Protein AF-0000000066277873 (afdb_homodimer)

Radius of gyration: 37.52 Å; Cα contacts (8 Å, |Δi|>4): 4139; chains: 2; bounding box: 114×113×90 Å

Foldseek 3Di:
DKFKDKAAAWAAALLDDLPDQALNQFADKDFRFWKDAAFWKKKKFKDPPPFPDQFWWKKKFDAQAPVQIDIDTHRHGDIDMDTGGHITTIITTHHYPSPPTMMMMMMGTPGDIFGAQEEEPPPDDPVVSLVVLVPGPALWHWYHLQQAIEIFGNVCNVVLSVADVVLLSVQVVVLSVVLLVLQQADDDCNSYDLRHDTPSHHAYEHHHCCDPDQWAADSHHTYGNRSGRPLSRPRDLLSCVVQQRSLVSVCPCVCPVDLCPSQNSVLSSQVVSVVVDDLVCCQCRRPLHVVNQVVLVVVLVVLLVVLAFLSPDDNSNNNVLLVLQCQDVQSSQLSNQLSSVSSVCSSPDPVFFDADNVQSSLVSGQAHAQQVCVSNQAHGDQWGQDPVRDIDGNVSLVVCVLQLHFYKWQQCVAEVPDDPPPHPLPQPDDDNHSGRIDGQVSQVSSQDWEKEKAAEAEPDLVFFAQNKKFKGRRPDTQDIDGQHPVSIDIDGGGTFHKIAIQGRQGFPFGWQKKKAFDPPDDDRDIDRSRTDGAHPHGGYIYIYTHTDQAFQLLWWKKWFAADPRRHGAWIWTCDLQQQKIKIFGNHLARADPPFFAWFKKKWKADPPPGDIDMDTRGNHHSPDGGGMDMGHHDAFIKIKMAGQQAQGMGTLNDGGGHGIFIWTRHNRDIDRVVPDPDDDSLVSSVVSLVSLLVVCVVSVSVLVGDDVSQVSSQNSCCVNPVPDLPCLSSHPCSSNVVLWKKKWKWAAADVRHTAKIWIDTLQNQKIKMWGDWFAQARAVVWQDWAKKKWKAAQVRHTPDIDTDTRRGTTDIFMFMFGHHFNMKIKMFHPFFDPRIWIAMPNRTDNPADRDRIKMWGRHNRDIDIDRDDPPPDPPPPPVPCPDPPDDPPGDRVDRPDPDDD/DKFKDKAAAWAAALLDDLPDQALQQFADKAFRFWKDAAFWKKKKFKDPPPFPDQFWWKKKFDAQAPVQIDIDTHRHGDIDMDTGGHITTIITTHHYNSPPGMMMMMMGTPGDIFGAQEEEPPPDDPVVSLVCLVPGPALWHWYHLQQAIEIFGNVCNVVLSPADVVLLSVQVVVLSVVLLVLQQADDDCNSYDLRHDTPSHHAYEHHHCCDPDQWAADSHHTYGNRSGRPLSRPRDLLSCVVSQRSLVSVCPCVQPVDLCPSQNSVLSSQVVSVVVDDLVCCQCRGPLHVVPQVVLVVVLVVLLVVVAFLSPDDNSNNNVLLVLQCQDVQSSQLSNQLSSVSSVCSSPDPVFFDADNVLSSLVSGQAHAQQVCVSNQAHGDQWGQDPVRDIDGNVSLVVCVLQLHFYKWQQCQAEVPDDPPPHPLPQPDDDNHSGRIDGQVSQVSSQDWEKEKAAEAEPDLVFFAQNKKFKGRRPDTQDIDGQHPVSMDIDGGGTFHKIAIQGRQGFPFGWQKKKAFDPPDDDRPIDRSRTDGAHVHGGYIYIYTHTDQAFQLLWWKKWFAADPRRHGAWIWTCDLQQQKIKIFGNHLARADPPFFAWFKKKWKADPPPGDIDMDTRGNHHSPDGGGMDMGHHDAFIKIKMAGQQAQGMDTPNDGGGHGIFIWTRHNRDIDRVPPDPDDDSLVSSVVSLVSLLVVCVVSVSVLVGDDVSQVSSQNSCCVNPVPDLPCLSSHPCSSNVVLWKKKWKWAAAVVRHTAKIWIDTLQNQKIKMWGDWFAQARAVVWQDWAKKKWKAAQVRHTPDIDTDTRRDTTDIAMFMWGHHFNMKIKMFHPFFDPRIWIAMPNRTDNPADRDRIKMWGRHNRDIDIDRDDPPPDPPPPPVPCPDCPVPPPGDRPDRPDPDDD

Secondary structure (DSSP, 8-state):
-EEEEEEEEEPPPTT--TT--GGGTT--EEE-SEEB-TT-EEEEEEE-TTT---SPEEEEEE-S-GGG-EEEEE-SSS-EEEE-SS-BEEEEEPEES-TT-EEEEEEEE-S--EEPPEEETTSS-HHHHHHHHHH-S-S-EEEE-SSEEEEE-GGGHHHHHHS-HHHHHHHHHHHHHHHHHHHT-B--TT--STTBPPTT--EEEE--TT-SSSEEE-SS-EEESSSS-GGGG---TT-HHHHHHHHGGG-GGGGTTSTTTTHHHHHHHHHHHHHH--HHHHHHH-TTTTT-HHHHHHHHHHHHHTT--GGGS-HHHHHHHHHHHHSSHHHHHHHHHHHHHHHHHHHH-TTSPPPPHHHHHHHT-SSB-HHHHHHTT----SEEE-TTS-EEE--HHHHHHHHTPPBPEEHHHHBTT-BTTTB-TT-SS---STT-EE-HHHHGGG---EEEEEEEE-S-GGGTTT-EEEEEETTEEEEEEE--TTS-EEEEEEPSEEEEEE----SSS-EEEEEEE-TTS-----BSS-EEEE-BS---EEEEEEE--S-GGGSEEEEEE-TTT--EEEEEEEETTTTEEEEEES-SBSSSTT---EEEEEEEE-TTT--EEEEEEESB-TT--SEEEEEE--TT-EEEEEESSTT-EEETTEEEPSEEEEEEE-SS-EE-TTT--S--HHHHHHHHHHHHHHHHHHTGGGGGS--HHHHHHHHHHHHH-TT--TTGGGS-HHHHGGG---EEEEEE-GGG-EEEEEEEEGGGTEEEEEE--BTT-S-TT--SEEEEEEEE-TTS-EEEEEEEETTS-B--EEEEEE--TT-EEEEEESSTTTTEEEEETTEE-TTS--SSEEEEEE-SS-EEEESS-TTSSS-----------------EEEE------/-EEEEEEEEEPPPTT--TT--GGGTT--EEE-SEEB-TT-EEEEEEE-TTT---SPEEEEEE-S-GGG-EEEEE-SSS-EEEE-SS-BEEEEEPEES-TT-EEEEEEEE-S--EEPPEEETTSS-HHHHHHHHHH-S-S-EEEE-SSEEEEE-GGGHHHHHHS-HHHHHHHHHHHHHHHHHHHT-B--TT--STTBPPTT--EEEE--TT-SSSEEE-SS-EEESSSS-GGGG---TT-HHHHHHHHGGG-GGGGTTSTTTTHHHHHHHHHHHHHH--HHHHHHH-TTTTT-HHHHHHHHHHHHHTT--GGGS-HHHHHHHHHHHHSSHHHHHHHHHHHHHHHHHHHH-TTSPPPPHHHHHHHT-SSB-HHHHHHTT----SEEE-TTS-EEE--HHHHHHHHTPPBPEEHHHHBTT-BTTTB-TT-SS---STT-EE-HHHHGGG---EEEEEEEE-S-GGGTTT-EEEEEETTEEEEEEE--TTS-EEEEEEPSEEEEEE----SSS-EEEEEEE-TTS-----BSS-EEEE-BS---EEEEEEE--S-GGGSEEEEEE-TTT--EEEEEEEETTTTEEEEEES-SBSSSTT---EEEEEEEE-TTT--EEEEEEESB-TT--SEEEEEE--TT-EEEEEESSTT-EEETTEEEPSEEEEEEE-SS-EE-TTT--S--HHHHHHHHHHHHHHHHHHTGGGGGS--HHHHHHHHHHHHH-TT--TTGGGS-HHHHGGG---EEEEEE-GGG-EEEEEEEEGGGTEEEEEE--BTT-S-TT--SEEEEEEEE-TTS-EEEEEEEETTS-B--EEEEEE--TT-EEEEEESS-STTEEEEETTEE-TTS--SSEEEEEE-SS-EEEESS-TTSS------------------EEEE------

Sequence (1802 aa):
MSYKVIVPATVLPPWLRVGENWIFARHRRTEVGVVLPANTKFRVRADFSRAGFTRPVIVRLLNNNRSTEREINLNNDQWMEVEHAHESVPFVDWLVGEKNTMAEVYFEIDGPHIPLPVYVFNTRPVEHFKSEYRQSSSGYCFLYLDLVCMLVPPASKNALLDVNIFELHQFYNEIINYYDDLCGLVEDPYADTVDSNLPNKAAFVKADAGGPGGAYYGPFWTAPASSNLGDYLRISPTNWMVIHELGHAYDFVFTVNTILIEIWNNSLCDRIQYKWMNKIKRQQLARVYENRRPQKEATIQALIDNNSPFDNWGFFERLIIFTWLYNPQRGLDTLRNINHSYRVHATRNSSIPYPQIWSWLTTSAYDNFWLYFNLVGVYPADFYVNEHNKVVHFNLHLRALALGQSVRYPIKYIITDFDLVSKNYDIKQYLESNFDLVIPEELRQTDLLADVRVVCVIDDPSQIVGEPFSVYDGNERVFESTVATDGNMYLVGVGPGVYTLRAPRGKNKRYKLHLAHSPREPVHPANDHMYLLVTYPYYNQTLTYTPYVNSDLAVDMAHLFGSNDRRYVATIYFNPFEQTVTVHLNNIRAGRENNTTLYFEMVISNPFNGQSQTFTILEDNPTLRQGYYKFDVVTYSSIRLNMSVAGRLLFRRYIFAGGTTTLTMFPNQVLEPNLFPDGSALNRTLARLREQAAFLDNYSQLMYIENELRDTIYLASQLVDPASDEFVKYYPDYFRDPHTYVYLFRFRGLGDFVLLDLQIVPLLNLATVRIANIQNGPHSYFDTLYFKVELRDTNGAIVFSYSRRGNEPMTPEHHKFEVYSGYTVELFMREPGNRLQLIVNKMLDTALPSTQNIFARITDTQLVVGDTSIEDNLVTSINVDCGDDDNQKIRVVETLKMIAFMSYKVIVPATVLPPWLRVGENWIFARHRRTEVGVVLPANTKFRVRADFSRAGFTRPVIVRLLNNNRSTEREINLNNDQWMEVEHAHESVPFVDWLVGEKNTMAEVYFEIDGPHIPLPVYVFNTRPVEHFKSEYRQSSSGYCFLYLDLVCMLVPPASKNALLDVNIFELHQFYNEIINYYDDLCGLVEDPYADTVDSNLPNKAAFVKADAGGPGGAYYGPFWTAPASSNLGDYLRISPTNWMVIHELGHAYDFVFTVNTILIEIWNNSLCDRIQYKWMNKIKRQQLARVYENRRPQKEATIQALIDNNSPFDNWGFFERLIIFTWLYNPQRGLDTLRNINHSYRVHATRNSSIPYPQIWSWLTTSAYDNFWLYFNLVGVYPADFYVNEHNKVVHFNLHLRALALGQSVRYPIKYIITDFDLVSKNYDIKQYLESNFDLVIPEELRQTDLLADVRVVCVIDDPSQIVGEPFSVYDGNERVFESTVATDGNMYLVGVGPGVYTLRAPRGKNKRYKLHLAHSPREPVHPANDHMYLLVTYPYYNQTLTYTPYVNSDLAVDMAHLFGSNDRRYVATIYFNPFEQTVTVHLNNIRAGRENNTTLYFEMVISNPFNGQSQTFTILEDNPTLRQGYYKFDVVTYSSIRLNMSVAGRLLFRRYIFAGGTTTLTMFPNQVLEPNLFPDGSALNRTLARLREQAAFLDNYSQLMYIENELRDTIYLASQLVDPASDEFVKYYPDYFRDPHTYVYLFRFRGLGDFVLLDLQIVPLLNLATVRIANIQNGPHSYFDTLYFKVELRDTNGAIVFSYSRRGNEPMTPEHHKFEVYSGYTVELFMREPGNRLQLIVNKMLDTALPSTQNIFARITDTQLVVGDTSIEDNLVTSINVDCGDDDNQKIRVVETLKMIAF

InterPro domains:
  IPR004954 Putative mucin/carbohydrate-binding domain [PF03272] (747-861)
  IPR031161 Peptidase family M60 domain [PF13402] (114-351)
  IPR031161 Peptidase family M60 domain [PS51723] (27-330)
  IPR031161 Peptidase family M60 domain [SM01276] (27-323)

Organism: Trichoplusia ni granulosis virus (NCBI:txid10462)

Solvent-accessible surface area (backbone atoms only — not comparable to full-atom values): 93426 Å² total; per-residue (Å²): 92,79,46,79,43,77,36,53,34,37,48,56,18,66,46,54,56,77,87,47,50,47,65,32,60,53,20,46,62,45,68,72,52,40,32,36,45,54,57,30,42,33,34,40,30,34,52,53,89,55,22,75,60,84,69,60,49,42,34,35,34,41,54,34,29,64,85,63,39,49,80,44,78,38,79,50,65,57,77,40,80,46,70,42,83,44,55,25,34,45,30,37,49,39,43,64,61,41,68,61,24,42,44,46,35,41,36,41,40,80,40,72,68,39,67,40,47,71,46,53,67,88,75,58,65,64,66,59,51,49,52,50,45,71,70,40,89,42,50,45,36,37,39,38,42,74,48,34,31,37,49,43,32,52,76,29,43,68,60,56,70,68,43,60,61,67,58,49,35,49,54,53,37,47,52,54,33,48,52,36,47,50,42,49,43,38,95,33,90,77,13,80,42,72,45,32,27,61,52,89,43,20,40,24,35,34,19,15,46,66,44,62,77,70,47,43,60,53,58,53,35,34,29,31,32,26,54,33,44,66,68,75,70,52,83,53,90,74,44,54,69,55,48,40,35,60,22,53,26,68,33,66,71,62,31,59,94,40,89,29,55,74,28,57,20,41,44,54,36,51,49,55,38,55,40,52,31,20,53,67,45,39,44,50,56,30,87,84,30,51,63,37,48,71,60,50,49,50,52,52,49,50,38,44,74,63,64,42,51,49,90,71,48,52,67,64,62,53,30,46,57,51,50,40,49,36,66,48,71,57,36,42,48,21,50,24,40,39,41,47,51,48,24,51,42,44,35,28,48,73,81,47,48,74,56,49,67,58,31,43,51,54,73,33,34,70,48,36,50,63,67,46,37,44,59,50,50,42,66,60,52,51,53,36,51,22,72,82,73,40,81,41,76,61,50,58,66,61,48,40,60,53,68,32,34,35,35,36,37,38,41,39,79,25,32,64,77,51,32,73,82,88,38,50,66,50,53,57,69,69,67,92,48,55,61,32,58,42,39,33,68,75,42,39,22,60,70,52,64,22,59,34,41,35,44,50,47,55,93,56,52,82,43,37,42,67,36,60,32,37,33,21,54,28,76,30,58,77,44,72,51,50,25,34,92,87,39,30,37,73,42,71,66,40,51,38,29,39,27,44,48,46,64,65,55,44,52,96,51,44,46,46,57,39,37,32,50,46,82,88,46,82,84,54,81,56,39,68,78,34,66,42,72,34,27,42,76,55,55,52,31,33,34,37,44,41,84,48,78,75,28,70,59,63,41,49,49,30,40,33,37,18,74,86,63,52,37,67,16,30,40,37,36,45,32,34,80,77,26,31,39,33,36,36,34,53,37,47,53,31,49,54,83,89,31,78,49,76,36,36,37,38,39,39,32,35,77,87,78,71,49,70,49,76,50,76,41,28,16,28,30,90,86,55,62,58,40,78,44,78,41,83,52,51,80,58,15,37,38,35,38,34,33,66,54,58,63,28,38,32,44,78,90,41,64,39,64,50,39,78,45,60,32,34,33,33,68,78,38,73,42,37,89,87,71,59,80,82,68,51,69,48,56,54,24,49,54,46,45,54,53,53,51,50,50,42,65,76,39,52,63,45,78,77,44,88,53,68,66,27,49,34,46,43,37,38,37,51,69,61,45,65,84,57,69,86,56,44,68,52,31,43,62,74,73,24,50,86,51,59,43,44,36,34,42,38,33,38,32,59,94,63,38,71,44,34,39,42,35,37,26,36,37,72,26,36,32,38,38,42,35,36,73,28,80,59,21,50,31,62,91,35,89,42,78,32,38,34,44,35,33,24,40,76,84,62,49,77,75,43,74,52,71,41,33,7,48,39,59,37,69,48,41,46,42,34,33,62,47,54,60,56,18,36,38,41,36,38,33,68,61,41,40,85,30,50,38,44,26,48,70,33,32,49,44,83,76,62,74,67,47,43,52,38,30,32,36,33,33,68,40,45,74,50,75,44,74,57,81,85,72,78,80,75,69,68,75,74,73,64,77,64,66,84,72,74,81,78,63,79,51,62,73,40,59,53,58,56,64,59,107,93,78,45,79,43,78,34,53,34,36,46,56,17,65,47,53,56,79,85,48,50,46,64,31,59,52,19,46,61,45,68,72,51,41,33,35,46,54,57,30,41,33,35,40,32,32,51,52,89,54,22,74,60,84,68,60,48,42,34,35,34,42,56,34,29,65,86,63,39,50,79,43,78,39,80,51,66,57,76,41,80,44,70,42,84,43,56,25,33,44,30,39,49,39,42,63,62,42,69,61,24,42,43,45,35,43,37,42,40,79,40,72,68,39,67,38,47,71,45,53,67,87,75,57,65,66,67,58,50,47,54,51,45,70,70,39,88,43,50,45,36,37,40,38,39,73,49,34,31,36,49,42,33,54,74,29,43,67,60,54,70,69,44,61,63,67,58,49,34,49,53,52,38,49,52,54,32,48,53,37,45,50,41,49,43,37,94,32,90,77,14,79,42,71,43,31,27,61,52,89,42,21,41,24,36,35,18,15,47,66,42,62,76,70,47,42,61,54,58,53,36,34,29,31,32,25,55,32,44,67,68,75,69,52,83,53,90,72,44,56,68,54,47,39,38,61,22,53,28,66,34,68,71,62,32,58,95,38,88,30,55,75,29,57,20,40,44,54,37,52,48,54,38,55,42,52,31,20,51,66,45,39,44,50,56,30,86,84,29,51,62,37,50,71,60,50,50,51,51,51,50,50,40,45,75,64,63,44,50,50,86,72,49,53,68,63,63,55,29,45,58,51,50,40,49,37,65,47,69,57,34,42,46,21,50,23,40,40,40,47,50,46,23,51,43,44,36,24,45,75,81,47,47,74,57,51,67,58,31,42,51,54,74,32,35,68,49,36,50,64,67,46,37,45,60,49,50,42,68,60,54,51,53,37,50,21,69,81,72,39,81,42,75,62,48,58,67,61,49,40,59,56,68,31,35,36,35,36,38,38,42,39,78,25,33,64,77,51,31,75,83,87,38,49,64,50,53,57,68,71,68,93,48,54,61,31,58,42,38,33,69,76,45,38,23,60,69,52,63,22,59,34,42,36,45,52,47,54,93,56,52,83,42,38,42,67,36,59,32,38,33,22,54,27,77,29,60,76,45,73,51,48,26,34,91,88,37,30,38,73,44,72,66,40,52,37,27,40,29,43,46,46,64,65,56,44,52,98,51,45,45,46,56,37,37,32,52,46,82,89,49,82,89,50,82,56,39,68,77,35,66,42,72,34,27,42,76,54,56,52,30,32,37,38,44,41,82,48,78,74,28,69,59,62,42,49,48,30,40,34,37,18,74,85,62,55,36,67,17,32,39,36,37,45,32,32,81,76,27,32,38,34,37,36,33,53,36,48,51,32,48,54,82,90,31,75,49,76,36,35,37,38,39,38,32,36,76,86,78,71,50,70,48,75,51,75,40,29,16,28,29,90,86,54,62,57,41,81,46,81,40,82,52,48,77,56,15,37,38,34,38,34,32,66,54,59,64,27,37,32,43,79,92,40,62,38,66,50,37,77,46,60,33,35,33,34,70,79,38,71,41,39,90,88,71,61,81,83,68,52,68,48,55,56,24,49,54,47,45,54,53,53,50,52,50,41,66,78,40,53,63,46,77,78,43,87,50,68,66,26,49,32,46,44,37,38,38,52,70,63,44,64,84,58,69,86,58,43,68,54,30,44,62,71,73,24,52,86,51,59,43,45,36,34,41,40,34,36,33,62,92,62,38,72,43,33,40,41,35,37,27,36,38,74,26,36,32,38,37,42,35,35,72,29,79,59,20,50,30,63,90,34,90,43,78,33,37,36,44,36,32,24,41,77,84,62,47,78,75,44,76,52,70,40,32,6,47,41,59,37,70,47,41,47,41,35,34,60,48,53,60,55,18,35,39,43,37,37,33,69,62,41,42,87,30,49,37,43,27,47,74,33,30,46,44,84,77,62,72,65,47,44,51,38,30,34,36,32,33,69,40,43,76,51,75,45,75,56,78,79,70,75,77,74,65,67,74,74,73,65,77,63,68,79,75,70,76,70,64,78,51,64,73,39,59,55,59,59,64,60,111

Structure (mmCIF, N/CA/C/O backbone):
data_AF-0000000066277873-model_v1
#
loop_
_entity.id
_entity.type
_entity.pdbx_description
1 polymer 'Viral-enhancing factor'
#
loop_
_atom_site.group_PDB
_atom_site.id
_atom_site.type_symbol
_atom_site.label_atom_id
_atom_site.label_alt_id
_atom_site.label_comp_id
_atom_site.label_asym_id
_atom_site.label_entity_id
_atom_site.label_seq_id
_atom_site.pdbx_PDB_ins_code
_atom_site.Cartn_x
_atom_site.Cartn_y
_atom_site.Cartn_z
_atom_site.occupancy
_atom_site.B_iso_or_equiv
_atom_site.auth_seq_id
_atom_site.auth_comp_id
_atom_site.auth_asym_id
_atom_site.auth_atom_id
_atom_site.pdbx_PDB_model_num
ATOM 1 N N . MET A 1 1 ? -0.522 54.625 26 1 87.75 1 MET A N 1
ATOM 2 C CA . MET A 1 1 ? 0.435 53.75 25.312 1 87.75 1 MET A CA 1
ATOM 3 C C . MET A 1 1 ? -0.202 53.125 24.094 1 87.75 1 MET A C 1
ATOM 5 O O . MET A 1 1 ? -1.387 52.781 24.109 1 87.75 1 MET A O 1
ATOM 9 N N . SER A 1 2 ? 0.568 53 23.031 1 91.62 2 SER A N 1
ATOM 10 C CA . SER A 1 2 ? 0.061 52.469 21.766 1 91.62 2 SER A CA 1
ATOM 11 C C . SER A 1 2 ? 0.662 51.094 21.469 1 91.62 2 SER A C 1
ATOM 13 O O . SER A 1 2 ? 1.849 50.875 21.703 1 91.62 2 SER A O 1
ATOM 15 N N . TYR A 1 3 ? -0.244 50.188 21.125 1 94.5 3 TYR A N 1
ATOM 16 C CA . TYR A 1 3 ? 0.165 48.844 20.719 1 94.5 3 TYR A CA 1
ATOM 17 C C . TYR A 1 3 ? -0.356 48.5 19.328 1 94.5 3 TYR A C 1
ATOM 19 O O . TYR A 1 3 ? -1.415 49 18.922 1 94.5 3 TYR A O 1
ATOM 27 N N . LYS A 1 4 ? 0.477 47.781 18.594 1 93.25 4 LYS A N 1
ATOM 28 C CA . LYS A 1 4 ? 0.115 47.281 17.266 1 93.25 4 LYS A CA 1
ATOM 29 C C . LYS A 1 4 ? 0.266 45.75 17.188 1 93.25 4 LYS A C 1
ATOM 31 O O . LYS A 1 4 ? 1.282 45.188 17.625 1 93.25 4 LYS A O 1
ATOM 36 N N . VAL A 1 5 ? -0.825 45.094 16.688 1 94.06 5 VAL A N 1
ATOM 37 C CA . VAL A 1 5 ? -0.805 43.656 16.5 1 94.06 5 VAL A CA 1
ATOM 38 C C . VAL A 1 5 ? -1.067 43.312 15.031 1 94.06 5 VAL A C 1
ATOM 40 O O . VAL A 1 5 ? -2.006 43.812 14.422 1 94.06 5 VAL A O 1
ATOM 43 N N . ILE A 1 6 ? -0.184 42.531 14.453 1 88.5 6 ILE A N 1
ATOM 44 C CA . ILE A 1 6 ? -0.36 42.031 13.086 1 88.5 6 ILE A CA 1
ATOM 45 C C . ILE A 1 6 ? -0.701 40.562 13.117 1 88.5 6 ILE A C 1
ATOM 47 O O . ILE A 1 6 ? 0.002 39.75 13.75 1 88.5 6 ILE A O 1
ATOM 51 N N . VAL A 1 7 ? -1.78 40.188 12.508 1 87.94 7 VAL A N 1
ATOM 52 C CA . VAL A 1 7 ? -2.162 38.781 12.477 1 87.94 7 VAL A CA 1
ATOM 53 C C . VAL A 1 7 ? -2.309 38.312 11.031 1 87.94 7 VAL A C 1
ATOM 55 O O . VAL A 1 7 ? -2.973 38.969 10.227 1 87.94 7 VAL A O 1
ATOM 58 N N . PRO A 1 8 ? -1.616 37.188 10.695 1 82.75 8 PRO A N 1
ATOM 59 C CA . PRO A 1 8 ? -1.835 36.594 9.383 1 82.75 8 PRO A CA 1
ATOM 60 C C . PRO A 1 8 ? -3.15 35.812 9.297 1 82.75 8 PRO A C 1
ATOM 62 O O . PRO A 1 8 ? -3.824 35.625 10.32 1 82.75 8 PRO A O 1
ATOM 65 N N . ALA A 1 9 ? -3.512 35.438 8.039 1 82.44 9 ALA A N 1
ATOM 66 C CA . ALA A 1 9 ? -4.672 34.594 7.852 1 82.44 9 ALA A CA 1
ATOM 67 C C . ALA A 1 9 ? -4.277 33.125 7.969 1 82.44 9 ALA A C 1
ATOM 69 O O . ALA A 1 9 ? -3.168 32.719 7.598 1 82.44 9 ALA A O 1
ATOM 70 N N . THR A 1 10 ? -5.141 32.344 8.562 1 85.88 10 THR A N 1
ATOM 71 C CA . THR A 1 10 ? -5.016 30.906 8.547 1 85.88 10 THR A CA 1
ATOM 72 C C . THR A 1 10 ? -5.512 30.328 7.219 1 85.88 10 THR A C 1
ATOM 74 O O . THR A 1 10 ? -6.695 30.438 6.895 1 85.88 10 THR A O 1
ATOM 77 N N . VAL A 1 11 ? -4.547 29.766 6.539 1 80.69 11 VAL A N 1
ATOM 78 C CA . VAL A 1 11 ? -4.891 29.172 5.254 1 80.69 11 VAL A CA 1
ATOM 79 C C . VAL A 1 11 ? -5.441 27.766 5.473 1 80.69 11 VAL A C 1
ATOM 81 O O . VAL A 1 11 ? -4.785 26.922 6.09 1 80.69 11 VAL A O 1
ATOM 84 N N . LEU A 1 12 ? -6.613 27.578 4.969 1 87.25 12 LEU A N 1
ATOM 85 C CA . LEU A 1 12 ? -7.254 26.266 5.148 1 87.25 12 LEU A CA 1
ATOM 86 C C . LEU A 1 12 ? -6.957 25.344 3.971 1 87.25 12 LEU A C 1
ATOM 88 O O . LEU A 1 12 ? -6.957 25.797 2.818 1 87.25 12 LEU A O 1
ATOM 92 N N . PRO A 1 13 ? -6.625 24.078 4.281 1 87.31 13 PRO A N 1
ATOM 93 C CA . PRO A 1 13 ? -6.562 23.109 3.188 1 87.31 13 PRO A CA 1
ATOM 94 C C . PRO A 1 13 ? -7.914 22.891 2.516 1 87.31 13 PRO A C 1
ATOM 96 O O . PRO A 1 13 ? -8.953 23.266 3.066 1 87.31 13 PRO A O 1
ATOM 99 N N . PRO A 1 14 ? -7.941 22.234 1.353 1 81.56 14 PRO A N 1
ATOM 100 C CA . PRO A 1 14 ? -9.18 22.141 0.577 1 81.56 14 PRO A CA 1
ATOM 101 C C . PRO A 1 14 ? -10.258 21.312 1.285 1 81.56 14 PRO A C 1
ATOM 103 O O . PRO A 1 14 ? -11.445 21.5 1.027 1 81.56 14 PRO A O 1
ATOM 106 N N . TRP A 1 15 ? -9.852 20.484 2.174 1 88.62 15 TRP A N 1
ATOM 107 C CA . TRP A 1 15 ? -10.82 19.594 2.793 1 88.62 15 TRP A CA 1
ATOM 108 C C . TRP A 1 15 ? -11.445 20.234 4.027 1 88.62 15 TRP A C 1
ATOM 110 O O . TRP A 1 15 ? -12.43 19.719 4.566 1 88.62 15 TRP A O 1
ATOM 120 N N . LEU A 1 16 ? -10.938 21.312 4.484 1 89.5 16 LEU A N 1
ATOM 121 C CA . LEU A 1 16 ? -11.398 21.969 5.703 1 89.5 16 LEU A CA 1
ATOM 122 C C . LEU A 1 16 ? -12.164 23.25 5.371 1 89.5 16 LEU A C 1
ATOM 124 O O . LEU A 1 16 ? -11.656 24.109 4.648 1 89.5 16 LEU A O 1
ATOM 128 N N . ARG A 1 17 ? -13.32 23.375 6.074 1 83.56 17 ARG A N 1
ATOM 129 C CA . ARG A 1 17 ? -14.156 24.547 5.84 1 83.56 17 ARG A CA 1
ATOM 130 C C . ARG A 1 17 ? -14.031 25.547 6.988 1 83.56 17 ARG A C 1
ATOM 132 O O . ARG A 1 17 ? -13.719 25.156 8.117 1 83.56 17 ARG A O 1
ATOM 139 N N . VAL A 1 18 ? -14.242 26.875 6.836 1 80.88 18 VAL A N 1
ATOM 140 C CA . VAL A 1 18 ? -14.062 27.969 7.777 1 80.88 18 VAL A CA 1
ATOM 141 C C . VAL A 1 18 ? -14.891 27.719 9.031 1 80.88 18 VAL A C 1
ATOM 143 O O . VAL A 1 18 ? -14.453 28.031 10.141 1 80.88 18 VAL A O 1
ATOM 146 N N . GLY A 1 19 ? -15.984 26.984 8.922 1 82.94 19 GLY A N 1
ATOM 147 C CA . GLY A 1 19 ? -16.859 26.797 10.07 1 82.94 19 GLY A CA 1
ATOM 148 C C . GLY A 1 19 ? -16.594 25.5 10.805 1 82.94 19 GLY A C 1
ATOM 149 O O . GLY A 1 19 ? -17.078 25.297 11.922 1 82.94 19 GLY A O 1
ATOM 150 N N . GLU A 1 20 ? -15.633 24.812 10.359 1 89.12 20 GLU A N 1
ATOM 151 C CA . GLU A 1 20 ? -15.32 23.531 11 1 89.12 20 GLU A CA 1
ATOM 152 C C . GLU A 1 20 ? -14.227 23.688 12.047 1 89.12 20 GLU A C 1
ATOM 154 O O . GLU A 1 20 ? -13.305 24.5 11.867 1 89.12 20 GLU A O 1
ATOM 159 N N . ASN A 1 21 ? -14.367 23.016 13.109 1 91.38 21 ASN A N 1
ATOM 160 C CA . ASN A 1 21 ? -13.484 23.188 14.258 1 91.38 21 ASN A CA 1
ATOM 161 C C . ASN A 1 21 ? -12.414 22.109 14.305 1 91.38 21 ASN A C 1
ATOM 163 O O . ASN A 1 21 ? -11.898 21.781 15.375 1 91.38 21 ASN A O 1
ATOM 167 N N . TRP A 1 22 ? -12.062 21.594 13.18 1 94.44 22 TRP A N 1
ATOM 168 C CA . TRP A 1 22 ? -11.109 20.484 13.172 1 94.44 22 TRP A CA 1
ATOM 169 C C . TRP A 1 22 ? -9.68 21 13.25 1 94.44 22 TRP A C 1
ATOM 171 O O . TRP A 1 22 ? -9.391 22.109 12.781 1 94.44 22 TRP A O 1
ATOM 181 N N . ILE A 1 23 ? -8.781 20.281 13.891 1 97 23 ILE A N 1
ATOM 182 C CA . ILE A 1 23 ? -7.328 20.391 13.969 1 97 23 ILE A CA 1
ATOM 183 C C . ILE A 1 23 ? -6.949 21.828 14.367 1 97 23 ILE A C 1
ATOM 185 O O . ILE A 1 23 ? -6.047 22.422 13.773 1 97 23 ILE A O 1
ATOM 189 N N . PHE A 1 24 ? -7.723 22.422 15.164 1 97.31 24 PHE A N 1
ATOM 190 C CA . PHE A 1 24 ? -7.434 23.688 15.828 1 97.31 24 PHE A CA 1
ATOM 191 C C . PHE A 1 24 ? -7.492 24.844 14.844 1 97.31 24 PHE A C 1
ATOM 193 O O . PHE A 1 24 ? -6.758 25.828 14.984 1 97.31 24 PHE A O 1
ATOM 200 N N . ALA A 1 25 ? -8.32 24.75 13.906 1 94.81 25 ALA A N 1
ATOM 201 C CA . ALA A 1 25 ? -8.328 25.688 12.781 1 94.81 25 ALA A CA 1
ATOM 202 C C . ALA A 1 25 ? -8.609 27.109 13.258 1 94.81 25 ALA A C 1
ATOM 204 O O . ALA A 1 25 ? -8.148 28.078 12.648 1 94.81 25 ALA A O 1
ATOM 205 N N . ARG A 1 26 ? -9.258 27.328 14.383 1 94.94 26 ARG A N 1
ATOM 206 C CA . ARG A 1 26 ? -9.648 28.656 14.844 1 94.94 26 ARG A CA 1
ATOM 207 C C . ARG A 1 26 ? -9.008 28.984 16.188 1 94.94 26 ARG A C 1
ATOM 209 O O . ARG A 1 26 ? -9.477 29.875 16.906 1 94.94 26 ARG A O 1
ATOM 216 N N . HIS A 1 27 ? -7.988 28.266 16.469 1 96.94 27 HIS A N 1
ATOM 217 C CA . HIS A 1 27 ? -7.375 28.391 17.781 1 96.94 27 HIS A CA 1
ATOM 218 C C . HIS A 1 27 ? -6.27 29.438 17.781 1 96.94 27 HIS A C 1
ATOM 220 O O . HIS A 1 27 ? -5.859 29.922 18.828 1 96.94 27 HIS A O 1
ATOM 226 N N . ARG A 1 28 ? -5.836 29.906 16.641 1 95.38 28 ARG A N 1
ATOM 227 C CA . ARG A 1 28 ? -4.684 30.797 16.609 1 95.38 28 ARG A CA 1
ATOM 228 C C . ARG A 1 28 ? -5.094 32.219 16.906 1 95.38 28 ARG A C 1
ATOM 230 O O . ARG A 1 28 ? -6.113 32.719 16.406 1 95.38 28 ARG A O 1
ATOM 237 N N . ARG A 1 29 ? -4.305 32.875 17.688 1 96.5 29 ARG A N 1
ATOM 238 C CA . ARG A 1 29 ? -4.48 34.281 18.062 1 96.5 29 ARG A CA 1
ATOM 239 C C . ARG A 1 29 ? -3.174 34.875 18.578 1 96.5 29 ARG A C 1
ATOM 241 O O . ARG A 1 29 ? -2.248 34.156 18.938 1 96.5 29 ARG A O 1
ATOM 248 N N . THR A 1 30 ? -3.119 36.156 18.547 1 96.62 30 THR A N 1
ATOM 249 C CA . THR A 1 30 ? -1.935 36.875 19 1 96.62 30 THR A CA 1
ATOM 250 C C . THR A 1 30 ? -2.283 37.844 20.141 1 96.62 30 THR A C 1
ATOM 252 O O . THR A 1 30 ? -3.295 38.531 20.078 1 96.62 30 THR A O 1
ATOM 255 N N . GLU A 1 31 ? -1.524 37.781 21.188 1 97.12 31 GLU A N 1
ATOM 256 C CA . GLU A 1 31 ? -1.755 38.656 22.328 1 97.12 31 GLU A CA 1
ATOM 257 C C . GLU A 1 31 ? -1.295 40.094 22.031 1 97.12 31 GLU A C 1
ATOM 259 O O . GLU A 1 31 ? -0.386 40.281 21.219 1 97.12 31 GLU A O 1
ATOM 264 N N . VAL A 1 32 ? -1.847 41.031 22.75 1 96.5 32 VAL A N 1
ATOM 265 C CA . VAL A 1 32 ? -1.44 42.406 22.641 1 96.5 32 VAL A CA 1
ATOM 266 C C . VAL A 1 32 ? -0.174 42.656 23.453 1 96.5 32 VAL A C 1
ATOM 268 O O . VAL A 1 32 ? 0.617 43.531 23.156 1 96.5 32 VAL A O 1
ATOM 271 N N . GLY A 1 33 ? 0.006 41.906 24.562 1 95.81 33 GLY A N 1
ATOM 272 C CA . GLY A 1 33 ? 1.201 42 25.391 1 95.81 33 GLY A CA 1
ATOM 273 C C . GLY A 1 33 ? 0.951 42.656 26.734 1 95.81 33 GLY A C 1
ATOM 274 O O . GLY A 1 33 ? 1.896 43 27.438 1 95.81 33 GLY A O 1
ATOM 275 N N . VAL A 1 34 ? -0.376 42.812 27.078 1 96.81 34 VAL A N 1
ATOM 276 C CA . VAL A 1 34 ? -0.699 43.5 28.328 1 96.81 34 VAL A CA 1
ATOM 277 C C . VAL A 1 34 ? -1.854 42.75 29.016 1 96.81 34 VAL A C 1
ATOM 279 O O . VAL A 1 34 ? -2.584 42 28.391 1 96.81 34 VAL A O 1
ATOM 282 N N . VAL A 1 35 ? -1.964 42.906 30.281 1 97.81 35 VAL A N 1
ATOM 283 C CA . VAL A 1 35 ? -3.139 42.594 31.078 1 97.81 35 VAL A CA 1
ATOM 284 C C . VAL A 1 35 ? -3.906 43.844 31.438 1 97.81 35 VAL A C 1
ATOM 286 O O . VAL A 1 35 ? -3.324 44.812 31.938 1 97.81 35 VAL A O 1
ATOM 289 N N . LEU A 1 36 ? -5.156 43.875 31.219 1 97.38 36 LEU A N 1
ATOM 290 C CA . LEU A 1 36 ? -6.004 45.031 31.516 1 97.38 36 LEU A CA 1
ATOM 291 C C . LEU A 1 36 ? -6.762 44.812 32.812 1 97.38 36 LEU A C 1
ATOM 293 O O . LEU A 1 36 ? -7.641 43.938 32.906 1 97.38 36 LEU A O 1
ATOM 297 N N . PRO A 1 37 ? -6.422 45.625 33.781 1 96 37 PRO A N 1
ATOM 298 C CA . PRO A 1 37 ? -7.23 45.562 35 1 96 37 PRO A CA 1
ATOM 299 C C . PRO A 1 37 ? -8.703 45.906 34.75 1 96 37 PRO A C 1
ATOM 301 O O . PRO A 1 37 ? -9.039 46.469 33.719 1 96 37 PRO A O 1
ATOM 304 N N . ALA A 1 38 ? -9.5 45.531 35.719 1 95.5 38 ALA A N 1
ATOM 305 C CA . ALA A 1 38 ? -10.938 45.812 35.625 1 95.5 38 ALA A CA 1
ATOM 306 C C . ALA A 1 38 ? -11.203 47.281 35.344 1 95.5 38 ALA A C 1
ATOM 308 O O . ALA A 1 38 ? -10.555 48.156 35.938 1 95.5 38 ALA A O 1
ATOM 309 N N . ASN A 1 39 ? -12.008 47.562 34.344 1 93.69 39 ASN A N 1
ATOM 310 C CA . ASN A 1 39 ? -12.547 48.906 34.031 1 93.69 39 ASN A CA 1
ATOM 311 C C . ASN A 1 39 ? -11.492 49.781 33.344 1 93.69 39 ASN A C 1
ATOM 313 O O . ASN A 1 39 ? -11.625 51 33.344 1 93.69 39 ASN A O 1
ATOM 317 N N . THR A 1 40 ? -10.531 49.156 32.875 1 95.12 40 THR A N 1
ATOM 318 C CA . THR A 1 40 ? -9.562 49.906 32.094 1 95.12 40 THR A CA 1
ATOM 319 C C . THR A 1 40 ? -10.172 50.375 30.766 1 95.12 40 THR A C 1
ATOM 321 O O . THR A 1 40 ? -10.758 49.562 30.031 1 95.12 40 THR A O 1
ATOM 324 N N . LYS A 1 41 ? -10.008 51.656 30.453 1 94 41 LYS A N 1
ATOM 325 C CA . LYS A 1 41 ? -10.5 52.188 29.188 1 94 41 LYS A CA 1
ATOM 326 C C . LYS A 1 41 ? -9.414 52.156 28.109 1 94 41 LYS A C 1
ATOM 328 O O . LYS A 1 41 ? -8.25 52.438 28.391 1 94 41 LYS A O 1
ATOM 333 N N . PHE A 1 42 ? -9.844 51.719 26.953 1 96.25 42 PHE A N 1
ATOM 334 C CA . PHE A 1 42 ? -8.945 51.75 25.797 1 96.25 42 PHE A CA 1
ATOM 335 C C . PHE A 1 42 ? -9.727 51.906 24.5 1 96.25 42 PHE A C 1
ATOM 337 O O . PHE A 1 42 ? -10.961 51.812 24.5 1 96.25 42 PHE A O 1
ATOM 344 N N . ARG A 1 43 ? -9.094 52.25 23.406 1 96.25 43 ARG A N 1
ATOM 345 C CA . ARG A 1 43 ? -9.695 52.25 22.078 1 96.25 43 ARG A CA 1
ATOM 346 C C . ARG A 1 43 ? -8.93 51.344 21.109 1 96.25 43 ARG A C 1
ATOM 348 O O . ARG A 1 43 ? -7.727 51.125 21.281 1 96.25 43 ARG A O 1
ATOM 355 N N . VAL A 1 44 ? -9.664 50.688 20.203 1 96.38 44 VAL A N 1
ATOM 356 C CA . VAL A 1 44 ? -9.102 49.719 19.281 1 96.38 44 VAL A CA 1
ATOM 357 C C . VAL A 1 44 ? -9.695 49.906 17.875 1 96.38 44 VAL A C 1
ATOM 359 O O . VAL A 1 44 ? -10.844 50.344 17.75 1 96.38 44 VAL A O 1
ATOM 362 N N . ARG A 1 45 ? -8.898 49.719 16.812 1 93.31 45 ARG A N 1
ATOM 363 C CA . ARG A 1 45 ? -9.359 49.781 15.438 1 93.31 45 ARG A CA 1
ATOM 364 C C . ARG A 1 45 ? -8.531 48.844 14.555 1 93.31 45 ARG A C 1
ATOM 366 O O . ARG A 1 45 ? -7.391 48.5 14.891 1 93.31 45 ARG A O 1
ATOM 373 N N . ALA A 1 46 ? -9.109 48.312 13.531 1 90.88 46 ALA A N 1
ATOM 374 C CA . ALA A 1 46 ? -8.414 47.531 12.516 1 90.88 46 ALA A CA 1
ATOM 375 C C . ALA A 1 46 ? -8.242 48.312 11.227 1 90.88 46 ALA A C 1
ATOM 377 O O . ALA A 1 46 ? -9.062 49.156 10.898 1 90.88 46 ALA A O 1
ATOM 378 N N . ASP A 1 47 ? -7.18 48 10.531 1 82.38 47 ASP A N 1
ATOM 379 C CA . ASP A 1 47 ? -6.941 48.625 9.242 1 82.38 47 ASP A CA 1
ATOM 380 C C . ASP A 1 47 ? -7.465 47.781 8.102 1 82.38 47 ASP A C 1
ATOM 382 O O . ASP A 1 47 ? -6.84 46.781 7.734 1 82.38 47 ASP A O 1
ATOM 386 N N . PHE A 1 48 ? -8.539 48.031 7.527 1 73 48 PHE A N 1
ATOM 387 C CA . PHE A 1 48 ? -9.172 47.281 6.457 1 73 48 PHE A CA 1
ATOM 388 C C . PHE A 1 48 ? -8.664 47.75 5.094 1 73 48 PHE A C 1
ATOM 390 O O . PHE A 1 48 ? -8.836 47.062 4.094 1 73 48 PHE A O 1
ATOM 397 N N . SER A 1 49 ? -8.055 48.844 4.992 1 62.84 49 SER A N 1
ATOM 398 C CA . SER A 1 49 ? -7.707 49.469 3.721 1 62.84 49 SER A CA 1
ATOM 399 C C . SER A 1 49 ? -6.684 48.656 2.957 1 62.84 49 SER A C 1
ATOM 401 O O . SER A 1 49 ? -6.656 48.656 1.725 1 62.84 49 SER A O 1
ATOM 403 N N . ARG A 1 50 ? -5.926 47.875 3.686 1 61.72 50 ARG A N 1
ATOM 404 C CA . ARG A 1 50 ? -4.824 47.188 3.02 1 61.72 50 ARG A CA 1
ATOM 405 C C . ARG A 1 50 ? -5.055 45.688 3 1 61.72 50 ARG A C 1
ATOM 407 O O . ARG A 1 50 ? -4.258 44.938 2.428 1 61.72 50 ARG A O 1
ATOM 414 N N . ALA A 1 51 ? -6.098 45.219 3.451 1 61.47 51 ALA A N 1
ATOM 415 C CA . ALA A 1 51 ? -6.047 43.781 3.725 1 61.47 51 ALA A CA 1
ATOM 416 C C . ALA A 1 51 ? -7.039 43 2.85 1 61.47 51 ALA A C 1
ATOM 418 O O . ALA A 1 51 ? -6.875 41.812 2.607 1 61.47 51 ALA A O 1
ATOM 419 N N . GLY A 1 52 ? -7.84 43.594 2.137 1 63.28 52 GLY A N 1
ATOM 420 C CA . GLY A 1 52 ? -8.773 42.969 1.221 1 63.28 52 GLY A CA 1
ATOM 421 C C . GLY A 1 52 ? -9.781 42.062 1.921 1 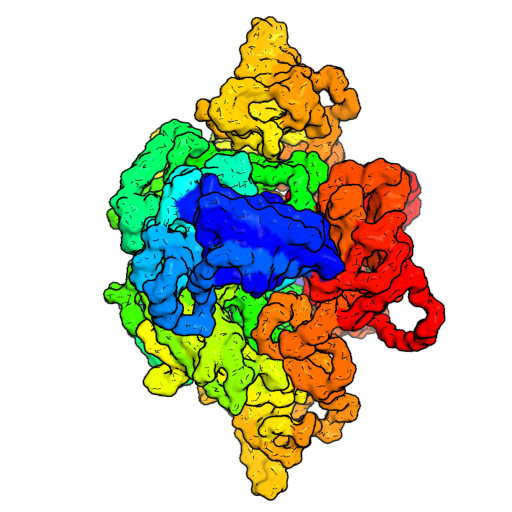63.28 52 GLY A C 1
ATOM 422 O O . GLY A 1 52 ? -10.367 41.188 1.298 1 63.28 52 GLY A O 1
ATOM 423 N N . PHE A 1 53 ? -9.828 42.094 3.256 1 68 53 PHE A N 1
ATOM 424 C CA . PHE A 1 53 ? -10.797 41.219 3.881 1 68 53 PHE A CA 1
ATOM 425 C C . PHE A 1 53 ? -12.094 41.938 4.188 1 68 53 PHE A C 1
ATOM 427 O O . PHE A 1 53 ? -12.086 43.156 4.355 1 68 53 PHE A O 1
ATOM 434 N N . THR A 1 54 ? -13.141 41.125 4.059 1 63.75 54 THR A N 1
ATOM 435 C CA . THR A 1 54 ? -14.469 41.719 4.266 1 63.75 54 THR A CA 1
ATOM 436 C C . THR A 1 54 ? -15.062 41.25 5.594 1 63.75 54 THR A C 1
ATOM 438 O O . THR A 1 54 ? -16.094 41.75 6.035 1 63.75 54 THR A O 1
ATOM 441 N N . ARG A 1 55 ? -14.398 40.344 6.312 1 75 55 ARG A N 1
ATOM 442 C CA . ARG A 1 55 ? -14.945 39.844 7.582 1 75 55 ARG A CA 1
ATOM 443 C C . ARG A 1 55 ? -14.398 40.656 8.75 1 75 55 ARG A C 1
ATOM 445 O O . ARG A 1 55 ? -13.328 41.281 8.648 1 75 55 ARG A O 1
ATOM 452 N N . PRO A 1 56 ? -15.18 40.688 9.75 1 84.88 56 PRO A N 1
ATOM 453 C CA . PRO A 1 56 ? -14.703 41.438 10.914 1 84.88 56 PRO A CA 1
ATOM 454 C C . PRO A 1 56 ? -13.445 40.844 11.531 1 84.88 56 PRO A C 1
ATOM 456 O O . PRO A 1 56 ? -13.297 39.594 11.547 1 84.88 56 PRO A O 1
ATOM 459 N N . VAL A 1 57 ? -12.625 41.75 11.953 1 91.5 57 VAL A N 1
ATOM 460 C CA . VAL A 1 57 ? -11.508 41.312 12.797 1 91.5 57 VAL A CA 1
ATOM 461 C C . VAL A 1 57 ? -11.977 41.188 14.242 1 91.5 57 VAL A C 1
ATOM 463 O O . VAL A 1 57 ? -12.609 42.094 14.781 1 91.5 57 VAL A O 1
ATOM 466 N N . ILE A 1 58 ? -11.648 40.062 14.812 1 95 58 ILE A N 1
ATOM 467 C CA . ILE A 1 58 ? -12.195 39.781 16.141 1 95 58 ILE A CA 1
ATOM 468 C C . ILE A 1 58 ? -11.117 40 17.188 1 95 58 ILE A C 1
ATOM 470 O O . ILE A 1 58 ? -10.031 39.438 17.109 1 95 58 ILE A O 1
ATOM 474 N N . VAL A 1 59 ? -11.422 40.812 18.188 1 97.19 59 VAL A N 1
ATOM 475 C CA . VAL A 1 59 ? -10.617 41 19.391 1 97.19 59 VAL A CA 1
ATOM 476 C C . VAL A 1 59 ? -11.305 40.312 20.562 1 97.19 59 VAL A C 1
ATOM 478 O O . VAL A 1 59 ? -12.516 40.438 20.75 1 97.19 59 VAL A O 1
ATOM 481 N N . ARG A 1 60 ? -10.5 39.562 21.328 1 98.06 60 ARG A N 1
ATOM 482 C CA . ARG A 1 60 ? -11.062 38.875 22.5 1 98.06 60 ARG A CA 1
ATOM 483 C C . ARG A 1 60 ? -10.359 39.344 23.781 1 98.06 60 ARG A C 1
ATOM 485 O O . ARG A 1 60 ? -9.133 39.438 23.828 1 98.06 60 ARG A O 1
ATOM 492 N N . LEU A 1 61 ? -11.18 39.688 24.75 1 98.31 61 LEU A N 1
ATOM 493 C CA . LEU A 1 61 ? -10.688 39.875 26.109 1 98.31 61 LEU A CA 1
ATOM 494 C C . LEU A 1 61 ? -10.836 38.594 26.906 1 98.31 61 LEU A C 1
ATOM 496 O O . LEU A 1 61 ? -11.93 38.25 27.391 1 98.31 61 LEU A O 1
ATOM 500 N N . LEU A 1 62 ? -9.672 37.906 27.109 1 98.62 62 LEU A N 1
ATOM 501 C CA . LEU A 1 62 ? -9.719 36.562 27.672 1 98.62 62 LEU A CA 1
ATOM 502 C C . LEU A 1 62 ? -9.203 36.562 29.109 1 98.62 62 LEU A C 1
ATOM 504 O O . LEU A 1 62 ? -8.406 37.406 29.5 1 98.62 62 LEU A O 1
ATOM 508 N N . ASN A 1 63 ? -9.703 35.656 29.875 1 98 63 ASN A N 1
ATOM 509 C CA . ASN A 1 63 ? -9.25 35.375 31.234 1 98 63 ASN A CA 1
ATOM 510 C C . ASN A 1 63 ? -9.539 33.906 31.609 1 98 63 ASN A C 1
ATOM 512 O O . ASN A 1 63 ? -9.406 33 30.797 1 98 63 ASN A O 1
ATOM 516 N N . ASN A 1 64 ? -9.781 33.562 32.875 1 98.12 64 ASN A N 1
ATOM 517 C CA . ASN A 1 64 ? -9.93 32.188 33.281 1 98.12 64 ASN A CA 1
ATOM 518 C C . ASN A 1 64 ? -11.391 31.812 33.5 1 98.12 64 ASN A C 1
ATOM 520 O O . ASN A 1 64 ? -11.688 30.828 34.219 1 98.12 64 ASN A O 1
ATOM 524 N N . ASN A 1 65 ? -12.305 32.656 33 1 98 65 ASN A N 1
ATOM 525 C CA . ASN A 1 65 ? -13.742 32.406 33.094 1 98 65 ASN A CA 1
ATOM 526 C C . ASN A 1 65 ? -14.5 33.031 31.922 1 98 65 ASN A C 1
ATOM 528 O O . ASN A 1 65 ? -14.57 34.25 31.781 1 98 65 ASN A O 1
ATOM 532 N N . ARG A 1 66 ? -15.141 32.156 31.188 1 96.5 66 ARG A N 1
ATOM 533 C CA . ARG A 1 66 ? -15.797 32.594 29.969 1 96.5 66 ARG A CA 1
ATOM 534 C C . ARG A 1 66 ? -16.891 33.594 30.266 1 96.5 66 ARG A C 1
ATOM 536 O O . ARG A 1 66 ? -17.234 34.438 29.422 1 96.5 66 ARG A O 1
ATOM 543 N N . SER A 1 67 ? -17.516 33.531 31.438 1 95.94 67 SER A N 1
ATOM 544 C CA . 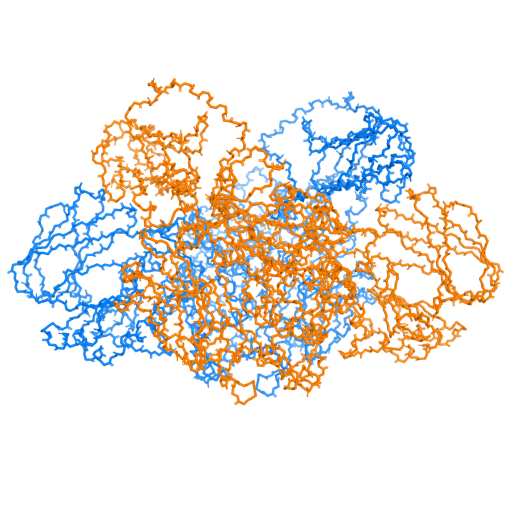SER A 1 67 ? -18.641 34.406 31.781 1 95.94 67 SER A CA 1
ATOM 545 C C . SER A 1 67 ? -18.172 35.844 32 1 95.94 67 SER A C 1
ATOM 547 O O . SER A 1 67 ? -18.984 36.75 32.031 1 95.94 67 SER A O 1
ATOM 549 N N . THR A 1 68 ? -16.906 36.031 32.156 1 97.38 68 THR A N 1
ATOM 550 C CA . THR A 1 68 ? -16.359 37.344 32.375 1 97.38 68 THR A CA 1
ATOM 551 C C . THR A 1 68 ? -15.484 37.812 31.219 1 97.38 68 THR A C 1
ATOM 553 O O . THR A 1 68 ? -14.656 38.688 31.375 1 97.38 68 THR A O 1
ATOM 556 N N . GLU A 1 69 ? -15.57 37.125 30.141 1 97.94 69 GLU A N 1
ATOM 557 C CA . GLU A 1 69 ? -14.828 37.469 28.938 1 97.94 69 GLU A CA 1
ATOM 558 C C . GLU A 1 69 ? -15.703 38.25 27.969 1 97.94 69 GLU A C 1
ATOM 560 O O . GLU A 1 69 ? -16.906 38.406 28.188 1 97.94 69 GLU A O 1
ATOM 565 N N . ARG A 1 70 ? -15 38.844 26.922 1 97.25 70 ARG A N 1
ATOM 566 C CA . ARG A 1 70 ? -15.734 39.656 25.953 1 97.25 70 ARG A CA 1
ATOM 567 C C . ARG A 1 70 ? -15.125 39.531 24.562 1 97.25 70 ARG A C 1
ATOM 569 O O . ARG A 1 70 ? -13.898 39.5 24.422 1 97.25 70 ARG A O 1
ATOM 576 N N . GLU A 1 71 ? -16 39.469 23.562 1 96.62 71 GLU A N 1
ATOM 577 C CA . GLU A 1 71 ? -15.633 39.5 22.156 1 96.62 71 GLU A CA 1
ATOM 578 C C . GLU A 1 71 ? -15.984 40.844 21.516 1 96.62 71 GLU A C 1
ATOM 580 O O . GLU A 1 71 ? -17.062 41.375 21.766 1 96.62 71 GLU A O 1
ATOM 585 N N . ILE A 1 72 ? -15.016 41.406 20.828 1 96.25 72 ILE A N 1
ATOM 586 C CA . ILE A 1 72 ? -15.195 42.688 20.125 1 96.25 72 ILE A CA 1
ATOM 587 C C . ILE A 1 72 ? -15.047 42.469 18.625 1 96.25 72 ILE A C 1
ATOM 589 O O . ILE A 1 72 ? -14 42.031 18.156 1 96.25 72 ILE A O 1
ATOM 593 N N . ASN A 1 73 ? -16.047 42.844 17.844 1 94.12 73 ASN A N 1
ATOM 594 C CA . ASN A 1 73 ? -16.016 42.75 16.391 1 94.12 73 ASN A CA 1
ATOM 595 C C . ASN A 1 73 ? -15.68 44.094 15.742 1 94.12 73 ASN A C 1
ATOM 597 O O . ASN A 1 73 ? -16.438 45.062 15.883 1 94.12 73 ASN A O 1
ATOM 601 N N . LEU A 1 74 ? -14.547 44.062 15.117 1 93.56 74 LEU A N 1
ATOM 602 C CA . LEU A 1 74 ? -14.156 45.281 14.375 1 93.56 74 LEU A CA 1
ATOM 603 C C . LEU A 1 74 ? -14.609 45.188 12.922 1 93.56 74 LEU A C 1
ATOM 605 O O . LEU A 1 74 ? -14 44.469 12.117 1 93.56 74 LEU A O 1
ATOM 609 N N . ASN A 1 75 ? -15.555 46 12.547 1 86.56 75 ASN A N 1
ATOM 610 C CA . ASN A 1 75 ? -16.203 45.875 11.242 1 86.56 75 ASN A CA 1
ATOM 611 C C . ASN A 1 75 ? -15.688 46.906 10.258 1 86.56 75 ASN A C 1
ATOM 613 O O . ASN A 1 75 ? -15.93 46.812 9.055 1 86.56 75 ASN A O 1
ATOM 617 N N . ASN A 1 76 ? -15.086 47.938 10.781 1 80.56 76 ASN A N 1
ATOM 618 C CA . ASN A 1 76 ? -14.547 49 9.953 1 80.56 76 ASN A CA 1
ATOM 619 C C . ASN A 1 76 ? -13.273 49.594 10.555 1 80.56 76 ASN A C 1
ATOM 621 O O . ASN A 1 76 ? -12.742 49.062 11.531 1 80.56 76 ASN A O 1
ATOM 625 N N . ASP A 1 77 ? -12.812 50.719 9.969 1 83.94 77 ASP A N 1
ATOM 626 C CA . ASP A 1 77 ? -11.539 51.281 10.375 1 83.94 77 ASP A CA 1
ATOM 627 C C . ASP A 1 77 ? -11.734 52.375 11.438 1 83.94 77 ASP A C 1
ATOM 629 O O . ASP A 1 77 ? -10.828 53.156 11.711 1 83.94 77 ASP A O 1
ATOM 633 N N . GLN A 1 78 ? -12.836 52.5 12.016 1 89.5 78 GLN A N 1
ATOM 634 C CA . GLN A 1 78 ? -13.102 53.5 13.023 1 89.5 78 GLN A CA 1
ATOM 635 C C . GLN A 1 78 ? -12.648 53.031 14.406 1 89.5 78 GLN A C 1
ATOM 637 O O . GLN A 1 78 ? -12.742 51.844 14.727 1 89.5 78 GLN A O 1
ATOM 642 N N . TRP A 1 79 ? -12.203 54 15.18 1 94.69 79 TRP A N 1
ATOM 643 C CA . TRP A 1 79 ? -11.812 53.688 16.547 1 94.69 79 TRP A CA 1
ATOM 644 C C . TRP A 1 79 ? -13.031 53.312 17.391 1 94.69 79 TRP A C 1
ATOM 646 O O . TRP A 1 79 ? -14.062 53.969 17.328 1 94.69 79 TRP A O 1
ATOM 656 N N . MET A 1 80 ? -12.938 52.281 18.109 1 95.75 80 MET A N 1
ATOM 657 C CA . MET A 1 80 ? -13.961 51.844 19.062 1 95.75 80 MET A CA 1
ATOM 658 C C . MET A 1 80 ? -13.469 52 20.5 1 95.75 80 MET A C 1
ATOM 660 O O . MET A 1 80 ? -12.398 51.5 20.844 1 95.75 80 MET A O 1
ATOM 664 N N . GLU A 1 81 ? -14.234 52.656 21.312 1 94.62 81 GLU A N 1
ATOM 665 C CA . GLU A 1 81 ? -13.906 52.781 22.734 1 94.62 81 GLU A CA 1
ATOM 666 C C . GLU A 1 81 ? -14.477 51.625 23.531 1 94.62 81 GLU A C 1
ATOM 668 O O . GLU A 1 81 ? -15.648 51.25 23.375 1 94.62 81 GLU A O 1
ATOM 673 N N . VAL A 1 82 ? -13.609 51.031 24.344 1 95.88 82 VAL A N 1
ATOM 674 C CA . VAL A 1 82 ? -14.031 49.844 25.062 1 95.88 82 VAL A CA 1
ATOM 675 C C . VAL A 1 82 ? -13.664 49.969 26.531 1 95.88 82 VAL A C 1
ATOM 677 O O . VAL A 1 82 ? -12.609 50.531 26.875 1 95.88 82 VAL A O 1
ATOM 680 N N . GLU A 1 83 ? -14.555 49.656 27.375 1 94.06 83 GLU A N 1
ATOM 681 C CA . GLU A 1 83 ? -14.352 49.438 28.797 1 94.06 83 GLU A CA 1
ATOM 682 C C . GLU A 1 83 ? -14.938 48.094 29.25 1 94.06 83 GLU A C 1
ATOM 684 O O . GLU A 1 83 ? -16.047 47.75 28.859 1 94.06 83 GLU A O 1
ATOM 689 N N . HIS A 1 84 ? -14.117 47.312 30.016 1 95.12 84 HIS A N 1
ATOM 690 C CA . HIS A 1 84 ? -14.562 46 30.438 1 95.12 84 HIS A CA 1
ATOM 691 C C . HIS A 1 84 ? -14.445 45.844 31.953 1 95.12 84 HIS A C 1
ATOM 693 O O . HIS A 1 84 ? -13.438 46.219 32.531 1 95.12 84 HIS A O 1
ATOM 699 N N . ALA A 1 85 ? -15.438 45.219 32.562 1 96 85 ALA A N 1
ATOM 700 C CA . ALA A 1 85 ? -15.617 45.188 34 1 96 85 ALA A CA 1
ATOM 701 C C . ALA A 1 85 ? -14.648 44.219 34.656 1 96 85 ALA A C 1
ATOM 703 O O . ALA A 1 85 ? -14.453 44.25 35.875 1 96 85 ALA A O 1
ATOM 704 N N . HIS A 1 86 ? -13.992 43.375 33.969 1 96.81 86 HIS A N 1
ATOM 705 C CA . HIS A 1 86 ? -13.148 42.312 34.531 1 96.81 86 HIS A CA 1
ATOM 706 C C . HIS A 1 86 ? -11.734 42.375 33.969 1 96.81 86 HIS A C 1
ATOM 708 O O . HIS A 1 86 ? -11.531 42.781 32.812 1 96.81 86 HIS A O 1
ATOM 714 N N . GLU A 1 87 ? -10.773 41.938 34.844 1 96.75 87 GLU A N 1
ATOM 715 C CA . GLU A 1 87 ? -9.398 41.812 34.375 1 96.75 87 GLU A CA 1
ATOM 716 C C . GLU A 1 87 ? -9.312 40.844 33.188 1 96.75 87 GLU A C 1
ATOM 718 O O . GLU A 1 87 ? -9.953 39.781 33.188 1 96.75 87 GLU A O 1
ATOM 723 N N . SER A 1 88 ? -8.531 41.25 32.156 1 97.38 88 SER A N 1
ATOM 724 C CA . SER A 1 88 ? -8.492 40.438 30.969 1 97.38 88 SER A CA 1
ATOM 725 C C . SER A 1 88 ? -7.199 40.656 30.188 1 97.38 88 SER A C 1
ATOM 727 O O . SER A 1 88 ? -6.488 41.625 30.422 1 97.38 88 SER A O 1
ATOM 729 N N . VAL A 1 89 ? -6.891 39.719 29.406 1 98.38 89 VAL A N 1
ATOM 730 C CA . VAL A 1 89 ? -5.801 39.781 28.438 1 98.38 89 VAL A CA 1
ATOM 731 C C . VAL A 1 89 ? -6.367 39.906 27.031 1 98.38 89 VAL A C 1
ATOM 733 O O . VAL A 1 89 ? -7.086 39.031 26.562 1 98.38 89 VAL A O 1
ATOM 736 N N . PRO A 1 90 ? -6.098 40.969 26.312 1 97.88 90 PRO A N 1
ATOM 737 C CA . PRO A 1 90 ? -6.613 41.156 24.953 1 97.88 90 PRO A CA 1
ATOM 738 C C . PRO A 1 90 ? -5.832 40.344 23.922 1 97.88 90 PRO A C 1
ATOM 740 O O . PRO A 1 90 ? -4.602 40.312 23.953 1 97.88 90 PRO A O 1
ATOM 743 N N . PHE A 1 91 ? -6.566 39.656 23.031 1 98.31 91 PHE A N 1
ATOM 744 C CA . PHE A 1 91 ? -6.035 38.906 21.906 1 98.31 91 PHE A CA 1
ATOM 745 C C . PHE A 1 91 ? -6.699 39.312 20.609 1 98.31 91 PHE A C 1
ATOM 747 O O . PHE A 1 91 ? -7.836 39.812 20.609 1 98.31 91 PHE A O 1
ATOM 754 N N . VAL A 1 92 ? -5.973 39.188 19.516 1 97 92 VAL A N 1
ATOM 755 C CA . VAL A 1 92 ? -6.547 39.312 18.172 1 97 92 VAL A CA 1
ATOM 756 C C . VAL A 1 92 ? -6.555 37.969 17.484 1 97 92 VAL A C 1
ATOM 758 O O . VAL A 1 92 ? -5.512 37.312 17.359 1 97 92 VAL A O 1
ATOM 761 N N . ASP A 1 93 ? -7.742 37.531 17.016 1 95.06 93 ASP A N 1
ATOM 762 C CA . ASP A 1 93 ? -7.859 36.281 16.312 1 95.06 93 ASP A CA 1
ATOM 763 C C . ASP A 1 93 ? -7.219 36.344 14.922 1 95.06 93 ASP A C 1
ATOM 765 O O . ASP A 1 93 ? -7.332 37.375 14.242 1 95.06 93 ASP A O 1
ATOM 769 N N . TRP A 1 94 ? -6.512 35.219 14.547 1 92.06 94 TRP A N 1
ATOM 770 C CA . TRP A 1 94 ? -6.113 35.125 13.148 1 92.06 94 TRP A CA 1
ATOM 771 C C . TRP A 1 94 ? -7.336 35 12.242 1 92.06 94 TRP A C 1
ATOM 773 O O . TRP A 1 94 ? -8.305 34.312 12.594 1 92.06 94 TRP A O 1
ATOM 783 N N . LEU A 1 95 ? -7.266 35.562 11.062 1 86.5 95 LEU A N 1
ATOM 784 C CA . LEU A 1 95 ? -8.367 35.469 10.109 1 86.5 95 LEU A CA 1
ATOM 785 C C . LEU A 1 95 ? -8.422 34.062 9.516 1 86.5 95 LEU A C 1
ATOM 787 O O . LEU A 1 95 ? -7.383 33.469 9.18 1 86.5 95 LEU A O 1
ATOM 791 N N . VAL A 1 96 ? -9.617 33.469 9.5 1 86.19 96 VAL A N 1
ATOM 792 C CA . VAL A 1 96 ? -9.742 32.094 8.961 1 86.19 96 VAL A CA 1
ATOM 793 C C . VAL A 1 96 ? -10.406 32.156 7.582 1 86.19 96 VAL A C 1
ATOM 795 O O . VAL A 1 96 ? -11.445 32.812 7.414 1 86.19 96 VAL A O 1
ATOM 798 N N . GLY A 1 97 ? -9.82 31.422 6.574 1 73.12 97 GLY A N 1
ATOM 799 C CA . GLY A 1 97 ? -10.406 31.297 5.25 1 73.12 97 GLY A CA 1
ATOM 800 C C . GLY A 1 97 ? -10.07 32.469 4.332 1 73.12 97 GLY A C 1
ATOM 801 O O . GLY A 1 97 ? -10.57 32.531 3.209 1 73.12 97 GLY A O 1
ATOM 802 N N . GLU A 1 98 ? -9.352 33.438 4.816 1 68.31 98 GLU A N 1
ATOM 803 C CA . GLU A 1 98 ? -8.922 34.562 4.004 1 68.31 98 GLU A CA 1
ATOM 804 C C . GLU A 1 98 ? -7.492 34.375 3.498 1 68.31 98 GLU A C 1
ATOM 806 O O . GLU A 1 98 ? -6.562 35 3.979 1 68.31 98 GLU A O 1
ATOM 811 N N . LYS A 1 99 ? -7.473 33.594 2.445 1 69.25 99 LYS A N 1
ATOM 812 C CA . LYS A 1 99 ? -6.16 33.125 1.982 1 69.25 99 LYS A CA 1
ATOM 813 C C . LYS A 1 99 ? -5.277 34.312 1.597 1 69.25 99 LYS A C 1
ATOM 815 O O . LYS A 1 99 ? -5.742 35.281 0.958 1 69.25 99 LYS A O 1
ATOM 820 N N . ASN A 1 100 ? -4.102 34.344 2.117 1 67.56 100 ASN A N 1
ATOM 821 C CA . ASN A 1 100 ? -3.004 35.219 1.733 1 67.56 100 ASN A CA 1
ATOM 822 C C . ASN A 1 100 ? -3.287 36.656 2.123 1 67.56 100 ASN A C 1
ATOM 824 O O . ASN A 1 100 ? -3.037 37.594 1.341 1 67.56 100 ASN A O 1
ATOM 828 N N . THR A 1 101 ? -3.918 36.875 3.295 1 74.88 101 THR A N 1
ATOM 829 C CA . THR A 1 101 ? -4.184 38.219 3.816 1 74.88 101 THR A CA 1
ATOM 830 C C . THR A 1 101 ? -3.635 38.375 5.234 1 74.88 101 THR A C 1
ATOM 832 O O . THR A 1 101 ? -3.293 37.375 5.879 1 74.88 101 THR A O 1
ATOM 835 N N . MET A 1 102 ? -3.385 39.688 5.695 1 80 102 MET A N 1
ATOM 836 C CA . MET A 1 102 ? -3.004 40.031 7.066 1 80 102 MET A CA 1
ATOM 837 C C . MET A 1 102 ? -3.799 41.219 7.578 1 80 102 MET A C 1
ATOM 839 O O . MET A 1 102 ? -4.188 42.094 6.801 1 80 102 MET A O 1
ATOM 843 N N . ALA A 1 103 ? -4.055 41.219 8.875 1 83.38 103 ALA A N 1
ATOM 844 C CA . ALA A 1 103 ? -4.75 42.344 9.523 1 83.38 103 ALA A CA 1
ATOM 845 C C . ALA A 1 103 ? -3.832 43.062 10.5 1 83.38 103 ALA A C 1
ATOM 847 O O . ALA A 1 103 ? -3.053 42.406 11.219 1 83.38 103 ALA A O 1
ATOM 848 N N . GLU A 1 104 ? -3.895 44.375 10.406 1 88.12 104 GLU A N 1
ATOM 849 C CA . GLU A 1 104 ? -3.23 45.219 11.398 1 88.12 104 GLU A CA 1
ATOM 850 C C . GLU A 1 104 ? -4.238 45.844 12.359 1 88.12 104 GLU A C 1
ATOM 852 O O . GLU A 1 104 ? -5.199 46.469 11.938 1 88.12 104 GLU A O 1
ATOM 857 N N . VAL A 1 105 ? -4.043 45.656 13.641 1 93.69 105 VAL A N 1
ATOM 858 C CA . VAL A 1 105 ? -4.945 46.156 14.672 1 93.69 105 VAL A CA 1
ATOM 859 C C . VAL A 1 105 ? -4.184 47.062 15.625 1 93.69 105 VAL A C 1
ATOM 861 O O . VAL A 1 105 ? -3.092 46.719 16.094 1 93.69 105 VAL A O 1
ATOM 864 N N . TYR A 1 106 ? -4.793 48.25 15.922 1 94.44 106 TYR A N 1
ATOM 865 C CA . TYR A 1 106 ? -4.16 49.281 16.75 1 94.44 106 TYR A CA 1
ATOM 866 C C . TYR A 1 106 ? -4.902 49.438 18.078 1 94.44 106 TYR A C 1
ATOM 868 O O . TYR A 1 106 ? -6.133 49.438 18.109 1 94.44 106 TYR A O 1
ATOM 876 N N . PHE A 1 107 ? -4.16 49.5 19.156 1 96.31 107 PHE A N 1
ATOM 877 C CA . PHE A 1 107 ? -4.691 49.719 20.484 1 96.31 107 PHE A CA 1
ATOM 878 C C . PHE A 1 107 ? -4.109 51 21.094 1 96.31 107 PHE A C 1
ATOM 880 O O . PHE A 1 107 ? -2.916 51.281 20.938 1 96.31 107 PHE A O 1
ATOM 887 N N . GLU A 1 108 ? -4.945 51.812 21.672 1 96.19 108 GLU A N 1
ATOM 888 C CA . GLU A 1 108 ? -4.539 52.906 22.547 1 96.19 108 GLU A CA 1
ATOM 889 C C . GLU A 1 108 ? -5.121 52.75 23.953 1 96.19 108 GLU A C 1
ATOM 891 O O . GLU A 1 108 ? -6.34 52.812 24.125 1 96.19 108 GLU A O 1
ATOM 896 N N . ILE A 1 109 ? -4.227 52.531 24.844 1 95.06 109 ILE A N 1
ATOM 897 C CA . ILE A 1 109 ? -4.656 52.25 26.219 1 95.06 109 ILE A CA 1
ATOM 898 C C . ILE A 1 109 ? -4.383 53.469 27.094 1 95.06 109 ILE A C 1
ATOM 900 O O . ILE A 1 109 ? -3.23 53.875 27.297 1 95.06 109 ILE A O 1
ATOM 904 N N . ASP A 1 110 ? -5.375 54.125 27.625 1 87.88 110 ASP A N 1
ATOM 905 C CA . ASP A 1 110 ? -5.277 55.281 28.469 1 87.88 110 ASP A CA 1
ATOM 906 C C . ASP A 1 110 ? -5.273 54.906 29.953 1 87.88 110 ASP A C 1
ATOM 908 O O . ASP A 1 110 ? -4.684 55.594 30.781 1 87.88 110 ASP A O 1
ATOM 912 N N . GLY A 1 111 ? -5.77 53.781 30.328 1 85.31 111 GLY A N 1
ATOM 913 C CA . GLY A 1 111 ? -5.863 53.344 31.703 1 85.31 111 GLY A CA 1
ATOM 914 C C . GLY A 1 111 ? -4.672 52.531 32.156 1 85.31 111 GLY A C 1
ATOM 915 O O . GLY A 1 111 ? -3.701 52.375 31.406 1 85.31 111 GLY A O 1
ATOM 916 N N . PRO A 1 112 ? -4.648 52.188 33.438 1 90.06 112 PRO A N 1
ATOM 917 C CA . PRO A 1 112 ? -3.596 51.312 33.969 1 90.06 112 PRO A CA 1
ATOM 918 C C . PRO A 1 112 ? -3.52 49.969 33.219 1 90.06 112 PRO A C 1
ATOM 920 O O . PRO A 1 112 ? -4.551 49.438 32.812 1 90.06 112 PRO A O 1
ATOM 923 N N . HIS A 1 113 ? -2.346 49.469 32.906 1 91.5 113 HIS A N 1
ATOM 924 C CA . HIS A 1 113 ? -2.133 48.156 32.281 1 91.5 113 HIS A CA 1
ATOM 925 C C . HIS A 1 113 ? -0.808 47.562 32.75 1 91.5 113 HIS A C 1
ATOM 927 O O . HIS A 1 113 ? 0.096 48.281 33.188 1 91.5 113 HIS A O 1
ATOM 933 N N . ILE A 1 114 ? -0.797 46.25 32.844 1 94.94 114 ILE A N 1
ATOM 934 C CA . ILE A 1 114 ? 0.352 45.5 33.312 1 94.94 114 ILE A CA 1
ATOM 935 C C . ILE A 1 114 ? 0.961 44.719 32.156 1 94.94 114 ILE A C 1
ATOM 937 O O . ILE A 1 114 ? 0.246 44.031 31.406 1 94.94 114 ILE A O 1
ATOM 941 N N . PRO A 1 115 ? 2.248 44.781 31.984 1 94.88 115 PRO A N 1
ATOM 942 C CA . PRO A 1 115 ? 2.855 43.969 30.938 1 94.88 115 PRO A CA 1
ATOM 943 C C . PRO A 1 115 ? 2.611 42.469 31.141 1 94.88 115 PRO A C 1
ATOM 945 O O . PRO A 1 115 ? 2.68 41.969 32.25 1 94.88 115 PRO A O 1
ATOM 948 N N . LEU A 1 116 ? 2.248 41.781 30.078 1 97.62 116 LEU A N 1
ATOM 949 C CA . LEU A 1 116 ? 2.037 40.344 30.109 1 97.62 116 LEU A CA 1
ATOM 950 C C . LEU A 1 116 ? 3.35 39.594 29.891 1 97.62 116 LEU A C 1
ATOM 952 O O . LEU A 1 116 ? 3.979 39.719 28.828 1 97.62 116 LEU A O 1
ATOM 956 N N . PRO A 1 117 ? 3.836 38.781 30.891 1 97.12 117 PRO A N 1
ATOM 957 C CA . PRO A 1 117 ? 4.973 37.906 30.594 1 97.12 117 PRO A CA 1
ATOM 958 C C . PRO A 1 117 ? 4.672 36.906 29.484 1 97.12 117 PRO A C 1
ATOM 960 O O . PRO A 1 117 ? 3.654 36.219 29.531 1 97.12 117 PRO A O 1
ATOM 963 N N . VAL A 1 118 ? 5.484 36.844 28.422 1 96.81 118 VAL A N 1
ATOM 964 C CA . VAL A 1 118 ? 5.309 35.938 27.281 1 96.81 118 VAL A CA 1
ATOM 965 C C . VAL A 1 118 ? 6.562 35.094 27.094 1 96.81 118 VAL A C 1
ATOM 967 O O . VAL A 1 118 ? 7.684 35.625 27.172 1 96.81 118 VAL A O 1
ATOM 970 N N . TYR A 1 119 ? 6.352 33.781 26.984 1 95.94 119 TYR A N 1
ATOM 971 C CA . TYR A 1 119 ? 7.445 32.875 26.688 1 95.94 119 TYR A CA 1
ATOM 972 C C . TYR A 1 119 ? 7.242 32.219 25.344 1 95.94 119 TYR A C 1
ATOM 974 O O . TYR A 1 119 ? 6.223 31.547 25.109 1 95.94 119 TYR A O 1
ATOM 982 N N . VAL A 1 120 ? 8.133 32.406 24.438 1 92.38 120 VAL A N 1
ATOM 983 C CA . VAL A 1 120 ? 8.18 31.688 23.172 1 92.38 120 VAL A CA 1
ATOM 984 C C . VAL A 1 120 ? 9.242 30.594 23.234 1 92.38 120 VAL A C 1
ATOM 986 O O . VAL A 1 120 ? 10.422 30.875 23.453 1 92.38 120 VAL A O 1
ATOM 989 N N . PHE A 1 121 ? 8.836 29.422 23 1 88.94 121 PHE A N 1
ATOM 990 C CA . PHE A 1 121 ? 9.672 28.25 23.188 1 88.94 121 PHE A CA 1
ATOM 991 C C . PHE A 1 121 ? 11 28.391 22.453 1 88.94 121 PHE A C 1
ATOM 993 O O . PHE A 1 121 ? 11.031 28.75 21.281 1 88.94 121 PHE A O 1
ATOM 1000 N N . ASN A 1 122 ? 12.094 28.141 23.172 1 75.44 122 ASN A N 1
ATOM 1001 C CA . ASN A 1 122 ? 13.477 27.984 22.734 1 75.44 122 ASN A CA 1
ATOM 1002 C C . ASN A 1 122 ? 14.039 29.297 22.188 1 75.44 122 ASN A C 1
ATOM 1004 O O . ASN A 1 122 ? 14.961 29.281 21.359 1 75.44 122 ASN A O 1
ATOM 1008 N N . THR A 1 123 ? 13.344 30.453 22.469 1 78.25 123 THR A N 1
ATOM 1009 C CA . THR A 1 123 ? 13.891 31.719 22.016 1 78.25 123 THR A CA 1
ATOM 1010 C C . THR A 1 123 ? 14.734 32.375 23.109 1 78.25 123 THR A C 1
ATOM 1012 O O . THR A 1 123 ? 15.523 33.281 22.844 1 78.25 123 THR A O 1
ATOM 1015 N N . ARG A 1 124 ? 14.508 31.922 24.344 1 81.44 124 ARG A N 1
ATOM 1016 C CA . ARG A 1 124 ? 15.281 32.375 25.5 1 81.44 124 ARG A CA 1
ATOM 1017 C C . ARG A 1 124 ? 15.305 31.297 26.594 1 81.44 124 ARG A C 1
ATOM 1019 O O . ARG A 1 124 ? 14.492 30.359 26.578 1 81.44 124 ARG A O 1
ATOM 1026 N N . PRO A 1 125 ? 16.266 31.375 27.453 1 82.44 125 PRO A N 1
ATOM 1027 C CA . PRO A 1 125 ? 16.281 30.391 28.531 1 82.44 125 PRO A CA 1
ATOM 1028 C C . PRO A 1 125 ? 15.023 30.406 29.391 1 82.44 125 PRO A C 1
ATOM 1030 O O . PRO A 1 125 ? 14.547 31.484 29.766 1 82.44 125 PRO A O 1
ATOM 1033 N N . VAL A 1 126 ? 14.57 29.281 29.75 1 90.62 126 VAL A N 1
ATOM 1034 C CA . VAL A 1 126 ? 13.312 29.125 30.484 1 90.62 126 VAL A CA 1
ATOM 1035 C C . VAL A 1 126 ? 13.445 29.75 31.875 1 90.62 126 VAL A C 1
ATOM 1037 O O . VAL A 1 126 ? 12.492 30.344 32.375 1 90.62 126 VAL A O 1
ATOM 1040 N N . GLU A 1 127 ? 14.602 29.656 32.438 1 91.25 127 GLU A N 1
ATOM 1041 C CA . GLU A 1 127 ? 14.82 30.172 33.781 1 91.25 127 GLU A CA 1
ATOM 1042 C C . GLU A 1 127 ? 14.711 31.688 33.812 1 91.25 127 GLU A C 1
ATOM 1044 O O . GLU A 1 127 ? 14.266 32.25 34.812 1 91.25 127 GLU A O 1
ATOM 1049 N N . HIS A 1 128 ? 15.109 32.312 32.781 1 93.75 128 HIS A N 1
ATOM 1050 C CA . HIS A 1 128 ? 14.953 33.781 32.719 1 93.75 128 HIS A CA 1
ATOM 1051 C C . HIS A 1 128 ? 13.477 34.156 32.656 1 93.75 128 HIS A C 1
ATOM 1053 O O . HIS A 1 128 ? 13.062 35.125 33.344 1 93.75 128 HIS A O 1
ATOM 1059 N N . PHE A 1 129 ? 12.805 33.5 31.906 1 95.38 129 PHE A N 1
ATOM 1060 C CA . PHE A 1 129 ? 11.367 33.75 31.828 1 95.38 129 PHE A CA 1
ATOM 1061 C C . PHE A 1 129 ? 10.711 33.531 33.188 1 95.38 129 PHE A C 1
ATOM 1063 O O . PHE A 1 129 ? 9.914 34.375 33.625 1 95.38 129 PHE A O 1
ATOM 1070 N N . LYS A 1 130 ? 11 32.375 33.844 1 96.44 130 LYS A N 1
ATOM 1071 C CA . LYS A 1 130 ? 10.383 32.031 35.125 1 96.44 130 LYS A CA 1
ATOM 1072 C C . LYS A 1 130 ? 10.703 33.094 36.188 1 96.44 130 LYS A C 1
ATOM 1074 O O . LYS A 1 130 ? 9.852 33.469 37 1 96.44 130 LYS A O 1
ATOM 1079 N N . SER A 1 131 ? 11.898 33.594 36.125 1 95.06 131 SER A N 1
ATOM 1080 C CA . SER A 1 131 ? 12.305 34.656 37.031 1 95.06 131 SER A CA 1
ATOM 1081 C C . SER A 1 131 ? 11.523 35.938 36.781 1 95.06 131 SER A C 1
ATOM 1083 O O . SER A 1 131 ? 11.047 36.562 37.719 1 95.06 131 SER A O 1
ATOM 1085 N N . GLU A 1 132 ? 11.383 36.25 35.531 1 95.56 132 GLU A N 1
ATOM 1086 C CA . GLU A 1 132 ? 10.609 37.406 35.156 1 95.56 132 GLU A CA 1
ATOM 1087 C C . GLU A 1 132 ? 9.148 37.281 35.594 1 95.56 132 GLU A C 1
ATOM 1089 O O . GLU A 1 132 ? 8.562 38.219 36.125 1 95.56 132 GLU A O 1
ATOM 1094 N N . TYR A 1 133 ? 8.656 36.188 35.375 1 97.06 133 TYR A N 1
ATOM 1095 C CA . TYR A 1 133 ? 7.258 35.938 35.719 1 97.06 133 TYR A CA 1
ATOM 1096 C C . TYR A 1 133 ? 7.043 35.969 37.219 1 97.06 133 TYR A C 1
ATOM 1098 O O . TYR A 1 133 ? 6.039 36.5 37.688 1 97.06 133 TYR A O 1
ATOM 1106 N N . ARG A 1 134 ? 7.938 35.406 37.938 1 96.31 134 ARG A N 1
ATOM 1107 C CA . ARG A 1 134 ? 7.871 35.406 39.406 1 96.31 134 ARG A CA 1
ATOM 1108 C C . ARG A 1 134 ? 7.836 36.844 39.969 1 96.31 134 ARG A C 1
ATOM 1110 O O . ARG A 1 134 ? 7.117 37.125 40.906 1 96.31 134 ARG A O 1
ATOM 1117 N N . GLN A 1 135 ? 8.5 37.75 39.344 1 95.12 135 GLN A N 1
ATOM 1118 C CA . GLN A 1 135 ? 8.633 39.125 39.812 1 95.12 135 GLN A CA 1
ATOM 1119 C C . GLN A 1 135 ? 7.527 40 39.25 1 95.12 135 GLN A C 1
ATOM 1121 O O . GLN A 1 135 ? 7.301 41.094 39.75 1 95.12 135 GLN A O 1
ATOM 1126 N N . SER A 1 136 ? 6.949 39.469 38.281 1 95.06 136 SER A N 1
ATOM 1127 C CA . SER A 1 136 ? 5.934 40.281 37.625 1 95.06 136 SER A CA 1
ATOM 1128 C C . SER A 1 136 ? 4.715 40.5 38.5 1 95.06 136 SER A C 1
ATOM 1130 O O . SER A 1 136 ? 4.344 39.594 39.281 1 95.06 136 SER A O 1
ATOM 1132 N N . SER A 1 137 ? 4.133 41.594 38.375 1 91.75 137 SER A N 1
ATOM 1133 C CA . SER A 1 137 ? 2.881 41.875 39.062 1 91.75 137 SER A CA 1
ATOM 1134 C C . SER A 1 137 ? 1.699 41.188 38.375 1 91.75 137 SER A C 1
ATOM 1136 O O . SER A 1 137 ? 0.6 41.125 38.906 1 91.75 137 SER A O 1
ATOM 1138 N N . SER A 1 138 ? 1.969 40.719 37.219 1 92.44 138 SER A N 1
ATOM 1139 C CA . SER A 1 138 ? 0.911 40.031 36.469 1 92.44 138 SER A CA 1
ATOM 1140 C C . SER A 1 138 ? 0.631 38.656 37.062 1 92.44 138 SER A C 1
ATOM 1142 O O . SER A 1 138 ? 1.56 37.875 37.312 1 92.44 138 SER A O 1
ATOM 1144 N N . GLY A 1 139 ? -0.614 38.344 37.219 1 94.56 139 GLY A N 1
ATOM 1145 C CA . GLY A 1 139 ? -0.992 37 37.531 1 94.56 139 GLY A CA 1
ATOM 1146 C C . GLY A 1 139 ? -1.026 36.094 36.312 1 94.56 139 GLY A C 1
ATOM 1147 O O . GLY A 1 139 ? -0.905 34.875 36.438 1 94.56 139 GLY A O 1
ATOM 1148 N N . TYR A 1 140 ? -1.192 36.656 35.125 1 97.94 140 TYR A N 1
ATOM 1149 C CA . TYR A 1 140 ? -1.273 35.906 33.906 1 97.94 140 TYR A CA 1
ATOM 1150 C C . TYR A 1 140 ? 0.084 35.844 33.188 1 97.94 140 TYR A C 1
ATOM 1152 O O . TYR A 1 140 ? 0.92 36.75 33.375 1 97.94 140 TYR A O 1
ATOM 1160 N N . CYS A 1 141 ? 0.327 34.875 32.469 1 98.06 141 CYS A N 1
ATOM 1161 C CA . CYS A 1 141 ? 1.378 34.812 31.453 1 98.06 141 CYS A CA 1
ATOM 1162 C C . CYS A 1 141 ? 0.913 34.031 30.219 1 98.06 141 CYS A C 1
ATOM 1164 O O . CYS A 1 141 ? -0.172 33.438 30.234 1 98.06 141 CYS A O 1
ATOM 1166 N N . PHE A 1 142 ? 1.636 34.125 29.156 1 98.19 142 PHE A N 1
ATOM 1167 C CA . PHE A 1 142 ? 1.287 33.438 27.922 1 98.19 142 PHE A CA 1
ATOM 1168 C C . PHE A 1 142 ? 2.479 32.656 27.375 1 98.19 142 PHE A C 1
ATOM 1170 O O . PHE A 1 142 ? 3.602 33.188 27.359 1 98.19 142 PHE A O 1
ATOM 1177 N N . LEU A 1 143 ? 2.219 31.375 27 1 98 143 LEU A N 1
ATOM 1178 C CA . LEU A 1 143 ? 3.258 30.484 26.5 1 98 143 LEU A CA 1
ATOM 1179 C C . LEU A 1 143 ? 3.004 30.141 25.031 1 98 143 LEU A C 1
ATOM 1181 O O . LEU A 1 143 ? 1.899 29.719 24.672 1 98 143 LEU A O 1
ATOM 1185 N N . TYR A 1 144 ? 4.02 30.344 24.156 1 96.25 144 TYR A N 1
ATOM 1186 C CA . TYR A 1 144 ? 4.09 29.734 22.828 1 96.25 144 TYR A CA 1
ATOM 1187 C C . TYR A 1 144 ? 4.949 28.469 22.859 1 96.25 144 TYR A C 1
ATOM 1189 O O . TYR A 1 144 ? 6.18 28.562 22.891 1 96.25 144 TYR A O 1
ATOM 1197 N N . LEU A 1 145 ? 4.273 27.344 22.766 1 95.5 145 LEU A N 1
ATOM 1198 C CA . LEU A 1 145 ? 4.977 26.062 22.797 1 95.5 145 LEU A CA 1
ATOM 1199 C C . LEU A 1 145 ? 4.828 25.328 21.484 1 95.5 145 LEU A C 1
ATOM 1201 O O . LEU A 1 145 ? 4.535 24.125 21.469 1 95.5 145 LEU A O 1
ATOM 1205 N N . ASP A 1 146 ? 4.957 26 20.359 1 92.56 146 ASP A N 1
ATOM 1206 C CA . ASP A 1 146 ? 4.883 25.484 19 1 92.56 146 ASP A CA 1
ATOM 1207 C C . ASP A 1 146 ? 3.463 25.031 18.656 1 92.56 146 ASP A C 1
ATOM 1209 O O . ASP A 1 146 ? 2.629 25.859 18.266 1 92.56 146 ASP A O 1
ATOM 1213 N N . LEU A 1 147 ? 3.08 23.812 18.969 1 96.06 147 LEU A N 1
ATOM 1214 C CA . LEU A 1 147 ? 1.773 23.328 18.547 1 96.06 147 LEU A CA 1
ATOM 1215 C C . LEU A 1 147 ? 0.726 23.562 19.625 1 96.06 147 LEU A C 1
ATOM 1217 O O . LEU A 1 147 ? -0.43 23.172 19.469 1 96.06 147 LEU A O 1
ATOM 1221 N N . VAL A 1 148 ? 1.121 24.234 20.688 1 97.81 148 VAL A N 1
ATOM 1222 C CA . VAL A 1 148 ? 0.172 24.609 21.734 1 97.81 148 VAL A CA 1
ATOM 1223 C C . VAL A 1 148 ? 0.536 25.969 22.312 1 97.81 148 VAL A C 1
ATOM 1225 O O . VAL A 1 148 ? 1.716 26.297 22.469 1 97.81 148 VAL A O 1
ATOM 1228 N N . CYS A 1 149 ? -0.47 26.797 22.5 1 98.12 149 CYS A N 1
ATOM 1229 C CA . CYS A 1 149 ? -0.358 28.062 23.219 1 98.12 149 CYS A CA 1
ATOM 1230 C C . CYS A 1 149 ? -1.228 28.047 24.469 1 98.12 149 CYS A C 1
ATOM 1232 O O . CYS A 1 149 ? -2.332 27.5 24.453 1 98.12 149 CYS A O 1
ATOM 1234 N N . MET A 1 150 ? -0.684 28.656 25.562 1 98.56 150 MET A N 1
ATOM 1235 C CA . MET A 1 150 ? -1.41 28.562 26.828 1 98.56 150 MET A CA 1
ATOM 1236 C C . MET A 1 150 ? -1.503 29.922 27.5 1 98.56 150 MET A C 1
ATOM 1238 O O . MET A 1 150 ? -0.485 30.578 27.734 1 98.56 150 MET A O 1
ATOM 1242 N N . LEU A 1 151 ? -2.695 30.344 27.797 1 98.75 151 LEU A N 1
ATOM 1243 C CA . LEU A 1 151 ? -2.906 31.453 28.719 1 98.75 151 LEU A CA 1
ATOM 1244 C C . LEU A 1 151 ? -2.996 30.938 30.156 1 98.75 151 LEU A C 1
ATOM 1246 O O . LEU A 1 151 ? -4.004 30.344 30.547 1 98.75 151 LEU A O 1
ATOM 1250 N N . VAL A 1 152 ? -1.983 31.172 30.906 1 98.69 152 VAL A N 1
ATOM 1251 C CA . VAL A 1 152 ? -1.897 30.656 32.281 1 98.69 152 VAL A CA 1
ATOM 1252 C C . VAL A 1 152 ? -2.531 31.672 33.219 1 98.69 152 VAL A C 1
ATOM 1254 O O . VAL A 1 152 ? -2.111 32.812 33.281 1 98.69 152 VAL A O 1
ATOM 1257 N N . PRO A 1 153 ? -3.473 31.266 34 1 98.38 153 PRO A N 1
ATOM 1258 C CA . PRO A 1 153 ? -4.141 32.188 34.938 1 98.38 153 PRO A CA 1
ATOM 1259 C C . PRO A 1 153 ? -3.379 32.344 36.25 1 98.38 153 PRO A C 1
ATOM 1261 O O . PRO A 1 153 ? -2.469 31.547 36.562 1 98.38 153 PRO A O 1
ATOM 1264 N N . PRO A 1 154 ? -3.811 33.281 37.031 1 97.12 154 PRO A N 1
ATOM 1265 C CA . PRO A 1 154 ? -3.123 33.531 38.312 1 97.12 154 PRO A CA 1
ATOM 1266 C C . PRO A 1 154 ? -3.123 32.312 39.219 1 97.12 154 PRO A C 1
ATOM 1268 O O . PRO A 1 154 ? -2.119 32.031 39.875 1 97.12 154 PRO A O 1
ATOM 1271 N N . ALA A 1 155 ? -4.141 31.531 39.156 1 97.44 155 ALA A N 1
ATOM 1272 C CA . ALA A 1 155 ? -4.293 30.391 40.062 1 97.44 155 ALA A CA 1
ATOM 1273 C C . ALA A 1 155 ? -3.303 29.281 39.688 1 97.44 155 ALA A C 1
ATOM 1275 O O . ALA A 1 155 ? -3.07 28.359 40.5 1 97.44 155 ALA A O 1
ATOM 1276 N N . SER A 1 156 ? -2.668 29.344 38.531 1 98.12 156 SER A N 1
ATOM 1277 C CA . SER A 1 156 ? -1.754 28.297 38.094 1 98.12 156 SER A CA 1
ATOM 1278 C C . SER A 1 156 ? -0.315 28.797 38.031 1 98.12 156 SER A C 1
ATOM 1280 O O . SER A 1 156 ? 0.57 28.141 37.5 1 98.12 156 SER A O 1
ATOM 1282 N N . LYS A 1 157 ? -0.107 30 38.531 1 97.44 157 LYS A N 1
ATOM 1283 C CA . LYS A 1 157 ? 1.214 30.609 38.469 1 97.44 157 LYS A CA 1
ATOM 1284 C C . LYS A 1 157 ? 2.268 29.734 39.156 1 97.44 157 LYS A C 1
ATOM 1286 O O . LYS A 1 157 ? 3.295 29.422 38.531 1 97.44 157 LYS A O 1
ATOM 1291 N N . ASN A 1 158 ? 2.016 29.297 40.344 1 96.19 158 ASN A N 1
ATOM 1292 C CA . ASN A 1 158 ? 2.988 28.5 41.094 1 96.19 158 ASN A CA 1
ATOM 1293 C C . ASN A 1 158 ? 3.203 27.141 40.438 1 96.19 158 ASN A C 1
ATOM 1295 O O . ASN A 1 158 ? 4.328 26.641 40.375 1 96.19 158 ASN A O 1
ATOM 1299 N N . ALA A 1 159 ? 2.133 26.562 39.969 1 96.88 159 ALA A N 1
ATOM 1300 C CA . ALA A 1 159 ? 2.234 25.266 39.312 1 96.88 159 ALA A CA 1
ATOM 1301 C C . ALA A 1 159 ? 3.129 25.359 38.062 1 96.88 159 ALA A C 1
ATOM 1303 O O . ALA A 1 159 ? 3.934 24.469 37.812 1 96.88 159 ALA A O 1
ATOM 1304 N N . LEU A 1 160 ? 2.947 26.406 37.281 1 97.44 160 LEU A N 1
ATOM 1305 C CA . LEU A 1 160 ? 3.756 26.562 36.062 1 97.44 160 LEU A CA 1
ATOM 1306 C C . LEU A 1 160 ? 5.227 26.766 36.438 1 97.44 160 LEU A C 1
ATOM 1308 O O . LEU A 1 160 ? 6.109 26.25 35.75 1 97.44 160 LEU A O 1
ATOM 1312 N N . LEU A 1 161 ? 5.434 27.547 37.5 1 96.44 161 LEU A N 1
ATOM 1313 C CA . LEU A 1 161 ? 6.805 27.828 37.906 1 96.44 161 LEU A CA 1
ATOM 1314 C C . LEU A 1 161 ? 7.512 26.547 38.312 1 96.44 161 LEU A C 1
ATOM 1316 O O . LEU A 1 161 ? 8.734 26.453 38.219 1 96.44 161 LEU A O 1
ATOM 1320 N N . ASP A 1 162 ? 6.781 25.531 38.688 1 95.06 162 ASP A N 1
ATOM 1321 C CA . ASP A 1 162 ? 7.344 24.266 39.156 1 95.06 162 ASP A CA 1
ATOM 1322 C C . ASP A 1 162 ? 7.465 23.266 38.031 1 95.06 162 ASP A C 1
ATOM 1324 O O . ASP A 1 162 ? 8.234 22.312 38.094 1 95.06 162 ASP A O 1
ATOM 1328 N N . VAL A 1 163 ? 6.75 23.453 36.938 1 95.62 163 VAL A N 1
ATOM 1329 C CA . VAL A 1 163 ? 6.668 22.516 35.844 1 95.62 163 VAL A CA 1
ATOM 1330 C C . VAL A 1 163 ? 7.914 22.641 34.969 1 95.62 163 VAL A C 1
ATOM 1332 O O . VAL A 1 163 ? 8.438 23.734 34.781 1 95.62 163 VAL A O 1
ATOM 1335 N N . ASN A 1 164 ? 8.43 21.531 34.5 1 93.19 164 ASN A N 1
ATOM 1336 C CA . ASN A 1 164 ? 9.43 21.547 33.469 1 93.19 164 ASN A CA 1
ATOM 1337 C C . ASN A 1 164 ? 8.82 21.906 32.094 1 93.19 164 ASN A C 1
ATOM 1339 O O . ASN A 1 164 ? 8.227 21.047 31.438 1 93.19 164 ASN A O 1
ATOM 1343 N N . ILE A 1 165 ? 9.07 23.109 31.594 1 94.25 165 ILE A N 1
ATOM 1344 C CA . ILE A 1 165 ? 8.383 23.641 30.422 1 94.25 165 ILE A CA 1
ATOM 1345 C C . ILE A 1 165 ? 8.836 22.891 29.172 1 94.25 165 ILE A C 1
ATOM 1347 O O . ILE A 1 165 ? 8.055 22.719 28.234 1 94.25 165 ILE A O 1
ATOM 1351 N N . PHE A 1 166 ? 10.039 22.453 29.188 1 87.62 166 PHE A N 1
ATOM 1352 C CA . PHE A 1 166 ? 10.5 21.656 28.062 1 87.62 166 PHE A CA 1
ATOM 1353 C C . PHE A 1 166 ? 9.703 20.359 27.953 1 87.62 166 PHE A C 1
ATOM 1355 O O . PHE A 1 166 ? 9.281 19.984 26.859 1 87.62 166 PHE A O 1
ATOM 1362 N N . GLU A 1 167 ? 9.539 19.688 29.047 1 91.31 167 GLU A N 1
ATOM 1363 C CA . GLU A 1 167 ? 8.773 18.453 29.047 1 91.31 167 GLU A CA 1
ATOM 1364 C C . GLU A 1 167 ? 7.309 18.703 28.688 1 91.31 167 GLU A C 1
ATOM 1366 O O . GLU A 1 167 ? 6.66 17.875 28.062 1 91.31 167 GLU A O 1
ATOM 1371 N N . LEU A 1 168 ? 6.859 19.844 29.156 1 95.94 168 LEU A N 1
ATOM 1372 C CA . LEU A 1 168 ? 5.496 20.234 28.797 1 95.94 168 LEU A CA 1
ATOM 1373 C C . LEU A 1 168 ? 5.355 20.406 27.297 1 95.94 168 LEU A C 1
ATOM 1375 O O . LEU A 1 168 ? 4.383 19.953 26.703 1 95.94 168 LEU A O 1
ATOM 1379 N N . HIS A 1 169 ? 6.316 21.094 26.734 1 94.56 169 HIS A N 1
ATOM 1380 C CA . HIS A 1 169 ? 6.383 21.266 25.281 1 94.56 169 HIS A CA 1
ATOM 1381 C C . HIS A 1 169 ? 6.379 19.906 24.578 1 94.56 169 HIS A C 1
ATOM 1383 O O . HIS A 1 169 ? 5.59 19.688 23.672 1 94.56 169 HIS A O 1
ATOM 1389 N N . GLN A 1 170 ? 7.172 18.984 25 1 91.25 170 GLN A N 1
ATOM 1390 C CA . GLN A 1 170 ? 7.289 17.672 24.391 1 91.25 170 GLN A CA 1
ATOM 1391 C C . GLN A 1 170 ? 5.984 16.891 24.516 1 91.25 170 GLN A C 1
ATOM 1393 O O . GLN A 1 170 ? 5.574 16.203 23.578 1 91.25 170 GLN A O 1
ATOM 1398 N N . PHE A 1 171 ? 5.445 17.016 25.672 1 95.44 171 PHE A N 1
ATOM 1399 C CA . PHE A 1 171 ? 4.203 16.297 25.953 1 95.44 171 PHE A CA 1
ATOM 1400 C C . PHE A 1 171 ? 3.127 16.672 24.938 1 95.44 171 PHE A C 1
ATOM 1402 O O . PHE A 1 171 ? 2.562 15.797 24.281 1 95.44 171 PHE A O 1
ATOM 1409 N N . TYR A 1 172 ? 2.932 17.875 24.688 1 97.38 172 TYR A N 1
ATOM 1410 C CA . TYR A 1 172 ? 1.874 18.344 23.797 1 97.38 172 TYR A CA 1
ATOM 1411 C C . TYR A 1 172 ? 2.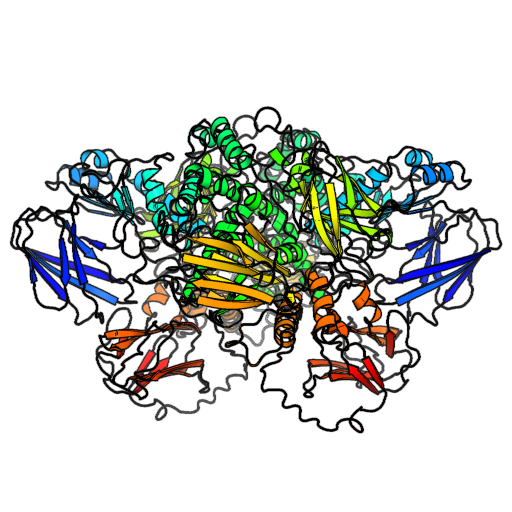246 18.109 22.344 1 97.38 172 TYR A C 1
ATOM 1413 O O . TYR A 1 172 ? 1.415 17.672 21.547 1 97.38 172 TYR A O 1
ATOM 1421 N N . ASN A 1 173 ? 3.434 18.406 21.984 1 95.56 173 ASN A N 1
ATOM 1422 C CA . ASN A 1 173 ? 3.844 18.297 20.578 1 95.56 173 ASN A CA 1
ATOM 1423 C C . ASN A 1 173 ? 3.889 16.844 20.125 1 95.56 173 ASN A C 1
ATOM 1425 O O . ASN A 1 173 ? 3.559 16.547 18.969 1 95.56 173 ASN A O 1
ATOM 1429 N N . GLU A 1 174 ? 4.25 15.969 20.984 1 94.56 174 GLU A N 1
ATOM 1430 C CA . GLU A 1 174 ? 4.23 14.555 20.641 1 94.56 174 GLU A CA 1
ATOM 1431 C C . GLU A 1 174 ? 2.809 14.07 20.375 1 94.56 174 GLU A C 1
ATOM 1433 O O . GLU A 1 174 ? 2.564 13.312 19.438 1 94.56 174 GLU A O 1
ATOM 1438 N N . ILE A 1 175 ? 1.919 14.461 21.234 1 97.75 175 ILE A N 1
ATOM 1439 C CA . ILE A 1 175 ? 0.528 14.055 21.078 1 97.75 175 ILE A CA 1
ATOM 1440 C C . ILE A 1 175 ? -0.003 14.539 19.719 1 97.75 175 ILE A C 1
ATOM 1442 O O . ILE A 1 175 ? -0.501 13.742 18.922 1 97.75 175 ILE A O 1
ATOM 1446 N N . ILE A 1 176 ? 0.134 15.789 19.422 1 97.75 176 ILE A N 1
ATOM 1447 C CA . ILE A 1 176 ? -0.461 16.406 18.234 1 97.75 176 ILE A CA 1
ATOM 1448 C C . ILE A 1 176 ? 0.221 15.859 16.984 1 97.75 176 ILE A C 1
ATOM 1450 O O . ILE A 1 176 ? -0.448 15.508 16.016 1 97.75 176 ILE A O 1
ATOM 1454 N N . ASN A 1 177 ? 1.554 15.758 16.984 1 95.69 177 ASN A N 1
ATOM 1455 C CA . ASN A 1 177 ? 2.273 15.219 15.836 1 95.69 177 ASN A CA 1
ATOM 1456 C C . ASN A 1 177 ? 1.883 13.773 15.555 1 95.69 177 ASN A C 1
ATOM 1458 O O . ASN A 1 177 ? 1.791 13.367 14.398 1 95.69 177 ASN A O 1
ATOM 1462 N N . TYR A 1 178 ? 1.718 13.031 16.594 1 96.19 178 TYR A N 1
ATOM 1463 C CA . TYR A 1 178 ? 1.339 11.633 16.422 1 96.19 178 TYR A CA 1
ATOM 1464 C C . TYR A 1 178 ? -0.078 11.516 15.867 1 96.19 178 TYR A C 1
ATOM 1466 O O . TYR A 1 178 ? -0.349 10.688 15 1 96.19 178 TYR A O 1
ATOM 1474 N N . TYR A 1 179 ? -1.003 12.336 16.438 1 97.62 179 TYR A N 1
ATOM 1475 C CA . TYR A 1 179 ? -2.361 12.328 15.906 1 97.62 179 TYR A CA 1
ATOM 1476 C C . TYR A 1 179 ? -2.373 12.734 14.438 1 97.62 179 TYR A C 1
ATOM 1478 O O . TYR A 1 179 ? -3.105 12.156 13.633 1 97.62 179 TYR A O 1
ATOM 1486 N N . ASP A 1 180 ? -1.56 13.734 14.031 1 96.44 180 ASP A N 1
ATOM 1487 C CA . ASP A 1 180 ? -1.424 14.117 12.625 1 96.44 180 ASP A CA 1
ATOM 1488 C C . ASP A 1 180 ? -0.977 12.93 11.773 1 96.44 180 ASP A C 1
ATOM 1490 O O . ASP A 1 180 ? -1.521 12.695 10.695 1 96.44 180 ASP A O 1
ATOM 1494 N N . ASP A 1 181 ? -0.038 12.234 12.336 1 93.69 181 ASP A N 1
ATOM 1495 C CA . ASP A 1 181 ? 0.509 11.086 11.609 1 93.69 181 ASP A CA 1
ATOM 1496 C C . ASP A 1 181 ? -0.533 9.984 11.461 1 93.69 181 ASP A C 1
ATOM 1498 O O . ASP A 1 181 ? -0.68 9.398 10.383 1 93.69 181 ASP A O 1
ATOM 1502 N N . LEU A 1 182 ? -1.255 9.688 12.531 1 96 182 LEU A N 1
ATOM 1503 C CA . LEU A 1 182 ? -2.283 8.648 12.516 1 96 182 LEU A CA 1
ATOM 1504 C C . LEU A 1 182 ? -3.373 8.984 11.5 1 96 182 LEU A C 1
ATOM 1506 O O . LEU A 1 182 ? -3.975 8.086 10.914 1 96 182 LEU A O 1
ATOM 1510 N N . CYS A 1 183 ? -3.574 10.258 11.297 1 96.31 183 CYS A N 1
ATOM 1511 C CA . CYS A 1 183 ? -4.629 10.688 10.391 1 96.31 183 CYS A CA 1
ATOM 1512 C C . CYS A 1 183 ? -4.082 10.898 8.977 1 96.31 183 CYS A C 1
ATOM 1514 O O . CYS A 1 183 ? -4.84 11.188 8.055 1 96.31 183 CYS A O 1
ATOM 1516 N N . GLY A 1 184 ? -2.795 10.812 8.797 1 93.31 184 GLY A N 1
ATOM 1517 C CA . GLY A 1 184 ? -2.184 10.875 7.48 1 93.31 184 GLY A CA 1
ATOM 1518 C C . GLY A 1 184 ? -1.959 12.297 6.996 1 93.31 184 GLY A C 1
ATOM 1519 O O . GLY A 1 184 ? -1.835 12.539 5.793 1 93.31 184 GLY A O 1
ATOM 1520 N N . LEU A 1 185 ? -1.841 13.258 7.848 1 94.44 185 LEU A N 1
ATOM 1521 C CA . LEU A 1 185 ? -1.614 14.648 7.473 1 94.44 185 LEU A CA 1
ATOM 1522 C C . LEU A 1 185 ? -0.136 14.906 7.199 1 94.44 185 LEU A C 1
ATOM 1524 O O . LEU A 1 185 ? 0.73 14.359 7.887 1 94.44 185 LEU A O 1
ATOM 1528 N N . VAL A 1 186 ? 0.094 15.727 6.203 1 87.06 186 VAL A N 1
ATOM 1529 C CA . VAL A 1 186 ? 1.471 16.016 5.812 1 87.06 186 VAL A CA 1
ATOM 1530 C C . VAL A 1 186 ? 1.715 17.531 5.859 1 87.06 186 VAL A C 1
ATOM 1532 O O . VAL A 1 186 ? 0.801 18.312 5.617 1 87.06 186 VAL A O 1
ATOM 1535 N N . GLU A 1 187 ? 2.906 17.859 6.188 1 83.19 187 GLU A N 1
ATOM 1536 C CA . GLU A 1 187 ? 3.271 19.266 6.211 1 83.19 187 GLU A CA 1
ATOM 1537 C C . GLU A 1 187 ? 3.352 19.844 4.801 1 83.19 187 GLU A C 1
ATOM 1539 O O . GLU A 1 187 ? 4.031 19.281 3.938 1 83.19 187 GLU A O 1
ATOM 1544 N N . ASP A 1 188 ? 2.516 20.844 4.598 1 76.25 188 ASP A N 1
ATOM 1545 C CA . ASP A 1 188 ? 2.412 21.578 3.346 1 76.25 188 ASP A CA 1
ATOM 1546 C C . ASP A 1 188 ? 2.184 23.062 3.609 1 76.25 188 ASP A C 1
ATOM 1548 O O . ASP A 1 188 ? 1.089 23.469 4.008 1 76.25 188 ASP A O 1
ATOM 1552 N N . PRO A 1 189 ? 3.223 23.875 3.342 1 72.44 189 PRO A N 1
ATOM 1553 C CA . PRO A 1 189 ? 3.088 25.297 3.67 1 72.44 189 PRO A CA 1
ATOM 1554 C C . PRO A 1 189 ? 2.018 26 2.838 1 72.44 189 PRO A C 1
ATOM 1556 O O . PRO A 1 189 ? 1.53 27.062 3.221 1 72.44 189 PRO A O 1
ATOM 1559 N N . TYR A 1 190 ? 1.579 25.438 1.786 1 70.31 190 TYR A N 1
ATOM 1560 C CA . TYR A 1 190 ? 0.596 26.094 0.928 1 70.31 190 TYR A CA 1
ATOM 1561 C C . TYR A 1 190 ? -0.796 25.516 1.158 1 70.31 190 TYR A C 1
ATOM 1563 O O . TYR A 1 190 ? -1.794 26.094 0.729 1 70.31 190 TYR A O 1
ATOM 1571 N N . ALA A 1 191 ? -0.875 24.391 1.849 1 78.44 191 ALA A N 1
ATOM 1572 C CA . ALA A 1 191 ? -2.152 23.766 2.164 1 78.44 191 ALA A CA 1
ATOM 1573 C C . ALA A 1 191 ? -2.98 23.531 0.902 1 78.44 191 ALA A C 1
ATOM 1575 O O . ALA A 1 191 ? -4.152 23.922 0.848 1 78.44 191 ALA A O 1
ATOM 1576 N N . ASP A 1 192 ? -2.443 22.922 -0.098 1 75.75 192 ASP A N 1
ATOM 1577 C CA . ASP A 1 192 ? -3.141 22.891 -1.381 1 75.75 192 ASP A CA 1
ATOM 1578 C C . ASP A 1 192 ? -3.381 21.469 -1.851 1 75.75 192 ASP A C 1
ATOM 1580 O O . ASP A 1 192 ? -3.805 21.234 -2.984 1 75.75 192 ASP A O 1
ATOM 1584 N N . THR A 1 193 ? -3.094 20.547 -0.974 1 78.5 193 THR A N 1
ATOM 1585 C CA . THR A 1 193 ? -3.324 19.156 -1.352 1 78.5 193 THR A CA 1
ATOM 1586 C C . THR A 1 193 ? -4.367 18.516 -0.44 1 78.5 193 THR A C 1
ATOM 1588 O O . THR A 1 193 ? -4.707 19.062 0.608 1 78.5 193 THR A O 1
ATOM 1591 N N . VAL A 1 194 ? -4.766 17.297 -0.809 1 85.38 194 VAL A N 1
ATOM 1592 C CA . VAL A 1 194 ? -5.84 16.609 -0.094 1 85.38 194 VAL A CA 1
ATOM 1593 C C . VAL A 1 194 ? -5.34 16.156 1.274 1 85.38 194 VAL A C 1
ATOM 1595 O O . VAL A 1 194 ? -6.129 15.992 2.209 1 85.38 194 VAL A O 1
ATOM 1598 N N . ASP A 1 195 ? -4.055 15.984 1.439 1 88.81 195 ASP A N 1
ATOM 1599 C CA . ASP A 1 195 ? -3.545 15.492 2.717 1 88.81 195 ASP A CA 1
ATOM 1600 C C . ASP A 1 195 ? -2.795 16.594 3.467 1 88.81 195 ASP A C 1
ATOM 1602 O O . ASP A 1 195 ? -2.137 16.328 4.473 1 88.81 195 ASP A O 1
ATOM 1606 N N . SER A 1 196 ? -2.955 17.844 3.012 1 89.75 196 SER A N 1
ATOM 1607 C CA . SER A 1 196 ? -2.268 18.953 3.65 1 89.75 196 SER A CA 1
ATOM 1608 C C . SER A 1 196 ? -2.752 19.156 5.082 1 89.75 196 SER A C 1
ATOM 1610 O O . SER A 1 196 ? -3.951 19.078 5.355 1 89.75 196 SER A O 1
ATOM 1612 N N . ASN A 1 197 ? -1.764 19.344 5.926 1 92.81 197 ASN A N 1
ATOM 1613 C CA . ASN A 1 197 ? -2.057 19.812 7.273 1 92.81 197 ASN A CA 1
ATOM 1614 C C . ASN A 1 197 ? -2.293 21.328 7.301 1 92.81 197 ASN A C 1
ATOM 1616 O O . ASN A 1 197 ? -2.162 22 6.273 1 92.81 197 ASN A O 1
ATOM 1620 N N . LEU A 1 198 ? -2.73 21.812 8.414 1 92.25 198 LEU A N 1
ATOM 1621 C CA . LEU A 1 198 ? -2.908 23.25 8.641 1 92.25 198 LEU A CA 1
ATOM 1622 C C . LEU A 1 198 ? -1.572 23.922 8.945 1 92.25 198 LEU A C 1
ATOM 1624 O O . LEU A 1 198 ? -0.91 23.578 9.93 1 92.25 198 LEU A O 1
ATOM 1628 N N . PRO A 1 199 ? -1.203 24.875 8.062 1 87.56 199 PRO A N 1
ATOM 1629 C CA . PRO A 1 199 ? 0.037 25.594 8.383 1 87.56 199 PRO A CA 1
ATOM 1630 C C . PRO A 1 199 ? -0.073 26.422 9.664 1 87.56 199 PRO A C 1
ATOM 1632 O O . PRO A 1 199 ? -1.11 27.047 9.914 1 87.56 199 PRO A O 1
ATOM 1635 N N . ASN A 1 200 ? 0.936 26.438 10.523 1 87.44 200 ASN A N 1
ATOM 1636 C CA . ASN A 1 200 ? 1.065 27.25 11.734 1 87.44 200 ASN A CA 1
ATOM 1637 C C . ASN A 1 200 ? -0.011 26.906 12.758 1 87.44 200 ASN A C 1
ATOM 1639 O O . ASN A 1 200 ? -0.478 27.766 13.492 1 87.44 200 ASN A O 1
ATOM 1643 N N . LYS A 1 201 ? -0.483 25.703 12.711 1 92.5 201 LYS A N 1
ATOM 1644 C CA . LYS A 1 201 ? -1.537 25.344 13.656 1 92.5 201 LYS A CA 1
ATOM 1645 C C . LYS A 1 201 ? -1.001 25.281 15.086 1 92.5 201 LYS A C 1
ATOM 1647 O O . LYS A 1 201 ? 0.171 24.969 15.297 1 92.5 201 LYS A O 1
ATOM 1652 N N . ALA A 1 202 ? -1.879 25.641 16.047 1 96.44 202 ALA A N 1
ATOM 1653 C CA . ALA A 1 202 ? -1.604 25.469 17.469 1 96.44 202 ALA A CA 1
ATOM 1654 C C . ALA A 1 202 ? -2.9 25.406 18.281 1 96.44 202 ALA A C 1
ATOM 1656 O O . ALA A 1 202 ? -3.85 26.141 18 1 96.44 202 ALA A O 1
ATOM 1657 N N . ALA A 1 203 ? -2.906 24.516 19.219 1 98.31 203 ALA A N 1
ATOM 1658 C CA . ALA A 1 203 ? -4.016 24.484 20.172 1 98.31 203 ALA A CA 1
ATOM 1659 C C . ALA A 1 203 ? -3.924 25.641 21.156 1 98.31 203 ALA A C 1
ATOM 1661 O O . ALA A 1 203 ? -2.838 25.984 21.625 1 98.31 203 ALA A O 1
ATOM 1662 N N . PHE A 1 204 ? -5.051 26.297 21.375 1 98.62 204 PHE A N 1
ATOM 1663 C CA . PHE A 1 204 ? -5.105 27.344 22.391 1 98.62 204 PHE A CA 1
ATOM 1664 C C . PHE A 1 204 ? -5.676 26.797 23.703 1 98.62 204 PHE A C 1
ATOM 1666 O O . PHE A 1 204 ? -6.812 26.312 23.734 1 98.62 204 PHE A O 1
ATOM 1673 N N . VAL A 1 205 ? -4.906 26.828 24.734 1 98.75 205 VAL A N 1
ATOM 1674 C CA . VAL A 1 205 ? -5.293 26.312 26.047 1 98.75 205 VAL A CA 1
ATOM 1675 C C . VAL A 1 205 ? -5.508 27.469 27.016 1 98.75 205 VAL A C 1
ATOM 1677 O O . VAL A 1 205 ? -4.691 28.375 27.094 1 98.75 205 VAL A O 1
ATOM 1680 N N . LYS A 1 206 ? -6.566 27.469 27.719 1 98.56 206 LYS A N 1
ATOM 1681 C CA . LYS A 1 206 ? -6.82 28.375 28.828 1 98.56 206 LYS A CA 1
ATOM 1682 C C . LYS A 1 206 ? -7.68 27.719 29.906 1 98.56 206 LYS A C 1
ATOM 1684 O O . LYS A 1 206 ? -8.203 26.625 29.688 1 98.56 206 LYS A O 1
ATOM 1689 N N . ALA A 1 207 ? -7.77 28.312 31.062 1 98.56 207 ALA A N 1
ATOM 1690 C CA . ALA A 1 207 ? -8.727 27.891 32.062 1 98.56 207 ALA A CA 1
ATOM 1691 C C . ALA A 1 207 ? -10.094 28.516 31.828 1 98.56 207 ALA A C 1
ATOM 1693 O O . ALA A 1 207 ? -10.203 29.594 31.25 1 98.56 207 ALA A O 1
ATOM 1694 N N . ASP A 1 208 ? -11.102 27.859 32.281 1 98.38 208 ASP A N 1
ATOM 1695 C CA . ASP A 1 208 ? -12.461 28.344 32.094 1 98.38 208 ASP A CA 1
ATOM 1696 C C . ASP A 1 208 ? -13.367 27.875 33.25 1 98.38 208 ASP A C 1
ATOM 1698 O O . ASP A 1 208 ? -14.039 26.844 33.125 1 98.38 208 ASP A O 1
ATOM 1702 N N . ALA A 1 209 ? -13.492 28.641 34.219 1 97.19 209 ALA A N 1
ATOM 1703 C CA . ALA A 1 209 ? -14.266 28.297 35.406 1 97.19 209 ALA A CA 1
ATOM 1704 C C . ALA A 1 209 ? -15.742 28.094 35.031 1 97.19 209 ALA A C 1
ATOM 1706 O O . ALA A 1 209 ? -16.469 27.406 35.781 1 97.19 209 ALA A O 1
ATOM 1707 N N . GLY A 1 210 ? -16.203 28.641 33.969 1 95 210 GLY A N 1
ATOM 1708 C CA . GLY A 1 210 ? -17.578 28.469 33.531 1 95 210 GLY A CA 1
ATOM 1709 C C . GLY A 1 210 ? -17.734 27.406 32.438 1 95 210 GLY A C 1
ATOM 1710 O O . GLY A 1 210 ? -18.797 27.297 31.828 1 95 210 GLY A O 1
ATOM 1711 N N . GLY A 1 211 ? -16.719 26.703 32.219 1 95.62 211 GLY A N 1
ATOM 1712 C CA . GLY A 1 211 ? -16.75 25.703 31.141 1 95.62 211 GLY A CA 1
ATOM 1713 C C . GLY A 1 211 ? -17.609 24.5 31.469 1 95.62 211 GLY A C 1
ATOM 1714 O O . GLY A 1 211 ? -17.906 24.25 32.625 1 95.62 211 GLY A O 1
ATOM 1715 N N . PRO A 1 212 ? -18.094 23.828 30.453 1 94.38 212 PRO A N 1
ATOM 1716 C CA . PRO A 1 212 ? -18.891 22.625 30.672 1 94.38 212 PRO A CA 1
ATOM 1717 C C . PRO A 1 212 ? -18.062 21.406 31.078 1 94.38 212 PRO A C 1
ATOM 1719 O O . PRO A 1 212 ? -16.891 21.312 30.719 1 94.38 212 PRO A O 1
ATOM 1722 N N . GLY A 1 213 ? -18.656 20.5 31.859 1 93.75 213 GLY A N 1
ATOM 1723 C CA . GLY A 1 213 ? -18.016 19.25 32.219 1 93.75 213 GLY A CA 1
ATOM 1724 C C . GLY A 1 213 ? -16.734 19.438 33 1 93.75 213 GLY A C 1
ATOM 1725 O O . GLY A 1 213 ? -16.625 20.359 33.812 1 93.75 213 GLY A O 1
ATOM 1726 N N . GLY A 1 214 ? -15.766 18.453 32.844 1 94.56 214 GLY A N 1
ATOM 1727 C CA . GLY A 1 214 ? -14.453 18.547 33.469 1 94.56 214 GLY A CA 1
ATOM 1728 C C . GLY A 1 214 ? -13.453 19.328 32.625 1 94.56 214 GLY A C 1
ATOM 1729 O O . GLY A 1 214 ? -12.594 20.016 33.188 1 94.56 214 GLY A O 1
ATOM 1730 N N . ALA A 1 215 ? -13.539 19.156 31.438 1 97.81 215 ALA A N 1
ATOM 1731 C CA . ALA A 1 215 ? -12.781 19.844 30.391 1 97.81 215 ALA A CA 1
ATOM 1732 C C . ALA A 1 215 ? -13.484 19.75 29.047 1 97.81 215 ALA A C 1
ATOM 1734 O O . ALA A 1 215 ? -14.438 18.984 28.891 1 97.81 215 ALA A O 1
ATOM 1735 N N . TYR A 1 216 ? -13.078 20.547 28.172 1 97.25 216 TYR A N 1
ATOM 1736 C CA . TYR A 1 216 ? -13.75 20.484 26.875 1 97.25 216 TYR A CA 1
ATOM 1737 C C . TYR A 1 216 ? -12.844 21 25.766 1 97.25 216 TYR A C 1
ATOM 1739 O O . TYR A 1 216 ? -11.883 21.719 26.031 1 97.25 216 TYR A O 1
ATOM 1747 N N . TYR A 1 217 ? -13.07 20.531 24.594 1 97.31 217 TYR A N 1
ATOM 1748 C CA . TYR A 1 217 ? -12.547 21.078 23.344 1 97.31 217 TYR A CA 1
ATOM 1749 C C . TYR A 1 217 ? -13.602 21.922 22.641 1 97.31 217 TYR A C 1
ATOM 1751 O O . TYR A 1 217 ? -14.703 21.438 22.344 1 97.31 217 TYR A O 1
ATOM 1759 N N . GLY A 1 218 ? -13.289 23.156 22.406 1 95.75 218 GLY A N 1
ATOM 1760 C CA . GLY A 1 218 ? -14.211 24.047 21.719 1 95.75 218 GLY A CA 1
ATOM 1761 C C . GLY A 1 218 ? -13.641 24.609 20.422 1 95.75 218 GLY A C 1
ATOM 1762 O O . GLY A 1 218 ? -12.531 24.25 20.016 1 95.75 218 GLY A O 1
ATOM 1763 N N . PRO A 1 219 ? -14.406 25.438 19.781 1 95.25 219 PRO A N 1
ATOM 1764 C CA . PRO A 1 219 ? -13.992 25.969 18.484 1 95.25 219 PRO A CA 1
ATOM 1765 C C . PRO A 1 219 ? -12.773 26.875 18.594 1 95.25 219 PRO A C 1
ATOM 1767 O O . PRO A 1 219 ? -12.016 27.016 17.625 1 95.25 219 PRO A O 1
ATOM 1770 N N . PHE A 1 220 ? -12.602 27.469 19.812 1 96.81 220 PHE A N 1
ATOM 1771 C CA . PHE A 1 220 ? -11.594 28.516 19.875 1 96.81 220 PHE A CA 1
ATOM 1772 C C . PHE A 1 220 ? -10.484 28.156 20.844 1 96.81 220 PHE A C 1
ATOM 1774 O O . PHE A 1 220 ? -9.414 28.766 20.844 1 96.81 220 PHE A O 1
ATOM 1781 N N . TRP A 1 221 ? -10.727 27.25 21.734 1 98 221 TRP A N 1
ATOM 1782 C CA . TRP A 1 221 ? -9.758 26.812 22.734 1 98 221 TRP A CA 1
ATOM 1783 C C . TRP A 1 221 ? -10.188 25.484 23.344 1 98 221 TRP A C 1
ATOM 1785 O O . TRP A 1 221 ? -11.297 25 23.109 1 98 221 TRP A O 1
ATOM 1795 N N . THR A 1 222 ? -9.32 24.797 23.969 1 98.38 222 THR A N 1
ATOM 1796 C CA . THR A 1 222 ? -9.609 23.719 24.922 1 98.38 222 THR A CA 1
ATOM 1797 C C . THR A 1 222 ? -9.281 24.156 26.344 1 98.38 222 THR A C 1
ATOM 1799 O O . THR A 1 222 ? -8.391 24.984 26.562 1 98.38 222 THR A O 1
ATOM 1802 N N . ALA A 1 223 ? -10.094 23.625 27.344 1 98.5 223 ALA A N 1
ATOM 1803 C CA . ALA A 1 223 ? -9.938 24.172 28.688 1 98.5 223 ALA A CA 1
ATOM 1804 C C . ALA A 1 223 ? -10.477 23.203 29.734 1 98.5 223 ALA A C 1
ATOM 1806 O O . ALA A 1 223 ? -11.469 22.516 29.516 1 98.5 223 ALA A O 1
ATOM 1807 N N . PRO A 1 224 ? -9.766 23.141 30.828 1 98.19 224 PRO A N 1
ATOM 1808 C CA . PRO A 1 224 ? -10.461 22.594 31.984 1 98.19 224 PRO A CA 1
ATOM 1809 C C . PRO A 1 224 ? -11.594 23.5 32.469 1 98.19 224 PRO A C 1
ATOM 1811 O O . PRO A 1 224 ? -11.5 24.734 32.375 1 98.19 224 PRO A O 1
ATOM 1814 N N . ALA A 1 225 ? -12.586 22.875 33.031 1 97.5 225 ALA A N 1
ATOM 1815 C CA . ALA A 1 225 ? -13.688 23.641 33.625 1 97.5 225 ALA A CA 1
ATOM 1816 C C . ALA A 1 225 ? -13.359 24.062 35.031 1 97.5 225 ALA A C 1
ATOM 1818 O O . ALA A 1 225 ? -14.016 23.625 36 1 97.5 225 ALA A O 1
ATOM 1819 N N . SER A 1 226 ? -12.398 24.875 35.156 1 97.38 226 SER A N 1
ATOM 1820 C CA . SER A 1 226 ? -11.867 25.375 36.438 1 97.38 226 SER A CA 1
ATOM 1821 C C . SER A 1 226 ? -11.156 26.703 36.25 1 97.38 226 SER A C 1
ATOM 1823 O O . SER A 1 226 ? -10.898 27.141 35.125 1 97.38 226 SER A O 1
ATOM 1825 N N . SER A 1 227 ? -10.898 27.312 37.406 1 96.56 227 SER A N 1
ATOM 1826 C CA . SER A 1 227 ? -10.203 28.594 37.344 1 96.56 227 SER A CA 1
ATOM 1827 C C . SER A 1 227 ? -8.695 28.406 37.188 1 96.56 227 SER A C 1
ATOM 1829 O O . SER A 1 227 ? -7.965 29.359 36.969 1 96.56 227 SER A O 1
ATOM 1831 N N . ASN A 1 228 ? -8.227 27.203 37.312 1 96.94 228 ASN A N 1
ATOM 1832 C CA . ASN A 1 228 ? -6.824 26.875 37.094 1 96.94 228 ASN A CA 1
ATOM 1833 C C . ASN A 1 228 ? -6.652 25.844 36 1 96.94 228 ASN A C 1
ATOM 1835 O O . ASN A 1 228 ? -7.621 25.219 35.562 1 96.94 228 ASN A O 1
ATOM 1839 N N . LEU A 1 229 ? -5.434 25.656 35.531 1 97.88 229 LEU A N 1
ATOM 1840 C CA . LEU A 1 229 ? -5.16 24.766 34.406 1 97.88 229 LEU A CA 1
ATOM 1841 C C . LEU A 1 229 ? -5.094 23.312 34.875 1 97.88 229 LEU A C 1
ATOM 1843 O O . LEU A 1 229 ? -5.34 22.391 34.062 1 97.88 229 LEU A O 1
ATOM 1847 N N . GLY A 1 230 ? -4.793 23.016 36.094 1 94.19 230 GLY A N 1
ATOM 1848 C CA . GLY A 1 230 ? -4.805 21.672 36.656 1 94.19 230 GLY A CA 1
ATOM 1849 C C . GLY A 1 230 ? -4.031 20.672 35.812 1 94.19 230 GLY A C 1
ATOM 1850 O O . GLY A 1 230 ? -2.85 20.875 35.531 1 94.19 230 GLY A O 1
ATOM 1851 N N . ASP A 1 231 ? -4.727 19.656 35.25 1 94.5 231 ASP A N 1
ATOM 1852 C CA . ASP A 1 231 ? -4.141 18.531 34.531 1 94.5 231 ASP A CA 1
ATOM 1853 C C . ASP A 1 231 ? -3.496 18.984 33.25 1 94.5 231 ASP A C 1
ATOM 1855 O O . ASP A 1 231 ? -2.652 18.281 32.688 1 94.5 231 ASP A O 1
ATOM 1859 N N . TYR A 1 232 ? -3.859 20.141 32.812 1 98.31 232 TYR A N 1
ATOM 1860 C CA . TYR A 1 232 ? -3.277 20.625 31.562 1 98.31 232 TYR A CA 1
ATOM 1861 C C . TYR A 1 232 ? -1.801 20.953 31.75 1 98.31 232 TYR A C 1
ATOM 1863 O O . TYR A 1 232 ? -1.071 21.125 30.766 1 98.31 232 TYR A O 1
ATOM 1871 N N . LEU A 1 233 ? -1.346 21.047 33.031 1 98.25 233 LEU A N 1
ATOM 1872 C CA . LEU A 1 233 ? 0.073 21.266 33.312 1 98.25 233 LEU A CA 1
ATOM 1873 C C . LEU A 1 233 ? 0.73 19.969 33.781 1 98.25 233 LEU A C 1
ATOM 1875 O O . LEU A 1 233 ? 1.926 19.953 34.094 1 98.25 233 LEU A O 1
ATOM 1879 N N . ARG A 1 234 ? 0.004 18.844 33.781 1 97.38 234 ARG A N 1
ATOM 1880 C CA . ARG A 1 234 ? 0.531 17.578 34.25 1 97.38 234 ARG A CA 1
ATOM 1881 C C . ARG A 1 234 ? 1.066 16.734 33.094 1 97.38 234 ARG A C 1
ATOM 1883 O O . ARG A 1 234 ? 0.335 16.438 32.125 1 97.38 234 ARG A O 1
ATOM 1890 N N . ILE A 1 235 ? 2.309 16.375 33.188 1 95.88 235 ILE A N 1
ATOM 1891 C CA . ILE A 1 235 ? 2.965 15.547 32.188 1 95.88 235 ILE A CA 1
ATOM 1892 C C . ILE A 1 235 ? 2.924 14.086 32.594 1 95.88 235 ILE A C 1
ATOM 1894 O O . ILE A 1 235 ? 3.652 13.672 33.5 1 95.88 235 ILE A O 1
ATOM 1898 N N . SER A 1 236 ? 2.078 13.32 31.938 1 96.12 236 SER A N 1
ATOM 1899 C CA . SER A 1 236 ? 1.94 11.914 32.281 1 96.12 236 SER A CA 1
ATOM 1900 C C . SER A 1 236 ? 1.247 11.141 31.156 1 96.12 236 SER A C 1
ATOM 1902 O O . SER A 1 236 ? 0.296 11.633 30.547 1 96.12 236 SER A O 1
ATOM 1904 N N . PRO A 1 237 ? 1.729 9.922 30.922 1 95.81 237 PRO A N 1
ATOM 1905 C CA . PRO A 1 237 ? 1.031 9.102 29.938 1 95.81 237 PRO A CA 1
ATOM 1906 C C . PRO A 1 237 ? -0.376 8.711 30.375 1 95.81 237 PRO A C 1
ATOM 1908 O O . PRO A 1 237 ? -1.159 8.188 29.578 1 95.81 237 PRO A O 1
ATOM 1911 N N . THR A 1 238 ? -0.73 8.922 31.641 1 97.5 238 THR A N 1
ATOM 1912 C CA . THR A 1 238 ? -2.059 8.57 32.125 1 97.5 238 THR A CA 1
ATOM 1913 C C . THR A 1 238 ? -2.961 9.805 32.188 1 97.5 238 THR A C 1
ATOM 1915 O O . THR A 1 238 ? -4.086 9.734 32.688 1 97.5 238 THR A O 1
ATOM 1918 N N . ASN A 1 239 ? -2.461 10.945 31.734 1 97.81 239 ASN A N 1
ATOM 1919 C CA . ASN A 1 239 ? -3.262 12.164 31.656 1 97.81 239 ASN A CA 1
ATOM 1920 C C . ASN A 1 239 ? -4.297 12.07 30.531 1 97.81 239 ASN A C 1
ATOM 1922 O O . ASN A 1 239 ? -4.191 12.758 29.516 1 97.81 239 ASN A O 1
ATOM 1926 N N . TRP A 1 240 ? -5.363 11.289 30.812 1 97.25 240 TRP A N 1
ATOM 1927 C CA . TRP A 1 240 ? -6.402 11.016 29.828 1 97.25 240 TRP A CA 1
ATOM 1928 C C . TRP A 1 240 ? -7.152 12.289 29.453 1 97.25 240 TRP A C 1
ATOM 1930 O O . TRP A 1 240 ? -7.57 12.453 28.312 1 97.25 240 TRP A O 1
ATOM 1940 N N . MET A 1 241 ? -7.309 13.203 30.391 1 97.38 241 MET A N 1
ATOM 1941 C CA . MET A 1 241 ? -8.07 14.422 30.141 1 97.38 241 MET A CA 1
ATOM 1942 C C . MET A 1 241 ? -7.496 15.203 28.969 1 97.38 241 MET A C 1
ATOM 1944 O O . MET A 1 241 ? -8.219 15.523 28.016 1 97.38 241 MET A O 1
ATOM 1948 N N . VAL A 1 242 ? -6.184 15.453 28.984 1 98.12 242 VAL A N 1
ATOM 1949 C CA . VAL A 1 242 ? -5.543 16.266 27.969 1 98.12 242 VAL A CA 1
ATOM 1950 C C . VAL A 1 242 ? -5.527 15.516 26.641 1 98.12 242 VAL A C 1
ATOM 1952 O O . VAL A 1 242 ? -5.887 16.078 25.594 1 98.12 242 VAL A O 1
ATOM 1955 N N . ILE A 1 243 ? -5.102 14.234 26.672 1 98.12 243 ILE A N 1
ATOM 1956 C CA . ILE A 1 243 ? -4.996 13.5 25.422 1 98.12 243 ILE A CA 1
ATOM 1957 C C . ILE A 1 243 ? -6.379 13.352 24.797 1 98.12 243 ILE A C 1
ATOM 1959 O O . ILE A 1 243 ? -6.516 13.406 23.562 1 98.12 243 ILE A O 1
ATOM 1963 N N . HIS A 1 244 ? -7.422 13.258 25.641 1 97.81 244 HIS A N 1
ATOM 1964 C CA . HIS A 1 244 ? -8.805 13.125 25.203 1 97.81 244 HIS A CA 1
ATOM 1965 C C . HIS A 1 244 ? -9.305 14.414 24.547 1 97.81 244 HIS A C 1
ATOM 1967 O O . HIS A 1 244 ? -9.836 14.383 23.438 1 97.81 244 HIS A O 1
ATOM 1973 N N . GLU A 1 245 ? -9.086 15.539 25.188 1 98.25 245 GLU A N 1
ATOM 1974 C CA . GLU A 1 245 ? -9.586 16.812 24.672 1 98.25 245 GLU A CA 1
ATOM 1975 C C . GLU A 1 245 ? -8.875 17.188 23.375 1 98.25 245 GLU A C 1
ATOM 1977 O O . GLU A 1 245 ? -9.5 17.703 22.438 1 98.25 245 GLU A O 1
ATOM 1982 N N . LEU A 1 246 ? -7.605 16.906 23.312 1 98.31 246 LEU A N 1
ATOM 1983 C CA . LEU A 1 246 ? -6.891 17.172 22.062 1 98.31 246 LEU A CA 1
ATOM 1984 C C . LEU A 1 246 ? -7.395 16.266 20.953 1 98.31 246 LEU A C 1
ATOM 1986 O O . LEU A 1 246 ? -7.395 16.641 19.781 1 98.31 246 LEU A O 1
ATOM 1990 N N . GLY A 1 247 ? -7.828 15.055 21.312 1 97.94 247 GLY A N 1
ATOM 1991 C CA . GLY A 1 247 ? -8.344 14.094 20.344 1 97.94 247 GLY A CA 1
ATOM 1992 C C . GLY A 1 247 ? -9.594 14.586 19.641 1 97.94 247 GLY A C 1
ATOM 1993 O O . GLY A 1 247 ? -9.82 14.242 18.469 1 97.94 247 GLY A O 1
ATOM 1994 N N . HIS A 1 248 ? -10.359 15.422 20.297 1 97.12 248 HIS A N 1
ATOM 1995 C CA . HIS A 1 248 ? -11.594 15.945 19.719 1 97.12 248 HIS A CA 1
ATOM 1996 C C . HIS A 1 248 ? -11.305 16.781 18.469 1 97.12 248 HIS A C 1
ATOM 1998 O O . HIS A 1 248 ? -12.156 16.922 17.594 1 97.12 248 HIS A O 1
ATOM 2004 N N . ALA A 1 249 ? -10.125 17.328 18.391 1 97.62 249 ALA A N 1
ATOM 2005 C CA . ALA A 1 249 ? -9.75 18.109 17.219 1 97.62 249 ALA A CA 1
ATOM 2006 C C . ALA A 1 249 ? -9.742 17.234 15.969 1 97.62 249 ALA A C 1
ATOM 2008 O O . ALA A 1 249 ? -9.75 17.734 14.844 1 97.62 249 ALA A O 1
ATOM 2009 N N . TYR A 1 250 ? -9.727 15.93 16.172 1 97.31 250 TYR A N 1
ATOM 2010 C CA . TYR A 1 250 ? -9.602 14.992 15.062 1 97.31 250 TYR A CA 1
ATOM 2011 C C . TYR A 1 250 ? -10.867 14.148 14.922 1 97.31 250 TYR A C 1
ATOM 2013 O O . TYR A 1 250 ? -10.828 13.055 14.352 1 97.31 250 TYR A O 1
ATOM 2021 N N . ASP A 1 251 ? -11.984 14.578 15.461 1 95.38 251 ASP A N 1
ATOM 2022 C CA . ASP A 1 251 ? -13.258 13.875 15.344 1 95.38 251 ASP A CA 1
ATOM 2023 C C . ASP A 1 251 ? -13.703 13.797 13.883 1 95.38 251 ASP A C 1
ATOM 2025 O O . ASP A 1 251 ? -14.141 12.742 13.422 1 95.38 251 ASP A O 1
ATOM 2029 N N . PHE A 1 252 ? -13.578 14.891 13.188 1 92.75 252 PHE A N 1
ATOM 2030 C CA . PHE A 1 252 ? -14.031 15.062 11.812 1 92.75 252 PHE A CA 1
ATOM 2031 C C . PHE A 1 252 ? -15.469 14.594 11.656 1 92.75 252 PHE A C 1
ATOM 2033 O O . PHE A 1 252 ? -16.297 14.82 12.539 1 92.75 252 PHE A O 1
ATOM 2040 N N . VAL A 1 253 ? -15.75 13.961 10.578 1 87.12 253 VAL A N 1
ATOM 2041 C CA . VAL A 1 253 ? -17.125 13.578 10.305 1 87.12 253 VAL A CA 1
ATOM 2042 C C . VAL A 1 253 ? -17.422 12.219 10.938 1 87.12 253 VAL A C 1
ATOM 2044 O O . VAL A 1 253 ? -18.578 11.797 10.992 1 87.12 253 VAL A O 1
ATOM 2047 N N . PHE A 1 254 ? -16.484 11.641 11.492 1 89.31 254 PHE A N 1
ATOM 2048 C CA . PHE A 1 254 ? -16.625 10.281 12 1 89.31 254 PHE A CA 1
ATOM 2049 C C . PHE A 1 254 ? -17.484 10.266 13.266 1 89.31 254 PHE A C 1
ATOM 2051 O O . PHE A 1 254 ? -17.984 9.203 13.664 1 89.31 254 PHE A O 1
ATOM 2058 N N . THR A 1 255 ? -17.641 11.398 13.891 1 79.88 255 THR A N 1
ATOM 2059 C CA . THR A 1 255 ? -18.438 11.477 15.109 1 79.88 255 THR A CA 1
ATOM 2060 C C . THR A 1 255 ? -19.766 12.164 14.836 1 79.88 255 THR A C 1
ATOM 2062 O O . THR A 1 255 ? -20.641 12.18 15.703 1 79.88 255 THR A O 1
ATOM 2065 N N . VAL A 1 256 ? -19.828 12.719 13.68 1 63.59 256 VAL A N 1
ATOM 2066 C CA . VAL A 1 256 ? -21.047 13.445 13.375 1 63.59 256 VAL A CA 1
ATOM 2067 C C . VAL A 1 256 ? -22.172 12.469 13.039 1 63.59 256 VAL A C 1
ATOM 2069 O O . VAL A 1 256 ? -22.078 11.734 12.047 1 63.59 256 VAL A O 1
ATOM 2072 N N . ASN A 1 257 ? -23.125 12.398 13.906 1 57.41 257 ASN A N 1
ATOM 2073 C CA . ASN A 1 257 ? -24.312 11.562 13.75 1 57.41 257 ASN A CA 1
ATOM 2074 C C . ASN A 1 257 ? -23.953 10.078 13.688 1 57.41 257 ASN A C 1
ATOM 2076 O O . ASN A 1 257 ? -24.531 9.328 12.898 1 57.41 257 ASN A O 1
ATOM 2080 N N . THR A 1 258 ? -22.797 9.852 14.297 1 65.62 258 THR A N 1
ATOM 2081 C CA . THR A 1 258 ? -22.422 8.445 14.398 1 65.62 258 THR A CA 1
ATOM 2082 C C . THR A 1 258 ? -22.375 8 15.859 1 65.62 258 THR A C 1
ATOM 2084 O O . THR A 1 258 ? -22.453 8.828 16.766 1 65.62 258 THR A O 1
ATOM 2087 N N . ILE A 1 259 ? -22.312 6.77 15.969 1 68.31 259 ILE A N 1
ATOM 2088 C CA . ILE A 1 259 ? -22.281 6.188 17.312 1 68.31 259 ILE A CA 1
ATOM 2089 C C . ILE A 1 259 ? -20.859 6.27 17.875 1 68.31 259 ILE A C 1
ATOM 2091 O O . ILE A 1 259 ? -20.609 5.809 18.984 1 68.31 259 ILE A O 1
ATOM 2095 N N . LEU A 1 260 ? -20.016 6.973 17.156 1 83.5 260 LEU A N 1
ATOM 2096 C CA . LEU A 1 260 ? -18.625 6.934 17.547 1 83.5 260 LEU A CA 1
ATOM 2097 C C . LEU A 1 260 ? -18.219 8.219 18.266 1 83.5 260 LEU A C 1
ATOM 2099 O O . LEU A 1 260 ? -17.031 8.492 18.453 1 83.5 260 LEU A O 1
ATOM 2103 N N . ILE A 1 261 ? -19.234 8.906 18.734 1 83.56 261 ILE A N 1
ATOM 2104 C CA . ILE A 1 261 ? -18.953 10.078 19.547 1 83.56 261 ILE A CA 1
ATOM 2105 C C . ILE A 1 261 ? -18.203 9.656 20.812 1 83.56 261 ILE A C 1
ATOM 2107 O O . ILE A 1 261 ? -18.531 8.641 21.422 1 83.56 261 ILE A O 1
ATOM 2111 N N . GLU A 1 262 ? -17.109 10.234 21.141 1 89.88 262 GLU A N 1
ATOM 2112 C CA . GLU A 1 262 ? -16.25 9.977 22.281 1 89.88 262 GLU A CA 1
ATOM 2113 C C . GLU A 1 262 ? -15.375 8.742 22.047 1 89.88 262 GLU A C 1
ATOM 2115 O O . GLU A 1 262 ? -14.367 8.547 22.719 1 89.88 262 GLU A O 1
ATOM 2120 N N . ILE A 1 263 ? -15.82 7.926 21.094 1 94.25 263 ILE A N 1
ATOM 2121 C CA . ILE A 1 263 ? -15.07 6.699 20.844 1 94.25 263 ILE A CA 1
ATOM 2122 C C . ILE A 1 263 ? -13.961 6.973 19.828 1 94.25 263 ILE A C 1
ATOM 2124 O O . ILE A 1 263 ? -12.836 6.496 19.984 1 94.25 263 ILE A O 1
ATOM 2128 N N . TRP A 1 264 ? -14.312 7.688 18.828 1 95.38 264 TRP A N 1
ATOM 2129 C CA . TRP A 1 264 ? -13.352 7.953 17.75 1 95.38 264 TRP A CA 1
ATOM 2130 C C . TRP A 1 264 ? -12.117 8.664 18.312 1 95.38 264 TRP A C 1
ATOM 2132 O O . TRP A 1 264 ? -10.984 8.203 18.109 1 95.38 264 TRP A O 1
ATOM 2142 N N . ASN A 1 265 ? -12.266 9.758 19.047 1 96.31 265 ASN A N 1
ATOM 2143 C CA . ASN A 1 265 ? -11.125 10.453 19.641 1 96.31 265 ASN A CA 1
ATOM 2144 C C . ASN A 1 265 ? -10.422 9.586 20.688 1 96.31 265 ASN A C 1
ATOM 2146 O O . ASN A 1 265 ? -9.203 9.633 20.812 1 96.31 265 ASN A O 1
ATOM 2150 N N . ASN A 1 266 ? -11.195 8.812 21.406 1 96.88 266 ASN A N 1
ATOM 2151 C CA . ASN A 1 266 ? -10.609 7.922 22.391 1 96.88 266 ASN A CA 1
ATOM 2152 C C . ASN A 1 266 ? -9.695 6.883 21.75 1 96.88 266 ASN A C 1
ATOM 2154 O O . ASN A 1 266 ? -8.727 6.434 22.375 1 96.88 266 ASN A O 1
ATOM 2158 N N . SER A 1 267 ? -10.023 6.512 20.594 1 97.12 267 SER A N 1
ATOM 2159 C CA . SER A 1 267 ? -9.156 5.551 19.922 1 97.12 267 SER A CA 1
ATOM 2160 C C . SER A 1 267 ? -7.77 6.141 19.656 1 97.12 267 SER A C 1
ATOM 2162 O O . SER A 1 267 ? -6.766 5.43 19.719 1 97.12 267 SER A O 1
ATOM 2164 N N . LEU A 1 268 ? -7.695 7.414 19.375 1 97.94 268 LEU A N 1
ATOM 2165 C CA . LEU A 1 268 ? -6.406 8.086 19.25 1 97.94 268 LEU A CA 1
ATOM 2166 C C . LEU A 1 268 ? -5.684 8.117 20.594 1 97.94 268 LEU A C 1
ATOM 2168 O O . LEU A 1 268 ? -4.469 7.926 20.656 1 97.94 268 LEU A O 1
ATOM 2172 N N . CYS A 1 269 ? -6.457 8.312 21.625 1 98.19 269 CYS A N 1
ATOM 2173 C CA . CYS A 1 269 ? -5.898 8.32 22.969 1 98.19 269 CYS A CA 1
ATOM 2174 C C . CYS A 1 269 ? -5.266 6.969 23.312 1 98.19 269 CYS A C 1
ATOM 2176 O O . CYS A 1 269 ? -4.16 6.918 23.844 1 98.19 269 CYS A O 1
ATOM 2178 N N . ASP A 1 270 ? -5.973 5.953 22.953 1 98.31 270 ASP A N 1
ATOM 2179 C CA . ASP A 1 270 ? -5.43 4.621 23.203 1 98.31 270 ASP A CA 1
ATOM 2180 C C . ASP A 1 270 ? -4.141 4.395 22.422 1 98.31 270 ASP A C 1
ATOM 2182 O O . ASP A 1 270 ? -3.215 3.748 22.906 1 98.31 270 ASP A O 1
ATOM 2186 N N . ARG A 1 271 ? -4.012 4.902 21.234 1 97.75 271 ARG A N 1
ATOM 2187 C CA . ARG A 1 271 ? -2.838 4.68 20.391 1 97.75 271 ARG A CA 1
ATOM 2188 C C . ARG A 1 271 ? -1.626 5.426 20.938 1 97.75 271 ARG A C 1
ATOM 2190 O O . ARG A 1 271 ? -0.5 4.93 20.875 1 97.75 271 ARG A O 1
ATOM 2197 N N . ILE A 1 272 ? -1.835 6.629 21.453 1 98.12 272 ILE A N 1
ATOM 2198 C CA . ILE A 1 272 ? -0.689 7.336 22.031 1 98.12 272 ILE A CA 1
ATOM 2199 C C . ILE A 1 272 ? -0.213 6.617 23.281 1 98.12 272 ILE A C 1
ATOM 2201 O O . ILE A 1 272 ? 0.987 6.57 23.562 1 98.12 272 ILE A O 1
ATOM 2205 N N . GLN A 1 273 ? -1.146 6.07 24.062 1 97.94 273 GLN A N 1
ATOM 2206 C CA . GLN A 1 273 ? -0.728 5.27 25.219 1 97.94 273 GLN A CA 1
ATOM 2207 C C . GLN A 1 273 ? 0.007 4.008 24.766 1 97.94 273 GLN A C 1
ATOM 2209 O O . GLN A 1 273 ? 0.962 3.576 25.406 1 97.94 273 GLN A O 1
ATOM 2214 N N . TYR A 1 274 ? -0.516 3.4 23.672 1 97.69 274 TYR A N 1
ATOM 2215 C CA . TYR A 1 274 ? 0.164 2.242 23.094 1 97.69 274 TYR A CA 1
ATOM 2216 C C . TYR A 1 274 ? 1.603 2.58 22.719 1 97.69 274 TYR A C 1
ATOM 2218 O O . TYR A 1 274 ? 2.518 1.79 22.969 1 97.69 274 TYR A O 1
ATOM 2226 N N . LYS A 1 275 ? 1.843 3.705 22.172 1 95.62 275 LYS A N 1
ATOM 2227 C CA . LYS A 1 275 ? 3.166 4.176 21.766 1 95.62 275 LYS A CA 1
ATOM 2228 C C . LYS A 1 275 ? 4.059 4.398 22.984 1 95.62 275 LYS A C 1
ATOM 2230 O O . LYS A 1 275 ? 5.238 4.039 22.969 1 95.62 275 LYS A O 1
ATOM 2235 N N . TRP A 1 276 ? 3.488 4.922 24.094 1 96.81 276 TRP A N 1
ATOM 2236 C CA . TRP A 1 276 ? 4.262 5.359 25.266 1 96.81 276 TRP A CA 1
ATOM 2237 C C . TRP A 1 276 ? 4.527 4.195 26.203 1 96.81 276 TRP A C 1
ATOM 2239 O O . TRP A 1 276 ? 5.453 4.25 27.016 1 96.81 276 TRP A O 1
ATOM 2249 N N . MET A 1 277 ? 3.742 3.135 26.141 1 97.69 277 MET A N 1
ATOM 2250 C CA . MET A 1 277 ? 3.766 2.137 27.203 1 97.69 277 MET A CA 1
ATOM 2251 C C . MET A 1 277 ? 4.336 0.816 26.703 1 97.69 277 MET A C 1
ATOM 2253 O O . MET A 1 277 ? 3.977 0.355 25.609 1 97.69 277 MET A O 1
ATOM 2257 N N . ASN A 1 278 ? 5.266 0.24 27.469 1 96.44 278 ASN A N 1
ATOM 2258 C CA . ASN A 1 278 ? 5.754 -1.097 27.141 1 96.44 278 ASN A CA 1
ATOM 2259 C C . ASN A 1 278 ? 4.762 -2.174 27.578 1 96.44 278 ASN A C 1
ATOM 2261 O O . ASN A 1 278 ? 3.645 -1.862 28 1 96.44 278 ASN A O 1
ATOM 2265 N N . LYS A 1 279 ? 5.09 -3.434 27.547 1 95.25 279 LYS A N 1
ATOM 2266 C CA . LYS A 1 279 ? 4.176 -4.547 27.781 1 95.25 279 LYS A CA 1
ATOM 2267 C C . LYS A 1 279 ? 3.568 -4.469 29.188 1 95.25 279 LYS A C 1
ATOM 2269 O O . LYS A 1 279 ? 2.357 -4.637 29.344 1 95.25 279 LYS A O 1
ATOM 2274 N N . ILE A 1 280 ? 4.371 -4.176 30.125 1 96 280 ILE A N 1
ATOM 2275 C CA . ILE A 1 280 ? 3.957 -4.18 31.531 1 96 280 ILE A CA 1
ATOM 2276 C C . ILE A 1 280 ? 3.072 -2.969 31.812 1 96 280 ILE A C 1
ATOM 2278 O O . ILE A 1 280 ? 1.977 -3.107 32.375 1 96 280 ILE A O 1
ATOM 2282 N N . LYS A 1 281 ? 3.494 -1.827 31.359 1 97.12 281 LYS A N 1
ATOM 2283 C CA . LYS A 1 281 ? 2.75 -0.592 31.594 1 97.12 281 LYS A CA 1
ATOM 2284 C C . LYS A 1 281 ? 1.403 -0.621 30.875 1 97.12 281 LYS A C 1
ATOM 2286 O O . LYS A 1 281 ? 0.414 -0.087 31.375 1 97.12 281 LYS A O 1
ATOM 2291 N N . ARG A 1 282 ? 1.392 -1.208 29.734 1 97.19 282 ARG A N 1
ATOM 2292 C CA . ARG A 1 282 ? 0.153 -1.309 28.969 1 97.19 282 ARG A CA 1
ATOM 2293 C C . ARG A 1 282 ? -0.936 -2.006 29.781 1 97.19 282 ARG A C 1
ATOM 2295 O O . ARG A 1 282 ? -2.078 -1.545 29.812 1 97.19 282 ARG A O 1
ATOM 2302 N N . GLN A 1 283 ? -0.601 -3.066 30.469 1 96.94 283 GLN A N 1
ATOM 2303 C CA . GLN A 1 283 ? -1.552 -3.828 31.281 1 96.94 283 GLN A CA 1
ATOM 2304 C C . GLN A 1 283 ? -1.929 -3.072 32.562 1 96.94 283 GLN A C 1
ATOM 2306 O O . GLN A 1 283 ? -3.09 -3.086 32.969 1 96.94 283 GLN A O 1
ATOM 2311 N N . GLN A 1 284 ? -0.99 -2.316 33.031 1 97.56 284 GLN A N 1
ATOM 2312 C CA . GLN A 1 284 ? -1.155 -1.738 34.375 1 97.56 284 GLN A CA 1
ATOM 2313 C C . GLN A 1 284 ? -1.814 -0.364 34.281 1 97.56 284 GLN A C 1
ATOM 2315 O O . GLN A 1 284 ? -2.615 -0.004 35.156 1 97.56 284 GLN A O 1
ATOM 2320 N N . LEU A 1 285 ? -1.433 0.394 33.188 1 97.5 285 LEU A N 1
ATOM 2321 C CA . LEU A 1 285 ? -1.723 1.822 33.25 1 97.5 285 LEU A CA 1
ATOM 2322 C C . LEU A 1 285 ? -2.701 2.23 32.156 1 97.5 285 LEU A C 1
ATOM 2324 O O . LEU A 1 285 ? -3.43 3.213 32.312 1 97.5 285 LEU A O 1
ATOM 2328 N N . ALA A 1 286 ? -2.707 1.513 31.062 1 97.75 286 ALA A N 1
ATOM 2329 C CA . ALA A 1 286 ? -3.537 1.939 29.938 1 97.75 286 ALA A CA 1
ATOM 2330 C C . ALA A 1 286 ? -5.008 2.002 30.344 1 97.75 286 ALA A C 1
ATOM 2332 O O . ALA A 1 286 ? -5.5 1.131 31.062 1 97.75 286 ALA A O 1
ATOM 2333 N N . ARG A 1 287 ? -5.68 3.016 29.844 1 96.88 287 ARG A N 1
ATOM 2334 C CA . ARG A 1 287 ? -7.078 3.252 30.203 1 96.88 287 ARG A CA 1
ATOM 2335 C C . ARG A 1 287 ? -7.941 2.045 29.844 1 96.88 287 ARG A C 1
ATOM 2337 O O . ARG A 1 287 ? -8.906 1.74 30.562 1 96.88 287 ARG A O 1
ATOM 2344 N N . VAL A 1 288 ? -7.668 1.285 28.828 1 97.06 288 VAL A N 1
ATOM 2345 C CA . VAL A 1 288 ? -8.484 0.178 28.328 1 97.06 288 VAL A CA 1
ATOM 2346 C C . VAL A 1 288 ? -8.359 -1.016 29.281 1 97.06 288 VAL A C 1
ATOM 2348 O O . VAL A 1 288 ? -9.242 -1.871 29.328 1 97.06 288 VAL A O 1
ATOM 2351 N N . TYR A 1 289 ? -7.309 -1.115 30.078 1 96.94 289 TYR A N 1
ATOM 2352 C CA . TYR A 1 289 ? -7.105 -2.277 30.922 1 96.94 289 TYR A CA 1
ATOM 2353 C C . TYR A 1 289 ? -7.07 -1.874 32.406 1 96.94 289 TYR A C 1
ATOM 2355 O O . TYR A 1 289 ? -7.875 -2.354 33.188 1 96.94 289 TYR A O 1
ATOM 2363 N N . GLU A 1 290 ? -6.113 -0.942 32.781 1 95.81 290 GLU A N 1
ATOM 2364 C CA . GLU A 1 290 ? -5.984 -0.432 34.156 1 95.81 290 GLU A CA 1
ATOM 2365 C C . GLU A 1 290 ? -5.809 -1.569 35.156 1 95.81 290 GLU A C 1
ATOM 2367 O O . GLU A 1 290 ? -6.445 -1.581 36.188 1 95.81 290 GLU A O 1
ATOM 2372 N N . ASN A 1 291 ? -5.062 -2.512 34.781 1 94.25 291 ASN A N 1
ATOM 2373 C CA . ASN A 1 291 ? -4.719 -3.688 35.562 1 94.25 291 ASN A CA 1
ATOM 2374 C C . ASN A 1 291 ? -5.938 -4.566 35.812 1 94.25 291 ASN A C 1
ATOM 2376 O O . ASN A 1 291 ? -5.977 -5.312 36.812 1 94.25 291 ASN A O 1
ATOM 2380 N N . ARG A 1 292 ? -6.957 -4.535 35.031 1 96.69 292 ARG A N 1
ATOM 2381 C CA . ARG A 1 292 ? -8.195 -5.293 35.188 1 96.69 292 ARG A CA 1
ATOM 2382 C C . ARG A 1 292 ? -8.586 -5.953 33.875 1 96.69 292 ARG A C 1
ATOM 2384 O O . ARG A 1 292 ? -9.766 -5.992 33.5 1 96.69 292 ARG A O 1
ATOM 2391 N N . ARG A 1 293 ? -7.648 -6.273 33.031 1 96.12 293 ARG A N 1
ATOM 2392 C CA . ARG A 1 293 ? -7.895 -6.832 31.719 1 96.12 293 ARG A CA 1
ATOM 2393 C C . ARG A 1 293 ? -8.875 -8 31.797 1 96.12 293 ARG A C 1
ATOM 2395 O O . ARG A 1 293 ? -9.836 -8.055 31.016 1 96.12 293 ARG A O 1
ATOM 2402 N N . PRO A 1 294 ? -8.742 -8.977 32.781 1 96.38 294 PRO A N 1
ATOM 2403 C CA . PRO A 1 294 ? -9.68 -10.102 32.812 1 96.38 294 PRO A CA 1
ATOM 2404 C C . PRO A 1 294 ? -11.125 -9.664 33.031 1 96.38 294 PRO A C 1
ATOM 2406 O O . PRO A 1 294 ? -12.039 -10.211 32.406 1 96.38 294 PRO A O 1
ATOM 2409 N N . GLN A 1 295 ? -11.266 -8.68 33.875 1 96.94 295 GLN A N 1
ATOM 2410 C CA . GLN A 1 295 ? -12.609 -8.18 34.125 1 96.94 295 GLN A CA 1
ATOM 2411 C C . GLN A 1 295 ? -13.188 -7.488 32.906 1 96.94 295 GLN A C 1
ATOM 2413 O O . GLN A 1 295 ? -14.367 -7.664 32.594 1 96.94 295 GLN A O 1
ATOM 2418 N N . LYS A 1 296 ? -12.375 -6.688 32.281 1 97 296 LYS A N 1
ATOM 2419 C CA . LYS A 1 296 ? -12.805 -6.012 31.047 1 97 296 LYS A CA 1
ATOM 2420 C C . LYS A 1 296 ? -13.211 -7.023 29.984 1 97 296 LYS A C 1
ATOM 2422 O O . LYS A 1 296 ? -14.234 -6.855 29.312 1 97 296 LYS A O 1
ATOM 2427 N N . GLU A 1 297 ? -12.461 -8.047 29.844 1 97.06 297 GLU A N 1
ATOM 2428 C CA . GLU A 1 297 ? -12.75 -9.086 28.859 1 97.06 297 GLU A CA 1
ATOM 2429 C C . GLU A 1 297 ? -14.039 -9.82 29.203 1 97.06 297 GLU A C 1
ATOM 2431 O O . GLU A 1 297 ? -14.828 -10.148 28.312 1 97.06 297 GLU A O 1
ATOM 2436 N N . ALA A 1 298 ? -14.211 -10.078 30.453 1 97.25 298 ALA A N 1
ATOM 2437 C CA . ALA A 1 298 ? -15.445 -10.742 30.891 1 97.25 298 ALA A CA 1
ATOM 2438 C C . ALA A 1 298 ? -16.672 -9.898 30.547 1 97.25 298 ALA A C 1
ATOM 2440 O O . ALA A 1 298 ? -17.703 -10.43 30.156 1 97.25 298 ALA A O 1
ATOM 2441 N N . THR A 1 299 ? -16.516 -8.625 30.75 1 97.5 299 THR A N 1
ATOM 2442 C CA . THR A 1 299 ? -17.594 -7.707 30.422 1 97.5 299 THR A CA 1
ATOM 2443 C C . THR A 1 299 ? -17.906 -7.746 28.922 1 97.5 299 THR A C 1
ATOM 2445 O O . THR A 1 299 ? -19.078 -7.824 28.531 1 97.5 299 THR A O 1
ATOM 2448 N N . ILE A 1 300 ? -16.938 -7.711 28.125 1 97.12 300 ILE A N 1
ATOM 2449 C CA . ILE A 1 300 ? -17.109 -7.754 26.672 1 97.12 300 ILE A CA 1
ATOM 2450 C C . ILE A 1 300 ? -17.766 -9.078 26.281 1 97.12 300 ILE A C 1
ATOM 2452 O O . ILE A 1 300 ? -18.688 -9.102 25.453 1 97.12 300 ILE A O 1
ATOM 2456 N N . GLN A 1 301 ? -17.266 -10.133 26.891 1 95.94 301 GLN A N 1
ATOM 2457 C CA . GLN A 1 301 ? -17.828 -11.445 26.594 1 95.94 301 GLN A CA 1
ATOM 2458 C C . GLN A 1 301 ? -19.328 -11.484 26.922 1 95.94 301 GLN A C 1
ATOM 2460 O O . GLN A 1 301 ? -20.125 -12.031 26.156 1 95.94 301 GLN A O 1
ATOM 2465 N N . ALA A 1 302 ? -19.656 -10.93 28.016 1 95.75 302 ALA A N 1
ATOM 2466 C CA . ALA A 1 302 ? -21.062 -10.898 28.422 1 95.75 302 ALA A CA 1
ATOM 2467 C C . ALA A 1 302 ? -21.906 -10.117 27.422 1 95.75 302 ALA A C 1
ATOM 2469 O O . ALA A 1 302 ? -23.031 -10.508 27.109 1 95.75 302 ALA A O 1
ATOM 2470 N N . LEU A 1 303 ? -21.391 -9.023 26.938 1 94.31 303 LEU A N 1
ATOM 2471 C CA . LEU A 1 303 ? -22.109 -8.203 25.969 1 94.31 303 LEU A CA 1
ATOM 2472 C C . LEU A 1 303 ? -22.312 -8.961 24.656 1 94.31 303 LEU A C 1
ATOM 2474 O O . LEU A 1 303 ? -23.391 -8.883 24.047 1 94.31 303 LEU A O 1
ATOM 2478 N N . ILE A 1 304 ? -21.344 -9.672 24.25 1 92 304 ILE A N 1
ATOM 2479 C CA . ILE A 1 304 ? -21.438 -10.484 23.031 1 92 304 ILE A CA 1
ATOM 2480 C C . ILE A 1 304 ? -22.453 -11.609 23.234 1 92 304 ILE A C 1
ATOM 2482 O O . ILE A 1 304 ? -23.328 -11.812 22.406 1 92 304 ILE A O 1
ATOM 2486 N N . ASP A 1 305 ? -22.328 -12.281 24.422 1 90.81 305 ASP A N 1
ATOM 2487 C CA . ASP A 1 305 ? -23.188 -13.414 24.719 1 90.81 305 ASP A CA 1
ATOM 2488 C C . ASP A 1 305 ? -24.656 -12.984 24.797 1 90.81 305 ASP A C 1
ATOM 2490 O O . ASP A 1 305 ? -25.547 -13.742 24.406 1 90.81 305 ASP A O 1
ATOM 2494 N N . ASN A 1 306 ? -24.844 -11.805 25.219 1 88.12 306 ASN A N 1
ATOM 2495 C CA . ASN A 1 306 ? -26.203 -11.305 25.375 1 88.12 306 ASN A CA 1
ATOM 2496 C C . ASN A 1 306 ? -26.719 -10.625 24.109 1 88.12 306 ASN A C 1
ATOM 2498 O O . ASN A 1 306 ? -27.828 -10.102 24.094 1 88.12 306 ASN A O 1
ATOM 2502 N N . ASN A 1 307 ? -25.906 -10.641 23.156 1 83.44 307 ASN A N 1
ATOM 2503 C CA . ASN A 1 307 ? -26.266 -9.977 21.922 1 83.44 307 ASN A CA 1
ATOM 2504 C C . ASN A 1 307 ? -26.719 -8.539 22.156 1 83.44 307 ASN A C 1
ATOM 2506 O O . ASN A 1 307 ? -27.734 -8.102 21.609 1 83.44 307 ASN A O 1
ATOM 2510 N N . SER A 1 308 ? -26.031 -7.895 23.047 1 83.31 308 SER A N 1
ATOM 2511 C CA . SER A 1 308 ? -26.328 -6.488 23.281 1 83.31 308 SER A CA 1
ATOM 2512 C C . SER A 1 308 ? -25.969 -5.629 22.078 1 83.31 308 SER A C 1
ATOM 2514 O O . SER A 1 308 ? -24.875 -5.766 21.516 1 83.31 308 SER A O 1
ATOM 2516 N N . PRO A 1 309 ? -26.984 -4.762 21.672 1 80.1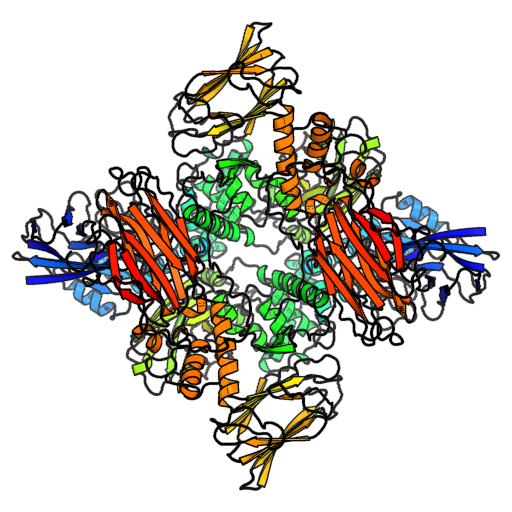9 309 PRO A N 1
ATOM 2517 C CA . PRO A 1 309 ? -26.625 -3.887 20.547 1 80.19 309 PRO A CA 1
ATOM 2518 C C . PRO A 1 309 ? -25.375 -3.047 20.828 1 80.19 309 PRO A C 1
ATOM 2520 O O . PRO A 1 309 ? -25.234 -2.494 21.922 1 80.19 309 PRO A O 1
ATOM 2523 N N . PHE A 1 310 ? -24.531 -2.93 19.938 1 86.19 310 PHE A N 1
ATOM 2524 C CA . PHE A 1 310 ? -23.25 -2.25 20.094 1 86.19 310 PHE A CA 1
ATOM 2525 C C . PHE A 1 310 ? -23.438 -0.806 20.531 1 86.19 310 PHE A C 1
ATOM 2527 O O . PHE A 1 310 ? -22.672 -0.284 21.344 1 86.19 310 PHE A O 1
ATOM 2534 N N . ASP A 1 311 ? -24.453 -0.146 20.016 1 79.12 311 ASP A N 1
ATOM 2535 C CA . ASP A 1 311 ? -24.734 1.257 20.312 1 79.12 311 ASP A CA 1
ATOM 2536 C C . ASP A 1 311 ? -25.016 1.465 21.797 1 79.12 311 ASP A C 1
ATOM 2538 O O . ASP A 1 311 ? -24.953 2.59 22.297 1 79.12 311 ASP A O 1
ATOM 2542 N N . ASN A 1 312 ? -25.297 0.334 22.469 1 82.56 312 ASN A N 1
ATOM 2543 C CA . ASN A 1 312 ? -25.641 0.437 23.875 1 82.56 312 ASN A CA 1
ATOM 2544 C C . ASN A 1 312 ? -24.453 0.083 24.766 1 82.56 312 ASN A C 1
ATOM 2546 O O . ASN A 1 312 ? -24.562 0.153 26 1 82.56 312 ASN A O 1
ATOM 2550 N N . TRP A 1 313 ? -23.359 -0.283 24.188 1 90.62 313 TRP A N 1
ATOM 2551 C CA . TRP A 1 313 ? -22.188 -0.578 24.984 1 90.62 313 TRP A CA 1
ATOM 2552 C C . TRP A 1 313 ? -21.641 0.685 25.656 1 90.62 313 TRP A C 1
ATOM 2554 O O . TRP A 1 313 ? -21.922 1.799 25.203 1 90.62 313 TRP A O 1
ATOM 2564 N N . GLY A 1 314 ? -20.953 0.471 26.75 1 90.94 314 GLY A N 1
ATOM 2565 C CA . GLY A 1 314 ? -20.266 1.596 27.359 1 90.94 314 GLY A CA 1
ATOM 2566 C C . GLY A 1 314 ? -19.156 2.162 26.5 1 90.94 314 GLY A C 1
ATOM 2567 O O . GLY A 1 314 ? -18.703 1.515 25.562 1 90.94 314 GLY A O 1
ATOM 2568 N N . PHE A 1 315 ? -18.688 3.359 26.875 1 90.5 315 PHE A N 1
ATOM 2569 C CA . PHE A 1 315 ? -17.688 4.066 26.078 1 90.5 315 PHE A CA 1
ATOM 2570 C C . PHE A 1 315 ? -16.406 3.25 25.969 1 90.5 315 PHE A C 1
ATOM 2572 O O . PHE A 1 315 ? -15.875 3.078 24.875 1 90.5 315 PHE A O 1
ATOM 2579 N N . PHE A 1 316 ? -15.969 2.734 27.047 1 91.81 316 PHE A N 1
ATOM 2580 C CA . PHE A 1 316 ? -14.664 2.078 27.031 1 91.81 316 PHE A CA 1
ATOM 2581 C C . PHE A 1 316 ? -14.773 0.664 26.469 1 91.81 316 PHE A C 1
ATOM 2583 O O . PHE A 1 316 ? -13.812 0.133 25.906 1 91.81 316 PHE A O 1
ATOM 2590 N N . GLU A 1 317 ? -16 0.08 26.594 1 95.31 317 GLU A N 1
ATOM 2591 C CA . GLU A 1 317 ? -16.234 -1.201 25.922 1 95.31 317 GLU A CA 1
ATOM 2592 C C . GLU A 1 317 ? -16.188 -1.055 24.406 1 95.31 317 GLU A C 1
ATOM 2594 O O . GLU A 1 317 ? -15.602 -1.895 23.719 1 95.31 317 GLU A O 1
ATOM 2599 N N . ARG A 1 318 ? -16.781 0.008 23.938 1 94.69 318 ARG A N 1
ATOM 2600 C CA . ARG A 1 318 ? -16.719 0.276 22.516 1 94.69 318 ARG A CA 1
ATOM 2601 C C . ARG A 1 318 ? -15.297 0.596 22.078 1 94.69 318 ARG A C 1
ATOM 2603 O O . ARG A 1 318 ? -14.852 0.156 21.016 1 94.69 318 ARG A O 1
ATOM 2610 N N . LEU A 1 319 ? -14.578 1.356 22.922 1 96.94 319 LEU A N 1
ATOM 2611 C CA . LEU A 1 319 ? -13.195 1.723 22.625 1 96.94 319 LEU A CA 1
ATOM 2612 C C . LEU A 1 319 ? -12.328 0.481 22.438 1 96.94 319 LEU A C 1
ATOM 2614 O O . LEU A 1 319 ? -11.484 0.436 21.547 1 96.94 319 LEU A O 1
ATOM 2618 N N . ILE A 1 320 ? -12.523 -0.53 23.234 1 97.12 320 ILE A N 1
ATOM 2619 C CA . ILE A 1 320 ? -11.656 -1.706 23.266 1 97.12 320 ILE A CA 1
ATOM 2620 C C . ILE A 1 320 ? -11.758 -2.449 21.922 1 97.12 320 ILE A C 1
ATOM 2622 O O . ILE A 1 320 ? -10.797 -3.072 21.484 1 97.12 320 ILE A O 1
ATOM 2626 N N . ILE A 1 321 ? -12.891 -2.354 21.266 1 96.5 321 ILE A N 1
ATOM 2627 C CA . ILE A 1 321 ? -13.078 -2.994 19.969 1 96.5 321 ILE A CA 1
ATOM 2628 C C . ILE A 1 321 ? -12.148 -2.361 18.953 1 96.5 321 ILE A C 1
ATOM 2630 O O . ILE A 1 321 ? -11.562 -3.062 18.109 1 96.5 321 ILE A O 1
ATOM 2634 N N . PHE A 1 322 ? -11.938 -1.075 19.047 1 96.94 322 PHE A N 1
ATOM 2635 C CA . PHE A 1 322 ? -11.023 -0.376 18.141 1 96.94 322 PHE A CA 1
ATOM 2636 C C . PHE A 1 322 ? -9.578 -0.629 18.531 1 96.94 322 PHE A C 1
ATOM 2638 O O . PHE A 1 322 ? -8.695 -0.663 17.672 1 96.94 322 PHE A O 1
ATOM 2645 N N . THR A 1 323 ? -9.336 -0.837 19.812 1 97.88 323 THR A N 1
ATOM 2646 C CA . THR A 1 323 ? -7.996 -1.181 20.281 1 97.88 323 THR A CA 1
ATOM 2647 C C . THR A 1 323 ? -7.492 -2.445 19.594 1 97.88 323 THR A C 1
ATOM 2649 O O . THR A 1 323 ? -6.402 -2.453 19.016 1 97.88 323 THR A O 1
ATOM 2652 N N . TRP A 1 324 ? -8.312 -3.467 19.656 1 97.62 324 TRP A N 1
ATOM 2653 C CA . TRP A 1 324 ? -7.906 -4.746 19.078 1 97.62 324 TRP A CA 1
ATOM 2654 C C . TRP A 1 324 ? -7.84 -4.656 17.547 1 97.62 324 TRP A C 1
ATOM 2656 O O . TRP A 1 324 ? -7.008 -5.312 16.922 1 97.62 324 TRP A O 1
ATOM 2666 N N . LEU A 1 325 ? -8.695 -3.836 16.953 1 97.44 325 LEU A N 1
ATOM 2667 C CA . LEU A 1 325 ? -8.68 -3.605 15.508 1 97.44 325 LEU A CA 1
ATOM 2668 C C . LEU A 1 325 ? -7.352 -2.996 15.078 1 97.44 325 LEU A C 1
ATOM 2670 O O . LEU A 1 325 ? -6.809 -3.359 14.031 1 97.44 325 LEU A O 1
ATOM 2674 N N . TYR A 1 326 ? -6.73 -2.076 15.906 1 96.62 326 TYR A N 1
ATOM 2675 C CA . TYR A 1 326 ? -5.57 -1.286 15.516 1 96.62 326 TYR A CA 1
ATOM 2676 C C . TYR A 1 326 ? -4.277 -1.959 15.953 1 96.62 326 TYR A C 1
ATOM 2678 O O . TYR A 1 326 ? -3.184 -1.505 15.609 1 96.62 326 TYR A O 1
ATOM 2686 N N . ASN A 1 327 ? -4.293 -3.037 16.688 1 95.5 327 ASN A N 1
ATOM 2687 C CA . ASN A 1 327 ? -3.08 -3.666 17.203 1 95.5 327 ASN A CA 1
ATOM 2688 C C . ASN A 1 327 ? -2.203 -4.207 16.078 1 95.5 327 ASN A C 1
ATOM 2690 O O . ASN A 1 327 ? -0.991 -3.988 16.078 1 95.5 327 ASN A O 1
ATOM 2694 N N . PRO A 1 328 ? -2.797 -4.902 15.094 1 93 328 PRO A N 1
ATOM 2695 C CA . PRO A 1 328 ? -1.946 -5.262 13.953 1 93 328 PRO A CA 1
ATOM 2696 C C . PRO A 1 328 ? -1.599 -4.066 13.078 1 93 328 PRO A C 1
ATOM 2698 O O . PRO A 1 328 ? -2.416 -3.154 12.914 1 93 328 PRO A O 1
ATOM 2701 N N . GLN A 1 329 ? -0.411 -4.047 12.492 1 88.19 329 GLN A N 1
ATOM 2702 C CA . GLN A 1 329 ? 0.025 -2.922 11.672 1 88.19 329 GLN A CA 1
ATOM 2703 C C . GLN A 1 329 ? -0.993 -2.607 10.578 1 88.19 329 GLN A C 1
ATOM 2705 O O . GLN A 1 329 ? -1.29 -1.44 10.312 1 88.19 329 GLN A O 1
ATOM 2710 N N . ARG A 1 330 ? -1.534 -3.584 9.945 1 89.56 330 ARG A N 1
ATOM 2711 C CA . ARG A 1 330 ? -2.504 -3.381 8.875 1 89.56 330 ARG A CA 1
ATOM 2712 C C . ARG A 1 330 ? -3.811 -2.812 9.422 1 89.56 330 ARG A C 1
ATOM 2714 O O . ARG A 1 330 ? -4.551 -2.143 8.703 1 89.56 330 ARG A O 1
ATOM 2721 N N . GLY A 1 331 ? -4.141 -3.109 10.672 1 92.62 331 GLY A N 1
ATOM 2722 C CA . GLY A 1 331 ? -5.258 -2.467 11.344 1 92.62 331 GLY A CA 1
ATOM 2723 C C . GLY A 1 331 ? -5.043 -0.983 11.57 1 92.62 331 GLY A C 1
ATOM 2724 O O . GLY A 1 331 ? -5.949 -0.176 11.352 1 92.62 331 GLY A O 1
ATOM 2725 N N . LEU A 1 332 ? -3.846 -0.651 11.984 1 92.44 332 LEU A N 1
ATOM 2726 C CA . LEU A 1 332 ? -3.508 0.752 12.195 1 92.44 332 LEU A CA 1
ATOM 2727 C C . LEU A 1 332 ? -3.537 1.521 10.875 1 92.44 332 LEU A C 1
ATOM 2729 O O . LEU A 1 332 ? -3.969 2.674 10.836 1 92.44 332 LEU A O 1
ATOM 2733 N N . ASP A 1 333 ? -3.133 0.913 9.805 1 90.31 333 ASP A N 1
ATOM 2734 C CA . ASP A 1 333 ? -3.148 1.536 8.484 1 90.31 333 ASP A CA 1
ATOM 2735 C C . ASP A 1 333 ? -4.574 1.868 8.047 1 90.31 333 ASP A C 1
ATOM 2737 O O . ASP A 1 333 ? -4.793 2.809 7.285 1 90.31 333 ASP A O 1
ATOM 2741 N N . THR A 1 334 ? -5.52 1.12 8.539 1 94.44 334 THR A N 1
ATOM 2742 C CA . THR A 1 334 ? -6.926 1.384 8.25 1 94.44 334 THR A CA 1
ATOM 2743 C C . THR A 1 334 ? -7.324 2.779 8.727 1 94.44 334 THR A C 1
ATOM 2745 O O . THR A 1 334 ? -8.078 3.477 8.047 1 94.44 334 THR A O 1
ATOM 2748 N N . LEU A 1 335 ? -6.809 3.172 9.867 1 94.81 335 LEU A N 1
ATOM 2749 C CA . LEU A 1 335 ? -7.082 4.496 10.414 1 94.81 335 LEU A CA 1
ATOM 2750 C C . LEU A 1 335 ? -6.559 5.586 9.484 1 94.81 335 LEU A C 1
ATOM 2752 O O . LEU A 1 335 ? -7.25 6.574 9.227 1 94.81 335 LEU A O 1
ATOM 2756 N N . ARG A 1 336 ? -5.434 5.438 8.977 1 91.38 336 ARG A N 1
ATOM 2757 C CA . ARG A 1 336 ? -4.855 6.398 8.047 1 91.38 336 ARG A CA 1
ATOM 2758 C C . ARG A 1 336 ? -5.637 6.434 6.742 1 91.38 336 ARG A C 1
ATOM 2760 O O . ARG A 1 336 ? -5.906 7.508 6.199 1 91.38 336 ARG A O 1
ATOM 2767 N N . ASN A 1 337 ? -6.035 5.277 6.262 1 93.88 337 ASN A N 1
ATOM 2768 C CA . ASN A 1 337 ? -6.734 5.164 4.984 1 93.88 337 ASN A CA 1
ATOM 2769 C C . ASN A 1 337 ? -8.117 5.812 5.043 1 93.88 337 ASN A C 1
ATOM 2771 O O . ASN A 1 337 ? -8.531 6.48 4.094 1 93.88 337 ASN A O 1
ATOM 2775 N N . ILE A 1 338 ? -8.852 5.598 6.078 1 95.56 338 ILE A N 1
ATOM 2776 C CA . ILE A 1 338 ? -10.203 6.141 6.164 1 95.56 338 ILE A CA 1
ATOM 2777 C C . ILE A 1 338 ? -10.141 7.664 6.285 1 95.56 338 ILE A C 1
ATOM 2779 O O . ILE A 1 338 ? -11 8.367 5.762 1 95.56 338 ILE A O 1
ATOM 2783 N N . ASN A 1 339 ? -9.133 8.203 6.957 1 96.31 339 ASN A N 1
ATOM 2784 C CA . ASN A 1 339 ? -8.953 9.648 7.047 1 96.31 339 ASN A CA 1
ATOM 2785 C C . ASN A 1 339 ? -8.609 10.25 5.688 1 96.31 339 ASN A C 1
ATOM 2787 O O . ASN A 1 339 ? -9.117 11.32 5.332 1 96.31 339 ASN A O 1
ATOM 2791 N N . HIS A 1 340 ? -7.766 9.57 4.984 1 94.31 340 HIS A N 1
ATOM 2792 C CA . HIS A 1 340 ? -7.484 10.008 3.619 1 94.31 340 HIS A CA 1
ATOM 2793 C C . HIS A 1 340 ? -8.75 10.016 2.773 1 94.31 340 HIS A C 1
ATOM 2795 O O . HIS A 1 340 ? -9.023 10.977 2.055 1 94.31 340 HIS A O 1
ATOM 2801 N N . SER A 1 341 ? -9.531 8.945 2.898 1 91.56 341 SER A N 1
ATOM 2802 C CA . SER A 1 341 ? -10.781 8.836 2.156 1 91.56 341 SER A CA 1
ATOM 2803 C C . SER A 1 341 ? -11.727 9.977 2.51 1 91.56 341 SER A C 1
ATOM 2805 O O . SER A 1 341 ? -12.43 10.508 1.641 1 91.56 341 SER A O 1
ATOM 2807 N N . TYR A 1 342 ? -11.82 10.344 3.734 1 92.56 342 TYR A N 1
ATOM 2808 C CA . TYR A 1 342 ? -12.633 11.469 4.18 1 92.56 342 TYR A CA 1
ATOM 2809 C C . TYR A 1 342 ? -12.211 12.758 3.482 1 92.56 342 TYR A C 1
ATOM 2811 O O . TYR A 1 342 ? -13.047 13.484 2.949 1 92.56 342 TYR A O 1
ATOM 2819 N N . ARG A 1 343 ? -10.945 12.977 3.465 1 91.25 343 ARG A N 1
ATOM 2820 C CA . ARG A 1 343 ? -10.469 14.234 2.896 1 91.25 343 ARG A CA 1
ATOM 2821 C C . ARG A 1 343 ? -10.711 14.281 1.393 1 91.25 343 ARG A C 1
ATOM 2823 O O . ARG A 1 343 ? -11.047 15.336 0.849 1 91.25 343 ARG A O 1
ATOM 2830 N N . VAL A 1 344 ? -10.594 13.172 0.797 1 85.69 344 VAL A N 1
ATOM 2831 C CA . VAL A 1 344 ? -10.93 13.102 -0.623 1 85.69 344 VAL A CA 1
ATOM 2832 C C . VAL A 1 344 ? -12.398 13.438 -0.825 1 85.69 344 VAL A C 1
ATOM 2834 O O . VAL A 1 344 ? -12.75 14.242 -1.699 1 85.69 344 VAL A O 1
ATOM 2837 N N . HIS A 1 345 ? -13.234 12.859 0.018 1 84.12 345 HIS A N 1
ATOM 2838 C CA . HIS A 1 345 ? -14.672 13.102 -0.06 1 84.12 345 HIS A CA 1
ATOM 2839 C C . HIS A 1 345 ? -15.008 14.562 0.235 1 84.12 345 HIS A C 1
ATOM 2841 O O . HIS A 1 345 ? -15.812 15.172 -0.471 1 84.12 345 HIS A O 1
ATOM 2847 N N . ALA A 1 346 ? -14.383 15.07 1.231 1 84 346 ALA A N 1
ATOM 2848 C CA . ALA A 1 346 ? -14.656 16.438 1.675 1 84 346 ALA A CA 1
ATOM 2849 C C . ALA A 1 346 ? -14.219 17.453 0.623 1 84 346 ALA A C 1
ATOM 2851 O O . ALA A 1 346 ? -14.836 18.5 0.479 1 84 346 ALA A O 1
ATOM 2852 N N . THR A 1 347 ? -13.195 17.125 -0.038 1 80.19 347 THR A N 1
ATOM 2853 C CA . THR A 1 347 ? -12.664 18.016 -1.056 1 80.19 347 THR A CA 1
ATOM 2854 C C . THR A 1 347 ? -13.539 18 -2.307 1 80.19 347 THR A C 1
ATOM 2856 O O . THR A 1 347 ? -13.734 19.031 -2.953 1 80.19 347 THR A O 1
ATOM 2859 N N . ARG A 1 348 ? -14.086 16.906 -2.707 1 69.81 348 ARG A N 1
ATOM 2860 C CA . ARG A 1 348 ? -14.844 16.766 -3.945 1 69.81 348 ARG A CA 1
ATOM 2861 C C . ARG A 1 348 ? -16.25 17.312 -3.799 1 69.81 348 ARG A C 1
ATOM 2863 O O . ARG A 1 348 ? -16.672 18.188 -4.566 1 69.81 348 ARG A O 1
ATOM 2870 N N . ASN A 1 349 ? -17.188 16.531 -3.225 1 61.91 349 ASN A N 1
ATOM 2871 C CA . ASN A 1 349 ? -18.578 16.969 -3.109 1 61.91 349 ASN A CA 1
ATOM 2872 C C . ASN A 1 349 ? -19.109 16.766 -1.692 1 61.91 349 ASN A C 1
ATOM 2874 O O . ASN A 1 349 ? -19.375 15.641 -1.277 1 61.91 349 ASN A O 1
ATOM 2878 N N . SER A 1 350 ? -19.234 17.875 -1.126 1 61 350 SER A N 1
ATOM 2879 C CA . SER A 1 350 ? -19.656 17.812 0.268 1 61 350 SER A CA 1
ATOM 2880 C C . SER A 1 350 ? -21.141 17.5 0.377 1 61 350 SER A C 1
ATOM 2882 O O . SER A 1 350 ? -21.656 17.203 1.465 1 61 350 SER A O 1
ATOM 2884 N N . SER A 1 351 ? -21.781 17.422 -0.778 1 67 351 SER A N 1
ATOM 2885 C CA . SER A 1 351 ? -23.219 17.203 -0.663 1 67 351 SER A CA 1
ATOM 2886 C C . SER A 1 351 ? -23.562 15.719 -0.682 1 67 351 SER A C 1
ATOM 2888 O O . SER A 1 351 ? -24.688 15.328 -0.321 1 67 351 SER A O 1
ATOM 2890 N N . ILE A 1 352 ? -22.641 14.984 -1.012 1 73.88 352 ILE A N 1
ATOM 2891 C CA . ILE A 1 352 ? -22.859 13.547 -1.046 1 73.88 352 ILE A CA 1
ATOM 2892 C C . ILE A 1 352 ? -22.719 12.969 0.359 1 73.88 352 ILE A C 1
ATOM 2894 O O . ILE A 1 352 ? -21.766 13.289 1.074 1 73.88 352 ILE A O 1
ATOM 2898 N N . PRO A 1 353 ? -23.719 12.195 0.721 1 76.88 353 PRO A N 1
ATOM 2899 C CA . PRO A 1 353 ? -23.594 11.586 2.049 1 76.88 353 PRO A CA 1
ATOM 2900 C C . PRO A 1 353 ? -22.359 10.703 2.182 1 76.88 353 PRO A C 1
ATOM 2902 O O . PRO A 1 353 ? -21.984 10.016 1.229 1 76.88 353 PRO A O 1
ATOM 2905 N N . TYR A 1 354 ? -21.797 10.773 3.342 1 80.25 354 TYR A N 1
ATOM 2906 C CA . TYR A 1 354 ? -20.688 9.852 3.639 1 80.25 354 TYR A CA 1
ATOM 2907 C C . TYR A 1 354 ? -21.203 8.422 3.748 1 80.25 354 TYR A C 1
ATOM 2909 O O . TYR A 1 354 ? -22.344 8.188 4.137 1 80.25 354 TYR A O 1
ATOM 2917 N N . PRO A 1 355 ? -20.359 7.418 3.518 1 81.56 355 PRO A N 1
ATOM 2918 C CA . PRO A 1 355 ? -20.766 6.027 3.744 1 81.56 355 PRO A CA 1
ATOM 2919 C C . PRO A 1 355 ? -21.016 5.719 5.219 1 81.56 355 PRO A C 1
ATOM 2921 O O . PRO A 1 355 ? -20.516 6.43 6.098 1 81.56 355 PRO A O 1
ATOM 2924 N N . GLN A 1 356 ? -21.844 4.688 5.375 1 83.75 356 GLN A N 1
ATOM 2925 C CA . GLN A 1 356 ? -21.938 4.184 6.742 1 83.75 356 GLN A CA 1
ATOM 2926 C C . GLN A 1 356 ? -20.547 3.873 7.309 1 83.75 356 GLN A C 1
ATOM 2928 O O . GLN A 1 356 ? -19.703 3.318 6.609 1 83.75 356 GLN A O 1
ATOM 2933 N N . ILE A 1 357 ? -20.312 4.215 8.523 1 86.88 357 ILE A N 1
ATOM 2934 C CA . ILE A 1 357 ? -18.984 4.242 9.117 1 86.88 357 ILE A CA 1
ATOM 2935 C C . ILE A 1 357 ? -18.359 2.844 9.07 1 86.88 357 ILE A C 1
ATOM 2937 O O . ILE A 1 357 ? -17.172 2.691 8.805 1 86.88 357 ILE A O 1
ATOM 2941 N N . TRP A 1 358 ? -19.125 1.772 9.289 1 88.62 358 TRP A N 1
ATOM 2942 C CA . TRP A 1 358 ? -18.594 0.414 9.32 1 88.62 358 TRP A CA 1
ATOM 2943 C C . TRP A 1 358 ? -18.25 -0.065 7.918 1 88.62 358 TRP A C 1
ATOM 2945 O O . TRP A 1 358 ? -17.266 -0.791 7.727 1 88.62 358 TRP A O 1
ATOM 2955 N N . SER A 1 359 ? -19.062 0.334 6.926 1 90.56 359 SER A N 1
ATOM 2956 C CA . SER A 1 359 ? -18.734 0.054 5.531 1 90.56 359 SER A CA 1
ATOM 2957 C C . SER A 1 359 ? -17.469 0.796 5.098 1 90.56 359 SER A C 1
ATOM 2959 O O . SER A 1 359 ? -16.641 0.249 4.367 1 90.56 359 SER A O 1
ATOM 2961 N N . TRP A 1 360 ? -17.422 2.016 5.609 1 90.56 360 TRP A N 1
ATOM 2962 C CA . TRP A 1 360 ? -16.266 2.848 5.277 1 90.56 360 TRP A CA 1
ATOM 2963 C C . TRP A 1 360 ? -14.984 2.25 5.844 1 90.56 360 TRP A C 1
ATOM 2965 O O . TRP A 1 360 ? -13.961 2.184 5.152 1 90.56 360 TRP A O 1
ATOM 2975 N N . LEU A 1 361 ? -15.023 1.752 7.078 1 93.38 361 LEU A N 1
ATOM 2976 C CA . LEU A 1 361 ? -13.891 1.082 7.707 1 93.38 361 LEU A CA 1
ATOM 2977 C C . LEU A 1 361 ? -13.523 -0.19 6.953 1 93.38 361 LEU A C 1
ATOM 2979 O O . LEU A 1 361 ? -12.344 -0.456 6.711 1 93.38 361 LEU A O 1
ATOM 2983 N N . THR A 1 362 ? -14.484 -0.906 6.535 1 94 362 THR A N 1
ATOM 2984 C CA . THR A 1 362 ? -14.266 -2.162 5.828 1 94 362 THR A CA 1
ATOM 2985 C C . THR A 1 362 ? -13.586 -1.915 4.484 1 94 362 THR A C 1
ATOM 2987 O O . THR A 1 362 ? -12.664 -2.639 4.109 1 94 362 THR A O 1
ATOM 2990 N N . THR A 1 363 ? -14 -0.912 3.805 1 93.5 363 THR A N 1
ATOM 2991 C CA . THR A 1 363 ? -13.453 -0.637 2.48 1 93.5 363 THR A CA 1
ATOM 2992 C C . THR A 1 363 ? -12.078 0.004 2.584 1 93.5 363 THR A C 1
ATOM 2994 O O . THR A 1 363 ? -11.312 0 1.619 1 93.5 363 THR A O 1
ATOM 2997 N N . SER A 1 364 ? -11.703 0.536 3.766 1 95 364 SER A N 1
ATOM 2998 C CA . SER A 1 364 ? -10.422 1.198 3.963 1 95 364 SER A CA 1
ATOM 2999 C C . SER A 1 364 ? -9.375 0.231 4.516 1 95 364 SER A C 1
ATOM 3001 O O . SER A 1 364 ? -8.219 0.6 4.699 1 95 364 SER A O 1
ATOM 3003 N N . ALA A 1 365 ? -9.766 -1.021 4.734 1 95.25 365 ALA A N 1
ATOM 3004 C CA . ALA A 1 365 ? -8.891 -1.968 5.422 1 95.25 365 ALA A CA 1
ATOM 3005 C C . ALA A 1 365 ? -8.148 -2.85 4.43 1 95.25 365 ALA A C 1
ATOM 3007 O O . ALA A 1 365 ? -8.664 -3.168 3.357 1 95.25 365 ALA A O 1
ATOM 3008 N N . TYR A 1 366 ? -6.875 -3.299 4.828 1 91.75 366 TYR A N 1
ATOM 3009 C CA . TYR A 1 366 ? -6.113 -4.27 4.051 1 91.75 366 TYR A CA 1
ATOM 3010 C C . TYR A 1 366 ? -6.512 -5.695 4.414 1 91.75 366 TYR A C 1
ATOM 3012 O O . TYR A 1 366 ? -6.344 -6.613 3.611 1 91.75 366 TYR A O 1
ATOM 3020 N N . ASP A 1 367 ? -6.934 -5.891 5.609 1 95.69 367 ASP A N 1
ATOM 3021 C CA . ASP A 1 367 ? -7.473 -7.168 6.07 1 95.69 367 ASP A CA 1
ATOM 3022 C C . ASP A 1 367 ? -9 -7.109 6.176 1 95.69 367 ASP A C 1
ATOM 3024 O O . ASP A 1 367 ? -9.586 -6.031 6.113 1 95.69 367 ASP A O 1
ATOM 3028 N N . ASN A 1 368 ? -9.602 -8.258 6.23 1 96.56 368 ASN A N 1
ATOM 3029 C CA . ASN A 1 368 ? -11.055 -8.375 6.348 1 96.56 368 ASN A CA 1
ATOM 3030 C C . ASN A 1 368 ? -11.492 -8.469 7.805 1 96.56 368 ASN A C 1
ATOM 3032 O O . ASN A 1 368 ? -11.141 -9.422 8.5 1 96.56 368 ASN A O 1
ATOM 3036 N N . PHE A 1 369 ? -12.344 -7.48 8.289 1 95.56 369 PHE A N 1
ATOM 3037 C CA . PHE A 1 369 ? -12.789 -7.438 9.68 1 95.56 369 PHE A CA 1
ATOM 3038 C C . PHE A 1 369 ? -14.281 -7.699 9.781 1 95.56 369 PHE A C 1
ATOM 3040 O O . PHE A 1 369 ? -14.898 -7.43 10.812 1 95.56 369 PHE A O 1
ATOM 3047 N N . TRP A 1 370 ? -14.898 -8.172 8.719 1 92.75 370 TRP A N 1
ATOM 3048 C CA . TRP A 1 370 ? -16.359 -8.32 8.656 1 92.75 370 TRP A CA 1
ATOM 3049 C C . TRP A 1 370 ? -16.859 -9.211 9.781 1 92.75 370 TRP A C 1
ATOM 3051 O O . TRP A 1 370 ? -17.797 -8.852 10.492 1 92.75 370 TRP A O 1
ATOM 3061 N N . LEU A 1 371 ? -16.25 -10.375 9.992 1 92.56 371 LEU A N 1
ATOM 3062 C CA . LEU A 1 371 ? -16.719 -11.297 11.016 1 92.56 371 LEU A CA 1
ATOM 3063 C C . LEU A 1 371 ? -16.469 -10.727 12.414 1 92.56 371 LEU A C 1
ATOM 3065 O O . LEU A 1 371 ? -17.25 -10.969 13.336 1 92.56 371 LEU A O 1
ATOM 3069 N N . TYR A 1 372 ? -15.43 -9.992 12.633 1 94.94 372 TYR A N 1
ATOM 3070 C CA . TYR A 1 372 ? -15.156 -9.32 13.891 1 94.94 372 TYR A CA 1
ATOM 3071 C C . TYR A 1 372 ? -16.266 -8.32 14.227 1 94.94 372 TYR A C 1
ATOM 3073 O O . TYR A 1 372 ? -16.734 -8.281 15.367 1 94.94 372 TYR A O 1
ATOM 3081 N N . PHE A 1 373 ? -16.656 -7.535 13.18 1 91.38 373 PHE A N 1
ATOM 3082 C CA . PHE A 1 373 ? -17.75 -6.582 13.367 1 91.38 373 PHE A CA 1
ATOM 3083 C C . PHE A 1 373 ? -19.047 -7.305 13.695 1 91.38 373 PHE A C 1
ATOM 3085 O O . PHE A 1 373 ? -19.781 -6.895 14.594 1 91.38 373 PHE A O 1
ATOM 3092 N N . ASN A 1 374 ? -19.281 -8.406 13 1 88.06 374 ASN A N 1
ATOM 3093 C CA . ASN A 1 374 ? -20.5 -9.172 13.266 1 88.06 374 ASN A CA 1
ATOM 3094 C C . ASN A 1 374 ? -20.5 -9.727 14.688 1 88.06 374 ASN A C 1
ATOM 3096 O O . ASN A 1 374 ? -21.562 -9.828 15.312 1 88.06 374 ASN A O 1
ATOM 3100 N N . LEU A 1 375 ? -19.359 -10.133 15.117 1 90.69 375 LEU A N 1
ATOM 3101 C CA . LEU A 1 375 ? -19.234 -10.695 16.453 1 90.69 375 LEU A CA 1
ATOM 3102 C C . LEU A 1 375 ? -19.734 -9.719 17.516 1 90.69 375 LEU A C 1
ATOM 3104 O O . LEU A 1 375 ? -20.359 -10.133 18.5 1 90.69 375 LEU A O 1
ATOM 3108 N N . VAL A 1 376 ? -19.531 -8.438 17.297 1 90.5 376 VAL A N 1
ATOM 3109 C CA . VAL A 1 376 ? -19.906 -7.457 18.312 1 90.5 376 VAL A CA 1
ATOM 3110 C C . VAL A 1 376 ? -21.25 -6.82 17.953 1 90.5 376 VAL A C 1
ATOM 3112 O O . VAL A 1 376 ? -21.625 -5.793 18.516 1 90.5 376 VAL A O 1
ATOM 3115 N N . GLY A 1 377 ? -21.922 -7.348 16.906 1 81.25 377 GLY A N 1
ATOM 3116 C CA . GLY A 1 377 ? -23.281 -6.938 16.594 1 81.25 377 GLY A CA 1
ATOM 3117 C C . GLY A 1 377 ? -23.359 -5.816 15.578 1 81.25 377 GLY A C 1
ATOM 3118 O O . GLY A 1 377 ? -24.375 -5.129 15.469 1 81.25 377 GLY A O 1
ATOM 3119 N N . VAL A 1 378 ? -22.297 -5.633 14.867 1 83.81 378 VAL A N 1
ATOM 3120 C CA . VAL A 1 378 ? -22.25 -4.586 13.852 1 83.81 378 VAL A CA 1
ATOM 3121 C C . VAL A 1 378 ? -22.281 -5.219 12.461 1 83.81 378 VAL A C 1
ATOM 3123 O O . VAL A 1 378 ? -21.578 -6.199 12.195 1 83.81 378 VAL A O 1
ATOM 3126 N N . TYR A 1 379 ? -23.094 -4.598 11.562 1 82.81 379 TYR A N 1
ATOM 3127 C CA . TYR A 1 379 ? -23.234 -5.117 10.203 1 82.81 379 TYR A CA 1
ATOM 3128 C C . TYR A 1 379 ? -23.031 -4.008 9.172 1 82.81 379 TYR A C 1
ATOM 3130 O O . TYR A 1 379 ? -23.906 -3.166 8.977 1 82.81 379 TYR A O 1
ATOM 3138 N N . PRO A 1 380 ? -21.953 -3.982 8.5 1 85.69 380 PRO A N 1
ATOM 3139 C CA . PRO A 1 380 ? -21.688 -2.951 7.488 1 85.69 380 PRO A CA 1
ATOM 3140 C C . PRO A 1 380 ? -22.719 -2.967 6.359 1 85.69 380 PRO A C 1
ATOM 3142 O O . PRO A 1 380 ? -23.094 -4.039 5.879 1 85.69 380 PRO A O 1
ATOM 3145 N N . ALA A 1 381 ? -23.172 -1.785 5.965 1 83.88 381 ALA A N 1
ATOM 3146 C CA . ALA A 1 381 ? -24.078 -1.644 4.832 1 83.88 381 ALA A CA 1
ATOM 3147 C C . ALA A 1 381 ? -23.359 -1.889 3.512 1 83.88 381 ALA A C 1
ATOM 3149 O O . ALA A 1 381 ? -22.219 -1.459 3.332 1 83.88 381 ALA A O 1
ATOM 3150 N N . ASP A 1 382 ? -24.031 -2.506 2.639 1 87.69 382 ASP A N 1
ATOM 3151 C CA . ASP A 1 382 ? -23.375 -2.844 1.378 1 87.69 382 ASP A CA 1
ATOM 3152 C C . ASP A 1 382 ? -23.672 -1.796 0.308 1 87.69 382 ASP A C 1
ATOM 3154 O O . ASP A 1 382 ? -23.484 -2.047 -0.884 1 87.69 382 ASP A O 1
ATOM 3158 N N . PHE A 1 383 ? -24.234 -0.619 0.705 1 88.12 383 PHE A N 1
ATOM 3159 C CA . PHE A 1 383 ? -24.594 0.424 -0.249 1 88.12 383 PHE A CA 1
ATOM 3160 C C . PHE A 1 383 ? -24 1.764 0.165 1 88.12 383 PHE A C 1
ATOM 3162 O O . PHE A 1 383 ? -23.688 1.975 1.34 1 88.12 383 PHE A O 1
ATOM 3169 N N . TYR A 1 384 ? -23.812 2.639 -0.76 1 84 384 TYR A N 1
ATOM 3170 C CA . TYR A 1 384 ? -23.422 4.027 -0.549 1 84 384 TYR A CA 1
ATOM 3171 C C . TYR A 1 384 ? -23.969 4.922 -1.655 1 84 384 TYR A C 1
ATOM 3173 O O . TYR A 1 384 ? -24.484 4.43 -2.66 1 84 384 TYR A O 1
ATOM 3181 N N . VAL A 1 385 ? -23.984 6.137 -1.432 1 81.62 385 VAL A N 1
ATOM 3182 C CA . VAL A 1 385 ? -24.375 7.113 -2.439 1 81.62 385 VAL A CA 1
ATOM 3183 C C . VAL A 1 385 ? -23.141 7.613 -3.184 1 81.62 385 VAL A C 1
ATOM 3185 O O . VAL A 1 385 ? -22.172 8.055 -2.562 1 81.62 385 VAL A O 1
ATOM 3188 N N . ASN A 1 386 ? -23.188 7.508 -4.52 1 79.88 386 ASN A N 1
ATOM 3189 C CA . ASN A 1 386 ? -22.016 7.902 -5.301 1 79.88 386 ASN A CA 1
ATOM 3190 C C . ASN A 1 386 ? -22.078 9.375 -5.703 1 79.88 386 ASN A C 1
ATOM 3192 O O . ASN A 1 386 ? -22.969 10.102 -5.27 1 79.88 386 ASN A O 1
ATOM 3196 N N . GLU A 1 387 ? -21.172 9.82 -6.492 1 70.56 387 GLU A N 1
ATOM 3197 C CA . GLU A 1 387 ? -21.016 11.219 -6.875 1 70.56 387 GLU A CA 1
ATOM 3198 C C . GLU A 1 387 ? -22.156 11.688 -7.77 1 70.56 387 GLU A C 1
ATOM 3200 O O . GLU A 1 387 ? -22.391 12.891 -7.914 1 70.56 387 GLU A O 1
ATOM 3205 N N . HIS A 1 388 ? -22.891 10.719 -8.32 1 71.25 388 HIS A N 1
ATOM 3206 C CA . HIS A 1 388 ? -24.031 11.055 -9.156 1 71.25 388 HIS A CA 1
ATOM 3207 C C . HIS A 1 388 ? -25.328 10.977 -8.359 1 71.25 388 HIS A C 1
ATOM 3209 O O . HIS A 1 388 ? -26.422 10.93 -8.938 1 71.25 388 HIS A O 1
ATOM 3215 N N . ASN A 1 389 ? -25.188 10.828 -7.062 1 72.5 389 ASN A N 1
ATOM 3216 C CA . ASN A 1 389 ? -26.312 10.773 -6.145 1 72.5 389 ASN A CA 1
ATOM 3217 C C . ASN A 1 389 ? -27.172 9.531 -6.379 1 72.5 389 ASN A C 1
ATOM 3219 O O . ASN A 1 389 ? -28.406 9.594 -6.297 1 72.5 389 ASN A O 1
ATOM 3223 N N . LYS A 1 390 ? -26.484 8.578 -6.781 1 77.94 390 LYS A N 1
ATOM 3224 C CA . LYS A 1 390 ? -27.125 7.285 -6.945 1 77.94 390 LYS A CA 1
ATOM 3225 C C . LYS A 1 390 ? -26.688 6.309 -5.859 1 77.94 390 LYS A C 1
ATOM 3227 O O . LYS A 1 390 ? -25.516 6.281 -5.477 1 77.94 390 LYS A O 1
ATOM 3232 N N . VAL A 1 391 ? -27.672 5.586 -5.402 1 83.75 391 VAL A N 1
ATOM 3233 C CA . VAL A 1 391 ? -27.312 4.516 -4.477 1 83.75 391 VAL A CA 1
ATOM 3234 C C . VAL A 1 391 ? -26.719 3.34 -5.25 1 83.75 391 VAL A C 1
ATOM 3236 O O . VAL A 1 391 ? -27.344 2.828 -6.188 1 83.75 391 VAL A O 1
ATOM 3239 N N . VAL A 1 392 ? -25.547 2.939 -4.914 1 86.69 392 VAL A N 1
ATOM 3240 C CA . VAL A 1 392 ? -24.875 1.845 -5.598 1 86.69 392 VAL A CA 1
ATOM 3241 C C . VAL A 1 392 ? -24.359 0.831 -4.574 1 86.69 392 VAL A C 1
ATOM 3243 O O . VAL A 1 392 ? -24.219 1.151 -3.393 1 86.69 392 VAL A O 1
ATOM 3246 N N . HIS A 1 393 ? -24.094 -0.379 -5.059 1 88.44 393 HIS A N 1
ATOM 3247 C CA . HIS A 1 393 ? -23.578 -1.44 -4.203 1 88.44 393 HIS A CA 1
ATOM 3248 C C . HIS A 1 393 ? -22.094 -1.252 -3.932 1 88.44 393 HIS A C 1
ATOM 3250 O O . HIS A 1 393 ? -21.328 -0.894 -4.836 1 88.44 393 HIS A O 1
ATOM 3256 N N . PHE A 1 394 ? -21.656 -1.521 -2.648 1 87.75 394 PHE A N 1
ATOM 3257 C CA . PHE A 1 394 ? -20.234 -1.626 -2.344 1 87.75 394 PHE A CA 1
ATOM 3258 C C . PHE A 1 394 ? -19.688 -2.961 -2.822 1 87.75 394 PHE A C 1
ATOM 3260 O O . PHE A 1 394 ? -18.5 -3.061 -3.162 1 87.75 394 PHE A O 1
ATOM 3267 N N . ASN A 1 395 ? -20.531 -3.988 -2.793 1 93.75 395 ASN A N 1
ATOM 3268 C CA . ASN A 1 395 ? -20.078 -5.363 -2.984 1 93.75 395 ASN A CA 1
ATOM 3269 C C . ASN A 1 395 ? -18.891 -5.695 -2.08 1 93.75 395 ASN A C 1
ATOM 3271 O O . ASN A 1 395 ? -17.859 -6.172 -2.553 1 93.75 395 ASN A O 1
ATOM 3275 N N . LEU A 1 396 ? -19.094 -5.469 -0.77 1 94 396 LEU A N 1
ATOM 3276 C CA . LEU A 1 396 ? -18 -5.504 0.209 1 94 396 LEU A CA 1
ATOM 3277 C C . LEU A 1 396 ? -17.297 -6.855 0.196 1 94 396 LEU A C 1
ATOM 3279 O O . LEU A 1 396 ? -16.078 -6.922 0.179 1 94 396 LEU A O 1
ATOM 3283 N N . HIS A 1 397 ? -18 -7.926 0.171 1 93.94 397 HIS A N 1
ATOM 3284 C CA . HIS A 1 397 ? -17.422 -9.258 0.264 1 93.94 397 HIS A CA 1
ATOM 3285 C C . HIS A 1 397 ? -16.734 -9.656 -1.036 1 93.94 397 HIS A C 1
ATOM 3287 O O . HIS A 1 397 ? -15.703 -10.328 -1.016 1 93.94 397 HIS A O 1
ATOM 3293 N N . LEU A 1 398 ? -17.359 -9.289 -2.143 1 95.69 398 LEU A N 1
ATOM 3294 C CA . LEU A 1 398 ? -16.75 -9.578 -3.434 1 95.69 398 LEU A CA 1
ATOM 3295 C C . LEU A 1 398 ? -15.445 -8.789 -3.604 1 95.69 398 LEU A C 1
ATOM 3297 O O . LEU A 1 398 ? -14.477 -9.297 -4.176 1 95.69 398 LEU A O 1
ATOM 3301 N N . ARG A 1 399 ? -15.453 -7.605 -3.09 1 94.12 399 ARG A N 1
ATOM 3302 C CA . ARG A 1 399 ? -14.227 -6.828 -3.107 1 94.12 399 ARG A CA 1
ATOM 3303 C C . ARG A 1 399 ? -13.133 -7.508 -2.285 1 94.12 399 ARG A C 1
ATOM 3305 O O . ARG A 1 399 ? -11.977 -7.578 -2.713 1 94.12 399 ARG A O 1
ATOM 3312 N N . ALA A 1 400 ? -13.477 -7.93 -1.101 1 95.06 400 ALA A N 1
ATOM 3313 C CA . ALA A 1 400 ? -12.516 -8.625 -0.244 1 95.06 400 ALA A CA 1
ATOM 3314 C C . ALA A 1 400 ? -11.969 -9.867 -0.934 1 95.06 400 ALA A C 1
ATOM 3316 O O . ALA A 1 400 ? -10.781 -10.172 -0.819 1 95.06 400 ALA A O 1
ATOM 3317 N N . LEU A 1 401 ? -12.836 -10.555 -1.631 1 95.06 401 LEU A N 1
ATOM 3318 C CA . LEU A 1 401 ? -12.445 -11.75 -2.371 1 95.06 401 LEU A CA 1
ATOM 3319 C C . LEU A 1 401 ? -11.477 -11.391 -3.498 1 95.06 401 LEU A C 1
ATOM 3321 O O . LEU A 1 401 ? -10.445 -12.055 -3.672 1 95.06 401 LEU A O 1
ATOM 3325 N N . ALA A 1 402 ? -11.781 -10.336 -4.254 1 92.75 402 ALA A N 1
ATOM 3326 C CA . ALA A 1 402 ? -10.961 -9.898 -5.379 1 92.75 402 ALA A CA 1
ATOM 3327 C C . ALA A 1 402 ? -9.578 -9.453 -4.914 1 92.75 402 ALA A C 1
ATOM 3329 O O . ALA A 1 402 ? -8.586 -9.664 -5.605 1 92.75 402 ALA A O 1
ATOM 3330 N N . LEU A 1 403 ? -9.523 -8.891 -3.719 1 90.69 403 LEU A N 1
ATOM 3331 C CA . LEU A 1 403 ? -8.281 -8.32 -3.215 1 90.69 403 LEU A CA 1
ATOM 3332 C C . LEU A 1 403 ? -7.504 -9.352 -2.398 1 90.69 403 LEU A C 1
ATOM 3334 O O . LEU A 1 403 ? -6.387 -9.078 -1.953 1 90.69 403 LEU A O 1
ATOM 3338 N N . GLY A 1 404 ? -8.031 -10.508 -2.186 1 91.81 404 GLY A N 1
ATOM 3339 C CA . GLY A 1 404 ? -7.348 -11.539 -1.427 1 91.81 404 GLY A CA 1
ATOM 3340 C C . GLY A 1 404 ? -7.047 -11.141 0.003 1 91.81 404 GLY A C 1
ATOM 3341 O O . GLY A 1 404 ? -5.914 -11.281 0.47 1 91.81 404 GLY A O 1
ATOM 3342 N N . GLN A 1 405 ? -8.016 -10.625 0.775 1 94.62 405 GLN A N 1
ATOM 3343 C CA . GLN A 1 405 ? -7.809 -10.164 2.145 1 94.62 405 GLN A CA 1
ATOM 3344 C C . GLN A 1 405 ? -7.898 -11.328 3.133 1 94.62 405 GLN A C 1
ATOM 3346 O O . GLN A 1 405 ? -8.797 -12.164 3.037 1 94.62 405 GLN A O 1
ATOM 3351 N N . SER A 1 406 ? -6.961 -11.398 4.02 1 96.44 406 SER A N 1
ATOM 3352 C CA . SER A 1 406 ? -7.059 -12.359 5.117 1 96.44 406 SER A CA 1
ATOM 3353 C C . SER A 1 406 ? -8.109 -11.922 6.133 1 96.44 406 SER A C 1
ATOM 3355 O O . SER A 1 406 ? -8.289 -10.734 6.379 1 96.44 406 SER A O 1
ATOM 3357 N N . VAL A 1 407 ? -8.82 -12.867 6.734 1 96.62 407 VAL A N 1
ATOM 3358 C CA . VAL A 1 407 ? -9.883 -12.57 7.68 1 96.62 407 VAL A CA 1
ATOM 3359 C C . VAL A 1 407 ? -9.336 -12.602 9.109 1 96.62 407 VAL A C 1
ATOM 3361 O O . VAL A 1 407 ? -8.797 -13.625 9.547 1 96.62 407 VAL A O 1
ATOM 3364 N N . ARG A 1 408 ? -9.469 -11.539 9.836 1 97 408 ARG A N 1
ATOM 3365 C CA . ARG A 1 408 ? -9.023 -11.461 11.219 1 97 408 ARG A CA 1
ATOM 3366 C C . ARG A 1 408 ? -10.172 -11.766 12.18 1 97 408 ARG A C 1
ATOM 3368 O O . ARG A 1 408 ? -11.305 -11.344 11.953 1 97 408 ARG A O 1
ATOM 3375 N N . TYR A 1 409 ? -9.852 -12.469 13.211 1 95.94 409 TYR A N 1
ATOM 3376 C CA . TYR A 1 409 ? -10.836 -12.875 14.211 1 95.94 409 TYR A CA 1
ATOM 3377 C C . TYR A 1 409 ? -10.18 -13.094 15.562 1 95.94 409 TYR A C 1
ATOM 3379 O O . TYR A 1 409 ? -8.977 -13.344 15.641 1 95.94 409 TYR A O 1
ATOM 3387 N N . PRO A 1 410 ? -10.844 -12.906 16.688 1 96.44 410 PRO A N 1
ATOM 3388 C CA . PRO A 1 410 ? -10.227 -13.055 18.016 1 96.44 410 PRO A CA 1
ATOM 3389 C C . PRO A 1 410 ? -9.703 -14.469 18.25 1 96.44 410 PRO A C 1
ATOM 3391 O O . PRO A 1 410 ? -10.422 -15.445 18.031 1 96.44 410 PRO A O 1
ATOM 3394 N N . ILE A 1 411 ? -8.531 -14.57 18.781 1 97 411 ILE A N 1
ATOM 3395 C CA . ILE A 1 411 ? -7.805 -15.828 18.906 1 97 411 ILE A CA 1
ATOM 3396 C C . ILE A 1 411 ? -8.547 -16.766 19.859 1 97 411 ILE A C 1
ATOM 3398 O O . ILE A 1 411 ? -8.562 -17.984 19.656 1 97 411 ILE A O 1
ATOM 3402 N N . LYS A 1 412 ? -9.25 -16.219 20.828 1 95 412 LYS A N 1
ATOM 3403 C CA . LYS A 1 412 ? -9.914 -17.062 21.828 1 95 412 LYS A CA 1
ATOM 3404 C C . LYS A 1 412 ? -11.062 -17.844 21.203 1 95 412 LYS A C 1
ATOM 3406 O O . LYS A 1 412 ? -11.461 -18.891 21.734 1 95 412 LYS A O 1
ATOM 3411 N N . TYR A 1 413 ? -11.648 -17.344 20.094 1 92.12 413 TYR A N 1
ATOM 3412 C CA . TYR A 1 413 ? -12.742 -18.016 19.422 1 92.12 413 TYR A CA 1
ATOM 3413 C C . TYR A 1 413 ? -12.211 -19.016 18.406 1 92.12 413 TYR A C 1
ATOM 3415 O O . TYR A 1 413 ? -12.969 -19.828 17.859 1 92.12 413 TYR A O 1
ATOM 3423 N N . ILE A 1 414 ? -10.938 -19 18.094 1 93.06 414 ILE A N 1
ATOM 3424 C CA . ILE A 1 414 ? -10.305 -19.906 17.156 1 93.06 414 ILE A CA 1
ATOM 3425 C C . ILE A 1 414 ? -9.664 -21.078 17.906 1 93.06 414 ILE A C 1
ATOM 3427 O O . ILE A 1 414 ? -9.859 -22.234 17.531 1 93.06 414 ILE A O 1
ATOM 3431 N N . ILE A 1 415 ? -8.883 -20.703 18.906 1 94.81 415 ILE A N 1
ATOM 3432 C CA . ILE A 1 415 ? -8.266 -21.688 19.781 1 94.81 415 ILE A CA 1
ATOM 3433 C C . ILE A 1 415 ? -8.945 -21.672 21.141 1 94.81 415 ILE A C 1
ATOM 3435 O O . ILE A 1 415 ? -8.672 -20.781 21.969 1 94.81 415 ILE A O 1
ATOM 3439 N N . THR A 1 416 ? -9.656 -22.688 21.5 1 89.44 416 THR A N 1
ATOM 3440 C CA . THR A 1 416 ? -10.602 -22.656 22.609 1 89.44 416 THR A CA 1
ATOM 3441 C C . THR A 1 416 ? -9.867 -22.656 23.953 1 89.44 416 THR A C 1
ATOM 3443 O O . THR A 1 416 ? -10.391 -22.156 24.953 1 89.44 416 THR A O 1
ATOM 3446 N N . ASP A 1 417 ? -8.695 -23.234 24 1 93.06 417 ASP A N 1
ATOM 3447 C CA . ASP A 1 417 ? -8 -23.297 25.281 1 93.06 417 ASP A CA 1
ATOM 3448 C C . ASP A 1 417 ? -6.895 -22.234 25.359 1 93.06 417 ASP A C 1
ATOM 3450 O O . ASP A 1 417 ? -6.008 -22.312 26.203 1 93.06 417 ASP A O 1
ATOM 3454 N N . PHE A 1 418 ? -6.957 -21.359 24.438 1 95.81 418 PHE A N 1
ATOM 3455 C CA . PHE A 1 418 ? -5.988 -20.266 24.453 1 95.81 418 PHE A CA 1
ATOM 3456 C C . PHE A 1 418 ? -6.199 -19.375 25.672 1 95.81 418 PHE A C 1
ATOM 3458 O O . PHE A 1 418 ? -7.34 -19.078 26.031 1 95.81 418 PHE A O 1
ATOM 3465 N N . ASP A 1 419 ? -5.102 -18.984 26.266 1 96.38 419 ASP A N 1
ATOM 3466 C CA . ASP A 1 419 ? -5.059 -17.984 27.344 1 96.38 419 ASP A CA 1
ATOM 3467 C C . ASP A 1 419 ? -3.756 -17.188 27.297 1 96.38 419 ASP A C 1
ATOM 3469 O O . ASP A 1 419 ? -2.668 -17.766 27.297 1 96.38 419 ASP A O 1
ATOM 3473 N N . LEU A 1 420 ? -3.9 -15.938 27.312 1 95.56 420 LEU A N 1
ATOM 3474 C CA . LEU A 1 420 ? -2.764 -15.039 27.125 1 95.56 420 LEU A CA 1
ATOM 3475 C C . LEU A 1 420 ? -1.658 -15.352 28.125 1 95.56 420 LEU A C 1
ATOM 3477 O O . LEU A 1 420 ? -0.473 -15.242 27.812 1 95.56 420 LEU A O 1
ATOM 3481 N N . VAL A 1 421 ? -1.958 -15.719 29.328 1 93.5 421 VAL A N 1
ATOM 3482 C CA . VAL A 1 421 ? -0.993 -15.883 30.406 1 93.5 421 VAL A CA 1
ATOM 3483 C C . VAL A 1 421 ? -0.645 -17.359 30.562 1 93.5 421 VAL A C 1
ATOM 3485 O O . VAL A 1 421 ? 0.529 -17.734 30.531 1 93.5 421 VAL A O 1
ATOM 3488 N N . SER A 1 422 ? -1.596 -18.203 30.625 1 94.44 422 SER A N 1
ATOM 3489 C CA . SER A 1 422 ? -1.376 -19.578 31.047 1 94.44 422 SER A CA 1
ATOM 3490 C C . SER A 1 422 ? -1.052 -20.469 29.844 1 94.44 422 SER A C 1
ATOM 3492 O O . SER A 1 422 ? -0.361 -21.484 29.984 1 94.44 422 SER A O 1
ATOM 3494 N N . LYS A 1 423 ? -1.582 -20.172 28.641 1 95.94 423 LYS A N 1
ATOM 3495 C CA . LYS A 1 423 ? -1.367 -21.016 27.469 1 95.94 423 LYS A CA 1
ATOM 3496 C C . LYS A 1 423 ? -1.397 -20.188 26.188 1 95.94 423 LYS A C 1
ATOM 3498 O O . LYS A 1 423 ? -2.346 -20.281 25.406 1 95.94 423 LYS A O 1
ATOM 3503 N N . ASN A 1 424 ? -0.345 -19.578 25.891 1 94.88 424 ASN A N 1
ATOM 3504 C CA . ASN A 1 424 ? -0.316 -18.688 24.75 1 94.88 424 ASN A CA 1
ATOM 3505 C C . ASN A 1 424 ? 0.402 -19.312 23.562 1 94.88 424 ASN A C 1
ATOM 3507 O O . ASN A 1 424 ? 0.705 -18.625 22.578 1 94.88 424 ASN A O 1
ATOM 3511 N N . TYR A 1 425 ? 0.786 -20.625 23.625 1 95.62 425 TYR A N 1
ATOM 3512 C CA . TYR A 1 425 ? 1.387 -21.438 22.562 1 95.62 425 TYR A CA 1
ATOM 3513 C C . TYR A 1 425 ? 2.699 -20.828 22.094 1 95.62 425 TYR A C 1
ATOM 3515 O O . TYR A 1 425 ? 3.148 -21.109 20.969 1 95.62 425 TYR A O 1
ATOM 3523 N N . ASP A 1 426 ? 3.273 -19.844 22.891 1 94.75 426 ASP A N 1
ATOM 3524 C CA . ASP A 1 426 ? 4.535 -19.188 22.578 1 94.75 426 ASP A CA 1
ATOM 3525 C C . ASP A 1 426 ? 4.488 -18.516 21.203 1 94.75 426 ASP A C 1
ATOM 3527 O O . ASP A 1 426 ? 5.449 -18.609 20.438 1 94.75 426 ASP A O 1
ATOM 3531 N N . ILE A 1 427 ? 3.367 -17.953 20.922 1 94.75 427 ILE A N 1
ATOM 3532 C CA . ILE A 1 427 ? 3.184 -17.266 19.641 1 94.75 427 ILE A CA 1
ATOM 3533 C C . ILE A 1 427 ? 4.117 -16.047 19.578 1 94.75 427 ILE A C 1
ATOM 3535 O O . ILE A 1 427 ? 4.312 -15.359 20.578 1 94.75 427 ILE A O 1
ATOM 3539 N N . LYS A 1 428 ? 4.746 -15.719 18.359 1 93.75 428 LYS A N 1
ATOM 3540 C CA . LYS A 1 428 ? 5.719 -14.648 18.172 1 93.75 428 LYS A CA 1
ATOM 3541 C C . LYS A 1 428 ? 5.043 -13.281 18.203 1 93.75 428 LYS A C 1
ATOM 3543 O O . LYS A 1 428 ? 5.602 -12.312 18.719 1 93.75 428 LYS A O 1
ATOM 3548 N N . GLN A 1 429 ? 3.828 -13.172 17.734 1 90.44 429 GLN A N 1
ATOM 3549 C CA . GLN A 1 429 ? 3.086 -11.914 17.703 1 90.44 429 GLN A CA 1
ATOM 3550 C C . GLN A 1 429 ? 2.766 -11.43 19.109 1 90.44 429 GLN A C 1
ATOM 3552 O O . GLN A 1 429 ? 2.422 -12.234 19.984 1 90.44 429 GLN A O 1
ATOM 3557 N N . TYR A 1 430 ? 2.955 -10.133 19.312 1 92.69 430 TYR A N 1
ATOM 3558 C CA . TYR A 1 430 ? 2.52 -9.562 20.578 1 92.69 430 TYR A CA 1
ATOM 3559 C C . TYR A 1 430 ? 1 -9.555 20.688 1 92.69 430 TYR A C 1
ATOM 3561 O O . TYR A 1 430 ? 0.317 -8.992 19.828 1 92.69 430 TYR A O 1
ATOM 3569 N N . LEU A 1 431 ? 0.557 -10.211 21.703 1 95.44 431 LEU A N 1
ATOM 3570 C CA . LEU A 1 431 ? -0.858 -10.188 22.062 1 95.44 431 LEU A CA 1
ATOM 3571 C C . LEU A 1 431 ? -1.062 -9.586 23.438 1 95.44 431 LEU A C 1
ATOM 3573 O O . LEU A 1 431 ? -0.315 -9.883 24.375 1 95.44 431 LEU A O 1
ATOM 3577 N N . GLU A 1 432 ? -2.01 -8.695 23.578 1 96.56 432 GLU A N 1
ATOM 3578 C CA . GLU A 1 432 ? -2.229 -8.078 24.875 1 96.56 432 GLU A CA 1
ATOM 3579 C C . GLU A 1 432 ? -3.568 -8.508 25.469 1 96.56 432 GLU A C 1
ATOM 3581 O O . GLU A 1 432 ? -3.881 -8.172 26.609 1 96.56 432 GLU A O 1
ATOM 3586 N N . SER A 1 433 ? -4.359 -9.25 24.688 1 97.62 433 SER A N 1
ATOM 3587 C CA . SER A 1 433 ? -5.688 -9.68 25.109 1 97.62 433 SER A CA 1
ATOM 3588 C C . SER A 1 433 ? -6.051 -11.031 24.484 1 97.62 433 SER A C 1
ATOM 3590 O O . SER A 1 433 ? -5.512 -11.406 23.438 1 97.62 433 SER A O 1
ATOM 3592 N N . ASN A 1 434 ? -6.965 -11.75 25.156 1 97.38 434 ASN A N 1
ATOM 3593 C CA . ASN A 1 434 ? -7.512 -12.977 24.578 1 97.38 434 ASN A CA 1
ATOM 3594 C C . ASN A 1 434 ? -8.383 -12.688 23.359 1 97.38 434 ASN A C 1
ATOM 3596 O O . ASN A 1 434 ? -8.727 -13.594 22.609 1 97.38 434 ASN A O 1
ATOM 3600 N N . PHE A 1 435 ? -8.672 -11.406 23.141 1 97.5 435 PHE A N 1
ATOM 3601 C CA . PHE A 1 435 ? -9.539 -11.008 22.031 1 97.5 435 PHE A CA 1
ATOM 3602 C C . PHE A 1 435 ? -8.727 -10.414 20.891 1 97.5 435 PHE A C 1
ATOM 3604 O O . PHE A 1 435 ? -9.289 -9.891 19.922 1 97.5 435 PHE A O 1
ATOM 3611 N N . ASP A 1 436 ? -7.359 -10.5 21.031 1 97.62 436 ASP A N 1
ATOM 3612 C CA . ASP A 1 436 ? -6.551 -9.984 19.938 1 97.62 436 ASP A CA 1
ATOM 3613 C C . ASP A 1 436 ? -6.879 -10.711 18.625 1 97.62 436 ASP A C 1
ATOM 3615 O O . ASP A 1 436 ? -7.219 -11.898 18.641 1 97.62 436 ASP A O 1
ATOM 3619 N N . LEU A 1 437 ? -6.816 -9.977 17.531 1 97.69 437 LEU A N 1
ATOM 3620 C CA . LEU A 1 437 ? -7.219 -10.484 16.219 1 97.69 437 LEU A CA 1
ATOM 3621 C C . LEU A 1 437 ? -6.039 -11.125 15.5 1 97.69 437 LEU A C 1
ATOM 3623 O O . LEU A 1 437 ? -4.938 -10.57 15.484 1 97.69 437 LEU A O 1
ATOM 3627 N N . VAL A 1 438 ? -6.281 -12.305 14.906 1 97.5 438 VAL A N 1
ATOM 3628 C CA . VAL A 1 438 ? -5.223 -13.047 14.234 1 97.5 438 VAL A CA 1
ATOM 3629 C C . VAL A 1 438 ? -5.723 -13.57 12.891 1 97.5 438 VAL A C 1
ATOM 3631 O O . VAL A 1 438 ? -6.93 -13.586 12.633 1 97.5 438 VAL A O 1
ATOM 3634 N N . ILE A 1 439 ? -4.816 -13.906 11.992 1 96.62 439 ILE A N 1
ATOM 3635 C CA . ILE A 1 439 ? -5.082 -14.594 10.734 1 96.62 439 ILE A CA 1
ATOM 3636 C C . ILE A 1 439 ? -4.477 -16 10.773 1 96.62 439 ILE A C 1
ATOM 3638 O O . ILE A 1 439 ? -3.65 -16.297 11.633 1 96.62 439 ILE A O 1
ATOM 3642 N N . PRO A 1 440 ? -4.801 -16.875 9.836 1 96.25 440 PRO A N 1
ATOM 3643 C CA . PRO A 1 440 ? -4.312 -18.25 9.867 1 96.25 440 PRO A CA 1
ATOM 3644 C C . PRO A 1 440 ? -2.789 -18.344 9.789 1 96.25 440 PRO A C 1
ATOM 3646 O O . PRO A 1 440 ? -2.178 -19.141 10.508 1 96.25 440 PRO A O 1
ATOM 3649 N N . GLU A 1 441 ? -2.164 -17.578 9.039 1 94.62 441 GLU A N 1
ATOM 3650 C CA . GLU A 1 441 ? -0.713 -17.609 8.891 1 94.62 441 GLU A CA 1
ATOM 3651 C C . GLU A 1 441 ? -0.011 -17.406 10.227 1 94.62 441 GLU A C 1
ATOM 3653 O O . GLU A 1 441 ? 0.995 -18.062 10.508 1 94.62 441 GLU A O 1
ATOM 3658 N N . GLU A 1 442 ? -0.517 -16.562 11.055 1 94.81 442 GLU A N 1
ATOM 3659 C CA . GLU A 1 442 ? 0.071 -16.25 12.352 1 94.81 442 GLU A CA 1
ATOM 3660 C C . GLU A 1 442 ? -0.138 -17.375 13.352 1 94.81 442 GLU A C 1
ATOM 3662 O O . GLU A 1 442 ? 0.551 -17.453 14.367 1 94.81 442 GLU A O 1
ATOM 3667 N N . LEU A 1 443 ? -1.075 -18.25 13.07 1 96.5 443 LEU A N 1
ATOM 3668 C CA . LEU A 1 443 ? -1.385 -19.328 13.992 1 96.5 443 LEU A CA 1
ATOM 3669 C C . LEU A 1 443 ? -0.714 -20.625 13.555 1 96.5 443 LEU A C 1
ATOM 3671 O O . LEU A 1 443 ? -0.665 -21.594 14.312 1 96.5 443 LEU A O 1
ATOM 3675 N N . ARG A 1 444 ? -0.169 -20.656 12.367 1 95.5 444 ARG A N 1
ATOM 3676 C CA . ARG A 1 444 ? 0.467 -21.859 11.852 1 95.5 444 ARG A CA 1
ATOM 3677 C C . ARG A 1 444 ? 1.614 -22.312 12.75 1 95.5 444 ARG A C 1
ATOM 3679 O O . ARG A 1 444 ? 1.891 -23.5 12.867 1 95.5 444 ARG A O 1
ATOM 3686 N N . GLN A 1 445 ? 2.225 -21.438 13.492 1 95.75 445 GLN A N 1
ATOM 3687 C CA . GLN A 1 445 ? 3.359 -21.703 14.367 1 95.75 445 GLN A CA 1
ATOM 3688 C C . GLN A 1 445 ? 2.941 -22.531 15.578 1 95.75 445 GLN A C 1
ATOM 3690 O O . GLN A 1 445 ? 3.791 -23.078 16.281 1 95.75 445 GLN A O 1
ATOM 3695 N N . THR A 1 446 ? 1.642 -22.688 15.875 1 95.44 446 THR A N 1
ATOM 3696 C CA . THR A 1 446 ? 1.157 -23.438 17.031 1 95.44 446 THR A CA 1
ATOM 3697 C C . THR A 1 446 ? 1.227 -24.938 16.75 1 95.44 446 THR A C 1
ATOM 3699 O O . THR A 1 446 ? 1.116 -25.75 17.672 1 95.44 446 THR A O 1
ATOM 3702 N N . ASP A 1 447 ? 1.29 -25.359 15.508 1 90.88 447 ASP A N 1
ATOM 3703 C CA . ASP A 1 447 ? 1.323 -26.734 15.039 1 90.88 447 ASP A CA 1
ATOM 3704 C C . ASP A 1 447 ? -0.011 -27.438 15.297 1 90.88 447 ASP A C 1
ATOM 3706 O O . ASP A 1 447 ? -0.087 -28.672 15.281 1 90.88 447 ASP A O 1
ATOM 3710 N N . LEU A 1 448 ? -0.977 -26.594 15.617 1 93.06 448 LEU A N 1
ATOM 3711 C CA . LEU A 1 448 ? -2.314 -27.156 15.766 1 93.06 448 LEU A CA 1
ATOM 3712 C C . LEU A 1 448 ? -2.939 -27.438 14.406 1 93.06 448 LEU A C 1
ATOM 3714 O O . LEU A 1 448 ? -2.863 -26.609 13.5 1 93.06 448 LEU A O 1
ATOM 3718 N N . LEU A 1 449 ? -3.436 -28.672 14.234 1 87.62 449 LEU A N 1
ATOM 3719 C CA . LEU A 1 449 ? -4.129 -29.062 13.016 1 87.62 449 LEU A CA 1
ATOM 3720 C C . LEU A 1 449 ? -5.508 -29.641 13.336 1 87.62 449 LEU A C 1
ATOM 3722 O O . LEU A 1 449 ? -5.73 -30.156 14.43 1 87.62 449 LEU A O 1
ATOM 3726 N N . ALA A 1 450 ? -6.41 -29.406 12.445 1 84.69 450 ALA A N 1
ATOM 3727 C CA . ALA A 1 450 ? -7.766 -29.922 12.633 1 84.69 450 ALA A CA 1
ATOM 3728 C C . ALA A 1 450 ? -8.297 -30.562 11.359 1 84.69 450 ALA A C 1
ATOM 3730 O O . ALA A 1 450 ? -7.934 -30.141 10.25 1 84.69 450 ALA A O 1
ATOM 3731 N N . ASP A 1 451 ? -9.039 -31.625 11.531 1 84.81 451 ASP A N 1
ATOM 3732 C CA . ASP A 1 451 ? -9.852 -32.219 10.469 1 84.81 451 ASP A CA 1
ATOM 3733 C C . ASP A 1 451 ? -11.273 -31.656 10.508 1 84.81 451 ASP A C 1
ATOM 3735 O O . ASP A 1 451 ? -11.969 -31.781 11.523 1 84.81 451 ASP A O 1
ATOM 3739 N N . VAL A 1 452 ? -11.633 -31.031 9.484 1 88.56 452 VAL A N 1
ATOM 3740 C CA . VAL A 1 452 ? -12.938 -30.391 9.445 1 88.56 452 VAL A CA 1
ATOM 3741 C C . VAL A 1 452 ? -13.812 -31.047 8.375 1 88.56 452 VAL A C 1
ATOM 3743 O O . VAL A 1 452 ? -13.359 -31.281 7.254 1 88.56 452 VAL A O 1
ATOM 3746 N N . ARG A 1 453 ? -14.953 -31.422 8.758 1 90 453 ARG A N 1
ATOM 3747 C CA . ARG A 1 453 ? -15.961 -31.875 7.805 1 90 453 ARG A CA 1
ATOM 3748 C C . ARG A 1 453 ? -17.016 -30.781 7.559 1 90 453 ARG A C 1
ATOM 3750 O O . ARG A 1 453 ? -17.609 -30.266 8.508 1 90 453 ARG A O 1
ATOM 3757 N N . VAL A 1 454 ? -17.156 -30.422 6.359 1 93.19 454 VAL A N 1
ATOM 3758 C CA . VAL A 1 454 ? -18.25 -29.547 5.969 1 93.19 454 VAL A CA 1
ATOM 3759 C C . VAL A 1 454 ? -19.391 -30.391 5.379 1 93.19 454 VAL A C 1
ATOM 3761 O O . VAL A 1 454 ? -19.266 -30.906 4.266 1 93.19 454 VAL A O 1
ATOM 3764 N N . VAL A 1 455 ? -20.422 -30.484 6.133 1 93.56 455 VAL A N 1
ATOM 3765 C CA . VAL A 1 455 ? -21.594 -31.234 5.688 1 93.56 455 VAL A CA 1
ATOM 3766 C C . VAL A 1 455 ? -22.406 -30.375 4.727 1 93.56 455 VAL A C 1
ATOM 3768 O O . VAL A 1 455 ? -22.906 -29.328 5.098 1 93.56 455 VAL A O 1
ATOM 3771 N N . CYS A 1 456 ? -22.5 -30.891 3.51 1 95.81 456 CYS A N 1
ATOM 3772 C CA . CYS A 1 456 ? -23.266 -30.156 2.508 1 95.81 456 CYS A CA 1
ATOM 3773 C C . CYS A 1 456 ? -24.719 -30.625 2.459 1 95.81 456 CYS A C 1
ATOM 3775 O O . CYS A 1 456 ? -24.969 -31.812 2.203 1 95.81 456 CYS A O 1
ATOM 3777 N N . VAL A 1 457 ? -25.578 -29.75 2.77 1 96 457 VAL A N 1
ATOM 3778 C CA . VAL A 1 457 ? -27.016 -30.016 2.65 1 96 457 VAL A CA 1
ATOM 3779 C C . VAL A 1 457 ? -27.531 -29.438 1.332 1 96 457 VAL A C 1
ATOM 3781 O O . VAL A 1 457 ? -27.688 -28.234 1.19 1 96 457 VAL A O 1
ATOM 3784 N N . ILE A 1 458 ? -27.844 -30.297 0.402 1 97.75 458 ILE A N 1
ATOM 3785 C CA . ILE A 1 458 ? -28.203 -29.906 -0.953 1 97.75 458 ILE A CA 1
ATOM 3786 C C . ILE A 1 458 ? -29.297 -30.828 -1.49 1 97.75 458 ILE A C 1
ATOM 3788 O O . ILE A 1 458 ? -29.328 -32 -1.137 1 97.75 458 ILE A O 1
ATOM 3792 N N . ASP A 1 459 ? -30.234 -30.344 -2.336 1 97.12 459 ASP A N 1
ATOM 3793 C CA . ASP A 1 459 ? -31.344 -31.125 -2.881 1 97.12 459 ASP A CA 1
ATOM 3794 C C . ASP A 1 459 ? -30.844 -32.094 -3.951 1 97.12 459 ASP A C 1
ATOM 3796 O O . ASP A 1 459 ? -31.453 -33.156 -4.176 1 97.12 459 ASP A O 1
ATOM 3800 N N . ASP A 1 460 ? -29.75 -31.734 -4.645 1 97.31 460 ASP A N 1
ATOM 3801 C CA . ASP A 1 460 ? -29.203 -32.531 -5.734 1 97.31 460 ASP A CA 1
ATOM 3802 C C . ASP A 1 460 ? -27.688 -32.656 -5.637 1 97.31 460 ASP A C 1
ATOM 3804 O O . ASP A 1 460 ? -26.969 -31.859 -6.25 1 97.31 460 ASP A O 1
ATOM 3808 N N . PRO A 1 461 ? -27.219 -33.656 -4.973 1 96.69 461 PRO A N 1
ATOM 3809 C CA . PRO A 1 461 ? -25.781 -33.781 -4.742 1 96.69 461 PRO A CA 1
ATOM 3810 C C . PRO A 1 461 ? -24.969 -33.875 -6.039 1 96.69 461 PRO A C 1
ATOM 3812 O O . PRO A 1 461 ? -23.781 -33.562 -6.051 1 96.69 461 PRO A O 1
ATOM 3815 N N . SER A 1 462 ? -25.547 -34.312 -7.148 1 96.31 462 SER A N 1
ATOM 3816 C CA . SER A 1 462 ? -24.844 -34.438 -8.414 1 96.31 462 SER A CA 1
ATOM 3817 C C . SER A 1 462 ? -24.312 -33.094 -8.891 1 96.31 462 SER A C 1
ATOM 3819 O O . SER A 1 462 ? -23.406 -33.031 -9.734 1 96.31 462 SER A O 1
ATOM 3821 N N . GLN A 1 463 ? -24.844 -32 -8.336 1 97.44 463 GLN A N 1
ATOM 3822 C CA . GLN A 1 463 ? -24.453 -30.641 -8.711 1 97.44 463 GLN A CA 1
ATOM 3823 C C . GLN A 1 463 ? -23.078 -30.297 -8.148 1 97.44 463 GLN A C 1
ATOM 3825 O O . GLN A 1 463 ? -22.422 -29.375 -8.625 1 97.44 463 GLN A O 1
ATOM 3830 N N . ILE A 1 464 ? -22.578 -31.031 -7.148 1 97.75 464 ILE A N 1
ATOM 3831 C CA . ILE A 1 464 ? -21.344 -30.594 -6.512 1 97.75 464 ILE A CA 1
ATOM 3832 C C . ILE A 1 464 ? -20.375 -31.766 -6.375 1 97.75 464 ILE A C 1
ATOM 3834 O O . ILE A 1 464 ? -19.172 -31.562 -6.246 1 97.75 464 ILE A O 1
ATOM 3838 N N . VAL A 1 465 ? -20.891 -33 -6.309 1 95.56 465 VAL A N 1
ATOM 3839 C CA . VAL A 1 465 ? -20.031 -34.188 -6.117 1 95.56 465 VAL A CA 1
ATOM 3840 C C . VAL A 1 465 ? -18.953 -34.219 -7.203 1 95.56 465 VAL A C 1
ATOM 3842 O O . VAL A 1 465 ? -19.25 -34.031 -8.383 1 95.56 465 VAL A O 1
ATOM 3845 N N . GLY A 1 466 ? -17.719 -34.344 -6.809 1 91.12 466 GLY A N 1
ATOM 3846 C CA . GLY A 1 466 ? -16.594 -34.406 -7.734 1 91.12 466 GLY A CA 1
ATOM 3847 C C . GLY A 1 466 ? -16.031 -33.062 -8.102 1 91.12 466 GLY A C 1
ATOM 3848 O O . GLY A 1 466 ? -14.938 -32.969 -8.664 1 91.12 466 GLY A O 1
ATOM 3849 N N . GLU A 1 467 ? -16.719 -32 -7.789 1 94.06 467 GLU A N 1
ATOM 3850 C CA . GLU A 1 467 ? -16.234 -30.656 -8.078 1 94.06 467 GLU A CA 1
ATOM 3851 C C . GLU A 1 467 ? -15.141 -30.25 -7.102 1 94.06 467 GLU A C 1
ATOM 3853 O O . GLU A 1 467 ? -15.18 -30.609 -5.926 1 94.06 467 GLU A O 1
ATOM 3858 N N . PRO A 1 468 ? -14.164 -29.484 -7.582 1 90.62 468 PRO A N 1
ATOM 3859 C CA . PRO A 1 468 ? -13.102 -29.031 -6.684 1 90.62 468 PRO A CA 1
ATOM 3860 C C . PRO A 1 468 ? -13.57 -27.938 -5.715 1 90.62 468 PRO A C 1
ATOM 3862 O O . PRO A 1 468 ? -14.484 -27.188 -6.031 1 90.62 468 PRO A O 1
ATOM 3865 N N . PHE A 1 469 ? -13.008 -27.891 -4.551 1 94.69 469 PHE A N 1
ATOM 3866 C CA . PHE A 1 469 ? -13.109 -26.766 -3.623 1 94.69 469 PHE A CA 1
ATOM 3867 C C . PHE A 1 469 ? -11.742 -26.438 -3.035 1 94.69 469 PHE A C 1
ATOM 3869 O O . PHE A 1 469 ? -10.836 -27.266 -3.045 1 94.69 469 PHE A O 1
ATOM 3876 N N . SER A 1 470 ? -11.539 -25.203 -2.637 1 93.38 470 SER A N 1
ATOM 3877 C CA . SER A 1 470 ? -10.273 -24.75 -2.088 1 93.38 470 SER A CA 1
ATOM 3878 C C . SER A 1 470 ? -10.484 -23.797 -0.91 1 93.38 470 SER A C 1
ATOM 3880 O O . SER A 1 470 ? -11.578 -23.25 -0.747 1 93.38 470 SER A O 1
ATOM 3882 N N . VAL A 1 471 ? -9.508 -23.719 -0.084 1 95.06 471 VAL A N 1
ATOM 3883 C CA . VAL A 1 471 ? -9.516 -22.891 1.112 1 95.06 471 VAL A CA 1
ATOM 3884 C C . VAL A 1 471 ? -8.312 -21.953 1.094 1 95.06 471 VAL A C 1
ATOM 3886 O O . VAL A 1 471 ? -7.18 -22.375 0.853 1 95.06 471 VAL A O 1
ATOM 3889 N N . TYR A 1 472 ? -8.641 -20.641 1.371 1 95.5 472 TYR A N 1
ATOM 3890 C CA . TYR A 1 472 ? -7.598 -19.625 1.207 1 95.5 472 TYR A CA 1
ATOM 3891 C C . TYR A 1 472 ? -7.41 -18.828 2.488 1 95.5 472 TYR A C 1
ATOM 3893 O O . TYR A 1 472 ? -8.375 -18.547 3.199 1 95.5 472 TYR A O 1
ATOM 3901 N N . ASP A 1 473 ? -6.09 -18.438 2.84 1 96.44 473 ASP A N 1
ATOM 3902 C CA . ASP A 1 473 ? -5.711 -17.312 3.686 1 96.44 473 ASP A CA 1
ATOM 3903 C C . ASP A 1 473 ? -5.188 -16.156 2.846 1 96.44 473 ASP A C 1
ATOM 3905 O O . ASP A 1 473 ? -4.023 -16.141 2.447 1 96.44 473 ASP A O 1
ATOM 3909 N N . GLY A 1 474 ? -6.043 -15.188 2.686 1 92.12 474 GLY A N 1
ATOM 3910 C CA . GLY A 1 474 ? -5.715 -14.211 1.659 1 92.12 474 GLY A CA 1
ATOM 3911 C C . GLY A 1 474 ? -5.562 -14.82 0.279 1 92.12 474 GLY A C 1
ATOM 3912 O O . GLY A 1 474 ? -6.465 -15.516 -0.199 1 92.12 474 GLY A O 1
ATOM 3913 N N . ASN A 1 475 ? -4.344 -14.648 -0.322 1 87.94 475 ASN A N 1
ATOM 3914 C CA . ASN A 1 475 ? -4.086 -15.211 -1.644 1 87.94 475 ASN A CA 1
ATOM 3915 C C . ASN A 1 475 ? -3.381 -16.562 -1.551 1 87.94 475 ASN A C 1
ATOM 3917 O O . ASN A 1 475 ? -3.201 -17.25 -2.561 1 87.94 475 ASN A O 1
ATOM 3921 N N . GLU A 1 476 ? -3.078 -16.953 -0.367 1 91.44 476 GLU A N 1
ATOM 3922 C CA . GLU A 1 476 ? -2.389 -18.234 -0.197 1 91.44 476 GLU A CA 1
ATOM 3923 C C . GLU A 1 476 ? -3.377 -19.391 -0.176 1 91.44 476 GLU A C 1
ATOM 3925 O O . GLU A 1 476 ? -4.23 -19.469 0.71 1 91.44 476 GLU A O 1
ATOM 3930 N N . ARG A 1 477 ? -3.273 -20.281 -1.117 1 92 477 ARG A N 1
ATOM 3931 C CA . ARG A 1 477 ? -4.078 -21.5 -1.083 1 92 477 ARG A CA 1
ATOM 3932 C C . ARG A 1 477 ? -3.545 -22.469 -0.04 1 92 477 ARG A C 1
ATOM 3934 O O . ARG A 1 477 ? -2.457 -23.031 -0.202 1 92 477 ARG A O 1
ATOM 3941 N N . VAL A 1 478 ? -4.379 -22.734 0.956 1 92.5 478 VAL A N 1
ATOM 3942 C CA . VAL A 1 478 ? -3.898 -23.531 2.082 1 92.5 478 VAL A CA 1
ATOM 3943 C C . VAL A 1 478 ? -4.367 -24.969 1.934 1 92.5 478 VAL A C 1
ATOM 3945 O O . VAL A 1 478 ? -3.789 -25.891 2.527 1 92.5 478 VAL A O 1
ATOM 3948 N N . PHE A 1 479 ? -5.488 -25.125 1.203 1 91.19 479 PHE A N 1
ATOM 3949 C CA . PHE A 1 479 ? -6.059 -26.453 1.043 1 91.19 479 PHE A CA 1
ATOM 3950 C C . PHE A 1 479 ? -6.867 -26.547 -0.245 1 91.19 479 PHE A C 1
ATOM 3952 O O . PHE A 1 479 ? -7.516 -25.578 -0.646 1 91.19 479 PHE A O 1
ATOM 3959 N N . GLU A 1 480 ? -6.82 -27.656 -0.926 1 89.44 480 GLU A N 1
ATOM 3960 C CA . GLU A 1 480 ? -7.656 -27.938 -2.09 1 89.44 480 GLU A CA 1
ATOM 3961 C C . GLU A 1 480 ? -8.031 -29.422 -2.154 1 89.44 480 GLU A C 1
ATOM 3963 O O . GLU A 1 480 ? -7.219 -30.281 -1.821 1 89.44 480 GLU A O 1
ATOM 3968 N N . SER A 1 481 ? -9.219 -29.656 -2.467 1 89.06 481 SER A N 1
ATOM 3969 C CA . SER A 1 481 ? -9.727 -31.016 -2.664 1 89.06 481 SER A CA 1
ATOM 3970 C C . SER A 1 481 ? -11.008 -31.016 -3.492 1 89.06 481 SER A C 1
ATOM 3972 O O . SER A 1 481 ? -11.328 -30.016 -4.133 1 89.06 481 SER A O 1
ATOM 3974 N N . THR A 1 482 ? -11.656 -32.188 -3.641 1 90.69 482 THR A N 1
ATOM 3975 C CA . THR A 1 482 ? -12.938 -32.312 -4.332 1 90.69 482 THR A CA 1
ATOM 3976 C C . THR A 1 482 ? -14.039 -32.75 -3.363 1 90.69 482 THR A C 1
ATOM 3978 O O . THR A 1 482 ? -13.758 -33.344 -2.318 1 90.69 482 THR A O 1
ATOM 3981 N N . VAL A 1 483 ? -15.203 -32.406 -3.689 1 95.31 483 VAL A N 1
ATOM 3982 C CA . VAL A 1 483 ? -16.344 -32.875 -2.895 1 95.31 483 VAL A CA 1
ATOM 3983 C C . VAL A 1 483 ? -16.453 -34.375 -2.979 1 95.31 483 VAL A C 1
ATOM 3985 O O . VAL A 1 483 ? -16.438 -34.969 -4.07 1 95.31 483 VAL A O 1
ATOM 3988 N N . ALA A 1 484 ? -16.594 -35.031 -1.806 1 91.75 484 ALA A N 1
ATOM 3989 C CA . ALA A 1 484 ? -16.594 -36.5 -1.73 1 91.75 484 ALA A CA 1
ATOM 3990 C C . ALA A 1 484 ? -17.891 -37.062 -2.307 1 91.75 484 ALA A C 1
ATOM 3992 O O . ALA A 1 484 ? -18.844 -36.344 -2.564 1 91.75 484 ALA A O 1
ATOM 3993 N N . THR A 1 485 ? -17.906 -38.375 -2.547 1 91.69 485 THR A N 1
ATOM 3994 C CA . THR A 1 485 ? -19.031 -39.062 -3.158 1 91.69 485 THR A CA 1
ATOM 3995 C C . THR A 1 485 ? -20.266 -39 -2.256 1 91.69 485 THR A C 1
ATOM 3997 O O . THR A 1 485 ? -21.391 -39.062 -2.732 1 91.69 485 THR A O 1
ATOM 4000 N N . ASP A 1 486 ? -20.016 -38.844 -0.981 1 92.12 486 ASP A N 1
ATOM 4001 C CA . ASP A 1 486 ? -21.141 -38.75 -0.055 1 92.12 486 ASP A CA 1
ATOM 4002 C C . ASP A 1 486 ? -21.688 -37.344 0.013 1 92.12 486 ASP A C 1
ATOM 4004 O O . ASP A 1 486 ? -22.594 -37.031 0.796 1 92.12 486 ASP A O 1
ATOM 4008 N N . GLY A 1 487 ? -21.094 -36.5 -0.754 1 92.81 487 GLY A N 1
ATOM 4009 C CA . GLY A 1 487 ? -21.594 -35.125 -0.879 1 92.81 487 GLY A CA 1
ATOM 4010 C C . GLY A 1 487 ? -20.953 -34.156 0.099 1 92.81 487 GLY A C 1
ATOM 4011 O O . GLY A 1 487 ? -21.25 -32.969 0.088 1 92.81 487 GLY A O 1
ATOM 4012 N N . ASN A 1 488 ? -20 -34.594 0.873 1 93.81 488 ASN A N 1
ATOM 4013 C CA . ASN A 1 488 ? -19.406 -33.719 1.898 1 93.81 488 ASN A CA 1
ATOM 4014 C C . ASN A 1 488 ? -18 -33.281 1.515 1 93.81 488 ASN A C 1
ATOM 4016 O O . ASN A 1 488 ? -17.375 -33.875 0.624 1 93.81 488 ASN A O 1
ATOM 4020 N N . MET A 1 489 ? -17.562 -32.188 2.094 1 94.06 489 MET A N 1
ATOM 4021 C CA . MET A 1 489 ? -16.188 -31.734 1.951 1 94.06 489 MET A CA 1
ATOM 4022 C C . MET A 1 489 ? -15.359 -32.094 3.174 1 94.06 489 MET A C 1
ATOM 4024 O O . MET A 1 489 ? -15.781 -31.875 4.309 1 94.06 489 MET A O 1
ATOM 4028 N N . TYR A 1 490 ? -14.289 -32.688 2.945 1 90.12 490 TYR A N 1
ATOM 4029 C CA . TYR A 1 490 ? -13.383 -33.062 4.02 1 90.12 490 TYR A CA 1
ATOM 4030 C C . TYR A 1 490 ? -12.07 -32.281 3.943 1 90.12 490 TYR A C 1
ATOM 4032 O O . TYR A 1 490 ? -11.367 -32.344 2.932 1 90.12 490 TYR A O 1
ATOM 4040 N N . LEU A 1 491 ? -11.844 -31.531 4.926 1 90.12 491 LEU A N 1
ATOM 4041 C CA . LEU A 1 491 ? -10.57 -30.844 5.086 1 90.12 491 LEU A CA 1
ATOM 4042 C C . LEU A 1 491 ? -9.695 -31.547 6.125 1 90.12 491 LEU A C 1
ATOM 4044 O O . LEU A 1 491 ? -10.078 -31.641 7.293 1 90.12 491 LEU A O 1
ATOM 4048 N N . VAL A 1 492 ? -8.578 -31.969 5.691 1 85.81 492 VAL A N 1
ATOM 4049 C CA . VAL A 1 492 ? -7.723 -32.719 6.586 1 85.81 492 VAL A CA 1
ATOM 4050 C C . VAL A 1 492 ? -6.48 -31.922 6.938 1 85.81 492 VAL A C 1
ATOM 4052 O O . VAL A 1 492 ? -5.816 -31.375 6.055 1 85.81 492 VAL A O 1
ATOM 4055 N N . GLY A 1 493 ? -6.23 -31.844 8.156 1 84.5 493 GLY A N 1
ATOM 4056 C CA . GLY A 1 493 ? -4.98 -31.266 8.625 1 84.5 493 GLY A CA 1
ATOM 4057 C C . GLY A 1 493 ? -4.887 -29.766 8.359 1 84.5 493 GLY A C 1
ATOM 4058 O O . GLY A 1 493 ? -3.85 -29.281 7.918 1 84.5 493 GLY A O 1
ATOM 4059 N N . VAL A 1 494 ? -5.934 -29.062 8.508 1 89.44 494 VAL A N 1
ATOM 4060 C CA . VAL A 1 494 ? -5.93 -27.609 8.312 1 89.44 494 VAL A CA 1
ATOM 4061 C C . VAL A 1 494 ? -5.703 -26.906 9.648 1 89.44 494 VAL A C 1
ATOM 4063 O O . VAL A 1 494 ? -6.23 -27.344 10.68 1 89.44 494 VAL A O 1
ATOM 4066 N N . GLY A 1 495 ? -4.805 -25.859 9.672 1 91.88 495 GLY A N 1
ATOM 4067 C CA . GLY A 1 495 ? -4.574 -25.094 10.891 1 91.88 495 GLY A CA 1
ATOM 4068 C C . GLY A 1 495 ? -5.777 -24.281 11.32 1 91.88 495 GLY A C 1
ATOM 4069 O O . GLY A 1 495 ? -6.688 -24.047 10.523 1 91.88 495 GLY A O 1
ATOM 4070 N N . PRO A 1 496 ? -5.809 -23.906 12.586 1 93.69 496 PRO A N 1
ATOM 4071 C CA . PRO A 1 496 ? -6.93 -23.078 13.031 1 93.69 496 PRO A CA 1
ATOM 4072 C C . PRO A 1 496 ? -6.906 -21.688 12.422 1 93.69 496 PRO A C 1
ATOM 4074 O O . PRO A 1 496 ? -5.84 -21.188 12.062 1 93.69 496 PRO A O 1
ATOM 4077 N N . GLY A 1 497 ? -8.016 -21.062 12.25 1 94.25 497 GLY A N 1
ATOM 4078 C CA . GLY A 1 497 ? -8.156 -19.719 11.695 1 94.25 497 GLY A CA 1
ATOM 4079 C C . GLY A 1 497 ? -9.453 -19.531 10.93 1 94.25 497 GLY A C 1
ATOM 4080 O O . GLY A 1 497 ? -10.289 -20.422 10.875 1 94.25 497 GLY A O 1
ATOM 4081 N N . VAL A 1 498 ? -9.68 -18.359 10.422 1 95.06 498 VAL A N 1
ATOM 4082 C CA . VAL A 1 498 ? -10.797 -18.078 9.516 1 95.06 498 VAL A CA 1
ATOM 4083 C C . VAL A 1 498 ? -10.289 -18 8.078 1 95.06 498 VAL A C 1
ATOM 4085 O O . VAL A 1 498 ? -9.414 -17.203 7.766 1 95.06 498 VAL A O 1
ATOM 4088 N N . TYR A 1 499 ? -10.867 -18.906 7.266 1 95.12 499 TYR A N 1
ATOM 4089 C CA . TYR A 1 499 ? -10.438 -19.016 5.875 1 95.12 499 TYR A CA 1
ATOM 4090 C C . TYR A 1 499 ? -11.555 -18.594 4.926 1 95.12 499 TYR A C 1
ATOM 4092 O O . TYR A 1 499 ? -12.711 -18.469 5.336 1 95.12 499 TYR A O 1
ATOM 4100 N N . THR A 1 500 ? -11.188 -18.281 3.725 1 95.94 500 THR A N 1
ATOM 4101 C CA . THR A 1 500 ? -12.156 -18.141 2.648 1 95.94 500 THR A CA 1
ATOM 4102 C C . THR A 1 500 ? -12.336 -19.453 1.896 1 95.94 500 THR A C 1
ATOM 4104 O O . THR A 1 500 ? -11.375 -20 1.336 1 95.94 500 THR A O 1
ATOM 4107 N N . LEU A 1 501 ? -13.492 -19.953 1.939 1 96.25 501 LEU A N 1
ATOM 4108 C CA . LEU A 1 501 ? -13.836 -21.188 1.229 1 96.25 501 LEU A CA 1
ATOM 4109 C C . LEU A 1 501 ? -14.352 -20.875 -0.172 1 96.25 501 LEU A C 1
ATOM 4111 O O . LEU A 1 501 ? -15.281 -20.078 -0.334 1 96.25 501 LEU A O 1
ATOM 4115 N N . ARG A 1 502 ? -13.734 -21.469 -1.147 1 95.44 502 ARG A N 1
ATOM 4116 C CA . ARG A 1 502 ? -14.273 -21.484 -2.504 1 95.44 502 ARG A CA 1
ATOM 4117 C C . ARG A 1 502 ? -14.961 -22.797 -2.816 1 95.44 502 ARG A C 1
ATOM 4119 O O . ARG A 1 502 ? -14.328 -23.734 -3.312 1 95.44 502 ARG A O 1
ATOM 4126 N N . ALA A 1 503 ? -16.203 -22.812 -2.559 1 96.75 503 ALA A N 1
ATOM 4127 C CA . ALA A 1 503 ? -17.016 -24.016 -2.746 1 96.75 503 ALA A CA 1
ATOM 4128 C C . ALA A 1 503 ? -17.672 -24.016 -4.125 1 96.75 503 ALA A C 1
ATOM 4130 O O . ALA A 1 503 ? -17.906 -22.969 -4.711 1 96.75 503 ALA A O 1
ATOM 4131 N N . PRO A 1 504 ? -17.938 -25.281 -4.641 1 96.94 504 PRO A N 1
ATOM 4132 C CA . PRO A 1 504 ? -18.734 -25.328 -5.871 1 96.94 504 PRO A CA 1
ATOM 4133 C C . PRO A 1 504 ? -20.141 -24.781 -5.688 1 96.94 504 PRO A C 1
ATOM 4135 O O . PRO A 1 504 ? -20.75 -24.953 -4.625 1 96.94 504 PRO A O 1
ATOM 4138 N N . ARG A 1 505 ? -20.688 -24.188 -6.711 1 97.12 505 ARG A N 1
ATOM 4139 C CA . ARG A 1 505 ? -21.953 -23.5 -6.574 1 97.12 505 ARG A CA 1
ATOM 4140 C C . ARG A 1 505 ? -23.016 -24.125 -7.477 1 97.12 505 ARG A C 1
ATOM 4142 O O . ARG A 1 505 ? -24.062 -23.516 -7.738 1 97.12 505 ARG A O 1
ATOM 4149 N N . GLY A 1 506 ? -22.719 -25.281 -8.016 1 97.12 506 GLY A N 1
ATOM 4150 C CA . GLY A 1 506 ? -23.641 -25.969 -8.906 1 97.12 506 GLY A CA 1
ATOM 4151 C C . GLY A 1 506 ? -23.172 -26 -10.352 1 97.12 506 GLY A C 1
ATOM 4152 O O . GLY A 1 506 ? -22.344 -25.172 -10.75 1 97.12 506 GLY A O 1
ATOM 4153 N N . LYS A 1 507 ? -23.703 -26.969 -11.07 1 95.94 507 LYS A N 1
ATOM 4154 C CA . LYS A 1 507 ? -23.406 -27.109 -12.492 1 95.94 507 LYS A CA 1
ATOM 4155 C C . LYS A 1 507 ? -24.484 -26.453 -13.344 1 95.94 507 LYS A C 1
ATOM 4157 O O . LYS A 1 507 ? -24.453 -25.234 -13.586 1 95.94 507 LYS A O 1
ATOM 4162 N N . ASN A 1 508 ? -25.547 -27.141 -13.609 1 94.94 508 ASN A N 1
ATOM 4163 C CA . ASN A 1 508 ? -26.625 -26.578 -14.422 1 94.94 508 ASN A CA 1
ATOM 4164 C C . ASN A 1 508 ? -27.703 -25.938 -13.555 1 94.94 508 ASN A C 1
ATOM 4166 O O . ASN A 1 508 ? -28.641 -25.328 -14.07 1 94.94 508 ASN A O 1
ATOM 4170 N N . LYS A 1 509 ? -27.578 -26.062 -12.273 1 96.44 509 LYS A N 1
ATOM 4171 C CA . LYS A 1 509 ? -28.391 -25.344 -11.305 1 96.44 509 LYS A CA 1
ATOM 4172 C C . LYS A 1 509 ? -27.547 -24.391 -10.469 1 96.44 509 LYS A C 1
ATOM 4174 O O . LYS A 1 509 ? -26.328 -24.562 -10.352 1 96.44 509 LYS A O 1
ATOM 4179 N N . ARG A 1 510 ? -28.219 -23.375 -9.992 1 96.94 510 ARG A N 1
ATOM 4180 C CA . ARG A 1 510 ? -27.516 -22.438 -9.125 1 96.94 510 ARG A CA 1
ATOM 4181 C C . ARG A 1 510 ? -28.062 -22.469 -7.703 1 96.94 510 ARG A C 1
ATOM 4183 O O . ARG A 1 510 ? -29.234 -22.844 -7.496 1 96.94 510 ARG A O 1
ATOM 4190 N N . TYR A 1 511 ? -27.172 -22.109 -6.746 1 97.62 511 TYR A N 1
ATOM 4191 C CA . TYR A 1 511 ? -27.562 -22.234 -5.344 1 97.62 511 TYR A CA 1
ATOM 4192 C C . TYR A 1 511 ? -27.109 -21.016 -4.543 1 97.62 511 TYR A C 1
ATOM 4194 O O . TYR A 1 511 ? -26.047 -20.438 -4.816 1 97.62 511 TYR A O 1
ATOM 4202 N N . LYS A 1 512 ? -27.922 -20.609 -3.559 1 95 512 LYS A N 1
ATOM 4203 C CA . LYS A 1 512 ? -27.469 -19.766 -2.465 1 95 512 LYS A CA 1
ATOM 4204 C C . LYS A 1 512 ? -26.766 -20.594 -1.385 1 95 512 LYS A C 1
ATOM 4206 O O . LYS A 1 512 ? -27.266 -21.641 -0.978 1 95 512 LYS A O 1
ATOM 4211 N N . LEU A 1 513 ? -25.609 -20.125 -1.009 1 95.75 513 LEU A N 1
ATOM 4212 C CA . LEU A 1 513 ? -24.812 -20.875 -0.047 1 95.75 513 LEU A CA 1
ATOM 4213 C C . LEU A 1 513 ? -24.844 -20.203 1.323 1 95.75 513 LEU A C 1
ATOM 4215 O O . LEU A 1 513 ? -24.797 -18.969 1.422 1 95.75 513 LEU A O 1
ATOM 4219 N N . HIS A 1 514 ? -24.969 -21.016 2.361 1 92.44 514 HIS A N 1
ATOM 4220 C CA . HIS A 1 514 ? -24.984 -20.578 3.75 1 92.44 514 HIS A CA 1
ATOM 4221 C C . HIS A 1 514 ? -24.125 -21.484 4.629 1 92.44 514 HIS A C 1
ATOM 4223 O O . HIS A 1 514 ? -24.375 -22.688 4.707 1 92.44 514 HIS A O 1
ATOM 4229 N N . LEU A 1 515 ? -23.094 -20.891 5.223 1 90.88 515 LEU A N 1
ATOM 4230 C CA . LEU A 1 515 ? -22.234 -21.609 6.133 1 90.88 515 LEU A CA 1
ATOM 4231 C C . LEU A 1 515 ? -22.656 -21.406 7.582 1 90.88 515 LEU A C 1
ATOM 4233 O O . LEU A 1 515 ? -22.938 -20.281 8 1 90.88 515 LEU A O 1
ATOM 4237 N N . ALA A 1 516 ? -22.875 -22.484 8.289 1 84.75 516 ALA A N 1
ATOM 4238 C CA . ALA A 1 516 ? -23.234 -22.406 9.703 1 84.75 516 ALA A CA 1
ATOM 4239 C C . ALA A 1 516 ? -22.516 -23.469 10.523 1 84.75 516 ALA A C 1
ATOM 4241 O O . ALA A 1 516 ? -22.172 -24.531 10 1 84.75 516 ALA A O 1
ATOM 4242 N N . HIS A 1 517 ? -22.141 -23.094 11.641 1 69.31 517 HIS A N 1
ATOM 4243 C CA . HIS A 1 517 ? -21.578 -24.078 12.547 1 69.31 517 HIS A CA 1
ATOM 4244 C C . HIS A 1 517 ? -22.641 -25.062 13.023 1 69.31 517 HIS A C 1
ATOM 4246 O O . HIS A 1 517 ? -23.812 -24.734 13.062 1 69.31 517 HIS A O 1
ATOM 4252 N N . SER A 1 518 ? -22.344 -26.406 13.086 1 54.03 518 SER A N 1
ATOM 4253 C CA . SER A 1 518 ? -23.266 -27.406 13.617 1 54.03 518 SER A CA 1
ATOM 4254 C C . SER A 1 518 ? -23.766 -27.031 15.008 1 54.03 518 SER A C 1
ATOM 4256 O O . SER A 1 518 ? -23.031 -26.406 15.781 1 54.03 518 SER A O 1
ATOM 4258 N N . PRO A 1 519 ? -25.188 -27.047 15.242 1 46.31 519 PRO A N 1
ATOM 4259 C CA . PRO A 1 519 ? -25.938 -26.562 16.406 1 46.31 519 PRO A CA 1
ATOM 4260 C C . PRO A 1 519 ? -25.203 -26.812 17.719 1 46.31 519 PRO A C 1
ATOM 4262 O O . PRO A 1 519 ? -25.656 -26.391 18.781 1 46.31 519 PRO A O 1
ATOM 4265 N N . ARG A 1 520 ? -24.703 -28.047 17.953 1 40.53 520 ARG A N 1
ATOM 4266 C CA . ARG A 1 520 ? -24.422 -28.312 19.359 1 40.53 520 ARG A CA 1
ATOM 4267 C C . ARG A 1 520 ? -23.375 -27.359 19.906 1 40.53 520 ARG A C 1
ATOM 4269 O O . ARG A 1 520 ? -23 -27.422 21.078 1 40.53 520 ARG A O 1
ATOM 4276 N N . GLU A 1 521 ? -22.578 -26.938 19.141 1 40.12 521 GLU A N 1
ATOM 4277 C CA . GLU A 1 521 ? -21.578 -26.078 19.766 1 40.12 521 GLU A CA 1
ATOM 4278 C C . GLU A 1 521 ? -21.859 -24.609 19.5 1 40.12 521 GLU A C 1
ATOM 4280 O O . GLU A 1 521 ? -22.484 -24.266 18.5 1 40.12 521 GLU A O 1
ATOM 4285 N N . PRO A 1 522 ? -21.594 -23.859 20.438 1 39.34 522 PRO A N 1
ATOM 4286 C CA . PRO A 1 522 ? -21.875 -22.422 20.438 1 39.34 522 PRO A CA 1
ATOM 4287 C C . PRO A 1 522 ? -21.781 -21.812 19.031 1 39.34 522 PRO A C 1
ATOM 4289 O O . PRO A 1 522 ? -21.297 -22.469 18.109 1 39.34 522 PRO A O 1
ATOM 4292 N N . VAL A 1 523 ? -21.328 -20.484 18.953 1 45.75 523 VAL A N 1
ATOM 4293 C CA . VAL A 1 523 ? -21.5 -19.109 18.5 1 45.75 523 VAL A CA 1
ATOM 4294 C C . VAL A 1 523 ? -20.828 -18.938 17.141 1 45.75 523 VAL A C 1
ATOM 4296 O O . VAL A 1 523 ? -19.781 -18.297 17.031 1 45.75 523 VAL A O 1
ATOM 4299 N N . HIS A 1 524 ? -20.578 -19.844 16.328 1 53 524 HIS A N 1
ATOM 4300 C CA . HIS A 1 524 ? -19.859 -19.359 15.156 1 53 524 HIS A CA 1
ATOM 4301 C C . HIS A 1 524 ? -20.766 -18.531 14.25 1 53 524 HIS A C 1
ATOM 4303 O O . HIS A 1 524 ? -21.922 -18.891 14.039 1 53 524 HIS A O 1
ATOM 4309 N N . PRO A 1 525 ? -20.281 -17.312 13.875 1 63 525 PRO A N 1
ATOM 4310 C CA . PRO A 1 525 ? -21.172 -16.484 13.062 1 63 525 PRO A CA 1
ATOM 4311 C C . PRO A 1 525 ? -21.469 -17.094 11.703 1 63 525 PRO A C 1
ATOM 4313 O O . PRO A 1 525 ? -20.547 -17.453 10.961 1 63 525 PRO A O 1
ATOM 4316 N N . ALA A 1 526 ? -22.656 -17.781 11.57 1 70.81 526 ALA A N 1
ATOM 4317 C CA . ALA A 1 526 ? -23.141 -18.156 10.25 1 70.81 526 ALA A CA 1
ATOM 4318 C C . ALA A 1 526 ? -23.016 -17 9.266 1 70.81 526 ALA A C 1
ATOM 4320 O O . ALA A 1 526 ? -23.047 -15.836 9.664 1 70.81 526 ALA A O 1
ATOM 4321 N N . ASN A 1 527 ? -22.547 -17.422 8.109 1 79.31 527 ASN A N 1
ATOM 4322 C CA . ASN A 1 527 ? -22.438 -16.359 7.113 1 79.31 527 ASN A CA 1
ATOM 4323 C C . ASN A 1 527 ? -22.688 -16.891 5.703 1 79.31 527 ASN A C 1
ATOM 4325 O O . ASN A 1 527 ? -22.609 -18.094 5.469 1 79.31 527 ASN A O 1
ATOM 4329 N N . ASP A 1 528 ? -22.969 -16 4.867 1 83.69 528 ASP A N 1
ATOM 4330 C CA . ASP A 1 528 ? -23.25 -16.328 3.475 1 83.69 528 ASP A CA 1
ATOM 4331 C C . ASP A 1 528 ? -22.047 -16.031 2.584 1 83.69 528 ASP A C 1
ATOM 4333 O O . ASP A 1 528 ? -22.141 -16.094 1.357 1 83.69 528 ASP A O 1
ATOM 4337 N N . HIS A 1 529 ? -20.953 -15.75 3.156 1 88.44 529 HIS A N 1
ATOM 4338 C CA . HIS A 1 529 ? -19.844 -15.234 2.357 1 88.44 529 HIS A CA 1
ATOM 4339 C C . HIS A 1 529 ? -18.656 -16.203 2.373 1 88.44 529 HIS A C 1
ATOM 4341 O O . HIS A 1 529 ? -17.562 -15.844 1.947 1 88.44 529 HIS A O 1
ATOM 4347 N N . MET A 1 530 ? -18.844 -17.391 2.916 1 93.25 530 MET A N 1
ATOM 4348 C CA . MET A 1 530 ? -17.938 -18.531 2.809 1 93.25 530 MET A CA 1
ATOM 4349 C C . MET A 1 530 ? -16.672 -18.312 3.643 1 93.25 530 MET A C 1
ATOM 4351 O O . MET A 1 530 ? -15.594 -18.766 3.266 1 93.25 530 MET A O 1
ATOM 4355 N N . TYR A 1 531 ? -16.875 -17.578 4.727 1 94 531 TYR A N 1
ATOM 4356 C CA . TYR A 1 531 ? -15.805 -17.547 5.719 1 94 531 TYR A CA 1
ATOM 4357 C C . TYR A 1 531 ? -15.859 -18.766 6.617 1 94 531 TYR A C 1
ATOM 4359 O O . TYR A 1 531 ? -16.734 -18.875 7.48 1 94 531 TYR A O 1
ATOM 4367 N N . LEU A 1 532 ? -14.922 -19.609 6.418 1 93 532 LEU A N 1
ATOM 4368 C CA . LEU A 1 532 ? -14.859 -20.891 7.129 1 93 532 LEU A CA 1
ATOM 4369 C C . LEU A 1 532 ? -14.047 -20.75 8.414 1 93 532 LEU A C 1
ATOM 4371 O O . LEU A 1 532 ? -12.844 -20.484 8.367 1 93 532 LEU A O 1
ATOM 4375 N N . LEU A 1 533 ? -14.688 -20.906 9.523 1 91.44 533 LEU A N 1
ATOM 4376 C CA . LEU A 1 533 ? -14.008 -20.875 10.812 1 91.44 533 LEU A CA 1
ATOM 4377 C C . LEU A 1 533 ? -13.523 -22.266 11.211 1 91.44 533 LEU A C 1
ATOM 4379 O O . LEU A 1 533 ? -14.328 -23.172 11.414 1 91.44 533 LEU A O 1
ATOM 4383 N N . VAL A 1 534 ? -12.242 -22.438 11.266 1 91.56 534 VAL A N 1
ATOM 4384 C CA . VAL A 1 534 ? -11.617 -23.656 11.742 1 91.56 534 VAL A CA 1
ATOM 4385 C C . VAL A 1 534 ? -11.117 -23.469 13.172 1 91.56 534 VAL A C 1
ATOM 4387 O O . VAL A 1 534 ? -10.188 -22.688 13.414 1 91.56 534 VAL A O 1
ATOM 4390 N N . THR A 1 535 ? -11.719 -24.141 14.094 1 89.75 535 THR A N 1
ATOM 4391 C CA . THR A 1 535 ? -11.344 -23.984 15.492 1 89.75 535 THR A CA 1
ATOM 4392 C C . THR A 1 535 ? -10.531 -25.188 15.961 1 89.75 535 THR A C 1
ATOM 4394 O O . THR A 1 535 ? -10.523 -26.234 15.312 1 89.75 535 THR A O 1
ATOM 4397 N N . TYR A 1 536 ? -9.734 -25.016 17.016 1 87.5 536 TYR A N 1
ATOM 4398 C CA . TYR A 1 536 ? -9.062 -26.125 17.688 1 87.5 536 TYR A CA 1
ATOM 4399 C C . TYR A 1 536 ? -9.656 -26.344 19.078 1 87.5 536 TYR A C 1
ATOM 4401 O O . TYR A 1 536 ? -9.648 -25.438 19.906 1 87.5 536 TYR A O 1
ATOM 4409 N N . PRO A 1 537 ? -10.219 -27.469 19.484 1 76.81 537 PRO A N 1
ATOM 4410 C CA . PRO A 1 537 ? -10.273 -28.641 18.609 1 76.81 537 PRO A CA 1
ATOM 4411 C C . PRO A 1 537 ? -11.438 -28.578 17.625 1 76.81 537 PRO A C 1
ATOM 4413 O O . PRO A 1 537 ? -12.375 -27.797 17.812 1 76.81 537 PRO A O 1
ATOM 4416 N N . TYR A 1 538 ? -11.461 -29.422 16.609 1 63.56 538 TYR A N 1
ATOM 4417 C CA . TYR A 1 538 ? -12.203 -29.344 15.359 1 63.56 538 TYR A CA 1
ATOM 4418 C C . TYR A 1 538 ? -13.703 -29.469 15.609 1 63.56 538 TYR A C 1
ATOM 4420 O O . TYR A 1 538 ? -14.133 -30.141 16.547 1 63.56 538 TYR A O 1
ATOM 4428 N N . TYR A 1 539 ? -14.391 -28.422 14.836 1 67.88 539 TYR A N 1
ATOM 4429 C CA . TYR A 1 539 ? -15.836 -28.609 14.812 1 67.88 539 TYR A CA 1
ATOM 4430 C C . TYR A 1 539 ? -16.359 -28.656 13.383 1 67.88 539 TYR A C 1
ATOM 4432 O O . TYR A 1 539 ? -15.828 -27.984 12.5 1 67.88 539 TYR A O 1
ATOM 4440 N N . ASN A 1 540 ? -17.219 -29.594 13.047 1 79.25 540 ASN A N 1
ATOM 4441 C CA . ASN A 1 540 ? -17.891 -29.734 11.766 1 79.25 540 ASN A CA 1
ATOM 4442 C C . ASN A 1 540 ? -18.766 -28.531 11.461 1 79.25 540 ASN A C 1
ATOM 4444 O O . ASN A 1 540 ? -19.266 -27.859 12.375 1 79.25 540 ASN A O 1
ATOM 4448 N N . GLN A 1 541 ? -18.766 -28.172 10.227 1 88.19 541 GLN A N 1
ATOM 4449 C CA . GLN A 1 541 ? -19.625 -27.094 9.758 1 88.19 541 GLN A CA 1
ATOM 4450 C C . GLN A 1 541 ? -20.641 -27.594 8.727 1 88.19 541 GLN A C 1
ATOM 4452 O O . GLN A 1 541 ? -20.453 -28.672 8.164 1 88.19 541 GLN A O 1
ATOM 4457 N N . THR A 1 542 ? -21.688 -26.859 8.633 1 90.81 542 THR A N 1
ATOM 4458 C CA . THR A 1 542 ? -22.703 -27.188 7.645 1 90.81 542 THR A CA 1
ATOM 4459 C C . THR A 1 542 ? -22.781 -26.109 6.566 1 90.81 542 THR A C 1
ATOM 4461 O O . THR A 1 542 ? -22.781 -24.922 6.875 1 90.81 542 THR A O 1
ATOM 4464 N N . LEU A 1 543 ? -22.703 -26.578 5.375 1 94.75 543 LEU A N 1
ATOM 4465 C CA . LEU A 1 543 ? -22.922 -25.719 4.223 1 94.75 543 LEU A CA 1
ATOM 4466 C C . LEU A 1 543 ? -24.25 -26.031 3.543 1 94.75 543 LEU A C 1
ATOM 4468 O O . LEU A 1 543 ? -24.391 -27.109 2.959 1 94.75 543 LEU A O 1
ATOM 4472 N N . THR A 1 544 ? -25.172 -25.156 3.596 1 95.38 544 THR A N 1
ATOM 4473 C CA . THR A 1 544 ? -26.5 -25.375 3.023 1 95.38 544 THR A CA 1
ATOM 4474 C C . THR A 1 544 ? -26.594 -24.75 1.629 1 95.38 544 THR A C 1
ATOM 4476 O O . THR A 1 544 ? -26.266 -23.578 1.439 1 95.38 544 THR A O 1
ATOM 4479 N N . TYR A 1 545 ? -26.953 -25.625 0.678 1 97.12 545 TYR A N 1
ATOM 4480 C CA . TYR A 1 545 ? -27.25 -25.219 -0.69 1 97.12 545 TYR A CA 1
ATOM 4481 C C . TYR A 1 545 ? -28.75 -25.047 -0.896 1 97.12 545 TYR A C 1
ATOM 4483 O O . TYR A 1 545 ? -29.5 -26.031 -0.944 1 97.12 545 TYR A O 1
ATOM 4491 N N . THR A 1 546 ? -29.188 -23.828 -1.028 1 95.94 546 THR A N 1
ATOM 4492 C CA . THR A 1 546 ? -30.578 -23.562 -1.344 1 95.94 546 THR A CA 1
ATOM 4493 C C . THR A 1 546 ? -30.75 -23.219 -2.822 1 95.94 546 THR A C 1
ATOM 4495 O O . THR A 1 546 ? -30.062 -22.328 -3.338 1 95.94 546 THR A O 1
ATOM 4498 N N . PRO A 1 547 ? -31.656 -23.922 -3.521 1 96.56 547 PRO A N 1
ATOM 4499 C CA . PRO A 1 547 ? -31.844 -23.594 -4.938 1 96.56 547 PRO A CA 1
ATOM 4500 C C . PRO A 1 547 ? -32.062 -22.094 -5.176 1 96.56 547 PRO A C 1
ATOM 4502 O O . PRO A 1 547 ? -32.844 -21.453 -4.461 1 96.56 547 PRO A O 1
ATOM 4505 N N . TYR A 1 548 ? -31.297 -21.562 -6.059 1 96.44 548 TYR A N 1
ATOM 4506 C CA . TYR A 1 548 ? -31.344 -20.156 -6.453 1 96.44 548 TYR A CA 1
ATOM 4507 C C . TYR A 1 548 ? -31.984 -20 -7.828 1 96.44 548 TYR A C 1
ATOM 4509 O O . TYR A 1 548 ? -31.328 -20.219 -8.852 1 96.44 548 TYR A O 1
ATOM 4517 N N . VAL A 1 549 ? -33.219 -19.516 -7.852 1 93.5 549 VAL A N 1
ATOM 4518 C CA . VAL A 1 549 ? -34 -19.562 -9.086 1 93.5 549 VAL A CA 1
ATOM 4519 C C . VAL A 1 549 ? -34.25 -18.141 -9.586 1 93.5 549 VAL A C 1
ATOM 4521 O O . VAL A 1 549 ? -34.219 -17.891 -10.797 1 93.5 549 VAL A O 1
ATOM 4524 N N . ASN A 1 550 ? -34.562 -17.266 -8.703 1 92.12 550 ASN A N 1
ATOM 4525 C CA . ASN A 1 550 ? -34.844 -15.875 -9.07 1 92.12 550 ASN A CA 1
ATOM 4526 C C . ASN A 1 550 ? -33.719 -14.953 -8.602 1 92.12 550 ASN A C 1
ATOM 4528 O O . ASN A 1 550 ? -33.312 -14.992 -7.441 1 92.12 550 ASN A O 1
ATOM 4532 N N . SER A 1 551 ? -33.281 -14.188 -9.57 1 94.62 551 SER A N 1
ATOM 4533 C CA . SER A 1 551 ? -32.156 -13.312 -9.297 1 94.62 551 SER A CA 1
ATOM 4534 C C . SER A 1 551 ? -32.5 -12.234 -8.281 1 94.62 551 SER A C 1
ATOM 4536 O O . SER A 1 551 ? -33.594 -11.633 -8.359 1 94.62 551 SER A O 1
ATOM 4538 N N . ASP A 1 552 ? -31.562 -11.93 -7.41 1 92.12 552 ASP A N 1
ATOM 4539 C CA . ASP A 1 552 ? -31.734 -10.844 -6.449 1 92.12 552 ASP A CA 1
ATOM 4540 C C . ASP A 1 552 ? -31.734 -9.484 -7.152 1 92.12 552 ASP A C 1
ATOM 4542 O O . ASP A 1 552 ? -32.219 -8.5 -6.602 1 92.12 552 ASP A O 1
ATOM 4546 N N . LEU A 1 553 ? -31.25 -9.422 -8.344 1 93.12 553 LEU A N 1
ATOM 4547 C CA . LEU A 1 553 ? -31.203 -8.172 -9.094 1 93.12 553 LEU A CA 1
ATOM 4548 C C . LEU A 1 553 ? -32.594 -7.773 -9.562 1 93.12 553 LEU A C 1
ATOM 4550 O O . LEU A 1 553 ? -32.812 -6.625 -9.953 1 93.12 553 LEU A O 1
ATOM 4554 N N . ALA A 1 554 ? -33.5 -8.695 -9.5 1 91.56 554 ALA A N 1
ATOM 4555 C CA . ALA A 1 554 ? -34.875 -8.43 -9.93 1 91.56 554 ALA A CA 1
ATOM 4556 C C . ALA A 1 554 ? -35.719 -7.891 -8.781 1 91.56 554 ALA A C 1
ATOM 4558 O O . ALA A 1 554 ? -36.875 -7.543 -8.969 1 91.56 554 ALA A O 1
ATOM 4559 N N . VAL A 1 555 ? -35.125 -7.789 -7.652 1 91.44 555 VAL A N 1
ATOM 4560 C CA . VAL A 1 555 ? -35.844 -7.352 -6.457 1 91.44 555 VAL A CA 1
ATOM 4561 C C . VAL A 1 555 ? -35.719 -5.836 -6.301 1 91.44 555 VAL A C 1
ATOM 4563 O O . VAL A 1 555 ? -34.594 -5.301 -6.285 1 91.44 555 VAL A O 1
ATOM 4566 N N . ASP A 1 556 ? -36.875 -5.18 -6.191 1 89.25 556 ASP A N 1
ATOM 4567 C CA . ASP A 1 556 ? -36.844 -3.736 -5.977 1 89.25 556 ASP A CA 1
ATOM 4568 C C . ASP A 1 556 ? -36.5 -3.398 -4.527 1 89.25 556 ASP A C 1
ATOM 4570 O O . ASP A 1 556 ? -36.781 -4.184 -3.621 1 89.25 556 ASP A O 1
ATOM 4574 N N . MET A 1 557 ? -35.875 -2.262 -4.391 1 90.31 557 MET A N 1
ATOM 4575 C CA . MET A 1 557 ? -35.438 -1.851 -3.061 1 90.31 557 MET A CA 1
ATOM 4576 C C . MET A 1 557 ? -35.844 -0.402 -2.783 1 90.31 557 MET A C 1
ATOM 4578 O O . MET A 1 557 ? -35.938 0.405 -3.707 1 90.31 557 MET A O 1
ATOM 4582 N N . ALA A 1 558 ? -36.062 -0.128 -1.578 1 90.12 558 ALA A N 1
ATOM 4583 C CA . ALA A 1 558 ? -36.188 1.239 -1.077 1 90.12 558 ALA A CA 1
ATOM 4584 C C . ALA A 1 558 ? -35.094 1.536 -0.047 1 90.12 558 ALA A C 1
ATOM 4586 O O . ALA A 1 558 ? -34.688 0.648 0.703 1 90.12 558 ALA A O 1
ATOM 4587 N N . HIS A 1 559 ? -34.625 2.709 -0.066 1 89.38 559 HIS A N 1
ATOM 4588 C CA . HIS A 1 559 ? -33.562 3.131 0.857 1 89.38 559 HIS A CA 1
ATOM 4589 C C . HIS A 1 559 ? -34.062 4.25 1.771 1 89.38 559 HIS A C 1
ATOM 4591 O O . HIS A 1 559 ? -34.594 5.262 1.297 1 89.38 559 HIS A O 1
ATOM 4597 N N . LEU A 1 560 ? -33.906 4 3.035 1 89.69 560 LEU A N 1
ATOM 4598 C CA . LEU A 1 560 ? -34.312 4.949 4.059 1 89.69 560 LEU A CA 1
ATOM 4599 C C . LEU A 1 560 ? -33.125 5.699 4.641 1 89.69 560 LEU A C 1
ATOM 4601 O O . LEU A 1 560 ? -32.156 5.078 5.09 1 89.69 560 LEU A O 1
ATOM 4605 N N . PHE A 1 561 ? -33.25 7.059 4.637 1 85.31 561 PHE A N 1
ATOM 4606 C CA . PHE A 1 561 ? -32.188 7.898 5.164 1 85.31 561 PHE A CA 1
ATOM 4607 C C . PHE A 1 561 ? -32.656 8.648 6.41 1 85.31 561 PHE A C 1
ATOM 4609 O O . PHE A 1 561 ? -33.844 8.898 6.582 1 85.31 561 PHE A O 1
ATOM 4616 N N . GLY A 1 562 ? -31.656 8.984 7.254 1 83.31 562 GLY A N 1
ATOM 4617 C CA . GLY A 1 562 ? -31.953 9.68 8.492 1 83.31 562 GLY A CA 1
ATOM 4618 C C . GLY A 1 562 ? -32.188 11.164 8.305 1 83.31 562 GLY A C 1
ATOM 4619 O O . GLY A 1 562 ? -31.984 11.703 7.215 1 83.31 562 GLY A O 1
ATOM 4620 N N . SER A 1 563 ? -32.656 11.859 9.281 1 74.5 563 SER A N 1
ATOM 4621 C CA . SER A 1 563 ? -33.125 13.242 9.234 1 74.5 563 SER A CA 1
ATOM 4622 C C . SER A 1 563 ? -31.969 14.203 8.992 1 74.5 563 SER A C 1
ATOM 4624 O O . SER A 1 563 ? -32.094 15.117 8.172 1 74.5 563 SER A O 1
ATOM 4626 N N . ASN A 1 564 ? -30.938 14.289 9.758 1 61.88 564 ASN A N 1
ATOM 4627 C CA . ASN A 1 564 ? -29.953 15.367 9.711 1 61.88 564 ASN A CA 1
ATOM 4628 C C . ASN A 1 564 ? -28.719 14.961 8.914 1 61.88 564 ASN A C 1
ATOM 4630 O O . ASN A 1 564 ? -28.094 15.805 8.266 1 61.88 564 ASN A O 1
ATOM 4634 N N . ASP A 1 565 ? -28.516 13.758 8.805 1 61.47 565 ASP A N 1
ATOM 4635 C CA . ASP A 1 565 ? -27.203 13.43 8.273 1 61.47 565 ASP A CA 1
ATOM 4636 C C . ASP A 1 565 ? -27.312 12.438 7.117 1 61.47 565 ASP A C 1
ATOM 4638 O O . ASP A 1 565 ? -26.297 11.906 6.652 1 61.47 565 ASP A O 1
ATOM 4642 N N . ARG A 1 566 ? -28.547 12.336 6.609 1 69.19 566 ARG A N 1
ATOM 4643 C CA . ARG A 1 566 ? -28.828 11.422 5.508 1 69.19 566 ARG A CA 1
ATOM 4644 C C . ARG A 1 566 ? -28.109 10.086 5.719 1 69.19 566 ARG A C 1
ATOM 4646 O O . ARG A 1 566 ? -27.609 9.484 4.766 1 69.19 566 ARG A O 1
ATOM 4653 N N . ARG A 1 567 ? -28.031 9.836 7.02 1 73.81 567 ARG A N 1
ATOM 4654 C CA . ARG A 1 567 ? -27.5 8.523 7.359 1 73.81 567 ARG A CA 1
ATOM 4655 C C . ARG A 1 567 ? -28.297 7.414 6.668 1 73.81 567 ARG A C 1
ATOM 4657 O O . ARG A 1 567 ? -29.516 7.5 6.547 1 73.81 567 ARG A O 1
ATOM 4664 N N . TYR A 1 568 ? -27.547 6.461 6.305 1 79.31 568 TYR A N 1
ATOM 4665 C CA . TYR A 1 568 ? -28.188 5.293 5.715 1 79.31 568 TYR A CA 1
ATOM 4666 C C . TYR A 1 568 ? -28.844 4.43 6.789 1 79.31 568 TYR A C 1
ATOM 4668 O O . TYR A 1 568 ? -28.172 3.637 7.449 1 79.31 568 TYR A O 1
ATOM 4676 N N . VAL A 1 569 ? -30.094 4.52 6.93 1 84.31 569 VAL A N 1
ATOM 4677 C CA . VAL A 1 569 ? -30.797 3.916 8.047 1 84.31 569 VAL A CA 1
ATOM 4678 C C . VAL A 1 569 ? -31.188 2.482 7.699 1 84.31 569 VAL A C 1
ATOM 4680 O O . VAL A 1 569 ? -31.016 1.568 8.508 1 84.31 569 VAL A O 1
ATOM 4683 N N . ALA A 1 570 ? -31.75 2.33 6.512 1 89.81 570 ALA A N 1
ATOM 4684 C CA . ALA A 1 570 ? -32.219 0.988 6.203 1 89.81 570 ALA A CA 1
ATOM 4685 C C . ALA A 1 570 ? -32.375 0.791 4.695 1 89.81 570 ALA A C 1
ATOM 4687 O O . ALA A 1 570 ? -32.438 1.763 3.939 1 89.81 570 ALA A O 1
ATOM 4688 N N . THR A 1 571 ? -32.406 -0.457 4.359 1 90.31 571 THR A N 1
ATOM 4689 C CA . THR A 1 571 ? -32.781 -0.894 3.021 1 90.31 571 THR A CA 1
ATOM 4690 C C . THR A 1 571 ? -33.969 -1.844 3.088 1 90.31 571 THR A C 1
ATOM 4692 O O . THR A 1 571 ? -33.969 -2.783 3.887 1 90.31 571 THR A O 1
ATOM 4695 N N . ILE A 1 572 ? -35 -1.529 2.281 1 93.06 572 ILE A N 1
ATOM 4696 C CA . ILE A 1 572 ? -36.188 -2.377 2.213 1 93.06 572 ILE A CA 1
ATOM 4697 C C . ILE A 1 572 ? -36.188 -3.127 0.883 1 93.06 572 ILE A C 1
ATOM 4699 O O . ILE A 1 572 ? -36.188 -2.51 -0.184 1 93.06 572 ILE A O 1
ATOM 4703 N N . TYR A 1 573 ? -36.219 -4.441 0.966 1 92.25 573 TYR A N 1
ATOM 4704 C CA . TYR A 1 573 ? -36.281 -5.305 -0.208 1 92.25 573 TYR A CA 1
ATOM 4705 C C . TYR A 1 573 ? -37.688 -5.828 -0.438 1 92.25 573 TYR A C 1
ATOM 4707 O O . TYR A 1 573 ? -38.312 -6.395 0.469 1 92.25 573 TYR A O 1
ATOM 4715 N N . PHE A 1 574 ? -38.25 -5.574 -1.603 1 93.12 574 PHE A N 1
ATOM 4716 C CA . PHE A 1 574 ? -39.562 -6.098 -1.996 1 93.12 574 PHE A CA 1
ATOM 4717 C C . PHE A 1 574 ? -39.406 -7.273 -2.953 1 93.12 574 PHE A C 1
ATOM 4719 O O . PHE A 1 574 ? -39.281 -7.082 -4.164 1 93.12 574 PHE A O 1
ATOM 4726 N N . ASN A 1 575 ? -39.469 -8.453 -2.422 1 93.06 575 ASN A N 1
ATOM 4727 C CA . ASN A 1 575 ? -39.219 -9.648 -3.223 1 93.06 575 ASN A CA 1
ATOM 4728 C C . ASN A 1 575 ? -40.531 -10.281 -3.676 1 93.06 575 ASN A C 1
ATOM 4730 O O . ASN A 1 575 ? -41.125 -11.062 -2.938 1 93.06 575 ASN A O 1
ATOM 4734 N N . PRO A 1 576 ? -40.938 -10.055 -4.84 1 90.81 576 PRO A N 1
ATOM 4735 C CA . PRO A 1 576 ? -42.219 -10.594 -5.293 1 90.81 576 PRO A CA 1
ATOM 4736 C C . PRO A 1 576 ? -42.188 -12.109 -5.496 1 90.81 576 PRO A C 1
ATOM 4738 O O . PRO A 1 576 ? -43.25 -12.766 -5.43 1 90.81 576 PRO A O 1
ATOM 4741 N N . PHE A 1 577 ? -41.031 -12.633 -5.719 1 90.44 577 PHE A N 1
ATOM 4742 C CA . PHE A 1 577 ? -40.906 -14.055 -6.016 1 90.44 577 PHE A CA 1
ATOM 4743 C C . PHE A 1 577 ? -41.062 -14.891 -4.75 1 90.44 577 PHE A C 1
ATOM 4745 O O . PHE A 1 577 ? -41.656 -15.953 -4.773 1 90.44 577 PHE A O 1
ATOM 4752 N N . GLU A 1 578 ? -40.469 -14.383 -3.764 1 90.88 578 GLU A N 1
ATOM 4753 C CA . GLU A 1 578 ? -40.562 -15.078 -2.484 1 90.88 578 GLU A CA 1
ATOM 4754 C C . GLU A 1 578 ? -41.75 -14.555 -1.668 1 90.88 578 GLU A C 1
ATOM 4756 O O . GLU A 1 578 ? -42.094 -15.133 -0.63 1 90.88 578 GLU A O 1
ATOM 4761 N N . GLN A 1 579 ? -42.344 -13.539 -2.115 1 91.75 579 GLN A N 1
ATOM 4762 C CA . GLN A 1 579 ? -43.469 -12.898 -1.422 1 91.75 579 GLN A CA 1
ATOM 4763 C C . GLN A 1 579 ? -43.062 -12.484 -0.007 1 91.75 579 GLN A C 1
ATOM 4765 O O . GLN A 1 579 ? -43.719 -12.859 0.963 1 91.75 579 GLN A O 1
ATOM 4770 N N . THR A 1 580 ? -42.062 -11.742 -0.02 1 94.62 580 THR A N 1
ATOM 4771 C CA . THR A 1 580 ? -41.562 -11.234 1.251 1 94.62 580 THR A CA 1
ATOM 4772 C C . THR A 1 580 ? -41.156 -9.773 1.126 1 94.62 580 THR A C 1
ATOM 4774 O O . THR A 1 580 ? -40.844 -9.297 0.026 1 94.62 580 THR A O 1
ATOM 4777 N N . VAL A 1 581 ? -41.219 -9.062 2.205 1 95.12 581 VAL A N 1
ATOM 4778 C CA . VAL A 1 581 ? -40.562 -7.77 2.404 1 95.12 581 VAL A CA 1
ATOM 4779 C C . VAL A 1 581 ? -39.5 -7.883 3.51 1 95.12 581 VAL A C 1
ATOM 4781 O O . VAL A 1 581 ? -39.812 -8.375 4.602 1 95.12 581 VAL A O 1
ATOM 4784 N N . THR A 1 582 ? -38.281 -7.543 3.131 1 93.88 582 THR A N 1
ATOM 4785 C CA . THR A 1 582 ? -37.219 -7.617 4.109 1 93.88 582 THR A CA 1
ATOM 4786 C C . THR A 1 582 ? -36.594 -6.234 4.355 1 93.88 582 THR A C 1
ATOM 4788 O O . THR A 1 582 ? -36.281 -5.512 3.41 1 93.88 582 THR A O 1
ATOM 4791 N N . VAL A 1 583 ? -36.531 -5.859 5.613 1 92.38 583 VAL A N 1
ATOM 4792 C CA . VAL A 1 583 ? -35.875 -4.617 6 1 92.38 583 VAL A CA 1
ATOM 4793 C C . VAL A 1 583 ? -34.5 -4.918 6.594 1 92.38 583 VAL A C 1
ATOM 4795 O O . VAL A 1 583 ? -34.406 -5.676 7.559 1 92.38 583 VAL A O 1
ATOM 4798 N N . HIS A 1 584 ? -33.5 -4.477 5.988 1 88.12 584 HIS A N 1
ATOM 4799 C CA . HIS A 1 584 ? -32.188 -4.48 6.621 1 88.12 584 HIS A CA 1
ATOM 4800 C C . HIS A 1 584 ? -31.922 -3.174 7.363 1 88.12 584 HIS A C 1
ATOM 4802 O O . HIS A 1 584 ? -31.656 -2.143 6.738 1 88.12 584 HIS A O 1
ATOM 4808 N N . LEU A 1 585 ? -31.938 -3.275 8.648 1 87.31 585 LEU A N 1
ATOM 4809 C CA . LEU A 1 585 ? -31.688 -2.102 9.484 1 87.31 585 LEU A CA 1
ATOM 4810 C C . LEU A 1 585 ? -30.203 -1.865 9.672 1 87.31 585 LEU A C 1
ATOM 4812 O O . LEU A 1 585 ? -29.5 -2.689 10.266 1 87.31 585 LEU A O 1
ATOM 4816 N N . ASN A 1 586 ? -29.703 -0.792 9.164 1 79.5 586 ASN A N 1
ATOM 4817 C CA . ASN A 1 586 ? -28.281 -0.462 9.227 1 79.5 586 ASN A CA 1
ATOM 4818 C C . ASN A 1 586 ? -27.953 0.381 10.453 1 79.5 586 ASN A C 1
ATOM 4820 O O . ASN A 1 586 ? -26.828 0.364 10.938 1 79.5 586 ASN A O 1
ATOM 4824 N N . ASN A 1 587 ? -28.891 1.271 10.789 1 79 587 ASN A N 1
ATOM 4825 C CA . ASN A 1 587 ? -28.734 2.158 11.938 1 79 587 ASN A CA 1
ATOM 4826 C C . ASN A 1 587 ? -30 2.211 12.789 1 79 587 ASN A C 1
ATOM 4828 O O . ASN A 1 587 ? -31.094 2.449 12.273 1 79 587 ASN A O 1
ATOM 4832 N N . ILE A 1 588 ? -29.859 1.971 14.016 1 80.19 588 ILE A N 1
ATOM 4833 C CA . ILE A 1 588 ? -31.031 1.93 14.883 1 80.19 588 ILE A CA 1
ATOM 4834 C C . ILE A 1 588 ? -31.516 3.352 15.164 1 80.19 588 ILE A C 1
ATOM 4836 O O . ILE A 1 588 ? -32.594 3.547 15.703 1 80.19 588 ILE A O 1
ATOM 4840 N N . ARG A 1 589 ? -30.641 4.281 14.773 1 79.25 589 ARG A N 1
ATOM 4841 C CA . ARG A 1 589 ? -31 5.684 14.961 1 79.25 589 ARG A CA 1
ATOM 4842 C C . ARG A 1 589 ? -31.281 6.363 13.625 1 79.25 589 ARG A C 1
ATOM 4844 O O . ARG A 1 589 ? -30.406 6.441 12.773 1 79.25 589 ARG A O 1
ATOM 4851 N N . ALA A 1 590 ? -32.469 6.848 13.461 1 85.31 590 ALA A N 1
ATOM 4852 C CA . ALA A 1 590 ? -32.875 7.547 12.234 1 85.31 590 ALA A CA 1
ATOM 4853 C C . ALA A 1 590 ? -32.844 9.062 12.438 1 85.31 590 ALA A C 1
ATOM 4855 O O . ALA A 1 590 ? -32.812 9.82 11.469 1 85.31 590 ALA A O 1
ATOM 4856 N N . GLY A 1 591 ? -32.781 9.383 13.68 1 79.44 591 GLY A N 1
ATOM 4857 C CA . GLY A 1 591 ? -32.781 10.797 14.008 1 79.44 591 GLY A CA 1
ATOM 4858 C C . GLY A 1 591 ? -32.156 11.094 15.352 1 79.44 591 GLY A C 1
ATOM 4859 O O . GLY A 1 591 ? -31.047 10.641 15.625 1 79.44 591 GLY A O 1
ATOM 4860 N N . ARG A 1 592 ? -32.906 11.82 16.266 1 76.5 592 ARG A N 1
ATOM 4861 C CA . ARG A 1 592 ? -32.375 12.32 17.516 1 76.5 592 ARG A CA 1
ATOM 4862 C C . ARG A 1 592 ? -32.25 11.203 18.547 1 76.5 592 ARG A C 1
ATOM 4864 O O . ARG A 1 592 ? -33.156 10.375 18.688 1 76.5 592 ARG A O 1
ATOM 4871 N N . GLU A 1 593 ? -31.281 11.258 19.344 1 74.38 593 GLU A N 1
ATOM 4872 C CA . GLU A 1 593 ? -31.062 10.281 20.391 1 74.38 593 GLU A CA 1
ATOM 4873 C C . GLU A 1 593 ? -32.125 10.391 21.484 1 74.38 593 GLU A C 1
ATOM 4875 O O . GLU A 1 593 ? -32.531 11.5 21.859 1 74.38 593 GLU A O 1
ATOM 4880 N N . ASN A 1 594 ? -32.688 9.344 21.938 1 77.88 594 ASN A N 1
ATOM 4881 C CA . ASN A 1 594 ? -33.656 9.211 23.031 1 77.88 594 ASN A CA 1
ATOM 4882 C C . ASN A 1 594 ? -35 9.766 22.641 1 77.88 594 ASN A C 1
ATOM 4884 O O . ASN A 1 594 ? -35.812 10.078 23.516 1 77.88 594 ASN A O 1
ATOM 4888 N N . ASN A 1 595 ? -35.219 9.906 21.344 1 85 595 ASN A N 1
ATOM 4889 C CA . ASN A 1 595 ? -36.5 10.367 20.859 1 85 595 ASN A CA 1
ATOM 4890 C C . ASN A 1 595 ? -37.344 9.203 20.344 1 85 595 ASN A C 1
ATOM 4892 O O . ASN A 1 595 ? -36.938 8.508 19.406 1 85 595 ASN A O 1
ATOM 4896 N N . THR A 1 596 ? -38.531 9.07 20.844 1 88.44 596 THR A N 1
ATOM 4897 C CA . THR A 1 596 ? -39.375 7.934 20.531 1 88.44 596 THR A CA 1
ATOM 4898 C C . THR A 1 596 ? -40.406 8.312 19.484 1 88.44 596 THR A C 1
ATOM 4900 O O . THR A 1 596 ? -41.438 7.613 19.328 1 88.44 596 THR A O 1
ATOM 4903 N N . THR A 1 597 ? -40.188 9.352 18.812 1 91.06 597 THR A N 1
ATOM 4904 C CA . THR A 1 597 ? -41.094 9.758 17.75 1 91.06 597 THR A CA 1
ATOM 4905 C C . THR A 1 597 ? -41.031 8.805 16.562 1 91.06 597 THR A C 1
ATOM 4907 O O . THR A 1 597 ? -39.938 8.367 16.188 1 91.06 597 THR A O 1
ATOM 4910 N N . LEU A 1 598 ? -42.219 8.617 16 1 91.94 598 LEU A N 1
ATOM 4911 C CA . LEU A 1 598 ? -42.312 7.758 14.828 1 91.94 598 LEU A CA 1
ATOM 4912 C C . LEU A 1 598 ? -41.562 8.383 13.648 1 91.94 598 LEU A C 1
ATOM 4914 O O . LEU A 1 598 ? -41.781 9.555 13.328 1 91.94 598 LEU A O 1
ATOM 4918 N N . TYR A 1 599 ? -40.688 7.637 13.086 1 92.06 599 TYR A N 1
ATOM 4919 C CA . TYR A 1 599 ? -39.906 8.117 11.945 1 92.06 599 TYR A CA 1
ATOM 4920 C C . TYR A 1 599 ? -40.375 7.457 10.648 1 92.06 599 TYR A C 1
ATOM 4922 O O . TYR A 1 599 ? -40.562 8.133 9.641 1 92.06 599 TYR A O 1
ATOM 4930 N N . PHE A 1 600 ? -40.531 6.211 10.688 1 93.81 600 PHE A N 1
ATOM 4931 C CA . PHE A 1 600 ? -40.969 5.406 9.547 1 93.81 600 PHE A CA 1
ATOM 4932 C C . PHE A 1 600 ? -41.906 4.285 9.992 1 93.81 600 PHE A C 1
ATOM 4934 O O . PHE A 1 600 ? -41.688 3.68 11.047 1 93.81 600 PHE A O 1
ATOM 4941 N N . GLU A 1 601 ? -42.938 4.086 9.242 1 95.06 601 GLU A N 1
ATOM 4942 C CA . GLU A 1 601 ? -43.875 2.986 9.492 1 95.06 601 GLU A CA 1
ATOM 4943 C C . GLU A 1 601 ? -44.219 2.246 8.195 1 95.06 601 GLU A C 1
ATOM 4945 O O . GLU A 1 601 ? -44.469 2.871 7.168 1 95.06 601 GLU A O 1
ATOM 4950 N N . MET A 1 602 ? -44.031 1.031 8.203 1 95.44 602 MET A N 1
ATOM 4951 C CA . MET A 1 602 ? -44.469 0.15 7.125 1 95.44 602 MET A CA 1
ATOM 4952 C C . MET A 1 602 ? -45.594 -0.762 7.59 1 95.44 602 MET A C 1
ATOM 4954 O O . MET A 1 602 ? -45.469 -1.44 8.609 1 95.44 602 MET A O 1
ATOM 4958 N N . VAL A 1 603 ? -46.75 -0.714 6.898 1 95.5 603 VAL A N 1
ATOM 4959 C CA . VAL A 1 603 ? -47.875 -1.574 7.195 1 95.5 603 VAL A CA 1
ATOM 4960 C C . VAL A 1 603 ? -48.156 -2.486 6 1 95.5 603 VAL A C 1
ATOM 4962 O O . VAL A 1 603 ? -48.375 -2.01 4.887 1 95.5 603 VAL A O 1
ATOM 4965 N N . ILE A 1 604 ? -48.062 -3.689 6.273 1 96.12 604 ILE A N 1
ATOM 4966 C CA . ILE A 1 604 ? -48.375 -4.691 5.258 1 96.12 604 ILE A CA 1
ATOM 4967 C C . ILE A 1 604 ? -49.75 -5.305 5.539 1 96.12 604 ILE A C 1
ATOM 4969 O O . ILE A 1 604 ? -49.969 -5.863 6.617 1 96.12 604 ILE A O 1
ATOM 4973 N N . SER A 1 605 ? -50.625 -5.152 4.559 1 94.69 605 SER A N 1
ATOM 4974 C CA . SER A 1 605 ? -51.969 -5.656 4.746 1 94.69 605 SER A CA 1
ATOM 4975 C C . SER A 1 605 ? -52.312 -6.75 3.736 1 94.69 605 SER A C 1
ATOM 4977 O O . SER A 1 605 ? -52.094 -6.574 2.535 1 94.69 605 SER A O 1
ATOM 4979 N N . ASN A 1 606 ? -52.781 -7.84 4.273 1 91.56 606 ASN A N 1
ATOM 4980 C CA . ASN A 1 606 ? -53.312 -8.914 3.441 1 91.56 606 ASN A CA 1
ATOM 4981 C C . ASN A 1 606 ? -54.75 -8.664 3.051 1 91.56 606 ASN A C 1
ATOM 4983 O O . ASN A 1 606 ? -55.656 -8.672 3.906 1 91.56 606 ASN A O 1
ATOM 4987 N N . PRO A 1 607 ? -55 -8.5 1.839 1 85.94 607 PRO A N 1
ATOM 4988 C CA . PRO A 1 607 ? -56.375 -8.141 1.436 1 85.94 607 PRO A CA 1
ATOM 4989 C C . PRO A 1 607 ? -57.344 -9.289 1.601 1 85.94 607 PRO A C 1
ATOM 4991 O O . PRO A 1 607 ? -58.562 -9.062 1.611 1 85.94 607 PRO A O 1
ATOM 4994 N N . PHE A 1 608 ? -56.938 -10.523 1.721 1 89.06 608 PHE A N 1
ATOM 4995 C CA . PHE A 1 608 ? -57.812 -11.672 1.729 1 89.06 608 PHE A CA 1
ATOM 4996 C C . PHE A 1 608 ? -58.281 -11.984 3.146 1 89.06 608 PHE A C 1
ATOM 4998 O O . PHE A 1 608 ? -59.406 -12.453 3.35 1 89.06 608 PHE A O 1
ATOM 5005 N N . ASN A 1 609 ? -57.375 -11.82 4.148 1 87.12 609 ASN A N 1
ATOM 5006 C CA . ASN A 1 609 ? -57.812 -12.188 5.496 1 87.12 609 ASN A CA 1
ATOM 5007 C C . ASN A 1 609 ? -57.875 -10.969 6.418 1 87.12 609 ASN A C 1
ATOM 5009 O O . ASN A 1 609 ? -58.219 -11.094 7.59 1 87.12 609 ASN A O 1
ATOM 5013 N N . GLY A 1 610 ? -57.531 -9.867 5.965 1 82.88 610 GLY A N 1
ATOM 5014 C CA . GLY A 1 610 ? -57.625 -8.633 6.723 1 82.88 610 GLY A CA 1
ATOM 5015 C C . GLY A 1 610 ? -56.531 -8.461 7.75 1 82.88 610 GLY A C 1
ATOM 5016 O O . GLY A 1 610 ? -56.531 -7.488 8.508 1 82.88 610 GLY A O 1
ATOM 5017 N N . GLN A 1 611 ? -55.594 -9.398 7.75 1 89.44 611 GLN A N 1
ATOM 5018 C CA . GLN A 1 611 ? -54.5 -9.305 8.711 1 89.44 611 GLN A CA 1
ATOM 5019 C C . GLN A 1 611 ? -53.469 -8.289 8.258 1 89.44 611 GLN A C 1
ATOM 5021 O O . GLN A 1 611 ? -53.25 -8.109 7.059 1 89.44 611 GLN A O 1
ATOM 5026 N N . SER A 1 612 ? -52.875 -7.562 9.227 1 92.94 612 SER A N 1
ATOM 5027 C CA . SER A 1 612 ? -51.875 -6.566 8.93 1 92.94 612 SER A CA 1
ATOM 5028 C C . SER A 1 612 ? -50.656 -6.738 9.844 1 92.94 612 SER A C 1
ATOM 5030 O O . SER A 1 612 ? -50.781 -7.203 10.977 1 92.94 612 SER A O 1
ATOM 5032 N N . GLN A 1 613 ? -49.438 -6.555 9.289 1 94.69 613 GLN A N 1
ATOM 5033 C CA . GLN A 1 613 ? -48.156 -6.461 10 1 94.69 613 GLN A CA 1
ATOM 5034 C C . GLN A 1 613 ? -47.594 -5.043 9.945 1 94.69 613 GLN A C 1
ATOM 5036 O O . GLN A 1 613 ? -47.75 -4.359 8.93 1 94.69 613 GLN A O 1
ATOM 5041 N N . THR A 1 614 ? -47.094 -4.684 11.055 1 94.56 614 THR A N 1
ATOM 5042 C CA . THR A 1 614 ? -46.562 -3.334 11.117 1 94.56 614 THR A CA 1
ATOM 5043 C C . THR A 1 614 ? -45.125 -3.355 11.57 1 94.56 614 THR A C 1
ATOM 5045 O O . THR A 1 614 ? -44.75 -4.121 12.469 1 94.56 614 THR A O 1
ATOM 5048 N N . PHE A 1 615 ? -44.281 -2.697 10.914 1 95.12 615 PHE A N 1
ATOM 5049 C CA . PHE A 1 615 ? -42.906 -2.443 11.297 1 95.12 615 PHE A CA 1
ATOM 5050 C C . PHE A 1 615 ? -42.625 -0.949 11.453 1 95.12 615 PHE A C 1
ATOM 5052 O O . PHE A 1 615 ? -42.938 -0.163 10.555 1 95.12 615 PHE A O 1
ATOM 5059 N N . THR A 1 616 ? -42.125 -0.598 12.57 1 94.06 616 THR A N 1
ATOM 5060 C CA . THR A 1 616 ? -41.938 0.82 12.859 1 94.06 616 THR A CA 1
ATOM 5061 C C . THR A 1 616 ? -40.5 1.114 13.195 1 94.06 616 THR A C 1
ATOM 5063 O O . THR A 1 616 ? -39.812 0.31 13.852 1 94.06 616 THR A O 1
ATOM 5066 N N . ILE A 1 617 ? -40 2.193 12.695 1 92.69 617 ILE A N 1
ATOM 5067 C CA . ILE A 1 617 ? -38.719 2.785 13.07 1 92.69 617 ILE A CA 1
ATOM 5068 C C . ILE A 1 617 ? -38.938 4.156 13.695 1 92.69 617 ILE A C 1
ATOM 5070 O O . ILE A 1 617 ? -39.531 5.043 13.07 1 92.69 617 ILE A O 1
ATOM 5074 N N . LEU A 1 618 ? -38.5 4.223 14.922 1 91.19 618 LEU A N 1
ATOM 5075 C CA . LEU A 1 618 ? -38.531 5.504 15.617 1 91.19 618 LEU A CA 1
ATOM 5076 C C . LEU A 1 618 ? -37.281 6.316 15.336 1 91.19 618 LEU A C 1
ATOM 5078 O O . LEU A 1 618 ? -36.375 5.852 14.625 1 91.19 618 LEU A O 1
ATOM 5082 N N . GLU A 1 619 ? -37.219 7.512 15.781 1 86.88 619 GLU A N 1
ATOM 5083 C CA . GLU A 1 619 ? -36 8.281 15.664 1 86.88 619 GLU A CA 1
ATOM 5084 C C . GLU A 1 619 ? -34.844 7.594 16.391 1 86.88 619 GLU A C 1
ATOM 5086 O O . GLU A 1 619 ? -33.688 7.641 15.93 1 86.88 619 GLU A O 1
ATOM 5091 N N . ASP A 1 620 ? -35.125 7.078 17.469 1 85.31 620 ASP A N 1
ATOM 5092 C CA . ASP A 1 620 ? -34.188 6.258 18.219 1 85.31 620 ASP A CA 1
ATOM 5093 C C . ASP A 1 620 ? -34.844 4.945 18.656 1 85.31 620 ASP A C 1
ATOM 5095 O O . ASP A 1 620 ? -35.938 4.941 19.219 1 85.31 620 ASP A O 1
ATOM 5099 N N . ASN A 1 621 ? -34.188 3.781 18.203 1 85.56 621 ASN A N 1
ATOM 5100 C CA . ASN A 1 621 ? -34.719 2.451 18.5 1 85.56 621 ASN A CA 1
ATOM 5101 C C . ASN A 1 621 ? -33.719 1.63 19.328 1 85.56 621 ASN A C 1
ATOM 5103 O O . ASN A 1 621 ? -33.094 0.709 18.812 1 85.56 621 ASN A O 1
ATOM 5107 N N . PRO A 1 622 ? -33.688 1.917 20.562 1 77.19 622 PRO A N 1
ATOM 5108 C CA . PRO A 1 622 ? -32.656 1.25 21.375 1 77.19 622 PRO A CA 1
ATOM 5109 C C . PRO A 1 622 ? -32.938 -0.245 21.547 1 77.19 622 PRO A C 1
ATOM 5111 O O . PRO A 1 622 ? -32.031 -0.995 21.922 1 77.19 622 PRO A O 1
ATOM 5114 N N . THR A 1 623 ? -34.188 -0.66 21.234 1 79.38 623 THR A N 1
ATOM 5115 C CA . THR A 1 623 ? -34.531 -2.068 21.422 1 79.38 623 THR A CA 1
ATOM 5116 C C . THR A 1 623 ? -34.375 -2.846 20.125 1 79.38 623 THR A C 1
ATOM 5118 O O . THR A 1 623 ? -34.469 -4.074 20.109 1 79.38 623 THR A O 1
ATOM 5121 N N . LEU A 1 624 ? -34.25 -2.115 18.969 1 83.38 624 LEU A N 1
ATOM 5122 C CA . LEU A 1 624 ? -34.031 -2.801 17.703 1 83.38 624 LEU A CA 1
ATOM 5123 C C . LEU A 1 624 ? -32.562 -3.135 17.5 1 83.38 624 LEU A C 1
ATOM 5125 O O . LEU A 1 624 ? -31.672 -2.5 18.109 1 83.38 624 LEU A O 1
ATOM 5129 N N . ARG A 1 625 ? -32.312 -4.18 16.797 1 76.06 625 ARG A N 1
ATOM 5130 C CA . ARG A 1 625 ? -30.953 -4.559 16.438 1 76.06 625 ARG A CA 1
ATOM 5131 C C . ARG A 1 625 ? -30.719 -4.363 14.938 1 76.06 625 ARG A C 1
ATOM 5133 O O . ARG A 1 625 ? -31.656 -4.496 14.133 1 76.06 625 ARG A O 1
ATOM 5140 N N . GLN A 1 626 ? -29.5 -3.932 14.711 1 77.88 626 GLN A N 1
ATOM 5141 C CA . GLN A 1 626 ? -29.125 -3.928 13.297 1 77.88 626 GLN A CA 1
ATOM 5142 C C . GLN A 1 626 ? -29.25 -5.324 12.695 1 77.88 626 GLN A C 1
ATOM 5144 O O . GLN A 1 626 ? -29 -6.324 13.367 1 77.88 626 GLN A O 1
ATOM 5149 N N . GLY A 1 627 ? -29.688 -5.379 11.484 1 78.38 627 GLY A N 1
ATOM 5150 C CA . GLY A 1 627 ? -29.828 -6.668 10.82 1 78.38 627 GLY A CA 1
ATOM 5151 C C . GLY A 1 627 ? -31.078 -6.77 9.969 1 78.38 627 GLY A C 1
ATOM 5152 O O . GLY A 1 627 ? -31.641 -5.754 9.57 1 78.38 627 GLY A O 1
ATOM 5153 N N . TYR A 1 628 ? -31.469 -8.016 9.688 1 81.62 628 TYR A N 1
ATOM 5154 C CA . TYR A 1 628 ? -32.562 -8.289 8.75 1 81.62 628 TYR A CA 1
ATOM 5155 C C . TYR A 1 628 ? -33.875 -8.555 9.492 1 81.62 628 TYR A C 1
ATOM 5157 O O . TYR A 1 628 ? -33.875 -9.281 10.484 1 81.62 628 TYR A O 1
ATOM 5165 N N . TYR A 1 629 ? -34.875 -7.879 9.078 1 89.5 629 TYR A N 1
ATOM 5166 C CA . TYR A 1 629 ? -36.25 -8.133 9.469 1 89.5 629 TYR A CA 1
ATOM 5167 C C . TYR A 1 629 ? -37.094 -8.586 8.281 1 89.5 629 TYR A C 1
ATOM 5169 O O . TYR A 1 629 ? -37.344 -7.801 7.359 1 89.5 629 TYR A O 1
ATOM 5177 N N . LYS A 1 630 ? -37.531 -9.781 8.352 1 92.69 630 LYS A N 1
ATOM 5178 C CA . LYS A 1 630 ? -38.25 -10.375 7.215 1 92.69 630 LYS A CA 1
ATOM 5179 C C . LYS A 1 630 ? -39.75 -10.484 7.488 1 92.69 630 LYS A C 1
ATOM 5181 O O . LYS A 1 630 ? -40.156 -10.883 8.586 1 92.69 630 LYS A O 1
ATOM 5186 N N . PHE A 1 631 ? -40.594 -10.117 6.504 1 95.44 631 PHE A N 1
ATOM 5187 C CA . PHE A 1 631 ? -42.062 -10.164 6.57 1 95.44 631 PHE A CA 1
ATOM 5188 C C . PHE A 1 631 ? -42.625 -10.953 5.395 1 95.44 631 PHE A C 1
ATOM 5190 O O . PHE A 1 631 ? -42.344 -10.648 4.238 1 95.44 631 PHE A O 1
ATOM 5197 N N . ASP A 1 632 ? -43.5 -11.844 5.727 1 92.94 632 ASP A N 1
ATOM 5198 C CA . ASP A 1 632 ? -44.188 -12.578 4.664 1 92.94 632 ASP A CA 1
ATOM 5199 C C . ASP A 1 632 ? -45.344 -11.766 4.102 1 92.94 632 ASP A C 1
ATOM 5201 O O . ASP A 1 632 ? -46.062 -11.086 4.848 1 92.94 632 ASP A O 1
ATOM 5205 N N . VAL A 1 633 ? -45.469 -11.812 2.877 1 94.12 633 VAL A N 1
ATOM 5206 C CA . VAL A 1 633 ? -46.562 -11.133 2.186 1 94.12 633 VAL A CA 1
ATOM 5207 C C . VAL A 1 633 ? -47.219 -12.086 1.191 1 94.12 633 VAL A C 1
ATOM 5209 O O . VAL A 1 633 ? -46.812 -13.242 1.061 1 94.12 633 VAL A O 1
ATOM 5212 N N . VAL A 1 634 ? -48.438 -11.695 0.729 1 91.12 634 VAL A N 1
ATOM 5213 C CA . VAL A 1 634 ? -49.094 -12.461 -0.327 1 91.12 634 VAL A CA 1
ATOM 5214 C C . VAL A 1 634 ? -49.344 -11.555 -1.532 1 91.12 634 VAL A C 1
ATOM 5216 O O . VAL A 1 634 ? -49.281 -10.328 -1.421 1 91.12 634 VAL A O 1
ATOM 5219 N N . THR A 1 635 ? -49.562 -12.219 -2.66 1 90.44 635 THR A N 1
ATOM 5220 C CA . THR A 1 635 ? -49.938 -11.461 -3.85 1 90.44 635 THR A CA 1
ATOM 5221 C C . THR A 1 635 ? -51.094 -10.539 -3.553 1 90.44 635 THR A C 1
ATOM 5223 O O . THR A 1 635 ? -52.094 -10.953 -2.92 1 90.44 635 THR A O 1
ATOM 5226 N N . TYR A 1 636 ? -50.938 -9.289 -3.891 1 88.88 636 TYR A N 1
ATOM 5227 C CA . TYR A 1 636 ? -51.906 -8.203 -3.783 1 88.88 636 TYR A CA 1
ATOM 5228 C C . TYR A 1 636 ? -51.875 -7.609 -2.381 1 88.88 636 TYR A C 1
ATOM 5230 O O . TYR A 1 636 ? -52.719 -6.773 -2.053 1 88.88 636 TYR A O 1
ATOM 5238 N N . SER A 1 637 ? -50.938 -8.016 -1.639 1 93 637 SER A N 1
ATOM 5239 C CA . SER A 1 637 ? -50.781 -7.32 -0.364 1 93 637 SER A CA 1
ATOM 5240 C C . SER A 1 637 ? -50.531 -5.832 -0.573 1 93 637 SER A C 1
ATOM 5242 O O . SER A 1 637 ? -49.781 -5.449 -1.492 1 93 637 SER A O 1
ATOM 5244 N N . SER A 1 638 ? -51.156 -5.082 0.273 1 91.62 638 SER A N 1
ATOM 5245 C CA . SER A 1 638 ? -50.875 -3.652 0.308 1 91.62 638 SER A CA 1
ATOM 5246 C C . SER A 1 638 ? -49.75 -3.342 1.278 1 91.62 638 SER A C 1
ATOM 5248 O O . SER A 1 638 ? -49.75 -3.822 2.412 1 91.62 638 SER A O 1
ATOM 5250 N N . ILE A 1 639 ? -48.719 -2.65 0.8 1 93.69 639 ILE A N 1
ATOM 5251 C CA . ILE A 1 639 ? -47.594 -2.221 1.61 1 93.69 639 ILE A CA 1
ATOM 5252 C C . ILE A 1 639 ? -47.594 -0.7 1.741 1 93.69 639 ILE A C 1
ATOM 5254 O O . ILE A 1 639 ? -47.125 0.006 0.852 1 93.69 639 ILE A O 1
ATOM 5258 N N . ARG A 1 640 ? -48.031 -0.233 2.805 1 92.44 640 ARG A N 1
ATOM 5259 C CA . ARG A 1 640 ? -48.094 1.203 3.053 1 92.44 640 ARG A CA 1
ATOM 5260 C C . ARG A 1 640 ? -46.812 1.696 3.756 1 92.44 640 ARG A C 1
ATOM 5262 O O . ARG A 1 640 ? -46.469 1.2 4.828 1 92.44 640 ARG A O 1
ATOM 5269 N N . LEU A 1 641 ? -46.125 2.539 3.125 1 92.19 641 LEU A N 1
ATOM 5270 C CA . LEU A 1 641 ? -44.969 3.182 3.693 1 92.19 641 LEU A CA 1
ATOM 5271 C C . LEU A 1 641 ? -45.281 4.602 4.148 1 92.19 641 LEU A C 1
ATOM 5273 O O . LEU A 1 641 ? -45.75 5.414 3.359 1 92.19 641 LEU A O 1
ATOM 5277 N N . ASN A 1 642 ? -45.031 4.801 5.383 1 91.06 642 ASN A N 1
ATOM 5278 C CA . ASN A 1 642 ? -45.312 6.121 5.949 1 91.06 642 ASN A CA 1
ATOM 5279 C C . ASN A 1 642 ? -44.031 6.773 6.473 1 91.06 642 ASN A C 1
ATOM 5281 O O . ASN A 1 642 ? -43.312 6.191 7.301 1 91.06 642 ASN A O 1
ATOM 5285 N N . MET A 1 643 ? -43.75 7.93 5.957 1 89.69 643 MET A N 1
ATOM 5286 C CA . MET A 1 643 ? -42.562 8.688 6.348 1 89.69 643 MET A CA 1
ATOM 5287 C C . MET A 1 643 ? -42.969 9.992 7.043 1 89.69 643 MET A C 1
ATOM 5289 O O . MET A 1 643 ? -43.781 10.75 6.527 1 89.69 643 MET A O 1
ATOM 5293 N N . SER A 1 644 ? -42.281 10.18 8.188 1 84.38 644 SER A N 1
ATOM 5294 C CA . SER A 1 644 ? -42.562 11.406 8.922 1 84.38 644 SER A CA 1
ATOM 5295 C C . SER A 1 644 ? -41.812 12.594 8.328 1 84.38 644 SER A C 1
ATOM 5297 O O . SER A 1 644 ? -42.25 13.742 8.484 1 84.38 644 SER A O 1
ATOM 5299 N N . VAL A 1 645 ? -40.688 12.352 7.855 1 82.31 645 VAL A N 1
ATOM 5300 C CA . VAL A 1 645 ? -39.844 13.406 7.309 1 82.31 645 VAL A CA 1
ATOM 5301 C C . VAL A 1 645 ? -39.75 13.258 5.793 1 82.31 645 VAL A C 1
ATOM 5303 O O . VAL A 1 645 ? -39.406 12.188 5.285 1 82.31 645 VAL A O 1
ATOM 5306 N N . ALA A 1 646 ? -40 14.312 5.145 1 77.75 646 ALA A N 1
ATOM 5307 C CA . ALA A 1 646 ? -40.062 14.297 3.684 1 77.75 646 ALA A CA 1
ATOM 5308 C C . ALA A 1 646 ? -38.656 14.078 3.1 1 77.75 646 ALA A C 1
ATOM 5310 O O . ALA A 1 646 ? -37.656 14.523 3.668 1 77.75 646 ALA A O 1
ATOM 5311 N N . GLY A 1 647 ? -38.625 13.383 1.99 1 77.56 647 GLY A N 1
ATOM 5312 C CA . GLY A 1 647 ? -37.406 13.289 1.17 1 77.56 647 GLY A CA 1
ATOM 5313 C C . GLY A 1 647 ? -36.406 12.281 1.698 1 77.56 647 GLY A C 1
ATOM 5314 O O . GLY A 1 647 ? -35.25 12.336 1.342 1 77.56 647 GLY A O 1
ATOM 5315 N N . ARG A 1 648 ? -36.844 11.391 2.533 1 87.31 648 ARG A N 1
ATOM 5316 C CA . ARG A 1 648 ? -35.875 10.5 3.18 1 87.31 648 ARG A CA 1
ATOM 5317 C C . ARG A 1 648 ? -36.094 9.055 2.75 1 87.31 648 ARG A C 1
ATOM 5319 O O . ARG A 1 648 ? -35.375 8.156 3.191 1 87.31 648 ARG A O 1
ATOM 5326 N N . LEU A 1 649 ? -37.031 8.898 1.952 1 88.44 649 LEU A N 1
ATOM 5327 C CA . LEU A 1 649 ? -37.312 7.57 1.412 1 88.44 649 LEU A CA 1
ATOM 5328 C C . LEU A 1 649 ? -37.125 7.555 -0.103 1 88.44 649 LEU A C 1
ATOM 5330 O O . LEU A 1 649 ? -37.844 8.25 -0.822 1 88.44 649 LEU A O 1
ATOM 5334 N N . LEU A 1 650 ? -36.156 6.793 -0.443 1 83.44 650 LEU A N 1
ATOM 5335 C CA . LEU A 1 650 ? -35.875 6.637 -1.868 1 83.44 650 LEU A CA 1
ATOM 5336 C C . LEU A 1 650 ? -36.312 5.262 -2.359 1 83.44 650 LEU A C 1
ATOM 5338 O O . LEU A 1 650 ? -35.844 4.238 -1.857 1 83.44 650 LEU A O 1
ATOM 5342 N N . PHE A 1 651 ? -37.188 5.273 -3.146 1 82.12 651 PHE A N 1
ATOM 5343 C CA . PHE A 1 651 ? -37.625 4.051 -3.818 1 82.12 651 PHE A CA 1
ATOM 5344 C C . PHE A 1 651 ? -37.25 4.098 -5.301 1 82.12 651 PHE A C 1
ATOM 5346 O O . PHE A 1 651 ? -37.75 4.965 -6.031 1 82.12 651 PHE A O 1
ATOM 5353 N N . ARG A 1 652 ? -36.406 3.182 -5.668 1 72.81 652 ARG A N 1
ATOM 5354 C CA . ARG A 1 652 ? -35.844 3.191 -7.023 1 72.81 652 ARG A CA 1
ATOM 5355 C C . ARG A 1 652 ? -35.156 4.516 -7.32 1 72.81 652 ARG A C 1
ATOM 5357 O O . ARG A 1 652 ? -34.125 4.824 -6.73 1 72.81 652 ARG A O 1
ATOM 5364 N N . ARG A 1 653 ? -35.625 5.391 -8.07 1 65.12 653 ARG A N 1
ATOM 5365 C CA . ARG A 1 653 ? -35.062 6.699 -8.375 1 65.12 653 ARG A CA 1
ATOM 5366 C C . ARG A 1 653 ? -35.969 7.82 -7.848 1 65.12 653 ARG A C 1
ATOM 5368 O O . ARG A 1 653 ? -35.656 9 -8.055 1 65.12 653 ARG A O 1
ATOM 5375 N N . TYR A 1 654 ? -36.938 7.32 -7.07 1 70.19 654 TYR A N 1
ATOM 5376 C CA . TYR A 1 654 ? -37.906 8.305 -6.633 1 70.19 654 TYR A CA 1
ATOM 5377 C C . TYR A 1 654 ? -37.781 8.578 -5.137 1 70.19 654 TYR A C 1
ATOM 5379 O O . TYR A 1 654 ? -37.75 7.641 -4.332 1 70.19 654 TYR A O 1
ATOM 5387 N N . ILE A 1 655 ? -37.656 9.805 -4.867 1 74.25 655 ILE A N 1
ATOM 5388 C CA . ILE A 1 655 ? -37.688 10.234 -3.475 1 74.25 655 ILE A CA 1
ATOM 5389 C C . ILE A 1 655 ? -39.125 10.562 -3.062 1 74.25 655 ILE A C 1
ATOM 5391 O O . ILE A 1 655 ? -39.781 11.406 -3.68 1 74.25 655 ILE A O 1
ATOM 5395 N N . PHE A 1 656 ? -39.594 9.781 -2.217 1 74.5 656 PHE A N 1
ATOM 5396 C CA . PHE A 1 656 ? -40.969 10 -1.781 1 74.5 656 PHE A CA 1
ATOM 5397 C C . PHE A 1 656 ? -41.094 11.25 -0.914 1 74.5 656 PHE A C 1
ATOM 5399 O O . PHE A 1 656 ? -40.188 11.531 -0.12 1 74.5 656 PHE A O 1
ATOM 5406 N N . ALA A 1 657 ? -42.094 11.938 -1.258 1 67.31 657 ALA A N 1
ATOM 5407 C CA . ALA A 1 657 ? -42.438 13.062 -0.387 1 67.31 657 ALA A CA 1
ATOM 5408 C C . ALA A 1 657 ? -42.844 12.586 1 1 67.31 657 ALA A C 1
ATOM 5410 O O . ALA A 1 657 ? -43 11.383 1.227 1 67.31 657 ALA A O 1
ATOM 5411 N N . GLY A 1 658 ? -42.688 13.5 1.95 1 70.81 658 GLY A N 1
ATOM 5412 C CA . GLY A 1 658 ? -43.188 13.164 3.268 1 70.81 658 GLY A CA 1
ATOM 5413 C C . GLY A 1 658 ? -44.625 12.672 3.234 1 70.81 658 GLY A C 1
ATOM 5414 O O . GLY A 1 658 ? -45.375 12.992 2.309 1 70.81 658 GLY A O 1
ATOM 5415 N N . GLY A 1 659 ? -44.969 11.609 3.965 1 78.69 659 GLY A N 1
ATOM 5416 C CA . GLY A 1 659 ? -46.344 11.094 4.035 1 78.69 659 GLY A CA 1
ATOM 5417 C C . GLY A 1 659 ? -46.406 9.617 3.676 1 78.69 659 GLY A C 1
ATOM 5418 O O . GLY A 1 659 ? -45.5 8.844 3.965 1 78.69 659 GLY A O 1
ATOM 5419 N N . THR A 1 660 ? -47.594 9.25 3.189 1 85.25 660 THR A N 1
ATOM 5420 C CA . THR A 1 660 ? -47.906 7.832 3.012 1 85.25 660 THR A CA 1
ATOM 5421 C C . THR A 1 660 ? -47.844 7.449 1.535 1 85.25 660 THR A C 1
ATOM 5423 O O . THR A 1 660 ? -48.344 8.18 0.68 1 85.25 660 THR A O 1
ATOM 5426 N N . THR A 1 661 ? -47.094 6.512 1.224 1 85.31 661 THR A N 1
ATOM 5427 C CA . THR A 1 661 ? -47.094 5.867 -0.084 1 85.31 661 THR A CA 1
ATOM 5428 C C . THR A 1 661 ? -47.469 4.395 0.04 1 85.31 661 THR A C 1
ATOM 5430 O O . THR A 1 661 ? -47.062 3.721 0.99 1 85.31 661 THR A O 1
ATOM 5433 N N . THR A 1 662 ? -48.375 3.965 -0.888 1 88.38 662 THR A N 1
ATOM 5434 C CA . THR A 1 662 ? -48.812 2.572 -0.828 1 88.38 662 THR A CA 1
ATOM 5435 C C . THR A 1 662 ? -48.312 1.805 -2.059 1 88.38 662 THR A C 1
ATOM 5437 O O . THR A 1 662 ? -48.562 2.229 -3.191 1 88.38 662 THR A O 1
ATOM 5440 N N . LEU A 1 663 ? -47.656 0.754 -1.756 1 89.5 663 LEU A N 1
ATOM 5441 C CA . LEU A 1 663 ? -47.219 -0.176 -2.799 1 89.5 663 LEU A CA 1
ATOM 5442 C C . LEU A 1 663 ? -48.094 -1.436 -2.779 1 89.5 663 LEU A C 1
ATOM 5444 O O . LEU A 1 663 ? -48.719 -1.75 -1.764 1 89.5 663 LEU A O 1
ATOM 5448 N N . THR A 1 664 ? -48.188 -2.037 -3.936 1 89.12 664 THR A N 1
ATOM 5449 C CA . THR A 1 664 ? -48.875 -3.309 -4.027 1 89.12 664 THR A CA 1
ATOM 5450 C C . THR A 1 664 ? -47.969 -4.402 -4.559 1 89.12 664 THR A C 1
ATOM 5452 O O . THR A 1 664 ? -47.281 -4.203 -5.551 1 89.12 664 THR A O 1
ATOM 5455 N N . MET A 1 665 ? -48 -5.512 -3.846 1 91.31 665 MET A N 1
ATOM 5456 C CA . MET A 1 665 ? -47.219 -6.664 -4.258 1 91.31 665 MET A CA 1
ATOM 5457 C C . MET A 1 665 ? -47.938 -7.457 -5.348 1 91.31 665 MET A C 1
ATOM 5459 O O . MET A 1 665 ? -49.062 -7.902 -5.16 1 91.31 665 MET A O 1
ATOM 5463 N N . PHE A 1 666 ? -47.25 -7.559 -6.484 1 86.75 666 PHE A N 1
ATOM 5464 C CA . PHE A 1 666 ? -47.719 -8.43 -7.562 1 86.75 666 PHE A CA 1
ATOM 5465 C C . PHE A 1 666 ? -46.812 -9.648 -7.691 1 86.75 666 PHE A C 1
ATOM 5467 O O . PHE A 1 666 ? -45.781 -9.734 -7.035 1 86.75 666 PHE A O 1
ATOM 5474 N N . PRO A 1 667 ? -47.219 -10.625 -8.484 1 82.19 667 PRO A N 1
ATOM 5475 C CA . PRO A 1 667 ? -46.469 -11.859 -8.578 1 82.19 667 PRO A CA 1
ATOM 5476 C C . PRO A 1 667 ? -45.031 -11.625 -9.078 1 82.19 667 PRO A C 1
ATOM 5478 O O . PRO A 1 667 ? -44.125 -12.375 -8.734 1 82.19 667 PRO A O 1
ATOM 5481 N N . ASN A 1 668 ? -44.844 -10.586 -9.875 1 81.25 668 ASN A N 1
ATOM 5482 C CA . ASN A 1 668 ? -43.531 -10.445 -10.477 1 81.25 668 ASN A CA 1
ATOM 5483 C C . ASN A 1 668 ? -42.969 -9.047 -10.25 1 81.25 668 ASN A C 1
ATOM 5485 O O . ASN A 1 668 ? -41.875 -8.727 -10.734 1 81.25 668 ASN A O 1
ATOM 5489 N N . GLN A 1 669 ? -43.625 -8.281 -9.477 1 82.62 669 GLN A N 1
ATOM 5490 C CA . GLN A 1 669 ? -43.156 -6.922 -9.234 1 82.62 669 GLN A CA 1
ATOM 5491 C C . GLN A 1 669 ? -43.938 -6.25 -8.109 1 82.62 669 GLN A C 1
ATOM 5493 O O . GLN A 1 669 ? -44.969 -6.746 -7.691 1 82.62 669 GLN A O 1
ATOM 5498 N N . VAL A 1 670 ? -43.312 -5.203 -7.578 1 85.88 670 VAL A N 1
ATOM 5499 C CA . VAL A 1 670 ? -44.031 -4.309 -6.676 1 85.88 670 VAL A CA 1
ATOM 5500 C C . VAL A 1 670 ? -44.344 -3 -7.395 1 85.88 670 VAL A C 1
ATOM 5502 O O . VAL A 1 670 ? -43.531 -2.477 -8.148 1 85.88 670 VAL A O 1
ATOM 5505 N N . LEU A 1 671 ? -45.562 -2.549 -7.371 1 77.75 671 LEU A N 1
ATOM 5506 C CA . LEU A 1 671 ? -45.969 -1.357 -8.109 1 77.75 671 LEU A CA 1
ATOM 5507 C C . LEU A 1 671 ? -46.625 -0.343 -7.191 1 77.75 671 LEU A C 1
ATOM 5509 O O . LEU A 1 671 ? -47.25 -0.718 -6.188 1 77.75 671 LEU A O 1
ATOM 5513 N N . GLU A 1 672 ? -46.156 0.886 -7.379 1 69.31 672 GLU A N 1
ATOM 5514 C CA . GLU A 1 672 ? -46.969 1.98 -6.844 1 69.31 672 GLU A CA 1
ATOM 5515 C C . GLU A 1 672 ? -47.969 2.482 -7.879 1 69.31 672 GLU A C 1
ATOM 5517 O O . GLU A 1 672 ? -47.594 3.012 -8.922 1 69.31 672 GLU A O 1
ATOM 5522 N N . PRO A 1 673 ? -49.25 2.129 -7.797 1 57.16 673 PRO A N 1
ATOM 5523 C CA . PRO A 1 673 ? -50.219 2.385 -8.875 1 57.16 673 PRO A CA 1
ATOM 5524 C C . PRO A 1 673 ? -50.062 3.77 -9.492 1 57.16 673 PRO A C 1
ATOM 5526 O O . PRO A 1 673 ? -50.281 3.941 -10.695 1 57.16 673 PRO A O 1
ATOM 5529 N N . ASN A 1 674 ? -49.812 4.844 -8.75 1 54.81 674 ASN A N 1
ATOM 5530 C CA . ASN A 1 674 ? -49.75 6.18 -9.336 1 54.81 674 ASN A CA 1
ATOM 5531 C C . ASN A 1 674 ? -48.344 6.539 -9.773 1 54.81 674 ASN A C 1
ATOM 5533 O O . ASN A 1 674 ? -48.125 7.516 -10.492 1 54.81 674 ASN A O 1
ATOM 5537 N N . LEU A 1 675 ? -47.344 5.965 -9.297 1 52.97 675 LEU A N 1
ATOM 5538 C CA . LEU A 1 675 ? -46 6.496 -9.445 1 52.97 675 LEU A CA 1
ATOM 5539 C C . LEU A 1 675 ? -45.25 5.781 -10.57 1 52.97 675 LEU A C 1
ATOM 5541 O O . LEU A 1 675 ? -44.312 6.336 -11.148 1 52.97 675 LEU A O 1
ATOM 5545 N N . PHE A 1 676 ? -45.469 4.523 -10.93 1 53.94 676 PHE A N 1
ATOM 5546 C CA . PHE A 1 676 ? -44.438 3.871 -11.766 1 53.94 676 PHE A CA 1
ATOM 5547 C C . PHE A 1 676 ? -44.969 3.686 -13.188 1 53.94 676 PHE A C 1
ATOM 5549 O O . PHE A 1 676 ? -45.312 2.576 -13.578 1 53.94 676 PHE A O 1
ATOM 5556 N N . PRO A 1 677 ? -45.469 4.801 -13.742 1 45.62 677 PRO A N 1
ATOM 5557 C CA . PRO A 1 677 ? -45.969 4.57 -15.102 1 45.62 677 PRO A CA 1
ATOM 5558 C C . PRO A 1 677 ? -45.031 3.713 -15.938 1 45.62 677 PRO A C 1
ATOM 5560 O O . PRO A 1 677 ? -45.469 2.887 -16.734 1 45.62 677 PRO A O 1
ATOM 5563 N N . ASP A 1 678 ? -43.875 4.219 -16.312 1 47.84 678 ASP A N 1
ATOM 5564 C CA . ASP A 1 678 ? -43.156 3.957 -17.562 1 47.84 678 ASP A CA 1
ATOM 5565 C C . ASP A 1 678 ? -42.219 2.752 -17.406 1 47.84 678 ASP A C 1
ATOM 5567 O O . ASP A 1 678 ? -41.656 2.266 -18.391 1 47.84 678 ASP A O 1
ATOM 5571 N N . GLY A 1 679 ? -41.781 2.227 -16.281 1 54.84 679 GLY A N 1
ATOM 5572 C CA . GLY A 1 679 ? -40.688 1.352 -16.656 1 54.84 679 GLY A CA 1
ATOM 5573 C C . GLY A 1 679 ? -40.844 -0.065 -16.141 1 54.84 679 GLY A C 1
ATOM 5574 O O . GLY A 1 679 ? -41.469 -0.284 -15.102 1 54.84 679 GLY A O 1
ATOM 5575 N N . SER A 1 680 ? -40.688 -1.102 -16.984 1 71.25 680 SER A N 1
ATOM 5576 C CA . SER A 1 680 ? -40.844 -2.537 -16.781 1 71.25 680 SER A CA 1
ATOM 5577 C C . SER A 1 680 ? -39.812 -3.068 -15.805 1 71.25 680 SER A C 1
ATOM 5579 O O . SER A 1 680 ? -38.719 -2.506 -15.688 1 71.25 680 SER A O 1
ATOM 5581 N N . ALA A 1 681 ? -40.344 -3.752 -14.758 1 80.44 681 ALA A N 1
ATOM 5582 C CA . ALA A 1 681 ? -39.469 -4.516 -13.859 1 80.44 681 ALA A CA 1
ATOM 5583 C C . ALA A 1 681 ? -38.281 -5.094 -14.617 1 80.44 681 ALA A C 1
ATOM 5585 O O . ALA A 1 681 ? -37.156 -5.164 -14.078 1 80.44 681 ALA A O 1
ATOM 5586 N N . LEU A 1 682 ? -38.531 -5.266 -15.812 1 86.06 682 LEU A N 1
ATOM 5587 C CA . LEU A 1 682 ? -37.469 -5.867 -16.625 1 86.06 682 LEU A CA 1
ATOM 5588 C C . LEU A 1 682 ? -36.375 -4.84 -16.953 1 86.06 682 LEU A C 1
ATOM 5590 O O . LEU A 1 682 ? -35.188 -5.152 -16.938 1 86.06 682 LEU A O 1
ATOM 5594 N N . ASN A 1 683 ? -36.844 -3.65 -17.219 1 85.38 683 ASN A N 1
ATOM 5595 C CA . ASN A 1 683 ? -35.875 -2.609 -17.547 1 85.38 683 ASN A CA 1
ATOM 5596 C C . ASN A 1 683 ? -35 -2.248 -16.328 1 85.38 683 ASN A C 1
ATOM 5598 O O . ASN A 1 683 ? -33.812 -1.97 -16.469 1 85.38 683 ASN A O 1
ATOM 5602 N N . ARG A 1 684 ? -35.594 -2.219 -15.25 1 86.31 684 ARG A N 1
ATOM 5603 C CA . ARG A 1 684 ? -34.844 -1.931 -14.031 1 86.31 684 ARG A CA 1
ATOM 5604 C C . ARG A 1 684 ? -33.844 -3.039 -13.727 1 86.31 684 ARG A C 1
ATOM 5606 O O . ARG A 1 684 ? -32.688 -2.766 -13.32 1 86.31 684 ARG A O 1
ATOM 5613 N N . THR A 1 685 ? -34.281 -4.199 -13.922 1 91.44 685 THR A N 1
ATOM 5614 C CA . THR A 1 685 ? -33.406 -5.34 -13.727 1 91.44 685 THR A CA 1
ATOM 5615 C C . THR A 1 685 ? -32.219 -5.27 -14.688 1 91.44 685 THR A C 1
ATOM 5617 O O . THR A 1 685 ? -31.078 -5.539 -14.297 1 91.44 685 THR A O 1
ATOM 5620 N N . LEU A 1 686 ? -32.531 -4.898 -15.891 1 91.56 686 LEU A N 1
ATOM 5621 C CA . LEU A 1 686 ? -31.484 -4.766 -16.891 1 91.56 686 LEU A CA 1
ATOM 5622 C C . LEU A 1 686 ? -30.469 -3.711 -16.469 1 91.56 686 LEU A C 1
ATOM 5624 O O . LEU A 1 686 ? -29.266 -3.904 -16.625 1 91.56 686 LEU A O 1
ATOM 5628 N N . ALA A 1 687 ? -30.922 -2.627 -15.984 1 88.19 687 ALA A N 1
ATOM 5629 C CA . ALA A 1 687 ? -30.016 -1.57 -15.523 1 88.19 687 ALA A CA 1
ATOM 5630 C C . ALA A 1 687 ? -29.109 -2.068 -14.406 1 88.19 687 ALA A C 1
ATOM 5632 O O . ALA A 1 687 ? -27.922 -1.762 -14.391 1 88.19 687 ALA A O 1
ATOM 5633 N N . ARG A 1 688 ? -29.609 -2.803 -13.5 1 91.19 688 ARG A N 1
ATOM 5634 C CA . ARG A 1 688 ? -28.828 -3.352 -12.398 1 91.19 688 ARG A CA 1
ATOM 5635 C C . ARG A 1 688 ? -27.828 -4.387 -12.906 1 91.19 688 ARG A C 1
ATOM 5637 O O . ARG A 1 688 ? -26.703 -4.48 -12.391 1 91.19 688 ARG A O 1
ATOM 5644 N N . LEU A 1 689 ? -28.344 -5.113 -13.82 1 93.75 689 LEU A N 1
ATOM 5645 C CA . LEU A 1 689 ? -27.469 -6.09 -14.469 1 93.75 689 LEU A CA 1
ATOM 5646 C C . LEU A 1 689 ? -26.25 -5.41 -15.055 1 93.75 689 LEU A C 1
ATOM 5648 O O . LEU A 1 689 ? -25.125 -5.875 -14.852 1 93.75 689 LEU A O 1
ATOM 5652 N N . ARG A 1 690 ? -26.406 -4.387 -15.695 1 92.06 690 ARG A N 1
ATOM 5653 C CA . ARG A 1 690 ? -25.297 -3.672 -16.328 1 92.06 690 ARG A CA 1
ATOM 5654 C C . ARG A 1 690 ? -24.375 -3.062 -15.289 1 92.06 690 ARG A C 1
ATOM 5656 O O . ARG A 1 690 ? -23.156 -3.055 -15.469 1 92.06 690 ARG A O 1
ATOM 5663 N N . GLU A 1 691 ? -24.891 -2.607 -14.266 1 90.75 691 GLU A N 1
ATOM 5664 C CA . GLU A 1 691 ? -24.094 -2.059 -13.172 1 90.75 691 GLU A CA 1
ATOM 5665 C C . GLU A 1 691 ? -23.203 -3.129 -12.555 1 90.75 691 GLU A C 1
ATOM 5667 O O . GLU A 1 691 ? -22.016 -2.891 -12.312 1 90.75 691 GLU A O 1
ATOM 5672 N N . GLN A 1 692 ? -23.734 -4.23 -12.328 1 94.88 692 GLN A N 1
ATOM 5673 C CA . GLN A 1 692 ? -22.984 -5.316 -11.695 1 94.88 692 GLN A CA 1
ATOM 5674 C C . GLN A 1 692 ? -21.969 -5.91 -12.664 1 94.88 692 GLN A C 1
ATOM 5676 O O . GLN A 1 692 ? -20.891 -6.34 -12.25 1 94.88 692 GLN A O 1
ATOM 5681 N N . ALA A 1 693 ? -22.312 -5.945 -13.891 1 94.12 693 ALA A N 1
ATOM 5682 C CA . ALA A 1 693 ? -21.344 -6.359 -14.906 1 94.12 693 ALA A CA 1
ATOM 5683 C C . ALA A 1 693 ? -20.141 -5.434 -14.922 1 94.12 693 ALA A C 1
ATOM 5685 O O . ALA A 1 693 ? -19 -5.895 -14.992 1 94.12 693 ALA A O 1
ATOM 5686 N N . ALA A 1 694 ? -20.391 -4.18 -14.836 1 90.69 694 ALA A N 1
ATOM 5687 C CA . ALA A 1 694 ? -19.297 -3.197 -14.812 1 90.69 694 ALA A CA 1
ATOM 5688 C C . ALA A 1 694 ? -18.422 -3.395 -13.586 1 90.69 694 ALA A C 1
ATOM 5690 O O . ALA A 1 694 ? -17.203 -3.221 -13.664 1 90.69 694 ALA A O 1
ATOM 5691 N N . PHE A 1 695 ? -19.016 -3.707 -12.523 1 93.31 695 PHE A N 1
ATOM 5692 C CA . PHE A 1 695 ? -18.25 -3.982 -11.312 1 93.31 695 PHE A CA 1
ATOM 5693 C C . PHE A 1 695 ? -17.266 -5.129 -11.547 1 93.31 695 PHE A C 1
ATOM 5695 O O . PHE A 1 695 ? -16.094 -5.047 -11.148 1 93.31 695 PHE A O 1
ATOM 5702 N N . LEU A 1 696 ? -17.703 -6.219 -12.164 1 94.06 696 LEU A N 1
ATOM 5703 C CA . LEU A 1 696 ? -16.844 -7.363 -12.453 1 94.06 696 LEU A CA 1
ATOM 5704 C C . LEU A 1 696 ? -15.688 -6.957 -13.367 1 94.06 696 LEU A C 1
ATOM 5706 O O . LEU A 1 696 ? -14.57 -7.461 -13.227 1 94.06 696 LEU A O 1
ATOM 5710 N N . ASP A 1 697 ? -15.93 -6.059 -14.266 1 86.5 697 ASP A N 1
ATOM 5711 C CA . ASP A 1 697 ? -14.875 -5.578 -15.156 1 86.5 697 ASP A CA 1
ATOM 5712 C C . ASP A 1 697 ? -13.797 -4.832 -14.375 1 86.5 697 ASP A C 1
ATOM 5714 O O . ASP A 1 697 ? -12.609 -4.93 -14.695 1 86.5 697 ASP A O 1
ATOM 5718 N N . ASN A 1 698 ? -14.242 -4.141 -13.398 1 86.19 698 ASN A N 1
ATOM 5719 C CA . ASN A 1 698 ? -13.312 -3.365 -12.578 1 86.19 698 ASN A CA 1
ATOM 5720 C C . ASN A 1 698 ? -12.539 -4.258 -11.609 1 86.19 698 ASN A C 1
ATOM 5722 O O . ASN A 1 698 ? -11.461 -3.887 -11.148 1 86.19 698 ASN A O 1
ATOM 5726 N N . TYR A 1 699 ? -13.117 -5.391 -11.258 1 88.69 699 TYR A N 1
ATOM 5727 C CA . TYR A 1 699 ? -12.484 -6.406 -10.43 1 88.69 699 TYR A CA 1
ATOM 5728 C C . TYR A 1 699 ? -12.367 -7.73 -11.18 1 88.69 699 TYR A C 1
ATOM 5730 O O . TYR A 1 699 ? -12.977 -8.727 -10.781 1 88.69 699 TYR A O 1
ATOM 5738 N N . SER A 1 700 ? -11.555 -7.766 -12.141 1 82.19 700 SER A N 1
ATOM 5739 C CA . SER A 1 700 ? -11.531 -8.805 -13.164 1 82.19 700 SER A CA 1
ATOM 5740 C C . SER A 1 700 ? -11.109 -10.148 -12.586 1 82.19 700 SER A C 1
ATOM 5742 O O . SER A 1 700 ? -11.391 -11.195 -13.164 1 82.19 700 SER A O 1
ATOM 5744 N N . GLN A 1 701 ? -10.461 -10.172 -11.406 1 83.44 701 GLN A N 1
ATOM 5745 C CA . GLN A 1 701 ? -10.102 -11.43 -10.766 1 83.44 701 GLN A CA 1
ATOM 5746 C C . GLN A 1 701 ? -11.344 -12.266 -10.469 1 83.44 701 GLN A C 1
ATOM 5748 O O . GLN A 1 701 ? -11.273 -13.5 -10.445 1 83.44 701 GLN A O 1
ATOM 5753 N N . LEU A 1 702 ? -12.414 -11.617 -10.312 1 92 702 LEU A N 1
ATOM 5754 C CA . LEU A 1 702 ? -13.656 -12.289 -9.953 1 92 702 LEU A CA 1
ATOM 5755 C C . LEU A 1 702 ? -14.203 -13.094 -11.125 1 92 702 LEU A C 1
ATOM 5757 O O . LEU A 1 702 ? -15.039 -13.977 -10.945 1 92 702 LEU A O 1
ATOM 5761 N N . MET A 1 703 ? -13.727 -12.812 -12.328 1 85.62 703 MET A N 1
ATOM 5762 C CA . MET A 1 703 ? -14.156 -13.555 -13.508 1 85.62 703 MET A CA 1
ATOM 5763 C C . MET A 1 703 ? -13.633 -14.984 -13.477 1 85.62 703 MET A C 1
ATOM 5765 O O . MET A 1 703 ? -14.188 -15.875 -14.133 1 85.62 703 MET A O 1
ATOM 5769 N N . TYR A 1 704 ? -12.68 -15.195 -12.602 1 81.69 704 TYR A N 1
ATOM 5770 C CA . TYR A 1 704 ? -12.031 -16.5 -12.57 1 81.69 704 TYR A CA 1
ATOM 5771 C C . TYR A 1 704 ? -12.375 -17.25 -11.289 1 81.69 704 TYR A C 1
ATOM 5773 O O . TYR A 1 704 ? -11.883 -18.359 -11.055 1 81.69 704 TYR A O 1
ATOM 5781 N N . ILE A 1 705 ? -13.117 -16.656 -10.492 1 91.38 705 ILE A N 1
ATOM 5782 C CA . ILE A 1 705 ? -13.602 -17.266 -9.258 1 91.38 705 ILE A CA 1
ATOM 5783 C C . ILE A 1 705 ? -15.117 -17.438 -9.328 1 91.38 705 ILE A C 1
ATOM 5785 O O . ILE A 1 705 ? -15.844 -16.484 -9.602 1 91.38 705 ILE A O 1
ATOM 5789 N N . GLU A 1 706 ? -15.578 -18.688 -9.125 1 93.69 706 GLU A N 1
ATOM 5790 C CA . GLU A 1 706 ? -17.031 -18.859 -8.984 1 93.69 706 GLU A CA 1
ATOM 5791 C C . GLU A 1 706 ? -17.562 -18.078 -7.789 1 93.69 706 GLU A C 1
ATOM 5793 O O . GLU A 1 706 ? -17.031 -18.188 -6.684 1 93.69 706 GLU A O 1
ATOM 5798 N N . ASN A 1 707 ? -18.578 -17.234 -8.031 1 95.81 707 ASN A N 1
ATOM 5799 C CA . ASN A 1 707 ? -19.094 -16.391 -6.961 1 95.81 707 ASN A CA 1
ATOM 5800 C C . ASN A 1 707 ? -20.578 -16.078 -7.168 1 95.81 707 ASN A C 1
ATOM 5802 O O . ASN A 1 707 ? -21.141 -16.375 -8.227 1 95.81 707 ASN A O 1
ATOM 5806 N N . GLU A 1 708 ? -21.188 -15.461 -6.23 1 95.62 708 GLU A N 1
ATOM 5807 C CA . GLU A 1 708 ? -22.625 -15.25 -6.207 1 95.62 708 GLU A CA 1
ATOM 5808 C C . GLU A 1 708 ? -23.047 -14.211 -7.242 1 95.62 708 GLU A C 1
ATOM 5810 O O . GLU A 1 708 ? -24.156 -14.258 -7.762 1 95.62 708 GLU A O 1
ATOM 5815 N N . LEU A 1 709 ? -22.156 -13.289 -7.492 1 96.69 709 LEU A N 1
ATOM 5816 C CA . LEU A 1 709 ? -22.516 -12.258 -8.453 1 96.69 709 LEU A CA 1
ATOM 5817 C C . LEU A 1 709 ? -22.656 -12.836 -9.859 1 96.69 709 LEU A C 1
ATOM 5819 O O . LEU A 1 709 ? -23.547 -12.453 -10.609 1 96.69 709 LEU A O 1
ATOM 5823 N N . ARG A 1 710 ? -21.812 -13.734 -10.195 1 96.75 710 ARG A N 1
ATOM 5824 C CA . ARG A 1 710 ? -21.906 -14.391 -11.492 1 96.75 710 ARG A CA 1
ATOM 5825 C C . ARG A 1 710 ? -23.188 -15.219 -11.594 1 96.75 710 ARG A C 1
ATOM 5827 O O . ARG A 1 710 ? -23.828 -15.258 -12.641 1 96.75 710 ARG A O 1
ATOM 5834 N N . ASP A 1 711 ? -23.594 -15.844 -10.523 1 97.38 711 ASP A N 1
ATOM 5835 C CA . ASP A 1 711 ? -24.859 -16.547 -10.469 1 97.38 711 ASP A CA 1
ATOM 5836 C C . ASP A 1 711 ? -26.031 -15.602 -10.719 1 97.38 711 ASP A C 1
ATOM 5838 O O . ASP A 1 711 ? -26.922 -15.891 -11.523 1 97.38 711 ASP A O 1
ATOM 5842 N N . THR A 1 712 ? -26.016 -14.516 -9.977 1 96.69 712 THR A N 1
ATOM 5843 C CA . THR A 1 712 ? -27.141 -13.586 -10.031 1 96.69 712 THR A CA 1
ATOM 5844 C C . THR A 1 712 ? -27.234 -12.938 -11.414 1 96.69 712 THR A C 1
ATOM 5846 O O . THR A 1 712 ? -28.328 -12.625 -11.883 1 96.69 712 THR A O 1
ATOM 5849 N N . ILE A 1 713 ? -26.172 -12.68 -12.039 1 96.88 713 ILE A N 1
ATOM 5850 C CA . ILE A 1 713 ? -26.156 -12.109 -13.375 1 96.88 713 ILE A CA 1
ATOM 5851 C C . ILE A 1 713 ? -26.75 -13.102 -14.375 1 96.88 713 ILE A C 1
ATOM 5853 O O . ILE A 1 713 ? -27.578 -12.734 -15.211 1 96.88 713 ILE A O 1
ATOM 5857 N N . TYR A 1 714 ? -26.375 -14.359 -14.281 1 96.62 714 TYR A N 1
ATOM 5858 C CA . TYR A 1 714 ? -26.938 -15.391 -15.148 1 96.62 714 TYR A CA 1
ATOM 5859 C C . TYR A 1 714 ? -28.453 -15.453 -15.023 1 96.62 714 TYR A C 1
ATOM 5861 O O . TYR A 1 714 ? -29.172 -15.367 -16.016 1 96.62 714 TYR A O 1
ATOM 5869 N N . LEU A 1 715 ? -28.891 -15.5 -13.828 1 96.56 715 LEU A N 1
ATOM 5870 C CA . LEU A 1 715 ? -30.312 -15.656 -13.578 1 96.56 715 LEU A CA 1
ATOM 5871 C C . LEU A 1 715 ? -31.078 -14.422 -14.031 1 96.56 715 LEU A C 1
ATOM 5873 O O . LEU A 1 715 ? -32.156 -14.531 -14.625 1 96.56 715 LEU A O 1
ATOM 5877 N N . ALA A 1 716 ? -30.578 -13.273 -13.75 1 95.94 716 ALA A N 1
ATOM 5878 C CA . ALA A 1 716 ? -31.219 -12.031 -14.172 1 95.94 716 ALA A CA 1
ATOM 5879 C C . ALA A 1 716 ? -31.281 -11.938 -15.688 1 95.94 716 ALA A C 1
ATOM 5881 O O . ALA A 1 716 ? -32.25 -11.461 -16.25 1 95.94 716 ALA A O 1
ATOM 5882 N N . SER A 1 717 ? -30.203 -12.359 -16.266 1 95.5 717 SER A N 1
ATOM 5883 C CA . SER A 1 717 ? -30.156 -12.305 -17.719 1 95.5 717 SER A CA 1
ATOM 5884 C C . SER A 1 717 ? -31.203 -13.227 -18.344 1 95.5 717 SER A C 1
ATOM 5886 O O . SER A 1 717 ? -31.812 -12.898 -19.359 1 95.5 717 SER A O 1
ATOM 5888 N N . GLN A 1 718 ? -31.406 -14.375 -17.719 1 93.25 718 GLN A N 1
ATOM 5889 C CA . GLN A 1 718 ? -32.438 -15.305 -18.188 1 93.25 718 GLN A CA 1
ATOM 5890 C C . GLN A 1 718 ? -33.844 -14.711 -18.047 1 93.25 718 GLN A C 1
ATOM 5892 O O . GLN A 1 718 ? -34.719 -15.008 -18.844 1 93.25 718 GLN A O 1
ATOM 5897 N N . LEU A 1 719 ? -33.969 -13.953 -17.062 1 91.12 719 LEU A N 1
ATOM 5898 C CA . LEU A 1 719 ? -35.25 -13.297 -16.812 1 91.12 719 LEU A CA 1
ATOM 5899 C C . LEU A 1 719 ? -35.5 -12.18 -17.812 1 91.12 719 LEU A C 1
ATOM 5901 O O . LEU A 1 719 ? -36.625 -12.039 -18.344 1 91.12 719 LEU A O 1
ATOM 5905 N N . VAL A 1 720 ? -34.5 -11.375 -18.094 1 91.69 720 VAL A N 1
ATOM 5906 C CA . VAL A 1 720 ? -34.656 -10.172 -18.906 1 91.69 720 VAL A CA 1
ATOM 5907 C C . VAL A 1 720 ? -34.688 -10.562 -20.391 1 91.69 720 VAL A C 1
ATOM 5909 O O . VAL A 1 720 ? -35.594 -10.133 -21.109 1 91.69 720 VAL A O 1
ATOM 5912 N N . ASP A 1 721 ? -33.625 -11.234 -20.828 1 89.56 721 ASP A N 1
ATOM 5913 C CA . ASP A 1 721 ? -33.562 -11.672 -22.219 1 89.56 721 ASP A CA 1
ATOM 5914 C C . ASP A 1 721 ? -32.688 -12.922 -22.344 1 89.56 721 ASP A C 1
ATOM 5916 O O . ASP A 1 721 ? -31.484 -12.828 -22.625 1 89.56 721 ASP A O 1
ATOM 5920 N N . PRO A 1 722 ? -33.344 -13.984 -22.312 1 87.12 722 PRO A N 1
ATOM 5921 C CA . PRO A 1 722 ? -32.594 -15.242 -22.344 1 87.12 722 PRO A CA 1
ATOM 5922 C C . PRO A 1 722 ? -31.859 -15.453 -23.672 1 87.12 722 PRO A C 1
ATOM 5924 O O . PRO A 1 722 ? -30.922 -16.25 -23.734 1 87.12 722 PRO A O 1
ATOM 5927 N N . ALA A 1 723 ? -32.188 -14.758 -24.703 1 85.19 723 ALA A N 1
ATOM 5928 C CA . ALA A 1 723 ? -31.594 -14.969 -26.016 1 85.19 723 ALA A CA 1
ATOM 5929 C C . ALA A 1 723 ? -30.391 -14.055 -26.234 1 85.19 723 ALA A C 1
ATOM 5931 O O . ALA A 1 723 ? -29.625 -14.242 -27.172 1 85.19 723 ALA A O 1
ATOM 5932 N N . SER A 1 724 ? -30.266 -13.219 -25.281 1 85.88 724 SER A N 1
ATOM 5933 C CA . SER A 1 724 ? -29.188 -12.25 -25.453 1 85.88 724 SER A CA 1
ATOM 5934 C C . SER A 1 724 ? -27.844 -12.828 -25.047 1 85.88 724 SER A C 1
ATOM 5936 O O . SER A 1 724 ? -27.75 -13.555 -24.047 1 85.88 724 SER A O 1
ATOM 5938 N N . ASP A 1 725 ? -26.75 -12.484 -25.812 1 83.88 725 ASP A N 1
ATOM 5939 C CA . ASP A 1 725 ? -25.391 -12.914 -25.469 1 83.88 725 ASP A CA 1
ATOM 5940 C C . ASP A 1 725 ? -24.625 -11.805 -24.766 1 83.88 725 ASP A C 1
ATOM 5942 O O . ASP A 1 725 ? -23.438 -11.953 -24.469 1 83.88 725 ASP A O 1
ATOM 5946 N N . GLU A 1 726 ? -25.297 -10.812 -24.422 1 84.56 726 GLU A N 1
ATOM 5947 C CA . GLU A 1 726 ? -24.656 -9.625 -23.859 1 84.56 726 GLU A CA 1
ATOM 5948 C C . GLU A 1 726 ? -23.906 -9.945 -22.578 1 84.56 726 GLU A C 1
ATOM 5950 O O . GLU A 1 726 ? -22.859 -9.359 -22.297 1 84.56 726 GLU A O 1
ATOM 5955 N N . PHE A 1 727 ? -24.359 -10.922 -21.812 1 93.06 727 PHE A N 1
ATOM 5956 C CA . PHE A 1 727 ? -23.844 -11.109 -20.469 1 93.06 727 PHE A CA 1
ATOM 5957 C C . PHE A 1 727 ? -23.172 -12.469 -20.328 1 93.06 727 PHE A C 1
ATOM 5959 O O . PHE A 1 727 ? -22.766 -12.859 -19.219 1 93.06 727 PHE A O 1
ATOM 5966 N N . VAL A 1 728 ? -22.953 -13.188 -21.359 1 92.25 728 VAL A N 1
ATOM 5967 C CA . VAL A 1 728 ? -22.422 -14.547 -21.312 1 92.25 728 VAL A CA 1
ATOM 5968 C C . VAL A 1 728 ? -21.031 -14.539 -20.672 1 92.25 728 VAL A C 1
ATOM 5970 O O . VAL A 1 728 ? -20.688 -15.453 -19.922 1 92.25 728 VAL A O 1
ATOM 5973 N N . LYS A 1 729 ? -20.281 -13.469 -20.922 1 90.44 729 LYS A N 1
ATOM 5974 C CA . LYS A 1 729 ? -18.938 -13.297 -20.391 1 90.44 729 LYS A CA 1
ATOM 5975 C C . LYS A 1 729 ? -18.938 -13.406 -18.875 1 90.44 729 LYS A C 1
ATOM 5977 O O . LYS A 1 729 ? -17.953 -13.883 -18.281 1 90.44 729 LYS A O 1
ATOM 5982 N N . TYR A 1 730 ? -20 -13.047 -18.281 1 94.81 730 TYR A N 1
ATOM 5983 C CA . TYR A 1 730 ? -20.047 -12.906 -16.828 1 94.81 730 TYR A CA 1
ATOM 5984 C C . TYR A 1 730 ? -20.688 -14.125 -16.172 1 94.81 730 TYR A C 1
ATOM 5986 O O . TYR A 1 730 ? -20.812 -14.195 -14.953 1 94.81 730 TYR A O 1
ATOM 5994 N N . TYR A 1 731 ? -21.094 -15.164 -16.938 1 95.38 731 TYR A N 1
ATOM 5995 C CA . TYR A 1 731 ? -21.812 -16.328 -16.438 1 95.38 731 TYR A CA 1
ATOM 5996 C C . TYR A 1 731 ? -20.891 -17.234 -15.625 1 95.38 731 TYR A C 1
ATOM 5998 O O . TYR A 1 731 ? -19.656 -17.109 -15.703 1 95.38 731 TYR A O 1
ATOM 6006 N N . PRO A 1 732 ? -21.516 -18.094 -14.758 1 95.69 732 PRO A N 1
ATOM 6007 C CA . PRO A 1 732 ? -20.734 -19.188 -14.203 1 95.69 732 PRO A CA 1
ATOM 6008 C C . PRO A 1 732 ? -20.078 -20.047 -15.281 1 95.69 732 PRO A C 1
ATOM 6010 O O . PRO A 1 732 ? -20.562 -20.109 -16.406 1 95.69 732 PRO A O 1
ATOM 6013 N N . ASP A 1 733 ? -19 -20.719 -14.93 1 90.75 733 ASP A N 1
ATOM 6014 C CA . ASP A 1 733 ? -18.172 -21.438 -15.891 1 90.75 733 ASP A CA 1
ATOM 6015 C C . ASP A 1 733 ? -19 -22.453 -16.672 1 90.75 733 ASP A C 1
ATOM 6017 O O . ASP A 1 733 ? -18.812 -22.594 -17.891 1 90.75 733 ASP A O 1
ATOM 6021 N N . TYR A 1 734 ? -19.875 -23.125 -16 1 93.19 734 TYR A N 1
ATOM 6022 C CA . TYR A 1 734 ? -20.672 -24.172 -16.656 1 93.19 734 TYR A CA 1
ATOM 6023 C C . TYR A 1 734 ? -21.406 -23.609 -17.859 1 93.19 734 TYR A C 1
ATOM 6025 O O . TYR A 1 734 ? -21.531 -24.281 -18.891 1 93.19 734 TYR A O 1
ATOM 6033 N N . PHE A 1 735 ? -21.875 -22.391 -17.75 1 93.31 735 PHE A N 1
ATOM 6034 C CA . PHE A 1 735 ? -22.688 -21.797 -18.812 1 93.31 735 PHE A CA 1
ATOM 6035 C C . PHE A 1 735 ? -21.812 -20.969 -19.75 1 93.31 735 PHE A C 1
ATOM 6037 O O . PHE A 1 735 ? -22.141 -20.781 -20.922 1 93.31 735 PHE A O 1
ATOM 6044 N N . ARG A 1 736 ? -20.75 -20.469 -19.266 1 91.12 736 ARG A N 1
ATOM 6045 C CA . ARG A 1 736 ? -19.875 -19.594 -20.031 1 91.12 736 ARG A CA 1
ATOM 6046 C C . ARG A 1 736 ? -18.969 -20.406 -20.953 1 91.12 736 ARG A C 1
ATOM 6048 O O . ARG A 1 736 ? -18.766 -20.047 -22.125 1 91.12 736 ARG A O 1
ATOM 6055 N N . ASP A 1 737 ? -18.406 -21.531 -20.531 1 86 737 ASP A N 1
ATOM 6056 C CA . ASP A 1 737 ? -17.281 -22.219 -21.125 1 86 737 ASP A CA 1
ATOM 6057 C C . ASP A 1 737 ? -17.656 -22.781 -22.5 1 86 737 ASP A C 1
ATOM 6059 O O . ASP A 1 737 ? -16.844 -22.75 -23.438 1 86 737 ASP A O 1
ATOM 6063 N N . PRO A 1 738 ? -18.859 -23.25 -22.625 1 85 738 PRO A N 1
ATOM 6064 C CA . PRO A 1 738 ? -19.234 -23.734 -23.953 1 85 738 PRO A CA 1
ATOM 6065 C C . PRO A 1 738 ? -19.188 -22.656 -25.016 1 85 738 PRO A C 1
ATOM 6067 O O . PRO A 1 738 ? -19.094 -22.953 -26.203 1 85 738 PRO A O 1
ATOM 6070 N N . HIS A 1 739 ? -19.156 -21.484 -24.578 1 83.88 739 HIS A N 1
ATOM 6071 C CA . HIS A 1 739 ? -19.172 -20.375 -25.516 1 83.88 739 HIS A CA 1
ATOM 6072 C C . HIS A 1 739 ? -17.797 -19.719 -25.625 1 83.88 739 HIS A C 1
ATOM 6074 O O . HIS A 1 739 ? -17.641 -18.703 -26.297 1 83.88 739 HIS A O 1
ATOM 6080 N N . THR A 1 740 ? -16.875 -20.203 -24.953 1 85.75 740 THR A N 1
ATOM 6081 C CA . THR A 1 740 ? -15.562 -19.578 -24.922 1 85.75 740 THR A CA 1
ATOM 6082 C C . THR A 1 740 ? -14.656 -20.172 -26 1 85.75 740 THR A C 1
ATOM 6084 O O . THR A 1 740 ? -14.367 -21.375 -25.969 1 85.75 740 THR A O 1
ATOM 6087 N N . TYR A 1 741 ? -14.312 -19.297 -26.906 1 85.12 741 TYR A N 1
ATOM 6088 C CA . TYR A 1 741 ? -13.383 -19.688 -27.953 1 85.12 741 TYR A CA 1
ATOM 6089 C C . TYR A 1 741 ? -12.078 -18.891 -27.859 1 85.12 741 TYR A C 1
ATOM 6091 O O . TYR A 1 741 ? -12.102 -17.672 -27.734 1 85.12 741 TYR A O 1
ATOM 6099 N N . VAL A 1 742 ? -11.008 -19.625 -27.766 1 85.56 742 VAL A N 1
ATOM 6100 C CA . VAL A 1 742 ? -9.688 -19 -27.766 1 85.56 742 VAL A CA 1
ATOM 6101 C C . VAL A 1 742 ? -9.055 -19.109 -29.141 1 85.56 742 VAL A C 1
ATOM 6103 O O . VAL A 1 742 ? -8.781 -20.219 -29.625 1 85.56 742 VAL A O 1
ATOM 6106 N N . TYR A 1 743 ? -8.898 -17.938 -29.781 1 88.12 743 TYR A N 1
ATOM 6107 C CA . TYR A 1 743 ? -8.281 -17.891 -31.094 1 88.12 743 TYR A CA 1
ATOM 6108 C C . TYR A 1 743 ? -6.82 -17.453 -31 1 88.12 743 TYR A C 1
ATOM 6110 O O . TYR A 1 743 ? -6.508 -16.453 -30.359 1 88.12 743 TYR A O 1
ATOM 6118 N N . LEU A 1 744 ? -5.973 -18.25 -31.484 1 88.94 744 LEU A N 1
ATOM 6119 C CA . LEU A 1 744 ? -4.555 -17.891 -31.531 1 88.94 744 LEU A CA 1
ATOM 6120 C C . LEU A 1 744 ? -4.043 -17.859 -32.969 1 88.94 744 LEU A C 1
ATOM 6122 O O . LEU A 1 744 ? -4 -18.906 -33.625 1 88.94 744 LEU A O 1
ATOM 6126 N N . PHE A 1 745 ? -3.752 -16.625 -33.469 1 91.06 745 PHE A N 1
ATOM 6127 C CA . PHE A 1 745 ? -2.988 -16.484 -34.719 1 91.06 745 PHE A CA 1
ATOM 6128 C C . PHE A 1 745 ? -1.491 -16.531 -34.438 1 91.06 745 PHE A C 1
ATOM 6130 O O . PHE A 1 745 ? -0.965 -15.703 -33.688 1 91.06 745 PHE A O 1
ATOM 6137 N N . ARG A 1 746 ? -0.828 -17.5 -34.969 1 89.81 746 ARG A N 1
ATOM 6138 C CA . ARG A 1 746 ? 0.609 -17.672 -34.781 1 89.81 746 ARG A CA 1
ATOM 6139 C C . ARG A 1 746 ? 1.37 -17.422 -36.094 1 89.81 746 ARG A C 1
ATOM 6141 O O . ARG A 1 746 ? 1.125 -18.094 -37.094 1 89.81 746 ARG A O 1
ATOM 6148 N N . PHE A 1 747 ? 2.23 -16.469 -35.969 1 92.19 747 PHE A N 1
ATOM 6149 C CA . PHE A 1 747 ? 3.127 -16.141 -37.062 1 92.19 747 PHE A CA 1
ATOM 6150 C C . PHE A 1 747 ? 4.484 -16.812 -36.875 1 92.19 747 PHE A C 1
ATOM 6152 O O . PHE A 1 747 ? 5.074 -16.719 -35.812 1 92.19 747 PHE A O 1
ATOM 6159 N N . ARG A 1 748 ? 4.914 -17.453 -37.938 1 90.38 748 ARG A N 1
ATOM 6160 C CA . ARG A 1 748 ? 6.23 -18.078 -37.906 1 90.38 748 ARG A CA 1
ATOM 6161 C C . ARG A 1 748 ? 7.137 -17.531 -39 1 90.38 748 ARG A C 1
ATOM 6163 O O . ARG A 1 748 ? 6.664 -17.172 -40.094 1 90.38 748 ARG A O 1
ATOM 6170 N N . GLY A 1 749 ? 8.414 -17.484 -38.688 1 92.12 749 GLY A N 1
ATOM 6171 C CA . GLY A 1 749 ? 9.398 -16.984 -39.656 1 92.12 749 GLY A CA 1
ATOM 6172 C C . GLY A 1 749 ? 10.328 -18.078 -40.156 1 92.12 749 GLY A C 1
ATOM 6173 O O . GLY A 1 749 ? 9.93 -19.219 -40.312 1 92.12 749 GLY A O 1
ATOM 6174 N N . LEU A 1 750 ? 11.492 -17.5 -40.5 1 90.25 750 LEU A N 1
ATOM 6175 C CA . LEU A 1 750 ? 12.523 -18.406 -40.969 1 90.25 750 LEU A CA 1
ATOM 6176 C C . LEU A 1 750 ? 12.852 -19.469 -39.938 1 90.25 750 LEU A C 1
ATOM 6178 O O . LEU A 1 750 ? 13 -19.156 -38.75 1 90.25 750 LEU A O 1
ATOM 6182 N N . GLY A 1 751 ? 12.906 -20.719 -40.344 1 81.38 751 GLY A N 1
ATOM 6183 C CA . GLY A 1 751 ? 13.164 -21.812 -39.406 1 81.38 751 GLY A CA 1
ATOM 6184 C C . GLY A 1 751 ? 11.961 -22.172 -38.562 1 81.38 751 GLY A C 1
ATOM 6185 O O . GLY A 1 751 ? 12.086 -22.906 -37.594 1 81.38 751 GLY A O 1
ATOM 6186 N N . ASP A 1 752 ? 10.789 -21.547 -38.875 1 81.88 752 ASP A N 1
ATOM 6187 C CA . ASP A 1 752 ? 9.508 -21.797 -38.219 1 81.88 752 ASP A CA 1
ATOM 6188 C C . ASP A 1 752 ? 9.523 -21.297 -36.781 1 81.88 752 ASP A C 1
ATOM 6190 O O . ASP A 1 752 ? 8.812 -21.828 -35.906 1 81.88 752 ASP A O 1
ATOM 6194 N N . PHE A 1 753 ? 10.375 -20.312 -36.594 1 80.94 753 PHE A N 1
ATOM 6195 C CA . PHE A 1 753 ? 10.352 -19.688 -35.281 1 80.94 753 PHE A CA 1
ATOM 6196 C C . PHE A 1 753 ? 9.094 -18.844 -35.094 1 80.94 753 PHE A C 1
ATOM 6198 O O . PHE A 1 753 ? 8.641 -18.188 -36.062 1 80.94 753 PHE A O 1
ATOM 6205 N N . VAL A 1 754 ? 8.617 -18.906 -33.906 1 85.25 754 VAL A N 1
ATOM 6206 C CA . VAL A 1 754 ? 7.438 -18.094 -33.625 1 85.25 754 VAL A CA 1
ATOM 6207 C C . VAL A 1 754 ? 7.82 -16.625 -33.625 1 85.25 754 VAL A C 1
ATOM 6209 O O . VAL A 1 754 ? 8.766 -16.219 -32.938 1 85.25 754 VAL A O 1
ATOM 6212 N N . LEU A 1 755 ? 7.164 -15.844 -34.438 1 90.25 755 LEU A N 1
ATOM 6213 C CA . LEU A 1 755 ? 7.379 -14.406 -34.531 1 90.25 755 LEU A CA 1
ATOM 6214 C C . LEU A 1 755 ? 6.426 -13.648 -33.625 1 90.25 755 LEU A C 1
ATOM 6216 O O . LEU A 1 755 ? 6.84 -12.734 -32.906 1 90.25 755 LEU A O 1
ATOM 6220 N N . LEU A 1 756 ? 5.238 -14.023 -33.656 1 90.69 756 LEU A N 1
ATOM 6221 C CA . LEU A 1 756 ? 4.176 -13.273 -33 1 90.69 756 LEU A CA 1
ATOM 6222 C C . LEU A 1 756 ? 2.967 -14.164 -32.719 1 90.69 756 LEU A C 1
ATOM 6224 O O . LEU A 1 756 ? 2.584 -14.969 -33.594 1 90.69 756 LEU A O 1
ATOM 6228 N N . ASP A 1 757 ? 2.482 -14.109 -31.516 1 88.38 757 ASP A N 1
ATOM 6229 C CA . ASP A 1 757 ? 1.207 -14.727 -31.172 1 88.38 757 ASP A CA 1
ATOM 6230 C C . ASP A 1 757 ? 0.142 -13.672 -30.891 1 88.38 757 ASP A C 1
ATOM 6232 O O . ASP A 1 757 ? 0.331 -12.805 -30.031 1 88.38 757 ASP A O 1
ATOM 6236 N N . LEU A 1 758 ? -0.853 -13.68 -31.656 1 91.94 758 LEU A N 1
ATOM 6237 C CA . LEU A 1 758 ? -2.037 -12.875 -31.391 1 91.94 758 LEU A CA 1
ATOM 6238 C C . LEU A 1 758 ? -3.18 -13.734 -30.875 1 91.94 758 LEU A C 1
ATOM 6240 O O . LEU A 1 758 ? -3.76 -14.523 -31.625 1 91.94 758 LEU A O 1
ATOM 6244 N N . GLN A 1 759 ? -3.445 -13.641 -29.594 1 88.38 759 GLN A N 1
ATOM 6245 C CA . GLN A 1 759 ? -4.562 -14.367 -29 1 88.38 759 GLN A CA 1
ATOM 6246 C C . GLN A 1 759 ? -5.766 -13.453 -28.797 1 88.38 759 GLN A C 1
ATOM 6248 O O . GLN A 1 759 ? -5.629 -12.336 -28.297 1 88.38 759 GLN A O 1
ATOM 6253 N N . ILE A 1 760 ? -6.855 -13.945 -29.297 1 89 760 ILE A N 1
ATOM 6254 C CA . ILE A 1 760 ? -8.102 -13.211 -29.125 1 89 760 ILE A CA 1
ATOM 6255 C C . ILE A 1 760 ? -9.133 -14.102 -28.438 1 89 760 ILE A C 1
ATOM 6257 O O . ILE A 1 760 ? -9.383 -15.234 -28.875 1 89 760 ILE A O 1
ATOM 6261 N N . VAL A 1 761 ? -9.648 -13.664 -27.422 1 86.06 761 VAL A N 1
ATOM 6262 C CA . VAL A 1 761 ? -10.766 -14.289 -26.734 1 86.06 761 VAL A CA 1
ATOM 6263 C C . VAL A 1 761 ? -11.977 -13.359 -26.766 1 86.06 761 VAL A C 1
ATOM 6265 O O . VAL A 1 761 ? -12.211 -12.609 -25.812 1 86.06 761 VAL A O 1
ATOM 6268 N N . PRO A 1 762 ? -12.758 -13.492 -27.812 1 86.44 762 PRO A N 1
ATOM 6269 C CA . PRO A 1 762 ? -13.852 -12.539 -28.016 1 86.44 762 PRO A CA 1
ATOM 6270 C C . PRO A 1 762 ? -14.758 -12.406 -26.797 1 86.44 762 PRO A C 1
ATOM 6272 O O . PRO A 1 762 ? -15.055 -11.289 -26.359 1 86.44 762 PRO A O 1
ATOM 6275 N N . LEU A 1 763 ? -15.062 -13.5 -26.266 1 83.81 763 LEU A N 1
ATOM 6276 C CA . LEU A 1 763 ? -16 -13.477 -25.156 1 83.81 763 LEU A CA 1
ATOM 6277 C C . LEU A 1 763 ? -15.469 -12.641 -24 1 83.81 763 LEU A C 1
ATOM 6279 O O . LEU A 1 763 ? -16.234 -11.977 -23.297 1 83.81 763 LEU A O 1
ATOM 6283 N N . LEU A 1 764 ? -14.25 -12.672 -23.797 1 80 764 LEU A N 1
ATOM 6284 C CA . LEU A 1 764 ? -13.641 -11.93 -22.688 1 80 764 LEU A CA 1
ATOM 6285 C C . LEU A 1 764 ? -13.227 -10.531 -23.141 1 80 764 LEU A C 1
ATOM 6287 O O . LEU A 1 764 ? -12.672 -9.766 -22.344 1 80 764 LEU A O 1
ATOM 6291 N N . ASN A 1 765 ? -13.477 -10.18 -24.297 1 81.06 765 ASN A N 1
ATOM 6292 C CA . ASN A 1 765 ? -13.062 -8.906 -24.891 1 81.06 765 ASN A CA 1
ATOM 6293 C C . ASN A 1 765 ? -11.562 -8.68 -24.734 1 81.06 765 ASN A C 1
ATOM 6295 O O . ASN A 1 765 ? -11.133 -7.586 -24.344 1 81.06 765 ASN A O 1
ATOM 6299 N N . LEU A 1 766 ? -10.852 -9.758 -24.938 1 83.56 766 LEU A N 1
ATOM 6300 C CA . LEU A 1 766 ? -9.43 -9.656 -24.641 1 83.56 766 LEU A CA 1
ATOM 6301 C C . LEU A 1 766 ? -8.594 -10.102 -25.844 1 83.56 766 LEU A C 1
ATOM 6303 O O . LEU A 1 766 ? -8.898 -11.109 -26.484 1 83.56 766 LEU A O 1
ATOM 6307 N N . ALA A 1 767 ? -7.66 -9.258 -26.125 1 87.81 767 ALA A N 1
ATOM 6308 C CA . ALA A 1 767 ? -6.617 -9.633 -27.078 1 87.81 767 ALA A CA 1
ATOM 6309 C C . ALA A 1 767 ? -5.23 -9.492 -26.453 1 87.81 767 ALA A C 1
ATOM 6311 O O . ALA A 1 767 ? -4.98 -8.562 -25.688 1 87.81 767 ALA A O 1
ATOM 6312 N N . THR A 1 768 ? -4.418 -10.438 -26.703 1 84.31 768 THR A N 1
ATOM 6313 C CA . THR A 1 768 ? -3.027 -10.398 -26.266 1 84.31 768 THR A CA 1
ATOM 6314 C C . THR A 1 768 ? -2.08 -10.641 -27.438 1 84.31 768 THR A C 1
ATOM 6316 O O . THR A 1 768 ? -2.336 -11.5 -28.281 1 84.31 768 THR A O 1
ATOM 6319 N N . VAL A 1 769 ? -1.071 -9.781 -27.547 1 86.62 769 VAL A N 1
ATOM 6320 C CA . VAL A 1 769 ? -0.049 -9.953 -28.578 1 86.62 769 VAL A CA 1
ATOM 6321 C C . VAL A 1 769 ? 1.313 -10.164 -27.922 1 86.62 769 VAL A C 1
ATOM 6323 O O . VAL A 1 769 ? 1.724 -9.383 -27.047 1 86.62 769 VAL A O 1
ATOM 6326 N N . ARG A 1 770 ? 1.882 -11.195 -28.266 1 83.12 770 ARG A N 1
ATOM 6327 C CA . ARG A 1 770 ? 3.254 -11.461 -27.844 1 83.12 770 ARG A CA 1
ATOM 6328 C C . ARG A 1 770 ? 4.207 -11.445 -29.031 1 83.12 770 ARG A C 1
ATOM 6330 O O . ARG A 1 770 ? 4.035 -12.211 -29.984 1 83.12 770 ARG A O 1
ATOM 6337 N N . ILE A 1 771 ? 5.16 -10.602 -28.984 1 85.38 771 ILE A N 1
ATOM 6338 C CA . ILE A 1 771 ? 6.148 -10.453 -30.047 1 85.38 771 ILE A CA 1
ATOM 6339 C C . ILE A 1 771 ? 7.484 -11.039 -29.594 1 85.38 771 ILE A C 1
ATOM 6341 O O . ILE A 1 771 ? 7.949 -10.75 -28.484 1 85.38 771 ILE A O 1
ATOM 6345 N N . ALA A 1 772 ? 8.031 -11.789 -30.422 1 81.38 772 ALA A N 1
ATOM 6346 C CA . ALA A 1 772 ? 9.273 -12.477 -30.078 1 81.38 772 ALA A CA 1
ATOM 6347 C C . ALA A 1 772 ? 10.484 -11.562 -30.281 1 81.38 772 ALA A C 1
ATOM 6349 O O . ALA A 1 772 ? 10.367 -10.516 -30.922 1 81.38 772 ALA A O 1
ATOM 6350 N N . ASN A 1 773 ? 11.57 -11.977 -29.688 1 77.5 773 ASN A N 1
ATOM 6351 C CA . ASN A 1 773 ? 12.859 -11.32 -29.906 1 77.5 773 ASN A CA 1
ATOM 6352 C C . ASN A 1 773 ? 13.641 -11.992 -31.031 1 77.5 773 ASN A C 1
ATOM 6354 O O . ASN A 1 773 ? 14.156 -13.102 -30.859 1 77.5 773 ASN A O 1
ATOM 6358 N N . ILE A 1 774 ? 13.703 -11.266 -32.188 1 85.75 774 ILE A N 1
ATOM 6359 C CA . ILE A 1 774 ? 14.43 -11.805 -33.312 1 85.75 774 ILE A CA 1
ATOM 6360 C C . ILE A 1 774 ? 15.43 -10.773 -33.844 1 85.75 774 ILE A C 1
ATOM 6362 O O . ILE A 1 774 ? 15.055 -9.828 -34.531 1 85.75 774 ILE A O 1
ATOM 6366 N N . GLN A 1 775 ? 16.672 -11.008 -33.656 1 81.56 775 GLN A N 1
ATOM 6367 C CA . GLN A 1 775 ? 17.719 -10.039 -33.969 1 81.56 775 GLN A CA 1
ATOM 6368 C C . GLN A 1 775 ? 17.875 -9.82 -35.469 1 81.56 775 GLN A C 1
ATOM 6370 O O . GLN A 1 775 ? 18.109 -8.695 -35.906 1 81.56 775 GLN A O 1
ATOM 6375 N N . ASN A 1 776 ? 17.734 -10.945 -36.25 1 87.56 776 ASN A N 1
ATOM 6376 C CA . ASN A 1 776 ? 17.984 -10.82 -37.688 1 87.56 776 ASN A CA 1
ATOM 6377 C C . ASN A 1 776 ? 16.688 -10.586 -38.469 1 87.56 776 ASN A C 1
ATOM 6379 O O . ASN A 1 776 ? 16.672 -10.688 -39.688 1 87.56 776 ASN A O 1
ATOM 6383 N N . GLY A 1 777 ? 15.656 -10.422 -37.719 1 91.81 777 GLY A N 1
ATOM 6384 C CA . GLY A 1 777 ? 14.367 -10.18 -38.312 1 91.81 777 GLY A CA 1
ATOM 6385 C C . GLY A 1 777 ? 13.562 -11.445 -38.531 1 91.81 777 GLY A C 1
ATOM 6386 O O . GLY A 1 777 ? 14.055 -12.555 -38.312 1 91.81 777 GLY A O 1
ATOM 6387 N N . PRO A 1 778 ? 12.281 -11.359 -39.094 1 94.5 778 PRO A N 1
ATOM 6388 C CA . PRO A 1 778 ? 11.398 -12.516 -39.281 1 94.5 778 PRO A CA 1
ATOM 6389 C C . PRO A 1 778 ? 11.938 -13.492 -40.312 1 94.5 778 PRO A C 1
ATOM 6391 O O . PRO A 1 778 ? 11.812 -14.711 -40.156 1 94.5 778 PRO A O 1
ATOM 6394 N N . HIS A 1 779 ? 12.43 -12.977 -41.469 1 94.31 779 HIS A N 1
ATOM 6395 C CA . HIS A 1 779 ? 13.016 -13.734 -42.562 1 94.31 779 HIS A CA 1
ATOM 6396 C C . HIS A 1 779 ? 14.031 -12.898 -43.344 1 94.31 779 HIS A C 1
ATOM 6398 O O . HIS A 1 779 ? 13.688 -12.227 -44.312 1 94.31 779 HIS A O 1
ATOM 6404 N N . SER A 1 780 ? 15.258 -13.055 -43.125 1 91.56 780 SER A N 1
ATOM 6405 C CA . SER A 1 780 ? 16.344 -12.164 -43.531 1 91.56 780 SER A CA 1
ATOM 6406 C C . SER A 1 780 ? 16.453 -12.109 -45.062 1 91.56 780 SER A C 1
ATOM 6408 O O . SER A 1 780 ? 17.047 -11.172 -45.594 1 91.56 780 SER A O 1
ATOM 6410 N N . TYR A 1 781 ? 15.82 -13.039 -45.844 1 92.56 781 TYR A N 1
ATOM 6411 C CA . TYR A 1 781 ? 15.922 -13.078 -47.281 1 92.56 781 TYR A CA 1
ATOM 6412 C C . TYR A 1 781 ? 15.008 -12.039 -47.938 1 92.56 781 TYR A C 1
ATOM 6414 O O . TYR A 1 781 ? 15.141 -11.727 -49.125 1 92.56 781 TYR A O 1
ATOM 6422 N N . PHE A 1 782 ? 14.078 -11.523 -47.219 1 92.19 782 PHE A N 1
ATOM 6423 C CA . PHE A 1 782 ? 13.117 -10.57 -47.75 1 92.19 782 PHE A CA 1
ATOM 6424 C C . PHE A 1 782 ? 13.422 -9.156 -47.25 1 92.19 782 PHE A C 1
ATOM 6426 O O . PHE A 1 782 ? 13.617 -8.945 -46.031 1 92.19 782 PHE A O 1
ATOM 6433 N N . ASP A 1 783 ? 13.414 -8.172 -48.125 1 90.44 783 ASP A N 1
ATOM 6434 C CA . ASP A 1 783 ? 13.57 -6.77 -47.75 1 90.44 783 ASP A CA 1
ATOM 6435 C C . ASP A 1 783 ? 12.25 -6.02 -47.875 1 90.44 783 ASP A C 1
ATOM 6437 O O . ASP A 1 783 ? 12.227 -4.789 -47.906 1 90.44 783 ASP A O 1
ATOM 6441 N N . THR A 1 784 ? 11.18 -6.758 -47.969 1 91 784 THR A N 1
ATOM 6442 C CA . THR A 1 784 ? 9.828 -6.211 -48.031 1 91 784 THR A CA 1
ATOM 6443 C C . THR A 1 784 ? 9.031 -6.582 -46.781 1 91 784 THR A C 1
ATOM 6445 O O . THR A 1 784 ? 9.516 -7.312 -45.906 1 91 784 THR A O 1
ATOM 6448 N N . LEU A 1 785 ? 7.828 -5.984 -46.812 1 94.38 785 LEU A N 1
ATOM 6449 C CA . LEU A 1 785 ? 6.91 -6.34 -45.75 1 94.38 785 LEU A CA 1
ATOM 6450 C C . LEU A 1 785 ? 6.734 -7.855 -45.656 1 94.38 785 LEU A C 1
ATOM 6452 O O . LEU A 1 785 ? 6.43 -8.508 -46.656 1 94.38 785 LEU A O 1
ATOM 6456 N N . TYR A 1 786 ? 7.062 -8.391 -44.531 1 96.06 786 TYR A N 1
ATOM 6457 C CA . TYR A 1 786 ? 6.992 -9.836 -44.375 1 96.06 786 TYR A CA 1
ATOM 6458 C C . TYR A 1 786 ? 5.695 -10.258 -43.688 1 96.06 786 TYR A C 1
ATOM 6460 O O . TYR A 1 786 ? 5.094 -11.266 -44.062 1 96.06 786 TYR A O 1
ATOM 6468 N N . PHE A 1 787 ? 5.336 -9.516 -42.625 1 95.88 787 PHE A N 1
ATOM 6469 C CA . PHE A 1 787 ? 4.035 -9.797 -42.031 1 95.88 787 PHE A CA 1
ATOM 6470 C C . PHE A 1 787 ? 3.461 -8.547 -41.375 1 95.88 787 PHE A C 1
ATOM 6472 O O . PHE A 1 787 ? 4.188 -7.582 -41.125 1 95.88 787 PHE A O 1
ATOM 6479 N N . LYS A 1 788 ? 2.166 -8.531 -41.125 1 95.38 788 LYS A N 1
ATOM 6480 C CA . LYS A 1 788 ? 1.454 -7.406 -40.531 1 95.38 788 LYS A CA 1
ATOM 6481 C C . LYS A 1 788 ? 0.221 -7.879 -39.781 1 95.38 788 LYS A C 1
ATOM 6483 O O . LYS A 1 788 ? -0.468 -8.805 -40.219 1 95.38 788 LYS A O 1
ATOM 6488 N N . VAL A 1 789 ? 0.072 -7.34 -38.625 1 94.88 789 VAL A N 1
ATOM 6489 C CA . VAL A 1 789 ? -1.14 -7.492 -37.844 1 94.88 789 VAL A CA 1
ATOM 6490 C C . VAL A 1 789 ? -1.769 -6.125 -37.562 1 94.88 789 VAL A C 1
ATOM 6492 O O . VAL A 1 789 ? -1.086 -5.191 -37.156 1 94.88 789 VAL A O 1
ATOM 6495 N N . GLU A 1 790 ? -2.93 -5.965 -37.906 1 93.06 790 GLU A N 1
ATOM 6496 C CA . GLU A 1 790 ? -3.629 -4.711 -37.625 1 93.06 790 GLU A CA 1
ATOM 6497 C C . GLU A 1 790 ? -5.043 -4.961 -37.125 1 93.06 790 GLU A C 1
ATOM 6499 O O . GLU A 1 790 ? -5.793 -5.746 -37.688 1 93.06 790 GLU A O 1
ATOM 6504 N N . LEU A 1 791 ? -5.32 -4.402 -36.031 1 93 791 LEU A N 1
ATOM 6505 C CA . LEU A 1 791 ? -6.656 -4.445 -35.438 1 93 791 LEU A CA 1
ATOM 6506 C C . LEU A 1 791 ? -7.305 -3.062 -35.438 1 93 791 LEU A C 1
ATOM 6508 O O . LEU A 1 791 ? -6.676 -2.074 -35.062 1 93 791 LEU A O 1
ATOM 6512 N N . ARG A 1 792 ? -8.5 -3 -35.906 1 90.38 792 ARG A N 1
ATOM 6513 C CA . ARG A 1 792 ? -9.25 -1.751 -36 1 90.38 792 ARG A CA 1
ATOM 6514 C C . ARG A 1 792 ? -10.555 -1.842 -35.188 1 90.38 792 ARG A C 1
ATOM 6516 O O . ARG A 1 792 ? -11.164 -2.91 -35.125 1 90.38 792 ARG A O 1
ATOM 6523 N N . ASP A 1 793 ? -10.891 -0.733 -34.656 1 87.62 793 ASP A N 1
ATOM 6524 C CA . ASP A 1 793 ? -12.172 -0.711 -33.938 1 87.62 793 ASP A CA 1
ATOM 6525 C C . ASP A 1 793 ? -13.336 -0.543 -34.906 1 87.62 793 ASP A C 1
ATOM 6527 O O . ASP A 1 793 ? -13.148 -0.624 -36.125 1 87.62 793 ASP A O 1
ATOM 6531 N N . THR A 1 794 ? -14.523 -0.4 -34.438 1 83.88 794 THR A N 1
ATOM 6532 C CA . THR A 1 794 ? -15.734 -0.345 -35.25 1 83.88 794 THR A CA 1
ATOM 6533 C C . THR A 1 794 ? -15.742 0.901 -36.125 1 83.88 794 THR A C 1
ATOM 6535 O O . THR A 1 794 ? -16.422 0.936 -37.156 1 83.88 794 THR A O 1
ATOM 6538 N N . ASN A 1 795 ? -14.93 1.901 -35.75 1 79.12 795 ASN A N 1
ATOM 6539 C CA . ASN A 1 795 ? -14.859 3.145 -36.5 1 79.12 795 ASN A CA 1
ATOM 6540 C C . ASN A 1 795 ? -13.695 3.125 -37.5 1 79.12 795 ASN A C 1
ATOM 6542 O O . ASN A 1 795 ? -13.453 4.113 -38.188 1 79.12 795 ASN A O 1
ATOM 6546 N N . GLY A 1 796 ? -13.062 2.1 -37.469 1 81.44 796 GLY A N 1
ATOM 6547 C CA . GLY A 1 796 ? -11.953 1.967 -38.406 1 81.44 796 GLY A CA 1
ATOM 6548 C C . GLY A 1 796 ? -10.641 2.48 -37.812 1 81.44 796 GLY A C 1
ATOM 6549 O O . GLY A 1 796 ? -9.609 2.443 -38.5 1 81.44 796 GLY A O 1
ATOM 6550 N N . ALA A 1 797 ? -10.727 2.986 -36.562 1 82.06 797 ALA A N 1
ATOM 6551 C CA . ALA A 1 797 ? -9.508 3.475 -35.938 1 82.06 797 ALA A CA 1
ATOM 6552 C C . ALA A 1 797 ? -8.578 2.32 -35.562 1 82.06 797 ALA A C 1
ATOM 6554 O O . ALA A 1 797 ? -9.039 1.268 -35.125 1 82.06 797 ALA A O 1
ATOM 6555 N N . ILE A 1 798 ? -7.293 2.545 -35.781 1 83.44 798 ILE A N 1
ATOM 6556 C CA . ILE A 1 798 ? -6.305 1.513 -35.469 1 83.44 798 ILE A CA 1
ATOM 6557 C C . ILE A 1 798 ? -6.133 1.388 -33.969 1 83.44 798 ILE A C 1
ATOM 6559 O O . ILE A 1 798 ? -5.816 2.367 -33.281 1 83.44 798 ILE A O 1
ATOM 6563 N N . VAL A 1 799 ? -6.375 0.219 -33.469 1 85.38 799 VAL A N 1
ATOM 6564 C CA . VAL A 1 799 ? -6.203 -0.093 -32.031 1 85.38 799 VAL A CA 1
ATOM 6565 C C . VAL A 1 799 ? -4.801 -0.656 -31.797 1 85.38 799 VAL A C 1
ATOM 6567 O O . VAL A 1 799 ? -4.176 -0.371 -30.781 1 85.38 799 VAL A O 1
ATOM 6570 N N . PHE A 1 800 ? -4.418 -1.475 -32.688 1 88.06 800 PHE A N 1
ATOM 6571 C CA . PHE A 1 800 ? -3.096 -2.086 -32.625 1 88.06 800 PHE A CA 1
ATOM 6572 C C . PHE A 1 800 ? -2.574 -2.367 -34.031 1 88.06 800 PHE A C 1
ATOM 6574 O O . PHE A 1 800 ? -3.33 -2.793 -34.906 1 88.06 800 PHE A O 1
ATOM 6581 N N . SER A 1 801 ? -1.344 -1.995 -34.188 1 90.81 801 SER A N 1
ATOM 6582 C CA . SER A 1 801 ? -0.698 -2.289 -35.469 1 90.81 801 SER A CA 1
ATOM 6583 C C . SER A 1 801 ? 0.772 -2.646 -35.281 1 90.81 801 SER A C 1
ATOM 6585 O O . SER A 1 801 ? 1.477 -1.999 -34.5 1 90.81 801 SER A O 1
ATOM 6587 N N . TYR A 1 802 ? 1.138 -3.717 -35.844 1 91.62 802 TYR A N 1
ATOM 6588 C CA . TYR A 1 802 ? 2.529 -4.152 -35.844 1 91.62 802 TYR A CA 1
ATOM 6589 C C . TYR A 1 802 ? 2.916 -4.777 -37.188 1 91.62 802 TYR A C 1
ATOM 6591 O O . TYR A 1 802 ? 2.148 -5.555 -37.75 1 91.62 802 TYR A O 1
ATOM 6599 N N . SER A 1 803 ? 3.934 -4.348 -37.781 1 94.12 803 SER A N 1
ATOM 6600 C CA . SER A 1 803 ? 4.449 -4.91 -39.031 1 94.12 803 SER A CA 1
ATOM 6601 C C . SER A 1 803 ? 5.973 -4.906 -39.031 1 94.12 803 SER A C 1
ATOM 6603 O O . SER A 1 803 ? 6.605 -4.121 -38.344 1 94.12 803 SER A O 1
ATOM 6605 N N . ARG A 1 804 ? 6.477 -5.809 -39.75 1 94.31 804 ARG A N 1
ATOM 6606 C CA . ARG A 1 804 ? 7.93 -5.883 -39.875 1 94.31 804 ARG A CA 1
ATOM 6607 C C . ARG A 1 804 ? 8.328 -6.352 -41.281 1 94.31 804 ARG A C 1
ATOM 6609 O O . ARG A 1 804 ? 7.672 -7.211 -41.875 1 94.31 804 ARG A O 1
ATOM 6616 N N . ARG A 1 805 ? 9.43 -5.785 -41.75 1 93.81 805 ARG A N 1
ATOM 6617 C CA . ARG A 1 805 ? 10.086 -6.309 -42.938 1 93.81 805 ARG A CA 1
ATOM 6618 C C . ARG A 1 805 ? 10.844 -7.59 -42.625 1 93.81 805 ARG A C 1
ATOM 6620 O O . ARG A 1 805 ? 11.102 -7.898 -41.469 1 93.81 805 ARG A O 1
ATOM 6627 N N . GLY A 1 806 ? 11.188 -8.273 -43.625 1 94.75 806 GLY A N 1
ATOM 6628 C CA . GLY A 1 806 ? 11.844 -9.555 -43.406 1 94.75 806 GLY A CA 1
ATOM 6629 C C . GLY A 1 806 ? 13.18 -9.438 -42.719 1 94.75 806 GLY A C 1
ATOM 6630 O O . GLY A 1 806 ? 13.539 -10.289 -41.906 1 94.75 806 GLY A O 1
ATOM 6631 N N . ASN A 1 807 ? 13.875 -8.344 -42.969 1 92.19 807 ASN A N 1
ATOM 6632 C CA . ASN A 1 807 ? 15.219 -8.219 -42.406 1 92.19 807 ASN A CA 1
ATOM 6633 C C . ASN A 1 807 ? 15.25 -7.203 -41.25 1 92.19 807 ASN A C 1
ATOM 6635 O O . ASN A 1 807 ? 16.312 -6.754 -40.844 1 92.19 807 ASN A O 1
ATOM 6639 N N . GLU A 1 808 ? 14.125 -6.766 -40.781 1 91.88 808 GLU A N 1
ATOM 6640 C CA . GLU A 1 808 ? 14.031 -5.805 -39.688 1 91.88 808 GLU A CA 1
ATOM 6641 C C . GLU A 1 808 ? 13.992 -6.508 -38.312 1 91.88 808 GLU A C 1
ATOM 6643 O O . GLU A 1 808 ? 13.125 -7.348 -38.094 1 91.88 808 GLU A O 1
ATOM 6648 N N . PRO A 1 809 ? 14.922 -6.152 -37.438 1 87.62 809 PRO A N 1
ATOM 6649 C CA . PRO A 1 809 ? 14.938 -6.805 -36.125 1 87.62 809 PRO A CA 1
ATOM 6650 C C . PRO A 1 809 ? 13.625 -6.629 -35.344 1 87.62 809 PRO A C 1
ATOM 6652 O O . PRO A 1 809 ? 12.922 -5.633 -35.562 1 87.62 809 PRO A O 1
ATOM 6655 N N . MET A 1 810 ? 13.32 -7.633 -34.594 1 86 810 MET A N 1
ATOM 6656 C CA . MET A 1 810 ? 12.133 -7.613 -33.75 1 86 810 MET A CA 1
ATOM 6657 C C . MET A 1 810 ? 12.523 -7.582 -32.25 1 86 810 MET A C 1
ATOM 6659 O O . MET A 1 810 ? 13.352 -8.375 -31.812 1 86 810 MET A O 1
ATOM 6663 N N . THR A 1 811 ? 11.992 -6.594 -31.578 1 74.75 811 THR A N 1
ATOM 6664 C CA . THR A 1 811 ? 12.148 -6.512 -30.125 1 74.75 811 THR A CA 1
ATOM 6665 C C . THR A 1 811 ? 10.938 -7.113 -29.422 1 74.75 811 THR A C 1
ATOM 6667 O O . THR A 1 811 ? 9.805 -6.945 -29.859 1 74.75 811 THR A O 1
ATOM 6670 N N . PRO A 1 812 ? 11.164 -7.914 -28.391 1 74.75 812 PRO A N 1
ATOM 6671 C CA . PRO A 1 812 ? 10.047 -8.555 -27.703 1 74.75 812 PRO A CA 1
ATOM 6672 C C . PRO A 1 812 ? 9.07 -7.547 -27.094 1 74.75 812 PRO A C 1
ATOM 6674 O O . PRO A 1 812 ? 9.5 -6.562 -26.484 1 74.75 812 PRO A O 1
ATOM 6677 N N . GLU A 1 813 ? 7.809 -7.652 -27.297 1 72.88 813 GLU A N 1
ATOM 6678 C CA . GLU A 1 813 ? 6.738 -6.82 -26.75 1 72.88 813 GLU A CA 1
ATOM 6679 C C . GLU A 1 813 ? 5.531 -7.664 -26.359 1 72.88 813 GLU A C 1
ATOM 6681 O O . GLU A 1 813 ? 5.309 -8.742 -26.922 1 72.88 813 GLU A O 1
ATOM 6686 N N . HIS A 1 814 ? 4.867 -7.305 -25.25 1 77.25 814 HIS A N 1
ATOM 6687 C CA . HIS A 1 814 ? 3.596 -7.898 -24.859 1 77.25 814 HIS A CA 1
ATOM 6688 C C . HIS A 1 814 ? 2.512 -6.836 -24.703 1 77.25 814 HIS A C 1
ATOM 6690 O O . HIS A 1 814 ? 2.711 -5.836 -24.016 1 77.25 814 HIS A O 1
ATOM 6696 N N . HIS A 1 815 ? 1.514 -7.016 -25.453 1 76.06 815 HIS A N 1
ATOM 6697 C CA . HIS A 1 815 ? 0.394 -6.082 -25.406 1 76.06 815 HIS A CA 1
ATOM 6698 C C . HIS A 1 815 ? -0.895 -6.793 -25 1 76.06 815 HIS A C 1
ATOM 6700 O O . HIS A 1 815 ? -1.166 -7.906 -25.453 1 76.06 815 HIS A O 1
ATOM 6706 N N . LYS A 1 816 ? -1.561 -6.281 -24.094 1 79.19 816 LYS A N 1
ATOM 6707 C CA . LYS A 1 816 ? -2.902 -6.715 -23.719 1 79.19 816 LYS A CA 1
ATOM 6708 C C . LYS A 1 816 ? -3.902 -5.566 -23.812 1 79.19 816 LYS A C 1
ATOM 6710 O O . LYS A 1 816 ? -3.664 -4.484 -23.266 1 79.19 816 LYS A O 1
ATOM 6715 N N . PHE A 1 817 ? -4.863 -5.762 -24.562 1 78.94 817 PHE A N 1
ATOM 6716 C CA . PHE A 1 817 ? -5.828 -4.684 -24.734 1 78.94 817 PHE A CA 1
ATOM 6717 C C . PHE A 1 817 ? -7.223 -5.242 -24.984 1 78.94 817 PHE A C 1
ATOM 6719 O O . PHE A 1 817 ? -7.375 -6.422 -25.312 1 78.94 817 PHE A O 1
ATOM 6726 N N . GLU A 1 818 ? -8.25 -4.469 -24.812 1 79.31 818 GLU A N 1
ATOM 6727 C CA . GLU A 1 818 ? -9.641 -4.875 -24.969 1 79.31 818 GLU A CA 1
ATOM 6728 C C . GLU A 1 818 ? -10.07 -4.816 -26.438 1 79.31 818 GLU A C 1
ATOM 6730 O O . GLU A 1 818 ? -9.625 -3.939 -27.188 1 79.31 818 GLU A O 1
ATOM 6735 N N . VAL A 1 819 ? -10.727 -5.762 -26.828 1 88.25 819 VAL A N 1
ATOM 6736 C CA . VAL A 1 819 ? -11.352 -5.805 -28.141 1 88.25 819 VAL A CA 1
ATOM 6737 C C . VAL A 1 819 ? -12.852 -6.051 -28 1 88.25 819 VAL A C 1
ATOM 6739 O O . VAL A 1 819 ? -13.289 -6.68 -27.031 1 88.25 819 VAL A O 1
ATOM 6742 N N . TYR A 1 820 ? -13.594 -5.496 -28.953 1 85.25 820 TYR A N 1
ATOM 6743 C CA . TYR A 1 820 ? -15.047 -5.598 -28.859 1 85.25 820 TYR A CA 1
ATOM 6744 C C . TYR A 1 820 ? -15.641 -6.09 -30.172 1 85.25 820 TYR A C 1
ATOM 6746 O O . TYR A 1 820 ? -14.961 -6.133 -31.188 1 85.25 820 TYR A O 1
ATOM 6754 N N . SER A 1 821 ? -16.922 -6.547 -30.078 1 86 821 SER A N 1
ATOM 6755 C CA . SER A 1 821 ? -17.656 -6.941 -31.266 1 86 821 SER A CA 1
ATOM 6756 C C . SER A 1 821 ? -17.609 -5.844 -32.344 1 86 821 SER A C 1
ATOM 6758 O O . SER A 1 821 ? -17.75 -4.664 -32 1 86 821 SER A O 1
ATOM 6760 N N . GLY A 1 822 ? -17.344 -6.258 -33.5 1 87.69 822 GLY A N 1
ATOM 6761 C CA . GLY A 1 822 ? -17.281 -5.309 -34.594 1 87.69 822 GLY A CA 1
ATOM 6762 C C . GLY A 1 822 ? -15.867 -4.953 -35 1 87.69 822 GLY A C 1
ATOM 6763 O O . GLY A 1 822 ? -15.633 -4.43 -36.094 1 87.69 822 GLY A O 1
ATOM 6764 N N . TYR A 1 823 ? -14.922 -5.234 -34.062 1 91.38 823 TYR A N 1
ATOM 6765 C CA . TYR A 1 823 ? -13.531 -4.996 -34.406 1 91.38 823 TYR A CA 1
ATOM 6766 C C . TYR A 1 823 ? -13.102 -5.883 -35.562 1 91.38 823 TYR A C 1
ATOM 6768 O O . TYR A 1 823 ? -13.656 -6.969 -35.781 1 91.38 823 TYR A O 1
ATOM 6776 N N . THR A 1 824 ? -12.242 -5.348 -36.375 1 91.56 824 THR A N 1
ATOM 6777 C CA . THR A 1 824 ? -11.727 -6.117 -37.5 1 91.56 824 THR A CA 1
ATOM 6778 C C . THR A 1 824 ? -10.234 -6.391 -37.312 1 91.56 824 THR A C 1
ATOM 6780 O O . THR A 1 824 ? -9.516 -5.594 -36.719 1 91.56 824 THR A O 1
ATOM 6783 N N . VAL A 1 825 ? -9.82 -7.57 -37.781 1 93.62 825 VAL A N 1
ATOM 6784 C CA . VAL A 1 825 ? -8.422 -8 -37.75 1 93.62 825 VAL A CA 1
ATOM 6785 C C . VAL A 1 825 ? -7.934 -8.203 -39.188 1 93.62 825 VAL A C 1
ATOM 6787 O O . VAL A 1 825 ? -8.594 -8.883 -40 1 93.62 825 VAL A O 1
ATOM 6790 N N . GLU A 1 826 ? -6.961 -7.555 -39.562 1 93.06 826 GLU A N 1
ATOM 6791 C CA . GLU A 1 826 ? -6.301 -7.73 -40.844 1 93.06 826 GLU A CA 1
ATOM 6792 C C . GLU A 1 826 ? -4.887 -8.281 -40.656 1 93.06 826 GLU A C 1
ATOM 6794 O O . GLU A 1 826 ? -4.062 -7.684 -39.969 1 93.06 826 GLU A O 1
ATOM 6799 N N . LEU A 1 827 ? -4.684 -9.406 -41.312 1 95 827 LEU A N 1
ATOM 6800 C CA . LEU A 1 827 ? -3.381 -10.055 -41.219 1 95 827 LEU A CA 1
ATOM 6801 C C . LEU A 1 827 ? -2.738 -10.188 -42.594 1 95 827 LEU A C 1
ATOM 6803 O O . LEU A 1 827 ? -3.436 -10.391 -43.594 1 95 827 LEU A O 1
ATOM 6807 N N . PHE A 1 828 ? -1.521 -9.992 -42.656 1 94.88 828 PHE A N 1
ATOM 6808 C CA . PHE A 1 828 ? -0.718 -10.227 -43.844 1 94.88 828 PHE A CA 1
ATOM 6809 C C . PHE A 1 828 ? 0.465 -11.133 -43.531 1 94.88 828 PHE A C 1
ATOM 6811 O O . PHE A 1 828 ? 1.133 -10.969 -42.5 1 94.88 828 PHE A O 1
ATOM 6818 N N . MET A 1 829 ? 0.679 -12.094 -44.344 1 95.38 829 MET A N 1
ATOM 6819 C CA . MET A 1 829 ? 1.847 -12.969 -44.281 1 95.38 829 MET A CA 1
ATOM 6820 C C . MET A 1 829 ? 2.414 -13.203 -45.688 1 95.38 829 MET A C 1
ATOM 6822 O O . MET A 1 829 ? 1.712 -13.688 -46.562 1 95.38 829 MET A O 1
ATOM 6826 N N . ARG A 1 830 ? 3.686 -12.922 -45.812 1 94.62 830 ARG A N 1
ATOM 6827 C CA . ARG A 1 830 ? 4.344 -13.039 -47.125 1 94.62 830 ARG A CA 1
ATOM 6828 C C . ARG A 1 830 ? 4.344 -14.484 -47.594 1 94.62 830 ARG A C 1
ATOM 6830 O O . ARG A 1 830 ? 4.148 -14.742 -48.781 1 94.62 830 ARG A O 1
ATOM 6837 N N . GLU A 1 831 ? 4.609 -15.367 -46.719 1 92.94 831 GLU A N 1
ATOM 6838 C CA . GLU A 1 831 ? 4.594 -16.797 -47 1 92.94 831 GLU A CA 1
ATOM 6839 C C . GLU A 1 831 ? 3.438 -17.484 -46.281 1 92.94 831 GLU A C 1
ATOM 6841 O O . GLU A 1 831 ? 3.643 -18.156 -45.281 1 92.94 831 GLU A O 1
ATOM 6846 N N . PRO A 1 832 ? 2.246 -17.391 -46.938 1 88.06 832 PRO A N 1
ATOM 6847 C CA . PRO A 1 832 ? 1.082 -17.953 -46.25 1 88.06 832 PRO A CA 1
ATOM 6848 C C . PRO A 1 832 ? 1.125 -19.484 -46.156 1 88.06 832 PRO A C 1
ATOM 6850 O O . PRO A 1 832 ? 2.049 -20.109 -46.688 1 88.06 832 PRO A O 1
ATOM 6853 N N . GLY A 1 833 ? 0.122 -20.125 -45.5 1 81.25 833 GLY A N 1
ATOM 6854 C CA . GLY A 1 833 ? 0.068 -21.562 -45.25 1 81.25 833 GLY A CA 1
ATOM 6855 C C . GLY A 1 833 ? 0.48 -21.922 -43.844 1 81.25 833 GLY A C 1
ATOM 6856 O O . GLY A 1 833 ? -0.086 -21.422 -42.875 1 81.25 833 GLY A O 1
ATOM 6857 N N . ASN A 1 834 ? 1.618 -22.594 -43.812 1 79.75 834 ASN A N 1
ATOM 6858 C CA . ASN A 1 834 ? 2.016 -23.125 -42.531 1 79.75 834 ASN A CA 1
ATOM 6859 C C . ASN A 1 834 ? 2.633 -22.047 -41.656 1 79.75 834 ASN A C 1
ATOM 6861 O O . ASN A 1 834 ? 2.717 -22.219 -40.438 1 79.75 834 ASN A O 1
ATOM 6865 N N . ARG A 1 835 ? 2.93 -21 -42.219 1 90.25 835 ARG A N 1
ATOM 6866 C CA . ARG A 1 835 ? 3.609 -19.969 -41.438 1 90.25 835 ARG A CA 1
ATOM 6867 C C . ARG A 1 835 ? 2.607 -18.984 -40.812 1 90.25 835 ARG A C 1
ATOM 6869 O O . ARG A 1 835 ? 2.979 -18.125 -40.031 1 90.25 835 ARG A O 1
ATOM 6876 N N . LEU A 1 836 ? 1.438 -19.062 -41.188 1 91.75 836 LEU A N 1
ATOM 6877 C CA . LEU A 1 836 ? 0.332 -18.438 -40.469 1 91.75 836 LEU A CA 1
ATOM 6878 C C . LEU A 1 836 ? -0.714 -19.469 -40.062 1 91.75 836 LEU A C 1
ATOM 6880 O O . LEU A 1 836 ? -1.395 -20.031 -40.938 1 91.75 836 LEU A O 1
ATOM 6884 N N . GLN A 1 837 ? -0.77 -19.625 -38.812 1 87.94 837 GLN A N 1
ATOM 6885 C CA . GLN A 1 837 ? -1.666 -20.656 -38.312 1 87.94 837 GLN A CA 1
ATOM 6886 C C . GLN A 1 837 ? -2.775 -20.047 -37.438 1 87.94 837 GLN A C 1
ATOM 6888 O O . GLN A 1 837 ? -2.566 -19.031 -36.781 1 87.94 837 GLN A O 1
ATOM 6893 N N . LEU A 1 838 ? -3.861 -20.656 -37.562 1 88.88 838 LEU A N 1
ATOM 6894 C CA . LEU A 1 838 ? -4.965 -20.359 -36.656 1 88.88 838 LEU A CA 1
ATOM 6895 C C . LEU A 1 838 ? -5.285 -21.562 -35.781 1 88.88 838 LEU A C 1
ATOM 6897 O O . LEU A 1 838 ? -5.543 -22.656 -36.281 1 88.88 838 LEU A O 1
ATOM 6901 N N . ILE A 1 839 ? -5.094 -21.391 -34.531 1 84.75 839 ILE A N 1
ATOM 6902 C CA . ILE A 1 839 ? -5.422 -22.406 -33.531 1 84.75 839 ILE A CA 1
ATOM 6903 C C . ILE A 1 839 ? -6.664 -21.984 -32.75 1 84.75 839 ILE A C 1
ATOM 6905 O O . ILE A 1 839 ? -6.715 -20.875 -32.219 1 84.75 839 ILE A O 1
ATOM 6909 N N . VAL A 1 840 ? -7.664 -22.797 -32.781 1 82.75 840 VAL A N 1
ATOM 6910 C CA . VAL A 1 840 ? -8.906 -22.531 -32.062 1 82.75 840 VAL A CA 1
ATOM 6911 C C . VAL A 1 840 ? -9.109 -23.547 -30.953 1 82.75 840 VAL A C 1
ATOM 6913 O O . VAL A 1 840 ? -9.219 -24.75 -31.219 1 82.75 840 VAL A O 1
ATOM 6916 N N . ASN A 1 841 ? -9.164 -23.141 -29.75 1 77.88 841 ASN A N 1
ATOM 6917 C CA . ASN A 1 841 ? -9.32 -24 -28.578 1 77.88 841 ASN A CA 1
ATOM 6918 C C . ASN A 1 841 ? -8.336 -25.172 -28.594 1 77.88 841 ASN A C 1
ATOM 6920 O O . ASN A 1 841 ? -8.742 -26.328 -28.453 1 77.88 841 ASN A O 1
ATOM 6924 N N . LYS A 1 842 ? -7.121 -24.859 -28.922 1 74.44 842 LYS A N 1
ATOM 6925 C CA . LYS A 1 842 ? -5.965 -25.75 -28.859 1 74.44 842 LYS A CA 1
ATOM 6926 C C . LYS A 1 842 ? -5.934 -26.719 -30.031 1 74.44 842 LYS A C 1
ATOM 6928 O O . LYS A 1 842 ? -5.148 -27.672 -30.047 1 74.44 842 LYS A O 1
ATOM 6933 N N . MET A 1 843 ? -6.832 -26.406 -31.016 1 72.94 843 MET A N 1
ATOM 6934 C CA . MET A 1 843 ? -6.855 -27.219 -32.219 1 72.94 843 MET A CA 1
ATOM 6935 C C . MET A 1 843 ? -6.539 -26.391 -33.469 1 72.94 843 MET A C 1
ATOM 6937 O O . MET A 1 843 ? -7.062 -25.281 -33.625 1 72.94 843 MET A O 1
ATOM 6941 N N . LEU A 1 844 ? -5.625 -26.906 -34.219 1 77.69 844 LEU A N 1
ATOM 6942 C CA . LEU A 1 844 ? -5.277 -26.234 -35.469 1 77.69 844 LEU A CA 1
ATOM 6943 C C . LEU A 1 844 ? -6.473 -26.188 -36.406 1 77.69 844 LEU A C 1
ATOM 6945 O O . LEU A 1 844 ? -7.141 -27.188 -36.625 1 77.69 844 LEU A O 1
ATOM 6949 N N . ASP A 1 845 ? -6.789 -24.969 -36.812 1 78.06 845 ASP A N 1
ATOM 6950 C CA . ASP A 1 845 ? -7.824 -24.812 -37.844 1 78.06 845 ASP A CA 1
ATOM 6951 C C . ASP A 1 845 ? -7.238 -24.969 -39.25 1 78.06 845 ASP A C 1
ATOM 6953 O O . ASP A 1 845 ? -6.707 -24.016 -39.812 1 78.06 845 ASP A O 1
ATOM 6957 N N . THR A 1 846 ? -7.438 -26.047 -39.75 1 68.62 846 THR A N 1
ATOM 6958 C CA . THR A 1 846 ? -6.848 -26.359 -41.062 1 68.62 846 THR A CA 1
ATOM 6959 C C . THR A 1 846 ? -7.605 -25.656 -42.188 1 68.62 846 THR A C 1
ATOM 6961 O O . THR A 1 846 ? -7.16 -25.656 -43.344 1 68.62 846 THR A O 1
ATOM 6964 N N . ALA A 1 847 ? -8.648 -24.938 -41.844 1 72.19 847 ALA A N 1
ATOM 6965 C CA . ALA A 1 847 ? -9.477 -24.312 -42.844 1 72.19 847 ALA A CA 1
ATOM 6966 C C . ALA A 1 847 ? -9 -22.891 -43.125 1 72.19 847 ALA A C 1
ATOM 6968 O O . ALA A 1 847 ? -9.5 -22.234 -44.062 1 72.19 847 ALA A O 1
ATOM 6969 N N . LEU A 1 848 ? -8.07 -22.469 -42.406 1 84.38 848 LEU A N 1
ATOM 6970 C CA . LEU A 1 848 ? -7.566 -21.125 -42.688 1 84.38 848 LEU A CA 1
ATOM 6971 C C . LEU A 1 848 ? -7.055 -21.016 -44.125 1 84.38 848 LEU A C 1
ATOM 6973 O O . LEU A 1 848 ? -6.25 -21.844 -44.562 1 84.38 848 LEU A O 1
ATOM 6977 N N . PRO A 1 849 ? -7.508 -19.984 -44.844 1 79.44 849 PRO A N 1
ATOM 6978 C CA . PRO A 1 849 ? -7.059 -19.844 -46.25 1 79.44 849 PRO A CA 1
ATOM 6979 C C . PRO A 1 849 ? -5.551 -19.625 -46.344 1 79.44 849 PRO A C 1
ATOM 6981 O O . PRO A 1 849 ? -4.949 -18.969 -45.5 1 79.44 849 PRO A O 1
ATOM 6984 N N . SER A 1 850 ? -4.98 -20.203 -47.375 1 83.81 850 SER A N 1
ATOM 6985 C CA . SER A 1 850 ? -3.553 -20.047 -47.625 1 83.81 850 SER A CA 1
ATOM 6986 C C . SER A 1 850 ? -3.277 -18.828 -48.5 1 83.81 850 SER A C 1
ATOM 6988 O O . SER A 1 850 ? -2.555 -18.922 -49.469 1 83.81 850 SER A O 1
ATOM 6990 N N . THR A 1 851 ? -3.973 -17.734 -48.188 1 87.44 851 THR A N 1
ATOM 6991 C CA . THR A 1 851 ? -3.75 -16.469 -48.875 1 87.44 851 THR A CA 1
ATOM 6992 C C . THR A 1 851 ? -2.9 -15.531 -48.031 1 87.44 851 THR A C 1
ATOM 6994 O O . THR A 1 851 ? -2.742 -15.758 -46.812 1 87.44 851 THR A O 1
ATOM 6997 N N . GLN A 1 852 ? -2.352 -14.555 -48.719 1 92.25 852 GLN A N 1
ATOM 6998 C CA . GLN A 1 852 ? -1.46 -13.656 -48 1 92.25 852 GLN A CA 1
ATOM 6999 C C . GLN A 1 852 ? -2.242 -12.75 -47.031 1 92.25 852 GLN A C 1
ATOM 7001 O O . GLN A 1 852 ? -1.729 -12.344 -46 1 92.25 852 GLN A O 1
ATOM 7006 N N . ASN A 1 853 ? -3.439 -12.383 -47.531 1 91.62 853 ASN A N 1
ATOM 7007 C CA . ASN A 1 853 ? -4.281 -11.516 -46.719 1 91.62 853 ASN A CA 1
ATOM 7008 C C . ASN A 1 853 ? -5.414 -12.289 -46.031 1 91.62 853 ASN A C 1
ATOM 7010 O O . ASN A 1 853 ? -6.141 -13.031 -46.719 1 91.62 853 ASN A O 1
ATOM 7014 N N . ILE A 1 854 ? -5.426 -12.164 -44.75 1 92.12 854 ILE A N 1
ATOM 7015 C CA . ILE A 1 854 ? -6.504 -12.773 -43.969 1 92.12 854 ILE A CA 1
ATOM 7016 C C . ILE A 1 854 ? -7.273 -11.688 -43.219 1 92.12 854 ILE A C 1
ATOM 7018 O O . ILE A 1 854 ? -6.676 -10.758 -42.688 1 92.12 854 ILE A O 1
ATOM 7022 N N . PHE A 1 855 ? -8.555 -11.781 -43.312 1 90.25 855 PHE A N 1
ATOM 7023 C CA . PHE A 1 855 ? -9.422 -10.836 -42.594 1 90.25 855 PHE A CA 1
ATOM 7024 C C . PHE A 1 855 ? -10.312 -11.562 -41.594 1 90.25 855 PHE A C 1
ATOM 7026 O O . PHE A 1 855 ? -10.734 -12.695 -41.844 1 90.25 855 PHE A O 1
ATOM 7033 N N . ALA A 1 856 ? -10.43 -10.938 -40.469 1 91.69 856 ALA A N 1
ATOM 7034 C CA . ALA A 1 856 ? -11.336 -11.492 -39.469 1 91.69 856 ALA A CA 1
ATOM 7035 C C . ALA A 1 856 ? -12.148 -10.398 -38.812 1 91.69 856 ALA A C 1
ATOM 7037 O O . ALA A 1 856 ? -11.727 -9.242 -38.75 1 91.69 856 ALA A O 1
ATOM 7038 N N . ARG A 1 857 ? -13.312 -10.742 -38.344 1 90.62 857 ARG A N 1
ATOM 7039 C CA . ARG A 1 857 ? -14.195 -9.859 -37.594 1 90.62 857 ARG A CA 1
ATOM 7040 C C . ARG A 1 857 ? -14.562 -10.484 -36.25 1 90.62 857 ARG A C 1
ATOM 7042 O O . ARG A 1 857 ? -14.922 -11.664 -36.188 1 90.62 857 ARG A O 1
ATOM 7049 N N . ILE A 1 858 ? -14.406 -9.695 -35.25 1 90.81 858 ILE A N 1
ATOM 7050 C CA . ILE A 1 858 ? -14.734 -10.164 -33.906 1 90.81 858 ILE A CA 1
ATOM 7051 C C . ILE A 1 858 ? -16.219 -9.969 -33.656 1 90.81 858 ILE A C 1
ATOM 7053 O O . ILE A 1 858 ? -16.766 -8.891 -33.906 1 90.81 858 ILE A O 1
ATOM 7057 N N . THR A 1 859 ? -16.891 -11.008 -33.281 1 84.81 859 THR A N 1
ATOM 7058 C CA . THR A 1 859 ? -18.25 -10.938 -32.781 1 84.81 859 THR A CA 1
ATOM 7059 C C . THR A 1 859 ? -18.297 -11.062 -31.266 1 84.81 859 THR A C 1
ATOM 7061 O O . THR A 1 859 ? -17.25 -11.023 -30.609 1 84.81 859 THR A O 1
ATOM 7064 N N . ASP A 1 860 ? -19.5 -11.188 -30.766 1 78.5 860 ASP A N 1
ATOM 7065 C CA . ASP A 1 860 ? -19.641 -11.211 -29.312 1 78.5 860 ASP A CA 1
ATOM 7066 C C . ASP A 1 860 ? -18.984 -12.453 -28.719 1 78.5 860 ASP A C 1
ATOM 7068 O O . ASP A 1 860 ? -18.453 -12.406 -27.609 1 78.5 860 ASP A O 1
ATOM 7072 N N . THR A 1 861 ? -19 -13.539 -29.531 1 79.88 861 THR A N 1
ATOM 7073 C CA . THR A 1 861 ? -18.531 -14.781 -28.938 1 79.88 861 THR A CA 1
ATOM 7074 C C . THR A 1 861 ? -17.469 -15.438 -29.812 1 79.88 861 THR A C 1
ATOM 7076 O O . THR A 1 861 ? -16.703 -16.281 -29.344 1 79.88 861 THR A O 1
ATOM 7079 N N . GLN A 1 862 ? -17.469 -15.039 -31.094 1 86.56 862 GLN A N 1
ATOM 7080 C CA . GLN A 1 862 ? -16.594 -15.773 -32 1 86.56 862 GLN A CA 1
ATOM 7081 C C . GLN A 1 862 ? -15.875 -14.828 -32.938 1 86.56 862 GLN A C 1
ATOM 7083 O O . GLN A 1 862 ? -16.141 -13.617 -32.969 1 86.56 862 GLN A O 1
ATOM 7088 N N . LEU A 1 863 ? -14.891 -15.43 -33.531 1 89.25 863 LEU A N 1
ATOM 7089 C CA . LEU A 1 863 ? -14.172 -14.781 -34.625 1 89.25 863 LEU A CA 1
ATOM 7090 C C . LEU A 1 863 ? -14.586 -15.359 -35.969 1 89.25 863 LEU A C 1
ATOM 7092 O O . LEU A 1 863 ? -14.625 -16.578 -36.156 1 89.25 863 LEU A O 1
ATOM 7096 N N . VAL A 1 864 ? -15.07 -14.438 -36.875 1 85.5 864 VAL A N 1
ATOM 7097 C CA . VAL A 1 864 ? -15.375 -14.844 -38.25 1 85.5 864 VAL A CA 1
ATOM 7098 C C . VAL A 1 864 ? -14.18 -14.539 -39.156 1 85.5 864 VAL A C 1
ATOM 7100 O O . VAL A 1 864 ? -13.773 -13.375 -39.281 1 85.5 864 VAL A O 1
ATOM 7103 N N . VAL A 1 865 ? -13.602 -15.602 -39.719 1 87.5 865 VAL A N 1
ATOM 7104 C CA . VAL A 1 865 ? -12.367 -15.461 -40.5 1 87.5 865 VAL A CA 1
ATOM 7105 C C . VAL A 1 865 ? -12.656 -15.727 -41.969 1 87.5 865 VAL A C 1
ATOM 7107 O O . VAL A 1 865 ? -13.438 -16.609 -42.312 1 87.5 865 VAL A O 1
ATOM 7110 N N . GLY A 1 866 ? -12.195 -14.836 -42.969 1 74.5 866 GLY A N 1
ATOM 7111 C CA . GLY A 1 866 ? -12.305 -15.016 -44.406 1 74.5 866 GLY A CA 1
ATOM 7112 C C . GLY A 1 866 ? -11.188 -14.328 -45.156 1 74.5 866 GLY A C 1
ATOM 7113 O O . GLY A 1 866 ? -10.273 -13.758 -44.562 1 74.5 866 GLY A O 1
ATOM 7114 N N . ASP A 1 867 ? -10.977 -14.57 -46.531 1 67.62 867 ASP A N 1
ATOM 7115 C CA . ASP A 1 867 ? -9.922 -13.992 -47.375 1 67.62 867 ASP A CA 1
ATOM 7116 C C . ASP A 1 867 ? -10.414 -12.734 -48.094 1 67.62 867 ASP A C 1
ATOM 7118 O O . ASP A 1 867 ? -9.742 -12.234 -49 1 67.62 867 ASP A O 1
ATOM 7122 N N . THR A 1 868 ? -11.734 -12.281 -48.031 1 62.91 868 THR A N 1
ATOM 7123 C CA . THR A 1 868 ? -12.219 -11.047 -48.656 1 62.91 868 THR A CA 1
ATOM 7124 C C . THR A 1 868 ? -12.602 -10.023 -47.594 1 62.91 868 THR A C 1
ATOM 7126 O O . THR A 1 868 ? -13.039 -10.383 -46.5 1 62.91 868 THR A O 1
ATOM 7129 N N . SER A 1 869 ? -12.188 -8.781 -47.906 1 55.69 869 SER A N 1
ATOM 7130 C CA . SER A 1 869 ? -12.539 -7.707 -46.969 1 55.69 869 SER A CA 1
ATOM 7131 C C . SER A 1 869 ? -14.039 -7.688 -46.688 1 55.69 869 SER A C 1
ATOM 7133 O O . SER A 1 869 ? -14.852 -7.797 -47.625 1 55.69 869 SER A O 1
ATOM 7135 N N . ILE A 1 870 ? -14.602 -8.125 -45.781 1 46.84 870 ILE A N 1
ATOM 7136 C CA . ILE A 1 870 ? -16 -8.18 -45.406 1 46.84 870 ILE A CA 1
ATOM 7137 C C . ILE A 1 870 ? -16.672 -6.832 -45.656 1 46.84 870 ILE A C 1
ATOM 7139 O O . ILE A 1 870 ? -17.062 -6.125 -44.75 1 46.84 870 ILE A O 1
ATOM 7143 N N . GLU A 1 871 ? -16.391 -5.922 -46.5 1 40.09 871 GLU A N 1
ATOM 7144 C CA . GLU A 1 871 ? -17.172 -4.715 -46.719 1 40.09 871 GLU A CA 1
ATOM 7145 C C . GLU A 1 871 ? -18.562 -5.055 -47.281 1 40.09 871 GLU A C 1
ATOM 7147 O O . GLU A 1 871 ? -19.516 -4.301 -47.094 1 40.09 871 GLU A O 1
ATOM 7152 N N . ASP A 1 872 ? -18.891 -5.93 -48.406 1 33.88 872 ASP A N 1
ATOM 7153 C CA . ASP A 1 872 ? -20.016 -5.742 -49.312 1 33.88 872 ASP A CA 1
ATOM 7154 C C . ASP A 1 872 ? -21.344 -6.09 -48.625 1 33.88 872 ASP A C 1
ATOM 7156 O O . ASP A 1 872 ? -22.391 -5.555 -48.969 1 33.88 872 ASP A O 1
ATOM 7160 N N . ASN A 1 873 ? -21.812 -7.355 -48.312 1 29.94 873 ASN A N 1
ATOM 7161 C CA . ASN A 1 873 ? -23.234 -7.602 -48.156 1 29.94 873 ASN A CA 1
ATOM 7162 C C . ASN A 1 873 ? -23.812 -6.852 -46.969 1 29.94 873 ASN A C 1
ATOM 7164 O O . ASN A 1 873 ? -25.031 -6.645 -46.875 1 29.94 873 ASN A O 1
ATOM 7168 N N . LEU A 1 874 ? -23.625 -7.141 -45.812 1 28.31 874 LEU A N 1
ATOM 7169 C CA . LEU A 1 874 ? -24.578 -6.953 -44.719 1 28.31 874 LEU A CA 1
ATOM 7170 C C . LEU A 1 874 ? -24.625 -5.488 -44.281 1 28.31 874 LEU A C 1
ATOM 7172 O O . LEU A 1 874 ? -25.25 -5.156 -43.281 1 28.31 874 LEU A O 1
ATOM 7176 N N . VAL A 1 875 ? -23.906 -4.555 -44.812 1 27.98 875 VAL A N 1
ATOM 7177 C CA . VAL A 1 875 ? -24.109 -3.383 -43.938 1 27.98 875 VAL A CA 1
ATOM 7178 C C . VAL A 1 875 ? -25.406 -2.674 -44.344 1 27.98 875 VAL A C 1
ATOM 7180 O O . VAL A 1 875 ? -25.453 -2 -45.375 1 27.98 875 VAL A O 1
ATOM 7183 N N . THR A 1 876 ? -26.531 -3.344 -44.469 1 24.3 876 THR A N 1
ATOM 7184 C CA . THR A 1 876 ? -27.562 -2.34 -44.219 1 24.3 876 THR A CA 1
ATOM 7185 C C . THR A 1 876 ? -27.234 -1.498 -43 1 24.3 876 THR A C 1
ATOM 7187 O O . THR A 1 876 ? -26.875 -2.035 -41.969 1 24.3 876 THR A O 1
ATOM 7190 N N . SER A 1 877 ? -27.062 -0.245 -43.219 1 24.27 877 SER A N 1
ATOM 7191 C CA . SER A 1 877 ? -26.781 0.861 -42.312 1 24.27 877 SER A CA 1
ATOM 7192 C C . SER A 1 877 ? -27.797 0.907 -41.188 1 24.27 877 SER A C 1
ATOM 7194 O O . SER A 1 877 ? -28.922 1.361 -41.344 1 24.27 877 SER A O 1
ATOM 7196 N N . ILE A 1 878 ? -28.266 -0.115 -40.594 1 23.98 878 ILE A N 1
ATOM 7197 C CA . ILE A 1 878 ? -29.078 0.309 -39.438 1 23.98 878 ILE A CA 1
ATOM 7198 C C . ILE A 1 878 ? -28.344 1.397 -38.656 1 23.98 878 ILE A C 1
ATOM 7200 O O . ILE A 1 878 ? -27.234 1.181 -38.188 1 23.98 878 ILE A O 1
ATOM 7204 N N . ASN A 1 879 ? -28.641 2.623 -39.031 1 23.22 879 ASN A N 1
ATOM 7205 C CA . ASN A 1 879 ? -28.359 3.836 -38.25 1 23.22 879 ASN A CA 1
ATOM 7206 C C . ASN A 1 879 ? -28.703 3.672 -36.781 1 23.22 879 ASN A C 1
ATOM 7208 O O . ASN A 1 879 ? -29.859 3.883 -36.406 1 23.22 879 ASN A O 1
ATOM 7212 N N . VAL A 1 880 ? -28.547 2.543 -36.219 1 24.31 880 VAL A N 1
ATOM 7213 C CA . VAL A 1 880 ? -28.906 2.697 -34.844 1 24.31 880 VAL A CA 1
ATOM 7214 C C . VAL A 1 880 ? -28.203 3.92 -34.25 1 24.31 880 VAL A C 1
ATOM 7216 O O . VAL A 1 880 ? -27 4.105 -34.438 1 24.31 880 VAL A O 1
ATOM 7219 N N . ASP A 1 881 ? -28.938 4.957 -34.156 1 22.83 881 ASP A N 1
ATOM 7220 C CA . ASP A 1 881 ? -28.609 6.121 -33.312 1 22.83 881 ASP A CA 1
ATOM 7221 C C . ASP A 1 881 ? -27.875 5.711 -32.062 1 22.83 881 ASP A C 1
ATOM 7223 O O . ASP A 1 881 ? -28.5 5.242 -31.094 1 22.83 881 ASP A O 1
ATOM 7227 N N . CYS A 1 882 ? -26.844 5.008 -32.25 1 24.89 882 CYS A N 1
ATOM 7228 C CA . CYS A 1 882 ? -26.047 4.836 -31.047 1 24.89 882 CYS A CA 1
ATOM 7229 C C . CYS A 1 882 ? -25.906 6.152 -30.297 1 24.89 882 CYS A C 1
ATOM 7231 O O . CYS A 1 882 ? -25.562 7.176 -30.891 1 24.89 882 CYS A O 1
ATOM 7233 N N . GLY A 1 883 ? -26.828 6.449 -29.562 1 23.91 883 GLY A N 1
ATOM 7234 C CA . GLY A 1 883 ? -26.672 7.566 -28.656 1 23.91 883 GLY A CA 1
ATOM 7235 C C . GLY A 1 883 ? -25.219 7.965 -28.438 1 23.91 883 GLY A C 1
ATOM 7236 O O . GLY A 1 883 ? -24.312 7.168 -28.688 1 23.91 883 GLY A O 1
ATOM 7237 N N . ASP A 1 884 ? -24.766 9.211 -28.703 1 25.88 884 ASP A N 1
ATOM 7238 C CA . ASP A 1 884 ? -23.578 10.008 -28.422 1 25.88 884 ASP A CA 1
ATOM 7239 C C . ASP A 1 884 ? -22.812 9.445 -27.219 1 25.88 884 ASP A C 1
ATOM 7241 O O . ASP A 1 884 ? -22.188 10.203 -26.469 1 25.88 884 ASP A O 1
ATOM 7245 N N . ASP A 1 885 ? -23.234 8.375 -26.828 1 26.81 885 ASP A N 1
ATOM 7246 C CA . ASP A 1 885 ? -22.516 7.977 -25.609 1 26.81 885 ASP A CA 1
ATOM 7247 C C . ASP A 1 885 ? -21.016 7.906 -25.844 1 26.81 885 ASP A C 1
ATOM 7249 O O . ASP A 1 885 ? -20.562 7.289 -26.812 1 26.81 885 ASP A O 1
ATOM 7253 N N . ASP A 1 886 ? -20.203 8.766 -25.281 1 27.33 886 ASP A N 1
ATOM 7254 C CA . ASP A 1 886 ? -18.828 9.258 -25.234 1 27.33 886 ASP A CA 1
ATOM 7255 C C . ASP A 1 886 ? -17.844 8.164 -25.641 1 27.33 886 ASP A C 1
ATOM 7257 O O . ASP A 1 886 ? -18.203 6.992 -25.719 1 27.33 886 ASP A O 1
ATOM 7261 N N . ASN A 1 887 ? -16.453 8.461 -25.375 1 27.06 887 ASN A N 1
ATOM 7262 C CA . ASN A 1 887 ? -15.062 8.109 -25.578 1 27.06 887 ASN A CA 1
ATOM 7263 C C . ASN A 1 887 ? -14.797 6.645 -25.25 1 27.06 887 ASN A C 1
ATOM 7265 O O . ASN A 1 887 ? -14.625 6.297 -24.078 1 27.06 887 ASN A O 1
ATOM 7269 N N . GLN A 1 888 ? -15.359 5.891 -26.062 1 28.75 888 GLN A N 1
ATOM 7270 C CA . GLN A 1 888 ? -14.867 4.551 -25.766 1 28.75 888 GLN A CA 1
ATOM 7271 C C . GLN A 1 888 ? -13.352 4.477 -25.906 1 28.75 888 GLN A C 1
ATOM 7273 O O . GLN A 1 888 ? -12.844 4.191 -26.984 1 28.75 888 GLN A O 1
ATOM 7278 N N . LYS A 1 889 ? -12.625 5.18 -25.234 1 34.41 889 LYS A N 1
ATOM 7279 C CA . LYS A 1 889 ? -11.172 5.109 -25.125 1 34.41 889 LYS A CA 1
ATOM 7280 C C . LYS A 1 889 ? -10.703 3.672 -24.906 1 34.41 889 LYS A C 1
ATOM 7282 O O . LYS A 1 889 ? -11.195 2.984 -24 1 34.41 889 LYS A O 1
ATOM 7287 N N . ILE A 1 890 ? -10.305 3.068 -26.016 1 33.25 890 ILE A N 1
ATOM 7288 C CA . ILE A 1 890 ? -9.539 1.832 -25.875 1 33.25 890 ILE A CA 1
ATOM 7289 C C . ILE A 1 890 ? -8.797 1.832 -24.547 1 33.25 890 ILE A C 1
ATOM 7291 O O . ILE A 1 890 ? -8.031 2.758 -24.25 1 33.25 890 ILE A O 1
ATOM 7295 N N . ARG A 1 891 ? -9.477 1 -23.812 1 39.66 891 ARG A N 1
ATOM 7296 C CA . ARG A 1 891 ? -8.727 0.926 -22.562 1 39.66 891 ARG A CA 1
ATOM 7297 C C . ARG A 1 891 ? -7.566 -0.06 -22.672 1 39.66 891 ARG A C 1
ATOM 7299 O O . ARG A 1 891 ? -7.781 -1.261 -22.844 1 39.66 891 ARG A O 1
ATOM 7306 N N . VAL A 1 892 ? -6.48 0.409 -23.047 1 34 892 VAL A N 1
ATOM 7307 C CA . VAL A 1 892 ? -5.305 -0.431 -22.844 1 34 892 VAL A CA 1
ATOM 7308 C C . VAL A 1 892 ? -5.25 -0.9 -21.391 1 34 892 VAL A C 1
ATOM 7310 O O . VAL A 1 892 ? -5.25 -0.083 -20.469 1 34 892 VAL A O 1
ATOM 7313 N N . VAL A 1 893 ? -5.77 -2.152 -21.281 1 42.66 893 VAL A N 1
ATOM 7314 C CA . VAL A 1 893 ? -5.824 -2.709 -19.938 1 42.66 893 VAL A CA 1
ATOM 7315 C C . VAL A 1 893 ? -4.414 -2.793 -19.344 1 42.66 893 VAL A C 1
ATOM 7317 O O . VAL A 1 893 ? -4.219 -2.564 -18.156 1 42.66 893 VAL A O 1
ATOM 7320 N N . GLU A 1 894 ? -3.674 -3.271 -20 1 42.22 894 GLU A N 1
ATOM 7321 C CA . GLU A 1 894 ? -2.287 -3.398 -19.578 1 42.22 894 GLU A CA 1
ATOM 7322 C C . GLU A 1 894 ? -1.322 -3.248 -20.75 1 42.22 894 GLU A C 1
ATOM 7324 O O . GLU A 1 894 ? -1.507 -3.875 -21.797 1 42.22 894 GLU A O 1
ATOM 7329 N N . THR A 1 895 ? -1.152 -1.99 -20.891 1 33.72 895 THR A N 1
ATOM 7330 C CA . THR A 1 895 ? 0.007 -1.876 -21.766 1 33.72 895 THR A CA 1
ATOM 7331 C C . THR A 1 895 ? 1.3 -1.872 -20.953 1 33.72 895 THR A C 1
ATOM 7333 O O . THR A 1 895 ? 1.457 -1.073 -20.031 1 33.72 895 THR A O 1
ATOM 7336 N N . LEU A 1 896 ? 1.595 -2.867 -20.875 1 32.94 896 LEU A N 1
ATOM 7337 C CA . LEU A 1 896 ? 2.9 -2.834 -20.219 1 32.94 896 LEU A CA 1
ATOM 7338 C C . LEU A 1 896 ? 3.986 -2.404 -21.203 1 32.94 896 LEU A C 1
ATOM 7340 O O . LEU A 1 896 ? 4.23 -3.086 -22.203 1 32.94 896 LEU A O 1
ATOM 7344 N N . LYS A 1 897 ? 3.525 -1.021 -21.406 1 32.91 897 LYS A N 1
ATOM 7345 C CA . LYS A 1 897 ? 4.742 -0.543 -22.047 1 32.91 897 LYS A CA 1
ATOM 7346 C C . LYS A 1 897 ? 5.906 -0.498 -21.062 1 32.91 897 LYS A C 1
ATOM 7348 O O . LYS A 1 897 ? 5.699 -0.357 -19.859 1 32.91 897 LYS A O 1
ATOM 7353 N N . MET A 1 898 ? 6.785 -0.655 -21.625 1 30.34 898 MET A N 1
ATOM 7354 C CA . MET A 1 898 ? 8.125 -0.667 -21.047 1 30.34 898 MET A CA 1
ATOM 7355 C C . MET A 1 898 ? 8.414 0.642 -20.312 1 30.34 898 MET A C 1
ATOM 7357 O O . MET A 1 898 ? 8.445 1.707 -20.938 1 30.34 898 MET A O 1
ATOM 7361 N N . ILE A 1 899 ? 7.535 0.943 -19.391 1 24.81 899 ILE A N 1
ATOM 7362 C CA . ILE A 1 899 ? 7.996 2.176 -18.766 1 24.81 899 ILE A CA 1
ATOM 7363 C C . ILE A 1 899 ? 9.484 2.064 -18.438 1 24.81 899 ILE A C 1
ATOM 7365 O O . ILE A 1 899 ? 9.977 0.979 -18.109 1 24.81 899 ILE A O 1
ATOM 7369 N N . ALA A 1 900 ? 9.867 3.178 -18.5 1 22.55 900 ALA A N 1
ATOM 7370 C CA . ALA A 1 900 ? 11.172 3.697 -18.109 1 22.55 900 ALA A CA 1
ATOM 7371 C C . ALA A 1 900 ? 11.367 3.617 -16.594 1 22.55 900 ALA A C 1
ATOM 7373 O O . ALA A 1 900 ? 10.461 3.973 -15.828 1 22.55 900 ALA A O 1
ATOM 7374 N N . PHE A 1 901 ? 12.07 2.736 -15.898 1 22.72 901 PHE A N 1
ATOM 7375 C CA . PHE A 1 901 ? 12.734 2.902 -14.609 1 22.72 901 PHE A CA 1
ATOM 7376 C C . PHE A 1 901 ? 13.125 4.359 -14.391 1 22.72 901 PHE A C 1
ATOM 7378 O O . PHE A 1 901 ? 13.656 5.012 -15.289 1 22.72 901 PHE A O 1
ATOM 7385 N N . MET B 1 1 ? 0.942 -54.312 -26.859 1 87.56 1 MET B N 1
ATOM 7386 C CA . MET B 1 1 ? -0.02 -53.438 -26.203 1 87.56 1 MET B CA 1
ATOM 7387 C C . MET B 1 1 ? 0.172 -51.969 -26.641 1 87.56 1 MET B C 1
ATOM 7389 O O . MET B 1 1 ? 1.3 -51.531 -26.859 1 87.56 1 MET B O 1
ATOM 7393 N N . SER B 1 2 ? -0.93 -51.25 -26.797 1 91.56 2 SER B N 1
ATOM 7394 C CA . SER B 1 2 ? -0.894 -49.906 -27.297 1 91.56 2 SER B CA 1
ATOM 7395 C C . SER B 1 2 ? -1.283 -48.906 -26.219 1 91.56 2 SER B C 1
ATOM 7397 O O . SER B 1 2 ? -2.193 -49.156 -25.422 1 91.56 2 SER B O 1
ATOM 7399 N N . TYR B 1 3 ? -0.433 -47.875 -26.094 1 94.44 3 TYR B N 1
ATOM 7400 C CA . TYR B 1 3 ? -0.698 -46.781 -25.156 1 94.44 3 TYR B CA 1
ATOM 7401 C C . TYR B 1 3 ? -0.743 -45.438 -25.875 1 94.44 3 TYR B C 1
ATOM 7403 O O . TYR B 1 3 ? -0.064 -45.25 -26.875 1 94.44 3 TYR B O 1
ATOM 7411 N N . LYS B 1 4 ? -1.637 -44.594 -25.359 1 93.06 4 LYS B N 1
ATOM 7412 C CA . LYS B 1 4 ? -1.764 -43.219 -25.859 1 93.06 4 LYS B CA 1
ATOM 7413 C C . LYS B 1 4 ? -1.63 -42.219 -24.719 1 93.06 4 LYS B C 1
ATOM 7415 O O . LYS B 1 4 ? -2.256 -42.375 -23.656 1 93.06 4 LYS B O 1
ATOM 7420 N N . VAL B 1 5 ? -0.739 -41.219 -24.938 1 93.88 5 VAL B N 1
ATOM 7421 C CA . VAL B 1 5 ? -0.543 -40.156 -23.953 1 93.88 5 VAL B CA 1
ATOM 7422 C C . VAL B 1 5 ? -0.842 -38.781 -24.594 1 93.88 5 VAL B C 1
ATOM 7424 O O . VAL B 1 5 ? -0.357 -38.5 -25.688 1 93.88 5 VAL B O 1
ATOM 7427 N N . ILE B 1 6 ? -1.72 -38.031 -23.969 1 88.06 6 ILE B N 1
ATOM 7428 C CA . ILE B 1 6 ? -2.025 -36.688 -24.406 1 88.06 6 ILE B CA 1
ATOM 7429 C C . ILE B 1 6 ? -1.416 -35.688 -23.438 1 88.06 6 ILE B C 1
ATOM 7431 O O . ILE B 1 6 ? -1.631 -35.781 -22.219 1 88.06 6 ILE B O 1
ATOM 7435 N N . VAL B 1 7 ? -0.631 -34.781 -23.938 1 87.69 7 VAL B N 1
ATOM 7436 C CA . VAL B 1 7 ? -0.023 -33.781 -23.062 1 87.69 7 VAL B CA 1
ATOM 7437 C C . VAL B 1 7 ? -0.394 -32.375 -23.547 1 87.69 7 VAL B C 1
ATOM 7439 O O . VAL B 1 7 ? -0.251 -32.062 -24.719 1 87.69 7 VAL B O 1
ATOM 7442 N N . PRO B 1 8 ? -0.949 -31.562 -22.609 1 82.19 8 PRO B N 1
ATOM 7443 C CA . PRO B 1 8 ? -1.172 -30.156 -22.953 1 82.19 8 PRO B CA 1
ATOM 7444 C C . PRO B 1 8 ? 0.118 -29.344 -22.953 1 82.19 8 PRO B C 1
ATOM 7446 O O . PRO B 1 8 ? 1.165 -29.828 -22.531 1 82.19 8 PRO B O 1
ATOM 7449 N N . ALA B 1 9 ? 0.008 -28.109 -23.516 1 81.69 9 ALA B N 1
ATOM 7450 C CA . ALA B 1 9 ? 1.136 -27.172 -23.453 1 81.69 9 ALA B CA 1
ATOM 7451 C C . ALA B 1 9 ? 1.129 -26.391 -22.156 1 81.69 9 ALA B C 1
ATOM 7453 O O . ALA B 1 9 ? 0.064 -26.094 -21.609 1 81.69 9 ALA B O 1
ATOM 7454 N N . THR B 1 10 ? 2.279 -26.172 -21.641 1 85.69 10 THR B N 1
ATOM 7455 C CA . THR B 1 10 ? 2.449 -25.25 -20.531 1 85.69 10 THR B CA 1
ATOM 7456 C C . THR B 1 10 ? 2.465 -23.812 -21.031 1 85.69 10 THR B C 1
ATOM 7458 O O . THR B 1 10 ? 3.361 -23.406 -21.766 1 85.69 10 THR B O 1
ATOM 7461 N N . VAL B 1 11 ? 1.448 -23.125 -20.562 1 79.88 11 VAL B N 1
ATOM 7462 C CA . VAL B 1 11 ? 1.354 -21.719 -20.953 1 79.88 11 VAL B CA 1
ATOM 7463 C C . VAL B 1 11 ? 2.211 -20.875 -20.016 1 79.88 11 VAL B C 1
ATOM 7465 O O . VAL B 1 11 ? 2.041 -20.906 -18.797 1 79.88 11 VAL B O 1
ATOM 7468 N N . LEU B 1 12 ? 3.084 -20.141 -20.609 1 87 12 LEU B N 1
ATOM 7469 C CA . LEU B 1 12 ? 3.982 -19.312 -19.812 1 87 12 LEU B CA 1
ATOM 7470 C C . LEU B 1 12 ? 3.414 -17.906 -19.625 1 87 12 LEU B C 1
ATOM 7472 O O . LEU B 1 12 ? 2.85 -17.344 -20.562 1 87 12 LEU B O 1
ATOM 7476 N N . PRO B 1 13 ? 3.492 -17.391 -18.391 1 87 13 PRO B N 1
ATOM 7477 C CA . PRO B 1 13 ? 3.18 -15.969 -18.219 1 87 13 PRO B CA 1
ATOM 7478 C C . PRO B 1 13 ? 4.152 -15.055 -18.969 1 87 13 PRO B C 1
ATOM 7480 O O . PRO B 1 13 ? 5.227 -15.5 -19.375 1 87 13 PRO B O 1
ATOM 7483 N N . PRO B 1 14 ? 3.832 -13.766 -19.125 1 81.06 14 PRO B N 1
ATOM 7484 C CA . PRO B 1 14 ? 4.633 -12.883 -19.969 1 81.06 14 PRO B CA 1
ATOM 7485 C C . PRO B 1 14 ? 6.043 -12.664 -19.422 1 81.06 14 PRO B C 1
ATOM 7487 O O . PRO B 1 14 ? 6.961 -12.352 -20.188 1 81.06 14 PRO B O 1
ATOM 7490 N N . TRP B 1 15 ? 6.203 -12.875 -18.188 1 88.44 15 TRP B N 1
ATOM 7491 C CA . TRP B 1 15 ? 7.496 -12.562 -17.578 1 88.44 15 TRP B CA 1
ATOM 7492 C C . TRP B 1 15 ? 8.438 -13.766 -17.656 1 88.44 15 TRP B C 1
ATOM 7494 O O . TRP B 1 15 ? 9.633 -13.641 -17.375 1 88.44 15 TRP B O 1
ATOM 7504 N N . LEU B 1 16 ? 7.957 -14.898 -18.016 1 89.31 16 LEU B N 1
ATOM 7505 C CA . LEU B 1 16 ? 8.742 -16.125 -18.047 1 89.31 16 LEU B CA 1
ATOM 7506 C C . LEU B 1 16 ? 9.031 -16.547 -19.484 1 89.31 16 LEU B C 1
ATOM 7508 O O . LEU B 1 16 ? 8.109 -16.672 -20.297 1 89.31 16 LEU B O 1
ATOM 7512 N N . ARG B 1 17 ? 10.336 -16.922 -19.688 1 83.19 17 ARG B N 1
ATOM 7513 C CA . ARG B 1 17 ? 10.742 -17.344 -21.016 1 83.19 17 ARG B CA 1
ATOM 7514 C C . ARG B 1 17 ? 10.906 -18.844 -21.094 1 83.19 17 ARG B C 1
ATOM 7516 O O . ARG B 1 17 ? 11.188 -19.5 -20.094 1 83.19 17 ARG B O 1
ATOM 7523 N N . VAL B 1 18 ? 10.75 -19.562 -22.266 1 79.81 18 VAL B N 1
ATOM 7524 C CA . VAL B 1 18 ? 10.766 -21 -22.5 1 79.81 18 VAL B CA 1
ATOM 7525 C C . VAL B 1 18 ? 12.078 -21.609 -22 1 79.81 18 VAL B C 1
ATOM 7527 O O . VAL B 1 18 ? 12.094 -22.703 -21.438 1 79.81 18 VAL B O 1
ATOM 7530 N N . GLY B 1 19 ? 13.125 -20.828 -21.906 1 82.81 19 GLY B N 1
ATOM 7531 C CA . GLY B 1 19 ? 14.422 -21.359 -21.516 1 82.81 19 GLY B CA 1
ATOM 7532 C C . GLY B 1 19 ? 14.758 -21.125 -20.062 1 82.81 19 GLY B C 1
ATOM 7533 O O . GLY B 1 19 ? 15.68 -21.734 -19.516 1 82.81 19 GLY B O 1
ATOM 7534 N N . GLU B 1 20 ? 13.883 -20.531 -19.406 1 88.94 20 GLU B N 1
ATOM 7535 C CA . GLU B 1 20 ? 14.133 -20.25 -18 1 88.94 20 GLU B CA 1
ATOM 7536 C C . GLU B 1 20 ? 13.555 -21.344 -17.094 1 88.94 20 GLU B C 1
ATOM 7538 O O . GLU B 1 20 ? 12.5 -21.906 -17.406 1 88.94 20 GLU B O 1
ATOM 7543 N N . ASN B 1 21 ? 14.281 -21.672 -16.109 1 91.31 21 ASN B N 1
ATOM 7544 C CA . ASN B 1 21 ? 13.922 -22.797 -15.25 1 91.31 21 ASN B CA 1
ATOM 7545 C C . ASN B 1 21 ? 13.227 -22.344 -13.977 1 91.31 21 ASN B C 1
ATOM 7547 O O . ASN B 1 21 ? 13.336 -23 -12.938 1 91.31 21 ASN B O 1
ATOM 7551 N N . TRP B 1 22 ? 12.516 -21.281 -14.07 1 94.5 22 TRP B N 1
ATOM 7552 C CA . TRP B 1 22 ? 11.875 -20.75 -12.867 1 94.5 22 TRP B CA 1
ATOM 7553 C C . TRP B 1 22 ? 10.531 -21.438 -12.625 1 94.5 22 TRP B C 1
ATOM 7555 O O . TRP B 1 22 ? 9.867 -21.859 -13.57 1 94.5 22 TRP B O 1
ATOM 7565 N N . ILE B 1 23 ? 10.141 -21.625 -11.375 1 97.06 23 ILE B N 1
ATOM 7566 C CA . ILE B 1 23 ? 8.859 -22.047 -10.82 1 97.06 23 ILE B CA 1
ATOM 7567 C C . ILE B 1 23 ? 8.398 -23.328 -11.508 1 97.06 23 ILE B C 1
ATOM 7569 O O . ILE B 1 23 ? 7.234 -23.453 -11.891 1 97.06 23 ILE B O 1
ATOM 7573 N N . PHE B 1 24 ? 9.289 -24.141 -11.852 1 97.31 24 PHE B N 1
ATOM 7574 C CA . PHE B 1 24 ? 9.055 -25.5 -12.312 1 97.31 24 PHE B CA 1
ATOM 7575 C C . PHE B 1 24 ? 8.469 -25.516 -13.719 1 97.31 24 PHE B C 1
ATOM 7577 O O . PHE B 1 24 ? 7.688 -26.406 -14.062 1 97.31 24 PHE B O 1
ATOM 7584 N N . ALA B 1 25 ? 8.828 -24.609 -14.5 1 94.75 25 ALA B N 1
ATOM 7585 C CA . ALA B 1 25 ? 8.18 -24.375 -15.789 1 94.75 25 ALA B CA 1
ATOM 7586 C C . ALA B 1 25 ? 8.344 -25.594 -16.703 1 94.75 25 ALA B C 1
ATOM 7588 O O . ALA B 1 25 ? 7.488 -25.859 -17.547 1 94.75 25 ALA B O 1
ATOM 7589 N N . ARG B 1 26 ? 9.359 -26.422 -16.547 1 94.94 26 ARG B N 1
ATOM 7590 C CA . ARG B 1 26 ? 9.625 -27.547 -17.438 1 94.94 26 ARG B CA 1
ATOM 7591 C C . ARG B 1 26 ? 9.539 -28.875 -16.688 1 94.94 26 ARG B C 1
ATOM 7593 O O . ARG B 1 26 ? 10.062 -29.875 -17.156 1 94.94 26 ARG B O 1
ATOM 7600 N N . HIS B 1 27 ? 8.906 -28.812 -15.586 1 97 27 HIS B N 1
ATOM 7601 C CA . HIS B 1 27 ? 8.875 -29.984 -14.719 1 97 27 HIS B CA 1
ATOM 7602 C C . HIS B 1 27 ? 7.672 -30.875 -15.039 1 97 27 HIS B C 1
ATOM 7604 O O . HIS B 1 27 ? 7.645 -32.062 -14.664 1 97 27 HIS B O 1
ATOM 7610 N N . ARG B 1 28 ? 6.73 -30.422 -15.805 1 95.31 28 ARG B N 1
ATOM 7611 C CA . ARG B 1 28 ? 5.512 -31.188 -16 1 95.31 28 ARG B CA 1
ATOM 7612 C C . ARG B 1 28 ? 5.711 -32.25 -17.078 1 95.31 28 ARG B C 1
ATOM 7614 O O . ARG B 1 28 ? 6.316 -31.984 -18.125 1 95.31 28 ARG B O 1
ATOM 7621 N N . ARG B 1 29 ? 5.199 -33.406 -16.812 1 96.38 29 ARG B N 1
ATOM 7622 C CA . ARG B 1 29 ? 5.227 -34.531 -17.719 1 96.38 29 ARG B CA 1
ATOM 7623 C C . ARG B 1 29 ? 4.148 -35.562 -17.359 1 96.38 29 ARG B C 1
ATOM 7625 O O . ARG B 1 29 ? 3.613 -35.531 -16.25 1 96.38 29 ARG B O 1
ATOM 7632 N N . THR B 1 30 ? 3.848 -36.375 -18.297 1 96.5 30 THR B N 1
ATOM 7633 C CA . THR B 1 30 ? 2.836 -37.406 -18.094 1 96.5 30 THR B CA 1
ATOM 7634 C C . THR B 1 30 ? 3.426 -38.812 -18.328 1 96.5 30 THR B C 1
ATOM 7636 O O . THR B 1 30 ? 4.164 -39.031 -19.297 1 96.5 30 THR B O 1
ATOM 7639 N N . GLU B 1 31 ? 3.189 -39.688 -17.422 1 97 31 GLU B N 1
ATOM 7640 C CA . GLU B 1 31 ? 3.688 -41.062 -17.547 1 97 31 GLU B CA 1
ATOM 7641 C C . GLU B 1 31 ? 2.873 -41.844 -18.578 1 97 31 GLU B C 1
ATOM 7643 O O . GLU B 1 31 ? 1.691 -41.562 -18.781 1 97 31 GLU B O 1
ATOM 7648 N N . VAL B 1 32 ? 3.471 -42.875 -19.125 1 96.44 32 VAL B N 1
ATOM 7649 C CA . VAL B 1 32 ? 2.789 -43.75 -20.047 1 96.44 32 VAL B CA 1
ATOM 7650 C C . VAL B 1 32 ? 1.957 -44.781 -19.266 1 96.44 32 VAL B C 1
ATOM 7652 O O . VAL B 1 32 ? 0.952 -45.281 -19.766 1 96.44 32 VAL B O 1
ATOM 7655 N N . GLY B 1 33 ? 2.4 -45.156 -18.047 1 95.75 33 GLY B N 1
ATOM 7656 C CA . GLY B 1 33 ? 1.658 -46.062 -17.188 1 95.75 33 GLY B CA 1
ATOM 7657 C C . GLY B 1 33 ? 2.307 -47.438 -17.062 1 95.75 33 GLY B C 1
ATOM 7658 O O . GLY B 1 33 ? 1.693 -48.375 -16.562 1 95.75 33 GLY B O 1
ATOM 7659 N N . VAL B 1 34 ? 3.59 -47.531 -17.547 1 96.81 34 VAL B N 1
ATOM 7660 C CA . VAL B 1 34 ? 4.262 -48.812 -17.5 1 96.81 34 VAL B CA 1
ATOM 7661 C C . VAL B 1 34 ? 5.715 -48.625 -17.078 1 96.81 34 VAL B C 1
ATOM 7663 O O . VAL B 1 34 ? 6.25 -47.531 -17.141 1 96.81 34 VAL B O 1
ATOM 7666 N N . VAL B 1 35 ? 6.305 -49.656 -16.562 1 97.81 35 VAL B N 1
ATOM 7667 C CA . VAL B 1 35 ? 7.746 -49.781 -16.375 1 97.81 35 VAL B CA 1
ATOM 7668 C C . VAL B 1 35 ? 8.328 -50.719 -17.438 1 97.81 35 VAL B C 1
ATOM 7670 O O . VAL B 1 35 ? 7.82 -51.812 -17.641 1 97.81 35 VAL B O 1
ATOM 7673 N N . LEU B 1 36 ? 9.336 -50.312 -18.094 1 97.44 36 LEU B N 1
ATOM 7674 C CA . LEU B 1 36 ? 9.992 -51.125 -19.125 1 97.44 36 LEU B CA 1
ATOM 7675 C C . LEU B 1 36 ? 11.25 -51.781 -18.578 1 97.44 36 LEU B C 1
ATOM 7677 O O . LEU B 1 36 ? 12.234 -51.125 -18.266 1 97.44 36 LEU B O 1
ATOM 7681 N N . PRO B 1 37 ? 11.188 -53.094 -18.531 1 96 37 PRO B N 1
ATOM 7682 C CA . PRO B 1 37 ? 12.422 -53.781 -18.172 1 96 37 PRO B CA 1
ATOM 7683 C C . PRO B 1 37 ? 13.562 -53.531 -19.156 1 96 37 PRO B C 1
ATOM 7685 O O . PRO B 1 37 ? 13.32 -53.031 -20.266 1 96 37 PRO B O 1
ATOM 7688 N N . ALA B 1 38 ? 14.742 -53.844 -18.703 1 95.5 38 ALA B N 1
ATOM 7689 C CA . ALA B 1 38 ? 15.922 -53.656 -19.547 1 95.5 38 ALA B CA 1
ATOM 7690 C C . ALA B 1 38 ? 15.758 -54.344 -20.891 1 95.5 38 ALA B C 1
ATOM 7692 O O . ALA B 1 38 ? 15.258 -55.469 -20.969 1 95.5 38 ALA B O 1
ATOM 7693 N N . ASN B 1 39 ? 15.992 -53.656 -21.969 1 93.81 39 ASN B N 1
ATOM 7694 C CA . ASN B 1 39 ? 16.078 -54.156 -23.344 1 93.81 39 ASN B CA 1
ATOM 7695 C C . ASN B 1 39 ? 14.688 -54.438 -23.922 1 93.81 39 ASN B C 1
ATOM 7697 O O . ASN B 1 39 ? 14.555 -55.188 -24.875 1 93.81 39 ASN B O 1
ATOM 7701 N N . THR B 1 40 ? 13.75 -53.875 -23.312 1 95.31 40 THR B N 1
ATOM 7702 C CA . THR B 1 40 ? 12.414 -53.969 -23.891 1 95.31 40 THR B CA 1
ATOM 7703 C C . THR B 1 40 ? 12.312 -53.188 -25.172 1 95.31 40 THR B C 1
ATOM 7705 O O . THR B 1 40 ? 12.68 -52 -25.219 1 95.31 40 THR B O 1
ATOM 7708 N N . LYS B 1 41 ? 11.797 -53.781 -26.234 1 94.19 41 LYS B N 1
ATOM 7709 C CA . LYS B 1 41 ? 11.609 -53.125 -27.5 1 94.19 41 LYS B CA 1
ATOM 7710 C C . LYS B 1 41 ? 10.211 -52.5 -27.609 1 94.19 41 LYS B C 1
ATOM 7712 O O . LYS B 1 41 ? 9.227 -53.125 -27.203 1 94.19 41 LYS B O 1
ATOM 7717 N N . PHE B 1 42 ? 10.188 -51.281 -28.094 1 96.31 42 PHE B N 1
ATOM 7718 C CA . PHE B 1 42 ? 8.914 -50.625 -28.344 1 96.31 42 PHE B CA 1
ATOM 7719 C C . PHE B 1 42 ? 9.039 -49.625 -29.469 1 96.31 42 PHE B C 1
ATOM 7721 O O . PHE B 1 42 ? 10.148 -49.344 -29.938 1 96.31 42 PHE B O 1
ATOM 7728 N N . ARG B 1 43 ? 7.957 -49.156 -30.062 1 96.25 43 ARG B N 1
ATOM 7729 C CA . ARG B 1 43 ? 7.949 -48.031 -31.016 1 96.25 43 ARG B CA 1
ATOM 7730 C C . ARG B 1 43 ? 7.055 -46.906 -30.547 1 96.25 43 ARG B C 1
ATOM 7732 O O . ARG B 1 43 ? 6.09 -47.125 -29.812 1 96.25 43 ARG B O 1
ATOM 7739 N N . VAL B 1 44 ? 7.453 -45.688 -30.859 1 96.38 44 VAL B N 1
ATOM 7740 C CA . VAL B 1 44 ? 6.773 -44.469 -30.391 1 96.38 44 VAL B CA 1
ATOM 7741 C C . VAL B 1 44 ? 6.688 -43.438 -31.531 1 96.38 44 VAL B C 1
ATOM 7743 O O . VAL B 1 44 ? 7.57 -43.375 -32.375 1 96.38 44 VAL B O 1
ATOM 7746 N N . ARG B 1 45 ? 5.582 -42.688 -31.625 1 93.25 45 ARG B N 1
ATOM 7747 C CA . ARG B 1 45 ? 5.414 -41.594 -32.562 1 93.25 45 ARG B CA 1
ATOM 7748 C C . ARG B 1 45 ? 4.508 -40.5 -32 1 93.25 45 ARG B C 1
ATOM 7750 O O . ARG B 1 45 ? 3.697 -40.781 -31.125 1 93.25 45 ARG B O 1
ATOM 7757 N N . ALA B 1 46 ? 4.691 -39.312 -32.438 1 90.75 46 ALA B N 1
ATOM 7758 C CA . ALA B 1 46 ? 3.814 -38.188 -32.094 1 90.75 46 ALA B CA 1
ATOM 7759 C C . ALA B 1 46 ? 2.969 -37.781 -33.281 1 90.75 46 ALA B C 1
ATOM 7761 O O . ALA B 1 46 ? 3.396 -37.938 -34.438 1 90.75 46 ALA B O 1
ATOM 7762 N N . ASP B 1 47 ? 1.812 -37.281 -33 1 81.75 47 ASP B N 1
ATOM 7763 C CA . ASP B 1 47 ? 0.945 -36.781 -34.062 1 81.75 47 ASP B CA 1
ATOM 7764 C C . ASP B 1 47 ? 1.112 -35.281 -34.219 1 81.75 47 ASP B C 1
ATOM 7766 O O . ASP B 1 47 ? 0.601 -34.5 -33.438 1 81.75 47 ASP B O 1
ATOM 7770 N N . PHE B 1 48 ? 1.772 -34.812 -35.188 1 72.31 48 PHE B N 1
ATOM 7771 C CA . PHE B 1 48 ? 2.043 -33.406 -35.438 1 72.31 48 PHE B CA 1
ATOM 7772 C C . PHE B 1 48 ? 0.939 -32.781 -36.312 1 72.31 48 PHE B C 1
ATOM 7774 O O . PHE B 1 48 ? 0.821 -31.578 -36.375 1 72.31 48 PHE B O 1
ATOM 7781 N N . SER B 1 49 ? 0.134 -33.531 -36.938 1 62.09 49 SER B N 1
ATOM 7782 C CA . SER B 1 49 ? -0.83 -33.062 -37.906 1 62.09 49 SER B CA 1
ATOM 7783 C C . SER B 1 49 ? -1.886 -32.188 -37.281 1 62.09 49 SER B C 1
ATOM 7785 O O . SER B 1 49 ? -2.412 -31.266 -37.906 1 62.09 49 SER B O 1
ATOM 7787 N N . ARG B 1 50 ? -2.137 -32.406 -36.031 1 60.84 50 ARG B N 1
ATOM 7788 C CA . ARG B 1 50 ? -3.25 -31.672 -35.406 1 60.84 50 ARG B CA 1
ATOM 7789 C C . ARG B 1 50 ? -2.75 -30.641 -34.406 1 60.84 50 ARG B C 1
ATOM 7791 O O . ARG B 1 50 ? -3.537 -29.844 -33.875 1 60.84 50 ARG B O 1
ATOM 7798 N N . ALA B 1 51 ? -1.514 -30.5 -34.188 1 60.28 51 ALA B N 1
ATOM 7799 C CA . ALA B 1 51 ? -1.166 -29.781 -32.969 1 60.28 51 ALA B CA 1
ATOM 7800 C C . ALA B 1 51 ? -0.48 -28.453 -33.281 1 60.28 51 ALA B C 1
ATOM 7802 O O . ALA B 1 51 ? -0.484 -27.531 -32.469 1 60.28 51 ALA B O 1
ATOM 7803 N N . GLY B 1 52 ? -0.227 -28.156 -34.469 1 62.22 52 GLY B N 1
ATOM 7804 C CA . GLY B 1 52 ? 0.373 -26.891 -34.844 1 62.22 52 GLY B CA 1
ATOM 7805 C C . GLY B 1 52 ? 1.737 -26.656 -34.25 1 62.22 52 GLY B C 1
ATOM 7806 O O . GLY B 1 52 ? 2.203 -25.516 -34.156 1 62.22 52 GLY B O 1
ATOM 7807 N N . PHE B 1 53 ? 2.303 -27.641 -33.562 1 67.06 53 PHE B N 1
ATOM 7808 C CA . PHE B 1 53 ? 3.6 -27.359 -32.969 1 67.06 53 PHE B CA 1
ATOM 7809 C C . PHE B 1 53 ? 4.73 -27.781 -33.875 1 67.06 53 PHE B C 1
ATOM 7811 O O . PHE B 1 53 ? 4.566 -28.688 -34.719 1 67.06 53 PHE B O 1
ATOM 7818 N N . THR B 1 54 ? 5.754 -26.938 -33.781 1 63 54 THR B N 1
ATOM 7819 C CA . THR B 1 54 ? 6.906 -27.172 -34.656 1 63 54 THR B CA 1
ATOM 7820 C C . THR B 1 54 ? 8.078 -27.719 -33.844 1 63 54 THR B C 1
ATOM 7822 O O . THR B 1 54 ? 9.07 -28.172 -34.438 1 63 54 THR B O 1
ATOM 7825 N N . ARG B 1 55 ? 7.992 -27.781 -32.531 1 74.5 55 ARG B N 1
ATOM 7826 C CA . ARG B 1 55 ? 9.102 -28.297 -31.719 1 74.5 55 ARG B CA 1
ATOM 7827 C C . ARG B 1 55 ? 8.945 -29.797 -31.469 1 74.5 55 ARG B C 1
ATOM 7829 O O . ARG B 1 55 ? 7.832 -30.328 -31.531 1 74.5 55 ARG B O 1
ATOM 7836 N N . PRO B 1 56 ? 10.047 -30.391 -31.281 1 84.75 56 PRO B N 1
ATOM 7837 C CA . PRO B 1 56 ? 9.961 -31.828 -31.016 1 84.75 56 PRO B CA 1
ATOM 7838 C C . PRO B 1 56 ? 9.219 -32.156 -29.719 1 84.75 56 PRO B C 1
ATOM 7840 O O . PRO B 1 56 ? 9.32 -31.406 -28.734 1 84.75 56 PRO B O 1
ATOM 7843 N N . VAL B 1 57 ? 8.484 -33.219 -29.828 1 91.44 57 VAL B N 1
ATOM 7844 C CA . VAL B 1 57 ? 7.922 -33.781 -28.609 1 91.44 57 VAL B CA 1
ATOM 7845 C C . VAL B 1 57 ? 8.953 -34.688 -27.938 1 91.44 57 VAL B C 1
ATOM 7847 O O . VAL B 1 57 ? 9.555 -35.531 -28.594 1 91.44 57 VAL B O 1
ATOM 7850 N N . ILE B 1 58 ? 9.117 -34.469 -26.672 1 94.94 58 ILE B N 1
ATOM 7851 C CA . ILE B 1 58 ? 10.203 -35.156 -25.984 1 94.94 58 ILE B CA 1
ATOM 7852 C C . ILE B 1 58 ? 9.641 -36.281 -25.141 1 94.94 58 ILE B C 1
ATOM 7854 O O . ILE B 1 58 ? 8.75 -36.062 -24.312 1 94.94 58 ILE B O 1
ATOM 7858 N N . VAL B 1 59 ? 10.148 -37.469 -25.359 1 97.19 59 VAL B N 1
ATOM 7859 C CA . VAL B 1 59 ? 9.891 -38.656 -24.516 1 97.19 59 VAL B CA 1
ATOM 7860 C C . VAL B 1 59 ? 11.125 -38.938 -23.656 1 97.19 59 VAL B C 1
ATOM 7862 O O . VAL B 1 59 ? 12.25 -38.938 -24.172 1 97.19 59 VAL B O 1
ATOM 7865 N N . ARG B 1 60 ? 10.883 -39.188 -22.359 1 98.06 60 ARG B N 1
ATOM 7866 C CA . ARG B 1 60 ? 12 -39.5 -21.469 1 98.06 60 ARG B CA 1
ATOM 7867 C C . ARG B 1 60 ? 11.812 -40.875 -20.828 1 98.06 60 ARG B C 1
ATOM 7869 O O . ARG B 1 60 ? 10.727 -41.188 -20.359 1 98.06 60 ARG B O 1
ATOM 7876 N N . LEU B 1 61 ? 12.852 -41.656 -20.922 1 98.31 61 LEU B N 1
ATOM 7877 C CA . LEU B 1 61 ? 12.945 -42.875 -20.125 1 98.31 61 LEU B CA 1
ATOM 7878 C C . LEU B 1 61 ? 13.664 -42.594 -18.812 1 98.31 61 LEU B C 1
ATOM 7880 O O . LEU B 1 61 ? 14.891 -42.531 -18.766 1 98.31 61 LEU B O 1
ATOM 7884 N N . LEU B 1 62 ? 12.859 -42.531 -17.719 1 98.62 62 LEU B N 1
ATOM 7885 C CA . LEU B 1 62 ? 13.406 -42.094 -16.438 1 98.62 62 LEU B CA 1
ATOM 7886 C C . LEU B 1 62 ? 13.539 -43.25 -15.461 1 98.62 62 LEU B C 1
ATOM 7888 O O . LEU B 1 62 ? 12.812 -44.25 -15.57 1 98.62 62 LEU B O 1
ATOM 7892 N N . ASN B 1 63 ? 14.469 -43.156 -14.609 1 98 63 ASN B N 1
ATOM 7893 C CA . ASN B 1 63 ? 14.672 -44.062 -13.484 1 98 63 ASN B CA 1
ATOM 7894 C C . ASN B 1 63 ? 15.375 -43.344 -12.32 1 98 63 ASN B C 1
ATOM 7896 O O . ASN B 1 63 ? 15.094 -42.188 -12.031 1 98 63 ASN B O 1
ATOM 7900 N N . ASN B 1 64 ? 16.188 -44 -11.508 1 98.12 64 ASN B N 1
ATOM 7901 C CA . ASN B 1 64 ? 16.766 -43.375 -10.312 1 98.12 64 ASN B CA 1
ATOM 7902 C C . ASN B 1 64 ? 18.234 -43 -10.516 1 98.12 64 ASN B C 1
ATOM 7904 O O . ASN B 1 64 ? 18.969 -42.844 -9.547 1 98.12 64 ASN B O 1
ATOM 7908 N N . ASN B 1 65 ? 18.672 -42.969 -11.789 1 98 65 ASN B N 1
ATOM 7909 C CA . ASN B 1 65 ? 20.031 -42.625 -12.148 1 98 65 ASN B CA 1
ATOM 7910 C C . ASN B 1 65 ? 20.109 -42 -13.539 1 98 65 ASN B C 1
ATOM 7912 O O . ASN B 1 65 ? 19.891 -42.656 -14.539 1 98 65 ASN B O 1
ATOM 7916 N N . ARG B 1 66 ? 20.547 -40.75 -13.555 1 96.5 66 ARG B N 1
ATOM 7917 C CA . ARG B 1 66 ? 20.531 -40 -14.805 1 96.5 66 ARG B CA 1
ATOM 7918 C C . ARG B 1 66 ? 21.438 -40.656 -15.844 1 96.5 66 ARG B C 1
ATOM 7920 O O . ARG B 1 66 ? 21.219 -40.5 -17.047 1 96.5 66 ARG B O 1
ATOM 7927 N N . SER B 1 67 ? 22.484 -41.375 -15.406 1 95.88 67 SER B N 1
ATOM 7928 C CA . SER B 1 67 ? 23.453 -41.969 -16.328 1 95.88 67 SER B CA 1
ATOM 7929 C C . SER B 1 67 ? 22.844 -43.125 -17.078 1 95.88 67 SER B C 1
ATOM 7931 O O . SER B 1 67 ? 23.391 -43.594 -18.078 1 95.88 67 SER B O 1
ATOM 7933 N N . THR B 1 68 ? 21.734 -43.594 -16.641 1 97.38 68 THR B N 1
ATOM 7934 C CA . THR B 1 68 ? 21.078 -44.75 -17.266 1 97.38 68 THR B CA 1
ATOM 7935 C C . THR B 1 68 ? 19.734 -44.375 -17.859 1 97.38 68 THR B C 1
ATOM 7937 O O . THR B 1 68 ? 18.875 -45.219 -18.078 1 97.38 68 THR B O 1
ATOM 7940 N N . GLU B 1 69 ? 19.5 -43.125 -17.969 1 97.94 69 GLU B N 1
ATOM 7941 C CA . GLU B 1 69 ? 18.266 -42.594 -18.562 1 97.94 69 GLU B CA 1
ATOM 7942 C C . GLU B 1 69 ? 18.484 -42.219 -20.031 1 97.94 69 GLU B C 1
ATOM 7944 O O . GLU B 1 69 ? 19.625 -42.219 -20.516 1 97.94 69 GLU B O 1
ATOM 7949 N N . ARG B 1 70 ? 17.312 -41.938 -20.719 1 97.25 70 ARG B N 1
ATOM 7950 C CA . ARG B 1 70 ? 17.406 -41.625 -22.125 1 97.25 70 ARG B CA 1
ATOM 7951 C C . ARG B 1 70 ? 16.312 -40.625 -22.531 1 97.25 70 ARG B C 1
ATOM 7953 O O . ARG B 1 70 ? 15.18 -40.75 -22.078 1 97.25 70 ARG B O 1
ATOM 7960 N N . GLU B 1 71 ? 16.703 -39.688 -23.375 1 96.69 71 GLU B N 1
ATOM 7961 C CA . GLU B 1 71 ? 15.789 -38.719 -24 1 96.69 71 GLU B CA 1
ATOM 7962 C C . GLU B 1 71 ? 15.57 -39.062 -25.469 1 96.69 71 GLU B C 1
ATOM 7964 O O . GLU B 1 71 ? 16.531 -39.344 -26.188 1 96.69 71 GLU B O 1
ATOM 7969 N N . ILE B 1 72 ? 14.312 -39.094 -25.859 1 96.31 72 ILE B N 1
ATOM 7970 C CA . ILE B 1 72 ? 13.938 -39.344 -27.25 1 96.31 72 ILE B CA 1
ATOM 7971 C C . ILE B 1 72 ? 13.227 -38.125 -27.828 1 96.31 72 ILE B C 1
ATOM 7973 O O . ILE B 1 72 ? 12.188 -37.719 -27.312 1 96.31 72 ILE B O 1
ATOM 7977 N N . ASN B 1 73 ? 13.719 -37.594 -28.938 1 94.06 73 ASN B N 1
ATOM 7978 C CA . ASN B 1 73 ? 13.117 -36.469 -29.625 1 94.06 73 ASN B CA 1
ATOM 7979 C C . ASN B 1 73 ? 12.281 -36.906 -30.828 1 94.06 73 ASN B C 1
ATOM 7981 O O . ASN B 1 73 ? 12.82 -37.469 -31.781 1 94.06 73 ASN B O 1
ATOM 7985 N N . LEU B 1 74 ? 11.023 -36.688 -30.672 1 93.44 74 LEU B N 1
ATOM 7986 C CA . LEU B 1 74 ? 10.133 -36.969 -31.781 1 93.44 74 LEU B CA 1
ATOM 7987 C C . LEU B 1 74 ? 9.953 -35.75 -32.688 1 93.44 74 LEU B C 1
ATOM 7989 O O . LEU B 1 74 ? 9.227 -34.812 -32.312 1 93.44 74 LEU B O 1
ATOM 7993 N N . ASN B 1 75 ? 10.477 -35.812 -33.875 1 86.5 75 ASN B N 1
ATOM 7994 C CA . ASN B 1 75 ? 10.539 -34.625 -34.719 1 86.5 75 ASN B CA 1
ATOM 7995 C C . ASN B 1 75 ? 9.477 -34.688 -35.812 1 86.5 75 ASN B C 1
ATOM 7997 O O . ASN B 1 75 ? 9.219 -33.656 -36.5 1 86.5 75 ASN B O 1
ATOM 8001 N N . ASN B 1 76 ? 8.953 -35.844 -36.062 1 80.62 76 ASN B N 1
ATOM 8002 C CA . ASN B 1 76 ? 7.922 -36.031 -37.062 1 80.62 76 ASN B CA 1
ATOM 8003 C C . ASN B 1 76 ? 6.922 -37.094 -36.656 1 80.62 76 ASN B C 1
ATOM 8005 O O . ASN B 1 76 ? 6.945 -37.594 -35.531 1 80.62 76 ASN B O 1
ATOM 8009 N N . ASP B 1 77 ? 6.062 -37.5 -37.625 1 83.94 77 ASP B N 1
ATOM 8010 C CA . ASP B 1 77 ? 4.977 -38.406 -37.312 1 83.94 77 ASP B CA 1
ATOM 8011 C C . ASP B 1 77 ? 5.371 -39.844 -37.625 1 83.94 77 ASP B C 1
ATOM 8013 O O . ASP B 1 77 ? 4.516 -40.75 -37.688 1 83.94 77 ASP B O 1
ATOM 8017 N N . GLN B 1 78 ? 6.559 -40.125 -37.844 1 89.44 78 GLN B N 1
ATOM 8018 C CA . GLN B 1 78 ? 7.008 -41.5 -38.156 1 89.44 78 GLN B CA 1
ATOM 8019 C C . GLN B 1 78 ? 7.27 -42.281 -36.906 1 89.44 78 GLN B C 1
ATOM 8021 O O . GLN B 1 78 ? 7.715 -41.75 -35.875 1 89.44 78 GLN B O 1
ATOM 8026 N N . TRP B 1 79 ? 7 -43.562 -37 1 94.62 79 TRP B N 1
ATOM 8027 C CA . TRP B 1 79 ? 7.281 -44.469 -35.875 1 94.62 79 TRP B CA 1
ATOM 8028 C C . TRP B 1 79 ? 8.781 -44.594 -35.656 1 94.62 79 TRP B C 1
ATOM 8030 O O . TRP B 1 79 ? 9.539 -44.781 -36.594 1 94.62 79 TRP B O 1
ATOM 8040 N N . MET B 1 80 ? 9.203 -44.5 -34.469 1 95.81 80 MET B N 1
ATOM 8041 C CA . MET B 1 80 ? 10.594 -44.719 -34.062 1 95.81 80 MET B CA 1
ATOM 8042 C C . MET B 1 80 ? 10.711 -45.969 -33.219 1 95.81 80 MET B C 1
ATOM 8044 O O . MET B 1 80 ? 10.008 -46.125 -32.219 1 95.81 80 MET B O 1
ATOM 8048 N N . GLU B 1 81 ? 11.602 -46.844 -33.594 1 94.75 81 GLU B N 1
ATOM 8049 C CA . GLU B 1 81 ? 11.867 -48.031 -32.781 1 94.75 81 GLU B CA 1
ATOM 8050 C C . GLU B 1 81 ? 12.945 -47.781 -31.734 1 94.75 81 GLU B C 1
ATOM 8052 O O . GLU B 1 81 ? 13.992 -47.219 -32.031 1 94.75 81 GLU B O 1
ATOM 8057 N N . VAL B 1 82 ? 12.617 -48.156 -30.531 1 95.88 82 VAL B N 1
ATOM 8058 C CA . VAL B 1 82 ? 13.523 -47.844 -29.422 1 95.88 82 VAL B CA 1
ATOM 8059 C C . VAL B 1 82 ? 13.773 -49.094 -28.578 1 95.88 82 VAL B C 1
ATOM 8061 O O . VAL B 1 82 ? 12.875 -49.906 -28.391 1 95.88 82 VAL B O 1
ATOM 8064 N N . GLU B 1 83 ? 14.977 -49.344 -28.266 1 94.19 83 GLU B N 1
ATOM 8065 C CA . GLU B 1 83 ? 15.422 -50.312 -27.25 1 94.19 83 GLU B CA 1
ATOM 8066 C C . GLU B 1 83 ? 16.391 -49.656 -26.266 1 94.19 83 GLU B C 1
ATOM 8068 O O . GLU B 1 83 ? 17.297 -48.938 -26.672 1 94.19 83 GLU B O 1
ATOM 8073 N N . HIS B 1 84 ? 16.125 -49.875 -24.969 1 95.31 84 HIS B N 1
ATOM 8074 C CA . HIS B 1 84 ? 16.969 -49.25 -23.938 1 95.31 84 HIS B CA 1
ATOM 8075 C C . HIS B 1 84 ? 17.516 -50.281 -22.969 1 95.31 84 HIS B C 1
ATOM 8077 O O . HIS B 1 84 ? 16.797 -51.156 -22.5 1 95.31 84 HIS B O 1
ATOM 8083 N N . ALA B 1 85 ? 18.766 -50.125 -22.594 1 96 85 ALA B N 1
ATOM 8084 C CA . ALA B 1 85 ? 19.531 -51.156 -21.875 1 96 85 ALA B CA 1
ATOM 8085 C C . ALA B 1 85 ? 19.141 -51.188 -20.391 1 96 85 ALA B C 1
ATOM 8087 O O . ALA B 1 85 ? 19.469 -52.156 -19.688 1 96 85 ALA B O 1
ATOM 8088 N N . HIS B 1 86 ? 18.453 -50.25 -19.891 1 96.88 86 HIS B N 1
ATOM 8089 C CA . HIS B 1 86 ? 18.141 -50.188 -18.469 1 96.88 86 HIS B CA 1
ATOM 8090 C C . HIS B 1 86 ? 16.641 -50.094 -18.234 1 96.88 86 HIS B C 1
ATOM 8092 O O . HIS B 1 86 ? 15.906 -49.531 -19.047 1 96.88 86 HIS B O 1
ATOM 8098 N N . GLU B 1 87 ? 16.219 -50.625 -17.031 1 96.75 87 GLU B N 1
ATOM 8099 C CA . GLU B 1 87 ? 14.828 -50.469 -16.641 1 96.75 87 GLU B CA 1
ATOM 8100 C C . GLU B 1 87 ? 14.445 -48.969 -16.516 1 96.75 87 GLU B C 1
ATOM 8102 O O . GLU B 1 87 ? 15.227 -48.188 -16 1 96.75 87 GLU B O 1
ATOM 8107 N N . SER B 1 88 ? 13.25 -48.656 -17.031 1 97.44 88 SER B N 1
ATOM 8108 C CA . SER B 1 88 ? 12.883 -47.25 -17.047 1 97.44 88 SER B CA 1
ATOM 8109 C C . SER B 1 88 ? 11.367 -47.062 -17.078 1 97.44 88 SER B C 1
ATOM 8111 O O . SER B 1 88 ? 10.633 -48 -17.391 1 97.44 88 SER B O 1
ATOM 8113 N N . VAL B 1 89 ? 10.961 -45.938 -16.672 1 98.38 89 VAL B N 1
ATOM 8114 C CA . VAL B 1 89 ? 9.578 -45.5 -16.797 1 98.38 89 VAL B CA 1
ATOM 8115 C C . VAL B 1 89 ? 9.477 -44.406 -17.891 1 98.38 89 VAL B C 1
ATOM 8117 O O . VAL B 1 89 ? 10.094 -43.375 -17.781 1 98.38 89 VAL B O 1
ATOM 8120 N N . PRO B 1 90 ? 8.734 -44.625 -18.953 1 97.94 90 PRO B N 1
ATOM 8121 C CA . PRO B 1 90 ? 8.602 -43.625 -20.016 1 97.94 90 PRO B CA 1
ATOM 8122 C C . PRO B 1 90 ? 7.645 -42.5 -19.641 1 97.94 90 PRO B C 1
ATOM 8124 O O . PRO B 1 90 ? 6.57 -42.75 -19.094 1 97.94 90 PRO B O 1
ATOM 8127 N N . PHE B 1 91 ? 8.062 -41.281 -19.906 1 98.25 91 PHE B N 1
ATOM 8128 C CA . PHE B 1 91 ? 7.277 -40.062 -19.719 1 98.25 91 PHE B CA 1
ATOM 8129 C C . PHE B 1 91 ? 7.246 -39.25 -21.016 1 98.25 91 PHE B C 1
ATOM 8131 O O . PHE B 1 91 ? 8.156 -39.344 -21.828 1 98.25 91 PHE B O 1
ATOM 8138 N N . VAL B 1 92 ? 6.18 -38.469 -21.188 1 96.88 92 VAL B N 1
ATOM 8139 C CA . VAL B 1 92 ? 6.117 -37.469 -22.234 1 96.88 92 VAL B CA 1
ATOM 8140 C C . VAL B 1 92 ? 6.109 -36.062 -21.594 1 96.88 92 VAL B C 1
ATOM 8142 O O . VAL B 1 92 ? 5.258 -35.781 -20.766 1 96.88 92 VAL B O 1
ATOM 8145 N N . ASP B 1 93 ? 7.066 -35.219 -22.031 1 94.88 93 ASP B N 1
ATOM 8146 C CA . ASP B 1 93 ? 7.133 -33.875 -21.516 1 94.88 93 ASP B CA 1
ATOM 8147 C C . ASP B 1 93 ? 5.98 -33 -22.047 1 94.88 93 ASP B C 1
ATOM 8149 O O . ASP B 1 93 ? 5.598 -33.156 -23.219 1 94.88 93 ASP B O 1
ATOM 8153 N N . TRP B 1 94 ? 5.402 -32.156 -21.141 1 91.88 94 TRP B N 1
ATOM 8154 C CA . TRP B 1 94 ? 4.492 -31.141 -21.641 1 91.88 94 TRP B CA 1
ATOM 8155 C C . TRP B 1 94 ? 5.238 -30.141 -22.516 1 91.88 94 TRP B C 1
ATOM 8157 O O . TRP B 1 94 ? 6.367 -29.75 -22.203 1 91.88 94 TRP B O 1
ATOM 8167 N N . LEU B 1 95 ? 4.594 -29.672 -23.562 1 85.94 95 LEU B N 1
ATOM 8168 C CA . LEU B 1 95 ? 5.207 -28.656 -24.422 1 85.94 95 LEU B CA 1
ATOM 8169 C C . LEU B 1 95 ? 5.258 -27.312 -23.719 1 85.94 95 LEU B C 1
ATOM 8171 O O . LEU B 1 95 ? 4.297 -26.922 -23.047 1 85.94 95 LEU B O 1
ATOM 8175 N N . VAL B 1 96 ? 6.422 -26.672 -23.766 1 86 96 VAL B N 1
ATOM 8176 C CA . VAL B 1 96 ? 6.562 -25.391 -23.094 1 86 96 VAL B CA 1
ATOM 8177 C C . VAL B 1 96 ? 6.551 -24.266 -24.125 1 86 96 VAL B C 1
ATOM 8179 O O . VAL B 1 96 ? 7.281 -24.312 -25.109 1 86 96 VAL B O 1
ATOM 8182 N N . GLY B 1 97 ? 5.754 -23.156 -23.859 1 72.81 97 GLY B N 1
ATOM 8183 C CA . GLY B 1 97 ? 5.738 -21.953 -24.688 1 72.81 97 GLY B CA 1
ATOM 8184 C C . GLY B 1 97 ? 4.844 -22.078 -25.906 1 72.81 97 GLY B C 1
ATOM 8185 O O . GLY B 1 97 ? 4.832 -21.203 -26.766 1 72.81 97 GLY B O 1
ATOM 8186 N N . GLU B 1 98 ? 4.223 -23.203 -26.094 1 67.75 98 GLU B N 1
ATOM 8187 C CA . GLU B 1 98 ? 3.299 -23.406 -27.203 1 67.75 98 GLU B CA 1
ATOM 8188 C C . GLU B 1 98 ? 1.851 -23.219 -26.766 1 67.75 98 GLU B C 1
ATOM 8190 O O . GLU B 1 98 ? 1.106 -24.188 -26.609 1 67.75 98 GLU B O 1
ATOM 8195 N N . LYS B 1 99 ? 1.546 -21.938 -26.719 1 66.94 99 LYS B N 1
ATOM 8196 C CA . LYS B 1 99 ? 0.267 -21.594 -26.109 1 66.94 99 LYS B CA 1
ATOM 8197 C C . LYS B 1 99 ? -0.894 -22.25 -26.844 1 66.94 99 LYS B C 1
ATOM 8199 O O . LYS B 1 99 ? -0.914 -22.297 -28.078 1 66.94 99 LYS B O 1
ATOM 8204 N N . ASN B 1 100 ? -1.732 -22.891 -26.125 1 65.25 100 ASN B N 1
ATOM 8205 C CA . ASN B 1 100 ? -3.031 -23.422 -26.547 1 65.25 100 ASN B CA 1
ATOM 8206 C C . ASN B 1 100 ? -2.881 -24.578 -27.531 1 65.25 100 ASN B C 1
ATOM 8208 O O . ASN B 1 100 ? -3.596 -24.641 -28.531 1 65.25 100 ASN B O 1
ATOM 8212 N N . THR B 1 101 ? -1.873 -25.422 -27.297 1 73.88 101 THR B N 1
ATOM 8213 C CA . THR B 1 101 ? -1.666 -26.625 -28.109 1 73.88 101 THR B CA 1
ATOM 8214 C C . THR B 1 101 ? -1.6 -27.875 -27.234 1 73.88 101 THR B C 1
ATOM 8216 O O . THR B 1 101 ? -1.442 -27.766 -26.016 1 73.88 101 THR B O 1
ATOM 8219 N N . MET B 1 102 ? -1.903 -29.125 -27.859 1 79 102 MET B N 1
ATOM 8220 C CA . MET B 1 102 ? -1.737 -30.422 -27.219 1 79 102 MET B CA 1
ATOM 8221 C C . MET B 1 102 ? -1.053 -31.422 -28.156 1 79 102 MET B C 1
ATOM 8223 O O . MET B 1 102 ? -1.208 -31.344 -29.375 1 79 102 MET B O 1
ATOM 8227 N N . ALA B 1 103 ? -0.281 -32.312 -27.562 1 83 103 ALA B N 1
ATOM 8228 C CA . ALA B 1 103 ? 0.383 -33.375 -28.328 1 83 103 ALA B CA 1
ATOM 8229 C C . ALA B 1 103 ? -0.176 -34.75 -27.969 1 83 103 ALA B C 1
ATOM 8231 O O . ALA B 1 103 ? -0.459 -35 -26.797 1 83 103 ALA B O 1
ATOM 8232 N N . GLU B 1 104 ? -0.425 -35.5 -29.031 1 87.5 104 GLU B N 1
ATOM 8233 C CA . GLU B 1 104 ? -0.775 -36.906 -28.844 1 87.5 104 GLU B CA 1
ATOM 8234 C C . GLU B 1 104 ? 0.395 -37.812 -29.203 1 87.5 104 GLU B C 1
ATOM 8236 O O . GLU B 1 104 ? 0.947 -37.75 -30.297 1 87.5 104 GLU B O 1
ATOM 8241 N N . VAL B 1 105 ? 0.785 -38.688 -28.281 1 93.56 105 VAL B N 1
ATOM 8242 C CA . VAL B 1 105 ? 1.91 -39.594 -28.469 1 93.56 105 VAL B CA 1
ATOM 8243 C C . VAL B 1 105 ? 1.437 -41.031 -28.344 1 93.56 105 VAL B C 1
ATOM 8245 O O . VAL B 1 105 ? 0.725 -41.375 -27.391 1 93.56 105 VAL B O 1
ATOM 8248 N N . TYR B 1 106 ? 1.851 -41.906 -29.328 1 94.31 106 TYR B N 1
ATOM 8249 C CA . TYR B 1 106 ? 1.427 -43.281 -29.375 1 94.31 106 TYR B CA 1
ATOM 8250 C C . TYR B 1 106 ? 2.598 -44.219 -29.094 1 94.31 106 TYR B C 1
ATOM 8252 O O . TYR B 1 106 ? 3.707 -44 -29.578 1 94.31 106 TYR B O 1
ATOM 8260 N N . PHE B 1 107 ? 2.381 -45.188 -28.234 1 96.25 107 PHE B N 1
ATOM 8261 C CA . PHE B 1 107 ? 3.355 -46.219 -27.922 1 96.25 107 PHE B CA 1
ATOM 8262 C C . PHE B 1 107 ? 2.826 -47.625 -28.312 1 96.25 107 PHE B C 1
ATOM 8264 O O . PHE B 1 107 ? 1.65 -47.906 -28.094 1 96.25 107 PHE B O 1
ATOM 8271 N N . GLU B 1 108 ? 3.65 -48.406 -28.953 1 96.06 108 GLU B N 1
ATOM 8272 C CA . GLU B 1 108 ? 3.426 -49.844 -29.141 1 96.06 108 GLU B CA 1
ATOM 8273 C C . GLU B 1 108 ? 4.555 -50.656 -28.516 1 96.06 108 GLU B C 1
ATOM 8275 O O . GLU B 1 108 ? 5.703 -50.562 -28.953 1 96.06 108 GLU B O 1
ATOM 8280 N N . ILE B 1 109 ? 4.176 -51.344 -27.484 1 95.12 109 ILE B N 1
ATOM 8281 C CA . ILE B 1 109 ? 5.18 -52.094 -26.734 1 95.12 109 ILE B CA 1
ATOM 8282 C C . ILE B 1 109 ? 5.066 -53.594 -27.062 1 95.12 109 ILE B C 1
ATOM 8284 O O . ILE B 1 109 ? 4.047 -54.219 -26.766 1 95.12 109 ILE B O 1
ATOM 8288 N N . ASP B 1 110 ? 6.055 -54.188 -27.672 1 88.12 110 ASP B N 1
ATOM 8289 C CA . ASP B 1 110 ? 6.086 -55.594 -28.062 1 88.12 110 ASP B CA 1
ATOM 8290 C C . ASP B 1 110 ? 6.762 -56.438 -27 1 88.12 110 ASP B C 1
ATOM 8292 O O . ASP B 1 110 ? 6.453 -57.625 -26.844 1 88.12 110 ASP B O 1
ATOM 8296 N N . GLY B 1 111 ? 7.57 -55.906 -26.141 1 85.69 111 GLY B N 1
ATOM 8297 C CA . GLY B 1 111 ? 8.305 -56.625 -25.125 1 85.69 111 GLY B CA 1
ATOM 8298 C C . GLY B 1 111 ? 7.594 -56.656 -23.781 1 85.69 111 GLY B C 1
ATOM 8299 O O . GLY B 1 111 ? 6.461 -56.188 -23.672 1 85.69 111 GLY B O 1
ATOM 8300 N N . PRO B 1 112 ? 8.164 -57.406 -22.828 1 90.25 112 PRO B N 1
ATOM 8301 C CA . PRO B 1 112 ? 7.613 -57.438 -21.469 1 90.25 112 PRO B CA 1
ATOM 8302 C C . PRO B 1 112 ? 7.508 -56.031 -20.859 1 90.25 112 PRO B C 1
ATOM 8304 O O . PRO B 1 112 ? 8.367 -55.188 -21.078 1 90.25 112 PRO B O 1
ATOM 8307 N N . HIS B 1 113 ? 6.434 -55.719 -20.172 1 91.5 113 HIS B N 1
ATOM 8308 C CA . HIS B 1 113 ? 6.254 -54.469 -19.438 1 91.5 113 HIS B CA 1
ATOM 8309 C C . HIS B 1 113 ? 5.383 -54.688 -18.203 1 91.5 113 HIS B C 1
ATOM 8311 O O . HIS B 1 113 ? 4.617 -55.656 -18.125 1 91.5 113 HIS B O 1
ATOM 8317 N N . ILE B 1 114 ? 5.684 -53.906 -17.172 1 94.88 114 ILE B N 1
ATOM 8318 C CA . ILE B 1 114 ? 5.008 -54 -15.883 1 94.88 114 ILE B CA 1
ATOM 8319 C C . ILE B 1 114 ? 4.141 -52.75 -15.68 1 94.88 114 ILE B C 1
ATOM 8321 O O . ILE B 1 114 ? 4.598 -51.625 -15.883 1 94.88 114 ILE B O 1
ATOM 8325 N N . PRO B 1 115 ? 2.906 -52.938 -15.289 1 94.94 115 PRO B N 1
ATOM 8326 C CA . PRO B 1 115 ? 2.096 -51.75 -14.992 1 94.94 115 PRO B CA 1
ATOM 8327 C C . PRO B 1 115 ? 2.693 -50.875 -13.883 1 94.94 115 PRO B C 1
ATOM 8329 O O . PRO B 1 115 ? 3.193 -51.406 -12.891 1 94.94 115 PRO B O 1
ATOM 8332 N N . LEU B 1 116 ? 2.715 -49.594 -14.086 1 97.56 116 LEU B N 1
ATOM 8333 C CA . LEU B 1 116 ? 3.197 -48.625 -13.094 1 97.56 116 LEU B CA 1
ATOM 8334 C C . LEU B 1 116 ? 2.088 -48.25 -12.125 1 97.56 116 LEU B C 1
ATOM 8336 O O . LEU B 1 116 ? 1.071 -47.688 -12.531 1 97.56 116 LEU B O 1
ATOM 8340 N N . PRO B 1 117 ? 2.229 -48.562 -10.805 1 97.12 117 PRO B N 1
ATOM 8341 C CA . PRO B 1 117 ? 1.268 -48 -9.852 1 97.12 117 PRO B CA 1
ATOM 8342 C C . PRO B 1 117 ? 1.285 -46.5 -9.82 1 97.12 117 PRO B C 1
ATOM 8344 O O . PRO B 1 117 ? 2.354 -45.875 -9.703 1 97.12 117 PRO B O 1
ATOM 8347 N N . VAL B 1 118 ? 0.14 -45.844 -10 1 96.81 118 VAL B N 1
ATOM 8348 C CA . VAL B 1 118 ? 0.009 -44.375 -10.016 1 96.81 118 VAL B CA 1
ATOM 8349 C C . VAL B 1 118 ? -1.013 -43.938 -8.969 1 96.81 118 VAL B C 1
ATOM 8351 O O . VAL B 1 118 ? -2.08 -44.531 -8.844 1 96.81 118 VAL B O 1
ATOM 8354 N N . TYR B 1 119 ? -0.604 -42.969 -8.141 1 96.06 119 TYR B N 1
ATOM 8355 C CA . TYR B 1 119 ? -1.516 -42.375 -7.168 1 96.06 119 TYR B CA 1
ATOM 8356 C C . TYR B 1 119 ? -1.762 -40.906 -7.48 1 96.06 119 TYR B C 1
ATOM 8358 O O . TYR B 1 119 ? -0.819 -40.125 -7.547 1 96.06 119 TYR B O 1
ATOM 8366 N N . VAL B 1 120 ? -2.969 -40.562 -7.734 1 92.38 120 VAL B N 1
ATOM 8367 C CA . VAL B 1 120 ? -3.398 -39.156 -7.875 1 92.38 120 VAL B CA 1
ATOM 8368 C C . VAL B 1 120 ? -4.102 -38.719 -6.598 1 92.38 120 VAL B C 1
ATOM 8370 O O . VAL B 1 120 ? -5.117 -39.281 -6.199 1 92.38 120 VAL B O 1
ATOM 8373 N N . PHE B 1 121 ? -3.584 -37.719 -6.02 1 89.06 121 PHE B N 1
ATOM 8374 C CA . PHE B 1 121 ? -4.02 -37.25 -4.703 1 89.06 121 PHE B CA 1
ATOM 8375 C C . PHE B 1 121 ? -5.527 -37.062 -4.668 1 89.06 121 PHE B C 1
ATOM 8377 O O . PHE B 1 121 ? -6.102 -36.438 -5.555 1 89.06 121 PHE B O 1
ATOM 8384 N N . ASN B 1 122 ? -6.172 -37.656 -3.648 1 75.38 122 ASN B N 1
ATOM 8385 C CA . ASN B 1 122 ? -7.555 -37.5 -3.209 1 75.38 122 ASN B CA 1
ATOM 8386 C C . ASN B 1 122 ? -8.539 -38.031 -4.238 1 75.38 122 ASN B C 1
ATOM 8388 O O . ASN B 1 122 ? -9.695 -37.594 -4.293 1 75.38 122 ASN B O 1
ATOM 8392 N N . THR B 1 123 ? -8.031 -38.875 -5.207 1 78.62 123 THR B N 1
ATOM 8393 C CA . THR B 1 123 ? -8.953 -39.469 -6.168 1 78.62 123 THR B CA 1
ATOM 8394 C C . THR B 1 123 ? -9.383 -40.844 -5.707 1 78.62 123 THR B C 1
ATOM 8396 O O . THR B 1 123 ? -10.375 -41.406 -6.195 1 78.62 123 THR B O 1
ATOM 8399 N N . ARG B 1 124 ? -8.586 -41.438 -4.805 1 81.56 124 ARG B N 1
ATOM 8400 C CA . ARG B 1 124 ? -8.891 -42.719 -4.191 1 81.56 124 ARG B CA 1
ATOM 8401 C C . ARG B 1 124 ? -8.242 -42.844 -2.816 1 81.56 124 ARG B C 1
ATOM 8403 O O . ARG B 1 124 ? -7.34 -42.062 -2.48 1 81.56 124 ARG B O 1
ATOM 8410 N N . PRO B 1 125 ? -8.758 -43.75 -2.025 1 82.12 125 PRO B N 1
ATOM 8411 C CA . PRO B 1 125 ? -8.141 -43.875 -0.708 1 82.12 125 PRO B CA 1
ATOM 8412 C C . PRO B 1 125 ? -6.664 -44.281 -0.792 1 82.12 125 PRO B C 1
ATOM 8414 O O . PRO B 1 125 ? -6.305 -45.156 -1.577 1 82.12 125 PRO B O 1
ATOM 8417 N N . VAL B 1 126 ? -5.879 -43.75 0.043 1 90.5 126 VAL B N 1
ATOM 8418 C CA . VAL B 1 126 ? -4.434 -43.938 0.031 1 90.5 126 VAL B CA 1
ATOM 8419 C C . VAL B 1 126 ? -4.102 -45.375 0.358 1 90.5 126 VAL B C 1
ATOM 8421 O O . VAL B 1 126 ? -3.16 -45.969 -0.196 1 90.5 126 VAL B O 1
ATOM 8424 N N . GLU B 1 127 ? -4.879 -45.969 1.228 1 91.12 127 GLU B N 1
ATOM 8425 C CA . GLU B 1 127 ? -4.617 -47.344 1.651 1 91.12 127 GLU B CA 1
ATOM 8426 C C . GLU B 1 127 ? -4.816 -48.312 0.499 1 91.12 127 GLU B C 1
ATOM 8428 O O . GLU B 1 127 ? -4.121 -49.344 0.414 1 91.12 127 GLU B O 1
ATOM 8433 N N . HIS B 1 128 ? -5.715 -48.062 -0.363 1 93.5 128 HIS B N 1
ATOM 8434 C CA . HIS B 1 128 ? -5.895 -48.875 -1.545 1 93.5 128 HIS B CA 1
ATOM 8435 C C . HIS B 1 128 ? -4.68 -48.812 -2.461 1 93.5 128 HIS B C 1
ATOM 8437 O O . HIS B 1 128 ? -4.219 -49.844 -2.973 1 93.5 128 HIS B O 1
ATOM 8443 N N . PHE B 1 129 ? -4.258 -47.688 -2.65 1 95.25 129 PHE B N 1
ATOM 8444 C CA . PHE B 1 129 ? -3.059 -47.5 -3.461 1 95.25 129 PHE B CA 1
ATOM 8445 C C . PHE B 1 129 ? -1.872 -48.25 -2.855 1 95.25 129 PHE B C 1
ATOM 8447 O O . PHE B 1 129 ? -1.152 -48.969 -3.559 1 95.25 129 PHE B O 1
ATOM 8454 N N . LYS B 1 130 ? -1.631 -48.062 -1.515 1 96.44 130 LYS B N 1
ATOM 8455 C CA . LYS B 1 130 ? -0.492 -48.688 -0.847 1 96.44 130 LYS B CA 1
ATOM 8456 C C . LYS B 1 130 ? -0.561 -50.188 -0.946 1 96.44 130 LYS B C 1
ATOM 8458 O O . LYS B 1 130 ? 0.462 -50.844 -1.138 1 96.44 130 LYS B O 1
ATOM 8463 N N . SER B 1 131 ? -1.755 -50.688 -0.839 1 94.94 131 SER B N 1
ATOM 8464 C CA . SER B 1 131 ? -1.942 -52.125 -0.961 1 94.94 131 SER B CA 1
ATOM 8465 C C . SER B 1 131 ? -1.61 -52.625 -2.369 1 94.94 131 SER B C 1
ATOM 8467 O O . SER B 1 131 ? -0.924 -53.625 -2.537 1 94.94 131 SER B O 1
ATOM 8469 N N . GLU B 1 132 ? -2.057 -51.875 -3.328 1 95.56 132 GLU B N 1
ATOM 8470 C CA . GLU B 1 132 ? -1.76 -52.188 -4.723 1 95.56 132 GLU B CA 1
ATOM 8471 C C . GLU B 1 132 ? -0.259 -52.125 -4.992 1 95.56 132 GLU B C 1
ATOM 8473 O O . GLU B 1 132 ? 0.295 -53.031 -5.641 1 95.56 132 GLU B O 1
ATOM 8478 N N . TYR B 1 133 ? 0.319 -51.188 -4.508 1 97 133 TYR B N 1
ATOM 8479 C CA . TYR B 1 133 ? 1.748 -51 -4.73 1 97 133 TYR B CA 1
ATOM 8480 C C . TYR B 1 133 ? 2.555 -52.062 -4.031 1 97 133 TYR B C 1
ATOM 8482 O O . TYR B 1 133 ? 3.541 -52.562 -4.578 1 97 133 TYR B O 1
ATOM 8490 N N . ARG B 1 134 ? 2.17 -52.438 -2.865 1 96.38 134 ARG B N 1
ATOM 8491 C CA . ARG B 1 134 ? 2.83 -53.5 -2.115 1 96.38 134 ARG B CA 1
ATOM 8492 C C . ARG B 1 134 ? 2.799 -54.812 -2.891 1 96.38 134 ARG B C 1
ATOM 8494 O O . ARG B 1 134 ? 3.775 -55.562 -2.885 1 96.38 134 ARG B O 1
ATOM 8501 N N . GLN B 1 135 ? 1.764 -55.062 -3.594 1 95.06 135 GLN B N 1
ATOM 8502 C CA . GLN B 1 135 ? 1.562 -56.312 -4.297 1 95.06 135 GLN B CA 1
ATOM 8503 C C . GLN B 1 135 ? 2.141 -56.25 -5.707 1 95.06 135 GLN B C 1
ATOM 8505 O O . GLN B 1 135 ? 2.326 -57.281 -6.352 1 95.06 135 GLN B O 1
ATOM 8510 N N . SER B 1 136 ? 2.375 -55.094 -6.07 1 95.12 136 SER B N 1
ATOM 8511 C CA . SER B 1 136 ? 2.842 -54.906 -7.441 1 95.12 136 SER B CA 1
ATOM 8512 C C . SER B 1 136 ? 4.246 -55.469 -7.625 1 95.12 136 SER B C 1
ATOM 8514 O O . SER B 1 136 ? 5.074 -55.406 -6.711 1 95.12 136 SER B O 1
ATOM 8516 N N . SER B 1 137 ? 4.484 -55.969 -8.75 1 91.81 137 SER B N 1
ATOM 8517 C CA . SER B 1 137 ? 5.824 -56.406 -9.102 1 91.81 137 SER B CA 1
ATOM 8518 C C . SER B 1 137 ? 6.723 -55.25 -9.477 1 91.81 137 SER B C 1
ATOM 8520 O O . SER B 1 137 ? 7.941 -55.375 -9.586 1 91.81 137 SER B O 1
ATOM 8522 N N . SER B 1 138 ? 6.113 -54.125 -9.609 1 92.69 138 SER B N 1
ATOM 8523 C CA . SER B 1 138 ? 6.883 -52.938 -9.945 1 92.69 138 SER B CA 1
ATOM 8524 C C . SER B 1 138 ? 7.641 -52.406 -8.727 1 92.69 138 SER B C 1
ATOM 8526 O O . SER B 1 138 ? 7.078 -52.312 -7.637 1 92.69 138 SER B O 1
ATOM 8528 N N . GLY B 1 139 ? 8.883 -52.094 -8.922 1 94.69 139 GLY B N 1
ATOM 8529 C CA . GLY B 1 139 ? 9.617 -51.375 -7.902 1 94.69 139 GLY B CA 1
ATOM 8530 C C . GLY B 1 139 ? 9.328 -49.906 -7.898 1 94.69 139 GLY B C 1
ATOM 8531 O O . GLY B 1 139 ? 9.523 -49.219 -6.883 1 94.69 139 GLY B O 1
ATOM 8532 N N . TYR B 1 140 ? 8.867 -49.375 -9.031 1 97.94 140 TYR B N 1
ATOM 8533 C CA . TYR B 1 140 ? 8.586 -47.938 -9.172 1 97.94 140 TYR B CA 1
ATOM 8534 C C . TYR B 1 140 ? 7.105 -47.656 -8.93 1 97.94 140 TYR B C 1
ATOM 8536 O O . TYR B 1 140 ? 6.258 -48.531 -9.156 1 97.94 140 TYR B O 1
ATOM 8544 N N . CYS B 1 141 ? 6.781 -46.5 -8.492 1 98.06 141 CYS B N 1
ATOM 8545 C CA . CYS B 1 141 ? 5.441 -45.938 -8.555 1 98.06 141 CYS B CA 1
ATOM 8546 C C . CYS B 1 141 ? 5.508 -44.438 -8.828 1 98.06 141 CYS B C 1
ATOM 8548 O O . CYS B 1 141 ? 6.594 -43.844 -8.844 1 98.06 141 CYS B O 1
ATOM 8550 N N . PHE B 1 142 ? 4.414 -43.844 -9.188 1 98.19 142 PHE B N 1
ATOM 8551 C CA . PHE B 1 142 ? 4.348 -42.438 -9.492 1 98.19 142 PHE B CA 1
ATOM 8552 C C . PHE B 1 142 ? 3.221 -41.75 -8.711 1 98.19 142 PHE B C 1
ATOM 8554 O O . PHE B 1 142 ? 2.111 -42.281 -8.641 1 98.19 142 PHE B O 1
ATOM 8561 N N . LEU B 1 143 ? 3.549 -40.625 -8.055 1 98 143 LEU B N 1
ATOM 8562 C CA . LEU B 1 143 ? 2.592 -39.875 -7.242 1 98 143 LEU B CA 1
ATOM 8563 C C . LEU B 1 143 ? 2.287 -38.5 -7.859 1 98 143 LEU B C 1
ATOM 8565 O O . LEU B 1 143 ? 3.205 -37.75 -8.203 1 98 143 LEU B O 1
ATOM 8569 N N . TYR B 1 144 ? 0.985 -38.188 -8.07 1 96.19 144 TYR B N 1
ATOM 8570 C CA . TYR B 1 144 ? 0.5 -36.844 -8.297 1 96.19 144 TYR B CA 1
ATOM 8571 C C . TYR B 1 144 ? -0.012 -36.219 -7 1 96.19 144 TYR B C 1
ATOM 8573 O O . TYR B 1 144 ? -1.119 -36.531 -6.551 1 96.19 144 TYR B O 1
ATOM 8581 N N . LEU B 1 145 ? 0.79 -35.312 -6.477 1 95.44 145 LEU B N 1
ATOM 8582 C CA . LEU B 1 145 ? 0.427 -34.656 -5.223 1 95.44 145 LEU B CA 1
ATOM 8583 C C . LEU B 1 145 ? 0.162 -33.156 -5.445 1 95.44 145 LEU B C 1
ATOM 8585 O O . LEU B 1 145 ? 0.652 -32.312 -4.688 1 95.44 145 LEU B O 1
ATOM 8589 N N . ASP B 1 146 ? -0.552 -32.781 -6.488 1 92.38 146 ASP B N 1
ATOM 8590 C CA . ASP B 1 146 ? -0.94 -31.438 -6.875 1 92.38 146 ASP B CA 1
ATOM 8591 C C . ASP B 1 146 ? 0.273 -30.625 -7.316 1 92.38 146 ASP B C 1
ATOM 8593 O O . ASP B 1 146 ? 0.704 -30.719 -8.469 1 92.38 146 ASP B O 1
ATOM 8597 N N . LEU B 1 147 ? 0.975 -29.984 -6.414 1 96.06 147 LEU B N 1
ATOM 8598 C CA . LEU B 1 147 ? 2.062 -29.094 -6.816 1 96.06 147 LEU B CA 1
ATOM 8599 C C . LEU B 1 147 ? 3.391 -29.844 -6.848 1 96.06 147 LEU B C 1
ATOM 8601 O O . LEU B 1 147 ? 4.438 -29.25 -7.109 1 96.06 147 LEU B O 1
ATOM 8605 N N . VAL B 1 148 ? 3.344 -31.156 -6.586 1 97.81 148 VAL B N 1
ATOM 8606 C CA . VAL B 1 148 ? 4.547 -31.984 -6.691 1 97.81 148 VAL B CA 1
ATOM 8607 C C . VAL B 1 148 ? 4.191 -33.344 -7.246 1 97.81 148 VAL B C 1
ATOM 8609 O O . VAL B 1 148 ? 3.15 -33.938 -6.902 1 97.81 148 VAL B O 1
ATOM 8612 N N . CYS B 1 149 ? 4.988 -33.812 -8.188 1 98.12 149 CYS B N 1
ATOM 8613 C CA . CYS B 1 149 ? 4.938 -35.188 -8.695 1 98.12 149 CYS B CA 1
ATOM 8614 C C . CYS B 1 149 ? 6.227 -35.938 -8.383 1 98.12 149 CYS B C 1
ATOM 8616 O O . CYS B 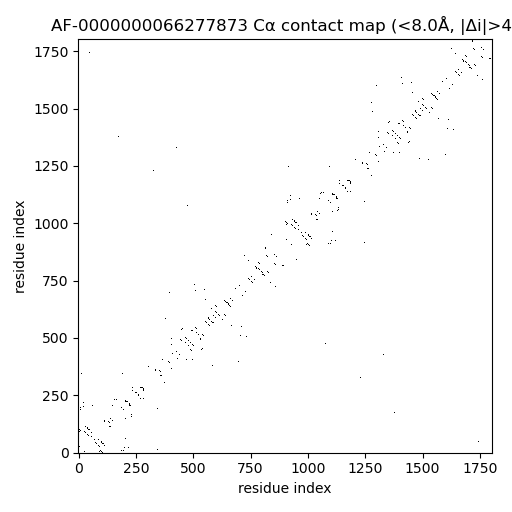1 149 ? 7.312 -35.344 -8.438 1 98.12 149 CYS B O 1
ATOM 8618 N N . MET B 1 150 ? 6.066 -37.219 -8.016 1 98.56 150 MET B N 1
ATOM 8619 C CA . MET B 1 150 ? 7.254 -37.969 -7.566 1 98.56 150 MET B CA 1
ATOM 8620 C C . MET B 1 150 ? 7.348 -39.312 -8.242 1 98.56 150 MET B C 1
ATOM 8622 O O . MET B 1 150 ? 6.406 -40.125 -8.188 1 98.56 150 MET B O 1
ATOM 8626 N N . LEU B 1 151 ? 8.445 -39.562 -8.906 1 98.75 151 LEU B N 1
ATOM 8627 C CA . LEU B 1 151 ? 8.797 -40.906 -9.305 1 98.75 151 LEU B CA 1
ATOM 8628 C C . LEU B 1 151 ? 9.57 -41.625 -8.195 1 98.75 151 LEU B C 1
ATOM 8630 O O . LEU B 1 151 ? 10.742 -41.344 -7.961 1 98.75 151 LEU B O 1
ATOM 8634 N N . VAL B 1 152 ? 8.922 -42.531 -7.551 1 98.69 152 VAL B N 1
ATOM 8635 C CA . VAL B 1 152 ? 9.508 -43.219 -6.414 1 98.69 152 VAL B CA 1
ATOM 8636 C C . VAL B 1 152 ? 10.266 -44.469 -6.898 1 98.69 152 VAL B C 1
ATOM 8638 O O . VAL B 1 152 ? 9.695 -45.344 -7.543 1 98.69 152 VAL B O 1
ATOM 8641 N N . PRO B 1 153 ? 11.516 -44.594 -6.586 1 98.38 153 PRO B N 1
ATOM 8642 C CA . PRO B 1 153 ? 12.312 -45.75 -7.031 1 98.38 153 PRO B CA 1
ATOM 8643 C C . PRO B 1 153 ? 12.141 -46.969 -6.133 1 98.38 153 PRO B C 1
ATOM 8645 O O . PRO B 1 153 ? 11.609 -46.844 -5.027 1 98.38 153 PRO B O 1
ATOM 8648 N N . PRO B 1 154 ? 12.656 -48.094 -6.602 1 97.19 154 PRO B N 1
ATOM 8649 C CA . PRO B 1 154 ? 12.523 -49.312 -5.812 1 97.19 154 PRO B CA 1
ATOM 8650 C C . PRO B 1 154 ? 13.148 -49.188 -4.426 1 97.19 154 PRO B C 1
ATOM 8652 O O . PRO B 1 154 ? 12.586 -49.688 -3.447 1 97.19 154 PRO B O 1
ATOM 8655 N N . ALA B 1 155 ? 14.18 -48.438 -4.305 1 97.5 155 ALA B N 1
ATOM 8656 C CA . ALA B 1 155 ? 14.906 -48.312 -3.045 1 97.5 155 ALA B CA 1
ATOM 8657 C C . ALA B 1 155 ? 14.102 -47.531 -2.014 1 97.5 155 ALA B C 1
ATOM 8659 O O . ALA B 1 155 ? 14.406 -47.594 -0.819 1 97.5 155 ALA B O 1
ATOM 8660 N N . SER B 1 156 ? 13.047 -46.875 -2.416 1 98.19 156 SER B N 1
ATOM 8661 C CA . SER B 1 156 ? 12.25 -46.031 -1.515 1 98.19 156 SER B CA 1
ATOM 8662 C C . SER B 1 156 ? 10.859 -46.625 -1.314 1 98.19 156 SER B C 1
ATOM 8664 O O . SER B 1 156 ? 9.984 -45.969 -0.74 1 98.19 156 SER B O 1
ATOM 8666 N N . LYS B 1 157 ? 10.641 -47.781 -1.846 1 97.44 157 LYS B N 1
ATOM 8667 C CA . LYS B 1 157 ? 9.312 -48.406 -1.795 1 97.44 157 LYS B CA 1
ATOM 8668 C C . LYS B 1 157 ? 8.828 -48.531 -0.354 1 97.44 157 LYS B C 1
ATOM 8670 O O . LYS B 1 157 ? 7.73 -48.094 -0.015 1 97.44 157 LYS B O 1
ATOM 8675 N N . ASN B 1 158 ? 9.633 -49.094 0.521 1 96.25 158 ASN B N 1
ATOM 8676 C CA . ASN B 1 158 ? 9.227 -49.312 1.907 1 96.25 158 ASN B CA 1
ATOM 8677 C C . ASN B 1 158 ? 9.039 -48 2.648 1 96.25 158 ASN B C 1
ATOM 8679 O O . ASN B 1 158 ? 8.102 -47.875 3.443 1 96.25 158 ASN B O 1
ATOM 8683 N N . ALA B 1 159 ? 9.922 -47.094 2.391 1 96.94 159 ALA B N 1
ATOM 8684 C CA . ALA B 1 159 ? 9.812 -45.781 3.025 1 96.94 159 ALA B CA 1
ATOM 8685 C C . ALA B 1 159 ? 8.492 -45.094 2.668 1 96.94 159 ALA B C 1
ATOM 8687 O O . ALA B 1 159 ? 7.848 -44.5 3.523 1 96.94 159 ALA B O 1
ATOM 8688 N N . LEU B 1 160 ? 8.117 -45.156 1.407 1 97.5 160 LEU B N 1
ATOM 8689 C CA . LEU B 1 160 ? 6.871 -44.531 0.978 1 97.5 160 LEU B CA 1
ATOM 8690 C C . LEU B 1 160 ? 5.672 -45.219 1.626 1 97.5 160 LEU B C 1
ATOM 8692 O O . LEU B 1 160 ? 4.699 -44.562 2 1 97.5 160 LEU B O 1
ATOM 8696 N N . LEU B 1 161 ? 5.754 -46.531 1.674 1 96.44 161 LEU B N 1
ATOM 8697 C CA . LEU B 1 161 ? 4.645 -47.281 2.252 1 96.44 161 LEU B CA 1
ATOM 8698 C C . LEU B 1 161 ? 4.445 -46.938 3.719 1 96.44 161 LEU B C 1
ATOM 8700 O O . LEU B 1 161 ? 3.336 -47.031 4.246 1 96.44 161 LEU B O 1
ATOM 8704 N N . ASP B 1 162 ? 5.461 -46.406 4.367 1 95.06 162 ASP B N 1
ATOM 8705 C CA . ASP B 1 162 ? 5.406 -46.031 5.781 1 95.06 162 ASP B CA 1
ATOM 8706 C C . ASP B 1 162 ? 5.027 -44.562 5.957 1 95.06 162 ASP B C 1
ATOM 8708 O O . ASP B 1 162 ? 4.562 -44.188 7.027 1 95.06 162 ASP B O 1
ATOM 8712 N N . VAL B 1 163 ? 5.176 -43.75 4.965 1 95.69 163 VAL B N 1
ATOM 8713 C CA . VAL B 1 163 ? 4.98 -42.312 5.043 1 95.69 163 VAL B CA 1
ATOM 8714 C C . VAL B 1 163 ? 3.486 -42 4.996 1 95.69 163 VAL B C 1
ATOM 8716 O O . VAL B 1 163 ? 2.721 -42.688 4.305 1 95.69 163 VAL B O 1
ATOM 8719 N N . ASN B 1 164 ? 3.064 -41.062 5.801 1 93.19 164 ASN B N 1
ATOM 8720 C CA . ASN B 1 164 ? 1.734 -40.469 5.637 1 93.19 164 ASN B CA 1
ATOM 8721 C C . ASN B 1 164 ? 1.655 -39.594 4.395 1 93.19 164 ASN B C 1
ATOM 8723 O O . ASN B 1 164 ? 2.082 -38.438 4.426 1 93.19 164 ASN B O 1
ATOM 8727 N N . ILE B 1 165 ? 0.984 -40.062 3.322 1 94.31 165 ILE B N 1
ATOM 8728 C CA . ILE B 1 165 ? 1.002 -39.406 2.02 1 94.31 165 ILE B CA 1
ATOM 8729 C C . ILE B 1 165 ? 0.242 -38.094 2.094 1 94.31 165 ILE B C 1
ATOM 8731 O O . ILE B 1 165 ? 0.584 -37.125 1.4 1 94.31 165 ILE B O 1
ATOM 8735 N N . PHE B 1 166 ? -0.743 -38.031 2.916 1 87.88 166 PHE B N 1
ATOM 8736 C CA . PHE B 1 166 ? -1.456 -36.781 3.092 1 87.88 166 PHE B CA 1
ATOM 8737 C C . PHE B 1 166 ? -0.532 -35.719 3.658 1 87.88 166 PHE B C 1
ATOM 8739 O O . PHE B 1 166 ? -0.523 -34.562 3.18 1 87.88 166 PHE B O 1
ATOM 8746 N N . GLU B 1 167 ? 0.19 -36.062 4.684 1 91.5 167 GLU B N 1
ATOM 8747 C CA . GLU B 1 167 ? 1.123 -35.094 5.285 1 91.5 167 GLU B CA 1
ATOM 8748 C C . GLU B 1 167 ? 2.23 -34.719 4.305 1 91.5 167 GLU B C 1
ATOM 8750 O O . GLU B 1 167 ? 2.713 -33.594 4.316 1 91.5 167 GLU B O 1
ATOM 8755 N N . LEU B 1 168 ? 2.602 -35.719 3.527 1 96.06 168 LEU B N 1
ATOM 8756 C CA . LEU B 1 168 ? 3.598 -35.438 2.498 1 96.06 168 LEU B CA 1
ATOM 8757 C C . LEU B 1 168 ? 3.07 -34.406 1.498 1 96.06 168 LEU B C 1
ATOM 8759 O O . LEU B 1 168 ? 3.783 -33.469 1.123 1 96.06 168 LEU B O 1
ATOM 8763 N N . HIS B 1 169 ? 1.844 -34.625 1.085 1 94.62 169 HIS B N 1
ATOM 8764 C CA . HIS B 1 169 ? 1.162 -33.688 0.217 1 94.62 169 HIS B CA 1
ATOM 8765 C C . HIS B 1 169 ? 1.141 -32.281 0.838 1 94.62 169 HIS B C 1
ATOM 8767 O O . HIS B 1 169 ? 1.514 -31.297 0.188 1 94.62 169 HIS B O 1
ATOM 8773 N N . GLN B 1 170 ? 0.781 -32.156 2.07 1 91.25 170 GLN B N 1
ATOM 8774 C CA . GLN B 1 170 ? 0.685 -30.891 2.764 1 91.25 170 GLN B CA 1
ATOM 8775 C C . GLN B 1 170 ? 2.051 -30.219 2.875 1 91.25 170 GLN B C 1
ATOM 8777 O O . GLN B 1 170 ? 2.168 -29 2.701 1 91.25 170 GLN B O 1
ATOM 8782 N N . PHE B 1 171 ? 2.988 -31.047 3.174 1 95.56 171 PHE B N 1
ATOM 8783 C CA . PHE B 1 171 ? 4.348 -30.547 3.34 1 95.56 171 PHE B CA 1
ATOM 8784 C C . PHE B 1 171 ? 4.816 -29.828 2.084 1 95.56 171 PHE B C 1
ATOM 8786 O O . PHE B 1 171 ? 5.227 -28.656 2.146 1 95.56 171 PHE B O 1
ATOM 8793 N N . TYR B 1 172 ? 4.648 -30.375 0.975 1 97.44 172 TYR B N 1
ATOM 8794 C CA . TYR B 1 172 ? 5.129 -29.797 -0.281 1 97.44 172 TYR B CA 1
ATOM 8795 C C . TYR B 1 172 ? 4.246 -28.641 -0.73 1 97.44 172 TYR B C 1
ATOM 8797 O O . TYR B 1 172 ? 4.746 -27.609 -1.166 1 97.44 172 TYR B O 1
ATOM 8805 N N . ASN B 1 173 ? 2.975 -28.812 -0.658 1 95.5 173 ASN B N 1
ATOM 8806 C CA . ASN B 1 173 ? 2.059 -27.781 -1.155 1 95.5 173 ASN B CA 1
ATOM 8807 C C . ASN B 1 173 ? 2.117 -26.516 -0.308 1 95.5 173 ASN B C 1
ATOM 8809 O O . ASN B 1 173 ? 2.002 -25.406 -0.833 1 95.5 173 ASN B O 1
ATOM 8813 N N . GLU B 1 174 ? 2.32 -26.656 0.942 1 94.62 174 GLU B N 1
ATOM 8814 C CA . GLU B 1 174 ? 2.473 -25.484 1.798 1 94.62 174 GLU B CA 1
ATOM 8815 C C . GLU B 1 174 ? 3.729 -24.703 1.438 1 94.62 174 GLU B C 1
ATOM 8817 O O . GLU B 1 174 ? 3.707 -23.469 1.398 1 94.62 174 GLU B O 1
ATOM 8822 N N . ILE B 1 175 ? 4.789 -25.406 1.235 1 97.75 175 ILE B N 1
ATOM 8823 C CA . ILE B 1 175 ? 6.047 -24.75 0.886 1 97.75 175 ILE B CA 1
ATOM 8824 C C . ILE B 1 175 ? 5.871 -23.953 -0.408 1 97.75 175 ILE B C 1
ATOM 8826 O O . ILE B 1 175 ? 6.148 -22.75 -0.45 1 97.75 175 ILE B O 1
ATOM 8830 N N . ILE B 1 176 ? 5.371 -24.578 -1.439 1 97.81 176 ILE B N 1
ATOM 8831 C CA . ILE B 1 176 ? 5.293 -23.969 -2.766 1 97.81 176 ILE B CA 1
ATOM 8832 C C . ILE B 1 176 ? 4.277 -22.828 -2.754 1 97.81 176 ILE B C 1
ATOM 8834 O O . ILE B 1 176 ? 4.543 -21.75 -3.285 1 97.81 176 ILE B O 1
ATOM 8838 N N . ASN B 1 177 ? 3.115 -23.031 -2.127 1 95.69 177 ASN B N 1
ATOM 8839 C CA . ASN B 1 177 ? 2.107 -21.984 -2.049 1 95.69 177 ASN B CA 1
ATOM 8840 C C . ASN B 1 177 ? 2.627 -20.766 -1.288 1 95.69 177 ASN B C 1
ATOM 8842 O O . ASN B 1 177 ? 2.309 -19.625 -1.637 1 95.69 177 ASN B O 1
ATOM 8846 N N . TYR B 1 178 ? 3.354 -21.016 -0.259 1 96.19 178 TYR B N 1
ATOM 8847 C CA . TYR B 1 178 ? 3.895 -19.922 0.523 1 96.19 178 TYR B CA 1
ATOM 8848 C C . TYR B 1 178 ? 4.953 -19.156 -0.268 1 96.19 178 TYR B C 1
ATOM 8850 O O . TYR B 1 178 ? 4.996 -17.922 -0.231 1 96.19 178 TYR B O 1
ATOM 8858 N N . TYR B 1 179 ? 5.852 -19.906 -0.94 1 97.62 179 TYR B N 1
ATOM 8859 C CA . TYR B 1 179 ? 6.844 -19.234 -1.78 1 97.62 179 TYR B CA 1
ATOM 8860 C C . TYR B 1 179 ? 6.168 -18.406 -2.865 1 97.62 179 TYR B C 1
ATOM 8862 O O . TYR B 1 179 ? 6.602 -17.297 -3.162 1 97.62 179 TYR B O 1
ATOM 8870 N N . ASP B 1 180 ? 5.074 -18.922 -3.48 1 96.5 180 ASP B N 1
ATOM 8871 C CA . ASP B 1 180 ? 4.297 -18.156 -4.457 1 96.5 180 ASP B CA 1
ATOM 8872 C C . ASP B 1 180 ? 3.783 -16.859 -3.85 1 96.5 180 ASP B C 1
ATOM 8874 O O . ASP B 1 180 ? 3.875 -15.797 -4.473 1 96.5 180 ASP B O 1
ATOM 8878 N N . ASP B 1 181 ? 3.303 -17 -2.699 1 94.06 181 ASP B N 1
ATOM 8879 C CA . ASP B 1 181 ? 2.742 -15.836 -2.016 1 94.06 181 ASP B CA 1
ATOM 8880 C C . ASP B 1 181 ? 3.826 -14.812 -1.701 1 94.06 181 ASP B C 1
ATOM 8882 O O . ASP B 1 181 ? 3.629 -13.609 -1.902 1 94.06 181 ASP B O 1
ATOM 8886 N N . LEU B 1 182 ? 4.969 -15.266 -1.173 1 95.94 182 LEU B N 1
ATOM 8887 C CA . LEU B 1 182 ? 6.078 -14.383 -0.838 1 95.94 182 LEU B CA 1
ATOM 8888 C C . LEU B 1 182 ? 6.566 -13.633 -2.074 1 95.94 182 LEU B C 1
ATOM 8890 O O . LEU B 1 182 ? 7.039 -12.5 -1.972 1 95.94 182 LEU B O 1
ATOM 8894 N N . CYS B 1 183 ? 6.41 -14.258 -3.201 1 96.31 183 CYS B N 1
ATOM 8895 C CA . CYS B 1 183 ? 6.891 -13.648 -4.438 1 96.31 183 CYS B CA 1
ATOM 8896 C C . CYS B 1 183 ? 5.781 -12.852 -5.117 1 96.31 183 CYS B C 1
ATOM 8898 O O . CYS B 1 183 ? 6.016 -12.203 -6.141 1 96.31 183 CYS B O 1
ATOM 8900 N N . GLY B 1 184 ? 4.574 -12.93 -4.613 1 93.44 184 GLY B N 1
ATOM 8901 C CA . GLY B 1 184 ? 3.473 -12.125 -5.113 1 93.44 184 GLY B CA 1
ATOM 8902 C C . GLY B 1 184 ? 2.793 -12.734 -6.328 1 93.44 184 GLY B C 1
ATOM 8903 O O . GLY B 1 184 ? 2.145 -12.023 -7.102 1 93.44 184 GLY B O 1
ATOM 8904 N N . LEU B 1 185 ? 2.85 -14 -6.527 1 94.44 185 LEU B N 1
ATOM 8905 C CA . LEU B 1 185 ? 2.217 -14.672 -7.66 1 94.44 185 LEU B CA 1
ATOM 8906 C C . LEU B 1 185 ? 0.74 -14.93 -7.379 1 94.44 185 LEU B C 1
ATOM 8908 O O . LEU B 1 185 ? 0.368 -15.273 -6.254 1 94.44 185 LEU B O 1
ATOM 8912 N N . VAL B 1 186 ? -0.033 -14.773 -8.414 1 87 186 VAL B N 1
ATOM 8913 C CA . VAL B 1 186 ? -1.474 -14.953 -8.266 1 87 186 VAL B CA 1
ATOM 8914 C C . VAL B 1 186 ? -1.972 -16 -9.258 1 87 186 VAL B C 1
ATOM 8916 O O . VAL B 1 186 ? -1.422 -16.125 -10.359 1 87 186 VAL B O 1
ATOM 8919 N N . GLU B 1 187 ? -2.955 -16.703 -8.852 1 83.25 187 GLU B N 1
ATOM 8920 C CA . GLU B 1 187 ? -3.549 -17.703 -9.742 1 83.25 187 GLU B CA 1
ATOM 8921 C C . GLU B 1 187 ? -4.312 -17.031 -10.883 1 83.25 187 GLU B C 1
ATOM 8923 O O . GLU B 1 187 ? -5.164 -16.172 -10.648 1 83.25 187 GLU B O 1
ATOM 8928 N N . ASP B 1 188 ? -3.852 -17.375 -12.078 1 76.19 188 ASP B N 1
ATOM 8929 C CA . ASP B 1 188 ? -4.422 -16.891 -13.336 1 76.19 188 ASP B CA 1
ATOM 8930 C C . ASP B 1 188 ? -4.406 -18 -14.391 1 76.19 188 ASP B C 1
ATOM 8932 O O . ASP B 1 188 ? -3.352 -18.312 -14.945 1 76.19 188 ASP B O 1
ATOM 8936 N N . PRO B 1 189 ? -5.59 -18.531 -14.688 1 72.38 189 PRO B N 1
ATOM 8937 C CA . PRO B 1 189 ? -5.621 -19.656 -15.625 1 72.38 189 PRO B CA 1
ATOM 8938 C C . PRO B 1 189 ? -5.156 -19.281 -17.031 1 72.38 189 PRO B C 1
ATOM 8940 O O . PRO B 1 189 ? -4.777 -20.141 -17.812 1 72.38 189 PRO B O 1
ATOM 8943 N N . TYR B 1 190 ? -5.102 -18.047 -17.359 1 69.94 190 TYR B N 1
ATOM 8944 C CA . TYR B 1 190 ? -4.715 -17.641 -18.703 1 69.94 190 TYR B CA 1
ATOM 8945 C C . TYR B 1 190 ? -3.27 -17.156 -18.719 1 69.94 190 TYR B C 1
ATOM 8947 O O . TYR B 1 190 ? -2.678 -17 -19.797 1 69.94 190 TYR B O 1
ATOM 8955 N N . ALA B 1 191 ? -2.686 -16.938 -17.562 1 78.56 191 ALA B N 1
ATOM 8956 C CA . ALA B 1 191 ? -1.295 -16.5 -17.438 1 78.56 191 ALA B CA 1
ATOM 8957 C C . ALA B 1 191 ? -1.034 -15.258 -18.281 1 78.56 191 ALA B C 1
ATOM 8959 O O . ALA B 1 191 ? -0.088 -15.219 -19.078 1 78.56 191 ALA B O 1
ATOM 8960 N N . ASP B 1 192 ? -1.799 -14.219 -18.109 1 74.94 192 ASP B N 1
ATOM 8961 C CA . ASP B 1 192 ? -1.706 -13.109 -19.062 1 74.94 192 ASP B CA 1
ATOM 8962 C C . ASP B 1 192 ? -1.4 -11.797 -18.344 1 74.94 192 ASP B C 1
ATOM 8964 O O . ASP B 1 192 ? -1.428 -10.734 -18.953 1 74.94 192 ASP B O 1
ATOM 8968 N N . THR B 1 193 ? -1.115 -11.914 -17.094 1 77.75 193 THR B N 1
ATOM 8969 C CA . THR B 1 193 ? -0.792 -10.695 -16.359 1 77.75 193 THR B CA 1
ATOM 8970 C C . THR B 1 193 ? 0.64 -10.75 -15.828 1 77.75 193 THR B C 1
ATOM 8972 O O . THR B 1 193 ? 1.27 -11.805 -15.82 1 77.75 193 THR B O 1
ATOM 8975 N N . VAL B 1 194 ? 1.085 -9.609 -15.281 1 85.06 194 VAL B N 1
ATOM 8976 C CA . VAL B 1 194 ? 2.471 -9.484 -14.844 1 85.06 194 VAL B CA 1
ATOM 8977 C C . VAL B 1 194 ? 2.682 -10.305 -13.57 1 85.06 194 VAL B C 1
ATOM 8979 O O . VAL B 1 194 ? 3.803 -10.727 -13.273 1 85.06 194 VAL B O 1
ATOM 8982 N N . ASP B 1 195 ? 1.628 -10.57 -12.836 1 88.69 195 ASP B N 1
ATOM 8983 C CA . ASP B 1 195 ? 1.797 -11.305 -11.586 1 88.69 195 ASP B CA 1
ATOM 8984 C C . ASP B 1 195 ? 1.223 -12.719 -11.695 1 88.69 195 ASP B C 1
ATOM 8986 O O . ASP B 1 195 ? 1.109 -13.422 -10.695 1 88.69 195 ASP B O 1
ATOM 8990 N N . SER B 1 196 ? 0.931 -13.141 -12.93 1 89.56 196 SER B N 1
ATOM 8991 C CA . SER B 1 196 ? 0.363 -14.469 -13.141 1 89.56 196 SER B CA 1
ATOM 8992 C C . SER B 1 196 ? 1.343 -15.562 -12.727 1 89.56 196 SER B C 1
ATOM 8994 O O . SER B 1 196 ? 2.539 -15.469 -13.008 1 89.56 196 SER B O 1
ATOM 8996 N N . ASN B 1 197 ? 0.777 -16.516 -12.008 1 92.81 197 ASN B N 1
ATOM 8997 C CA . ASN B 1 197 ? 1.501 -17.75 -11.766 1 92.81 197 ASN B CA 1
ATOM 8998 C C . ASN B 1 197 ? 1.429 -18.688 -12.961 1 92.81 197 ASN B C 1
ATOM 9000 O O . ASN B 1 197 ? 0.754 -18.391 -13.953 1 92.81 197 ASN B O 1
ATOM 9004 N N . LEU B 1 198 ? 2.193 -19.75 -12.914 1 92.25 198 LEU B N 1
ATOM 9005 C CA . LEU B 1 198 ? 2.164 -20.797 -13.93 1 92.25 198 LEU B CA 1
ATOM 9006 C C . LEU B 1 198 ? 0.968 -21.719 -13.719 1 92.25 198 LEU B C 1
ATOM 9008 O O . LEU B 1 198 ? 0.849 -22.359 -12.68 1 92.25 198 LEU B O 1
ATOM 9012 N N . PRO B 1 199 ? 0.095 -21.766 -14.758 1 87.38 199 PRO B N 1
ATOM 9013 C CA . PRO B 1 199 ? -1.018 -22.703 -14.609 1 87.38 199 PRO B CA 1
ATOM 9014 C C . PRO B 1 199 ? -0.56 -24.172 -14.586 1 87.38 199 PRO B C 1
ATOM 9016 O O . PRO B 1 199 ? 0.347 -24.547 -15.336 1 87.38 199 PRO B O 1
ATOM 9019 N N . ASN B 1 200 ? -1.119 -25.016 -13.734 1 87.19 200 ASN B N 1
ATOM 9020 C CA . ASN B 1 200 ? -0.896 -26.453 -13.633 1 87.19 200 ASN B CA 1
ATOM 9021 C C . ASN B 1 200 ? 0.549 -26.766 -13.258 1 87.19 200 ASN B C 1
ATOM 9023 O O . ASN B 1 200 ? 1.095 -27.781 -13.688 1 87.19 200 ASN B O 1
ATOM 9027 N N . LYS B 1 201 ? 1.182 -25.891 -12.594 1 92.38 201 LYS B N 1
ATOM 9028 C CA . LYS B 1 201 ? 2.578 -26.125 -12.25 1 92.38 201 LYS B CA 1
ATOM 9029 C C . LYS B 1 201 ? 2.701 -27.25 -11.219 1 92.38 201 LYS B C 1
ATOM 9031 O O . LYS B 1 201 ? 1.812 -27.438 -10.391 1 92.38 201 LYS B O 1
ATOM 9036 N N . ALA B 1 202 ? 3.82 -28.016 -11.336 1 96.38 202 ALA B N 1
ATOM 9037 C CA . ALA B 1 202 ? 4.199 -29.031 -10.344 1 96.38 202 ALA B CA 1
ATOM 9038 C C . ALA B 1 202 ? 5.695 -29.312 -10.398 1 96.38 202 ALA B C 1
ATOM 9040 O O . ALA B 1 202 ? 6.281 -29.391 -11.484 1 96.38 202 ALA B O 1
ATOM 9041 N N . ALA B 1 203 ? 6.262 -29.438 -9.242 1 98.31 203 ALA B N 1
ATOM 9042 C CA . ALA B 1 203 ? 7.645 -29.891 -9.164 1 98.31 203 ALA B CA 1
ATOM 9043 C C . ALA B 1 203 ? 7.742 -31.391 -9.461 1 98.31 203 ALA B C 1
ATOM 9045 O O . ALA B 1 203 ? 6.902 -32.156 -9.008 1 98.31 203 ALA B O 1
ATOM 9046 N N . PHE B 1 204 ? 8.695 -31.75 -10.289 1 98.62 204 PHE B N 1
ATOM 9047 C CA . PHE B 1 204 ? 8.961 -33.156 -10.539 1 98.62 204 PHE B CA 1
ATOM 9048 C C . PHE B 1 204 ? 10.109 -33.656 -9.68 1 98.62 204 PHE B C 1
ATOM 9050 O O . PHE B 1 204 ? 11.227 -33.156 -9.773 1 98.62 204 PHE B O 1
ATOM 9057 N N . VAL B 1 205 ? 9.852 -34.594 -8.836 1 98.75 205 VAL B N 1
ATOM 9058 C CA . VAL B 1 205 ? 10.836 -35.156 -7.918 1 98.75 205 VAL B CA 1
ATOM 9059 C C . VAL B 1 205 ? 11.203 -36.594 -8.344 1 98.75 205 VAL B C 1
ATOM 9061 O O . VAL B 1 205 ? 10.32 -37.406 -8.648 1 98.75 205 VAL B O 1
ATOM 9064 N N . LYS B 1 206 ? 12.43 -36.875 -8.406 1 98.56 206 LYS B N 1
ATOM 9065 C CA . LYS B 1 206 ? 12.93 -38.25 -8.594 1 98.56 206 LYS B CA 1
ATOM 9066 C C . LYS B 1 206 ? 14.266 -38.438 -7.887 1 98.56 206 LYS B C 1
ATOM 9068 O O . LYS B 1 206 ? 14.867 -37.469 -7.406 1 98.56 206 LYS B O 1
ATOM 9073 N N . ALA B 1 207 ? 14.695 -39.656 -7.742 1 98.56 207 ALA B N 1
ATOM 9074 C CA . ALA B 1 207 ? 16.047 -39.938 -7.277 1 98.56 207 ALA B CA 1
ATOM 9075 C C . ALA B 1 207 ? 17.047 -39.906 -8.43 1 98.56 207 ALA B C 1
ATOM 9077 O O . ALA B 1 207 ? 16.688 -40.156 -9.586 1 98.56 207 ALA B O 1
ATOM 9078 N N . ASP B 1 208 ? 18.25 -39.594 -8.133 1 98.38 208 ASP B N 1
ATOM 9079 C CA . ASP B 1 208 ? 19.297 -39.5 -9.148 1 98.38 208 ASP B CA 1
ATOM 9080 C C . ASP B 1 208 ? 20.656 -39.875 -8.57 1 98.38 208 ASP B C 1
ATOM 9082 O O . ASP B 1 208 ? 21.422 -39 -8.156 1 98.38 208 ASP B O 1
ATOM 9086 N N . ALA B 1 209 ? 21 -41.062 -8.656 1 97.25 209 ALA B N 1
ATOM 9087 C CA . ALA B 1 209 ? 22.25 -41.562 -8.078 1 97.25 209 ALA B CA 1
ATOM 9088 C C . ALA B 1 209 ? 23.469 -40.906 -8.727 1 97.25 209 ALA B C 1
ATOM 9090 O O . ALA B 1 209 ? 24.547 -40.844 -8.141 1 97.25 209 ALA B O 1
ATOM 9091 N N . GLY B 1 210 ? 23.328 -40.344 -9.906 1 94.88 210 GLY B N 1
ATOM 9092 C CA . GLY B 1 210 ? 24.406 -39.656 -10.594 1 94.88 210 GLY B CA 1
ATOM 9093 C C . GLY B 1 210 ? 24.328 -38.156 -10.445 1 94.88 210 GLY B C 1
ATOM 9094 O O . GLY B 1 210 ? 25.047 -37.406 -11.133 1 94.88 210 GLY B O 1
ATOM 9095 N N . GLY B 1 211 ? 23.453 -37.719 -9.641 1 95.5 211 GLY B N 1
ATOM 9096 C CA . GLY B 1 211 ? 23.234 -36.281 -9.5 1 95.5 211 GLY B CA 1
ATOM 9097 C C . GLY B 1 211 ? 24.375 -35.562 -8.781 1 95.5 211 GLY B C 1
ATOM 9098 O O . GLY B 1 211 ? 25.172 -36.219 -8.086 1 95.5 211 GLY B O 1
ATOM 9099 N N . PRO B 1 212 ? 24.531 -34.312 -9.008 1 94.31 212 PRO B N 1
ATOM 9100 C CA . PRO B 1 212 ? 25.562 -33.531 -8.344 1 94.31 212 PRO B CA 1
ATOM 9101 C C . PRO B 1 212 ? 25.234 -33.219 -6.887 1 94.31 212 PRO B C 1
ATOM 9103 O O . PRO B 1 212 ? 24.062 -33.125 -6.52 1 94.31 212 PRO B O 1
ATOM 9106 N N . GLY B 1 213 ? 26.266 -33.062 -6.047 1 93.56 213 GLY B N 1
ATOM 9107 C CA . GLY B 1 213 ? 26.094 -32.625 -4.668 1 93.56 213 GLY B CA 1
ATOM 9108 C C . GLY B 1 213 ? 25.234 -33.594 -3.865 1 93.56 213 GLY B C 1
ATOM 9109 O O . GLY B 1 213 ? 25.281 -34.812 -4.078 1 93.56 213 GLY B O 1
ATOM 9110 N N . GLY B 1 214 ? 24.516 -33.062 -2.791 1 94.56 214 GLY B N 1
ATOM 9111 C CA . GLY B 1 214 ? 23.578 -33.844 -1.995 1 94.56 214 GLY B CA 1
ATOM 9112 C C . GLY B 1 214 ? 22.203 -33.938 -2.609 1 94.56 214 GLY B C 1
ATOM 9113 O O . GLY B 1 214 ? 21.516 -34.938 -2.475 1 94.56 214 GLY B O 1
ATOM 9114 N N . ALA B 1 215 ? 21.828 -32.938 -3.164 1 97.88 215 ALA B N 1
ATOM 9115 C CA . ALA B 1 215 ? 20.578 -32.75 -3.912 1 97.88 215 ALA B CA 1
ATOM 9116 C C . ALA B 1 215 ? 20.672 -31.547 -4.852 1 97.88 215 ALA B C 1
ATOM 9118 O O . ALA B 1 215 ? 21.609 -30.75 -4.754 1 97.88 215 ALA B O 1
ATOM 9119 N N . TYR B 1 216 ? 19.797 -31.5 -5.742 1 97.31 216 TYR B N 1
ATOM 9120 C CA . TYR B 1 216 ? 19.859 -30.359 -6.648 1 97.31 216 TYR B CA 1
ATOM 9121 C C . TYR B 1 216 ? 18.5 -30.047 -7.254 1 97.31 216 TYR B C 1
ATOM 9123 O O . TYR B 1 216 ? 17.609 -30.906 -7.258 1 97.31 216 TYR B O 1
ATOM 9131 N N . TYR B 1 217 ? 18.312 -28.844 -7.633 1 97.31 217 TYR B N 1
ATOM 9132 C CA . TYR B 1 217 ? 17.234 -28.375 -8.484 1 97.31 217 TYR B CA 1
ATOM 9133 C C . TYR B 1 217 ? 17.703 -28.172 -9.914 1 97.31 217 TYR B C 1
ATOM 9135 O O . TYR B 1 217 ? 18.656 -27.422 -10.164 1 97.31 217 TYR B O 1
ATOM 9143 N N . GLY B 1 218 ? 17.094 -28.859 -10.828 1 95.69 218 GLY B N 1
ATOM 9144 C CA . GLY B 1 218 ? 17.438 -28.75 -12.234 1 95.69 218 GLY B CA 1
ATOM 9145 C C . GLY B 1 218 ? 16.297 -28.266 -13.102 1 95.69 218 GLY B C 1
ATOM 9146 O O . GLY B 1 218 ? 15.211 -27.969 -12.594 1 95.69 218 GLY B O 1
ATOM 9147 N N . PRO B 1 219 ? 16.531 -28.172 -14.367 1 95.19 219 PRO B N 1
ATOM 9148 C CA . PRO B 1 219 ? 15.508 -27.641 -15.281 1 95.19 219 PRO B CA 1
ATOM 9149 C C . PRO B 1 219 ? 14.289 -28.562 -15.391 1 95.19 219 PRO B C 1
ATOM 9151 O O . PRO B 1 219 ? 13.188 -28.078 -15.695 1 95.19 219 PRO B O 1
ATOM 9154 N N . PHE B 1 220 ? 14.531 -29.859 -15.109 1 96.75 220 PHE B N 1
ATOM 9155 C CA . PHE B 1 220 ? 13.453 -30.797 -15.438 1 96.75 220 PHE B CA 1
ATOM 9156 C C . PHE B 1 220 ? 12.945 -31.5 -14.188 1 96.75 220 PHE B C 1
ATOM 9158 O O . PHE B 1 220 ? 11.875 -32.125 -14.203 1 96.75 220 PHE B O 1
ATOM 9165 N N . TRP B 1 221 ? 13.703 -31.516 -13.164 1 98 221 TRP B N 1
ATOM 9166 C CA . TRP B 1 221 ? 13.344 -32.156 -11.898 1 98 221 TRP B CA 1
ATOM 9167 C C . TRP B 1 221 ? 14.242 -31.672 -10.766 1 98 221 TRP B C 1
ATOM 9169 O O . TRP B 1 221 ? 15.227 -30.969 -11.008 1 98 221 TRP B O 1
ATOM 9179 N N . THR B 1 222 ? 13.867 -31.875 -9.562 1 98.38 222 THR B N 1
ATOM 9180 C CA . THR B 1 222 ? 14.727 -31.828 -8.383 1 98.38 222 THR B CA 1
ATOM 9181 C C . THR B 1 222 ? 14.938 -33.219 -7.812 1 98.38 222 THR B C 1
ATOM 9183 O O . THR B 1 222 ? 14.07 -34.094 -7.938 1 98.38 222 THR B O 1
ATOM 9186 N N . ALA B 1 223 ? 16.172 -33.438 -7.223 1 98.5 223 ALA B N 1
ATOM 9187 C CA . ALA B 1 223 ? 16.484 -34.812 -6.852 1 98.5 223 ALA B CA 1
ATOM 9188 C C . ALA B 1 223 ? 17.578 -34.875 -5.793 1 98.5 223 ALA B C 1
ATOM 9190 O O . ALA B 1 223 ? 18.516 -34.062 -5.82 1 98.5 223 ALA B O 1
ATOM 9191 N N . PRO B 1 224 ? 17.422 -35.781 -4.875 1 98.19 224 PRO B N 1
ATOM 9192 C CA . PRO B 1 224 ? 18.625 -36.156 -4.137 1 98.19 224 PRO B CA 1
ATOM 9193 C C . PRO B 1 224 ? 19.656 -36.875 -5.008 1 98.19 224 PRO B C 1
ATOM 9195 O O . PRO B 1 224 ? 19.281 -37.594 -5.93 1 98.19 224 PRO B O 1
ATOM 9198 N N . ALA B 1 225 ? 20.875 -36.688 -4.664 1 97.44 225 ALA B N 1
ATOM 9199 C CA . ALA B 1 225 ? 21.953 -37.375 -5.367 1 97.44 225 ALA B CA 1
ATOM 9200 C C . ALA B 1 225 ? 22.156 -38.781 -4.777 1 97.44 225 ALA B C 1
ATOM 9202 O O . ALA B 1 225 ? 23.219 -39.062 -4.227 1 97.44 225 ALA B O 1
ATOM 9203 N N . SER B 1 226 ? 21.188 -39.562 -4.922 1 97.31 226 SER B N 1
ATOM 9204 C CA . SER B 1 226 ? 21.141 -40.938 -4.387 1 97.31 226 SER B CA 1
ATOM 9205 C C . SER B 1 226 ? 20.172 -41.812 -5.18 1 97.31 226 SER B C 1
ATOM 9207 O O . SER B 1 226 ? 19.391 -41.281 -5.996 1 97.31 226 SER B O 1
ATOM 9209 N N . SER B 1 227 ? 20.297 -43.094 -4.895 1 96.5 227 SER B N 1
ATOM 9210 C CA . SER B 1 227 ? 19.406 -44.031 -5.59 1 96.5 227 SER B CA 1
ATOM 9211 C C . SER B 1 227 ? 18.031 -44.094 -4.922 1 96.5 227 SER B C 1
ATOM 9213 O O . SER B 1 227 ? 17.094 -44.688 -5.461 1 96.5 227 SER B O 1
ATOM 9215 N N . ASN B 1 228 ? 17.906 -43.5 -3.775 1 97 228 ASN B N 1
ATOM 9216 C CA . ASN B 1 228 ? 16.625 -43.406 -3.07 1 97 228 ASN B CA 1
ATOM 9217 C C . ASN B 1 228 ? 16.219 -41.938 -2.84 1 97 228 ASN B C 1
ATOM 9219 O O . ASN B 1 228 ? 17.031 -41.031 -3.014 1 97 228 ASN B O 1
ATOM 9223 N N . LEU B 1 229 ? 14.984 -41.719 -2.457 1 97.94 229 LEU B N 1
ATOM 9224 C CA . LEU B 1 229 ? 14.461 -40.375 -2.283 1 97.94 229 LEU B CA 1
ATOM 9225 C C . LEU B 1 229 ? 14.883 -39.781 -0.94 1 97.94 229 LEU B C 1
ATOM 9227 O O . LEU B 1 229 ? 14.961 -38.562 -0.783 1 97.94 229 LEU B O 1
ATOM 9231 N N . GLY B 1 230 ? 15.195 -40.562 0.073 1 94.12 230 GLY B N 1
ATOM 9232 C CA . GLY B 1 230 ? 15.703 -40.125 1.355 1 94.12 230 GLY B CA 1
ATOM 9233 C C . GLY B 1 230 ? 14.867 -39 1.969 1 94.12 230 GLY B C 1
ATOM 9234 O O . GLY B 1 230 ? 13.656 -39.156 2.143 1 94.12 230 GLY B O 1
ATOM 9235 N N . ASP B 1 231 ? 15.453 -37.812 2.146 1 94.38 231 ASP B N 1
ATOM 9236 C CA . ASP B 1 231 ? 14.859 -36.656 2.84 1 94.38 231 ASP B CA 1
ATOM 9237 C C . ASP B 1 231 ? 13.656 -36.125 2.068 1 94.38 231 ASP B C 1
ATOM 9239 O O . ASP B 1 231 ? 12.812 -35.438 2.635 1 94.38 231 ASP B O 1
ATOM 9243 N N . TYR B 1 232 ? 13.578 -36.469 0.843 1 98.31 232 TYR B N 1
ATOM 9244 C CA . TYR B 1 232 ? 12.453 -36 0.054 1 98.31 232 TYR B CA 1
ATOM 9245 C C . TYR B 1 232 ? 11.148 -36.625 0.515 1 98.31 232 TYR B C 1
ATOM 9247 O O . TYR B 1 232 ? 10.062 -36.156 0.167 1 98.31 232 TYR B O 1
ATOM 9255 N N . LEU B 1 233 ? 11.258 -37.75 1.317 1 98.25 233 LEU B N 1
ATOM 9256 C CA . LEU B 1 233 ? 10.062 -38.344 1.894 1 98.25 233 LEU B CA 1
ATOM 9257 C C . LEU B 1 233 ? 9.938 -38 3.373 1 98.25 233 LEU B C 1
ATOM 9259 O O . LEU B 1 233 ? 9.008 -38.469 4.043 1 98.25 233 LEU B O 1
ATOM 9263 N N . ARG B 1 234 ? 10.797 -37.125 3.9 1 97.38 234 ARG B N 1
ATOM 9264 C CA . ARG B 1 234 ? 10.781 -36.75 5.312 1 97.38 234 ARG B CA 1
ATOM 9265 C C . ARG B 1 234 ? 9.992 -35.469 5.535 1 97.38 234 ARG B C 1
ATOM 9267 O O . ARG B 1 234 ? 10.32 -34.438 4.957 1 97.38 234 ARG B O 1
ATOM 9274 N N . ILE B 1 235 ? 8.984 -35.562 6.363 1 95.94 235 ILE B N 1
ATOM 9275 C CA . ILE B 1 235 ? 8.156 -34.406 6.703 1 95.94 235 ILE B CA 1
ATOM 9276 C C . ILE B 1 235 ? 8.656 -33.781 7.992 1 95.94 235 ILE B C 1
ATOM 9278 O O . ILE B 1 235 ? 8.469 -34.312 9.078 1 95.94 235 ILE B O 1
ATOM 9282 N N . SER B 1 236 ? 9.289 -32.625 7.852 1 96.25 236 SER B N 1
ATOM 9283 C CA . SER B 1 236 ? 9.836 -31.938 9.023 1 96.25 236 SER B CA 1
ATOM 9284 C C . SER B 1 236 ? 10.141 -30.469 8.719 1 96.25 236 SER B C 1
ATOM 9286 O O . SER B 1 236 ? 10.641 -30.156 7.637 1 96.25 236 SER B O 1
ATOM 9288 N N . PRO B 1 237 ? 9.859 -29.609 9.68 1 96 237 PRO B N 1
ATOM 9289 C CA . PRO B 1 237 ? 10.234 -28.203 9.477 1 96 237 PRO B CA 1
ATOM 9290 C C . PRO B 1 237 ? 11.75 -28.016 9.414 1 96 237 PRO B C 1
ATOM 9292 O O . PRO B 1 237 ? 12.219 -26.922 9.055 1 96 237 PRO B O 1
ATOM 9295 N N . THR B 1 238 ? 12.547 -29.016 9.789 1 97.5 238 THR B N 1
ATOM 9296 C CA . THR B 1 238 ? 14 -28.891 9.758 1 97.5 238 THR B CA 1
ATOM 9297 C C . THR B 1 238 ? 14.578 -29.531 8.5 1 97.5 238 THR B C 1
ATOM 9299 O O . THR B 1 238 ? 15.797 -29.641 8.352 1 97.5 238 THR B O 1
ATOM 9302 N N . ASN B 1 239 ? 13.727 -30.047 7.641 1 97.81 239 ASN B N 1
ATOM 9303 C CA . ASN B 1 239 ? 14.156 -30.609 6.363 1 97.81 239 ASN B CA 1
ATOM 9304 C C . ASN B 1 239 ? 14.641 -29.531 5.41 1 97.81 239 ASN B C 1
ATOM 9306 O O . ASN B 1 239 ? 13.992 -29.25 4.402 1 97.81 239 ASN B O 1
ATOM 9310 N N . TRP B 1 240 ? 15.859 -29.031 5.691 1 97.19 240 TRP B N 1
ATOM 9311 C CA . TRP B 1 240 ? 16.422 -27.906 4.941 1 97.19 240 TRP B CA 1
ATOM 9312 C C . TRP B 1 240 ? 16.688 -28.312 3.492 1 97.19 240 TRP B C 1
ATOM 9314 O O . TRP B 1 240 ? 16.547 -27.484 2.584 1 97.19 240 TRP B O 1
ATOM 9324 N N . MET B 1 241 ? 17.016 -29.547 3.248 1 97.38 241 MET B N 1
ATOM 9325 C CA . MET B 1 241 ? 17.359 -30 1.902 1 97.38 241 MET B CA 1
ATOM 9326 C C . MET B 1 241 ? 16.203 -29.75 0.938 1 97.38 241 MET B C 1
ATOM 9328 O O . MET B 1 241 ? 16.391 -29.109 -0.105 1 97.38 241 MET B O 1
ATOM 9332 N N . VAL B 1 242 ? 15 -30.188 1.3 1 98.12 242 VAL B N 1
ATOM 9333 C CA . VAL B 1 242 ? 13.844 -30.078 0.417 1 98.12 242 VAL B CA 1
ATOM 9334 C C . VAL B 1 242 ? 13.43 -28.609 0.278 1 98.12 242 VAL B C 1
ATOM 9336 O O . VAL B 1 242 ? 13.211 -28.125 -0.833 1 98.12 242 VAL B O 1
ATOM 9339 N N . ILE B 1 243 ? 13.32 -27.906 1.426 1 98.06 243 ILE B N 1
ATOM 9340 C CA . ILE B 1 243 ? 12.859 -26.531 1.354 1 98.06 243 ILE B CA 1
ATOM 9341 C C . ILE B 1 243 ? 13.852 -25.688 0.549 1 98.06 243 ILE B C 1
ATOM 9343 O O . ILE B 1 243 ? 13.453 -24.797 -0.198 1 98.06 243 ILE B O 1
ATOM 9347 N N . HIS B 1 244 ? 15.141 -26.047 0.632 1 97.81 244 HIS B N 1
ATOM 9348 C CA . HIS B 1 244 ? 16.219 -25.359 -0.074 1 97.81 244 HIS B CA 1
ATOM 9349 C C . HIS B 1 244 ? 16.125 -25.609 -1.576 1 97.81 244 HIS B C 1
ATOM 9351 O O . HIS B 1 244 ? 16.156 -24.656 -2.367 1 97.81 244 HIS B O 1
ATOM 9357 N N . GLU B 1 245 ? 15.992 -26.859 -1.982 1 98.25 245 GLU B N 1
ATOM 9358 C CA . GLU B 1 245 ? 15.969 -27.188 -3.404 1 98.25 245 GLU B CA 1
ATOM 9359 C C . GLU B 1 245 ? 14.727 -26.609 -4.082 1 98.25 245 GLU B C 1
ATOM 9361 O O . GLU B 1 245 ? 14.797 -26.141 -5.223 1 98.25 245 GLU B O 1
ATOM 9366 N N . LEU B 1 246 ? 13.625 -26.641 -3.379 1 98.31 246 LEU B N 1
ATOM 9367 C CA . LEU B 1 246 ? 12.43 -26.031 -3.939 1 98.31 246 LEU B CA 1
ATOM 9368 C C . LEU B 1 246 ? 12.602 -24.516 -4.066 1 98.31 246 LEU B C 1
ATOM 9370 O O . LEU B 1 246 ? 12.039 -23.906 -4.973 1 98.31 246 LEU B O 1
ATOM 9374 N N . GLY B 1 247 ? 13.375 -23.922 -3.164 1 97.94 247 GLY B N 1
ATOM 9375 C CA . GLY B 1 247 ? 13.633 -22.484 -3.184 1 97.94 247 GLY B CA 1
ATOM 9376 C C . GLY B 1 247 ? 14.344 -22.031 -4.441 1 97.94 247 GLY B C 1
ATOM 9377 O O . GLY B 1 247 ? 14.141 -20.906 -4.898 1 97.94 247 GLY B O 1
ATOM 9378 N N . HIS B 1 248 ? 15.141 -22.922 -5.027 1 97.12 248 HIS B N 1
ATOM 9379 C CA . HIS B 1 248 ? 15.891 -22.578 -6.23 1 97.12 248 HIS B CA 1
ATOM 9380 C C . HIS B 1 248 ? 14.953 -22.25 -7.391 1 97.12 248 HIS B C 1
ATOM 9382 O O . HIS B 1 248 ? 15.328 -21.516 -8.312 1 97.12 248 HIS B O 1
ATOM 9388 N N . ALA B 1 249 ? 13.766 -22.781 -7.344 1 97.62 249 ALA B N 1
ATOM 9389 C CA . ALA B 1 249 ? 12.797 -22.469 -8.391 1 97.62 249 ALA B CA 1
ATOM 9390 C C . ALA B 1 249 ? 12.445 -20.984 -8.406 1 97.62 249 ALA B C 1
ATOM 9392 O O . ALA B 1 249 ? 11.891 -20.484 -9.383 1 97.62 249 ALA B O 1
ATOM 9393 N N . TYR B 1 250 ? 12.781 -20.312 -7.328 1 97.38 250 TYR B N 1
ATOM 9394 C CA . TYR B 1 250 ? 12.398 -18.906 -7.176 1 97.38 250 TYR B CA 1
ATOM 9395 C C . TYR B 1 250 ? 13.633 -18.016 -7.148 1 97.38 250 TYR B C 1
ATOM 9397 O O . TYR B 1 250 ? 13.586 -16.891 -6.633 1 97.38 250 TYR B O 1
ATOM 9405 N N . ASP B 1 251 ? 14.758 -18.469 -7.637 1 95.38 251 ASP B N 1
ATOM 9406 C CA . ASP B 1 251 ? 15.984 -17.672 -7.711 1 95.38 251 ASP B CA 1
ATOM 9407 C C . ASP B 1 251 ? 15.797 -16.453 -8.609 1 95.38 251 ASP B C 1
ATOM 9409 O O . ASP B 1 251 ? 16.188 -15.344 -8.25 1 95.38 251 ASP B O 1
ATOM 9413 N N . PHE B 1 252 ? 15.18 -16.688 -9.742 1 92.81 252 PHE B N 1
ATOM 9414 C CA . PHE B 1 252 ? 14.984 -15.688 -10.789 1 92.81 252 PHE B CA 1
ATOM 9415 C C . PHE B 1 252 ? 16.297 -14.977 -11.117 1 92.81 252 PHE B C 1
ATOM 9417 O O . PHE B 1 252 ? 17.359 -15.609 -11.164 1 92.81 252 PHE B O 1
ATOM 9424 N N . VAL B 1 253 ? 16.234 -13.703 -11.336 1 87.25 253 VAL B N 1
ATOM 9425 C CA . VAL B 1 253 ? 17.422 -12.977 -11.766 1 87.25 253 VAL B CA 1
ATOM 9426 C C . VAL B 1 253 ? 18.203 -12.508 -10.547 1 87.25 253 VAL B C 1
ATOM 9428 O O . VAL B 1 253 ? 19.344 -12.047 -10.672 1 87.25 253 VAL B O 1
ATOM 9431 N N . PHE B 1 254 ? 17.719 -12.75 -9.438 1 89.44 254 PHE B N 1
ATOM 9432 C CA . PHE B 1 254 ? 18.312 -12.227 -8.219 1 89.44 254 PHE B CA 1
ATOM 9433 C C . PHE B 1 254 ? 19.609 -12.977 -7.883 1 89.44 254 PHE B C 1
ATOM 9435 O O . PHE B 1 254 ? 20.422 -12.492 -7.094 1 89.44 254 PHE B O 1
ATOM 9442 N N . THR B 1 255 ? 19.766 -14.141 -8.438 1 80.25 255 THR B N 1
ATOM 9443 C CA . THR B 1 255 ? 20.969 -14.938 -8.164 1 80.25 255 THR B CA 1
ATOM 9444 C C . THR B 1 255 ? 21.906 -14.922 -9.359 1 80.25 255 THR B C 1
ATOM 9446 O O . THR B 1 255 ? 23.047 -15.391 -9.273 1 80.25 255 THR B O 1
ATOM 9449 N N . VAL B 1 256 ? 21.391 -14.406 -10.422 1 63.28 256 VAL B N 1
ATOM 9450 C CA . VAL B 1 256 ? 22.219 -14.422 -11.633 1 63.28 256 VAL B CA 1
ATOM 9451 C C . VAL B 1 256 ? 23.266 -13.312 -11.555 1 63.28 256 VAL B C 1
ATOM 9453 O O . VAL B 1 256 ? 22.922 -12.125 -11.5 1 63.28 256 VAL B O 1
ATOM 9456 N N . ASN B 1 257 ? 24.469 -13.711 -11.438 1 57.41 257 ASN B N 1
ATOM 9457 C CA . ASN B 1 257 ? 25.625 -12.812 -11.406 1 57.41 257 ASN B CA 1
ATOM 9458 C C . ASN B 1 257 ? 25.578 -11.891 -10.188 1 57.41 257 ASN B C 1
ATOM 9460 O O . ASN B 1 257 ? 25.906 -10.703 -10.297 1 57.41 257 ASN B O 1
ATOM 9464 N N . THR B 1 258 ? 24.859 -12.422 -9.219 1 65.38 258 THR B N 1
ATOM 9465 C CA . THR B 1 258 ? 24.859 -11.672 -7.961 1 65.38 258 THR B CA 1
ATOM 9466 C C . THR B 1 258 ? 25.5 -12.484 -6.844 1 65.38 258 THR B C 1
ATOM 9468 O O . THR B 1 258 ? 25.75 -13.68 -7.004 1 65.38 258 THR B O 1
ATOM 9471 N N . ILE B 1 259 ? 25.75 -11.789 -5.84 1 68.19 259 ILE B N 1
ATOM 9472 C CA . ILE B 1 259 ? 26.375 -12.43 -4.691 1 68.19 259 ILE B CA 1
ATOM 9473 C C . ILE B 1 259 ? 25.328 -13.172 -3.871 1 68.19 259 ILE B C 1
ATOM 9475 O O . ILE B 1 259 ? 25.641 -13.773 -2.84 1 68.19 259 ILE B O 1
ATOM 9479 N N . LEU B 1 260 ? 24.141 -13.25 -4.418 1 83.19 260 LEU B N 1
ATOM 9480 C CA . LEU B 1 260 ? 23.062 -13.789 -3.604 1 83.19 260 LEU B CA 1
ATOM 9481 C C . LEU B 1 260 ? 22.719 -15.219 -4.008 1 83.19 260 LEU B C 1
ATOM 9483 O O . LEU B 1 260 ? 21.688 -15.758 -3.617 1 83.19 260 LEU B O 1
ATOM 9487 N N . ILE B 1 261 ? 23.672 -15.805 -4.688 1 83.31 261 ILE B N 1
ATOM 9488 C CA . ILE B 1 261 ? 23.516 -17.219 -4.996 1 83.31 261 ILE B CA 1
ATOM 9489 C C . ILE B 1 261 ? 23.438 -18.031 -3.699 1 83.31 261 ILE B C 1
ATOM 9491 O O . ILE B 1 261 ? 24.188 -17.766 -2.758 1 83.31 261 ILE B O 1
ATOM 9495 N N . GLU B 1 262 ? 22.5 -18.844 -3.52 1 90.06 262 GLU B N 1
ATOM 9496 C CA . GLU B 1 262 ? 22.25 -19.688 -2.357 1 90.06 262 GLU B CA 1
ATOM 9497 C C . GLU B 1 262 ? 21.625 -18.891 -1.216 1 90.06 262 GLU B C 1
ATOM 9499 O O . GLU B 1 262 ? 21.047 -19.469 -0.294 1 90.06 262 GLU B O 1
ATOM 9504 N N . ILE B 1 263 ? 21.812 -17.578 -1.289 1 94.19 263 ILE B N 1
ATOM 9505 C CA . ILE B 1 263 ? 21.281 -16.75 -0.212 1 94.19 263 ILE B CA 1
ATOM 9506 C C . ILE B 1 263 ? 19.828 -16.391 -0.496 1 94.19 263 ILE B C 1
ATOM 9508 O O . ILE B 1 263 ? 18.984 -16.422 0.407 1 94.19 263 ILE B O 1
ATOM 9512 N N . TRP B 1 264 ? 19.578 -16.031 -1.706 1 95.31 264 TRP B N 1
ATOM 9513 C CA . TRP B 1 264 ? 18.234 -15.617 -2.076 1 95.31 264 TRP B CA 1
ATOM 9514 C C . TRP B 1 264 ? 17.219 -16.719 -1.8 1 95.31 264 TRP B C 1
ATOM 9516 O O . TRP B 1 264 ? 16.219 -16.5 -1.102 1 95.31 264 TRP B O 1
ATOM 9526 N N . ASN B 1 265 ? 17.438 -17.938 -2.275 1 96.31 265 ASN B N 1
ATOM 9527 C CA . ASN B 1 265 ? 16.531 -19.047 -2.008 1 96.31 265 ASN B CA 1
ATOM 9528 C C . ASN B 1 265 ? 16.5 -19.406 -0.525 1 96.31 265 ASN B C 1
ATOM 9530 O O . ASN B 1 265 ? 15.461 -19.766 0.013 1 96.31 265 ASN B O 1
ATOM 9534 N N . ASN B 1 266 ? 17.641 -19.281 0.109 1 96.88 266 ASN B N 1
ATOM 9535 C CA . ASN B 1 266 ? 17.703 -19.562 1.538 1 96.88 266 ASN B CA 1
ATOM 9536 C C . ASN B 1 266 ? 16.844 -18.609 2.342 1 96.88 266 ASN B C 1
ATOM 9538 O O . ASN B 1 266 ? 16.328 -18.969 3.402 1 96.88 266 ASN B O 1
ATOM 9542 N N . SER B 1 267 ? 16.719 -17.438 1.869 1 97.12 267 SER B N 1
ATOM 9543 C CA . SER B 1 267 ? 15.867 -16.5 2.582 1 97.12 267 SER B CA 1
ATOM 9544 C C . SER B 1 267 ? 14.414 -16.969 2.578 1 97.12 267 SER B C 1
ATOM 9546 O O . SER B 1 267 ? 13.688 -16.75 3.549 1 97.12 267 SER B O 1
ATOM 9548 N N . LEU B 1 268 ? 13.984 -17.578 1.52 1 97.88 268 LEU B N 1
ATOM 9549 C CA . LEU B 1 268 ? 12.656 -18.188 1.489 1 97.88 268 LEU B CA 1
ATOM 9550 C C . LEU B 1 268 ? 12.555 -19.344 2.477 1 97.88 268 LEU B C 1
ATOM 9552 O O . LEU B 1 268 ? 11.539 -19.5 3.154 1 97.88 268 LEU B O 1
ATOM 9556 N N . CYS B 1 269 ? 13.633 -20.078 2.557 1 98.19 269 CYS B N 1
ATOM 9557 C CA . CYS B 1 269 ? 13.688 -21.188 3.498 1 98.19 269 CYS B CA 1
ATOM 9558 C C . CYS B 1 269 ? 13.531 -20.703 4.934 1 98.19 269 CYS B C 1
ATOM 9560 O O . CYS B 1 269 ? 12.781 -21.297 5.715 1 98.19 269 CYS B O 1
ATOM 9562 N N . ASP B 1 270 ? 14.211 -19.656 5.207 1 98.25 270 ASP B N 1
ATOM 9563 C CA . ASP B 1 270 ? 14.102 -19.078 6.547 1 98.25 270 ASP B CA 1
ATOM 9564 C C . ASP B 1 270 ? 12.672 -18.609 6.828 1 98.25 270 ASP B C 1
ATOM 9566 O O . ASP B 1 270 ? 12.18 -18.75 7.949 1 98.25 270 ASP B O 1
ATOM 9570 N N . ARG B 1 271 ? 11.977 -18.078 5.875 1 97.75 271 ARG B N 1
ATOM 9571 C CA . ARG B 1 271 ? 10.633 -17.562 6.074 1 97.75 271 ARG B CA 1
ATOM 9572 C C . ARG B 1 271 ? 9.633 -18.688 6.316 1 97.75 271 ARG B C 1
ATOM 9574 O O . ARG B 1 271 ? 8.695 -18.531 7.109 1 97.75 271 ARG B O 1
ATOM 9581 N N . ILE B 1 272 ? 9.781 -19.781 5.617 1 98.12 272 ILE B N 1
ATOM 9582 C CA . ILE B 1 272 ? 8.859 -20.891 5.867 1 98.12 272 ILE B CA 1
ATOM 9583 C C . ILE B 1 272 ? 9.094 -21.453 7.266 1 98.12 272 ILE B C 1
ATOM 9585 O O . ILE B 1 272 ? 8.148 -21.859 7.941 1 98.12 272 ILE B O 1
ATOM 9589 N N . GLN B 1 273 ? 10.352 -21.5 7.699 1 97.94 273 GLN B N 1
ATOM 9590 C CA . GLN B 1 273 ? 10.609 -21.906 9.078 1 97.94 273 GLN B CA 1
ATOM 9591 C C . GLN B 1 273 ? 10.023 -20.906 10.07 1 97.94 273 GLN B C 1
ATOM 9593 O O . GLN B 1 273 ? 9.516 -21.297 11.125 1 97.94 273 GLN B O 1
ATOM 9598 N N . TYR B 1 274 ? 10.156 -19.609 9.719 1 97.69 274 TYR B N 1
ATOM 9599 C CA . TYR B 1 274 ? 9.555 -18.578 10.555 1 97.69 274 TYR B CA 1
ATOM 9600 C C . TYR B 1 274 ? 8.055 -18.797 10.695 1 97.69 274 TYR B C 1
ATOM 9602 O O . TYR B 1 274 ? 7.496 -18.641 11.781 1 97.69 274 TYR B O 1
ATOM 9610 N N . LYS B 1 275 ? 7.395 -19.172 9.664 1 95.62 275 LYS B N 1
ATOM 9611 C CA . LYS B 1 275 ? 5.961 -19.438 9.648 1 95.62 275 LYS B CA 1
ATOM 9612 C C . LYS B 1 275 ? 5.617 -20.656 10.5 1 95.62 275 LYS B C 1
ATOM 9614 O O . LYS B 1 275 ? 4.629 -20.641 11.242 1 95.62 275 LYS B O 1
ATOM 9619 N N . TRP B 1 276 ? 6.465 -21.703 10.469 1 96.88 276 TRP B N 1
ATOM 9620 C CA . TRP B 1 276 ? 6.164 -22.984 11.078 1 96.88 276 TRP B CA 1
ATOM 9621 C C . TRP B 1 276 ? 6.547 -23 12.555 1 96.88 276 TRP B C 1
ATOM 9623 O O . TRP B 1 276 ? 6.031 -23.812 13.336 1 96.88 276 TRP B O 1
ATOM 9633 N N . MET B 1 277 ? 7.438 -22.109 12.969 1 97.69 277 MET B N 1
ATOM 9634 C CA . MET B 1 277 ? 8.055 -22.266 14.289 1 97.69 277 MET B CA 1
ATOM 9635 C C . MET B 1 277 ? 7.598 -21.156 15.227 1 97.69 277 MET B C 1
ATOM 9637 O O . MET B 1 277 ? 7.559 -19.984 14.844 1 97.69 277 MET B O 1
ATOM 9641 N N . ASN B 1 278 ? 7.203 -21.531 16.453 1 96.44 278 ASN B N 1
ATOM 9642 C CA . ASN B 1 278 ? 6.902 -20.547 17.469 1 96.44 278 ASN B CA 1
ATOM 9643 C C . ASN B 1 278 ? 8.18 -19.969 18.094 1 96.44 278 ASN B C 1
ATOM 9645 O O . ASN B 1 278 ? 9.281 -20.266 17.625 1 96.44 278 ASN B O 1
ATOM 9649 N N . LYS B 1 279 ? 8.125 -19.203 19.141 1 95.19 279 LYS B N 1
ATOM 9650 C CA . LYS B 1 279 ? 9.258 -18.484 19.719 1 95.19 279 LYS B CA 1
ATOM 9651 C C . LYS B 1 279 ? 10.352 -19.438 20.156 1 95.19 279 LYS B C 1
ATOM 9653 O O . LYS B 1 279 ? 11.531 -19.219 19.875 1 95.19 279 LYS B O 1
ATOM 9658 N N . ILE B 1 280 ? 9.977 -20.484 20.781 1 95.88 280 ILE B N 1
ATOM 9659 C CA . ILE B 1 280 ? 10.922 -21.438 21.359 1 95.88 280 ILE B CA 1
ATOM 9660 C C . ILE B 1 280 ? 11.586 -22.25 20.25 1 95.88 280 ILE B C 1
ATOM 9662 O O . ILE B 1 280 ? 12.812 -22.344 20.188 1 95.88 280 ILE B O 1
ATOM 9666 N N . LYS B 1 281 ? 10.781 -22.719 19.328 1 97.12 281 LYS B N 1
ATOM 9667 C CA . LYS B 1 281 ? 11.297 -23.547 18.234 1 97.12 281 LYS B CA 1
ATOM 9668 C C . LYS B 1 281 ? 12.203 -22.719 17.312 1 97.12 281 LYS B C 1
ATOM 9670 O O . LYS B 1 281 ? 13.188 -23.25 16.797 1 97.12 281 LYS B O 1
ATOM 9675 N N . ARG B 1 282 ? 11.867 -21.5 17.141 1 97.25 282 ARG B N 1
ATOM 9676 C CA . ARG B 1 282 ? 12.68 -20.625 16.297 1 97.25 282 ARG B CA 1
ATOM 9677 C C . ARG B 1 282 ? 14.117 -20.562 16.797 1 97.25 282 ARG B C 1
ATOM 9679 O O . ARG B 1 282 ? 15.062 -20.672 16 1 97.25 282 ARG B O 1
ATOM 9686 N N . GLN B 1 283 ? 14.32 -20.484 18.094 1 96.88 283 GLN B N 1
ATOM 9687 C CA . GLN B 1 283 ? 15.648 -20.391 18.688 1 96.88 283 GLN B CA 1
ATOM 9688 C C . GLN B 1 283 ? 16.359 -21.75 18.656 1 96.88 283 GLN B C 1
ATOM 9690 O O . GLN B 1 283 ? 17.562 -21.812 18.406 1 96.88 283 GLN B O 1
ATOM 9695 N N . GLN B 1 284 ? 15.57 -22.781 18.734 1 97.5 284 GLN B N 1
ATOM 9696 C CA . GLN B 1 284 ? 16.141 -24.094 18.953 1 97.5 284 GLN B CA 1
ATOM 9697 C C . GLN B 1 284 ? 16.422 -24.797 17.625 1 97.5 284 GLN B C 1
ATOM 9699 O O . GLN B 1 284 ? 17.422 -25.5 17.484 1 97.5 284 GLN B O 1
ATOM 9704 N N . LEU B 1 285 ? 15.477 -24.547 16.641 1 97.5 285 LEU B N 1
ATOM 9705 C CA . LEU B 1 285 ? 15.477 -25.453 15.5 1 97.5 285 LEU B CA 1
ATOM 9706 C C . LEU B 1 285 ? 15.82 -24.719 14.211 1 97.5 285 LEU B C 1
ATOM 9708 O O . LEU B 1 285 ? 16.328 -25.312 13.258 1 97.5 285 LEU B O 1
ATOM 9712 N N . ALA B 1 286 ? 15.516 -23.438 14.148 1 97.75 286 ALA B N 1
ATOM 9713 C CA . ALA B 1 286 ? 15.703 -22.719 12.891 1 97.75 286 ALA B CA 1
ATOM 9714 C C . ALA B 1 286 ? 17.172 -22.766 12.453 1 97.75 286 ALA B C 1
ATOM 9716 O O . ALA B 1 286 ? 18.078 -22.641 13.281 1 97.75 286 ALA B O 1
ATOM 9717 N N . ARG B 1 287 ? 17.359 -22.906 11.172 1 96.81 287 ARG B N 1
ATOM 9718 C CA . ARG B 1 287 ? 18.688 -23.047 10.609 1 96.81 287 ARG B CA 1
ATOM 9719 C C . ARG B 1 287 ? 19.562 -21.844 10.961 1 96.81 287 ARG B C 1
ATOM 9721 O O . ARG B 1 287 ? 20.766 -21.984 11.156 1 96.81 287 ARG B O 1
ATOM 9728 N N . VAL B 1 288 ? 19.047 -20.656 11.086 1 97.06 288 VAL B N 1
ATOM 9729 C CA . VAL B 1 288 ? 19.797 -19.406 11.305 1 97.06 288 VAL B CA 1
ATOM 9730 C C . VAL B 1 288 ? 20.297 -19.359 12.75 1 97.06 288 VAL B C 1
ATOM 9732 O O . VAL B 1 288 ? 21.28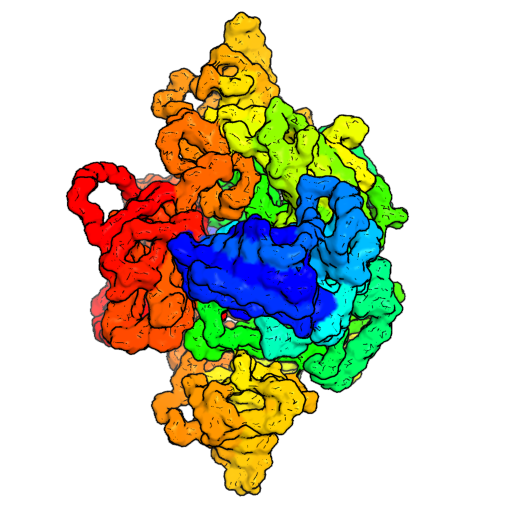1 -18.672 13.047 1 97.06 288 VAL B O 1
ATOM 9735 N N . TYR B 1 289 ? 19.719 -20.094 13.672 1 96.88 289 TYR B N 1
ATOM 9736 C CA . TYR B 1 289 ? 20.125 -20.031 15.078 1 96.88 289 TYR B CA 1
ATOM 9737 C C . TYR B 1 289 ? 20.609 -21.375 15.578 1 96.88 289 TYR B C 1
ATOM 9739 O O . TYR B 1 289 ? 21.75 -21.5 16.031 1 96.88 289 TYR B O 1
ATOM 9747 N N . GLU B 1 290 ? 19.75 -22.453 15.484 1 95.69 290 GLU B N 1
ATOM 9748 C CA . GLU B 1 290 ? 20.094 -23.812 15.883 1 95.69 290 GLU B CA 1
ATOM 9749 C C . GLU B 1 290 ? 20.562 -23.859 17.328 1 95.69 290 GLU B C 1
ATOM 9751 O O . GLU B 1 290 ? 21.578 -24.5 17.641 1 95.69 290 GLU B O 1
ATOM 9756 N N . ASN B 1 291 ? 19.953 -23.109 18.125 1 94.19 291 ASN B N 1
ATOM 9757 C CA . ASN B 1 291 ? 20.203 -23.016 19.547 1 94.19 291 ASN B CA 1
ATOM 9758 C C . ASN B 1 291 ? 21.578 -22.406 19.828 1 94.19 291 ASN B C 1
ATOM 9760 O O . ASN B 1 291 ? 22.156 -22.641 20.891 1 94.19 291 ASN B O 1
ATOM 9764 N N . ARG B 1 292 ? 22.156 -21.641 18.984 1 96.69 292 ARG B N 1
ATOM 9765 C CA . ARG B 1 292 ? 23.469 -21.016 19.109 1 96.69 292 ARG B CA 1
ATOM 9766 C C . ARG B 1 292 ? 23.391 -19.531 18.734 1 96.69 292 ARG B C 1
ATOM 9768 O O . ARG B 1 292 ? 24.297 -19.016 18.078 1 96.69 292 ARG B O 1
ATOM 9775 N N . ARG B 1 293 ? 22.281 -18.906 18.922 1 96.12 293 ARG B N 1
ATOM 9776 C CA . ARG B 1 293 ? 22.062 -17.516 18.531 1 96.12 293 ARG B CA 1
ATOM 9777 C C . ARG B 1 293 ? 23.203 -16.625 19.031 1 96.12 293 ARG B C 1
ATOM 9779 O O . ARG B 1 293 ? 23.75 -15.828 18.266 1 96.12 293 ARG B O 1
ATOM 9786 N N . PRO B 1 294 ? 23.688 -16.75 20.328 1 96.38 294 PRO B N 1
ATOM 9787 C CA . PRO B 1 294 ? 24.75 -15.867 20.797 1 96.38 294 PRO B CA 1
ATOM 9788 C C . PRO B 1 294 ? 26.047 -16.016 19.984 1 96.38 294 PRO B C 1
ATOM 9790 O O . PRO B 1 294 ? 26.719 -15.023 19.688 1 96.38 294 PRO B O 1
ATOM 9793 N N . GLN B 1 295 ? 26.328 -17.25 19.656 1 96.88 295 GLN B N 1
ATOM 9794 C CA . GLN B 1 295 ? 27.531 -17.5 18.859 1 96.88 295 GLN B CA 1
ATOM 9795 C C . GLN B 1 295 ? 27.406 -16.922 17.469 1 96.88 295 GLN B C 1
ATOM 9797 O O . GLN B 1 295 ? 28.359 -16.344 16.938 1 96.88 295 GLN B O 1
ATOM 9802 N N . LYS B 1 296 ? 26.25 -17.125 16.875 1 96.94 296 LYS B N 1
ATOM 9803 C CA . LYS B 1 296 ? 26 -16.562 15.555 1 96.94 296 LYS B CA 1
ATOM 9804 C C . LYS B 1 296 ? 26.125 -15.047 15.562 1 96.94 296 LYS B C 1
ATOM 9806 O O . LYS B 1 296 ? 26.734 -14.461 14.656 1 96.94 296 LYS B O 1
ATOM 9811 N N . GLU B 1 297 ? 25.594 -14.445 16.562 1 97 297 GLU B N 1
ATOM 9812 C CA . GLU B 1 297 ? 25.656 -12.992 16.688 1 97 297 GLU B CA 1
ATOM 9813 C C . GLU B 1 297 ? 27.094 -12.516 16.875 1 97 297 GLU B C 1
ATOM 9815 O O . GLU B 1 297 ? 27.484 -11.484 16.328 1 97 297 GLU B O 1
ATOM 9820 N N . ALA B 1 298 ? 27.812 -13.242 17.672 1 97.19 298 ALA B N 1
ATOM 9821 C CA . ALA B 1 298 ? 29.219 -12.891 17.875 1 97.19 298 ALA B CA 1
ATOM 9822 C C . ALA B 1 298 ? 30 -12.953 16.578 1 97.19 298 ALA B C 1
ATOM 9824 O O . ALA B 1 298 ? 30.875 -12.109 16.328 1 97.19 298 ALA B O 1
ATOM 9825 N N . THR B 1 299 ? 29.703 -13.938 15.805 1 97.44 299 THR B N 1
ATOM 9826 C CA . THR B 1 299 ? 30.344 -14.07 14.5 1 97.44 299 THR B CA 1
ATOM 9827 C C . THR B 1 299 ? 30.016 -12.875 13.609 1 97.44 299 THR B C 1
ATOM 9829 O O . THR B 1 299 ? 30.906 -12.305 12.977 1 97.44 299 THR B O 1
ATOM 9832 N N . ILE B 1 300 ? 28.828 -12.508 13.555 1 97.12 300 ILE B N 1
ATOM 9833 C CA . ILE B 1 300 ? 28.391 -11.375 12.742 1 97.12 300 ILE B CA 1
ATOM 9834 C C . ILE B 1 300 ? 29.062 -10.094 13.242 1 97.12 300 ILE B C 1
ATOM 9836 O O . ILE B 1 300 ? 29.547 -9.289 12.453 1 97.12 300 ILE B O 1
ATOM 9840 N N . GLN B 1 301 ? 29.078 -9.969 14.555 1 96 301 GLN B N 1
ATOM 9841 C CA . GLN B 1 301 ? 29.719 -8.797 15.141 1 96 301 GLN B CA 1
ATOM 9842 C C . GLN B 1 301 ? 31.188 -8.719 14.727 1 96 301 GLN B C 1
ATOM 9844 O O . GLN B 1 301 ? 31.688 -7.645 14.398 1 96 301 GLN B O 1
ATOM 9849 N N . ALA B 1 302 ? 31.812 -9.812 14.75 1 95.88 302 ALA B N 1
ATOM 9850 C CA . ALA B 1 302 ? 33.219 -9.852 14.375 1 95.88 302 ALA B CA 1
ATOM 9851 C C . ALA B 1 302 ? 33.406 -9.453 12.914 1 95.88 302 ALA B C 1
ATOM 9853 O O . ALA B 1 302 ? 34.375 -8.742 12.57 1 95.88 302 ALA B O 1
ATOM 9854 N N . LEU B 1 303 ? 32.562 -9.891 12.062 1 94.25 303 LEU B N 1
ATOM 9855 C CA . LEU B 1 303 ? 32.625 -9.562 10.641 1 94.25 303 LEU B CA 1
ATOM 9856 C C . LEU B 1 303 ? 32.406 -8.062 10.422 1 94.25 303 LEU B C 1
ATOM 9858 O O . LEU B 1 303 ? 33.094 -7.457 9.602 1 94.25 303 LEU B O 1
ATOM 9862 N N . ILE B 1 304 ? 31.531 -7.496 11.125 1 92.12 304 ILE B N 1
ATOM 9863 C CA . ILE B 1 304 ? 31.266 -6.062 11.047 1 92.12 304 ILE B CA 1
ATOM 9864 C C . ILE B 1 304 ? 32.469 -5.289 11.57 1 92.12 304 ILE B C 1
ATOM 9866 O O . ILE B 1 304 ? 32.969 -4.367 10.914 1 92.12 304 ILE B O 1
ATOM 9870 N N . ASP B 1 305 ? 33 -5.746 12.742 1 90.88 305 ASP B N 1
ATOM 9871 C CA . ASP B 1 305 ? 34.094 -5.066 13.383 1 90.88 305 ASP B CA 1
ATOM 9872 C C . ASP B 1 305 ? 35.344 -5.109 12.508 1 90.88 305 ASP B C 1
ATOM 9874 O O . ASP B 1 305 ? 36.156 -4.16 12.492 1 90.88 305 ASP B O 1
ATOM 9878 N N . ASN B 1 306 ? 35.469 -6.145 11.789 1 88.12 306 ASN B N 1
ATOM 9879 C CA . ASN B 1 306 ? 36.656 -6.316 10.945 1 88.12 306 ASN B CA 1
ATOM 9880 C C . ASN B 1 306 ? 36.438 -5.715 9.562 1 88.12 306 ASN B C 1
ATOM 9882 O O . ASN B 1 306 ? 37.312 -5.816 8.695 1 88.12 306 ASN B O 1
ATOM 9886 N N . ASN B 1 307 ? 35.344 -5.172 9.391 1 83.38 307 ASN B N 1
ATOM 9887 C CA . ASN B 1 307 ? 35 -4.602 8.086 1 83.38 307 ASN B CA 1
ATOM 9888 C C . ASN B 1 307 ? 35.219 -5.613 6.969 1 83.38 307 ASN B C 1
ATOM 9890 O O . ASN B 1 307 ? 35.812 -5.289 5.941 1 83.38 307 ASN B O 1
ATOM 9894 N N . SER B 1 308 ? 34.844 -6.812 7.246 1 83.12 308 SER B N 1
ATOM 9895 C CA . SER B 1 308 ? 34.938 -7.836 6.215 1 83.12 308 SER B CA 1
ATOM 9896 C C . SER B 1 308 ? 33.938 -7.57 5.082 1 83.12 308 SER B C 1
ATOM 9898 O O . SER B 1 308 ? 32.781 -7.262 5.328 1 83.12 308 SER B O 1
ATOM 9900 N N . PRO B 1 309 ? 34.5 -7.633 3.807 1 80.12 309 PRO B N 1
ATOM 9901 C CA . PRO B 1 309 ? 33.562 -7.441 2.709 1 80.12 309 PRO B CA 1
ATOM 9902 C C . PRO B 1 309 ? 32.406 -8.43 2.754 1 80.12 309 PRO B C 1
ATOM 9904 O O . PRO B 1 309 ? 32.625 -9.625 2.982 1 80.12 309 PRO B O 1
ATOM 9907 N N . PHE B 1 310 ? 31.25 -8.016 2.535 1 86.25 310 PHE B N 1
ATOM 9908 C CA . PHE B 1 310 ? 30.031 -8.812 2.643 1 86.25 310 PHE B CA 1
ATOM 9909 C C . PHE B 1 310 ? 30.094 -10.031 1.726 1 86.25 310 PHE B C 1
ATOM 9911 O O . PHE B 1 310 ? 29.641 -11.117 2.09 1 86.25 310 PHE B O 1
ATOM 9918 N N . ASP B 1 311 ? 30.656 -9.875 0.547 1 79.31 311 ASP B N 1
ATOM 9919 C CA . ASP B 1 311 ? 30.75 -10.938 -0.448 1 79.31 311 ASP B CA 1
ATOM 9920 C C . ASP B 1 311 ? 31.562 -12.125 0.077 1 79.31 311 ASP B C 1
ATOM 9922 O O . ASP B 1 311 ? 31.469 -13.227 -0.456 1 79.31 311 ASP B O 1
ATOM 9926 N N . ASN B 1 312 ? 32.312 -11.828 1.13 1 82.44 312 ASN B N 1
ATOM 9927 C CA . ASN B 1 312 ? 33.188 -12.867 1.664 1 82.44 312 ASN B CA 1
ATOM 9928 C C . ASN B 1 312 ? 32.562 -13.539 2.891 1 82.44 312 ASN B C 1
ATOM 9930 O O . ASN B 1 312 ? 33.156 -14.469 3.449 1 82.44 312 ASN B O 1
ATOM 9934 N N . TRP B 1 313 ? 31.438 -13.086 3.311 1 90.56 313 TRP B N 1
ATOM 9935 C CA . TRP B 1 313 ? 30.766 -13.719 4.445 1 90.56 313 TRP B CA 1
ATOM 9936 C C . TRP B 1 313 ? 30.312 -15.133 4.086 1 90.56 313 TRP B C 1
ATOM 9938 O O . TRP B 1 313 ? 30.172 -15.461 2.906 1 90.56 313 TRP B O 1
ATOM 9948 N N . GLY B 1 314 ? 30.188 -15.938 5.113 1 90.81 314 GLY B N 1
ATOM 9949 C CA . GLY B 1 314 ? 29.594 -17.25 4.891 1 90.81 314 GLY B CA 1
ATOM 9950 C C . GLY B 1 314 ? 28.141 -17.203 4.469 1 90.81 314 GLY B C 1
ATOM 9951 O O . GLY B 1 314 ? 27.484 -16.172 4.625 1 90.81 314 GLY B O 1
ATOM 9952 N N . PHE B 1 315 ? 27.641 -18.328 3.973 1 90.56 315 PHE B N 1
ATOM 9953 C CA . PHE B 1 315 ? 26.297 -18.406 3.441 1 90.56 315 PHE B CA 1
ATOM 9954 C C . PHE B 1 315 ? 25.266 -18.047 4.516 1 90.56 315 PHE B C 1
ATOM 9956 O O . PHE B 1 315 ? 24.359 -17.25 4.285 1 90.56 315 PHE B O 1
ATOM 9963 N N . PHE B 1 316 ? 25.422 -18.594 5.641 1 91.88 316 PHE B N 1
ATOM 9964 C CA . PHE B 1 316 ? 24.391 -18.422 6.66 1 91.88 316 PHE B CA 1
ATOM 9965 C C . PHE B 1 316 ? 24.547 -17.078 7.355 1 91.88 316 PHE B C 1
ATOM 9967 O O . PHE B 1 316 ? 23.562 -16.516 7.832 1 91.88 316 PHE B O 1
ATOM 9974 N N . GLU B 1 317 ? 25.797 -16.547 7.363 1 95.38 317 GLU B N 1
ATOM 9975 C CA . GLU B 1 317 ? 25.969 -15.18 7.863 1 95.38 317 GLU B CA 1
ATOM 9976 C C . GLU B 1 317 ? 25.266 -14.164 6.965 1 95.38 317 GLU B C 1
ATOM 9978 O O . GLU B 1 317 ? 24.625 -13.234 7.453 1 95.38 317 GLU B O 1
ATOM 9983 N N . ARG B 1 318 ? 25.406 -14.383 5.672 1 94.56 318 ARG B N 1
ATOM 9984 C CA . ARG B 1 318 ? 24.703 -13.508 4.734 1 94.56 318 ARG B CA 1
ATOM 9985 C C . ARG B 1 318 ? 23.203 -13.68 4.852 1 94.56 318 ARG B C 1
ATOM 9987 O O . ARG B 1 318 ? 22.453 -12.703 4.789 1 94.56 318 ARG B O 1
ATOM 9994 N N . LEU B 1 319 ? 22.75 -14.945 5.043 1 96.94 319 LEU B N 1
ATOM 9995 C CA . LEU B 1 319 ? 21.328 -15.234 5.188 1 96.94 319 LEU B CA 1
ATOM 9996 C C . LEU B 1 319 ? 20.734 -14.477 6.371 1 96.94 319 LEU B C 1
ATOM 9998 O O . LEU B 1 319 ? 19.625 -13.961 6.281 1 96.94 319 LEU B O 1
ATOM 10002 N N . ILE B 1 320 ? 21.438 -14.375 7.453 1 97.12 320 ILE B N 1
ATOM 10003 C CA . ILE B 1 320 ? 20.906 -13.805 8.695 1 97.12 320 ILE B CA 1
ATOM 10004 C C . ILE B 1 320 ? 20.609 -12.32 8.492 1 97.12 320 ILE B C 1
ATOM 10006 O O . ILE B 1 320 ? 19.688 -11.781 9.102 1 97.12 320 ILE B O 1
ATOM 10010 N N . ILE B 1 321 ? 21.328 -11.68 7.609 1 96.44 321 ILE B N 1
ATOM 10011 C CA . ILE B 1 321 ? 21.094 -10.273 7.312 1 96.44 321 ILE B CA 1
ATOM 10012 C C . ILE B 1 321 ? 19.703 -10.102 6.684 1 96.44 321 ILE B C 1
ATOM 10014 O O . ILE B 1 321 ? 18.984 -9.156 7.004 1 96.44 321 ILE B O 1
ATOM 10018 N N . PHE B 1 322 ? 19.312 -11.047 5.863 1 96.94 322 PHE B N 1
ATOM 10019 C CA . PHE B 1 322 ? 18 -11.008 5.238 1 96.94 322 PHE B CA 1
ATOM 10020 C C . PHE B 1 322 ? 16.906 -11.422 6.23 1 96.94 322 PHE B C 1
ATOM 10022 O O . PHE B 1 322 ? 15.781 -10.938 6.156 1 96.94 322 PHE B O 1
ATOM 10029 N N . THR B 1 323 ? 17.266 -12.273 7.164 1 97.88 323 THR B N 1
ATOM 10030 C CA . THR B 1 323 ? 16.328 -12.664 8.219 1 97.88 323 THR B CA 1
ATOM 10031 C C . THR B 1 323 ? 15.852 -11.445 8.992 1 97.88 323 THR B C 1
ATOM 10033 O O . THR B 1 323 ? 14.648 -11.234 9.141 1 97.88 323 THR B O 1
ATOM 10036 N N . TRP B 1 324 ? 16.812 -10.664 9.445 1 97.62 324 TRP B N 1
ATOM 10037 C CA . TRP B 1 324 ? 16.469 -9.492 10.242 1 97.62 324 TRP B CA 1
ATOM 10038 C C . TRP B 1 324 ? 15.758 -8.438 9.398 1 97.62 324 TRP B C 1
ATOM 10040 O O . TRP B 1 324 ? 14.891 -7.719 9.891 1 97.62 324 TRP B O 1
ATOM 10050 N N . LEU B 1 325 ? 16.109 -8.359 8.117 1 97.44 325 LEU B N 1
ATOM 10051 C CA . LEU B 1 325 ? 15.453 -7.453 7.184 1 97.44 325 LEU B CA 1
ATOM 10052 C C . LEU B 1 325 ? 13.969 -7.789 7.047 1 97.44 325 LEU B C 1
ATOM 10054 O O . LEU B 1 325 ? 13.125 -6.891 6.98 1 97.44 325 LEU B O 1
ATOM 10058 N N . TYR B 1 326 ? 13.57 -9.125 7.07 1 96.69 326 TYR B N 1
ATOM 10059 C CA . TYR B 1 326 ? 12.227 -9.578 6.758 1 96.69 326 TYR B CA 1
ATOM 10060 C C . TYR B 1 326 ? 11.391 -9.727 8.023 1 96.69 326 TYR B C 1
ATOM 10062 O O . TYR B 1 326 ? 10.188 -9.977 7.957 1 96.69 326 TYR B O 1
ATOM 10070 N N . ASN B 1 327 ? 11.922 -9.562 9.203 1 95.5 327 ASN B N 1
ATOM 10071 C CA . ASN B 1 327 ? 11.188 -9.781 10.445 1 95.5 327 ASN B CA 1
ATOM 10072 C C . ASN B 1 327 ? 10.047 -8.773 10.602 1 95.5 327 ASN B C 1
ATOM 10074 O O . ASN B 1 327 ? 8.922 -9.156 10.938 1 95.5 327 ASN B O 1
ATOM 10078 N N . PRO B 1 328 ? 10.305 -7.473 10.352 1 93.12 328 PRO B N 1
ATOM 10079 C CA . PRO B 1 328 ? 9.148 -6.574 10.367 1 93.12 328 PRO B CA 1
ATOM 10080 C C . PRO B 1 328 ? 8.234 -6.762 9.156 1 93.12 328 PRO B C 1
ATOM 10082 O O . PRO B 1 328 ? 8.719 -7.066 8.062 1 93.12 328 PRO B O 1
ATOM 10085 N N . GLN B 1 329 ? 6.941 -6.578 9.32 1 88.12 329 GLN B N 1
ATOM 10086 C CA . GLN B 1 329 ? 5.988 -6.781 8.227 1 88.12 329 GLN B CA 1
ATOM 10087 C C . GLN B 1 329 ? 6.387 -5.973 6.996 1 88.12 329 GLN B C 1
ATOM 10089 O O . GLN B 1 329 ? 6.305 -6.469 5.871 1 88.12 329 GLN B O 1
ATOM 10094 N N . ARG B 1 330 ? 6.809 -4.777 7.168 1 89.75 330 ARG B N 1
ATOM 10095 C CA . ARG B 1 330 ? 7.188 -3.926 6.043 1 89.75 330 ARG B CA 1
ATOM 10096 C C . ARG B 1 330 ? 8.461 -4.438 5.379 1 89.75 330 ARG B C 1
ATOM 10098 O O . ARG B 1 330 ? 8.695 -4.184 4.195 1 89.75 330 ARG B O 1
ATOM 10105 N N . GLY B 1 331 ? 9.328 -5.105 6.125 1 92.69 331 GLY B N 1
ATOM 10106 C CA . GLY B 1 331 ? 10.469 -5.793 5.543 1 92.69 331 GLY B CA 1
ATOM 10107 C C . GLY B 1 331 ? 10.078 -6.961 4.66 1 92.69 331 GLY B C 1
ATOM 10108 O O . GLY B 1 331 ? 10.625 -7.133 3.568 1 92.69 331 GLY B O 1
ATOM 10109 N N . LEU B 1 332 ? 9.125 -7.715 5.125 1 92.44 332 LEU B N 1
ATOM 10110 C CA . LEU B 1 332 ? 8.633 -8.836 4.336 1 92.44 332 LEU B CA 1
ATOM 10111 C C . LEU B 1 332 ? 7.961 -8.352 3.055 1 92.44 332 LEU B C 1
ATOM 10113 O O . LEU B 1 332 ? 8.102 -8.977 2.002 1 92.44 332 LEU B O 1
ATOM 10117 N N . ASP B 1 333 ? 7.277 -7.242 3.102 1 90.38 333 ASP B N 1
ATOM 10118 C CA . ASP B 1 333 ? 6.625 -6.66 1.932 1 90.38 333 ASP B CA 1
ATOM 10119 C C . ASP B 1 333 ? 7.648 -6.273 0.868 1 90.38 333 ASP B C 1
ATOM 10121 O O . ASP B 1 333 ? 7.34 -6.266 -0.325 1 90.38 333 ASP B O 1
ATOM 10125 N N . THR B 1 334 ? 8.852 -5.969 1.296 1 94.44 334 THR B N 1
ATOM 10126 C CA . THR B 1 334 ? 9.93 -5.648 0.367 1 94.44 334 THR B CA 1
ATOM 10127 C C . THR B 1 334 ? 10.195 -6.816 -0.579 1 94.44 334 THR B C 1
ATOM 10129 O O . THR B 1 334 ? 10.453 -6.613 -1.768 1 94.44 334 THR B O 1
ATOM 10132 N N . LEU B 1 335 ? 10.133 -8.023 -0.047 1 94.81 335 LEU B N 1
ATOM 10133 C CA . LEU B 1 335 ? 10.336 -9.227 -0.85 1 94.81 335 LEU B CA 1
ATOM 10134 C C . LEU B 1 335 ? 9.266 -9.344 -1.929 1 94.81 335 LEU B C 1
ATOM 10136 O O . LEU B 1 335 ? 9.57 -9.648 -3.084 1 94.81 335 LEU B O 1
ATOM 10140 N N . ARG B 1 336 ? 8.086 -9.094 -1.617 1 91.38 336 ARG B N 1
ATOM 10141 C CA . ARG B 1 336 ? 6.992 -9.141 -2.584 1 91.38 336 ARG B CA 1
ATOM 10142 C C . ARG B 1 336 ? 7.141 -8.047 -3.631 1 91.38 336 ARG B C 1
ATOM 10144 O O . ARG B 1 336 ? 6.941 -8.281 -4.824 1 91.38 336 ARG B O 1
ATOM 10151 N N . ASN B 1 337 ? 7.52 -6.859 -3.195 1 93.94 337 ASN B N 1
ATOM 10152 C CA . ASN B 1 337 ? 7.633 -5.703 -4.078 1 93.94 337 ASN B CA 1
ATOM 10153 C C . ASN B 1 337 ? 8.75 -5.883 -5.098 1 93.94 337 ASN B C 1
ATOM 10155 O O . ASN B 1 337 ? 8.602 -5.527 -6.27 1 93.94 337 ASN B O 1
ATOM 10159 N N . ILE B 1 338 ? 9.883 -6.359 -4.699 1 95.62 338 ILE B N 1
ATOM 10160 C CA . ILE B 1 338 ? 11.008 -6.5 -5.613 1 95.62 338 ILE B CA 1
ATOM 10161 C C . ILE B 1 338 ? 10.703 -7.582 -6.648 1 95.62 338 ILE B C 1
ATOM 10163 O O . ILE B 1 338 ? 11.109 -7.477 -7.805 1 95.62 338 ILE B O 1
ATOM 10167 N N . ASN B 1 339 ? 9.992 -8.633 -6.27 1 96.38 339 ASN B N 1
ATOM 10168 C CA . ASN B 1 339 ? 9.578 -9.664 -7.219 1 96.38 339 ASN B CA 1
ATOM 10169 C C . ASN B 1 339 ? 8.586 -9.117 -8.242 1 96.38 339 ASN B C 1
ATOM 10171 O O . ASN B 1 339 ? 8.672 -9.438 -9.43 1 96.38 339 ASN B O 1
ATOM 10175 N N . HIS B 1 340 ? 7.684 -8.328 -7.766 1 94.31 340 HIS B N 1
ATOM 10176 C CA . HIS B 1 340 ? 6.785 -7.652 -8.695 1 94.31 340 HIS B CA 1
ATOM 10177 C C . HIS B 1 340 ? 7.562 -6.777 -9.672 1 94.31 340 HIS B C 1
ATOM 10179 O O . HIS B 1 340 ? 7.309 -6.809 -10.883 1 94.31 340 HIS B O 1
ATOM 10185 N N . SER B 1 341 ? 8.516 -6.02 -9.141 1 91.56 341 SER B N 1
ATOM 10186 C CA . SER B 1 341 ? 9.344 -5.156 -9.969 1 91.56 341 SER B CA 1
ATOM 10187 C C . SER B 1 341 ? 10.109 -5.961 -11.016 1 91.56 341 SER B C 1
ATOM 10189 O O . SER B 1 341 ? 10.258 -5.523 -12.156 1 91.56 341 SER B O 1
ATOM 10191 N N . TYR B 1 342 ? 10.609 -7.086 -10.672 1 92.81 342 TYR B N 1
ATOM 10192 C CA . TYR B 1 342 ? 11.289 -7.98 -11.602 1 92.81 342 TYR B CA 1
ATOM 10193 C C . TYR B 1 342 ? 10.375 -8.375 -12.75 1 92.81 342 TYR B C 1
ATOM 10195 O O . TYR B 1 342 ? 10.758 -8.289 -13.914 1 92.81 342 TYR B O 1
ATOM 10203 N N . ARG B 1 343 ? 9.195 -8.758 -12.398 1 91.31 343 ARG B N 1
ATOM 10204 C CA . ARG B 1 343 ? 8.289 -9.242 -13.438 1 91.31 343 ARG B CA 1
ATOM 10205 C C . ARG B 1 343 ? 7.879 -8.117 -14.375 1 91.31 343 ARG B C 1
ATOM 10207 O O . ARG B 1 343 ? 7.734 -8.328 -15.586 1 91.31 343 ARG B O 1
ATOM 10214 N N . VAL B 1 344 ? 7.742 -6.98 -13.812 1 85.56 344 VAL B N 1
ATOM 10215 C CA . VAL B 1 344 ? 7.469 -5.824 -14.648 1 85.56 344 VAL B CA 1
ATOM 10216 C C . VAL B 1 344 ? 8.625 -5.598 -15.617 1 85.56 344 VAL B C 1
ATOM 10218 O O . VAL B 1 344 ? 8.414 -5.395 -16.812 1 85.56 344 VAL B O 1
ATOM 10221 N N . HIS B 1 345 ? 9.844 -5.684 -15.094 1 84.06 345 HIS B N 1
ATOM 10222 C CA . HIS B 1 345 ? 11.047 -5.496 -15.906 1 84.06 345 HIS B CA 1
ATOM 10223 C C . HIS B 1 345 ? 11.172 -6.586 -16.969 1 84.06 345 HIS B C 1
ATOM 10225 O O . HIS B 1 345 ? 11.469 -6.301 -18.125 1 84.06 345 HIS B O 1
ATOM 10231 N N . ALA B 1 346 ? 10.922 -7.781 -16.547 1 83.94 346 ALA B N 1
ATOM 10232 C CA . ALA B 1 346 ? 11.078 -8.93 -17.438 1 83.94 346 ALA B CA 1
ATOM 10233 C C . ALA B 1 346 ? 10.055 -8.891 -18.562 1 83.94 346 ALA B C 1
ATOM 10235 O O . ALA B 1 346 ? 10.328 -9.344 -19.688 1 83.94 346 ALA B O 1
ATOM 10236 N N . THR B 1 347 ? 8.938 -8.391 -18.25 1 79.75 347 THR B N 1
ATOM 10237 C CA . THR B 1 347 ? 7.863 -8.328 -19.234 1 79.75 347 THR B CA 1
ATOM 10238 C C . THR B 1 347 ? 8.125 -7.211 -20.234 1 79.75 347 THR B C 1
ATOM 10240 O O . THR B 1 347 ? 7.82 -7.355 -21.422 1 79.75 347 THR B O 1
ATOM 10243 N N . ARG B 1 348 ? 8.672 -6.102 -19.875 1 69.25 348 ARG B N 1
ATOM 10244 C CA . ARG B 1 348 ? 8.852 -4.934 -20.734 1 69.25 348 ARG B CA 1
ATOM 10245 C C . ARG B 1 348 ? 10.062 -5.113 -21.641 1 69.25 348 ARG B C 1
ATOM 10247 O O . ARG B 1 348 ? 9.945 -5.004 -22.875 1 69.25 348 ARG B O 1
ATOM 10254 N N . ASN B 1 349 ? 11.281 -4.891 -21.141 1 61.47 349 ASN B N 1
ATOM 10255 C CA . ASN B 1 349 ? 12.477 -4.977 -21.969 1 61.47 349 ASN B CA 1
ATOM 10256 C C . ASN B 1 349 ? 13.57 -5.793 -21.297 1 61.47 349 ASN B C 1
ATOM 10258 O O . ASN B 1 349 ? 14.211 -5.324 -20.344 1 61.47 349 ASN B O 1
ATOM 10262 N N . SER B 1 350 ? 13.711 -6.898 -21.875 1 61.16 350 SER B N 1
ATOM 10263 C CA . SER B 1 350 ? 14.68 -7.805 -21.266 1 61.16 350 SER B CA 1
ATOM 10264 C C . SER B 1 350 ? 16.109 -7.383 -21.594 1 61.16 350 SER B C 1
ATOM 10266 O O . SER B 1 350 ? 17.062 -7.902 -21 1 61.16 350 SER B O 1
ATOM 10268 N N . SER B 1 351 ? 16.188 -6.336 -22.406 1 66.81 351 SER B N 1
ATOM 10269 C CA . SER B 1 351 ? 17.562 -5.992 -22.781 1 66.81 351 SER B CA 1
ATOM 10270 C C . SER B 1 351 ? 18.156 -4.945 -21.844 1 66.81 351 SER B C 1
ATOM 10272 O O . SER B 1 351 ? 19.359 -4.734 -21.828 1 66.81 351 SER B O 1
ATOM 10274 N N . ILE B 1 352 ? 17.328 -4.414 -21.109 1 73.81 352 ILE B N 1
ATOM 10275 C CA . ILE B 1 352 ? 17.797 -3.418 -20.156 1 73.81 352 ILE B CA 1
ATOM 10276 C C . ILE B 1 352 ? 18.359 -4.113 -18.922 1 73.81 352 ILE B C 1
ATOM 10278 O O . ILE B 1 352 ? 17.75 -5.039 -18.391 1 73.81 352 ILE B O 1
ATOM 10282 N N . PRO B 1 353 ? 19.562 -3.682 -18.562 1 76.75 353 PRO B N 1
ATOM 10283 C CA . PRO B 1 353 ? 20.125 -4.301 -17.359 1 76.75 353 PRO B CA 1
ATOM 10284 C C . PRO B 1 353 ? 19.266 -4.07 -16.125 1 76.75 353 PRO B C 1
ATOM 10286 O O . PRO B 1 353 ? 18.672 -3 -15.961 1 76.75 353 PRO B O 1
ATOM 10289 N N . TYR B 1 354 ? 19.203 -5.09 -15.328 1 80.81 354 TYR B N 1
ATOM 10290 C CA . TYR B 1 354 ? 18.531 -4.938 -14.039 1 80.81 354 TYR B CA 1
ATOM 10291 C C . TYR B 1 354 ? 19.312 -3.998 -13.125 1 80.81 354 TYR B C 1
ATOM 10293 O O . TYR B 1 354 ? 20.547 -3.898 -13.227 1 80.81 354 TYR B O 1
ATOM 10301 N N . PRO B 1 355 ? 18.672 -3.346 -12.172 1 81.44 355 PRO B N 1
ATOM 10302 C CA . PRO B 1 355 ? 19.406 -2.541 -11.188 1 81.44 355 PRO B CA 1
ATOM 10303 C C . PRO B 1 355 ? 20.297 -3.385 -10.281 1 81.44 355 PRO B C 1
ATOM 10305 O O . PRO B 1 355 ? 20.078 -4.59 -10.141 1 81.44 355 PRO B O 1
ATOM 10308 N N . GLN B 1 356 ? 21.297 -2.664 -9.789 1 83.38 356 GLN B N 1
ATOM 10309 C CA . GLN B 1 356 ? 22.062 -3.336 -8.727 1 83.38 356 GLN B CA 1
ATOM 10310 C C . GLN B 1 356 ? 21.125 -3.826 -7.621 1 83.38 356 GLN B C 1
ATOM 10312 O O . GLN B 1 356 ? 20.203 -3.121 -7.227 1 83.38 356 GLN B O 1
ATOM 10317 N N . ILE B 1 357 ? 21.344 -4.992 -7.121 1 86.44 357 ILE B N 1
ATOM 10318 C CA . ILE B 1 357 ? 20.406 -5.711 -6.273 1 86.44 357 ILE B CA 1
ATOM 10319 C C . ILE B 1 357 ? 20.125 -4.898 -5.012 1 86.44 357 ILE B C 1
ATOM 10321 O O . ILE B 1 357 ? 18.984 -4.84 -4.543 1 86.44 357 ILE B O 1
ATOM 10325 N N . TRP B 1 358 ? 21.109 -4.238 -4.414 1 88.25 358 TRP B N 1
ATOM 10326 C CA . TRP B 1 358 ? 20.938 -3.49 -3.176 1 88.25 358 TRP B CA 1
ATOM 10327 C C . TRP B 1 358 ? 20.141 -2.213 -3.422 1 88.25 358 TRP B C 1
ATOM 10329 O O . TRP B 1 358 ? 19.328 -1.801 -2.582 1 88.25 358 TRP B O 1
ATOM 10339 N N . SER B 1 359 ? 20.375 -1.576 -4.578 1 90 359 SER B N 1
ATOM 10340 C CA . SER B 1 359 ? 19.562 -0.429 -4.977 1 90 359 SER B CA 1
ATOM 10341 C C . SER B 1 359 ? 18.125 -0.835 -5.238 1 90 359 SER B C 1
ATOM 10343 O O . SER B 1 359 ? 17.188 -0.107 -4.879 1 90 359 SER B O 1
ATOM 10345 N N . TRP B 1 360 ? 18.047 -2.012 -5.844 1 90.5 360 TRP B N 1
ATOM 10346 C CA . TRP B 1 360 ? 16.719 -2.529 -6.16 1 90.5 360 TRP B CA 1
ATOM 10347 C C . TRP B 1 360 ? 15.93 -2.822 -4.891 1 90.5 360 TRP B C 1
ATOM 10349 O O . TRP B 1 360 ? 14.75 -2.471 -4.789 1 90.5 360 TRP B O 1
ATOM 10359 N N . LEU B 1 361 ? 16.578 -3.398 -3.881 1 93.25 361 LEU B N 1
ATOM 10360 C CA . LEU B 1 361 ? 15.961 -3.658 -2.584 1 93.25 361 LEU B CA 1
ATOM 10361 C C . LEU B 1 361 ? 15.57 -2.355 -1.894 1 93.25 361 LEU B C 1
ATOM 10363 O O . LEU B 1 361 ? 14.477 -2.24 -1.34 1 93.25 361 LEU B O 1
ATOM 10367 N N . THR B 1 362 ? 16.406 -1.398 -1.979 1 93.94 362 THR B N 1
ATOM 10368 C CA . THR B 1 362 ? 16.172 -0.11 -1.335 1 93.94 362 THR B CA 1
ATOM 10369 C C . THR B 1 362 ? 14.961 0.591 -1.954 1 93.94 362 THR B C 1
ATOM 10371 O O . THR B 1 362 ? 14.133 1.159 -1.239 1 93.94 362 THR B O 1
ATOM 10374 N N . THR B 1 363 ? 14.844 0.524 -3.23 1 93.56 363 THR B N 1
ATOM 10375 C CA . THR B 1 363 ? 13.758 1.221 -3.916 1 93.56 363 THR B CA 1
ATOM 10376 C C . THR B 1 363 ? 12.445 0.457 -3.771 1 93.56 363 THR B C 1
ATOM 10378 O O . THR B 1 363 ? 11.367 1.02 -3.975 1 93.56 363 THR B O 1
ATOM 10381 N N . SER B 1 364 ? 12.5 -0.839 -3.377 1 95.06 364 SER B N 1
ATOM 10382 C CA . SER B 1 364 ? 11.305 -1.666 -3.236 1 95.06 364 SER B CA 1
ATOM 10383 C C . SER B 1 364 ? 10.805 -1.665 -1.797 1 95.06 364 SER B C 1
ATOM 10385 O O . SER B 1 364 ? 9.773 -2.279 -1.493 1 95.06 364 SER B O 1
ATOM 10387 N N . ALA B 1 365 ? 11.477 -0.949 -0.918 1 95.31 365 ALA B N 1
ATOM 10388 C CA . ALA B 1 365 ? 11.172 -1.023 0.509 1 95.31 365 ALA B CA 1
ATOM 10389 C C . ALA B 1 365 ? 10.273 0.128 0.939 1 95.31 365 ALA B C 1
ATOM 10391 O O . ALA B 1 365 ? 10.352 1.229 0.387 1 95.31 365 ALA B O 1
ATOM 10392 N N . TYR B 1 366 ? 9.398 -0.129 2.012 1 91.75 366 TYR B N 1
ATOM 10393 C CA . TYR B 1 366 ? 8.594 0.917 2.629 1 91.75 366 TYR B CA 1
ATOM 10394 C C . TYR B 1 366 ? 9.375 1.648 3.709 1 91.75 366 TYR B C 1
ATOM 10396 O O . TYR B 1 366 ? 9.086 2.805 4.023 1 91.75 366 TYR B O 1
ATOM 10404 N N . ASP B 1 367 ? 10.289 0.977 4.32 1 95.75 367 ASP B N 1
ATOM 10405 C CA . ASP B 1 367 ? 11.219 1.562 5.289 1 95.75 367 ASP B CA 1
ATOM 10406 C C . ASP B 1 367 ? 12.602 1.758 4.676 1 95.75 367 ASP B C 1
ATOM 10408 O O . ASP B 1 367 ? 12.883 1.237 3.596 1 95.75 367 ASP B O 1
ATOM 10412 N N . ASN B 1 368 ? 13.383 2.578 5.301 1 96.62 368 ASN B N 1
ATOM 10413 C CA . ASN B 1 368 ? 14.742 2.859 4.855 1 96.62 368 ASN B CA 1
ATOM 10414 C C . ASN B 1 368 ? 15.758 1.933 5.523 1 96.62 368 ASN B C 1
ATOM 10416 O O . ASN B 1 368 ? 15.922 1.966 6.742 1 96.62 368 ASN B O 1
ATOM 10420 N N . PHE B 1 369 ? 16.516 1.104 4.703 1 95.62 369 PHE B N 1
ATOM 10421 C CA . PHE B 1 369 ? 17.469 0.134 5.23 1 95.62 369 PHE B CA 1
ATOM 10422 C C . PHE B 1 369 ? 18.891 0.526 4.863 1 95.62 369 PHE B C 1
ATOM 10424 O O . PHE B 1 369 ? 19.812 -0.29 4.965 1 95.62 369 PHE B O 1
ATOM 10431 N N . TRP B 1 370 ? 19.094 1.733 4.387 1 92.81 370 TRP B N 1
ATOM 10432 C CA . TRP B 1 370 ? 20.391 2.166 3.865 1 92.81 370 TRP B CA 1
ATOM 10433 C C . TRP B 1 370 ? 21.484 2.01 4.918 1 92.81 370 TRP B C 1
ATOM 10435 O O . TRP B 1 370 ? 22.547 1.443 4.645 1 92.81 370 TRP B O 1
ATOM 10445 N N . LEU B 1 371 ? 21.266 2.482 6.141 1 92.69 371 LEU B N 1
ATOM 10446 C CA . LEU B 1 371 ? 22.281 2.408 7.18 1 92.69 371 LEU B CA 1
ATOM 10447 C C . LEU B 1 371 ? 22.531 0.963 7.605 1 92.69 371 LEU B C 1
ATOM 10449 O O . LEU B 1 371 ? 23.641 0.593 7.961 1 92.69 371 LEU B O 1
ATOM 10453 N N . TYR B 1 372 ? 21.547 0.114 7.609 1 95 372 TYR B N 1
ATOM 10454 C CA . TYR B 1 372 ? 21.688 -1.31 7.895 1 95 372 TYR B CA 1
ATOM 10455 C C . TYR B 1 372 ? 22.609 -1.979 6.883 1 95 372 TYR B C 1
ATOM 10457 O O . TYR B 1 372 ? 23.5 -2.746 7.254 1 95 372 TYR B O 1
ATOM 10465 N N . PHE B 1 373 ? 22.391 -1.618 5.57 1 91.38 373 PHE B N 1
ATOM 10466 C CA . PHE B 1 373 ? 23.25 -2.15 4.52 1 91.38 373 PHE B CA 1
ATOM 10467 C C . PHE B 1 373 ? 24.672 -1.665 4.688 1 91.38 373 PHE B C 1
ATOM 10469 O O . PHE B 1 373 ? 25.625 -2.447 4.562 1 91.38 373 PHE B O 1
ATOM 10476 N N . ASN B 1 374 ? 24.812 -0.392 5.055 1 88.12 374 ASN B N 1
ATOM 10477 C CA . ASN B 1 374 ? 26.141 0.147 5.262 1 88.12 374 ASN B CA 1
ATOM 10478 C C . ASN B 1 374 ? 26.859 -0.543 6.422 1 88.12 374 ASN B C 1
ATOM 10480 O O . ASN B 1 374 ? 28.078 -0.725 6.391 1 88.12 374 ASN B O 1
ATOM 10484 N N . LEU B 1 375 ? 26.094 -0.846 7.422 1 90.81 375 LEU B N 1
ATOM 10485 C CA . LEU B 1 375 ? 26.641 -1.499 8.602 1 90.81 375 LEU B CA 1
ATOM 10486 C C . LEU B 1 375 ? 27.344 -2.803 8.227 1 90.81 375 LEU B C 1
ATOM 10488 O O . LEU B 1 375 ? 28.375 -3.143 8.805 1 90.81 375 LEU B O 1
ATOM 10492 N N . VAL B 1 376 ? 26.812 -3.498 7.238 1 90.5 376 VAL B N 1
ATOM 10493 C CA . VAL B 1 376 ? 27.375 -4.805 6.902 1 90.5 376 VAL B CA 1
ATOM 10494 C C . VAL B 1 376 ? 28.281 -4.68 5.684 1 90.5 376 VAL B C 1
ATOM 10496 O O . VAL B 1 376 ? 28.641 -5.684 5.066 1 90.5 376 VAL B O 1
ATOM 10499 N N . GLY B 1 377 ? 28.578 -3.443 5.242 1 81.44 377 GLY B N 1
ATOM 10500 C CA . GLY B 1 377 ? 29.562 -3.201 4.211 1 81.44 377 GLY B CA 1
ATOM 10501 C C . GLY B 1 377 ? 28.984 -3.152 2.812 1 81.44 377 GLY B C 1
ATOM 10502 O O . GLY B 1 377 ? 29.703 -3.309 1.824 1 81.44 377 GLY B O 1
ATOM 10503 N N . VAL B 1 378 ? 27.703 -2.955 2.732 1 83.88 378 VAL B N 1
ATOM 10504 C CA . VAL B 1 378 ? 27.031 -2.881 1.439 1 83.88 378 VAL B CA 1
ATOM 10505 C C . VAL B 1 378 ? 26.609 -1.438 1.155 1 83.88 378 VAL B C 1
ATOM 10507 O O . VAL B 1 378 ? 26.078 -0.754 2.035 1 83.88 378 VAL B O 1
ATOM 10510 N N . TYR B 1 379 ? 26.859 -0.996 -0.104 1 82.81 379 TYR B N 1
ATOM 10511 C CA . TYR B 1 379 ? 26.516 0.367 -0.499 1 82.81 379 TYR B CA 1
ATOM 10512 C C . TYR B 1 379 ? 25.703 0.378 -1.786 1 82.81 379 TYR B C 1
ATOM 10514 O O . TYR B 1 379 ? 26.25 0.182 -2.875 1 82.81 379 TYR B O 1
ATOM 10522 N N . PRO B 1 380 ? 24.453 0.618 -1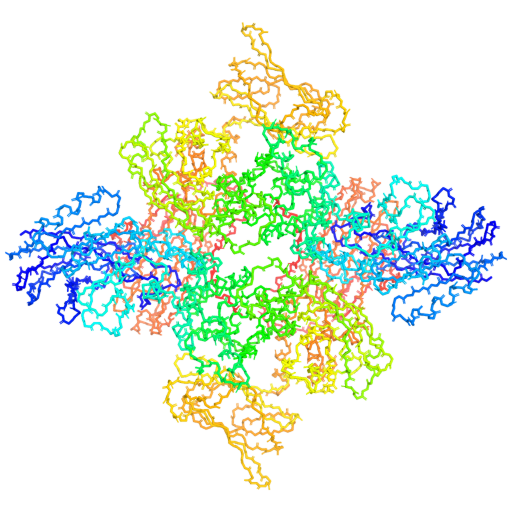.738 1 85.44 380 PRO B N 1
ATOM 10523 C CA . PRO B 1 380 ? 23.609 0.647 -2.934 1 85.44 380 PRO B CA 1
ATOM 10524 C C . PRO B 1 380 ? 24.047 1.706 -3.941 1 85.44 380 PRO B C 1
ATOM 10526 O O . PRO B 1 380 ? 24.391 2.826 -3.557 1 85.44 380 PRO B O 1
ATOM 10529 N N . ALA B 1 381 ? 24.047 1.338 -5.207 1 83.12 381 ALA B N 1
ATOM 10530 C CA . ALA B 1 381 ? 24.359 2.271 -6.289 1 83.12 381 ALA B CA 1
ATOM 10531 C C . ALA B 1 381 ? 23.219 3.258 -6.508 1 83.12 381 ALA B C 1
ATOM 10533 O O . ALA B 1 381 ? 22.031 2.883 -6.441 1 83.12 381 ALA B O 1
ATOM 10534 N N . ASP B 1 382 ? 23.562 4.426 -6.816 1 87.31 382 ASP B N 1
ATOM 10535 C CA . ASP B 1 382 ? 22.531 5.441 -6.965 1 87.31 382 ASP B CA 1
ATOM 10536 C C . ASP B 1 382 ? 22.141 5.617 -8.43 1 87.31 382 ASP B C 1
ATOM 10538 O O . ASP B 1 382 ? 21.516 6.617 -8.797 1 87.31 382 ASP B O 1
ATOM 10542 N N . PHE B 1 383 ? 22.594 4.68 -9.328 1 87.69 383 PHE B N 1
ATOM 10543 C CA . PHE B 1 383 ? 22.297 4.781 -10.75 1 87.69 383 PHE B CA 1
ATOM 10544 C C . PHE B 1 383 ? 21.672 3.494 -11.266 1 87.69 383 PHE B C 1
ATOM 10546 O O . PHE B 1 383 ? 21.844 2.428 -10.672 1 87.69 383 PHE B O 1
ATOM 10553 N N . TYR B 1 384 ? 20.938 3.588 -12.336 1 83.88 384 TYR B N 1
ATOM 10554 C CA . TYR B 1 384 ? 20.406 2.459 -13.086 1 83.88 384 TYR B CA 1
ATOM 10555 C C . TYR B 1 384 ? 20.266 2.809 -14.562 1 83.88 384 TYR B C 1
ATOM 10557 O O . TYR B 1 384 ? 20.406 3.971 -14.953 1 83.88 384 TYR B O 1
ATOM 10565 N N . VAL B 1 385 ? 20.125 1.87 -15.344 1 80.88 385 VAL B N 1
ATOM 10566 C CA . VAL B 1 385 ? 19.875 2.062 -16.766 1 80.88 385 VAL B CA 1
ATOM 10567 C C . VAL B 1 385 ? 18.375 2.047 -17.031 1 80.88 385 VAL B C 1
ATOM 10569 O O . VAL B 1 385 ? 17.672 1.114 -16.625 1 80.88 385 VAL B O 1
ATOM 10572 N N . ASN B 1 386 ? 17.875 3.104 -17.688 1 79.5 386 ASN B N 1
ATOM 10573 C CA . ASN B 1 386 ? 16.438 3.197 -17.922 1 79.5 386 ASN B CA 1
ATOM 10574 C C . ASN B 1 386 ? 16.047 2.562 -19.25 1 79.5 386 ASN B C 1
ATOM 10576 O O . ASN B 1 386 ? 16.875 1.953 -19.922 1 79.5 386 ASN B O 1
ATOM 10580 N N . GLU B 1 387 ? 14.828 2.67 -19.625 1 70.25 387 GLU B N 1
ATOM 10581 C CA . GLU B 1 387 ? 14.25 2.021 -20.797 1 70.25 387 GLU B CA 1
ATOM 10582 C C . GLU B 1 387 ? 14.805 2.615 -22.078 1 70.25 387 GLU B C 1
ATOM 10584 O O . GLU B 1 387 ? 14.727 1.996 -23.141 1 70.25 387 GLU B O 1
ATOM 10589 N N . HIS B 1 388 ? 15.406 3.797 -21.953 1 70.5 388 HIS B N 1
ATOM 10590 C CA . HIS B 1 388 ? 16.016 4.434 -23.109 1 70.5 388 HIS B CA 1
ATOM 10591 C C . HIS B 1 388 ? 17.516 4.152 -23.172 1 70.5 388 HIS B C 1
ATOM 10593 O O . HIS B 1 388 ? 18.25 4.836 -23.875 1 70.5 388 HIS B O 1
ATOM 10599 N N . ASN B 1 389 ? 17.953 3.26 -22.312 1 72.06 389 ASN B N 1
ATOM 10600 C CA . ASN B 1 389 ? 19.344 2.84 -22.25 1 72.06 389 ASN B CA 1
ATOM 10601 C C . ASN B 1 389 ? 20.266 3.979 -21.797 1 72.06 389 ASN B C 1
ATOM 10603 O O . ASN B 1 389 ? 21.375 4.125 -22.297 1 72.06 389 ASN B O 1
ATOM 10607 N N . LYS B 1 390 ? 19.656 4.75 -21.016 1 76.88 390 LYS B N 1
ATOM 10608 C CA . LYS B 1 390 ? 20.422 5.836 -20.406 1 76.88 390 LYS B CA 1
ATOM 10609 C C . LYS B 1 390 ? 20.688 5.566 -18.938 1 76.88 390 LYS B C 1
ATOM 10611 O O . LYS B 1 390 ? 19.812 5.059 -18.234 1 76.88 390 LYS B O 1
ATOM 10616 N N . VAL B 1 391 ? 21.875 5.902 -18.578 1 83.12 391 VAL B N 1
ATOM 10617 C CA . VAL B 1 391 ? 22.156 5.832 -17.141 1 83.12 391 VAL B CA 1
ATOM 10618 C C . VAL B 1 391 ? 21.547 7.031 -16.438 1 83.12 391 VAL B C 1
ATOM 10620 O O . VAL B 1 391 ? 21.797 8.18 -16.797 1 83.12 391 VAL B O 1
ATOM 10623 N N . VAL B 1 392 ? 20.719 6.809 -15.477 1 86.19 392 VAL B N 1
ATOM 10624 C CA . VAL B 1 392 ? 20.047 7.879 -14.75 1 86.19 392 VAL B CA 1
ATOM 10625 C C . VAL B 1 392 ? 20.219 7.668 -13.25 1 86.19 392 VAL B C 1
ATOM 10627 O O . VAL B 1 392 ? 20.516 6.559 -12.797 1 86.19 392 VAL B O 1
ATOM 10630 N N . HIS B 1 393 ? 20.016 8.742 -12.5 1 88.38 393 HIS B N 1
ATOM 10631 C CA . HIS B 1 393 ? 20.125 8.688 -11.039 1 88.38 393 HIS B CA 1
ATOM 10632 C C . HIS B 1 393 ? 18.875 8.07 -10.422 1 88.38 393 HIS B C 1
ATOM 10634 O O . HIS B 1 393 ? 17.75 8.352 -10.859 1 88.38 393 HIS B O 1
ATOM 10640 N N . PHE B 1 394 ? 19.094 7.207 -9.367 1 87.62 394 PHE B N 1
ATOM 10641 C CA . PHE B 1 394 ? 17.969 6.77 -8.539 1 87.62 394 PHE B CA 1
ATOM 10642 C C . PHE B 1 394 ? 17.547 7.875 -7.574 1 87.62 394 PHE B C 1
ATOM 10644 O O . PHE B 1 394 ? 16.375 7.957 -7.195 1 87.62 394 PHE B O 1
ATOM 10651 N N . ASN B 1 395 ? 18.531 8.688 -7.148 1 93.81 395 ASN B N 1
ATOM 10652 C CA . ASN B 1 395 ? 18.312 9.625 -6.051 1 93.81 395 ASN B CA 1
ATOM 10653 C C . ASN B 1 395 ? 17.703 8.938 -4.832 1 93.81 395 ASN B C 1
ATOM 10655 O O . ASN B 1 395 ? 16.688 9.391 -4.309 1 93.81 395 ASN B O 1
ATOM 10659 N N . LEU B 1 396 ? 18.375 7.859 -4.391 1 94 396 LEU B N 1
ATOM 10660 C CA . LEU B 1 396 ? 17.828 6.945 -3.398 1 94 396 LEU B CA 1
ATOM 10661 C C . LEU B 1 396 ? 17.469 7.684 -2.115 1 94 396 LEU B C 1
ATOM 10663 O O . LEU B 1 396 ? 16.375 7.488 -1.568 1 94 396 LEU B O 1
ATOM 10667 N N . HIS B 1 397 ? 18.297 8.531 -1.626 1 94 397 HIS B N 1
ATOM 10668 C CA . HIS B 1 397 ? 18.078 9.203 -0.35 1 94 397 HIS B CA 1
ATOM 10669 C C . HIS B 1 397 ? 17 10.281 -0.463 1 94 397 HIS B C 1
ATOM 10671 O O . HIS B 1 397 ? 16.234 10.492 0.473 1 94 397 HIS B O 1
ATOM 10677 N N . LEU B 1 398 ? 17.031 10.984 -1.581 1 95.75 398 LEU B N 1
ATOM 10678 C CA . LEU B 1 398 ? 16 12 -1.798 1 95.75 398 LEU B CA 1
ATOM 10679 C C . LEU B 1 398 ? 14.633 11.359 -1.94 1 95.75 398 LEU B C 1
ATOM 10681 O O . LEU B 1 398 ? 13.633 11.914 -1.477 1 95.75 398 LEU B O 1
ATOM 10685 N N . ARG B 1 399 ? 14.617 10.219 -2.545 1 94.25 399 ARG B N 1
ATOM 10686 C CA . ARG B 1 399 ? 13.359 9.484 -2.623 1 94.25 399 ARG B CA 1
ATOM 10687 C C . ARG B 1 399 ? 12.867 9.094 -1.233 1 94.25 399 ARG B C 1
ATOM 10689 O O . ARG B 1 399 ? 11.68 9.227 -0.931 1 94.25 399 ARG B O 1
ATOM 10696 N N . ALA B 1 400 ? 13.742 8.555 -0.428 1 95.06 400 ALA B N 1
ATOM 10697 C CA . ALA B 1 400 ? 13.383 8.172 0.935 1 95.06 400 ALA B CA 1
ATOM 10698 C C . ALA B 1 400 ? 12.859 9.375 1.719 1 95.06 400 ALA B C 1
ATOM 10700 O O . ALA B 1 400 ? 11.906 9.25 2.496 1 95.06 400 ALA B O 1
ATOM 10701 N N . LEU B 1 401 ? 13.477 10.516 1.494 1 95 401 LEU B N 1
ATOM 10702 C CA . LEU B 1 401 ? 13.055 11.75 2.148 1 95 401 LEU B CA 1
ATOM 10703 C C . LEU B 1 401 ? 11.664 12.164 1.684 1 95 401 LEU B C 1
ATOM 10705 O O . LEU B 1 401 ? 10.805 12.508 2.502 1 95 401 LEU B O 1
ATOM 10709 N N . ALA B 1 402 ? 11.406 12.094 0.375 1 92.88 402 ALA B N 1
ATOM 10710 C CA . ALA B 1 402 ? 10.125 12.492 -0.207 1 92.88 402 ALA B CA 1
ATOM 10711 C C . ALA B 1 402 ? 9 11.578 0.276 1 92.88 402 ALA B C 1
ATOM 10713 O O . ALA B 1 402 ? 7.875 12.031 0.485 1 92.88 402 ALA B O 1
ATOM 10714 N N . LEU B 1 403 ? 9.32 10.32 0.515 1 90.75 403 LEU B N 1
ATOM 10715 C CA . LEU B 1 403 ? 8.312 9.328 0.878 1 90.75 403 LEU B CA 1
ATOM 10716 C C . LEU B 1 403 ? 8.164 9.234 2.393 1 90.75 403 LEU B C 1
ATOM 10718 O O . LEU B 1 403 ? 7.301 8.516 2.893 1 90.75 403 LEU B O 1
ATOM 10722 N N . GLY B 1 404 ? 8.953 9.922 3.143 1 91.69 404 GLY B N 1
ATOM 10723 C CA . GLY B 1 404 ? 8.867 9.891 4.594 1 91.69 404 GLY B CA 1
ATOM 10724 C C . GLY B 1 404 ? 9.109 8.516 5.18 1 91.69 404 GLY B C 1
ATOM 10725 O O . GLY B 1 404 ? 8.328 8.031 6 1 91.69 404 GLY B O 1
ATOM 10726 N N . GLN B 1 405 ? 10.195 7.809 4.809 1 94.69 405 GLN B N 1
ATOM 10727 C CA . GLN B 1 405 ? 10.484 6.461 5.281 1 94.69 405 GLN B CA 1
ATOM 10728 C C . GLN B 1 405 ? 11.195 6.492 6.629 1 94.69 405 GLN B C 1
ATOM 10730 O O . GLN B 1 405 ? 12.125 7.281 6.828 1 94.69 405 GLN B O 1
ATOM 10735 N N . SER B 1 406 ? 10.742 5.703 7.539 1 96.5 406 SER B N 1
ATOM 10736 C CA . SER B 1 406 ? 11.469 5.531 8.789 1 96.5 406 SER B CA 1
ATOM 10737 C C . SER B 1 406 ? 12.734 4.707 8.586 1 96.5 406 SER B C 1
ATOM 10739 O O . SER B 1 406 ? 12.758 3.791 7.766 1 96.5 406 SER B O 1
ATOM 10741 N N . VAL B 1 407 ? 13.797 5.027 9.305 1 96.62 407 VAL B N 1
ATOM 10742 C CA . VAL B 1 407 ? 15.078 4.348 9.148 1 96.62 407 VAL B CA 1
ATOM 10743 C C . VAL B 1 407 ? 15.18 3.207 10.164 1 96.62 407 VAL B C 1
ATOM 10745 O O . VAL B 1 407 ? 15.094 3.432 11.367 1 96.62 407 VAL B O 1
ATOM 10748 N N . ARG B 1 408 ? 15.391 2.004 9.703 1 97 408 ARG B N 1
ATOM 10749 C CA . ARG B 1 408 ? 15.547 0.841 10.57 1 97 408 ARG B CA 1
ATOM 10750 C C . ARG B 1 408 ? 17.016 0.555 10.836 1 97 408 ARG B C 1
ATOM 10752 O O . ARG B 1 408 ? 17.859 0.683 9.938 1 97 408 ARG B O 1
ATOM 10759 N N . TYR B 1 409 ? 17.297 0.195 12.031 1 96 409 TYR B N 1
ATOM 10760 C CA . TYR B 1 409 ? 18.672 -0.09 12.461 1 96 409 TYR B CA 1
ATOM 10761 C C . TYR B 1 409 ? 18.688 -1.085 13.617 1 96 409 TYR B C 1
ATOM 10763 O O . TYR B 1 409 ? 17.688 -1.225 14.336 1 96 409 TYR B O 1
ATOM 10771 N N . PRO B 1 410 ? 19.703 -1.908 13.805 1 96.5 410 PRO B N 1
ATOM 10772 C CA . PRO B 1 410 ? 19.734 -2.908 14.875 1 96.5 410 PRO B CA 1
ATOM 10773 C C . PRO B 1 410 ? 19.641 -2.285 16.266 1 96.5 410 PRO B C 1
ATOM 10775 O O . PRO B 1 410 ? 20.391 -1.351 16.578 1 96.5 410 PRO B O 1
ATOM 10778 N N . ILE B 1 411 ? 18.844 -2.848 17.094 1 97.06 411 ILE B N 1
ATOM 10779 C CA . ILE B 1 411 ? 18.5 -2.273 18.391 1 97.06 411 ILE B CA 1
ATOM 10780 C C . ILE B 1 411 ? 19.734 -2.232 19.281 1 97.06 411 ILE B C 1
ATOM 10782 O O . ILE B 1 411 ? 19.906 -1.303 20.078 1 97.06 411 ILE B O 1
ATOM 10786 N N . LYS B 1 412 ? 20.641 -3.15 19.125 1 95.06 412 LYS B N 1
ATOM 10787 C CA . LYS B 1 412 ? 21.812 -3.219 20 1 95.06 412 LYS B CA 1
ATOM 10788 C C . LYS B 1 412 ? 22.734 -2.02 19.781 1 95.06 412 LYS B C 1
ATOM 10790 O O . LYS B 1 412 ? 23.516 -1.662 20.672 1 95.06 412 LYS B O 1
ATOM 10795 N N . TYR B 1 413 ? 22.703 -1.409 18.578 1 92.31 413 TYR B N 1
ATOM 10796 C CA . TYR B 1 413 ? 23.531 -0.247 18.266 1 92.31 413 TYR B CA 1
ATOM 10797 C C . TYR B 1 413 ? 22.828 1.043 18.688 1 92.31 413 TYR B C 1
ATOM 10799 O O . TYR B 1 413 ? 23.438 2.115 18.688 1 92.31 413 TYR B O 1
ATOM 10807 N N . ILE B 1 414 ? 21.578 0.991 19.047 1 93.38 414 ILE B N 1
ATOM 10808 C CA . ILE B 1 414 ? 20.797 2.148 19.469 1 93.38 414 ILE B CA 1
ATOM 10809 C C . ILE B 1 414 ? 20.766 2.217 20.984 1 93.38 414 ILE B C 1
ATOM 10811 O O . ILE B 1 414 ? 21.016 3.271 21.578 1 93.38 414 ILE B O 1
ATOM 10815 N N . ILE B 1 415 ? 20.406 1.078 21.562 1 95 415 ILE B N 1
ATOM 10816 C CA . ILE B 1 415 ? 20.406 0.946 23.016 1 95 415 ILE B CA 1
ATOM 10817 C C . ILE B 1 415 ? 21.578 0.052 23.453 1 95 415 ILE B C 1
ATOM 10819 O O . ILE B 1 415 ? 21.484 -1.175 23.344 1 95 415 ILE B O 1
ATOM 10823 N N . THR B 1 416 ? 22.562 0.592 24.094 1 89.69 416 THR B N 1
ATOM 10824 C CA . THR B 1 416 ? 23.859 -0.062 24.281 1 89.69 416 THR B CA 1
ATOM 10825 C C . THR B 1 416 ? 23.75 -1.199 25.281 1 89.69 416 THR B C 1
ATOM 10827 O O . THR B 1 416 ? 24.531 -2.156 25.234 1 89.69 416 THR B O 1
ATOM 10830 N N . ASP B 1 417 ? 22.844 -1.097 26.234 1 93.19 417 ASP B N 1
ATOM 10831 C CA . ASP B 1 417 ? 22.766 -2.143 27.25 1 93.19 417 ASP B CA 1
ATOM 10832 C C . ASP B 1 417 ? 21.609 -3.094 26.953 1 93.19 417 ASP B C 1
ATOM 10834 O O . ASP B 1 417 ? 21.188 -3.852 27.844 1 93.19 417 ASP B O 1
ATOM 10838 N N . PHE B 1 418 ? 21.109 -2.977 25.797 1 95.94 418 PHE B N 1
ATOM 10839 C CA . PHE B 1 418 ? 20.047 -3.887 25.391 1 95.94 418 PHE B CA 1
ATOM 10840 C C . PHE B 1 418 ? 20.562 -5.316 25.297 1 95.94 418 PHE B C 1
ATOM 10842 O O . PHE B 1 418 ? 21.656 -5.555 24.797 1 95.94 418 PHE B O 1
ATOM 10849 N N . ASP B 1 419 ? 19.75 -6.238 25.766 1 96.44 419 ASP B N 1
ATOM 10850 C CA . ASP B 1 419 ? 19.953 -7.672 25.609 1 96.44 419 ASP B CA 1
ATOM 10851 C C . ASP B 1 419 ? 18.625 -8.414 25.547 1 96.44 419 ASP B C 1
ATOM 10853 O O . ASP B 1 419 ? 17.766 -8.273 26.422 1 96.44 419 ASP B O 1
ATOM 10857 N N . LEU B 1 420 ? 18.516 -9.211 24.562 1 95.62 420 LEU B N 1
ATOM 10858 C CA . LEU B 1 420 ? 17.25 -9.883 24.266 1 95.62 420 LEU B CA 1
ATOM 10859 C C . LEU B 1 420 ? 16.734 -10.641 25.484 1 95.62 420 LEU B C 1
ATOM 10861 O O . LEU B 1 420 ? 15.531 -10.719 25.734 1 95.62 420 LEU B O 1
ATOM 10865 N N . VAL B 1 421 ? 17.578 -11.219 26.281 1 93.44 421 VAL B N 1
ATOM 10866 C CA . VAL B 1 421 ? 17.203 -12.109 27.375 1 93.44 421 VAL B CA 1
ATOM 10867 C C . VAL B 1 421 ? 17.25 -11.344 28.703 1 93.44 421 VAL B C 1
ATOM 10869 O O . VAL B 1 421 ? 16.266 -11.312 29.438 1 93.44 421 VAL B O 1
ATOM 10872 N N . SER B 1 422 ? 18.281 -10.648 28.953 1 94.38 422 SER B N 1
ATOM 10873 C CA . SER B 1 422 ? 18.531 -10.109 30.297 1 94.38 422 SER B CA 1
ATOM 10874 C C . SER B 1 422 ? 17.922 -8.719 30.438 1 94.38 422 SER B C 1
ATOM 10876 O O . SER B 1 422 ? 17.562 -8.312 31.547 1 94.38 422 SER B O 1
ATOM 10878 N N . LYS B 1 423 ? 17.844 -7.922 29.359 1 96 423 LYS B N 1
ATOM 10879 C CA . LYS B 1 423 ? 17.328 -6.555 29.438 1 96 423 LYS B CA 1
ATOM 10880 C C . LYS B 1 423 ? 16.656 -6.133 28.141 1 96 423 LYS B C 1
ATOM 10882 O O . LYS B 1 423 ? 17.203 -5.305 27.406 1 96 423 LYS B O 1
ATOM 10887 N N . ASN B 1 424 ? 15.477 -6.523 27.984 1 95 424 ASN B N 1
ATOM 10888 C CA . ASN B 1 424 ? 14.797 -6.266 26.719 1 95 424 ASN B CA 1
ATOM 10889 C C . ASN B 1 424 ? 13.789 -5.125 26.844 1 95 424 ASN B C 1
ATOM 10891 O O . ASN B 1 424 ? 12.984 -4.902 25.938 1 95 424 ASN B O 1
ATOM 10895 N N . TYR B 1 425 ? 13.742 -4.387 28 1 95.69 425 TYR B N 1
ATOM 10896 C CA . TYR B 1 425 ? 12.938 -3.205 28.281 1 95.69 425 TYR B CA 1
ATOM 10897 C C . TYR B 1 425 ? 11.453 -3.506 28.109 1 95.69 425 TYR B C 1
ATOM 10899 O O . TYR B 1 425 ? 10.648 -2.594 27.906 1 95.69 425 TYR B O 1
ATOM 10907 N N . ASP B 1 426 ? 11.07 -4.844 28.031 1 94.88 426 ASP B N 1
ATOM 10908 C CA . ASP B 1 426 ? 9.695 -5.297 27.891 1 94.88 426 ASP B CA 1
ATOM 10909 C C . ASP B 1 426 ? 9.039 -4.688 26.656 1 94.88 426 ASP B C 1
ATOM 10911 O O . ASP B 1 426 ? 7.887 -4.254 26.703 1 94.88 426 ASP B O 1
ATOM 10915 N N . ILE B 1 427 ? 9.805 -4.621 25.609 1 94.88 427 ILE B N 1
ATOM 10916 C CA . ILE B 1 427 ? 9.312 -4.09 24.344 1 94.88 427 ILE B CA 1
ATOM 10917 C C . ILE B 1 427 ? 8.219 -4.996 23.797 1 94.88 427 ILE B C 1
ATOM 10919 O O . ILE B 1 427 ? 8.305 -6.223 23.891 1 94.88 427 ILE B O 1
ATOM 10923 N N . LYS B 1 428 ? 7.086 -4.434 23.188 1 93.88 428 LYS B N 1
ATOM 10924 C CA . LYS B 1 428 ? 5.93 -5.172 22.688 1 93.88 428 LYS B CA 1
ATOM 10925 C C . LYS B 1 428 ? 6.273 -5.93 21.406 1 93.88 428 LYS B C 1
ATOM 10927 O O . LYS B 1 428 ? 5.793 -7.047 21.188 1 93.88 428 LYS B O 1
ATOM 10932 N N . GLN B 1 429 ? 7.141 -5.438 20.578 1 90.38 429 GLN B N 1
ATOM 10933 C CA . GLN B 1 429 ? 7.543 -6.074 19.328 1 90.38 429 GLN B CA 1
ATOM 10934 C C . GLN B 1 429 ? 8.305 -7.367 19.594 1 90.38 429 GLN B C 1
ATOM 10936 O O . GLN B 1 429 ? 9.125 -7.438 20.516 1 90.38 429 GLN B O 1
ATOM 10941 N N . TYR B 1 430 ? 7.973 -8.391 18.812 1 92.81 430 TYR B N 1
ATOM 10942 C CA . TYR B 1 430 ? 8.766 -9.609 18.891 1 92.81 430 TYR B CA 1
ATOM 10943 C C . TYR B 1 430 ? 10.164 -9.391 18.312 1 92.81 430 TYR B C 1
ATOM 10945 O O . TYR B 1 430 ? 10.305 -8.977 17.156 1 92.81 430 TYR B O 1
ATOM 10953 N N . LEU B 1 431 ? 11.094 -9.617 19.156 1 95.38 431 LEU B N 1
ATOM 10954 C CA . LEU B 1 431 ? 12.5 -9.617 18.75 1 95.38 431 LEU B CA 1
ATOM 10955 C C . LEU B 1 431 ? 13.125 -10.992 18.969 1 95.38 431 LEU B C 1
ATOM 10957 O O . LEU B 1 431 ? 12.906 -11.633 19.984 1 95.38 431 LEU B O 1
ATOM 10961 N N . GLU B 1 432 ? 13.844 -11.469 17.984 1 96.62 432 GLU B N 1
ATOM 10962 C CA . GLU B 1 432 ? 14.453 -12.789 18.141 1 96.62 432 GLU B CA 1
ATOM 10963 C C . GLU B 1 432 ? 15.977 -12.688 18.219 1 96.62 432 GLU B C 1
ATOM 10965 O O . GLU B 1 432 ? 16.656 -13.688 18.469 1 96.62 432 GLU B O 1
ATOM 10970 N N . SER B 1 433 ? 16.5 -11.469 18.016 1 97.62 433 SER B N 1
ATOM 10971 C CA . SER B 1 433 ? 17.938 -11.234 18.016 1 97.62 433 SER B CA 1
ATOM 10972 C C . SER B 1 433 ? 18.281 -9.844 18.531 1 97.62 433 SER B C 1
ATOM 10974 O O . SER B 1 433 ? 17.438 -8.938 18.484 1 97.62 433 SER B O 1
ATOM 10976 N N . ASN B 1 434 ? 19.5 -9.688 19.047 1 97.44 434 ASN B N 1
ATOM 10977 C CA . ASN B 1 434 ? 19.984 -8.367 19.438 1 97.44 434 ASN B CA 1
ATOM 10978 C C . ASN B 1 434 ? 20.219 -7.477 18.203 1 97.44 434 ASN B C 1
ATOM 10980 O O . ASN B 1 434 ? 20.375 -6.266 18.344 1 97.44 434 ASN B O 1
ATOM 10984 N N . PHE B 1 435 ? 20.125 -8.062 17.031 1 97.5 435 PHE B N 1
ATOM 10985 C CA . PHE B 1 435 ? 20.375 -7.336 15.789 1 97.5 435 PHE B CA 1
ATOM 10986 C C . PHE B 1 435 ? 19.062 -7.035 15.07 1 97.5 435 PHE B C 1
ATOM 10988 O O . PHE B 1 435 ? 19.062 -6.547 13.938 1 97.5 435 PHE B O 1
ATOM 10995 N N . ASP B 1 436 ? 17.922 -7.363 15.773 1 97.62 436 ASP B N 1
ATOM 10996 C CA . ASP B 1 436 ? 16.656 -7.035 15.141 1 97.62 436 ASP B CA 1
ATOM 10997 C C . ASP B 1 436 ? 16.547 -5.543 14.844 1 97.62 436 ASP B C 1
ATOM 10999 O O . ASP B 1 436 ? 17.078 -4.719 15.594 1 97.62 436 ASP B O 1
ATOM 11003 N N . LEU B 1 437 ? 15.906 -5.215 13.742 1 97.75 437 LEU B N 1
ATOM 11004 C CA . LEU B 1 437 ? 15.82 -3.842 13.258 1 97.75 437 LEU B CA 1
ATOM 11005 C C . LEU B 1 437 ? 14.602 -3.131 13.836 1 97.75 437 LEU B C 1
ATOM 11007 O O . LEU B 1 437 ? 13.508 -3.697 13.867 1 97.75 437 LEU B O 1
ATOM 11011 N N . VAL B 1 438 ? 14.797 -1.89 14.289 1 97.5 438 VAL B N 1
ATOM 11012 C CA . VAL B 1 438 ? 13.734 -1.127 14.93 1 97.5 438 VAL B CA 1
ATOM 11013 C C . VAL B 1 438 ? 13.727 0.302 14.391 1 97.5 438 VAL B C 1
ATOM 11015 O O . VAL B 1 438 ? 14.695 0.741 13.766 1 97.5 438 VAL B O 1
ATOM 11018 N N . ILE B 1 439 ? 12.609 1.01 14.547 1 96.62 439 ILE B N 1
ATOM 11019 C CA . ILE B 1 439 ? 12.461 2.434 14.266 1 96.62 439 ILE B CA 1
ATOM 11020 C C . ILE B 1 439 ? 12.219 3.189 15.57 1 96.62 439 ILE B C 1
ATOM 11022 O O . ILE B 1 439 ? 11.898 2.584 16.594 1 96.62 439 ILE B O 1
ATOM 11026 N N . PRO B 1 440 ? 12.289 4.512 15.578 1 96.31 440 PRO B N 1
ATOM 11027 C CA . PRO B 1 440 ? 12.133 5.289 16.812 1 96.31 440 PRO B CA 1
ATOM 11028 C C . PRO B 1 440 ? 10.766 5.094 17.469 1 96.31 440 PRO B C 1
ATOM 11030 O O . PRO B 1 440 ? 10.68 4.957 18.688 1 96.31 440 PRO B O 1
ATOM 11033 N N . GLU B 1 441 ? 9.75 5.023 16.75 1 94.69 441 GLU B N 1
ATOM 11034 C CA . GLU B 1 441 ? 8.398 4.867 17.297 1 94.69 441 GLU B CA 1
ATOM 11035 C C . GLU B 1 441 ? 8.289 3.613 18.156 1 94.69 441 GLU B C 1
ATOM 11037 O O . GLU B 1 441 ? 7.641 3.631 19.203 1 94.69 441 GLU B O 1
ATOM 11042 N N . GLU B 1 442 ? 8.914 2.559 17.75 1 94.88 442 GLU B N 1
ATOM 11043 C CA . GLU B 1 442 ? 8.867 1.276 18.453 1 94.88 442 GLU B CA 1
ATOM 11044 C C . GLU B 1 442 ? 9.68 1.313 19.734 1 94.88 442 GLU B C 1
ATOM 11046 O O . GLU B 1 442 ? 9.492 0.475 20.625 1 94.88 442 GLU B O 1
ATOM 11051 N N . LEU B 1 443 ? 10.578 2.262 19.844 1 96.56 443 LEU B N 1
ATOM 11052 C CA . LEU B 1 443 ? 11.445 2.344 21.016 1 96.56 443 LEU B CA 1
ATOM 11053 C C . LEU B 1 443 ? 10.922 3.369 22.016 1 96.56 443 LEU B C 1
ATOM 11055 O O . LEU B 1 443 ? 11.375 3.416 23.156 1 96.56 443 LEU B O 1
ATOM 11059 N N . ARG B 1 444 ? 9.961 4.156 21.609 1 95.44 444 ARG B N 1
ATOM 11060 C CA . ARG B 1 444 ? 9.414 5.191 22.484 1 95.44 444 ARG B CA 1
ATOM 11061 C C . ARG B 1 444 ? 8.844 4.578 23.766 1 95.44 444 ARG B C 1
ATOM 11063 O O . ARG B 1 444 ? 8.867 5.207 24.828 1 95.44 444 ARG B O 1
ATOM 11070 N N . GLN B 1 445 ? 8.445 3.357 23.781 1 95.81 445 GLN B N 1
ATOM 11071 C CA . GLN B 1 445 ? 7.84 2.643 24.906 1 95.81 445 GLN B CA 1
ATOM 11072 C C . GLN B 1 445 ? 8.867 2.373 26 1 95.81 445 GLN B C 1
ATOM 11074 O O . GLN B 1 445 ? 8.5 2.039 27.125 1 95.81 445 GLN B O 1
ATOM 11079 N N . THR B 1 446 ? 10.18 2.502 25.734 1 95.38 446 THR B N 1
ATOM 11080 C CA . THR B 1 446 ? 11.234 2.232 26.703 1 95.38 446 THR B CA 1
ATOM 11081 C C . THR B 1 446 ? 11.352 3.383 27.703 1 95.38 446 THR B C 1
ATOM 11083 O O . THR B 1 446 ? 11.984 3.24 28.75 1 95.38 446 THR B O 1
ATOM 11086 N N . ASP B 1 447 ? 10.875 4.562 27.391 1 90.81 447 ASP B N 1
ATOM 11087 C CA . ASP B 1 447 ? 10.93 5.789 28.188 1 90.81 447 ASP B CA 1
ATOM 11088 C C . ASP B 1 447 ? 12.359 6.32 28.281 1 90.81 447 ASP B C 1
ATOM 11090 O O . ASP B 1 447 ? 12.664 7.145 29.141 1 90.81 447 ASP B O 1
ATOM 11094 N N . LEU B 1 448 ? 13.18 5.719 27.438 1 93.19 448 LEU B N 1
ATOM 11095 C CA . LEU B 1 448 ? 14.547 6.238 27.375 1 93.19 448 LEU B CA 1
ATOM 11096 C C . LEU B 1 448 ? 14.594 7.551 26.594 1 93.19 448 LEU B C 1
ATOM 11098 O O . LEU B 1 448 ? 13.984 7.668 25.531 1 93.19 448 LEU B O 1
ATOM 11102 N N . LEU B 1 449 ? 15.203 8.562 27.203 1 87.88 449 LEU B N 1
ATOM 11103 C CA . LEU B 1 449 ? 15.391 9.867 26.562 1 87.88 449 LEU B CA 1
ATOM 11104 C C . LEU B 1 449 ? 16.859 10.281 26.594 1 87.88 449 LEU B C 1
ATOM 11106 O O . LEU B 1 449 ? 17.609 9.852 27.484 1 87.88 449 LEU B O 1
ATOM 11110 N N . ALA B 1 450 ? 17.25 10.977 25.594 1 84.81 450 ALA B N 1
ATOM 11111 C CA . ALA B 1 450 ? 18.641 11.438 25.531 1 84.81 450 ALA B CA 1
ATOM 11112 C C . ALA B 1 450 ? 18.703 12.906 25.109 1 84.81 450 ALA B C 1
ATOM 11114 O O . ALA B 1 450 ? 17.844 13.375 24.359 1 84.81 450 ALA B O 1
ATOM 11115 N N . ASP B 1 451 ? 19.641 13.609 25.672 1 85 451 ASP B N 1
ATOM 11116 C CA . ASP B 1 451 ? 20.047 14.93 25.203 1 85 451 ASP B CA 1
ATOM 11117 C C . ASP B 1 451 ? 21.219 14.82 24.219 1 85 451 ASP B C 1
ATOM 11119 O O . ASP B 1 451 ? 22.266 14.281 24.562 1 85 451 ASP B O 1
ATOM 11123 N N . VAL B 1 452 ? 21 15.25 23.062 1 88.81 452 VAL B N 1
ATOM 11124 C CA . VAL B 1 452 ? 22.016 15.117 22.016 1 88.81 452 VAL B CA 1
ATOM 11125 C C . VAL B 1 452 ? 22.484 16.5 21.578 1 88.81 452 VAL B C 1
ATOM 11127 O O . VAL B 1 452 ? 21.672 17.391 21.344 1 88.81 452 VAL B O 1
ATOM 11130 N N . ARG B 1 453 ? 23.734 16.688 21.594 1 90.31 453 ARG B N 1
ATOM 11131 C CA . ARG B 1 453 ? 24.328 17.875 21.016 1 90.31 453 ARG B CA 1
ATOM 11132 C C . ARG B 1 453 ? 24.953 17.578 19.656 1 90.31 453 ARG B C 1
ATOM 11134 O O . ARG B 1 453 ? 25.766 16.656 19.531 1 90.31 453 ARG B O 1
ATOM 11141 N N . VAL B 1 454 ? 24.516 18.25 18.688 1 93.25 454 VAL B N 1
ATOM 11142 C CA . VAL B 1 454 ? 25.156 18.188 17.375 1 93.25 454 VAL B CA 1
ATOM 11143 C C . VAL B 1 454 ? 26.094 19.391 17.219 1 93.25 454 VAL B C 1
ATOM 11145 O O . VAL B 1 454 ? 25.641 20.516 17.047 1 93.25 454 VAL B O 1
ATOM 11148 N N . VAL B 1 455 ? 27.344 19.109 17.281 1 93.62 455 VAL B N 1
ATOM 11149 C CA . VAL B 1 455 ? 28.344 20.141 17.125 1 93.62 455 VAL B CA 1
ATOM 11150 C C . VAL B 1 455 ? 28.516 20.469 15.633 1 93.62 455 VAL B C 1
ATOM 11152 O O . VAL B 1 455 ? 28.906 19.609 14.844 1 93.62 455 VAL B O 1
ATOM 11155 N N . CYS B 1 456 ? 28.203 21.719 15.328 1 95.81 456 CYS B N 1
ATOM 11156 C CA . CYS B 1 456 ? 28.328 22.141 13.938 1 95.81 456 CYS B CA 1
ATOM 11157 C C . CYS B 1 456 ? 29.688 22.766 13.672 1 95.81 456 CYS B C 1
ATOM 11159 O O . CYS B 1 456 ? 30.062 23.75 14.297 1 95.81 456 CYS B O 1
ATOM 11161 N N . VAL B 1 457 ? 30.422 22.125 12.82 1 96.06 457 VAL B N 1
ATOM 11162 C CA . VAL B 1 457 ? 31.703 22.672 12.367 1 96.06 457 VAL B CA 1
ATOM 11163 C C . VAL B 1 457 ? 31.516 23.391 11.031 1 96.06 457 VAL B C 1
ATOM 11165 O O . VAL B 1 457 ? 31.344 22.734 9.992 1 96.06 457 VAL B O 1
ATOM 11168 N N . ILE B 1 458 ? 31.562 24.672 11.047 1 97.69 458 ILE B N 1
ATOM 11169 C CA . ILE B 1 458 ? 31.25 25.5 9.883 1 97.69 458 ILE B CA 1
ATOM 11170 C C . ILE B 1 458 ? 32.188 26.703 9.844 1 97.69 458 ILE B C 1
ATOM 11172 O O . ILE B 1 458 ? 32.594 27.219 10.891 1 97.69 458 ILE B O 1
ATOM 11176 N N . ASP B 1 459 ? 32.594 27.203 8.633 1 97.12 459 ASP B N 1
ATOM 11177 C CA . ASP B 1 459 ? 33.5 28.344 8.477 1 97.12 459 ASP B CA 1
ATOM 11178 C C . ASP B 1 459 ? 32.812 29.656 8.836 1 97.12 459 ASP B C 1
ATOM 11180 O O . ASP B 1 459 ? 33.469 30.609 9.25 1 97.12 459 ASP B O 1
ATOM 11184 N N . ASP B 1 460 ? 31.484 29.719 8.641 1 97.31 460 ASP B N 1
ATOM 11185 C CA . ASP B 1 460 ? 30.719 30.922 8.883 1 97.31 460 ASP B CA 1
ATOM 11186 C C . ASP B 1 460 ? 29.422 30.625 9.633 1 97.31 460 ASP B C 1
ATOM 11188 O O . ASP B 1 460 ? 28.375 30.406 9.016 1 97.31 460 ASP B O 1
ATOM 11192 N N . PRO B 1 461 ? 29.469 30.672 10.914 1 96.69 461 PRO B N 1
ATOM 11193 C CA . PRO B 1 461 ? 28.297 30.312 11.734 1 96.69 461 PRO B CA 1
ATOM 11194 C C . PRO B 1 461 ? 27.078 31.172 11.43 1 96.69 461 PRO B C 1
ATOM 11196 O O . PRO B 1 461 ? 25.938 30.75 11.68 1 96.69 461 PRO B O 1
ATOM 11199 N N . SER B 1 462 ? 27.219 32.406 10.922 1 96.38 462 SER B N 1
ATOM 11200 C CA . SER B 1 462 ? 26.094 33.281 10.633 1 96.38 462 SER B CA 1
ATOM 11201 C C . SER B 1 462 ? 25.156 32.656 9.594 1 96.38 462 SER B C 1
ATOM 11203 O O . SER B 1 462 ? 24 33.062 9.477 1 96.38 462 SER B O 1
ATOM 11205 N N . GLN B 1 463 ? 25.641 31.641 8.867 1 97.5 463 GLN B N 1
ATOM 11206 C CA . GLN B 1 463 ? 24.875 30.969 7.824 1 97.5 463 GLN B CA 1
ATOM 11207 C C . GLN B 1 463 ? 23.812 30.062 8.43 1 97.5 463 GLN B C 1
ATOM 11209 O O . GLN B 1 463 ? 22.844 29.688 7.75 1 97.5 463 GLN B O 1
ATOM 11214 N N . ILE B 1 464 ? 23.922 29.688 9.703 1 97.75 464 ILE B N 1
ATOM 11215 C CA . ILE B 1 464 ? 23 28.688 10.211 1 97.75 464 ILE B CA 1
ATOM 11216 C C . ILE B 1 464 ? 22.422 29.156 11.547 1 97.75 464 ILE B C 1
ATOM 11218 O O . ILE B 1 464 ? 21.359 28.688 11.969 1 97.75 464 ILE B O 1
ATOM 11222 N N . VAL B 1 465 ? 23.125 30.016 12.305 1 95.62 465 VAL B N 1
ATOM 11223 C CA . VAL B 1 465 ? 22.672 30.453 13.617 1 95.62 465 VAL B CA 1
ATOM 11224 C C . VAL B 1 465 ? 21.281 31.078 13.508 1 95.62 465 VAL B C 1
ATOM 11226 O O . VAL B 1 465 ? 21.031 31.891 12.625 1 95.62 465 VAL B O 1
ATOM 11229 N N . GLY B 1 466 ? 20.375 30.625 14.312 1 91.31 466 GLY B N 1
ATOM 11230 C CA . GLY B 1 466 ? 19.016 31.141 14.336 1 91.31 466 GLY B CA 1
ATOM 11231 C C . GLY B 1 466 ? 18.078 30.438 13.367 1 91.31 466 GLY B C 1
ATOM 11232 O O . GLY B 1 466 ? 16.859 30.578 13.453 1 91.31 466 GLY B O 1
ATOM 11233 N N . GLU B 1 467 ? 18.609 29.656 12.477 1 94 467 GLU B N 1
ATOM 11234 C CA . GLU B 1 467 ? 17.797 28.906 11.523 1 94 467 GLU B CA 1
ATOM 11235 C C . GLU B 1 467 ? 17.141 27.703 12.188 1 94 467 GLU B C 1
ATOM 11237 O O . GLU B 1 467 ? 17.734 27.078 13.07 1 94 467 GLU B O 1
ATOM 11242 N N . PRO B 1 468 ? 15.938 27.359 11.766 1 90.5 468 PRO B N 1
ATOM 11243 C CA . PRO B 1 468 ? 15.266 26.188 12.344 1 90.5 468 PRO B CA 1
ATOM 11244 C C . PRO B 1 468 ? 15.867 24.875 11.867 1 90.5 468 PRO B C 1
ATOM 11246 O O . PRO B 1 468 ? 16.406 24.797 10.758 1 90.5 468 PRO B O 1
ATOM 11249 N N . PHE B 1 469 ? 15.844 23.875 12.688 1 94.62 469 PHE B N 1
ATOM 11250 C CA . PHE B 1 469 ? 16.094 22.484 12.312 1 94.62 469 PHE B CA 1
ATOM 11251 C C . PHE B 1 469 ? 15.055 21.562 12.945 1 94.62 469 PHE B C 1
ATOM 11253 O O . PHE B 1 469 ? 14.406 21.922 13.93 1 94.62 469 PHE B O 1
ATOM 11260 N N . SER B 1 470 ? 14.797 20.438 12.32 1 93.44 470 SER B N 1
ATOM 11261 C CA . SER B 1 470 ? 13.805 19.484 12.797 1 93.44 470 SER B CA 1
ATOM 11262 C C . SER B 1 470 ? 14.289 18.047 12.641 1 93.44 470 SER B C 1
ATOM 11264 O O . SER B 1 470 ? 15.219 17.781 11.867 1 93.44 470 SER B O 1
ATOM 11266 N N . VAL B 1 471 ? 13.742 17.188 13.43 1 95.19 471 VAL B N 1
ATOM 11267 C CA . VAL B 1 471 ? 14.078 15.766 13.445 1 95.19 471 VAL B CA 1
ATOM 11268 C C . VAL B 1 471 ? 12.812 14.938 13.227 1 95.19 471 VAL B C 1
ATOM 11270 O O . VAL B 1 471 ? 11.789 15.172 13.875 1 95.19 471 VAL B O 1
ATOM 11273 N N . TYR B 1 472 ? 12.961 13.953 12.273 1 95.56 472 TYR B N 1
ATOM 11274 C CA . TYR B 1 472 ? 11.773 13.219 11.859 1 95.56 472 TYR B CA 1
ATOM 11275 C C . TYR B 1 472 ? 11.977 11.719 12.031 1 95.56 472 TYR B C 1
ATOM 11277 O O . TYR B 1 472 ? 13.07 11.203 11.797 1 95.56 472 TYR B O 1
ATOM 11285 N N . ASP B 1 473 ? 10.867 10.953 12.469 1 96.44 473 ASP B N 1
ATOM 11286 C CA . ASP B 1 473 ? 10.656 9.531 12.242 1 96.44 473 ASP B CA 1
ATOM 11287 C C . ASP B 1 473 ? 9.617 9.297 11.148 1 96.44 473 ASP B C 1
ATOM 11289 O O . ASP B 1 473 ? 8.414 9.359 11.406 1 96.44 473 ASP B O 1
ATOM 11293 N N . GLY B 1 474 ? 10.125 8.953 10 1 92.31 474 GLY B N 1
ATOM 11294 C CA . GLY B 1 474 ? 9.211 9.008 8.867 1 92.31 474 GLY B CA 1
ATOM 11295 C C . GLY B 1 474 ? 8.633 10.391 8.641 1 92.31 474 GLY B C 1
ATOM 11296 O O . GLY B 1 474 ? 9.367 11.375 8.523 1 92.31 474 GLY B O 1
ATOM 11297 N N . ASN B 1 475 ? 7.262 10.484 8.703 1 88 475 ASN B N 1
ATOM 11298 C CA . ASN B 1 475 ? 6.59 11.773 8.523 1 88 475 ASN B CA 1
ATOM 11299 C C . ASN B 1 475 ? 6.277 12.438 9.859 1 88 475 ASN B C 1
ATOM 11301 O O . ASN B 1 475 ? 5.836 13.586 9.891 1 88 475 ASN B O 1
ATOM 11305 N N . GLU B 1 476 ? 6.582 11.758 10.906 1 91.5 476 GLU B N 1
ATOM 11306 C CA . GLU B 1 476 ? 6.289 12.32 12.219 1 91.5 476 GLU B CA 1
ATOM 11307 C C . GLU B 1 476 ? 7.406 13.25 12.68 1 91.5 476 GLU B C 1
ATOM 11309 O O . GLU B 1 476 ? 8.547 12.82 12.859 1 91.5 476 GLU B O 1
ATOM 11314 N N . ARG B 1 477 ? 7.098 14.5 12.875 1 92.12 477 ARG B N 1
ATOM 11315 C CA . ARG B 1 477 ? 8.062 15.422 13.461 1 92.12 477 ARG B CA 1
ATOM 11316 C C . ARG B 1 477 ? 8.211 15.172 14.961 1 92.12 477 ARG B C 1
ATOM 11318 O O . ARG B 1 477 ? 7.289 15.438 15.734 1 92.12 477 ARG B O 1
ATOM 11325 N N . VAL B 1 478 ? 9.414 14.773 15.344 1 92.56 478 VAL B N 1
ATOM 11326 C CA . VAL B 1 478 ? 9.602 14.359 16.734 1 92.56 478 VAL B CA 1
ATOM 11327 C C . VAL B 1 478 ? 10.242 15.492 17.531 1 92.56 478 VAL B C 1
ATOM 11329 O O . VAL B 1 478 ? 10.148 15.523 18.75 1 92.56 478 VAL B O 1
ATOM 11332 N N . PHE B 1 479 ? 10.969 16.344 16.797 1 91.12 479 PHE B N 1
ATOM 11333 C CA . PHE B 1 479 ? 11.672 17.438 17.453 1 91.12 479 PHE B CA 1
ATOM 11334 C C . PHE B 1 479 ? 11.891 18.609 16.5 1 91.12 479 PHE B C 1
ATOM 11336 O O . PHE B 1 479 ? 12.117 18.406 15.312 1 91.12 479 PHE B O 1
ATOM 11343 N N . GLU B 1 480 ? 11.773 19.828 16.984 1 89.5 480 GLU B N 1
ATOM 11344 C CA . GLU B 1 480 ? 12.102 21.031 16.219 1 89.5 480 GLU B CA 1
ATOM 11345 C C . GLU B 1 480 ? 12.695 22.109 17.125 1 89.5 480 GLU B C 1
ATOM 11347 O O . GLU B 1 480 ? 12.281 22.25 18.281 1 89.5 480 GLU B O 1
ATOM 11352 N N . SER B 1 481 ? 13.68 22.719 16.656 1 88.94 481 SER B N 1
ATOM 11353 C CA . SER B 1 481 ? 14.312 23.844 17.344 1 88.94 481 SER B CA 1
ATOM 11354 C C . SER B 1 481 ? 15.109 24.703 16.375 1 88.94 481 SER B C 1
ATOM 11356 O O . SER B 1 481 ? 14.953 24.594 15.156 1 88.94 481 SER B O 1
ATOM 11358 N N . THR B 1 482 ? 15.859 25.703 16.906 1 90.69 482 THR B N 1
ATOM 11359 C CA . THR B 1 482 ? 16.734 26.547 16.094 1 90.69 482 THR B CA 1
ATOM 11360 C C . THR B 1 482 ? 18.203 26.328 16.484 1 90.69 482 THR B C 1
ATOM 11362 O O . THR B 1 482 ? 18.5 25.875 17.594 1 90.69 482 THR B O 1
ATOM 11365 N N . VAL B 1 483 ? 19.047 26.578 15.586 1 95.25 483 VAL B N 1
ATOM 11366 C CA . VAL B 1 483 ? 20.469 26.5 15.883 1 95.25 483 VAL B CA 1
ATOM 11367 C C . VAL B 1 483 ? 20.828 27.562 16.922 1 95.25 483 VAL B C 1
ATOM 11369 O O . VAL B 1 483 ? 20.484 28.75 16.766 1 95.25 483 VAL B O 1
ATOM 11372 N N . ALA B 1 484 ? 21.562 27.156 17.969 1 91.75 484 ALA B N 1
ATOM 11373 C CA . ALA B 1 484 ? 21.875 28.031 19.094 1 91.75 484 ALA B CA 1
ATOM 11374 C C . ALA B 1 484 ? 22.906 29.094 18.688 1 91.75 484 ALA B C 1
ATOM 11376 O O . ALA B 1 484 ? 23.516 28.984 17.609 1 91.75 484 ALA B O 1
ATOM 11377 N N . THR B 1 485 ? 23.078 30.094 19.516 1 91.56 485 THR B N 1
ATOM 11378 C CA . THR B 1 485 ? 23.969 31.219 19.25 1 91.56 485 THR B CA 1
ATOM 11379 C C . THR B 1 485 ? 25.422 30.75 19.172 1 91.56 485 THR B C 1
ATOM 11381 O O . THR B 1 485 ? 26.25 31.391 18.516 1 91.56 485 THR B O 1
ATOM 11384 N N . ASP B 1 486 ? 25.703 29.656 19.844 1 92.06 486 ASP B N 1
ATOM 11385 C CA . ASP B 1 486 ? 27.062 29.125 19.812 1 92.06 486 ASP B CA 1
ATOM 11386 C C . ASP B 1 486 ? 27.297 28.266 18.578 1 92.06 486 ASP B C 1
ATOM 11388 O O . ASP B 1 486 ? 28.359 27.672 18.406 1 92.06 486 ASP B O 1
ATOM 11392 N N . GLY B 1 487 ? 26.281 28.172 17.781 1 92.62 487 GLY B N 1
ATOM 11393 C CA . GLY B 1 487 ? 26.422 27.5 16.5 1 92.62 487 GLY B CA 1
ATOM 11394 C C . GLY B 1 487 ? 26.062 26.031 16.562 1 92.62 487 GLY B C 1
ATOM 11395 O O . GLY B 1 487 ? 26.078 25.328 15.555 1 92.62 487 GLY B O 1
ATOM 11396 N N . ASN B 1 488 ? 25.609 25.516 17.688 1 93.81 488 ASN B N 1
ATOM 11397 C CA . ASN B 1 488 ? 25.328 24.094 17.844 1 93.81 488 ASN B CA 1
ATOM 11398 C C . ASN B 1 488 ? 23.828 23.812 17.891 1 93.81 488 ASN B C 1
ATOM 11400 O O . ASN B 1 488 ? 23.031 24.734 18.094 1 93.81 488 ASN B O 1
ATOM 11404 N N . MET B 1 489 ? 23.469 22.625 17.562 1 94 489 MET B N 1
ATOM 11405 C CA . MET B 1 489 ? 22.094 22.156 17.703 1 94 489 MET B CA 1
ATOM 11406 C C . MET B 1 489 ? 21.922 21.328 18.969 1 94 489 MET B C 1
ATOM 11408 O O . MET B 1 489 ? 22.719 20.422 19.234 1 94 489 MET B O 1
ATOM 11412 N N . TYR B 1 490 ? 20.984 21.656 19.719 1 90.06 490 TYR B N 1
ATOM 11413 C CA . TYR B 1 490 ? 20.703 20.938 20.953 1 90.06 490 TYR B CA 1
ATOM 11414 C C . TYR B 1 490 ? 19.344 20.234 20.875 1 90.06 490 TYR B C 1
ATOM 11416 O O . TYR B 1 490 ? 18.328 20.875 20.656 1 90.06 490 TYR B O 1
ATOM 11424 N N . LEU B 1 491 ? 19.406 18.969 20.922 1 90 491 LEU B N 1
ATOM 11425 C CA . LEU B 1 491 ? 18.203 18.156 21.016 1 90 491 LEU B CA 1
ATOM 11426 C C . LEU B 1 491 ? 17.984 17.672 22.453 1 90 491 LEU B C 1
ATOM 11428 O O . LEU B 1 491 ? 18.828 16.953 23 1 90 491 LEU B O 1
ATOM 11432 N N . VAL B 1 492 ? 16.891 18.031 22.984 1 85.44 492 VAL B N 1
ATOM 11433 C CA . VAL B 1 492 ? 16.641 17.688 24.375 1 85.44 492 VAL B CA 1
ATOM 11434 C C . VAL B 1 492 ? 15.523 16.656 24.469 1 85.44 492 VAL B C 1
ATOM 11436 O O . VAL B 1 492 ? 14.461 16.828 23.875 1 85.44 492 VAL B O 1
ATOM 11439 N N . GLY B 1 493 ? 15.781 15.664 25.172 1 84.44 493 GLY B N 1
ATOM 11440 C CA . GLY B 1 493 ? 14.75 14.695 25.5 1 84.44 493 GLY B CA 1
ATOM 11441 C C . GLY B 1 493 ? 14.281 13.906 24.281 1 84.44 493 GLY B C 1
ATOM 11442 O O . GLY B 1 493 ? 13.078 13.695 24.109 1 84.44 493 GLY B O 1
ATOM 11443 N N . VAL B 1 494 ? 15.133 13.555 23.422 1 89.69 494 VAL B N 1
ATOM 11444 C CA . VAL B 1 494 ? 14.773 12.766 22.25 1 89.69 494 VAL B CA 1
ATOM 11445 C C . VAL B 1 494 ? 14.992 11.281 22.547 1 89.69 494 VAL B C 1
ATOM 11447 O O . VAL B 1 494 ? 15.961 10.906 23.203 1 89.69 494 VAL B O 1
ATOM 11450 N N . GLY B 1 495 ? 13.992 10.398 22.141 1 92.25 495 GLY B N 1
ATOM 11451 C CA . GLY B 1 495 ? 14.141 8.969 22.328 1 92.25 495 GLY B CA 1
ATOM 11452 C C . GLY B 1 495 ? 15.234 8.367 21.453 1 92.25 495 GLY B C 1
ATOM 11453 O O . GLY B 1 495 ? 15.664 8.984 20.469 1 92.25 495 GLY B O 1
ATOM 11454 N N . PRO B 1 496 ? 15.703 7.188 21.844 1 94.06 496 PRO B N 1
ATOM 11455 C CA . PRO B 1 496 ? 16.719 6.547 21.016 1 94.06 496 PRO B CA 1
ATOM 11456 C C . PRO B 1 496 ? 16.172 6.098 19.656 1 94.06 496 PRO B C 1
ATOM 11458 O O . PRO B 1 496 ? 14.969 5.828 19.531 1 94.06 496 PRO B O 1
ATOM 11461 N N . GLY B 1 497 ? 16.969 6.035 18.641 1 94.44 497 GLY B N 1
ATOM 11462 C CA . GLY B 1 497 ? 16.594 5.617 17.297 1 94.44 497 GLY B CA 1
ATOM 11463 C C . GLY B 1 497 ? 17.391 6.32 16.219 1 94.44 497 GLY B C 1
ATOM 11464 O O . GLY B 1 497 ? 18.297 7.105 16.516 1 94.44 497 GLY B O 1
ATOM 11465 N N . VAL B 1 498 ? 17.156 5.988 14.984 1 95.12 498 VAL B N 1
ATOM 11466 C CA . VAL B 1 498 ? 17.734 6.695 13.844 1 95.12 498 VAL B CA 1
ATOM 11467 C C . VAL B 1 498 ? 16.672 7.613 13.227 1 95.12 498 VAL B C 1
ATOM 11469 O O . VAL B 1 498 ? 15.609 7.156 12.82 1 95.12 498 VAL B O 1
ATOM 11472 N N . TYR B 1 499 ? 17.031 8.914 13.227 1 95.25 499 TYR B N 1
ATOM 11473 C CA . TYR B 1 499 ? 16.109 9.93 12.742 1 95.25 499 TYR B CA 1
ATOM 11474 C C . TYR B 1 499 ? 16.625 10.578 11.461 1 95.25 499 TYR B C 1
ATOM 11476 O O . TYR B 1 499 ? 17.797 10.43 11.117 1 95.25 499 TYR B O 1
ATOM 11484 N N . THR B 1 500 ? 15.742 11.195 10.742 1 96 500 THR B N 1
ATOM 11485 C CA . THR B 1 500 ? 16.141 12.094 9.664 1 96 500 THR B CA 1
ATOM 11486 C C . THR B 1 500 ? 16.25 13.531 10.164 1 96 500 THR B C 1
ATOM 11488 O O . THR B 1 500 ? 15.266 14.102 10.656 1 96 500 THR B O 1
ATOM 11491 N N . LEU B 1 501 ? 17.391 14.062 10.086 1 96.25 501 LEU B N 1
ATOM 11492 C CA . LEU B 1 501 ? 17.656 15.445 10.477 1 96.25 501 LEU B CA 1
ATOM 11493 C C . LEU B 1 501 ? 17.469 16.391 9.289 1 96.25 501 LEU B C 1
ATOM 11495 O O . LEU B 1 501 ? 18.078 16.188 8.234 1 96.25 501 LEU B O 1
ATOM 11499 N N . ARG B 1 502 ? 16.641 17.359 9.453 1 95.56 502 ARG B N 1
ATOM 11500 C CA . ARG B 1 502 ? 16.562 18.469 8.516 1 95.56 502 ARG B CA 1
ATOM 11501 C C . ARG B 1 502 ? 17.312 19.688 9.047 1 95.56 502 ARG B C 1
ATOM 11503 O O . ARG B 1 502 ? 16.719 20.531 9.734 1 95.56 502 ARG B O 1
ATOM 11510 N N . ALA B 1 503 ? 18.516 19.75 8.68 1 96.81 503 ALA B N 1
ATOM 11511 C CA . ALA B 1 503 ? 19.406 20.828 9.133 1 96.81 503 ALA B CA 1
ATOM 11512 C C . ALA B 1 503 ? 19.406 21.984 8.141 1 96.81 503 ALA B C 1
ATOM 11514 O O . ALA B 1 503 ? 19.188 21.781 6.945 1 96.81 503 ALA B O 1
ATOM 11515 N N . PRO B 1 504 ? 19.688 23.234 8.695 1 96.94 504 PRO B N 1
ATOM 11516 C CA . PRO B 1 504 ? 19.891 24.328 7.742 1 96.94 504 PRO B CA 1
ATOM 11517 C C . PRO B 1 504 ? 21.125 24.125 6.859 1 96.94 504 PRO B C 1
ATOM 11519 O O . PRO B 1 504 ? 22.141 23.578 7.32 1 96.94 504 PRO B O 1
ATOM 11522 N N . ARG B 1 505 ? 21.062 24.609 5.648 1 97.12 505 ARG B N 1
ATOM 11523 C CA . ARG B 1 505 ? 22.125 24.312 4.691 1 97.12 505 ARG B CA 1
ATOM 11524 C C . ARG B 1 505 ? 22.828 25.594 4.242 1 97.12 505 ARG B C 1
ATOM 11526 O O . ARG B 1 505 ? 23.531 25.594 3.229 1 97.12 505 ARG B O 1
ATOM 11533 N N . GLY B 1 506 ? 22.578 26.672 4.926 1 97.19 506 GLY B N 1
ATOM 11534 C CA . GLY B 1 506 ? 23.156 27.969 4.59 1 97.19 506 GLY B CA 1
ATOM 11535 C C . GLY B 1 506 ? 22.156 28.953 4.035 1 97.19 506 GLY B C 1
ATOM 11536 O O . GLY B 1 506 ? 21.094 28.562 3.537 1 97.19 506 GLY B O 1
ATOM 11537 N N . LYS B 1 507 ? 22.516 30.219 4.168 1 95.94 507 LYS B N 1
ATOM 11538 C CA . LYS B 1 507 ? 21.688 31.297 3.631 1 95.94 507 LYS B CA 1
ATOM 11539 C C . LYS B 1 507 ? 22.172 31.719 2.25 1 95.94 507 LYS B C 1
ATOM 11541 O O . LYS B 1 507 ? 21.781 31.125 1.239 1 95.94 507 LYS B O 1
ATOM 11546 N N . ASN B 1 508 ? 23.156 32.562 2.178 1 95 508 ASN B N 1
ATOM 11547 C CA . ASN B 1 508 ? 23.672 33.031 0.89 1 95 508 ASN B CA 1
ATOM 11548 C C . ASN B 1 508 ? 24.859 32.188 0.437 1 95 508 ASN B C 1
ATOM 11550 O O . ASN B 1 508 ? 25.375 32.375 -0.667 1 95 508 ASN B O 1
ATOM 11554 N N . LYS B 1 509 ? 25.297 31.281 1.271 1 96.44 509 LYS B N 1
ATOM 11555 C CA . LYS B 1 509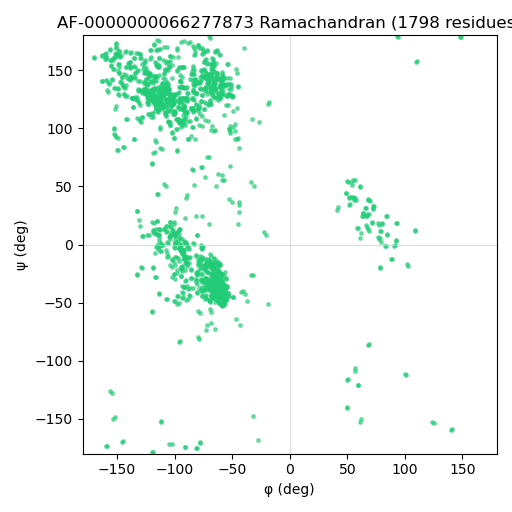 ? 26.281 30.266 0.921 1 96.44 509 LYS B CA 1
ATOM 11556 C C . LYS B 1 509 ? 25.672 28.859 1.004 1 96.44 509 LYS B C 1
ATOM 11558 O O . LYS B 1 509 ? 24.672 28.641 1.697 1 96.44 509 LYS B O 1
ATOM 11563 N N . ARG B 1 510 ? 26.266 27.984 0.228 1 96.88 510 ARG B N 1
ATOM 11564 C CA . ARG B 1 510 ? 25.812 26.594 0.276 1 96.88 510 ARG B CA 1
ATOM 11565 C C . ARG B 1 510 ? 26.906 25.688 0.84 1 96.88 510 ARG B C 1
ATOM 11567 O O . ARG B 1 510 ? 28.094 26 0.754 1 96.88 510 ARG B O 1
ATOM 11574 N N . TYR B 1 511 ? 26.422 24.562 1.451 1 97.69 511 TYR B N 1
ATOM 11575 C CA . TYR B 1 511 ? 27.359 23.688 2.135 1 97.69 511 TYR B CA 1
ATOM 11576 C C . TYR B 1 511 ? 27.047 22.219 1.852 1 97.69 511 TYR B C 1
ATOM 11578 O O . TYR B 1 511 ? 25.891 21.844 1.712 1 97.69 511 TYR B O 1
ATOM 11586 N N . LYS B 1 512 ? 28.094 21.406 1.742 1 94.88 512 LYS B N 1
ATOM 11587 C CA . LYS B 1 512 ? 27.969 19.953 1.882 1 94.88 512 LYS B CA 1
ATOM 11588 C C . LYS B 1 512 ? 27.953 19.547 3.352 1 94.88 512 LYS B C 1
ATOM 11590 O O . LYS B 1 512 ? 28.781 20.016 4.141 1 94.88 512 LYS B O 1
ATOM 11595 N N . LEU B 1 513 ? 27 18.75 3.68 1 95.88 513 LEU B N 1
ATOM 11596 C CA . LEU B 1 513 ? 26.828 18.359 5.074 1 95.88 513 LEU B CA 1
ATOM 11597 C C . LEU B 1 513 ? 27.281 16.922 5.297 1 95.88 513 LEU B C 1
ATOM 11599 O O . LEU B 1 513 ? 27.047 16.047 4.457 1 95.88 513 LEU B O 1
ATOM 11603 N N . HIS B 1 514 ? 27.984 16.703 6.402 1 92.62 514 HIS B N 1
ATOM 11604 C CA . HIS B 1 514 ? 28.484 15.391 6.809 1 92.62 514 HIS B CA 1
ATOM 11605 C C . HIS B 1 514 ? 28.266 15.156 8.297 1 92.62 514 HIS B C 1
ATOM 11607 O O . HIS B 1 514 ? 28.75 15.922 9.133 1 92.62 514 HIS B O 1
ATOM 11613 N N . LEU B 1 515 ? 27.484 14.133 8.586 1 91.06 515 LEU B N 1
ATOM 11614 C CA . LEU B 1 515 ? 27.219 13.758 9.969 1 91.06 515 LEU B CA 1
ATOM 11615 C C . LEU B 1 515 ? 28.156 12.641 10.414 1 91.06 515 LEU B C 1
ATOM 11617 O O . LEU B 1 515 ? 28.328 11.656 9.703 1 91.06 515 LEU B O 1
ATOM 11621 N N . ALA B 1 516 ? 28.859 12.852 11.5 1 84.88 516 ALA B N 1
ATOM 11622 C CA . ALA B 1 516 ? 29.75 11.828 12.039 1 84.88 516 ALA B CA 1
ATOM 11623 C C . ALA B 1 516 ? 29.656 11.773 13.562 1 84.88 516 ALA B C 1
ATOM 11625 O O . ALA B 1 516 ? 29.312 12.766 14.211 1 84.88 516 ALA B O 1
ATOM 11626 N N . HIS B 1 517 ? 29.734 10.633 14.039 1 68.94 517 HIS B N 1
ATOM 11627 C CA . HIS B 1 517 ? 29.812 10.492 15.492 1 68.94 517 HIS B CA 1
ATOM 11628 C C . HIS B 1 517 ? 31.156 10.984 16.016 1 68.94 517 HIS B C 1
ATOM 11630 O O . HIS B 1 517 ? 32.156 10.961 15.297 1 68.94 517 HIS B O 1
ATOM 11636 N N . SER B 1 518 ? 31.188 11.711 17.172 1 54.12 518 SER B N 1
ATOM 11637 C CA . SER B 1 518 ? 32.438 12.148 17.797 1 54.12 518 SER B CA 1
ATOM 11638 C C . SER B 1 518 ? 33.375 10.969 18.047 1 54.12 518 SER B C 1
ATOM 11640 O O . SER B 1 518 ? 32.906 9.852 18.312 1 54.12 518 SER B O 1
ATOM 11642 N N . PRO B 1 519 ? 34.719 11.062 17.562 1 46.53 519 PRO B N 1
ATOM 11643 C CA . PRO B 1 519 ? 35.75 10.023 17.516 1 46.53 519 PRO B CA 1
ATOM 11644 C C . PRO B 1 519 ? 35.75 9.117 18.75 1 46.53 519 PRO B C 1
ATOM 11646 O O . PRO B 1 519 ? 36.469 8.133 18.797 1 46.53 519 PRO B O 1
ATOM 11649 N N . ARG B 1 520 ? 35.594 9.648 19.969 1 41.22 520 ARG B N 1
ATOM 11650 C CA . ARG B 1 520 ? 36 8.781 21.078 1 41.22 520 ARG B CA 1
ATOM 11651 C C . ARG B 1 520 ? 35.062 7.578 21.188 1 41.22 520 ARG B C 1
ATOM 11653 O O . ARG B 1 520 ? 35.25 6.738 22.062 1 41.22 520 ARG B O 1
ATOM 11660 N N . GLU B 1 521 ? 33.969 7.613 20.719 1 40.28 521 GLU B N 1
ATOM 11661 C CA . GLU B 1 521 ? 33.125 6.441 20.938 1 40.28 521 GLU B CA 1
ATOM 11662 C C . GLU B 1 521 ? 32.906 5.672 19.641 1 40.28 521 GLU B C 1
ATOM 11664 O O . GLU B 1 521 ? 33.031 6.234 18.547 1 40.28 521 GLU B O 1
ATOM 11669 N N . PRO B 1 522 ? 32.562 4.441 19.797 1 40.66 522 PRO B N 1
ATOM 11670 C CA . PRO B 1 522 ? 32.406 3.502 18.688 1 40.66 522 PRO B CA 1
ATOM 11671 C C . PRO B 1 522 ? 31.75 4.148 17.453 1 40.66 522 PRO B C 1
ATOM 11673 O O . PRO B 1 522 ? 31.109 5.203 17.578 1 40.66 522 PRO B O 1
ATOM 11676 N N . VAL B 1 523 ? 31.781 3.377 16.25 1 47.06 523 VAL B N 1
ATOM 11677 C CA . VAL B 1 523 ? 31.703 3.334 14.797 1 47.06 523 VAL B CA 1
ATOM 11678 C C . VAL B 1 523 ? 30.312 3.785 14.336 1 47.06 523 VAL B C 1
ATOM 11680 O O . VAL B 1 523 ? 29.375 2.998 14.344 1 47.06 523 VAL B O 1
ATOM 11683 N N . HIS B 1 524 ? 29.781 4.852 14.734 1 53.66 524 HIS B N 1
ATOM 11684 C CA . HIS B 1 524 ? 28.531 5.203 14.062 1 53.66 524 HIS B CA 1
ATOM 11685 C C . HIS B 1 524 ? 28.766 5.504 12.586 1 53.66 524 HIS B C 1
ATOM 11687 O O . HIS B 1 524 ? 29.781 6.098 12.219 1 53.66 524 HIS B O 1
ATOM 11693 N N . PRO B 1 525 ? 27.875 4.906 11.742 1 62.84 525 PRO B N 1
ATOM 11694 C CA . PRO B 1 525 ? 28.141 5.137 10.32 1 62.84 525 PRO B CA 1
ATOM 11695 C C . PRO B 1 525 ? 27.969 6.598 9.914 1 62.84 525 PRO B C 1
ATOM 11697 O O . PRO B 1 525 ? 26.938 7.199 10.188 1 62.84 525 PRO B O 1
ATOM 11700 N N . ALA B 1 526 ? 29.094 7.363 9.844 1 70.75 526 ALA B N 1
ATOM 11701 C CA . ALA B 1 526 ? 29.062 8.68 9.211 1 70.75 526 ALA B CA 1
ATOM 11702 C C . ALA B 1 526 ? 28.297 8.641 7.891 1 70.75 526 ALA B C 1
ATOM 11704 O O . ALA B 1 526 ? 28.266 7.602 7.223 1 70.75 526 ALA B O 1
ATOM 11705 N N . ASN B 1 527 ? 27.484 9.656 7.785 1 80 527 ASN B N 1
ATOM 11706 C CA . ASN B 1 527 ? 26.781 9.688 6.512 1 80 527 ASN B CA 1
ATOM 11707 C C . ASN B 1 527 ? 26.531 11.125 6.051 1 80 527 ASN B C 1
ATOM 11709 O O . ASN B 1 527 ? 26.625 12.062 6.848 1 80 527 ASN B O 1
ATOM 11713 N N . ASP B 1 528 ? 26.234 11.234 4.832 1 83.69 528 ASP B N 1
ATOM 11714 C CA . ASP B 1 528 ? 25.984 12.531 4.223 1 83.69 528 ASP B CA 1
ATOM 11715 C C . ASP B 1 528 ? 24.484 12.758 4.023 1 83.69 528 ASP B C 1
ATOM 11717 O O . ASP B 1 528 ? 24.078 13.719 3.365 1 83.69 528 ASP B O 1
ATOM 11721 N N . HIS B 1 529 ? 23.688 11.93 4.562 1 88.56 529 HIS B N 1
ATOM 11722 C CA . HIS B 1 529 ? 22.281 11.969 4.211 1 88.56 529 HIS B CA 1
ATOM 11723 C C . HIS B 1 529 ? 21.422 12.344 5.418 1 88.56 529 HIS B C 1
ATOM 11725 O O . HIS B 1 529 ? 20.203 12.211 5.379 1 88.56 529 HIS B O 1
ATOM 11731 N N . MET B 1 530 ? 22.047 12.75 6.516 1 93.31 530 MET B N 1
ATOM 11732 C CA . MET B 1 530 ? 21.422 13.383 7.68 1 93.31 530 MET B CA 1
ATOM 11733 C C . MET B 1 530 ? 20.609 12.375 8.477 1 93.31 530 MET B C 1
ATOM 11735 O O . MET B 1 530 ? 19.578 12.719 9.055 1 93.31 530 MET B O 1
ATOM 11739 N N . TYR B 1 531 ? 21.078 11.141 8.43 1 94.19 531 TYR B N 1
ATOM 11740 C CA . TYR B 1 531 ? 20.531 10.172 9.367 1 94.19 531 TYR B CA 1
ATOM 11741 C C . TYR B 1 531 ? 21.188 10.305 10.742 1 94.19 531 TYR B C 1
ATOM 11743 O O . TYR B 1 531 ? 22.344 9.906 10.922 1 94.19 531 TYR B O 1
ATOM 11751 N N . LEU B 1 532 ? 20.438 10.812 11.641 1 93.12 532 LEU B N 1
ATOM 11752 C CA . LEU B 1 532 ? 20.922 11.102 12.984 1 93.12 532 LEU B CA 1
ATOM 11753 C C . LEU B 1 532 ? 20.703 9.898 13.906 1 93.12 532 LEU B C 1
ATOM 11755 O O . LEU B 1 532 ? 19.562 9.508 14.164 1 93.12 532 LEU B O 1
ATOM 11759 N N . LEU B 1 533 ? 21.766 9.305 14.352 1 91.5 533 LEU B N 1
ATOM 11760 C CA . LEU B 1 533 ? 21.672 8.195 15.297 1 91.5 533 LEU B CA 1
ATOM 11761 C C . LEU B 1 533 ? 21.672 8.695 16.734 1 91.5 533 LEU B C 1
ATOM 11763 O O . LEU B 1 533 ? 22.656 9.297 17.188 1 91.5 533 LEU B O 1
ATOM 11767 N N . VAL B 1 534 ? 20.594 8.516 17.406 1 91.75 534 VAL B N 1
ATOM 11768 C CA . VAL B 1 534 ? 20.469 8.82 18.828 1 91.75 534 VAL B CA 1
ATOM 11769 C C . VAL B 1 534 ? 20.578 7.539 19.656 1 91.75 534 VAL B C 1
ATOM 11771 O O . VAL B 1 534 ? 19.688 6.676 19.578 1 91.75 534 VAL B O 1
ATOM 11774 N N . THR B 1 535 ? 21.609 7.414 20.391 1 90 535 THR B N 1
ATOM 11775 C CA . THR B 1 535 ? 21.828 6.207 21.188 1 90 535 THR B CA 1
ATOM 11776 C C . THR B 1 535 ? 21.531 6.465 22.656 1 90 535 THR B C 1
ATOM 11778 O O . THR B 1 535 ? 21.438 7.617 23.078 1 90 535 THR B O 1
ATOM 11781 N N . TYR B 1 536 ? 21.25 5.43 23.406 1 88 536 TYR B N 1
ATOM 11782 C CA . TYR B 1 536 ? 21.141 5.504 24.859 1 88 536 TYR B CA 1
ATOM 11783 C C . TYR B 1 536 ? 22.281 4.73 25.531 1 88 536 TYR B C 1
ATOM 11785 O O . TYR B 1 536 ? 22.438 3.529 25.312 1 88 536 TYR B O 1
ATOM 11793 N N . PRO B 1 537 ? 23.109 5.273 26.359 1 77.5 537 PRO B N 1
ATOM 11794 C CA . PRO B 1 537 ? 23.062 6.695 26.703 1 77.5 537 PRO B CA 1
ATOM 11795 C C . PRO B 1 537 ? 23.641 7.59 25.609 1 77.5 537 PRO B C 1
ATOM 11797 O O . PRO B 1 537 ? 24.328 7.102 24.703 1 77.5 537 PRO B O 1
ATOM 11800 N N . TYR B 1 538 ? 23.344 8.883 25.688 1 65.19 538 TYR B N 1
ATOM 11801 C CA . TYR B 1 538 ? 23.516 9.828 24.594 1 65.19 538 TYR B CA 1
ATOM 11802 C C . TYR B 1 538 ? 25 10.07 24.312 1 65.19 538 TYR B C 1
ATOM 11804 O O . TYR B 1 538 ? 25.828 9.953 25.219 1 65.19 538 TYR B O 1
ATOM 11812 N N . TYR B 1 539 ? 25.156 10.172 22.875 1 68.12 539 TYR B N 1
ATOM 11813 C CA . TYR B 1 539 ? 26.469 10.625 22.453 1 68.12 539 TYR B CA 1
ATOM 11814 C C . TYR B 1 539 ? 26.359 11.82 21.516 1 68.12 539 TYR B C 1
ATOM 11816 O O . TYR B 1 539 ? 25.375 11.938 20.766 1 68.12 539 TYR B O 1
ATOM 11824 N N . ASN B 1 540 ? 27.203 12.805 21.625 1 79.38 540 ASN B N 1
ATOM 11825 C CA . ASN B 1 540 ? 27.281 13.984 20.75 1 79.38 540 ASN B CA 1
ATOM 11826 C C . ASN B 1 540 ? 27.703 13.602 19.344 1 79.38 540 ASN B C 1
ATOM 11828 O O . ASN B 1 540 ? 28.391 12.602 19.125 1 79.38 540 ASN B O 1
ATOM 11832 N N . GLN B 1 541 ? 27.109 14.258 18.438 1 88.38 541 GLN B N 1
ATOM 11833 C CA . GLN B 1 541 ? 27.469 14.078 17.031 1 88.38 541 GLN B CA 1
ATOM 11834 C C . GLN B 1 541 ? 28.031 15.367 16.438 1 88.38 541 GLN B C 1
ATOM 11836 O O . GLN B 1 541 ? 27.859 16.453 17 1 88.38 541 GLN B O 1
ATOM 11841 N N . THR B 1 542 ? 28.797 15.172 15.406 1 90.88 542 THR B N 1
ATOM 11842 C CA . THR B 1 542 ? 29.359 16.312 14.703 1 90.88 542 THR B CA 1
ATOM 11843 C C . THR B 1 542 ? 28.766 16.438 13.305 1 90.88 542 THR B C 1
ATOM 11845 O O . THR B 1 542 ? 28.672 15.445 12.578 1 90.88 542 THR B O 1
ATOM 11848 N N . LEU B 1 543 ? 28.281 17.609 13.047 1 94.88 543 LEU B N 1
ATOM 11849 C CA . LEU B 1 543 ? 27.844 17.938 11.703 1 94.88 543 LEU B CA 1
ATOM 11850 C C . LEU B 1 543 ? 28.812 18.922 11.039 1 94.88 543 LEU B C 1
ATOM 11852 O O . LEU B 1 543 ? 28.922 20.078 11.461 1 94.88 543 LEU B O 1
ATOM 11856 N N . THR B 1 544 ? 29.484 18.484 10.031 1 95.44 544 THR B N 1
ATOM 11857 C CA . THR B 1 544 ? 30.469 19.312 9.344 1 95.44 544 THR B CA 1
ATOM 11858 C C . THR B 1 544 ? 29.859 19.969 8.109 1 95.44 544 THR B C 1
ATOM 11860 O O . THR B 1 544 ? 29.281 19.297 7.266 1 95.44 544 THR B O 1
ATOM 11863 N N . TYR B 1 545 ? 29.969 21.297 8.094 1 97.12 545 TYR B N 1
ATOM 11864 C CA . TYR B 1 545 ? 29.594 22.109 6.941 1 97.12 545 TYR B CA 1
ATOM 11865 C C . TYR B 1 545 ? 30.812 22.453 6.094 1 97.12 545 TYR B C 1
ATOM 11867 O O . TYR B 1 545 ? 31.656 23.266 6.496 1 97.12 545 TYR B O 1
ATOM 11875 N N . THR B 1 546 ? 30.906 21.844 4.945 1 95.94 546 THR B N 1
ATOM 11876 C CA . THR B 1 546 ? 31.969 22.188 4 1 95.94 546 THR B CA 1
ATOM 11877 C C . THR B 1 546 ? 31.438 23.094 2.891 1 95.94 546 THR B C 1
ATOM 11879 O O . THR B 1 546 ? 30.453 22.766 2.242 1 95.94 546 THR B O 1
ATOM 11882 N N . PRO B 1 547 ? 32.094 24.234 2.666 1 96.5 547 PRO B N 1
ATOM 11883 C CA . PRO B 1 547 ? 31.625 25.109 1.593 1 96.5 547 PRO B CA 1
ATOM 11884 C C . PRO B 1 547 ? 31.422 24.375 0.273 1 96.5 547 PRO B C 1
ATOM 11886 O O . PRO B 1 547 ? 32.281 23.578 -0.135 1 96.5 547 PRO B O 1
ATOM 11889 N N . TYR B 1 548 ? 30.281 24.516 -0.268 1 96.31 548 TYR B N 1
ATOM 11890 C CA . TYR B 1 548 ? 29.875 23.922 -1.537 1 96.31 548 TYR B CA 1
ATOM 11891 C C . TYR B 1 548 ? 29.859 24.953 -2.65 1 96.31 548 TYR B C 1
ATOM 11893 O O . TYR B 1 548 ? 28.906 25.734 -2.768 1 96.31 548 TYR B O 1
ATOM 11901 N N . VAL B 1 549 ? 30.859 24.891 -3.523 1 93.31 549 VAL B N 1
ATOM 11902 C CA . VAL B 1 549 ? 31.062 25.984 -4.473 1 93.31 549 VAL B CA 1
ATOM 11903 C C . VAL B 1 549 ? 30.797 25.5 -5.891 1 93.31 549 VAL B C 1
ATOM 11905 O O . VAL B 1 549 ? 30.234 26.219 -6.715 1 93.31 549 VAL B O 1
ATOM 11908 N N . ASN B 1 550 ? 31.25 24.328 -6.195 1 92 550 ASN B N 1
ATOM 11909 C CA . ASN B 1 550 ? 31.062 23.766 -7.527 1 92 550 ASN B CA 1
ATOM 11910 C C . ASN B 1 550 ? 30.062 22.609 -7.504 1 92 550 ASN B C 1
ATOM 11912 O O . ASN B 1 550 ? 30.188 21.688 -6.684 1 92 550 ASN B O 1
ATOM 11916 N N . SER B 1 551 ? 29.141 22.75 -8.422 1 94.56 551 SER B N 1
ATOM 11917 C CA . SER B 1 551 ? 28.062 21.766 -8.461 1 94.56 551 SER B CA 1
ATOM 11918 C C . SER B 1 551 ? 28.594 20.391 -8.867 1 94.56 551 SER B C 1
ATOM 11920 O O . SER B 1 551 ? 29.406 20.281 -9.781 1 94.56 551 SER B O 1
ATOM 11922 N N . ASP B 1 552 ? 28.031 19.359 -8.25 1 92 552 ASP B N 1
ATOM 11923 C CA . ASP B 1 552 ? 28.359 17.984 -8.617 1 92 552 ASP B CA 1
ATOM 11924 C C . ASP B 1 552 ? 27.812 17.641 -9.992 1 92 552 ASP B C 1
ATOM 11926 O O . ASP B 1 552 ? 28.266 16.688 -10.633 1 92 552 ASP B O 1
ATOM 11930 N N . LEU B 1 553 ? 26.875 18.375 -10.469 1 92.88 553 LEU B N 1
ATOM 11931 C CA . LEU B 1 553 ? 26.297 18.125 -11.781 1 92.88 553 LEU B CA 1
ATOM 11932 C C . LEU B 1 553 ? 27.266 18.5 -12.891 1 92.88 553 LEU B C 1
ATOM 11934 O O . LEU B 1 553 ? 27.078 18.109 -14.047 1 92.88 553 LEU B O 1
ATOM 11938 N N . ALA B 1 554 ? 28.281 19.234 -12.539 1 91.44 554 ALA B N 1
ATOM 11939 C CA . ALA B 1 554 ? 29.266 19.656 -13.531 1 91.44 554 ALA B CA 1
ATOM 11940 C C . ALA B 1 554 ? 30.375 18.609 -13.672 1 91.44 554 ALA B C 1
ATOM 11942 O O . ALA B 1 554 ? 31.266 18.766 -14.5 1 91.44 554 ALA B O 1
ATOM 11943 N N . VAL B 1 555 ? 30.297 17.578 -12.914 1 91.12 555 VAL B N 1
ATOM 11944 C CA . VAL B 1 555 ? 31.328 16.562 -12.898 1 91.12 555 VAL B CA 1
ATOM 11945 C C . VAL B 1 555 ? 30.969 15.453 -13.891 1 91.12 555 VAL B C 1
ATOM 11947 O O . VAL B 1 555 ? 29.875 14.875 -13.828 1 91.12 555 VAL B O 1
ATOM 11950 N N . ASP B 1 556 ? 31.922 15.188 -14.789 1 89 556 ASP B N 1
ATOM 11951 C CA . ASP B 1 556 ? 31.719 14.102 -15.75 1 89 556 ASP B CA 1
ATOM 11952 C C . ASP B 1 556 ? 31.938 12.742 -15.094 1 89 556 ASP B C 1
ATOM 11954 O O . ASP B 1 556 ? 32.719 12.617 -14.133 1 89 556 ASP B O 1
ATOM 11958 N N . MET B 1 557 ? 31.219 11.773 -15.609 1 90 557 MET B N 1
ATOM 11959 C CA . MET B 1 557 ? 31.281 10.43 -15.039 1 90 557 MET B CA 1
ATOM 11960 C C . MET B 1 557 ? 31.453 9.383 -16.125 1 90 557 MET B C 1
ATOM 11962 O O . MET B 1 557 ? 31 9.586 -17.266 1 90 557 MET B O 1
ATOM 11966 N N . ALA B 1 558 ? 32.094 8.359 -15.789 1 89.69 558 ALA B N 1
ATOM 11967 C CA . ALA B 1 558 ? 32.125 7.145 -16.594 1 89.69 558 ALA B CA 1
ATOM 11968 C C . ALA B 1 558 ? 31.516 5.969 -15.828 1 89.69 558 ALA B C 1
ATOM 11970 O O . ALA B 1 558 ? 31.641 5.887 -14.609 1 89.69 558 ALA B O 1
ATOM 11971 N N . HIS B 1 559 ? 30.859 5.129 -16.547 1 88.88 559 HIS B N 1
ATOM 11972 C CA . HIS B 1 559 ? 30.219 3.959 -15.945 1 88.88 559 HIS B CA 1
ATOM 11973 C C . HIS B 1 559 ? 30.812 2.666 -16.5 1 88.88 559 HIS B C 1
ATOM 11975 O O . HIS B 1 559 ? 30.891 2.49 -17.719 1 88.88 559 HIS B O 1
ATOM 11981 N N . LEU B 1 560 ? 31.219 1.854 -15.562 1 89.12 560 LEU B N 1
ATOM 11982 C CA . LEU B 1 560 ? 31.828 0.575 -15.906 1 89.12 560 LEU B CA 1
ATOM 11983 C C . LEU B 1 560 ? 30.859 -0.572 -15.68 1 89.12 560 LEU B C 1
ATOM 11985 O O . LEU B 1 560 ? 30.281 -0.705 -14.594 1 89.12 560 LEU B O 1
ATOM 11989 N N . PHE B 1 561 ? 30.703 -1.414 -16.766 1 84.75 561 PHE B N 1
ATOM 11990 C CA . PHE B 1 561 ? 29.797 -2.551 -16.688 1 84.75 561 PHE B CA 1
ATOM 11991 C C . PHE B 1 561 ? 30.562 -3.865 -16.75 1 84.75 561 PHE B C 1
ATOM 11993 O O . PHE B 1 561 ? 31.672 -3.916 -17.297 1 84.75 561 PHE B O 1
ATOM 12000 N N . GLY B 1 562 ? 29.969 -4.902 -16.188 1 82.81 562 GLY B N 1
ATOM 12001 C CA . GLY B 1 562 ? 30.594 -6.215 -16.156 1 82.81 562 GLY B CA 1
ATOM 12002 C C . GLY B 1 562 ? 30.484 -6.957 -17.484 1 82.81 562 GLY B C 1
ATOM 12003 O O . GLY B 1 562 ? 29.766 -6.516 -18.391 1 82.81 562 GLY B O 1
ATOM 12004 N N . SER B 1 563 ? 31.172 -8.016 -17.641 1 74 563 SER B N 1
ATOM 12005 C CA . SER B 1 563 ? 31.312 -8.75 -18.891 1 74 563 SER B CA 1
ATOM 12006 C C . SER B 1 563 ? 30.016 -9.43 -19.281 1 74 563 SER B C 1
ATOM 12008 O O . SER B 1 563 ? 29.609 -9.406 -20.438 1 74 563 SER B O 1
ATOM 12010 N N . ASN B 1 564 ? 29.391 -10.242 -18.5 1 61 564 ASN B N 1
ATOM 12011 C CA . ASN B 1 564 ? 28.297 -11.094 -18.922 1 61 564 ASN B CA 1
ATOM 12012 C C . ASN B 1 564 ? 26.938 -10.484 -18.594 1 61 564 ASN B C 1
ATOM 12014 O O . ASN B 1 564 ? 25.953 -10.727 -19.281 1 61 564 ASN B O 1
ATOM 12018 N N . ASP B 1 565 ? 26.938 -9.664 -17.656 1 60.28 565 ASP B N 1
ATOM 12019 C CA . ASP B 1 565 ? 25.594 -9.344 -17.188 1 60.28 565 ASP B CA 1
ATOM 12020 C C . ASP B 1 565 ? 25.391 -7.832 -17.078 1 60.28 565 ASP B C 1
ATOM 12022 O O . ASP B 1 565 ? 24.422 -7.371 -16.484 1 60.28 565 ASP B O 1
ATOM 12026 N N . ARG B 1 566 ? 26.25 -7.141 -17.812 1 66.56 566 ARG B N 1
ATOM 12027 C CA . ARG B 1 566 ? 26.172 -5.684 -17.797 1 66.56 566 ARG B CA 1
ATOM 12028 C C . ARG B 1 566 ? 25.906 -5.164 -16.391 1 66.56 566 ARG B C 1
ATOM 12030 O O . ARG B 1 566 ? 25.156 -4.199 -16.219 1 66.56 566 ARG B O 1
ATOM 12037 N N . ARG B 1 567 ? 26.422 -5.984 -15.516 1 71.75 567 ARG B N 1
ATOM 12038 C CA . ARG B 1 567 ? 26.391 -5.52 -14.133 1 71.75 567 ARG B CA 1
ATOM 12039 C C . ARG B 1 567 ? 26.984 -4.125 -14.008 1 71.75 567 ARG B C 1
ATOM 12041 O O . ARG B 1 567 ? 27.969 -3.809 -14.672 1 71.75 567 ARG B O 1
ATOM 12048 N N . TYR B 1 568 ? 26.375 -3.443 -13.164 1 78.75 568 TYR B N 1
ATOM 12049 C CA . TYR B 1 568 ? 26.938 -2.133 -12.852 1 78.75 568 TYR B CA 1
ATOM 12050 C C . TYR B 1 568 ? 28.125 -2.26 -11.906 1 78.75 568 TYR B C 1
ATOM 12052 O O . TYR B 1 568 ? 27.953 -2.441 -10.695 1 78.75 568 TYR B O 1
ATOM 12060 N N . VAL B 1 569 ? 29.297 -2.141 -12.391 1 83.81 569 VAL B N 1
ATOM 12061 C CA . VAL B 1 569 ? 30.516 -2.447 -11.633 1 83.81 569 VAL B CA 1
ATOM 12062 C C . VAL B 1 569 ? 31 -1.196 -10.906 1 83.81 569 VAL B C 1
ATOM 12064 O O . VAL B 1 569 ? 31.328 -1.253 -9.719 1 83.81 569 VAL B O 1
ATOM 12067 N N . ALA B 1 570 ? 31.047 -0.112 -11.625 1 89.38 570 ALA B N 1
ATOM 12068 C CA . ALA B 1 570 ? 31.609 1.069 -10.977 1 89.38 570 ALA B CA 1
ATOM 12069 C C . ALA B 1 570 ? 31.172 2.346 -11.688 1 89.38 570 ALA B C 1
ATOM 12071 O O . ALA B 1 570 ? 30.734 2.305 -12.836 1 89.38 570 ALA B O 1
ATOM 12072 N N . THR B 1 571 ? 31.281 3.398 -10.953 1 89.69 571 THR B N 1
ATOM 12073 C CA . THR B 1 571 ? 31.172 4.75 -11.492 1 89.69 571 THR B CA 1
ATOM 12074 C C . THR B 1 571 ? 32.438 5.547 -11.219 1 89.69 571 THR B C 1
ATOM 12076 O O . THR B 1 571 ? 32.938 5.555 -10.094 1 89.69 571 THR B O 1
ATOM 12079 N N . ILE B 1 572 ? 32.969 6.156 -12.281 1 92.69 572 ILE B N 1
ATOM 12080 C CA . ILE B 1 572 ? 34.156 6.984 -12.156 1 92.69 572 ILE B CA 1
ATOM 12081 C C . ILE B 1 572 ? 33.781 8.453 -12.305 1 92.69 572 ILE B C 1
ATOM 12083 O O . ILE B 1 572 ? 33.219 8.859 -13.32 1 92.69 572 ILE B O 1
ATOM 12087 N N . TYR B 1 573 ? 34.125 9.234 -11.289 1 91.94 573 TYR B N 1
ATOM 12088 C CA . TYR B 1 573 ? 33.844 10.672 -11.281 1 91.94 573 TYR B CA 1
ATOM 12089 C C . TYR B 1 573 ? 35.125 11.453 -11.586 1 91.94 573 TYR B C 1
ATOM 12091 O O . TYR B 1 573 ? 36.156 11.258 -10.93 1 91.94 573 TYR B O 1
ATOM 12099 N N . PHE B 1 574 ? 35.094 12.266 -12.625 1 92.94 574 PHE B N 1
ATOM 12100 C CA . PHE B 1 574 ? 36.188 13.148 -12.969 1 92.94 574 PHE B CA 1
ATOM 12101 C C . PHE B 1 574 ? 35.906 14.578 -12.539 1 92.94 574 PHE B C 1
ATOM 12103 O O . PHE B 1 574 ? 35.281 15.344 -13.273 1 92.94 574 PHE B O 1
ATOM 12110 N N . ASN B 1 575 ? 36.406 14.945 -11.391 1 92.88 575 ASN B N 1
ATOM 12111 C CA . ASN B 1 575 ? 36.094 16.25 -10.828 1 92.88 575 ASN B CA 1
ATOM 12112 C C . ASN B 1 575 ? 37.219 17.25 -11.117 1 92.88 575 ASN B C 1
ATOM 12114 O O . ASN B 1 575 ? 38.188 17.312 -10.391 1 92.88 575 ASN B O 1
ATOM 12118 N N . PRO B 1 576 ? 37.094 18.062 -12.07 1 90.69 576 PRO B N 1
ATOM 12119 C CA . PRO B 1 576 ? 38.156 19 -12.422 1 90.69 576 PRO B CA 1
ATOM 12120 C C . PRO B 1 576 ? 38.344 20.109 -11.391 1 90.69 576 PRO B C 1
ATOM 12122 O O . PRO B 1 576 ? 39.406 20.703 -11.289 1 90.69 576 PRO B O 1
ATOM 12125 N N . PHE B 1 577 ? 37.312 20.375 -10.656 1 90.31 577 PHE B N 1
ATOM 12126 C CA . PHE B 1 577 ? 37.344 21.484 -9.703 1 90.31 577 PHE B CA 1
ATOM 12127 C C . PHE B 1 577 ? 38.125 21.094 -8.461 1 90.31 577 PHE B C 1
ATOM 12129 O O . PHE B 1 577 ? 38.875 21.922 -7.914 1 90.31 577 PHE B O 1
ATOM 12136 N N . GLU B 1 578 ? 37.938 19.922 -8.086 1 90.5 578 GLU B N 1
ATOM 12137 C CA . GLU B 1 578 ? 38.656 19.422 -6.926 1 90.5 578 GLU B CA 1
ATOM 12138 C C . GLU B 1 578 ? 39.938 18.719 -7.348 1 90.5 578 GLU B C 1
ATOM 12140 O O . GLU B 1 578 ? 40.781 18.359 -6.504 1 90.5 578 GLU B O 1
ATOM 12145 N N . GLN B 1 579 ? 40.125 18.531 -8.586 1 91.5 579 GLN B N 1
ATOM 12146 C CA . GLN B 1 579 ? 41.281 17.812 -9.141 1 91.5 579 GLN B CA 1
ATOM 12147 C C . GLN B 1 579 ? 41.406 16.422 -8.539 1 91.5 579 GLN B C 1
ATOM 12149 O O . GLN B 1 579 ? 42.438 16.062 -8.008 1 91.5 579 GLN B O 1
ATOM 12154 N N . THR B 1 580 ? 40.344 15.766 -8.695 1 94.44 580 THR B N 1
ATOM 12155 C CA . THR B 1 580 ? 40.312 14.391 -8.195 1 94.44 580 THR B CA 1
ATOM 12156 C C . THR B 1 580 ? 39.594 13.477 -9.195 1 94.44 580 THR B C 1
ATOM 12158 O O . THR B 1 580 ? 38.812 13.938 -10.023 1 94.44 580 THR B O 1
ATOM 12161 N N . VAL B 1 581 ? 39.938 12.234 -9.195 1 94.94 581 VAL B N 1
ATOM 12162 C CA . VAL B 1 581 ? 39.188 11.133 -9.797 1 94.94 581 VAL B CA 1
ATOM 12163 C C . VAL B 1 581 ? 38.75 10.172 -8.703 1 94.94 581 VAL B C 1
ATOM 12165 O O . VAL B 1 581 ? 39.531 9.734 -7.875 1 94.94 581 VAL B O 1
ATOM 12168 N N . THR B 1 582 ? 37.438 9.977 -8.664 1 93.38 582 THR B N 1
ATOM 12169 C CA . THR B 1 582 ? 36.875 9.07 -7.664 1 93.38 582 THR B CA 1
ATOM 12170 C C . THR B 1 582 ? 36.156 7.895 -8.328 1 93.38 582 THR B C 1
ATOM 12172 O O . THR B 1 582 ? 35.375 8.078 -9.242 1 93.38 582 THR B O 1
ATOM 12175 N N . VAL B 1 583 ? 36.562 6.707 -7.902 1 91.94 583 VAL B N 1
ATOM 12176 C CA . VAL B 1 583 ? 35.875 5.5 -8.367 1 91.94 583 VAL B CA 1
ATOM 12177 C C . VAL B 1 583 ? 34.969 4.977 -7.273 1 91.94 583 VAL B C 1
ATOM 12179 O O . VAL B 1 583 ? 35.406 4.711 -6.152 1 91.94 583 VAL B O 1
ATOM 12182 N N . HIS B 1 584 ? 33.719 4.938 -7.527 1 87.5 584 HIS B N 1
ATOM 12183 C CA . HIS B 1 584 ? 32.781 4.211 -6.664 1 87.5 584 HIS B CA 1
ATOM 12184 C C . HIS B 1 584 ? 32.594 2.775 -7.141 1 87.5 584 HIS B C 1
ATOM 12186 O O . HIS B 1 584 ? 31.922 2.535 -8.141 1 87.5 584 HIS B O 1
ATOM 12192 N N . LEU B 1 585 ? 33.156 1.881 -6.391 1 86.44 585 LEU B N 1
ATOM 12193 C CA . LEU B 1 585 ? 33.062 0.467 -6.734 1 86.44 585 LEU B CA 1
ATOM 12194 C C . LEU B 1 585 ? 31.75 -0.124 -6.215 1 86.44 585 LEU B C 1
ATOM 12196 O O . LEU B 1 585 ? 31.516 -0.182 -5.004 1 86.44 585 LEU B O 1
ATOM 12200 N N . ASN B 1 586 ? 30.906 -0.543 -7.09 1 78.31 586 ASN B N 1
ATOM 12201 C CA . ASN B 1 586 ? 29.594 -1.079 -6.734 1 78.31 586 ASN B CA 1
ATOM 12202 C C . ASN B 1 586 ? 29.625 -2.6 -6.605 1 78.31 586 ASN B C 1
ATOM 12204 O O . ASN B 1 586 ? 28.812 -3.186 -5.895 1 78.31 586 ASN B O 1
ATOM 12208 N N . ASN B 1 587 ? 30.422 -3.225 -7.453 1 78.81 587 ASN B N 1
ATOM 12209 C CA . ASN B 1 587 ? 30.562 -4.676 -7.457 1 78.81 587 ASN B CA 1
ATOM 12210 C C . ASN B 1 587 ? 32.031 -5.098 -7.566 1 78.81 587 ASN B C 1
ATOM 12212 O O . ASN B 1 587 ? 32.75 -4.652 -8.461 1 78.81 587 ASN B O 1
ATOM 12216 N N . ILE B 1 588 ? 32.469 -5.879 -6.688 1 79.75 588 ILE B N 1
ATOM 12217 C CA . ILE B 1 588 ? 33.875 -6.266 -6.676 1 79.75 588 ILE B CA 1
ATOM 12218 C C . ILE B 1 588 ? 34.125 -7.297 -7.77 1 79.75 588 ILE B C 1
ATOM 12220 O O . ILE B 1 588 ? 35.281 -7.609 -8.078 1 79.75 588 ILE B O 1
ATOM 12224 N N . ARG B 1 589 ? 33 -7.773 -8.32 1 79 589 ARG B N 1
ATOM 12225 C CA . ARG B 1 589 ? 33.125 -8.734 -9.414 1 79 589 ARG B CA 1
ATOM 12226 C C . ARG B 1 589 ? 32.688 -8.117 -10.742 1 79 589 ARG B C 1
ATOM 12228 O O . ARG B 1 589 ? 31.547 -7.699 -10.898 1 79 589 ARG B O 1
ATOM 12235 N N . ALA B 1 590 ? 33.594 -8.062 -11.648 1 85 590 ALA B N 1
ATOM 12236 C CA . ALA B 1 590 ? 33.344 -7.516 -12.977 1 85 590 ALA B CA 1
ATOM 12237 C C . ALA B 1 590 ? 33.094 -8.633 -13.992 1 85 590 ALA B C 1
ATOM 12239 O O . ALA B 1 590 ? 32.562 -8.391 -15.07 1 85 590 ALA B O 1
ATOM 12240 N N . GLY B 1 591 ? 33.5 -9.766 -13.562 1 79.31 591 GLY B N 1
ATOM 12241 C CA . GLY B 1 591 ? 33.375 -10.914 -14.445 1 79.31 591 GLY B CA 1
ATOM 12242 C C . GLY B 1 591 ? 33.281 -12.234 -13.703 1 79.31 591 GLY B C 1
ATOM 12243 O O . GLY B 1 591 ? 32.5 -12.375 -12.766 1 79.31 591 GLY B O 1
ATOM 12244 N N . ARG B 1 592 ? 34.156 -13.227 -14.07 1 76.19 592 ARG B N 1
ATOM 12245 C CA . ARG B 1 592 ? 34.094 -14.594 -13.562 1 76.19 592 ARG B CA 1
ATOM 12246 C C . ARG B 1 592 ? 34.625 -14.672 -12.133 1 76.19 592 ARG B C 1
ATOM 12248 O O . ARG B 1 592 ? 35.656 -14.062 -11.812 1 76.19 592 ARG B O 1
ATOM 12255 N N . GLU B 1 593 ? 34.062 -15.484 -11.367 1 74.19 593 GLU B N 1
ATOM 12256 C CA . GLU B 1 593 ? 34.5 -15.688 -9.984 1 74.19 593 GLU B CA 1
ATOM 12257 C C . GLU B 1 593 ? 35.844 -16.359 -9.922 1 74.19 593 GLU B C 1
ATOM 12259 O O . GLU B 1 593 ? 36.156 -17.281 -10.695 1 74.19 593 GLU B O 1
ATOM 12264 N N . ASN B 1 594 ? 36.719 -15.922 -9.117 1 77.56 594 ASN B N 1
ATOM 12265 C CA . ASN B 1 594 ? 38.031 -16.469 -8.82 1 77.56 594 ASN B CA 1
ATOM 12266 C C . ASN B 1 594 ? 39 -16.266 -9.984 1 77.56 594 ASN B C 1
ATOM 12268 O O . ASN B 1 594 ? 40.031 -16.953 -10.078 1 77.56 594 ASN B O 1
ATOM 12272 N N . ASN B 1 595 ? 38.656 -15.336 -10.844 1 84.69 595 ASN B N 1
ATOM 12273 C CA . ASN B 1 595 ? 39.531 -15 -11.961 1 84.69 595 ASN B CA 1
ATOM 12274 C C . ASN B 1 595 ? 40.281 -13.703 -11.703 1 84.69 595 ASN B C 1
ATOM 12276 O O . ASN B 1 595 ? 39.688 -12.648 -11.531 1 84.69 595 ASN B O 1
ATOM 12280 N N . THR B 1 596 ? 41.562 -13.766 -11.789 1 88 596 THR B N 1
ATOM 12281 C CA . THR B 1 596 ? 42.406 -12.625 -11.445 1 88 596 THR B CA 1
ATOM 12282 C C . THR B 1 596 ? 42.875 -11.883 -12.703 1 88 596 THR B C 1
ATOM 12284 O O . THR B 1 596 ? 43.844 -11.125 -12.664 1 88 596 THR B O 1
ATOM 12287 N N . THR B 1 597 ? 42.188 -12.102 -13.734 1 90.81 597 THR B N 1
ATOM 12288 C CA . THR B 1 597 ? 42.531 -11.391 -14.961 1 90.81 597 THR B CA 1
ATOM 12289 C C . THR B 1 597 ? 42.156 -9.914 -14.852 1 90.81 597 THR B C 1
ATOM 12291 O O . THR B 1 597 ? 41.094 -9.57 -14.289 1 90.81 597 THR B O 1
ATOM 12294 N N . LEU B 1 598 ? 43.031 -9.125 -15.523 1 91.75 598 LEU B N 1
ATOM 12295 C CA . LEU B 1 598 ? 42.781 -7.691 -15.531 1 91.75 598 LEU B CA 1
ATOM 12296 C C . LEU B 1 598 ? 41.5 -7.359 -16.328 1 91.75 598 LEU B C 1
ATOM 12298 O O . LEU B 1 598 ? 41.344 -7.82 -17.453 1 91.75 598 LEU B O 1
ATOM 12302 N N . TYR B 1 599 ? 40.656 -6.625 -15.711 1 91.94 599 TYR B N 1
ATOM 12303 C CA . TYR B 1 599 ? 39.406 -6.227 -16.359 1 91.94 599 TYR B CA 1
ATOM 12304 C C . TYR B 1 599 ? 39.438 -4.754 -16.734 1 91.94 599 TYR B C 1
ATOM 12306 O O . TYR B 1 599 ? 39.062 -4.383 -17.859 1 91.94 599 TYR B O 1
ATOM 12314 N N . PHE B 1 600 ? 39.844 -3.941 -15.844 1 93.62 600 PHE B N 1
ATOM 12315 C CA . PHE B 1 600 ? 39.906 -2.494 -16.016 1 93.62 600 PHE B CA 1
ATOM 12316 C C . PHE B 1 600 ? 41.125 -1.931 -15.312 1 93.62 600 PHE B C 1
ATOM 12318 O O . PHE B 1 600 ? 41.5 -2.381 -14.227 1 93.62 600 PHE B O 1
ATOM 12325 N N . GLU B 1 601 ? 41.812 -1.047 -15.977 1 94.94 601 GLU B N 1
ATOM 12326 C CA . GLU B 1 601 ? 42.969 -0.349 -15.391 1 94.94 601 GLU B CA 1
ATOM 12327 C C . GLU B 1 601 ? 42.875 1.152 -15.656 1 94.94 601 GLU B C 1
ATOM 12329 O O . GLU B 1 601 ? 42.562 1.578 -16.766 1 94.94 601 GLU B O 1
ATOM 12334 N N . MET B 1 602 ? 42.969 1.888 -14.672 1 95.44 602 MET B N 1
ATOM 12335 C CA . MET B 1 602 ? 43.062 3.34 -14.758 1 95.44 602 MET B CA 1
ATOM 12336 C C . MET B 1 602 ? 44.438 3.801 -14.289 1 95.44 602 MET B C 1
ATOM 12338 O O . MET B 1 602 ? 44.875 3.449 -13.188 1 95.44 602 MET B O 1
ATOM 12342 N N . VAL B 1 603 ? 45.188 4.496 -15.141 1 95.44 603 VAL B N 1
ATOM 12343 C CA . VAL B 1 603 ? 46.5 5.051 -14.805 1 95.44 603 VAL B CA 1
ATOM 12344 C C . VAL B 1 603 ? 46.438 6.578 -14.875 1 95.44 603 VAL B C 1
ATOM 12346 O O . VAL B 1 603 ? 46.094 7.145 -15.906 1 95.44 603 VAL B O 1
ATOM 12349 N N . ILE B 1 604 ? 46.688 7.137 -13.797 1 96.06 604 ILE B N 1
ATOM 12350 C CA . ILE B 1 604 ? 46.719 8.594 -13.719 1 96.06 604 ILE B CA 1
ATOM 12351 C C . ILE B 1 604 ? 48.188 9.047 -13.656 1 96.06 604 ILE B C 1
ATOM 12353 O O . ILE B 1 604 ? 48.938 8.641 -12.766 1 96.06 604 ILE B O 1
ATOM 12357 N N . SER B 1 605 ? 48.531 9.844 -14.633 1 94.56 605 SER B N 1
ATOM 12358 C CA . SER B 1 605 ? 49.938 10.297 -14.703 1 94.56 605 SER B CA 1
ATOM 12359 C C . SER B 1 605 ? 50.031 11.812 -14.555 1 94.56 605 SER B C 1
ATOM 12361 O O . SER B 1 605 ? 49.312 12.555 -15.219 1 94.56 605 SER B O 1
ATOM 12363 N N . ASN B 1 606 ? 50.875 12.203 -13.664 1 91.44 606 ASN B N 1
ATOM 12364 C CA . ASN B 1 606 ? 51.219 13.617 -13.516 1 91.44 606 ASN B CA 1
ATOM 12365 C C . ASN B 1 606 ? 52.312 14.039 -14.492 1 91.44 606 ASN B C 1
ATOM 12367 O O . ASN B 1 606 ? 53.469 13.586 -14.391 1 91.44 606 ASN B O 1
ATOM 12371 N N . PRO B 1 607 ? 52 14.883 -15.344 1 85.81 607 PRO B N 1
ATOM 12372 C CA . PRO B 1 607 ? 52.969 15.234 -16.375 1 85.81 607 PRO B CA 1
ATOM 12373 C C . PRO B 1 607 ? 54.156 16.031 -15.828 1 85.81 607 PRO B C 1
ATOM 12375 O O . PRO B 1 607 ? 55.188 16.125 -16.469 1 85.81 607 PRO B O 1
ATOM 12378 N N . PHE B 1 608 ? 54.062 16.641 -14.672 1 89.06 608 PHE B N 1
ATOM 12379 C CA . PHE B 1 608 ? 55.094 17.547 -14.172 1 89.06 608 PHE B CA 1
ATOM 12380 C C . PHE B 1 608 ? 56.125 16.781 -13.375 1 89.06 608 PHE B C 1
ATOM 12382 O O . PHE B 1 608 ? 57.312 17.156 -13.352 1 89.06 608 PHE B O 1
ATOM 12389 N N . ASN B 1 609 ? 55.719 15.727 -12.609 1 86.81 609 ASN B N 1
ATOM 12390 C CA . ASN B 1 609 ? 56.719 15.047 -11.789 1 86.81 609 ASN B CA 1
ATOM 12391 C C . ASN B 1 609 ? 56.906 13.594 -12.227 1 86.81 609 ASN B C 1
ATOM 12393 O O . ASN B 1 609 ? 57.719 12.867 -11.648 1 86.81 609 ASN B O 1
ATOM 12397 N N . GLY B 1 610 ? 56.188 13.164 -13.156 1 82.81 610 GLY B N 1
ATOM 12398 C CA . GLY B 1 610 ? 56.375 11.836 -13.719 1 82.81 610 GLY B CA 1
ATOM 12399 C C . GLY B 1 610 ? 55.75 10.742 -12.852 1 82.81 610 GLY B C 1
ATOM 12400 O O . GLY B 1 610 ? 55.875 9.562 -13.172 1 82.81 610 GLY B O 1
ATOM 12401 N N . GLN B 1 611 ? 55.125 11.148 -11.781 1 89.25 611 GLN B N 1
ATOM 12402 C CA . GLN B 1 611 ? 54.5 10.164 -10.898 1 89.25 611 GLN B CA 1
ATOM 12403 C C . GLN B 1 611 ? 53.188 9.641 -11.477 1 89.25 611 GLN B C 1
ATOM 12405 O O . GLN B 1 611 ? 52.5 10.367 -12.172 1 89.25 611 GLN B O 1
ATOM 12410 N N . SER B 1 612 ? 52.938 8.344 -11.273 1 92.81 612 SER B N 1
ATOM 12411 C CA . SER B 1 612 ? 51.719 7.723 -11.758 1 92.81 612 SER B CA 1
ATOM 12412 C C . SER B 1 612 ? 51.031 6.922 -10.656 1 92.81 612 SER B C 1
ATOM 12414 O O . SER B 1 612 ? 51.688 6.402 -9.758 1 92.81 612 SER B O 1
ATOM 12416 N N . GLN B 1 613 ? 49.656 6.984 -10.609 1 94.62 613 GLN B N 1
ATOM 12417 C CA . GLN B 1 613 ? 48.812 6.145 -9.797 1 94.62 613 GLN B CA 1
ATOM 12418 C C . GLN B 1 613 ? 48 5.172 -10.656 1 94.62 613 GLN B C 1
ATOM 12420 O O . GLN B 1 613 ? 47.594 5.508 -11.773 1 94.62 613 GLN B O 1
ATOM 12425 N N . THR B 1 614 ? 47.938 4.023 -10.133 1 94.44 614 THR B N 1
ATOM 12426 C CA . THR B 1 614 ? 47.219 3.008 -10.891 1 94.44 614 THR B CA 1
ATOM 12427 C C . THR B 1 614 ? 46.094 2.391 -10.047 1 94.44 614 THR B C 1
ATOM 12429 O O . THR B 1 614 ? 46.281 2.146 -8.852 1 94.44 614 THR B O 1
ATOM 12432 N N . PHE B 1 615 ? 44.969 2.293 -10.562 1 95 615 PHE B N 1
ATOM 12433 C CA . PHE B 1 615 ? 43.844 1.565 -10 1 95 615 PHE B CA 1
ATOM 12434 C C . PHE B 1 615 ? 43.375 0.446 -10.93 1 95 615 PHE B C 1
ATOM 12436 O O . PHE B 1 615 ? 43.156 0.676 -12.117 1 95 615 PHE B O 1
ATOM 12443 N N . THR B 1 616 ? 43.312 -0.715 -10.398 1 93.56 616 THR B N 1
ATOM 12444 C CA . THR B 1 616 ? 43 -1.87 -11.227 1 93.56 616 THR B CA 1
ATOM 12445 C C . THR B 1 616 ? 41.781 -2.604 -10.688 1 93.56 616 THR B C 1
ATOM 12447 O O . THR B 1 616 ? 41.594 -2.719 -9.477 1 93.56 616 THR B O 1
ATOM 12450 N N . ILE B 1 617 ? 40.938 -3.01 -11.57 1 92.38 617 ILE B N 1
ATOM 12451 C CA . ILE B 1 617 ? 39.812 -3.924 -11.305 1 92.38 617 ILE B CA 1
ATOM 12452 C C . ILE B 1 617 ? 40.031 -5.219 -12.086 1 92.38 617 ILE B C 1
ATOM 12454 O O . ILE B 1 617 ? 40.156 -5.191 -13.32 1 92.38 617 ILE B O 1
ATOM 12458 N N . LEU B 1 618 ? 40.094 -6.262 -11.305 1 90.94 618 LEU B N 1
ATOM 12459 C CA . LEU B 1 618 ? 40.156 -7.586 -11.914 1 90.94 618 LEU B CA 1
ATOM 12460 C C . LEU B 1 618 ? 38.781 -8.141 -12.164 1 90.94 618 LEU B C 1
ATOM 12462 O O . LEU B 1 618 ? 37.781 -7.5 -11.828 1 90.94 618 LEU B O 1
ATOM 12466 N N . GLU B 1 619 ? 38.688 -9.242 -12.82 1 86.62 619 GLU B N 1
ATOM 12467 C CA . GLU B 1 619 ? 37.406 -9.891 -12.969 1 86.62 619 GLU B CA 1
ATOM 12468 C C . GLU B 1 619 ? 36.781 -10.227 -11.609 1 86.62 619 GLU B C 1
ATOM 12470 O O . GLU B 1 619 ? 35.562 -10.148 -11.43 1 86.62 619 GLU B O 1
ATOM 12475 N N . ASP B 1 620 ? 37.562 -10.656 -10.781 1 84.94 620 ASP B N 1
ATOM 12476 C CA . ASP B 1 620 ? 37.188 -10.883 -9.391 1 84.94 620 ASP B CA 1
ATOM 12477 C C . ASP B 1 620 ? 38.188 -10.258 -8.43 1 84.94 620 ASP B C 1
ATOM 12479 O O . ASP B 1 620 ? 39.406 -10.461 -8.57 1 84.94 620 ASP B O 1
ATOM 12483 N N . ASN B 1 621 ? 37.656 -9.297 -7.559 1 84.69 621 ASN B N 1
ATOM 12484 C CA . ASN B 1 621 ? 38.5 -8.562 -6.617 1 84.69 621 ASN B CA 1
ATOM 12485 C C . ASN B 1 621 ? 38.094 -8.859 -5.172 1 84.69 621 ASN B C 1
ATOM 12487 O O . ASN B 1 621 ? 37.5 -8.016 -4.5 1 84.69 621 ASN B O 1
ATOM 12491 N N . PRO B 1 622 ? 38.531 -9.977 -4.703 1 76.62 622 PRO B N 1
ATOM 12492 C CA . PRO B 1 622 ? 38.062 -10.367 -3.367 1 76.62 622 PRO B CA 1
ATOM 12493 C C . PRO B 1 622 ? 38.656 -9.484 -2.266 1 76.62 622 PRO B C 1
ATOM 12495 O O . PRO B 1 622 ? 38.156 -9.477 -1.141 1 76.62 622 PRO B O 1
ATOM 12498 N N . THR B 1 623 ? 39.75 -8.727 -2.641 1 78.75 623 THR B N 1
ATOM 12499 C CA . THR B 1 623 ? 40.406 -7.918 -1.611 1 78.75 623 THR B CA 1
ATOM 12500 C C . THR B 1 623 ? 39.906 -6.477 -1.662 1 78.75 623 THR B C 1
ATOM 12502 O O . THR B 1 623 ? 40.219 -5.676 -0.779 1 78.75 623 THR B O 1
ATOM 12505 N N . LEU B 1 624 ? 39.156 -6.105 -2.748 1 82.75 624 LEU B N 1
ATOM 12506 C CA . LEU B 1 624 ? 38.594 -4.762 -2.816 1 82.75 624 LEU B CA 1
ATOM 12507 C C . LEU B 1 624 ? 37.25 -4.695 -2.08 1 82.75 624 LEU B C 1
ATOM 12509 O O . LEU B 1 624 ? 36.594 -5.719 -1.892 1 82.75 624 LEU B O 1
ATOM 12513 N N . ARG B 1 625 ? 36.969 -3.559 -1.553 1 75.88 625 ARG B N 1
ATOM 12514 C CA . ARG B 1 625 ? 35.688 -3.305 -0.919 1 75.88 625 ARG B CA 1
ATOM 12515 C C . ARG B 1 625 ? 34.844 -2.363 -1.766 1 75.88 625 ARG B C 1
ATOM 12517 O O . ARG B 1 625 ? 35.375 -1.494 -2.459 1 75.88 625 ARG B O 1
ATOM 12524 N N . GLN B 1 626 ? 33.562 -2.709 -1.731 1 77.5 626 GLN B N 1
ATOM 12525 C CA . GLN B 1 626 ? 32.656 -1.726 -2.334 1 77.5 626 GLN B CA 1
ATOM 12526 C C . GLN B 1 626 ? 32.812 -0.366 -1.655 1 77.5 626 GLN B C 1
ATOM 12528 O O . GLN B 1 626 ? 33.062 -0.289 -0.449 1 77.5 626 GLN B O 1
ATOM 12533 N N . GLY B 1 627 ? 32.719 0.658 -2.422 1 78.62 627 GLY B N 1
ATOM 12534 C CA . GLY B 1 627 ? 32.812 1.995 -1.857 1 78.62 627 GLY B CA 1
ATOM 12535 C C . GLY B 1 627 ? 33.594 2.955 -2.734 1 78.62 627 GLY B C 1
ATOM 12536 O O . GLY B 1 627 ? 33.75 2.729 -3.938 1 78.62 627 GLY B O 1
ATOM 12537 N N . TYR B 1 628 ? 34.094 4.035 -2.1 1 81.38 628 TYR B N 1
ATOM 12538 C CA . TYR B 1 628 ? 34.719 5.121 -2.83 1 81.38 628 TYR B CA 1
ATOM 12539 C C . TYR B 1 628 ? 36.25 5.008 -2.76 1 81.38 628 TYR B C 1
ATOM 12541 O O . TYR B 1 628 ? 36.812 4.738 -1.693 1 81.38 628 TYR B O 1
ATOM 12549 N N . TYR B 1 629 ? 36.844 5.074 -3.896 1 89 629 TYR B N 1
ATOM 12550 C CA . TYR B 1 629 ? 38.281 5.215 -4.059 1 89 629 TYR B CA 1
ATOM 12551 C C . TYR B 1 629 ? 38.625 6.562 -4.68 1 89 629 TYR B C 1
ATOM 12553 O O . TYR B 1 629 ? 38.344 6.809 -5.852 1 89 629 TYR B O 1
ATOM 12561 N N . LYS B 1 630 ? 39.344 7.371 -3.938 1 91.94 630 LYS B N 1
ATOM 12562 C CA . LYS B 1 630 ? 39.625 8.734 -4.371 1 91.94 630 LYS B CA 1
ATOM 12563 C C . LYS B 1 630 ? 41.094 8.906 -4.738 1 91.94 630 LYS B C 1
ATOM 12565 O O . LYS B 1 630 ? 41.969 8.422 -4.023 1 91.94 630 LYS B O 1
ATOM 12570 N N . PHE B 1 631 ? 41.344 9.57 -5.887 1 95.25 631 PHE B N 1
ATOM 12571 C CA . PHE B 1 631 ? 42.688 9.836 -6.395 1 95.25 631 PHE B CA 1
ATOM 12572 C C . PHE B 1 631 ? 42.875 11.32 -6.66 1 95.25 631 PHE B C 1
ATOM 12574 O O . PHE B 1 631 ? 42.094 11.938 -7.367 1 95.25 631 PHE B O 1
ATOM 12581 N N . ASP B 1 632 ? 43.969 11.812 -6.172 1 92.88 632 ASP B N 1
ATOM 12582 C CA . ASP B 1 632 ? 44.312 13.203 -6.461 1 92.88 632 ASP B CA 1
ATOM 12583 C C . ASP B 1 632 ? 44.938 13.344 -7.836 1 92.88 632 ASP B C 1
ATOM 12585 O O . ASP B 1 632 ? 45.75 12.492 -8.242 1 92.88 632 ASP B O 1
ATOM 12589 N N . VAL B 1 633 ? 44.594 14.312 -8.508 1 94.12 633 VAL B N 1
ATOM 12590 C CA . VAL B 1 633 ? 45.156 14.617 -9.812 1 94.12 633 VAL B CA 1
ATOM 12591 C C . VAL B 1 633 ? 45.5 16.094 -9.891 1 94.12 633 VAL B C 1
ATOM 12593 O O . VAL B 1 633 ? 45.312 16.844 -8.922 1 94.12 633 VAL B O 1
ATOM 12596 N N . VAL B 1 634 ? 46.312 16.438 -10.914 1 91.19 634 VAL B N 1
ATOM 12597 C CA . VAL B 1 634 ? 46.625 17.844 -11.172 1 91.19 634 VAL B CA 1
ATOM 12598 C C . VAL B 1 634 ? 46.188 18.219 -12.586 1 91.19 634 VAL B C 1
ATOM 12600 O O . VAL B 1 634 ? 45.938 17.344 -13.422 1 91.19 634 VAL B O 1
ATOM 12603 N N . THR B 1 635 ? 46.031 19.516 -12.781 1 90.25 635 THR B N 1
ATOM 12604 C CA . THR B 1 635 ? 45.75 20 -14.133 1 90.25 635 THR B CA 1
ATOM 12605 C C . THR B 1 635 ? 46.719 19.422 -15.133 1 90.25 635 THR B C 1
ATOM 12607 O O . THR B 1 635 ? 47.938 19.406 -14.891 1 90.25 635 THR B O 1
ATOM 12610 N N . TYR B 1 636 ? 46.188 18.844 -16.172 1 88.62 636 TYR B N 1
ATOM 12611 C CA . TYR B 1 636 ? 46.875 18.266 -17.312 1 88.62 636 TYR B CA 1
ATOM 12612 C C . TYR B 1 636 ? 47.312 16.828 -17.016 1 88.62 636 TYR B C 1
ATOM 12614 O O . TYR B 1 636 ? 48.062 16.219 -17.797 1 88.62 636 TYR B O 1
ATOM 12622 N N . SER B 1 637 ? 46.875 16.344 -15.93 1 92.88 637 SER B N 1
ATOM 12623 C CA . SER B 1 637 ? 47.125 14.922 -15.711 1 92.88 637 SER B CA 1
ATOM 12624 C C . SER B 1 637 ? 46.5 14.078 -16.828 1 92.88 637 SER B C 1
ATOM 12626 O O . SER B 1 637 ? 45.406 14.375 -17.297 1 92.88 637 SER B O 1
ATOM 12628 N N . SER B 1 638 ? 47.281 13.109 -17.188 1 91.56 638 SER B N 1
ATOM 12629 C CA . SER B 1 638 ? 46.75 12.117 -18.125 1 91.56 638 SER B CA 1
ATOM 12630 C C . SER B 1 638 ? 46.062 10.969 -17.391 1 91.56 638 SER B C 1
ATOM 12632 O O . SER B 1 638 ? 46.625 10.43 -16.422 1 91.56 638 SER B O 1
ATOM 12634 N N . ILE B 1 639 ? 44.844 10.68 -17.734 1 93.56 639 ILE B N 1
ATOM 12635 C CA . ILE B 1 639 ? 44.062 9.578 -17.172 1 93.56 639 ILE B CA 1
ATOM 12636 C C . ILE B 1 639 ? 43.812 8.508 -18.234 1 93.56 639 ILE B C 1
ATOM 12638 O O . ILE B 1 639 ? 42.906 8.625 -19.031 1 93.56 639 ILE B O 1
ATOM 12642 N N . ARG B 1 640 ? 44.562 7.508 -18.203 1 92.44 640 ARG B N 1
ATOM 12643 C CA . ARG B 1 640 ? 44.438 6.422 -19.172 1 92.44 640 ARG B CA 1
ATOM 12644 C C . ARG B 1 640 ? 43.5 5.336 -18.656 1 92.44 640 ARG B C 1
ATOM 12646 O O . ARG B 1 640 ? 43.719 4.777 -17.578 1 92.44 640 ARG B O 1
ATOM 12653 N N . LEU B 1 641 ? 42.469 5.133 -19.344 1 92.19 641 LEU B N 1
ATOM 12654 C CA . LEU B 1 641 ? 41.531 4.066 -19.047 1 92.19 641 LEU B CA 1
ATOM 12655 C C . LEU B 1 641 ? 41.719 2.889 -20 1 92.19 641 LEU B C 1
ATOM 12657 O O . LEU B 1 641 ? 41.656 3.057 -21.219 1 92.19 641 LEU B O 1
ATOM 12661 N N . ASN B 1 642 ? 41.969 1.803 -19.391 1 91.12 642 ASN B N 1
ATOM 12662 C CA . ASN B 1 642 ? 42.188 0.598 -20.188 1 91.12 642 ASN B CA 1
ATOM 12663 C C . ASN B 1 642 ? 41.125 -0.46 -19.875 1 91.12 642 ASN B C 1
ATOM 12665 O O . ASN B 1 642 ? 40.938 -0.851 -18.734 1 91.12 642 ASN B O 1
ATOM 12669 N N . MET B 1 643 ? 40.438 -0.869 -20.922 1 89.69 643 MET B N 1
ATOM 12670 C CA . MET B 1 643 ? 39.406 -1.883 -20.812 1 89.69 643 MET B CA 1
ATOM 12671 C C . MET B 1 643 ? 39.781 -3.146 -21.578 1 89.69 643 MET B C 1
ATOM 12673 O O . MET B 1 643 ? 40.156 -3.078 -22.75 1 89.69 643 MET B O 1
ATOM 12677 N N . SER B 1 644 ? 39.594 -4.254 -20.828 1 84.06 644 SER B N 1
ATOM 12678 C CA . SER B 1 644 ? 39.906 -5.52 -21.484 1 84.06 644 SER B CA 1
ATOM 12679 C C . SER B 1 644 ? 38.75 -5.98 -22.375 1 84.06 644 SER B C 1
ATOM 12681 O O . SER B 1 644 ? 38.969 -6.742 -23.312 1 84.06 644 SER B O 1
ATOM 12683 N N . VAL B 1 645 ? 37.625 -5.68 -22 1 82.19 645 VAL B N 1
ATOM 12684 C CA . VAL B 1 645 ? 36.438 -6.109 -22.75 1 82.19 645 VAL B CA 1
ATOM 12685 C C . VAL B 1 645 ? 35.781 -4.898 -23.406 1 82.19 645 VAL B C 1
ATOM 12687 O O . VAL B 1 645 ? 35.469 -3.906 -22.734 1 82.19 645 VAL B O 1
ATOM 12690 N N . ALA B 1 646 ? 35.531 -5.027 -24.641 1 77.31 646 ALA B N 1
ATOM 12691 C CA . ALA B 1 646 ? 34.969 -3.924 -25.422 1 77.31 646 ALA B CA 1
ATOM 12692 C C . ALA B 1 646 ? 33.531 -3.613 -25 1 77.31 646 ALA B C 1
ATOM 12694 O O . ALA B 1 646 ? 32.781 -4.52 -24.656 1 77.31 646 ALA B O 1
ATOM 12695 N N . GLY B 1 647 ? 33.188 -2.346 -25.047 1 77.31 647 GLY B N 1
ATOM 12696 C CA . GLY B 1 647 ? 31.812 -1.903 -24.922 1 77.31 647 GLY B CA 1
ATOM 12697 C C . GLY B 1 647 ? 31.328 -1.862 -23.484 1 77.31 647 GLY B C 1
ATOM 12698 O O . GLY B 1 647 ? 30.125 -1.83 -23.234 1 77.31 647 GLY B O 1
ATOM 12699 N N . ARG B 1 648 ? 32.219 -1.866 -22.547 1 86.94 648 ARG B N 1
ATOM 12700 C CA . ARG B 1 648 ? 31.797 -1.978 -21.156 1 86.94 648 ARG B CA 1
ATOM 12701 C C . ARG B 1 648 ? 32.094 -0.692 -20.391 1 86.94 648 ARG B C 1
ATOM 12703 O O . ARG B 1 648 ? 31.812 -0.595 -19.203 1 86.94 648 ARG B O 1
ATOM 12710 N N . LEU B 1 649 ? 32.656 0.188 -21.062 1 88.06 649 LEU B N 1
ATOM 12711 C CA . LEU B 1 649 ? 32.906 1.489 -20.469 1 88.06 649 LEU B CA 1
ATOM 12712 C C . LEU B 1 649 ? 32.125 2.592 -21.188 1 88.06 649 LEU B C 1
ATOM 12714 O O . LEU B 1 649 ? 32.344 2.826 -22.375 1 88.06 649 LEU B O 1
ATOM 12718 N N . LEU B 1 650 ? 31.297 3.141 -20.391 1 82.94 650 LEU B N 1
ATOM 12719 C CA . LEU B 1 650 ? 30.484 4.242 -20.922 1 82.94 650 LEU B CA 1
ATOM 12720 C C . LEU B 1 650 ? 30.938 5.574 -20.328 1 82.94 650 LEU B C 1
ATOM 12722 O O . LEU B 1 650 ? 30.922 5.75 -19.109 1 82.94 650 LEU B O 1
ATOM 12726 N N . PHE B 1 651 ? 31.406 6.324 -21.094 1 81.44 651 PHE B N 1
ATOM 12727 C CA . PHE B 1 651 ? 31.734 7.691 -20.703 1 81.44 651 PHE B CA 1
ATOM 12728 C C . PHE B 1 651 ? 30.797 8.688 -21.375 1 81.44 651 PHE B C 1
ATOM 12730 O O . PHE B 1 651 ? 30.766 8.781 -22.609 1 81.44 651 PHE B O 1
ATOM 12737 N N . ARG B 1 652 ? 30.078 9.383 -20.531 1 71.75 652 ARG B N 1
ATOM 12738 C CA . ARG B 1 652 ? 29.031 10.266 -21.047 1 71.75 652 ARG B CA 1
ATOM 12739 C C . ARG B 1 652 ? 28.031 9.492 -21.906 1 71.75 652 ARG B C 1
ATOM 12741 O O . ARG B 1 652 ? 27.297 8.641 -21.391 1 71.75 652 ARG B O 1
ATOM 12748 N N . ARG B 1 653 ? 27.953 9.609 -23.141 1 64.88 653 ARG B N 1
ATOM 12749 C CA . ARG B 1 653 ? 27.062 8.883 -24.047 1 64.88 653 ARG B CA 1
ATOM 12750 C C . ARG B 1 653 ? 27.875 7.957 -24.969 1 64.88 653 ARG B C 1
ATOM 12752 O O . ARG B 1 653 ? 27.297 7.289 -25.828 1 64.88 653 ARG B O 1
ATOM 12759 N N . TYR B 1 654 ? 29.156 7.91 -24.594 1 69.88 654 TYR B N 1
ATOM 12760 C CA . TYR B 1 654 ? 30.016 7.16 -25.5 1 69.88 654 TYR B CA 1
ATOM 12761 C C . TYR B 1 654 ? 30.469 5.852 -24.859 1 69.88 654 TYR B C 1
ATOM 12763 O O . TYR B 1 654 ? 30.953 5.844 -23.719 1 69.88 654 TYR B O 1
ATOM 12771 N N . ILE B 1 655 ? 30.25 4.852 -25.594 1 73.69 655 ILE B N 1
ATOM 12772 C CA . ILE B 1 655 ? 30.766 3.545 -25.188 1 73.69 655 ILE B CA 1
ATOM 12773 C C . ILE B 1 655 ? 32.156 3.334 -25.797 1 73.69 655 ILE B C 1
ATOM 12775 O O . ILE B 1 655 ? 32.312 3.396 -27.016 1 73.69 655 ILE B O 1
ATOM 12779 N N . PHE B 1 656 ? 33.062 3.264 -24.953 1 74.44 656 PHE B N 1
ATOM 12780 C CA . PHE B 1 656 ? 34.438 3.09 -25.422 1 74.44 656 PHE B CA 1
ATOM 12781 C C . PHE B 1 656 ? 34.656 1.675 -25.953 1 74.44 656 PHE B C 1
ATOM 12783 O O . PHE B 1 656 ? 34.094 0.713 -25.406 1 74.44 656 PHE B O 1
ATOM 12790 N N . ALA B 1 657 ? 35.312 1.709 -27.047 1 68.25 657 ALA B N 1
ATOM 12791 C CA . ALA B 1 657 ? 35.719 0.414 -27.562 1 68.25 657 ALA B CA 1
ATOM 12792 C C . ALA B 1 657 ? 36.75 -0.242 -26.641 1 68.25 657 ALA B C 1
ATOM 12794 O O . ALA B 1 657 ? 37.188 0.375 -25.672 1 68.25 657 ALA B O 1
ATOM 12795 N N . GLY B 1 658 ? 36.812 -1.566 -26.781 1 71.31 658 GLY B N 1
ATOM 12796 C CA . GLY B 1 658 ? 37.875 -2.24 -26.031 1 71.31 658 GLY B CA 1
ATOM 12797 C C . GLY B 1 658 ? 39.219 -1.629 -26.25 1 71.31 658 GLY B C 1
ATOM 12798 O O . GLY B 1 658 ? 39.469 -1.01 -27.297 1 71.31 658 GLY B O 1
ATOM 12799 N N . GLY B 1 659 ? 40.031 -1.467 -25.203 1 79.12 659 GLY B N 1
ATOM 12800 C CA . GLY B 1 659 ? 41.375 -0.917 -25.312 1 79.12 659 GLY B CA 1
ATOM 12801 C C . GLY B 1 659 ? 41.594 0.298 -24.438 1 79.12 659 GLY B C 1
ATOM 12802 O O . GLY B 1 659 ? 41.062 0.384 -23.344 1 79.12 659 GLY B O 1
ATOM 12803 N N . THR B 1 660 ? 42.531 1.127 -24.906 1 85.56 660 THR B N 1
ATOM 12804 C CA . THR B 1 660 ? 43 2.219 -24.047 1 85.56 660 THR B CA 1
ATOM 12805 C C . THR B 1 660 ? 42.438 3.553 -24.531 1 85.56 660 THR B C 1
ATOM 12807 O O . THR B 1 660 ? 42.406 3.83 -25.734 1 85.56 660 THR B O 1
ATOM 12810 N N . THR B 1 661 ? 41.812 4.211 -23.703 1 85.38 661 THR B N 1
ATOM 12811 C CA . THR B 1 661 ? 41.406 5.598 -23.906 1 85.38 661 THR B CA 1
ATOM 12812 C C . THR B 1 661 ? 42.062 6.52 -22.906 1 85.38 661 THR B C 1
ATOM 12814 O O . THR B 1 661 ? 42.219 6.16 -21.734 1 85.38 661 THR B O 1
ATOM 12817 N N . THR B 1 662 ? 42.562 7.652 -23.422 1 88.38 662 THR B N 1
ATOM 12818 C CA . THR B 1 662 ? 43.25 8.578 -22.531 1 88.38 662 THR B CA 1
ATOM 12819 C C . THR B 1 662 ? 42.469 9.891 -22.422 1 88.38 662 THR B C 1
ATOM 12821 O O . THR B 1 662 ? 42.125 10.508 -23.422 1 88.38 662 THR B O 1
ATOM 12824 N N . LEU B 1 663 ? 42.156 10.203 -21.203 1 89.5 663 LEU B N 1
ATOM 12825 C CA . LEU B 1 663 ? 41.562 11.492 -20.891 1 89.5 663 LEU B CA 1
ATOM 12826 C C . LEU B 1 663 ? 42.594 12.453 -20.297 1 89.5 663 LEU B C 1
ATOM 12828 O O . LEU B 1 663 ? 43.625 12.016 -19.781 1 89.5 663 LEU B O 1
ATOM 12832 N N . THR B 1 664 ? 42.312 13.711 -20.484 1 88.88 664 THR B N 1
ATOM 12833 C CA . THR B 1 664 ? 43.156 14.727 -19.875 1 88.88 664 THR B CA 1
ATOM 12834 C C . THR B 1 664 ? 42.344 15.648 -18.984 1 88.88 664 THR B C 1
ATOM 12836 O O . THR B 1 664 ? 41.25 16.125 -19.375 1 88.88 664 THR B O 1
ATOM 12839 N N . MET B 1 665 ? 42.875 15.828 -17.781 1 90.94 665 MET B N 1
ATOM 12840 C CA . MET B 1 665 ? 42.219 16.719 -16.828 1 90.94 665 MET B CA 1
ATOM 12841 C C . MET B 1 665 ? 42.562 18.172 -17.109 1 90.94 665 MET B C 1
ATOM 12843 O O . MET B 1 665 ? 43.75 18.547 -17.141 1 90.94 665 MET B O 1
ATOM 12847 N N . PHE B 1 666 ? 41.531 18.953 -17.375 1 86.5 666 PHE B N 1
ATOM 12848 C CA . PHE B 1 666 ? 41.656 20.391 -17.5 1 86.5 666 PHE B CA 1
ATOM 12849 C C . PHE B 1 666 ? 41.062 21.094 -16.297 1 86.5 666 PHE B C 1
ATOM 12851 O O . PHE B 1 666 ? 40.406 20.469 -15.453 1 86.5 666 PHE B O 1
ATOM 12858 N N . PRO B 1 667 ? 41.281 22.375 -16.172 1 81.75 667 PRO B N 1
ATOM 12859 C CA . PRO B 1 667 ? 40.781 23.094 -14.984 1 81.75 667 PRO B CA 1
ATOM 12860 C C . PRO B 1 667 ? 39.281 23.031 -14.836 1 81.75 667 PRO B C 1
ATOM 12862 O O . PRO B 1 667 ? 38.75 23.078 -13.719 1 81.75 667 PRO B O 1
ATOM 12865 N N . ASN B 1 668 ? 38.562 22.938 -15.969 1 80.94 668 ASN B N 1
ATOM 12866 C CA . ASN B 1 668 ? 37.125 23.016 -15.836 1 80.94 668 ASN B CA 1
ATOM 12867 C C . ASN B 1 668 ? 36.438 21.844 -16.516 1 80.94 668 ASN B C 1
ATOM 12869 O O . ASN B 1 668 ? 35.188 21.781 -16.562 1 80.94 668 ASN B O 1
ATOM 12873 N N . GLN B 1 669 ? 37.219 20.906 -16.969 1 82.62 669 GLN B N 1
ATOM 12874 C CA . GLN B 1 669 ? 36.594 19.766 -17.641 1 82.62 669 GLN B CA 1
ATOM 12875 C C . GLN B 1 669 ? 37.625 18.656 -17.875 1 82.62 669 GLN B C 1
ATOM 12877 O O . GLN B 1 669 ? 38.844 18.875 -17.703 1 82.62 669 GLN B O 1
ATOM 12882 N N . VAL B 1 670 ? 37.094 17.484 -18.109 1 85.56 670 VAL B N 1
ATOM 12883 C CA . VAL B 1 670 ? 37.906 16.375 -18.578 1 85.56 670 VAL B CA 1
ATOM 12884 C C . VAL B 1 670 ? 37.656 16.156 -20.078 1 85.56 670 VAL B C 1
ATOM 12886 O O . VAL B 1 670 ? 36.531 16.219 -20.531 1 85.56 670 VAL B O 1
ATOM 12889 N N . LEU B 1 671 ? 38.688 16.078 -20.875 1 77.06 671 LEU B N 1
ATOM 12890 C CA . LEU B 1 671 ? 38.531 15.961 -22.312 1 77.06 671 LEU B CA 1
ATOM 12891 C C . LEU B 1 671 ? 39.281 14.75 -22.844 1 77.06 671 LEU B C 1
ATOM 12893 O O . LEU B 1 671 ? 40.25 14.32 -22.266 1 77.06 671 LEU B O 1
ATOM 12897 N N . GLU B 1 672 ? 38.531 14.055 -23.703 1 69 672 GLU B N 1
ATOM 12898 C CA . GLU B 1 672 ? 39.25 13.109 -24.562 1 69 672 GLU B CA 1
ATOM 12899 C C . GLU B 1 672 ? 39.625 13.742 -25.891 1 69 672 GLU B C 1
ATOM 12901 O O . GLU B 1 672 ? 38.781 14.109 -26.688 1 69 672 GLU B O 1
ATOM 12906 N N . PRO B 1 673 ? 40.906 14.164 -26.125 1 57.44 673 PRO B N 1
ATOM 12907 C CA . PRO B 1 673 ? 41.312 14.984 -27.266 1 57.44 673 PRO B CA 1
ATOM 12908 C C . PRO B 1 673 ? 40.625 14.555 -28.562 1 57.44 673 PRO B C 1
ATOM 12910 O O . PRO B 1 673 ? 40.344 15.391 -29.422 1 57.44 673 PRO B O 1
ATOM 12913 N N . ASN B 1 674 ? 40.438 13.258 -28.859 1 54.88 674 ASN B N 1
ATOM 12914 C CA . ASN B 1 674 ? 39.906 12.844 -30.156 1 54.88 674 ASN B CA 1
ATOM 12915 C C . ASN B 1 674 ? 38.375 12.672 -30.109 1 54.88 674 ASN B C 1
ATOM 12917 O O . ASN B 1 674 ? 37.719 12.555 -31.141 1 54.88 674 ASN B O 1
ATOM 12921 N N . LEU B 1 675 ? 37.781 12.508 -29.031 1 53.41 675 LEU B N 1
ATOM 12922 C CA . LEU B 1 675 ? 36.406 12.008 -28.984 1 53.41 675 LEU B CA 1
ATOM 12923 C C . LEU B 1 675 ? 35.438 13.141 -28.734 1 53.41 675 LEU B C 1
ATOM 12925 O O . LEU B 1 675 ? 34.25 13.016 -29.062 1 53.41 675 LEU B O 1
ATOM 12929 N N . PHE B 1 676 ? 35.719 14.242 -28.094 1 53.91 676 PHE B N 1
ATOM 12930 C CA . PHE B 1 676 ? 34.625 15.047 -27.625 1 53.91 676 PHE B CA 1
ATOM 12931 C C . PHE B 1 676 ? 34.469 16.328 -28.438 1 53.91 676 PHE B C 1
ATOM 12933 O O . PHE B 1 676 ? 34.844 17.406 -27.984 1 53.91 676 PHE B O 1
ATOM 12940 N N . PRO B 1 677 ? 34.438 16.141 -29.781 1 45.78 677 PRO B N 1
ATOM 12941 C CA . PRO B 1 677 ? 34.344 17.406 -30.516 1 45.78 677 PRO B CA 1
ATOM 12942 C C . PRO B 1 677 ? 33.281 18.344 -29.938 1 45.78 677 PRO B C 1
ATOM 12944 O O . PRO B 1 677 ? 33.469 19.562 -29.969 1 45.78 677 PRO B O 1
ATOM 12947 N N . ASP B 1 678 ? 32.031 17.984 -29.969 1 48 678 ASP B N 1
ATOM 12948 C CA . ASP B 1 678 ? 30.906 18.891 -30.109 1 48 678 ASP B CA 1
ATOM 12949 C C . ASP B 1 678 ? 30.406 19.391 -28.75 1 48 678 ASP B C 1
ATOM 12951 O O . ASP B 1 678 ? 29.578 20.297 -28.688 1 48 678 ASP B O 1
ATOM 12955 N N . GLY B 1 679 ? 30.641 18.906 -27.578 1 54.56 679 GLY B N 1
ATOM 12956 C CA . GLY B 1 679 ? 29.703 19.578 -26.688 1 54.56 679 GLY B CA 1
ATOM 12957 C C . GLY B 1 679 ? 30.375 20.109 -25.438 1 54.56 679 GLY B C 1
ATOM 12958 O O . GLY B 1 679 ? 31.375 19.562 -24.969 1 54.56 679 GLY B O 1
ATOM 12959 N N . SER B 1 680 ? 30.125 21.375 -25.047 1 70.38 680 SER B N 1
ATOM 12960 C CA . SER B 1 680 ? 30.672 22.156 -23.938 1 70.38 680 SER B CA 1
ATOM 12961 C C . SER B 1 680 ? 30.234 21.562 -22.594 1 70.38 680 SER B C 1
ATOM 12963 O O . SER B 1 680 ? 29.203 20.906 -22.516 1 70.38 680 SER B O 1
ATOM 12965 N N . ALA B 1 681 ? 31.266 21.328 -21.766 1 80.31 681 ALA B N 1
ATOM 12966 C CA . ALA B 1 681 ? 31.016 20.984 -20.359 1 80.31 681 ALA B CA 1
ATOM 12967 C C . ALA B 1 681 ? 29.75 21.672 -19.859 1 80.31 681 ALA B C 1
ATOM 12969 O O . ALA B 1 681 ? 29 21.109 -19.062 1 80.31 681 ALA B O 1
ATOM 12970 N N . LEU B 1 682 ? 29.5 22.719 -20.484 1 85.75 682 LEU B N 1
ATOM 12971 C CA . LEU B 1 682 ? 28.344 23.484 -20.031 1 85.75 682 LEU B CA 1
ATOM 12972 C C . LEU B 1 682 ? 27.047 22.875 -20.531 1 85.75 682 LEU B C 1
ATOM 12974 O O . LEU B 1 682 ? 26.062 22.828 -19.812 1 85.75 682 LEU B O 1
ATOM 12978 N N . ASN B 1 683 ? 27.109 22.391 -21.734 1 85 683 ASN B N 1
ATOM 12979 C CA . ASN B 1 683 ? 25.906 21.766 -22.281 1 85 683 ASN B CA 1
ATOM 12980 C C . ASN B 1 683 ? 25.562 20.469 -21.562 1 85 683 ASN B C 1
ATOM 12982 O O . ASN B 1 683 ? 24.391 20.156 -21.344 1 85 683 ASN B O 1
ATOM 12986 N N . ARG B 1 684 ? 26.5 19.766 -21.219 1 86.12 684 ARG B N 1
ATOM 12987 C CA . ARG B 1 684 ? 26.281 18.531 -20.484 1 86.12 684 ARG B CA 1
ATOM 12988 C C . ARG B 1 684 ? 25.734 18.828 -19.094 1 86.12 684 ARG B C 1
ATOM 12990 O O . ARG B 1 684 ? 24.828 18.125 -18.609 1 86.12 684 ARG B O 1
ATOM 12997 N N . THR B 1 685 ? 26.297 19.797 -18.531 1 91.25 685 THR B N 1
ATOM 12998 C CA . THR B 1 685 ? 25.797 20.203 -17.219 1 91.25 685 THR B CA 1
ATOM 12999 C C . THR B 1 685 ? 24.344 20.641 -17.297 1 91.25 685 THR B C 1
ATOM 13001 O O . THR B 1 685 ? 23.547 20.297 -16.422 1 91.25 685 THR B O 1
ATOM 13004 N N . LEU B 1 686 ? 24.062 21.359 -18.359 1 91.31 686 LEU B N 1
ATOM 13005 C CA . LEU B 1 686 ? 22.688 21.812 -18.547 1 91.31 686 LEU B CA 1
ATOM 13006 C C . LEU B 1 686 ? 21.75 20.625 -18.703 1 91.31 686 LEU B C 1
ATOM 13008 O O . LEU B 1 686 ? 20.641 20.625 -18.141 1 91.31 686 LEU B O 1
ATOM 13012 N N . ALA B 1 687 ? 22.141 19.656 -19.422 1 88.06 687 ALA B N 1
ATOM 13013 C CA . ALA B 1 687 ? 21.312 18.469 -19.594 1 88.06 687 ALA B CA 1
ATOM 13014 C C . ALA B 1 687 ? 21.047 17.781 -18.266 1 88.06 687 ALA B C 1
ATOM 13016 O O . ALA B 1 687 ? 19.938 17.328 -17.984 1 88.06 687 ALA B O 1
ATOM 13017 N N . ARG B 1 688 ? 22.016 17.672 -17.438 1 91 688 ARG B N 1
ATOM 13018 C CA . ARG B 1 688 ? 21.875 17.047 -16.125 1 91 688 ARG B CA 1
ATOM 13019 C C . ARG B 1 688 ? 20.984 17.891 -15.211 1 91 688 ARG B C 1
ATOM 13021 O O . ARG B 1 688 ? 20.203 17.344 -14.422 1 91 688 ARG B O 1
ATOM 13028 N N . LEU B 1 689 ? 21.219 19.125 -15.375 1 93.62 689 LEU B N 1
ATOM 13029 C CA . LEU B 1 689 ? 20.375 20.062 -14.641 1 93.62 689 LEU B CA 1
ATOM 13030 C C . LEU B 1 689 ? 18.891 19.812 -14.953 1 93.62 689 LEU B C 1
ATOM 13032 O O . LEU B 1 689 ? 18.062 19.734 -14.039 1 93.62 689 LEU B O 1
ATOM 13036 N N . ARG B 1 690 ? 18.578 19.672 -16.109 1 92.12 690 ARG B N 1
ATOM 13037 C CA . ARG B 1 690 ? 17.188 19.469 -16.531 1 92.12 690 ARG B CA 1
ATOM 13038 C C . ARG B 1 690 ? 16.672 18.125 -16.047 1 92.12 690 ARG B C 1
ATOM 13040 O O . ARG B 1 690 ? 15.508 18 -15.648 1 92.12 690 ARG B O 1
ATOM 13047 N N . GLU B 1 691 ? 17.469 17.172 -16.062 1 90.75 691 GLU B N 1
ATOM 13048 C CA . GLU B 1 691 ? 17.094 15.859 -15.555 1 90.75 691 GLU B CA 1
ATOM 13049 C C . GLU B 1 691 ? 16.766 15.906 -14.07 1 90.75 691 GLU B C 1
ATOM 13051 O O . GLU B 1 691 ? 15.766 15.336 -13.625 1 90.75 691 GLU B O 1
ATOM 13056 N N . GLN B 1 692 ? 17.562 16.547 -13.344 1 94.88 692 GLN B N 1
ATOM 13057 C CA . GLN B 1 692 ? 17.375 16.625 -11.898 1 94.88 692 GLN B CA 1
ATOM 13058 C C . GLN B 1 692 ? 16.172 17.516 -11.555 1 94.88 692 GLN B C 1
ATOM 13060 O O . GLN B 1 692 ? 15.477 17.266 -10.57 1 94.88 692 GLN B O 1
ATOM 13065 N N . ALA B 1 693 ? 15.984 18.516 -12.32 1 94.31 693 ALA B N 1
ATOM 13066 C CA . ALA B 1 693 ? 14.797 19.344 -12.156 1 94.31 693 ALA B CA 1
ATOM 13067 C C . ALA B 1 693 ? 13.523 18.516 -12.359 1 94.31 693 ALA B C 1
ATOM 13069 O O . ALA B 1 693 ? 12.57 18.641 -11.594 1 94.31 693 ALA B O 1
ATOM 13070 N N . ALA B 1 694 ? 13.531 17.719 -13.352 1 90.94 694 ALA B N 1
ATOM 13071 C CA . ALA B 1 694 ? 12.383 16.844 -13.625 1 90.94 694 ALA B CA 1
ATOM 13072 C C . ALA B 1 694 ? 12.133 15.891 -12.469 1 90.94 694 ALA B C 1
ATOM 13074 O O . ALA B 1 694 ? 10.984 15.594 -12.133 1 90.94 694 ALA B O 1
ATOM 13075 N N . PHE B 1 695 ? 13.164 15.414 -11.906 1 93.38 695 PHE B N 1
ATOM 13076 C CA . PHE B 1 695 ? 13.023 14.547 -10.742 1 93.38 695 PHE B CA 1
ATOM 13077 C C . PHE B 1 695 ? 12.289 15.258 -9.617 1 93.38 695 PHE B C 1
ATOM 13079 O O . PHE B 1 695 ? 11.391 14.688 -8.992 1 93.38 695 PHE B O 1
ATOM 13086 N N . LEU B 1 696 ? 12.625 16.5 -9.32 1 94.12 696 LEU B N 1
ATOM 13087 C CA . LEU B 1 696 ? 11.961 17.281 -8.273 1 94.12 696 LEU B CA 1
ATOM 13088 C C . LEU B 1 696 ? 10.484 17.484 -8.594 1 94.12 696 LEU B C 1
ATOM 13090 O O . LEU B 1 696 ? 9.641 17.469 -7.691 1 94.12 696 LEU B O 1
ATOM 13094 N N . ASP B 1 697 ? 10.156 17.609 -9.844 1 86.94 697 ASP B N 1
ATOM 13095 C CA . ASP B 1 697 ? 8.758 17.75 -10.242 1 86.94 697 ASP B CA 1
ATOM 13096 C C . ASP B 1 697 ? 7.973 16.484 -9.938 1 86.94 697 ASP B C 1
ATOM 13098 O O . ASP B 1 697 ? 6.801 16.547 -9.555 1 86.94 697 ASP B O 1
ATOM 13102 N N . ASN B 1 698 ? 8.641 15.406 -10.102 1 86.38 698 ASN B N 1
ATOM 13103 C CA . ASN B 1 698 ? 7.992 14.125 -9.859 1 86.38 698 ASN B CA 1
ATOM 13104 C C . ASN B 1 698 ? 7.871 13.828 -8.367 1 86.38 698 ASN B C 1
ATOM 13106 O O . ASN B 1 698 ? 7.027 13.031 -7.953 1 86.38 698 ASN B O 1
ATOM 13110 N N . TYR B 1 699 ? 8.758 14.422 -7.574 1 88.69 699 TYR B N 1
ATOM 13111 C CA . TYR B 1 699 ? 8.727 14.336 -6.117 1 88.69 699 TYR B CA 1
ATOM 13112 C C . TYR B 1 699 ? 8.578 15.719 -5.492 1 88.69 699 TYR B C 1
ATOM 13114 O O . TYR B 1 699 ? 9.477 16.188 -4.781 1 88.69 699 TYR B O 1
ATOM 13122 N N . SER B 1 700 ? 7.469 16.281 -5.648 1 82.25 700 SER B N 1
ATOM 13123 C CA . SER B 1 700 ? 7.227 17.703 -5.414 1 82.25 700 SER B CA 1
ATOM 13124 C C . SER B 1 700 ? 7.359 18.047 -3.936 1 82.25 700 SER B C 1
ATOM 13126 O O . SER B 1 700 ? 7.586 19.219 -3.584 1 82.25 700 SER B O 1
ATOM 13128 N N . GLN B 1 701 ? 7.258 17.062 -3.031 1 83.62 701 GLN B N 1
ATOM 13129 C CA . GLN B 1 701 ? 7.449 17.328 -1.607 1 83.62 701 GLN B CA 1
ATOM 13130 C C . GLN B 1 701 ? 8.844 17.875 -1.331 1 83.62 701 GLN B C 1
ATOM 13132 O O . GLN B 1 701 ? 9.039 18.641 -0.375 1 83.62 701 GLN B O 1
ATOM 13137 N N . LEU B 1 702 ? 9.734 17.547 -2.172 1 92 702 LEU B N 1
ATOM 13138 C CA . LEU B 1 702 ? 11.125 17.953 -1.986 1 92 702 LEU B CA 1
ATOM 13139 C C . LEU B 1 702 ? 11.289 19.453 -2.238 1 92 702 LEU B C 1
ATOM 13141 O O . LEU B 1 702 ? 12.289 20.047 -1.821 1 92 702 LEU B O 1
ATOM 13145 N N . MET B 1 703 ? 10.32 20.078 -2.893 1 85.88 703 MET B N 1
ATOM 13146 C CA . MET B 1 703 ? 10.375 21.516 -3.148 1 85.88 703 MET B CA 1
ATOM 13147 C C . MET B 1 703 ? 10.203 22.297 -1.857 1 85.88 703 MET B C 1
ATOM 13149 O O . MET B 1 703 ? 10.594 23.469 -1.779 1 85.88 703 MET B O 1
ATOM 13153 N N . TYR B 1 704 ? 9.742 21.594 -0.853 1 81.75 704 TYR B N 1
ATOM 13154 C CA . TYR B 1 704 ? 9.438 22.297 0.394 1 81.75 704 TYR B CA 1
ATOM 13155 C C . TYR B 1 704 ? 10.422 21.891 1.493 1 81.75 704 TYR B C 1
ATOM 13157 O O . TYR B 1 704 ? 10.289 22.328 2.639 1 81.75 704 TYR B O 1
ATOM 13165 N N . ILE B 1 705 ? 11.297 21.078 1.165 1 91.38 705 ILE B N 1
ATOM 13166 C CA . ILE B 1 705 ? 12.352 20.641 2.074 1 91.38 705 ILE B CA 1
ATOM 13167 C C . ILE B 1 705 ? 13.711 21.109 1.542 1 91.38 705 ILE B C 1
ATOM 13169 O O . ILE B 1 705 ? 14.047 20.859 0.382 1 91.38 705 ILE B O 1
ATOM 13173 N N . GLU B 1 706 ? 14.461 21.859 2.404 1 93.62 706 GLU B N 1
ATOM 13174 C CA . GLU B 1 706 ? 15.844 22.141 2.014 1 93.62 706 GLU B CA 1
ATOM 13175 C C . GLU B 1 706 ? 16.641 20.859 1.843 1 93.62 706 GLU B C 1
ATOM 13177 O O . GLU B 1 706 ? 16.641 19.984 2.723 1 93.62 706 GLU B O 1
ATOM 13182 N N . ASN B 1 707 ? 17.281 20.688 0.671 1 95.75 707 ASN B N 1
ATOM 13183 C CA . ASN B 1 707 ? 18.031 19.453 0.407 1 95.75 707 ASN B CA 1
ATOM 13184 C C . ASN B 1 707 ? 19.188 19.703 -0.544 1 95.75 707 ASN B C 1
ATOM 13186 O O . ASN B 1 707 ? 19.312 20.781 -1.123 1 95.75 707 ASN B O 1
ATOM 13190 N N . GLU B 1 708 ? 20 18.75 -0.739 1 95.56 708 GLU B N 1
ATOM 13191 C CA . GLU B 1 708 ? 21.25 18.875 -1.477 1 95.56 708 GLU B CA 1
ATOM 13192 C C . GLU B 1 708 ? 21 19.062 -2.971 1 95.56 708 GLU B C 1
ATOM 13194 O O . GLU B 1 708 ? 21.781 19.703 -3.668 1 95.56 708 GLU B O 1
ATOM 13199 N N . LEU B 1 709 ? 19.922 18.469 -3.422 1 96.69 709 LEU B N 1
ATOM 13200 C CA . LEU B 1 709 ? 19.625 18.578 -4.848 1 96.69 709 LEU B CA 1
ATOM 13201 C C . LEU B 1 709 ? 19.297 20.031 -5.219 1 96.69 709 LEU B C 1
ATOM 13203 O O . LEU B 1 709 ? 19.719 20.516 -6.27 1 96.69 709 LEU B O 1
ATOM 13207 N N . ARG B 1 710 ? 18.594 20.688 -4.391 1 96.81 710 ARG B N 1
ATOM 13208 C CA . ARG B 1 710 ? 18.281 22.094 -4.637 1 96.81 710 ARG B CA 1
ATOM 13209 C C . ARG B 1 710 ? 19.531 22.953 -4.598 1 96.81 710 ARG B C 1
ATOM 13211 O O . ARG B 1 710 ? 19.688 23.891 -5.391 1 96.81 710 ARG B O 1
ATOM 13218 N N . ASP B 1 711 ? 20.453 22.625 -3.738 1 97.38 711 ASP B N 1
ATOM 13219 C CA . ASP B 1 711 ? 21.75 23.297 -3.707 1 97.38 711 ASP B CA 1
ATOM 13220 C C . ASP B 1 711 ? 22.5 23.094 -5.023 1 97.38 711 ASP B C 1
ATOM 13222 O O . ASP B 1 711 ? 23.016 24.062 -5.598 1 97.38 711 ASP B O 1
ATOM 13226 N N . THR B 1 712 ? 22.562 21.844 -5.422 1 96.62 712 THR B N 1
ATOM 13227 C CA . THR B 1 712 ? 23.359 21.516 -6.605 1 96.62 712 THR B CA 1
ATOM 13228 C C . THR B 1 712 ? 22.75 22.141 -7.855 1 96.62 712 THR B C 1
ATOM 13230 O O . THR B 1 712 ? 23.469 22.5 -8.781 1 96.62 712 THR B O 1
ATOM 13233 N N . ILE B 1 713 ? 21.5 22.234 -7.941 1 96.88 713 ILE B N 1
ATOM 13234 C CA . ILE B 1 713 ? 20.828 22.859 -9.07 1 96.88 713 ILE B CA 1
ATOM 13235 C C . ILE B 1 713 ? 21.141 24.344 -9.102 1 96.88 713 ILE B C 1
ATOM 13237 O O . ILE B 1 713 ? 21.453 24.891 -10.164 1 96.88 713 ILE B O 1
ATOM 13241 N N . TYR B 1 714 ? 21.094 25 -7.969 1 96.69 714 TYR B N 1
ATOM 13242 C CA . TYR B 1 714 ? 21.438 26.422 -7.898 1 96.69 714 TYR B CA 1
ATOM 13243 C C . TYR B 1 714 ? 22.859 26.656 -8.398 1 96.69 714 TYR B C 1
ATOM 13245 O O . TYR B 1 714 ? 23.078 27.484 -9.289 1 96.69 714 TYR B O 1
ATOM 13253 N N . LEU B 1 715 ? 23.766 25.906 -7.926 1 96.5 715 LEU B N 1
ATOM 13254 C CA . LEU B 1 715 ? 25.172 26.094 -8.258 1 96.5 715 LEU B CA 1
ATOM 13255 C C . LEU B 1 715 ? 25.422 25.781 -9.734 1 96.5 715 LEU B C 1
ATOM 13257 O O . LEU B 1 715 ? 26.156 26.516 -10.398 1 96.5 715 LEU B O 1
ATOM 13261 N N . ALA B 1 716 ? 24.859 24.75 -10.211 1 95.88 716 ALA B N 1
ATOM 13262 C CA . ALA B 1 716 ? 25.016 24.391 -11.625 1 95.88 716 ALA B CA 1
ATOM 13263 C C . ALA B 1 716 ? 24.422 25.469 -12.523 1 95.88 716 ALA B C 1
ATOM 13265 O O . ALA B 1 716 ? 24.969 25.766 -13.586 1 95.88 716 ALA B O 1
ATOM 13266 N N . SER B 1 717 ? 23.312 25.938 -12.094 1 95.5 717 SER B N 1
ATOM 13267 C CA . SER B 1 717 ? 22.672 26.984 -12.883 1 95.5 717 SER B CA 1
ATOM 13268 C C . SER B 1 717 ? 23.531 28.234 -12.961 1 95.5 717 SER B C 1
ATOM 13270 O O . SER B 1 717 ? 23.594 28.906 -13.992 1 95.5 717 SER B O 1
ATOM 13272 N N . GLN B 1 718 ? 24.188 28.547 -11.859 1 93.25 718 GLN B N 1
ATOM 13273 C CA . GLN B 1 718 ? 25.078 29.703 -11.844 1 93.25 718 GLN B CA 1
ATOM 13274 C C . GLN B 1 718 ? 26.281 29.484 -12.766 1 93.25 718 GLN B C 1
ATOM 13276 O O . GLN B 1 718 ? 26.797 30.453 -13.344 1 93.25 718 GLN B O 1
ATOM 13281 N N . LEU B 1 719 ? 26.672 28.297 -12.883 1 90.94 719 LEU B N 1
ATOM 13282 C CA . LEU B 1 719 ? 27.781 27.938 -13.75 1 90.94 719 LEU B CA 1
ATOM 13283 C C . LEU B 1 719 ? 27.359 28.016 -15.219 1 90.94 719 LEU B C 1
ATOM 13285 O O . LEU B 1 719 ? 28.109 28.531 -16.047 1 90.94 719 LEU B O 1
ATOM 13289 N N . VAL B 1 720 ? 26.203 27.516 -15.547 1 91.56 720 VAL B N 1
ATOM 13290 C CA . VAL B 1 720 ? 25.75 27.391 -16.922 1 91.56 720 VAL B CA 1
ATOM 13291 C C . VAL B 1 720 ? 25.266 28.75 -17.438 1 91.56 720 VAL B C 1
ATOM 13293 O O . VAL B 1 720 ? 25.672 29.188 -18.516 1 91.56 720 VAL B O 1
ATOM 13296 N N . ASP B 1 721 ? 24.281 29.281 -16.75 1 89.69 721 ASP B N 1
ATOM 13297 C CA . ASP B 1 721 ? 23.719 30.578 -17.125 1 89.69 721 ASP B CA 1
ATOM 13298 C C . ASP B 1 721 ? 23.141 31.297 -15.914 1 89.69 721 ASP B C 1
ATOM 13300 O O . ASP B 1 721 ? 21.953 31.203 -15.633 1 89.69 721 ASP B O 1
ATOM 13304 N N . PRO B 1 722 ? 23.969 32.094 -15.391 1 87.44 722 PRO B N 1
ATOM 13305 C CA . PRO B 1 722 ? 23.516 32.781 -14.164 1 87.44 722 PRO B CA 1
ATOM 13306 C C . PRO B 1 722 ? 22.375 33.75 -14.406 1 87.44 722 PRO B C 1
ATOM 13308 O O . PRO B 1 722 ? 21.672 34.125 -13.461 1 87.44 722 PRO B O 1
ATOM 13311 N N . ALA B 1 723 ? 22.109 34.125 -15.594 1 86.06 723 ALA B N 1
ATOM 13312 C CA . ALA B 1 723 ? 21.078 35.125 -15.898 1 86.06 723 ALA B CA 1
ATOM 13313 C C . ALA B 1 723 ? 19.734 34.469 -16.188 1 86.06 723 ALA B C 1
ATOM 13315 O O . ALA B 1 723 ? 18.703 35.125 -16.25 1 86.06 723 ALA B O 1
ATOM 13316 N N . SER B 1 724 ? 19.844 33.219 -16.25 1 86.25 724 SER B N 1
ATOM 13317 C CA . SER B 1 724 ? 18.609 32.5 -16.625 1 86.25 724 SER B CA 1
ATOM 13318 C C . SER B 1 724 ? 17.703 32.281 -15.422 1 86.25 724 SER B C 1
ATOM 13320 O O . SER B 1 724 ? 18.172 32 -14.32 1 86.25 724 SER B O 1
ATOM 13322 N N . ASP B 1 725 ? 16.344 32.406 -15.633 1 84.5 725 ASP B N 1
ATOM 13323 C CA . ASP B 1 725 ? 15.352 32.188 -14.586 1 84.5 725 ASP B CA 1
ATOM 13324 C C . ASP B 1 725 ? 14.75 30.781 -14.719 1 84.5 725 ASP B C 1
ATOM 13326 O O . ASP B 1 725 ? 13.836 30.422 -13.961 1 84.5 725 ASP B O 1
ATOM 13330 N N . GLU B 1 726 ? 15.289 30.031 -15.547 1 85 726 GLU B N 1
ATOM 13331 C CA . GLU B 1 726 ? 14.711 28.719 -15.883 1 85 726 GLU B CA 1
ATOM 13332 C C . GLU B 1 726 ? 14.641 27.828 -14.648 1 85 726 GLU B C 1
ATOM 13334 O O . GLU B 1 726 ? 13.711 27.031 -14.508 1 85 726 GLU B O 1
ATOM 13339 N N . PHE B 1 727 ? 15.547 27.984 -13.711 1 93.25 727 PHE B N 1
ATOM 13340 C CA . PHE B 1 727 ? 15.672 27 -12.641 1 93.25 727 PHE B CA 1
ATOM 13341 C C . PHE B 1 727 ? 15.406 27.641 -11.281 1 93.25 727 PHE B C 1
ATOM 13343 O O . PHE B 1 727 ? 15.57 27 -10.25 1 93.25 727 PHE B O 1
ATOM 13350 N N . VAL B 1 728 ? 14.922 28.828 -11.211 1 92.38 728 VAL B N 1
ATOM 13351 C CA . VAL B 1 728 ? 14.734 29.562 -9.961 1 92.38 728 VAL B CA 1
ATOM 13352 C C . VAL B 1 728 ? 13.766 28.797 -9.055 1 92.38 728 VAL B C 1
ATOM 13354 O O . VAL B 1 728 ? 13.938 28.781 -7.836 1 92.38 728 VAL B O 1
ATOM 13357 N N . LYS B 1 729 ? 12.781 28.156 -9.672 1 90.69 729 LYS B N 1
ATOM 13358 C CA . LYS B 1 729 ? 11.766 27.391 -8.961 1 90.69 729 LYS B CA 1
ATOM 13359 C C . LYS B 1 729 ? 12.406 26.328 -8.062 1 90.69 729 LYS B C 1
ATOM 13361 O O . LYS B 1 729 ? 11.867 26 -7.004 1 90.69 729 LYS B O 1
ATOM 13366 N N . TYR B 1 730 ? 13.531 25.875 -8.461 1 94.94 730 TYR B N 1
ATOM 13367 C CA . TYR B 1 730 ? 14.141 24.719 -7.812 1 94.94 730 TYR B CA 1
ATOM 13368 C C . TYR B 1 730 ? 15.219 25.141 -6.828 1 94.94 730 TYR B C 1
ATOM 13370 O O . TYR B 1 730 ? 15.844 24.312 -6.176 1 94.94 730 TYR B O 1
ATOM 13378 N N . TYR B 1 731 ? 15.469 26.453 -6.633 1 95.5 731 TYR B N 1
ATOM 13379 C CA . TYR B 1 731 ? 16.547 26.969 -5.797 1 95.5 731 TYR B CA 1
ATOM 13380 C C . TYR B 1 731 ? 16.234 26.781 -4.316 1 95.5 731 TYR B C 1
ATOM 13382 O O . TYR B 1 731 ? 15.086 26.516 -3.949 1 95.5 731 TYR B O 1
ATOM 13390 N N . PRO B 1 732 ? 17.312 26.797 -3.477 1 95.69 732 PRO B N 1
ATOM 13391 C CA . PRO B 1 732 ? 17.062 26.938 -2.041 1 95.69 732 PRO B CA 1
ATOM 13392 C C . PRO B 1 732 ? 16.203 28.156 -1.71 1 95.69 732 PRO B C 1
ATOM 13394 O O . PRO B 1 732 ? 16.203 29.141 -2.459 1 95.69 732 PRO B O 1
ATOM 13397 N N . ASP B 1 733 ? 15.531 28.109 -0.598 1 91 733 ASP B N 1
ATOM 13398 C CA . ASP B 1 733 ? 14.531 29.109 -0.233 1 91 733 ASP B CA 1
ATOM 13399 C C . ASP B 1 733 ? 15.133 30.516 -0.235 1 91 733 ASP B C 1
ATOM 13401 O O . ASP B 1 733 ? 14.508 31.469 -0.697 1 91 733 ASP B O 1
ATOM 13405 N N . TYR B 1 734 ? 16.328 30.641 0.265 1 93.38 734 TYR B N 1
ATOM 13406 C CA . TYR B 1 734 ? 16.984 31.938 0.361 1 93.38 734 TYR B CA 1
ATOM 13407 C C . TYR B 1 734 ? 17.047 32.625 -1 1 93.38 734 TYR B C 1
ATOM 13409 O O . TYR B 1 734 ? 16.844 33.844 -1.101 1 93.38 734 TYR B O 1
ATOM 13417 N N . PHE B 1 735 ? 17.266 31.844 -2.033 1 93.5 735 PHE B N 1
ATOM 13418 C CA . PHE B 1 735 ? 17.422 32.406 -3.375 1 93.5 735 PHE B CA 1
ATOM 13419 C C . PHE B 1 735 ? 16.094 32.406 -4.121 1 93.5 735 PHE B C 1
ATOM 13421 O O . PHE B 1 735 ? 15.875 33.219 -5.023 1 93.5 735 PHE B O 1
ATOM 13428 N N . ARG B 1 736 ? 15.25 31.516 -3.787 1 91.31 736 ARG B N 1
ATOM 13429 C CA . ARG B 1 736 ? 13.977 31.359 -4.48 1 91.31 736 ARG B CA 1
ATOM 13430 C C . ARG B 1 736 ? 12.953 32.375 -3.998 1 91.31 736 ARG B C 1
ATOM 13432 O O . ARG B 1 736 ? 12.227 32.969 -4.805 1 91.31 736 ARG B O 1
ATOM 13439 N N . ASP B 1 737 ? 12.859 32.656 -2.715 1 86.5 737 ASP B N 1
ATOM 13440 C CA . ASP B 1 737 ? 11.742 33.344 -2.057 1 86.5 737 ASP B CA 1
ATOM 13441 C C . ASP B 1 737 ? 11.625 34.781 -2.516 1 86.5 737 ASP B C 1
ATOM 13443 O O . ASP B 1 737 ? 10.516 35.281 -2.707 1 86.5 737 ASP B O 1
ATOM 13447 N N . PRO B 1 738 ? 12.742 35.406 -2.742 1 85.75 738 PRO B N 1
ATOM 13448 C CA . PRO B 1 738 ? 12.625 36.781 -3.238 1 85.75 738 PRO B CA 1
ATOM 13449 C C . PRO B 1 738 ? 11.922 36.875 -4.59 1 85.75 738 PRO B C 1
ATOM 13451 O O . PRO B 1 738 ? 11.422 37.938 -4.965 1 85.75 738 PRO B O 1
ATOM 13454 N N . HIS B 1 739 ? 11.836 35.781 -5.211 1 84.69 739 HIS B N 1
ATOM 13455 C CA . HIS B 1 739 ? 11.234 35.781 -6.539 1 84.69 739 HIS B CA 1
ATOM 13456 C C . HIS B 1 739 ? 9.844 35.156 -6.512 1 84.69 739 HIS B C 1
ATOM 13458 O O . HIS B 1 739 ? 9.219 34.969 -7.559 1 84.69 739 HIS B O 1
ATOM 13464 N N . THR B 1 740 ? 9.398 34.781 -5.406 1 86.25 740 THR B N 1
ATOM 13465 C CA . THR B 1 740 ? 8.109 34.094 -5.312 1 86.25 740 THR B CA 1
ATOM 13466 C C . THR B 1 740 ? 6.984 35.094 -5.059 1 86.25 740 THR B C 1
ATOM 13468 O O . THR B 1 740 ? 6.98 35.812 -4.043 1 86.25 740 THR B O 1
ATOM 13471 N N . TYR B 1 741 ? 6.125 35.125 -6.043 1 86 741 TYR B N 1
ATOM 13472 C CA . TYR B 1 741 ? 4.938 35.969 -5.934 1 86 741 TYR B CA 1
ATOM 13473 C C . TYR B 1 741 ? 3.668 35.125 -5.93 1 86 741 TYR B C 1
ATOM 13475 O O . TYR B 1 741 ? 3.492 34.281 -6.789 1 86 741 TYR B O 1
ATOM 13483 N N . VAL B 1 742 ? 2.875 35.312 -4.891 1 86.44 742 VAL B N 1
ATOM 13484 C CA . VAL B 1 742 ? 1.58 34.656 -4.816 1 86.44 742 VAL B CA 1
ATOM 13485 C C . VAL B 1 742 ? 0.472 35.625 -5.207 1 86.44 742 VAL B C 1
ATOM 13487 O O . VAL B 1 742 ? 0.247 36.625 -4.52 1 86.44 742 VAL B O 1
ATOM 13490 N N . TYR B 1 743 ? -0.152 35.344 -6.359 1 88.75 743 TYR B N 1
ATOM 13491 C CA . TYR B 1 743 ? -1.256 36.156 -6.844 1 88.75 743 TYR B CA 1
ATOM 13492 C C . TYR B 1 743 ? -2.6 35.5 -6.516 1 88.75 743 TYR B C 1
ATOM 13494 O O . TYR B 1 743 ? -2.811 34.312 -6.785 1 88.75 743 TYR B O 1
ATOM 13502 N N . LEU B 1 744 ? -3.416 36.219 -5.852 1 89.69 744 LEU B N 1
ATOM 13503 C CA . LEU B 1 744 ? -4.762 35.75 -5.555 1 89.69 744 LEU B CA 1
ATOM 13504 C C . LEU B 1 744 ? -5.812 36.688 -6.129 1 89.69 744 LEU B C 1
ATOM 13506 O O . LEU B 1 744 ? -5.922 37.844 -5.695 1 89.69 744 LEU B O 1
ATOM 13510 N N . PHE B 1 745 ? -6.52 36.219 -7.168 1 91.88 745 PHE B N 1
ATOM 13511 C CA . PHE B 1 745 ? -7.734 36.906 -7.609 1 91.88 745 PHE B CA 1
ATOM 13512 C C . PHE B 1 745 ? -8.938 36.438 -6.812 1 91.88 745 PHE B C 1
ATOM 13514 O O . PHE B 1 745 ? -9.289 35.25 -6.852 1 91.88 745 PHE B O 1
ATOM 13521 N N . ARG B 1 746 ? -9.516 37.281 -6.113 1 92.12 746 ARG B N 1
ATOM 13522 C CA . ARG B 1 746 ? -10.68 36.969 -5.297 1 92.12 746 ARG B CA 1
ATOM 13523 C C . ARG B 1 746 ? -11.945 37.625 -5.855 1 92.12 746 ARG B C 1
ATOM 13525 O O . ARG B 1 746 ? -12.008 38.844 -6 1 92.12 746 ARG B O 1
ATOM 13532 N N . PHE B 1 747 ? -12.922 36.75 -6.184 1 92.69 747 PHE B N 1
ATOM 13533 C CA . PHE B 1 747 ? -14.234 37.188 -6.641 1 92.69 747 PHE B CA 1
ATOM 13534 C C . PHE B 1 747 ? -15.234 37.219 -5.492 1 92.69 747 PHE B C 1
ATOM 13536 O O . PHE B 1 747 ? -15.328 36.25 -4.734 1 92.69 747 PHE B O 1
ATOM 13543 N N . ARG B 1 748 ? -15.93 38.312 -5.402 1 90.88 748 ARG B N 1
ATOM 13544 C CA . ARG B 1 748 ? -16.953 38.438 -4.371 1 90.88 748 ARG B CA 1
ATOM 13545 C C . ARG B 1 748 ? -18.328 38.719 -4.988 1 90.88 748 ARG B C 1
ATOM 13547 O O . ARG B 1 748 ? -18.422 39.375 -6.02 1 90.88 748 ARG B O 1
ATOM 13554 N N . GLY B 1 749 ? -19.359 38.219 -4.34 1 92.5 749 GLY B N 1
ATOM 13555 C CA . GLY B 1 749 ? -20.719 38.406 -4.809 1 92.5 749 GLY B CA 1
ATOM 13556 C C . GLY B 1 749 ? -21.547 39.312 -3.898 1 92.5 749 GLY B C 1
ATOM 13557 O O . GLY B 1 749 ? -21 40.219 -3.275 1 92.5 749 GLY B O 1
ATOM 13558 N N . LEU B 1 750 ? -22.828 38.969 -4.027 1 90.56 750 LEU B N 1
ATOM 13559 C CA . LEU B 1 750 ? -23.766 39.719 -3.191 1 90.56 750 LEU B CA 1
ATOM 13560 C C . LEU B 1 750 ? -23.422 39.531 -1.714 1 90.56 750 LEU B C 1
ATOM 13562 O O . LEU B 1 750 ? -23.156 38.438 -1.258 1 90.56 750 LEU B O 1
ATOM 13566 N N . GLY B 1 751 ? -23.359 40.625 -0.978 1 82.38 751 GLY B N 1
ATOM 13567 C CA . GLY B 1 751 ? -23 40.562 0.429 1 82.38 751 GLY B CA 1
ATOM 13568 C C . GLY B 1 751 ? -21.516 40.406 0.657 1 82.38 751 GLY B C 1
ATOM 13569 O O . GLY B 1 751 ? -21.078 40.125 1.773 1 82.38 751 GLY B O 1
ATOM 13570 N N . ASP B 1 752 ? -20.703 40.469 -0.448 1 82.5 752 ASP B N 1
ATOM 13571 C CA . ASP B 1 752 ? -19.25 40.375 -0.442 1 82.5 752 ASP B CA 1
ATOM 13572 C C . ASP B 1 752 ? -18.766 39 -0.038 1 82.5 752 ASP B C 1
ATOM 13574 O O . ASP B 1 752 ? -17.688 38.844 0.523 1 82.5 752 ASP B O 1
ATOM 13578 N N . PHE B 1 753 ? -19.656 38.062 -0.315 1 81.5 753 PHE B N 1
ATOM 13579 C CA . PHE B 1 753 ? -19.234 36.688 -0.096 1 81.5 753 PHE B CA 1
ATOM 13580 C C . PHE B 1 753 ? -18.203 36.281 -1.144 1 81.5 753 PHE B C 1
ATOM 13582 O O . PHE B 1 753 ? -18.312 36.656 -2.312 1 81.5 753 PHE B O 1
ATOM 13589 N N . VAL B 1 754 ? -17.266 35.531 -0.657 1 85.69 754 VAL B N 1
ATOM 13590 C CA . VAL B 1 754 ? -16.281 35.031 -1.604 1 85.69 754 VAL B CA 1
ATOM 13591 C C . VAL B 1 754 ? -16.906 34 -2.537 1 85.69 754 VAL B C 1
ATOM 13593 O O . VAL B 1 754 ? -17.531 33.062 -2.08 1 85.69 754 VAL B O 1
ATOM 13596 N N . LEU B 1 755 ? -16.812 34.219 -3.818 1 90.44 755 LEU B N 1
ATOM 13597 C CA . LEU B 1 755 ? -17.328 33.344 -4.848 1 90.44 755 LEU B CA 1
ATOM 13598 C C . LEU B 1 755 ? -16.25 32.375 -5.316 1 90.44 755 LEU B C 1
ATOM 13600 O O . LEU B 1 755 ? -16.5 31.172 -5.438 1 90.44 755 LEU B O 1
ATOM 13604 N N . LEU B 1 756 ? -15.141 32.875 -5.543 1 90.94 756 LEU B N 1
ATOM 13605 C CA . LEU B 1 756 ? -14.07 32.125 -6.184 1 90.94 756 LEU B CA 1
ATOM 13606 C C . LEU B 1 756 ? -12.711 32.75 -5.879 1 90.94 756 LEU B C 1
ATOM 13608 O O . LEU B 1 756 ? -12.562 33.969 -5.891 1 90.94 756 LEU B O 1
ATOM 13612 N N . ASP B 1 757 ? -11.781 31.891 -5.496 1 88.75 757 ASP B N 1
ATOM 13613 C CA . ASP B 1 757 ? -10.383 32.281 -5.371 1 88.75 757 ASP B CA 1
ATOM 13614 C C . ASP B 1 757 ? -9.531 31.609 -6.445 1 88.75 757 ASP B C 1
ATOM 13616 O O . ASP B 1 757 ? -9.523 30.391 -6.562 1 88.75 757 ASP B O 1
ATOM 13620 N N . LEU B 1 758 ? -8.945 32.375 -7.242 1 92.25 758 LEU B N 1
ATOM 13621 C CA . LEU B 1 758 ? -7.941 31.906 -8.188 1 92.25 758 LEU B CA 1
ATOM 13622 C C . LEU B 1 758 ? -6.539 32.312 -7.734 1 92.25 758 LEU B C 1
ATOM 13624 O O . LEU B 1 758 ? -6.18 33.5 -7.781 1 92.25 758 LEU B O 1
ATOM 13628 N N . GLN B 1 759 ? -5.793 31.359 -7.254 1 88.94 759 GLN B N 1
ATOM 13629 C CA . GLN B 1 759 ? -4.41 31.594 -6.852 1 88.94 759 GLN B CA 1
ATOM 13630 C C . GLN B 1 759 ? -3.434 31.109 -7.918 1 88.94 759 GLN B C 1
ATOM 13632 O O . GLN B 1 759 ? -3.57 30 -8.43 1 88.94 759 GLN B O 1
ATOM 13637 N N . ILE B 1 760 ? -2.559 32 -8.258 1 89.5 760 ILE B N 1
ATOM 13638 C CA . ILE B 1 760 ? -1.52 31.656 -9.219 1 89.5 760 ILE B CA 1
ATOM 13639 C C . ILE B 1 760 ? -0.144 31.922 -8.609 1 89.5 760 ILE B C 1
ATOM 13641 O O . ILE B 1 760 ? 0.114 33.031 -8.109 1 89.5 760 ILE B O 1
ATOM 13645 N N . VAL B 1 761 ? 0.64 31 -8.617 1 86.75 761 VAL B N 1
ATOM 13646 C CA . VAL B 1 761 ? 2.045 31.109 -8.25 1 86.75 761 VAL B CA 1
ATOM 13647 C C . VAL B 1 761 ? 2.928 30.766 -9.445 1 86.75 761 VAL B C 1
ATOM 13649 O O . VAL B 1 761 ? 3.375 29.641 -9.594 1 86.75 761 VAL B O 1
ATOM 13652 N N . PRO B 1 762 ? 3.234 31.797 -10.203 1 87 762 PRO B N 1
ATOM 13653 C CA . PRO B 1 762 ? 3.934 31.562 -11.469 1 87 762 PRO B CA 1
ATOM 13654 C C . PRO B 1 762 ? 5.215 30.75 -11.289 1 87 762 PRO B C 1
ATOM 13656 O O . PRO B 1 762 ? 5.434 29.766 -12.016 1 87 762 PRO B O 1
ATOM 13659 N N . LEU B 1 763 ? 5.918 31.109 -10.32 1 84.69 763 LEU B N 1
ATOM 13660 C CA . LEU B 1 763 ? 7.211 30.469 -10.133 1 84.69 763 LEU B CA 1
ATOM 13661 C C . LEU B 1 763 ? 7.043 28.953 -9.93 1 84.69 763 LEU B C 1
ATOM 13663 O O . LEU B 1 763 ? 7.883 28.172 -10.367 1 84.69 763 LEU B O 1
ATOM 13667 N N . LEU B 1 764 ? 6.031 28.578 -9.305 1 80.62 764 LEU B N 1
ATOM 13668 C CA . LEU B 1 764 ? 5.797 27.172 -9.031 1 80.62 764 LEU B CA 1
ATOM 13669 C C . LEU B 1 764 ? 4.965 26.531 -10.141 1 80.62 764 LEU B C 1
ATOM 13671 O O . LEU B 1 764 ? 4.652 25.344 -10.078 1 80.62 764 LEU B O 1
ATOM 13675 N N . ASN B 1 765 ? 4.621 27.219 -11.109 1 81.56 765 ASN B N 1
ATOM 13676 C CA . ASN B 1 765 ? 3.768 26.75 -12.195 1 81.56 765 ASN B CA 1
ATOM 13677 C C . ASN B 1 765 ? 2.453 26.188 -11.68 1 81.56 765 ASN B C 1
ATOM 13679 O O . ASN B 1 765 ? 2.02 25.109 -12.117 1 81.56 765 ASN B O 1
ATOM 13683 N N . LEU B 1 766 ? 1.938 26.906 -10.703 1 84.19 766 LEU B N 1
ATOM 13684 C CA . LEU B 1 766 ? 0.771 26.328 -10.039 1 84.19 766 LEU B CA 1
ATOM 13685 C C . LEU B 1 766 ? -0.377 27.328 -9.992 1 84.19 766 LEU B C 1
ATOM 13687 O O . LEU B 1 766 ? -0.165 28.516 -9.703 1 84.19 766 LEU B O 1
ATOM 13691 N N . ALA B 1 767 ? -1.492 26.812 -10.383 1 88.19 767 ALA B N 1
ATOM 13692 C CA . ALA B 1 767 ? -2.734 27.547 -10.18 1 88.19 767 ALA B CA 1
ATOM 13693 C C . ALA B 1 767 ? -3.744 26.719 -9.391 1 88.19 767 ALA B C 1
ATOM 13695 O O . ALA B 1 767 ? -3.832 25.5 -9.57 1 88.19 767 ALA B O 1
ATOM 13696 N N . THR B 1 768 ? -4.406 27.344 -8.484 1 84.88 768 THR B N 1
ATOM 13697 C CA . THR B 1 768 ? -5.473 26.719 -7.715 1 84.88 768 THR B CA 1
ATOM 13698 C C . THR B 1 768 ? -6.75 27.547 -7.77 1 84.88 768 THR B C 1
ATOM 13700 O O . THR B 1 768 ? -6.699 28.781 -7.68 1 84.88 768 THR B O 1
ATOM 13703 N N . VAL B 1 769 ? -7.859 26.891 -8.031 1 87.25 769 VAL B N 1
ATOM 13704 C CA . VAL B 1 769 ? -9.156 27.547 -8.039 1 87.25 769 VAL B CA 1
ATOM 13705 C C . VAL B 1 769 ? -10.062 26.922 -6.977 1 87.25 769 VAL B C 1
ATOM 13707 O O . VAL B 1 769 ? -10.227 25.703 -6.934 1 87.25 769 VAL B O 1
ATOM 13710 N N . ARG B 1 770 ? -10.516 27.719 -6.168 1 83.62 770 ARG B N 1
ATOM 13711 C CA . ARG B 1 770 ? -11.516 27.297 -5.191 1 83.62 770 ARG B CA 1
ATOM 13712 C C . ARG B 1 770 ? -12.852 27.984 -5.441 1 83.62 770 ARG B C 1
ATOM 13714 O O . ARG B 1 770 ? -12.945 29.203 -5.441 1 83.62 770 ARG B O 1
ATOM 13721 N N . ILE B 1 771 ? -13.844 27.219 -5.66 1 85.69 771 ILE B N 1
ATOM 13722 C CA . ILE B 1 771 ? -15.195 27.719 -5.926 1 85.69 771 ILE B CA 1
ATOM 13723 C C . ILE B 1 771 ? -16.078 27.484 -4.703 1 85.69 771 ILE B C 1
ATOM 13725 O O . ILE B 1 771 ? -16.094 26.375 -4.148 1 85.69 771 ILE B O 1
ATOM 13729 N N . ALA B 1 772 ? -16.766 28.469 -4.352 1 81.81 772 ALA B N 1
ATOM 13730 C CA . ALA B 1 772 ? -17.594 28.391 -3.152 1 81.81 772 ALA B CA 1
ATOM 13731 C C . ALA B 1 772 ? -18.938 27.734 -3.451 1 81.81 772 ALA B C 1
ATOM 13733 O O . ALA B 1 772 ? -19.312 27.562 -4.617 1 81.81 772 ALA B O 1
ATOM 13734 N N . ASN B 1 773 ? -19.578 27.328 -2.398 1 78.19 773 ASN B N 1
ATOM 13735 C CA . ASN B 1 773 ? -20.953 26.828 -2.475 1 78.19 773 ASN B CA 1
ATOM 13736 C C . ASN B 1 773 ? -21.969 27.938 -2.25 1 78.19 773 ASN B C 1
ATOM 13738 O O . ASN B 1 773 ? -22.125 28.438 -1.131 1 78.19 773 ASN B O 1
ATOM 13742 N N . ILE B 1 774 ? -22.656 28.328 -3.383 1 86.38 774 ILE B N 1
ATOM 13743 C CA . ILE B 1 774 ? -23.656 29.375 -3.297 1 86.38 774 ILE B CA 1
ATOM 13744 C C . ILE B 1 774 ? -24.969 28.891 -3.926 1 86.38 774 ILE B C 1
ATOM 13746 O O . ILE B 1 774 ? -25.094 28.875 -5.152 1 86.38 774 ILE B O 1
ATOM 13750 N N . GLN B 1 775 ? -25.938 28.672 -3.152 1 82.06 775 GLN B N 1
ATOM 13751 C CA . GLN B 1 775 ? -27.188 28.062 -3.598 1 82.06 775 GLN B CA 1
ATOM 13752 C C . GLN B 1 775 ? -27.984 29.016 -4.492 1 82.06 775 GLN B C 1
ATOM 13754 O O . GLN B 1 775 ? -28.594 28.594 -5.473 1 82.06 775 GLN B O 1
ATOM 13759 N N . ASN B 1 776 ? -27.953 30.359 -4.137 1 88.19 776 ASN B N 1
ATOM 13760 C CA . ASN B 1 776 ? -28.797 31.312 -4.879 1 88.19 776 ASN B CA 1
ATOM 13761 C C . ASN B 1 776 ? -28 32 -5.992 1 88.19 776 ASN B C 1
ATOM 13763 O O . ASN B 1 776 ? -28.469 32.969 -6.578 1 88.19 776 ASN B O 1
ATOM 13767 N N . GLY B 1 777 ? -26.812 31.547 -6.133 1 92.12 777 GLY B N 1
ATOM 13768 C CA . GLY B 1 777 ? -25.969 32.094 -7.172 1 92.12 777 GLY B CA 1
ATOM 13769 C C . GLY B 1 777 ? -25.078 33.219 -6.672 1 92.12 777 GLY B C 1
ATOM 13770 O O . GLY B 1 777 ? -25.203 33.656 -5.527 1 92.12 777 GLY B O 1
ATOM 13771 N N . PRO B 1 778 ? -24.188 33.844 -7.535 1 94.69 778 PRO B N 1
ATOM 13772 C CA . PRO B 1 778 ? -23.25 34.906 -7.137 1 94.69 778 PRO B CA 1
ATOM 13773 C C . PRO B 1 778 ? -23.969 36.188 -6.75 1 94.69 778 PRO B C 1
ATOM 13775 O O . PRO B 1 778 ? -23.531 36.875 -5.812 1 94.69 778 PRO B O 1
ATOM 13778 N N . HIS B 1 779 ? -24.969 36.594 -7.543 1 94.5 779 HIS B N 1
ATOM 13779 C CA . HIS B 1 779 ? -25.781 37.781 -7.324 1 94.5 779 HIS B CA 1
ATOM 13780 C C . HIS B 1 779 ? -27.172 37.625 -7.934 1 94.5 779 HIS B C 1
ATOM 13782 O O . HIS B 1 779 ? -27.391 38 -9.094 1 94.5 779 HIS B O 1
ATOM 13788 N N . SER B 1 780 ? -28.141 37.312 -7.199 1 92.06 780 SER B N 1
ATOM 13789 C CA . SER B 1 780 ? -29.453 36.844 -7.633 1 92.06 780 SER B CA 1
ATOM 13790 C C . SER B 1 780 ? -30.188 37.906 -8.438 1 92.06 780 SER B C 1
ATOM 13792 O O . SER B 1 780 ? -31.125 37.594 -9.18 1 92.06 780 SER B O 1
ATOM 13794 N N . TYR B 1 781 ? -29.766 39.219 -8.438 1 92.81 781 TYR B N 1
ATOM 13795 C CA . TYR B 1 781 ? -30.453 40.312 -9.141 1 92.81 781 TYR B CA 1
ATOM 13796 C C . TYR B 1 781 ? -30.094 40.281 -10.625 1 92.81 781 TYR B C 1
ATOM 13798 O O . TYR B 1 781 ? -30.75 40.938 -11.43 1 92.81 781 TYR B O 1
ATOM 13806 N N . PHE B 1 782 ? -29.078 39.625 -11.008 1 92.5 782 PHE B N 1
ATOM 13807 C CA . PHE B 1 782 ? -28.609 39.594 -12.391 1 92.5 782 PHE B CA 1
ATOM 13808 C C . PHE B 1 782 ? -28.953 38.25 -13.047 1 92.5 782 PHE B C 1
ATOM 13810 O O . PHE B 1 782 ? -28.656 37.188 -12.508 1 92.5 782 PHE B O 1
ATOM 13817 N N . ASP B 1 783 ? -29.516 38.281 -14.25 1 90.69 783 ASP B N 1
ATOM 13818 C CA . ASP B 1 783 ? -29.797 37.094 -15.039 1 90.69 783 ASP B CA 1
ATOM 13819 C C . ASP B 1 783 ? -28.812 36.969 -16.203 1 90.69 783 ASP B C 1
ATOM 13821 O O . ASP B 1 783 ? -29.062 36.25 -17.156 1 90.69 783 ASP B O 1
ATOM 13825 N N . THR B 1 784 ? -27.75 37.719 -16.094 1 91.44 784 THR B N 1
ATOM 13826 C CA . THR B 1 784 ? -26.688 37.688 -17.094 1 91.44 784 THR B CA 1
ATOM 13827 C C . THR B 1 784 ? -25.375 37.156 -16.484 1 91.44 784 THR B C 1
ATOM 13829 O O . THR B 1 784 ? -25.312 36.875 -15.289 1 91.44 784 THR B O 1
ATOM 13832 N N . LEU B 1 785 ? -24.438 37.062 -17.453 1 94.56 785 LEU B N 1
ATOM 13833 C CA . LEU B 1 785 ? -23.109 36.656 -17 1 94.56 785 LEU B CA 1
ATOM 13834 C C . LEU B 1 785 ? -22.609 37.594 -15.906 1 94.56 785 LEU B C 1
ATOM 13836 O O . LEU B 1 785 ? -22.609 38.812 -16.078 1 94.56 785 LEU B O 1
ATOM 13840 N N . TYR B 1 786 ? -22.344 37.031 -14.773 1 96.19 786 TYR B N 1
ATOM 13841 C CA . TYR B 1 786 ? -21.938 37.844 -13.648 1 96.19 786 TYR B CA 1
ATOM 13842 C C . TYR B 1 786 ? -20.406 37.875 -13.508 1 96.19 786 TYR B C 1
ATOM 13844 O O . TYR B 1 786 ? -19.828 38.906 -13.195 1 96.19 786 TYR B O 1
ATOM 13852 N N . PHE B 1 787 ? -19.797 36.688 -13.641 1 95.94 787 PHE B N 1
ATOM 13853 C CA . PHE B 1 787 ? -18.344 36.688 -13.648 1 95.94 787 PHE B CA 1
ATOM 13854 C C . PHE B 1 787 ? -17.812 35.5 -14.469 1 95.94 787 PHE B C 1
ATOM 13856 O O . PHE B 1 787 ? -18.547 34.562 -14.758 1 95.94 787 PHE B O 1
ATOM 13863 N N . LYS B 1 788 ? -16.547 35.562 -14.883 1 95.38 788 LYS B N 1
ATOM 13864 C CA . LYS B 1 788 ? -15.891 34.562 -15.695 1 95.38 788 LYS B CA 1
ATOM 13865 C C . LYS B 1 788 ? -14.391 34.531 -15.445 1 95.38 788 LYS B C 1
ATOM 13867 O O . LYS B 1 788 ? -13.766 35.594 -15.273 1 95.38 788 LYS B O 1
ATOM 13872 N N . VAL B 1 789 ? -13.883 33.375 -15.305 1 95.06 789 VAL B N 1
ATOM 13873 C CA . VAL B 1 789 ? -12.445 33.094 -15.266 1 95.06 789 VAL B CA 1
ATOM 13874 C C . VAL B 1 789 ? -12.055 32.156 -16.406 1 95.06 789 VAL B C 1
ATOM 13876 O O . VAL B 1 789 ? -12.68 31.125 -16.594 1 95.06 789 VAL B O 1
ATOM 13879 N N . GLU B 1 790 ? -11.18 32.531 -17.172 1 93.25 790 GLU B N 1
ATOM 13880 C CA . GLU B 1 790 ? -10.703 31.688 -18.25 1 93.25 790 GLU B CA 1
ATOM 13881 C C . GLU B 1 790 ? -9.18 31.734 -18.359 1 93.25 790 GLU B C 1
ATOM 13883 O O . GLU B 1 790 ? -8.594 32.812 -18.391 1 93.25 790 GLU B O 1
ATOM 13888 N N . LEU B 1 791 ? -8.594 30.609 -18.328 1 93.19 791 LEU B N 1
ATOM 13889 C CA . LEU B 1 791 ? -7.156 30.469 -18.531 1 93.19 791 LEU B CA 1
ATOM 13890 C C . LEU B 1 791 ? -6.859 29.734 -19.828 1 93.19 791 LEU B C 1
ATOM 13892 O O . LEU B 1 791 ? -7.457 28.688 -20.109 1 93.19 791 LEU B O 1
ATOM 13896 N N . ARG B 1 792 ? -5.965 30.281 -20.594 1 90.5 792 ARG B N 1
ATOM 13897 C CA . ARG B 1 792 ? -5.574 29.688 -21.875 1 90.5 792 ARG B CA 1
ATOM 13898 C C . ARG B 1 792 ? -4.074 29.406 -21.906 1 90.5 792 ARG B C 1
ATOM 13900 O O . ARG B 1 792 ? -3.287 30.156 -21.328 1 90.5 792 ARG B O 1
ATOM 13907 N N . ASP B 1 793 ? -3.762 28.359 -22.594 1 87.81 793 ASP B N 1
ATOM 13908 C CA . ASP B 1 793 ? -2.342 28.078 -22.766 1 87.81 793 ASP B CA 1
ATOM 13909 C C . ASP B 1 793 ? -1.734 28.922 -23.875 1 87.81 793 ASP B C 1
ATOM 13911 O O . ASP B 1 793 ? -2.377 29.844 -24.391 1 87.81 793 ASP B O 1
ATOM 13915 N N . THR B 1 794 ? -0.518 28.734 -24.219 1 84.56 794 THR B N 1
ATOM 13916 C CA . THR B 1 794 ? 0.221 29.531 -25.188 1 84.56 794 THR B CA 1
ATOM 13917 C C . THR B 1 794 ? -0.381 29.391 -26.578 1 84.56 794 THR B C 1
ATOM 13919 O O . THR B 1 794 ? -0.211 30.281 -27.422 1 84.56 794 THR B O 1
ATOM 13922 N N . ASN B 1 795 ? -1.153 28.312 -26.797 1 79.56 795 ASN B N 1
ATOM 13923 C CA . ASN B 1 795 ? -1.78 28.062 -28.078 1 79.56 795 ASN B CA 1
ATOM 13924 C C . ASN B 1 795 ? -3.215 28.578 -28.125 1 79.56 795 ASN B C 1
ATOM 13926 O O . ASN B 1 795 ? -3.912 28.422 -29.125 1 79.56 795 ASN B O 1
ATOM 13930 N N . GLY B 1 796 ? -3.564 29.062 -27.062 1 81.44 796 GLY B N 1
ATOM 13931 C CA . GLY B 1 796 ? -4.906 29.625 -27 1 81.44 796 GLY B CA 1
ATOM 13932 C C . GLY B 1 796 ? -5.945 28.625 -26.547 1 81.44 796 GLY B C 1
ATOM 13933 O O . GLY B 1 796 ? -7.133 28.938 -26.453 1 81.44 796 GLY B O 1
ATOM 13934 N N . ALA B 1 797 ? -5.461 27.391 -26.297 1 82.38 797 ALA B N 1
ATOM 13935 C CA . ALA B 1 797 ? -6.391 26.375 -25.828 1 82.38 797 ALA B CA 1
ATOM 13936 C C . ALA B 1 797 ? -6.832 26.656 -24.391 1 82.38 797 ALA B C 1
ATOM 13938 O O . ALA B 1 797 ? -6.027 27.078 -23.562 1 82.38 797 ALA B O 1
ATOM 13939 N N . ILE B 1 798 ? -8.117 26.391 -24.141 1 84.06 798 ILE B N 1
ATOM 13940 C CA . ILE B 1 798 ? -8.672 26.641 -22.812 1 84.06 798 ILE B CA 1
ATOM 13941 C C . ILE B 1 798 ? -8.18 25.562 -21.859 1 84.06 798 ILE B C 1
ATOM 13943 O O . ILE B 1 798 ? -8.383 24.375 -22.094 1 84.06 798 ILE B O 1
ATOM 13947 N N . VAL B 1 799 ? -7.531 25.984 -20.812 1 85.69 799 VAL B N 1
ATOM 13948 C CA . VAL B 1 799 ? -7.043 25.094 -19.766 1 85.69 799 VAL B CA 1
ATOM 13949 C C . VAL B 1 799 ? -8.078 25 -18.641 1 85.69 799 VAL B C 1
ATOM 13951 O O . VAL B 1 799 ? -8.266 23.922 -18.062 1 85.69 799 VAL B O 1
ATOM 13954 N N . PHE B 1 800 ? -8.625 26.094 -18.344 1 88.25 800 PHE B N 1
ATOM 13955 C CA . PHE B 1 800 ? -9.656 26.172 -17.312 1 88.25 800 PHE B CA 1
ATOM 13956 C C . PHE B 1 800 ? -10.648 27.297 -17.641 1 88.25 800 PHE B C 1
ATOM 13958 O O . PHE B 1 800 ? -10.25 28.359 -18.094 1 88.25 800 PHE B O 1
ATOM 13965 N N . SER B 1 801 ? -11.883 26.922 -17.484 1 90.81 801 SER B N 1
ATOM 13966 C CA . SER B 1 801 ? -12.922 27.922 -17.688 1 90.81 801 SER B CA 1
ATOM 13967 C C . SER B 1 801 ? -14.086 27.719 -16.719 1 90.81 801 SER B C 1
ATOM 13969 O O . SER B 1 801 ? -14.523 26.578 -16.5 1 90.81 801 SER B O 1
ATOM 13971 N N . TYR B 1 802 ? -14.453 28.766 -16.078 1 91.75 802 TYR B N 1
ATOM 13972 C CA . TYR B 1 802 ? -15.602 28.75 -15.188 1 91.75 802 TYR B CA 1
ATOM 13973 C C . TYR B 1 802 ? -16.375 30.062 -15.266 1 91.75 802 TYR B C 1
ATOM 13975 O O . TYR B 1 802 ? -15.766 31.141 -15.305 1 91.75 802 TYR B O 1
ATOM 13983 N N . SER B 1 803 ? -17.609 30.047 -15.484 1 94.25 803 SER B N 1
ATOM 13984 C CA . SER B 1 803 ? -18.469 31.234 -15.508 1 94.25 803 SER B CA 1
ATOM 13985 C C . SER B 1 803 ? -19.828 30.938 -14.898 1 94.25 803 SER B C 1
ATOM 13987 O O . SER B 1 803 ? -20.266 29.781 -14.852 1 94.25 803 SER B O 1
ATOM 13989 N N . ARG B 1 804 ? -20.391 31.938 -14.398 1 94.56 804 ARG B N 1
ATOM 13990 C CA . ARG B 1 804 ? -21.719 31.797 -13.828 1 94.56 804 ARG B CA 1
ATOM 13991 C C . ARG B 1 804 ? -22.562 33.062 -14.047 1 94.56 804 ARG B C 1
ATOM 13993 O O . ARG B 1 804 ? -22.031 34.156 -13.977 1 94.56 804 ARG B O 1
ATOM 14000 N N . ARG B 1 805 ? -23.828 32.844 -14.266 1 94 805 ARG B N 1
ATOM 14001 C CA . ARG B 1 805 ? -24.797 33.938 -14.227 1 94 805 ARG B CA 1
ATOM 14002 C C . ARG B 1 805 ? -25.078 34.375 -12.797 1 94 805 ARG B C 1
ATOM 14004 O O . ARG B 1 805 ? -24.766 33.625 -11.852 1 94 805 ARG B O 1
ATOM 14011 N N . GLY B 1 806 ? -25.672 35.469 -12.68 1 94.94 806 GLY B N 1
ATOM 14012 C CA . GLY B 1 806 ? -25.922 36 -11.352 1 94.94 806 GLY B CA 1
ATOM 14013 C C . GLY B 1 806 ? -26.844 35.125 -10.516 1 94.94 806 GLY B C 1
ATOM 14014 O O . GLY B 1 806 ? -26.641 34.969 -9.305 1 94.94 806 GLY B O 1
ATOM 14015 N N . ASN B 1 807 ? -27.781 34.5 -11.164 1 92.5 807 ASN B N 1
ATOM 14016 C CA . ASN B 1 807 ? -28.766 33.719 -10.414 1 92.5 807 ASN B CA 1
ATOM 14017 C C . ASN B 1 807 ? -28.531 32.219 -10.555 1 92.5 807 ASN B C 1
ATOM 14019 O O . ASN B 1 807 ? -29.391 31.406 -10.211 1 92.5 807 ASN B O 1
ATOM 14023 N N . GLU B 1 808 ? -27.422 31.781 -11.078 1 92.19 808 GLU B N 1
ATOM 14024 C CA . GLU B 1 808 ? -27.094 30.375 -11.258 1 92.19 808 GLU B CA 1
ATOM 14025 C C . GLU B 1 808 ? -26.359 29.828 -10.031 1 92.19 808 GLU B C 1
ATOM 14027 O O . GLU B 1 808 ? -25.312 30.359 -9.633 1 92.19 808 GLU B O 1
ATOM 14032 N N . PRO B 1 809 ? -26.891 28.75 -9.445 1 87.81 809 PRO B N 1
ATOM 14033 C CA . PRO B 1 809 ? -26.234 28.188 -8.266 1 87.81 809 PRO B CA 1
ATOM 14034 C C . PRO B 1 809 ? -24.797 27.766 -8.531 1 87.81 809 PRO B C 1
ATOM 14036 O O . PRO B 1 809 ? -24.453 27.438 -9.664 1 87.81 809 PRO B O 1
ATOM 14039 N N . MET B 1 810 ? -24 27.875 -7.5 1 86.38 810 MET B N 1
ATOM 14040 C CA . MET B 1 810 ? -22.609 27.453 -7.551 1 86.38 810 MET B CA 1
ATOM 14041 C C . MET B 1 810 ? -22.359 26.266 -6.641 1 86.38 810 MET B C 1
ATOM 14043 O O . MET B 1 810 ? -22.766 26.266 -5.477 1 86.38 810 MET B O 1
ATOM 14047 N N . THR B 1 811 ? -21.812 25.219 -7.223 1 74.75 811 THR B N 1
ATOM 14048 C CA . THR B 1 811 ? -21.375 24.062 -6.457 1 74.75 811 THR B CA 1
ATOM 14049 C C . THR B 1 811 ? -19.891 24.156 -6.133 1 74.75 811 THR B C 1
ATOM 14051 O O . THR B 1 811 ? -19.094 24.594 -6.961 1 74.75 811 THR B O 1
ATOM 14054 N N . PRO B 1 812 ? -19.5 23.859 -4.918 1 75.44 812 PRO B N 1
ATOM 14055 C CA . PRO B 1 812 ? -18.094 23.969 -4.527 1 75.44 812 PRO B CA 1
ATOM 14056 C C . PRO B 1 812 ? -17.172 23.078 -5.355 1 75.44 812 PRO B C 1
ATOM 14058 O O . PRO B 1 812 ? -17.516 21.906 -5.605 1 75.44 812 PRO B O 1
ATOM 14061 N N . GLU B 1 813 ? -16.094 23.531 -5.879 1 73.12 813 GLU B N 1
ATOM 14062 C CA . GLU B 1 813 ? -15.078 22.812 -6.641 1 73.12 813 GLU B CA 1
ATOM 14063 C C . GLU B 1 813 ? -13.672 23.297 -6.293 1 73.12 813 GLU B C 1
ATOM 14065 O O . GLU B 1 813 ? -13.492 24.438 -5.875 1 73.12 813 GLU B O 1
ATOM 14070 N N . HIS B 1 814 ? -12.703 22.375 -6.262 1 78.19 814 HIS B N 1
ATOM 14071 C CA . HIS B 1 814 ? -11.289 22.703 -6.121 1 78.19 814 HIS B CA 1
ATOM 14072 C C . HIS B 1 814 ? -10.477 22.141 -7.281 1 78.19 814 HIS B C 1
ATOM 14074 O O . HIS B 1 814 ? -10.562 20.953 -7.59 1 78.19 814 HIS B O 1
ATOM 14080 N N . HIS B 1 815 ? -9.844 23.031 -7.941 1 76.75 815 HIS B N 1
ATOM 14081 C CA . HIS B 1 815 ? -9.008 22.625 -9.062 1 76.75 815 HIS B CA 1
ATOM 14082 C C . HIS B 1 815 ? -7.551 23.031 -8.844 1 76.75 815 HIS B C 1
ATOM 14084 O O . HIS B 1 815 ? -7.277 24.141 -8.367 1 76.75 815 HIS B O 1
ATOM 14090 N N . LYS B 1 816 ? -6.688 22.172 -9.023 1 79.88 816 LYS B N 1
ATOM 14091 C CA . LYS B 1 816 ? -5.25 22.438 -9.039 1 79.88 816 LYS B CA 1
ATOM 14092 C C . LYS B 1 816 ? -4.621 21.969 -10.344 1 79.88 816 LYS B C 1
ATOM 14094 O O . LYS B 1 816 ? -4.816 20.828 -10.766 1 79.88 816 LYS B O 1
ATOM 14099 N N . PHE B 1 817 ? -4.02 22.844 -11.008 1 79.75 817 PHE B N 1
ATOM 14100 C CA . PHE B 1 817 ? -3.445 22.484 -12.297 1 79.75 817 PHE B CA 1
ATOM 14101 C C . PHE B 1 817 ? -2.197 23.297 -12.586 1 79.75 817 PHE B C 1
ATOM 14103 O O . PHE B 1 817 ? -1.967 24.328 -11.953 1 79.75 817 PHE B O 1
ATOM 14110 N N . GLU B 1 818 ? -1.376 22.891 -13.508 1 79.94 818 GLU B N 1
ATOM 14111 C CA . GLU B 1 818 ? -0.122 23.547 -13.859 1 79.94 818 GLU B CA 1
ATOM 14112 C C . GLU B 1 818 ? -0.357 24.688 -14.852 1 79.94 818 GLU B C 1
ATOM 14114 O O . GLU B 1 818 ? -1.229 24.594 -15.711 1 79.94 818 GLU B O 1
ATOM 14119 N N . VAL B 1 819 ? 0.285 25.719 -14.633 1 88.5 819 VAL B N 1
ATOM 14120 C CA . VAL B 1 819 ? 0.31 26.859 -15.547 1 88.5 819 VAL B CA 1
ATOM 14121 C C . VAL B 1 819 ? 1.755 27.203 -15.898 1 88.5 819 VAL B C 1
ATOM 14123 O O . VAL B 1 819 ? 2.668 26.969 -15.102 1 88.5 819 VAL B O 1
ATOM 14126 N N . TYR B 1 820 ? 1.906 27.703 -17.109 1 85.62 820 TYR B N 1
ATOM 14127 C CA . TYR B 1 820 ? 3.258 27.984 -17.578 1 85.62 820 TYR B CA 1
ATOM 14128 C C . TYR B 1 820 ? 3.354 29.406 -18.156 1 85.62 820 TYR B C 1
ATOM 14130 O O . TYR B 1 820 ? 2.332 30.062 -18.375 1 85.62 820 TYR B O 1
ATOM 14138 N N . SER B 1 821 ? 4.629 29.875 -18.297 1 86.38 821 SER B N 1
ATOM 14139 C CA . SER B 1 821 ? 4.871 31.172 -18.938 1 86.38 821 SER B CA 1
ATOM 14140 C C . SER B 1 821 ? 4.191 31.25 -20.297 1 86.38 821 SER B C 1
ATOM 14142 O O . SER B 1 821 ? 4.219 30.281 -21.062 1 86.38 821 SER B O 1
ATOM 14144 N N . GLY B 1 822 ? 3.566 32.312 -20.484 1 87.94 822 GLY B N 1
ATOM 14145 C CA . GLY B 1 822 ? 2.871 32.531 -21.75 1 87.94 822 GLY B CA 1
ATOM 14146 C C . GLY B 1 822 ? 1.374 32.312 -21.641 1 87.94 822 GLY B C 1
ATOM 14147 O O . GLY B 1 822 ? 0.618 32.75 -22.516 1 87.94 822 GLY B O 1
ATOM 14148 N N . TYR B 1 823 ? 0.956 31.625 -20.562 1 91.5 823 TYR B N 1
ATOM 14149 C CA . TYR B 1 823 ? -0.479 31.453 -20.359 1 91.5 823 TYR B CA 1
ATOM 14150 C C . TYR B 1 823 ? -1.159 32.812 -20.141 1 91.5 823 TYR B C 1
ATOM 14152 O O . TYR B 1 823 ? -0.535 33.75 -19.656 1 91.5 823 TYR B O 1
ATOM 14160 N N . THR B 1 824 ? -2.365 32.875 -20.594 1 91.81 824 THR B N 1
ATOM 14161 C CA . THR B 1 824 ? -3.133 34.094 -20.406 1 91.81 824 THR B CA 1
ATOM 14162 C C . THR B 1 824 ? -4.344 33.844 -19.516 1 91.81 824 THR B C 1
ATOM 14164 O O . THR B 1 824 ? -4.895 32.75 -19.5 1 91.81 824 THR B O 1
ATOM 14167 N N . VAL B 1 825 ? -4.676 34.844 -18.703 1 93.88 825 VAL B N 1
ATOM 14168 C CA . VAL B 1 825 ? -5.832 34.844 -17.812 1 93.88 825 VAL B CA 1
ATOM 14169 C C . VAL B 1 825 ? -6.809 35.938 -18.219 1 93.88 825 VAL B C 1
ATOM 14171 O O . VAL B 1 825 ? -6.414 37.094 -18.406 1 93.88 825 VAL B O 1
ATOM 14174 N N . GLU B 1 826 ? -7.961 35.594 -18.5 1 93.31 826 GLU B N 1
ATOM 14175 C CA . GLU B 1 826 ? -9.039 36.531 -18.781 1 93.31 826 GLU B CA 1
ATOM 14176 C C . GLU B 1 826 ? -10.117 36.469 -17.703 1 93.31 826 GLU B C 1
ATOM 14178 O O . GLU B 1 826 ? -10.68 35.406 -17.438 1 93.31 826 GLU B O 1
ATOM 14183 N N . LEU B 1 827 ? -10.344 37.625 -17.109 1 95.19 827 LEU B N 1
ATOM 14184 C CA . LEU B 1 827 ? -11.336 37.719 -16.047 1 95.19 827 LEU B CA 1
ATOM 14185 C C . LEU B 1 827 ? -12.445 38.688 -16.406 1 95.19 827 LEU B C 1
ATOM 14187 O O . LEU B 1 827 ? -12.195 39.688 -17.062 1 95.19 827 LEU B O 1
ATOM 14191 N N . PHE B 1 828 ? -13.578 38.375 -16.094 1 95.06 828 PHE B N 1
ATOM 14192 C CA . PHE B 1 828 ? -14.742 39.25 -16.219 1 95.06 828 PHE B CA 1
ATOM 14193 C C . PHE B 1 828 ? -15.484 39.344 -14.898 1 95.06 828 PHE B C 1
ATOM 14195 O O . PHE B 1 828 ? -15.688 38.344 -14.203 1 95.06 828 PHE B O 1
ATOM 14202 N N . MET B 1 829 ? -15.828 40.531 -14.531 1 95.5 829 MET B N 1
ATOM 14203 C CA . MET B 1 829 ? -16.672 40.812 -13.367 1 95.5 829 MET B CA 1
ATOM 14204 C C . MET B 1 829 ? -17.703 41.875 -13.703 1 95.5 829 MET B C 1
ATOM 14206 O O . MET B 1 829 ? -17.344 43 -14.094 1 95.5 829 MET B O 1
ATOM 14210 N N . ARG B 1 830 ? -18.953 41.562 -13.461 1 94.94 830 ARG B N 1
ATOM 14211 C CA . ARG B 1 830 ? -20.047 42.469 -13.789 1 94.94 830 ARG B CA 1
ATOM 14212 C C . ARG B 1 830 ? -19.953 43.75 -12.969 1 94.94 830 ARG B C 1
ATOM 14214 O O . ARG B 1 830 ? -20.219 44.844 -13.484 1 94.94 830 ARG B O 1
ATOM 14221 N N . GLU B 1 831 ? -19.641 43.594 -11.742 1 93.12 831 GLU B N 1
ATOM 14222 C CA . GLU B 1 831 ? -19.453 44.719 -10.828 1 93.12 831 GLU B CA 1
ATOM 14223 C C . GLU B 1 831 ? -18 44.844 -10.398 1 93.12 831 GLU B C 1
ATOM 14225 O O . GLU B 1 831 ? -17.641 44.469 -9.273 1 93.12 831 GLU B O 1
ATOM 14230 N N . PRO B 1 832 ? -17.219 45.5 -11.273 1 88.5 832 PRO B N 1
ATOM 14231 C CA . PRO B 1 832 ? -15.789 45.562 -10.961 1 88.5 832 PRO B CA 1
ATOM 14232 C C . PRO B 1 832 ? -15.492 46.469 -9.758 1 88.5 832 PRO B C 1
ATOM 14234 O O . PRO B 1 832 ? -16.406 47.031 -9.172 1 88.5 832 PRO B O 1
ATOM 14237 N N . GLY B 1 833 ? -14.188 46.594 -9.359 1 81.62 833 GLY B N 1
ATOM 14238 C CA . GLY B 1 833 ? -13.75 47.344 -8.188 1 81.62 833 GLY B CA 1
ATOM 14239 C C . GLY B 1 833 ? -13.469 46.438 -6.988 1 81.62 833 GLY B C 1
ATOM 14240 O O . GLY B 1 833 ? -12.656 45.531 -7.078 1 81.62 833 GLY B O 1
ATOM 14241 N N . ASN B 1 834 ? -14.359 46.625 -6.031 1 80.94 834 ASN B N 1
ATOM 14242 C CA . ASN B 1 834 ? -14.078 45.938 -4.785 1 80.94 834 ASN B CA 1
ATOM 14243 C C . ASN B 1 834 ? -14.477 44.469 -4.867 1 80.94 834 ASN B C 1
ATOM 14245 O O . ASN B 1 834 ? -14.023 43.625 -4.066 1 80.94 834 ASN B O 1
ATOM 14249 N N . ARG B 1 835 ? -15.195 44.156 -5.84 1 90.62 835 ARG B N 1
ATOM 14250 C CA . ARG B 1 835 ? -15.688 42.781 -5.922 1 90.62 835 ARG B CA 1
ATOM 14251 C C . ARG B 1 835 ? -14.734 41.906 -6.734 1 90.62 835 ARG B C 1
ATOM 14253 O O . ARG B 1 835 ? -14.906 40.688 -6.801 1 90.62 835 ARG B O 1
ATOM 14260 N N . LEU B 1 836 ? -13.828 42.438 -7.352 1 92.12 836 LEU B N 1
ATOM 14261 C CA . LEU B 1 836 ? -12.672 41.719 -7.898 1 92.12 836 LEU B CA 1
ATOM 14262 C C . LEU B 1 836 ? -11.375 42.312 -7.344 1 92.12 836 LEU B C 1
ATOM 14264 O O . LEU B 1 836 ? -11.008 43.438 -7.664 1 92.12 836 LEU B O 1
ATOM 14268 N N . GLN B 1 837 ? -10.781 41.5 -6.578 1 88.56 837 GLN B N 1
ATOM 14269 C CA . GLN B 1 837 ? -9.57 41.938 -5.91 1 88.56 837 GLN B CA 1
ATOM 14270 C C . GLN B 1 837 ? -8.352 41.156 -6.363 1 88.56 837 GLN B C 1
ATOM 14272 O O . GLN B 1 837 ? -8.469 39.969 -6.684 1 88.56 837 GLN B O 1
ATOM 14277 N N . LEU B 1 838 ? -7.309 41.844 -6.418 1 89.44 838 LEU B N 1
ATOM 14278 C CA . LEU B 1 838 ? -6.016 41.188 -6.605 1 89.44 838 LEU B CA 1
ATOM 14279 C C . LEU B 1 838 ? -5.133 41.375 -5.375 1 89.44 838 LEU B C 1
ATOM 14281 O O . LEU B 1 838 ? -4.895 42.5 -4.93 1 89.44 838 LEU B O 1
ATOM 14285 N N . ILE B 1 839 ? -4.816 40.312 -4.762 1 86 839 ILE B N 1
ATOM 14286 C CA . ILE B 1 839 ? -3.916 40.281 -3.615 1 86 839 ILE B CA 1
ATOM 14287 C C . ILE B 1 839 ? -2.574 39.688 -4.023 1 86 839 ILE B C 1
ATOM 14289 O O . ILE B 1 839 ? -2.523 38.594 -4.586 1 86 839 ILE B O 1
ATOM 14293 N N . VAL B 1 840 ? -1.516 40.406 -3.812 1 84 840 VAL B N 1
ATOM 14294 C CA . VAL B 1 840 ? -0.169 39.969 -4.148 1 84 840 VAL B CA 1
ATOM 14295 C C . VAL B 1 840 ? 0.667 39.844 -2.877 1 84 840 VAL B C 1
ATOM 14297 O O . VAL B 1 840 ? 0.887 40.844 -2.176 1 84 840 VAL B O 1
ATOM 14300 N N . ASN B 1 841 ? 1.13 38.688 -2.562 1 78.81 841 ASN B N 1
ATOM 14301 C CA . ASN B 1 841 ? 1.92 38.406 -1.368 1 78.81 841 ASN B CA 1
ATOM 14302 C C . ASN B 1 841 ? 1.263 39 -0.115 1 78.81 841 ASN B C 1
ATOM 14304 O O . ASN B 1 841 ? 1.901 39.719 0.651 1 78.81 841 ASN B O 1
ATOM 14308 N N . LYS B 1 842 ? -0.013 38.812 -0.018 1 75.25 842 LYS B N 1
ATOM 14309 C CA . LYS B 1 842 ? -0.837 39.094 1.154 1 75.25 842 LYS B CA 1
ATOM 14310 C C . LYS B 1 842 ? -1.162 40.562 1.253 1 75.25 842 LYS B C 1
ATOM 14312 O O . LYS B 1 842 ? -1.666 41.031 2.277 1 75.25 842 LYS B O 1
ATOM 14317 N N . MET B 1 843 ? -0.829 41.25 0.11 1 74.69 843 MET B N 1
ATOM 14318 C CA . MET B 1 843 ? -1.146 42.688 0.068 1 74.69 843 MET B CA 1
ATOM 14319 C C . MET B 1 843 ? -2.104 43 -1.079 1 74.69 843 MET B C 1
ATOM 14321 O O . MET B 1 843 ? -1.919 42.5 -2.195 1 74.69 843 MET B O 1
ATOM 14325 N N . LEU B 1 844 ? -3.121 43.719 -0.725 1 79.19 844 LEU B N 1
ATOM 14326 C CA . LEU B 1 844 ? -4.078 44.125 -1.745 1 79.19 844 LEU B CA 1
ATOM 14327 C C . LEU B 1 844 ? -3.414 45.031 -2.773 1 79.19 844 LEU B C 1
ATOM 14329 O O . LEU B 1 844 ? -2.715 45.969 -2.41 1 79.19 844 LEU B O 1
ATOM 14333 N N . ASP B 1 845 ? -3.553 44.656 -4.023 1 79.5 845 ASP B N 1
ATOM 14334 C CA . ASP B 1 845 ? -3.084 45.5 -5.105 1 79.5 845 ASP B CA 1
ATOM 14335 C C . ASP B 1 845 ? -4.141 46.531 -5.48 1 79.5 845 ASP B C 1
ATOM 14337 O O . ASP B 1 845 ? -5.047 46.25 -6.266 1 79.5 845 ASP B O 1
ATOM 14341 N N . THR B 1 846 ? -3.939 47.656 -5.035 1 70.81 846 THR B N 1
ATOM 14342 C CA . THR B 1 846 ? -4.926 48.719 -5.238 1 70.81 846 THR B CA 1
ATOM 14343 C C . THR B 1 846 ? -4.852 49.25 -6.66 1 70.81 846 THR B C 1
ATOM 14345 O O . THR B 1 846 ? -5.723 50.031 -7.086 1 70.81 846 THR B O 1
ATOM 14348 N N . ALA B 1 847 ? -3.924 48.719 -7.441 1 72.44 847 ALA B N 1
ATOM 14349 C CA . ALA B 1 847 ? -3.734 49.25 -8.789 1 72.44 847 ALA B CA 1
ATOM 14350 C C . ALA B 1 847 ? -4.551 48.469 -9.812 1 72.44 847 ALA B C 1
ATOM 14352 O O . ALA B 1 847 ? -4.613 48.844 -10.984 1 72.44 847 ALA B O 1
ATOM 14353 N N . LEU B 1 848 ? -5.164 47.469 -9.352 1 85.06 848 LEU B N 1
ATOM 14354 C CA . LEU B 1 848 ? -5.988 46.719 -10.289 1 85.06 848 LEU B CA 1
ATOM 14355 C C . LEU B 1 848 ? -7.055 47.594 -10.922 1 85.06 848 LEU B C 1
ATOM 14357 O O . LEU B 1 848 ? -7.789 48.281 -10.211 1 85.06 848 LEU B O 1
ATOM 14361 N N . PRO B 1 849 ? -7.156 47.562 -12.273 1 80.19 849 PRO B N 1
ATOM 14362 C CA . PRO B 1 849 ? -8.156 48.406 -12.93 1 80.19 849 PRO B CA 1
ATOM 14363 C C . PRO B 1 849 ? -9.586 48.062 -12.523 1 80.19 849 PRO B C 1
ATOM 14365 O O . PRO B 1 849 ? -9.898 46.875 -12.32 1 80.19 849 PRO B O 1
ATOM 14368 N N . SER B 1 850 ? -10.414 49.062 -12.406 1 84.5 850 SER B N 1
ATOM 14369 C CA . SER B 1 850 ? -11.82 48.844 -12.07 1 84.5 850 SER B CA 1
ATOM 14370 C C . SER B 1 850 ? -12.664 48.656 -13.32 1 84.5 850 SER B C 1
ATOM 14372 O O . SER B 1 850 ? -13.734 49.25 -13.445 1 84.5 850 SER B O 1
ATOM 14374 N N . THR B 1 851 ? -12.109 47.938 -14.281 1 87.94 851 THR B N 1
ATOM 14375 C CA . THR B 1 851 ? -12.844 47.594 -15.492 1 87.94 851 THR B CA 1
ATOM 14376 C C . THR B 1 851 ? -13.438 46.188 -15.391 1 87.94 851 THR B C 1
ATOM 14378 O O . THR B 1 851 ? -13.039 45.406 -14.523 1 87.94 851 THR B O 1
ATOM 14381 N N . GLN B 1 852 ? -14.414 45.969 -16.25 1 92.38 852 GLN B N 1
ATOM 14382 C CA . GLN B 1 852 ? -15.094 44.688 -16.172 1 92.38 852 GLN B CA 1
ATOM 14383 C C . GLN B 1 852 ? -14.195 43.531 -16.672 1 92.38 852 GLN B C 1
ATOM 14385 O O . GLN B 1 852 ? -14.312 42.406 -16.219 1 92.38 852 GLN B O 1
ATOM 14390 N N . ASN B 1 853 ? -13.375 43.906 -17.672 1 91.69 853 ASN B N 1
ATOM 14391 C CA . ASN B 1 853 ? -12.469 42.906 -18.234 1 91.69 853 ASN B CA 1
ATOM 14392 C C . ASN B 1 853 ? -11.031 43.156 -17.766 1 91.69 853 ASN B C 1
ATOM 14394 O O . ASN B 1 853 ? -10.508 44.25 -17.875 1 91.69 853 ASN B O 1
ATOM 14398 N N . ILE B 1 854 ? -10.523 42.125 -17.188 1 92.38 854 ILE B N 1
ATOM 14399 C CA . ILE B 1 854 ? -9.133 42.125 -16.766 1 92.38 854 ILE B CA 1
ATOM 14400 C C . ILE B 1 854 ? -8.352 41.031 -17.484 1 92.38 854 ILE B C 1
ATOM 14402 O O . ILE B 1 854 ? -8.844 39.906 -17.641 1 92.38 854 ILE B O 1
ATOM 14406 N N . PHE B 1 855 ? -7.215 41.406 -17.953 1 90.62 855 PHE B N 1
ATOM 14407 C CA . PHE B 1 855 ? -6.344 40.438 -18.641 1 90.62 855 PHE B CA 1
ATOM 14408 C C . PHE B 1 855 ? -5 40.344 -17.938 1 90.62 855 PHE B C 1
ATOM 14410 O O . PHE B 1 855 ? -4.504 41.312 -17.375 1 90.62 855 PHE B O 1
ATOM 14417 N N . ALA B 1 856 ? -4.562 39.125 -17.875 1 92.06 856 ALA B N 1
ATOM 14418 C CA . ALA B 1 856 ? -3.238 38.906 -17.297 1 92.06 856 ALA B CA 1
ATOM 14419 C C . ALA B 1 856 ? -2.451 37.875 -18.094 1 92.06 856 ALA B C 1
ATOM 14421 O O . ALA B 1 856 ? -3.037 37.031 -18.766 1 92.06 856 ALA B O 1
ATOM 14422 N N . ARG B 1 857 ? -1.149 38 -18.062 1 91.44 857 ARG B N 1
ATOM 14423 C CA . ARG B 1 857 ? -0.225 37.031 -18.688 1 91.44 857 ARG B CA 1
ATOM 14424 C C . ARG B 1 857 ? 0.78 36.5 -17.656 1 91.44 857 ARG B C 1
ATOM 14426 O O . ARG B 1 857 ? 1.361 37.281 -16.906 1 91.44 857 ARG B O 1
ATOM 14433 N N . ILE B 1 858 ? 0.889 35.25 -17.656 1 91.19 858 ILE B N 1
ATOM 14434 C CA . ILE B 1 858 ? 1.826 34.594 -16.734 1 91.19 858 ILE B CA 1
ATOM 14435 C C . ILE B 1 858 ? 3.225 34.594 -17.359 1 91.19 858 ILE B C 1
ATOM 14437 O O . ILE B 1 858 ? 3.396 34.219 -18.516 1 91.19 858 ILE B O 1
ATOM 14441 N N . THR B 1 859 ? 4.18 35.094 -16.641 1 85.44 859 THR B N 1
ATOM 14442 C CA . THR B 1 859 ? 5.59 34.969 -17 1 85.44 859 THR B CA 1
ATOM 14443 C C . THR B 1 859 ? 6.273 33.938 -16.125 1 85.44 859 THR B C 1
ATOM 14445 O O . THR B 1 859 ? 5.609 33.188 -15.383 1 85.44 859 THR B O 1
ATOM 14448 N N . ASP B 1 860 ? 7.582 33.875 -16.25 1 79.56 860 ASP B N 1
ATOM 14449 C CA . ASP B 1 860 ? 8.312 32.844 -15.531 1 79.56 860 ASP B CA 1
ATOM 14450 C C . ASP B 1 860 ? 8.211 33.062 -14.016 1 79.56 860 ASP B C 1
ATOM 14452 O O . ASP B 1 860 ? 8.172 32.094 -13.25 1 79.56 860 ASP B O 1
ATOM 14456 N N . THR B 1 861 ? 8.094 34.375 -13.648 1 81.06 861 THR B N 1
ATOM 14457 C CA . THR B 1 861 ? 8.164 34.625 -12.211 1 81.06 861 THR B CA 1
ATOM 14458 C C . THR B 1 861 ? 6.992 35.469 -11.75 1 81.06 861 THR B C 1
ATOM 14460 O O . THR B 1 861 ? 6.668 35.5 -10.562 1 81.06 861 THR B O 1
ATOM 14463 N N . GLN B 1 862 ? 6.375 36.156 -12.727 1 87.25 862 GLN B N 1
ATOM 14464 C CA . GLN B 1 862 ? 5.371 37.125 -12.312 1 87.25 862 GLN B CA 1
ATOM 14465 C C . GLN B 1 862 ? 4.152 37.094 -13.227 1 87.25 862 GLN B C 1
ATOM 14467 O O . GLN B 1 862 ? 4.145 36.375 -14.227 1 87.25 862 GLN B O 1
ATOM 14472 N N . LEU B 1 863 ? 3.16 37.719 -12.68 1 89.94 863 LEU B N 1
ATOM 14473 C CA . LEU B 1 863 ? 1.947 37.969 -13.445 1 89.94 863 LEU B CA 1
ATOM 14474 C C . LEU B 1 863 ? 1.887 39.438 -13.906 1 89.94 863 LEU B C 1
ATOM 14476 O O . LEU B 1 863 ? 2.102 40.344 -13.109 1 89.94 863 LEU B O 1
ATOM 14480 N N . VAL B 1 864 ? 1.762 39.594 -15.266 1 86.38 864 VAL B N 1
ATOM 14481 C CA . VAL B 1 864 ? 1.546 40.938 -15.805 1 86.38 864 VAL B CA 1
ATOM 14482 C C . VAL B 1 864 ? 0.053 41.156 -16.031 1 86.38 864 VAL B C 1
ATOM 14484 O O . VAL B 1 864 ? -0.591 40.438 -16.797 1 86.38 864 VAL B O 1
ATOM 14487 N N . VAL B 1 865 ? -0.494 42.156 -15.297 1 88.12 865 VAL B N 1
ATOM 14488 C CA . VAL B 1 865 ? -1.934 42.406 -15.305 1 88.12 865 VAL B CA 1
ATOM 14489 C C . VAL B 1 865 ? -2.236 43.719 -15.992 1 88.12 865 VAL B C 1
ATOM 14491 O O . VAL B 1 865 ? -1.496 44.688 -15.828 1 88.12 865 VAL B O 1
ATOM 14494 N N . GLY B 1 866 ? -3.232 43.812 -17 1 75.25 866 GLY B N 1
ATOM 14495 C CA . GLY B 1 866 ? -3.695 45 -17.656 1 75.25 866 GLY B CA 1
ATOM 14496 C C . GLY B 1 866 ? -5.137 44.938 -18.125 1 75.25 866 GLY B C 1
ATOM 14497 O O . GLY B 1 866 ? -5.82 43.938 -17.859 1 75.25 866 GLY B O 1
ATOM 14498 N N . ASP B 1 867 ? -5.816 46.062 -18.594 1 68.44 867 ASP B N 1
ATOM 14499 C CA . ASP B 1 867 ? -7.207 46.094 -19.031 1 68.44 867 ASP B CA 1
ATOM 14500 C C . ASP B 1 867 ? -7.305 45.938 -20.547 1 68.44 867 ASP B C 1
ATOM 14502 O O . ASP B 1 867 ? -8.367 46.156 -21.125 1 68.44 867 ASP B O 1
ATOM 14506 N N . THR B 1 868 ? -6.199 45.875 -21.391 1 63.47 868 THR B N 1
ATOM 14507 C CA . THR B 1 868 ? -6.258 45.656 -22.828 1 63.47 868 THR B CA 1
ATOM 14508 C C . THR B 1 868 ? -5.691 44.281 -23.188 1 63.47 868 THR B C 1
ATOM 14510 O O . THR B 1 868 ? -4.785 43.781 -22.516 1 63.47 868 THR B O 1
ATOM 14513 N N . SER B 1 869 ? -6.434 43.625 -24.062 1 55.94 869 SER B N 1
ATOM 14514 C CA . SER B 1 869 ? -5.953 42.312 -24.516 1 55.94 869 SER B CA 1
ATOM 14515 C C . SER B 1 869 ? -4.516 42.406 -25.016 1 55.94 869 SER B C 1
ATOM 14517 O O . SER B 1 869 ? -4.16 43.312 -25.75 1 55.94 869 SER B O 1
ATOM 14519 N N . ILE B 1 870 ? -3.562 42.062 -24.406 1 46.44 870 ILE B N 1
ATOM 14520 C CA . ILE B 1 870 ? -2.145 42.094 -24.75 1 46.44 870 ILE B CA 1
ATOM 14521 C C . ILE B 1 870 ? -1.959 41.594 -26.172 1 46.44 870 ILE B C 1
ATOM 14523 O O . ILE B 1 870 ? -0.867 41.156 -26.547 1 46.44 870 ILE B O 1
ATOM 14527 N N . GLU B 1 871 ? -2.785 41.469 -27.109 1 40.44 871 GLU B N 1
ATOM 14528 C CA . GLU B 1 871 ? -2.445 41.062 -28.469 1 40.44 871 GLU B CA 1
ATOM 14529 C C . GLU B 1 871 ? -1.501 42.062 -29.109 1 40.44 871 GLU B C 1
ATOM 14531 O O . GLU B 1 871 ? -0.743 41.719 -30.031 1 40.44 871 GLU B O 1
ATOM 14536 N N . ASP B 1 872 ? -1.6 43.5 -29.062 1 34.06 872 ASP B N 1
ATOM 14537 C CA . ASP B 1 872 ? -1.062 44.312 -30.141 1 34.06 872 ASP B CA 1
ATOM 14538 C C . ASP B 1 872 ? 0.465 44.312 -30.109 1 34.06 872 ASP B C 1
ATOM 14540 O O . ASP B 1 872 ? 1.106 44.5 -31.156 1 34.06 872 ASP B O 1
ATOM 14544 N N . ASN B 1 873 ? 1.243 44.875 -29.203 1 29.95 873 ASN B N 1
ATOM 14545 C CA . ASN B 1 873 ? 2.621 45.188 -29.578 1 29.95 873 ASN B CA 1
ATOM 14546 C C . ASN B 1 873 ? 3.438 43.906 -29.781 1 29.95 873 ASN B C 1
ATOM 14548 O O . ASN B 1 873 ? 4.473 43.938 -30.453 1 29.95 873 ASN B O 1
ATOM 14552 N N . LEU B 1 874 ? 3.748 43.125 -28.938 1 28 874 LEU B N 1
ATOM 14553 C CA . LEU B 1 874 ? 4.941 42.281 -29 1 28 874 LEU B CA 1
ATOM 14554 C C . LEU B 1 874 ? 4.691 41.062 -29.859 1 28 874 LEU B C 1
ATOM 14556 O O . LEU B 1 874 ? 5.41 40.062 -29.766 1 28 874 LEU B O 1
ATOM 14560 N N . VAL B 1 875 ? 3.752 41.062 -30.812 1 28.05 875 VAL B N 1
ATOM 14561 C CA . VAL B 1 875 ? 3.803 39.812 -31.547 1 28.05 875 VAL B CA 1
ATOM 14562 C C . VAL B 1 875 ? 5.062 39.75 -32.406 1 28.05 875 VAL B C 1
ATOM 14564 O O . VAL B 1 875 ? 5.047 40.188 -33.562 1 28.05 875 VAL B O 1
ATOM 14567 N N . THR B 1 876 ? 6.117 40.531 -32.219 1 24.67 876 THR B N 1
ATOM 14568 C CA . THR B 1 876 ? 7.094 39.906 -33.125 1 24.67 876 THR B CA 1
ATOM 14569 C C . THR B 1 876 ? 7.148 38.406 -32.906 1 24.67 876 THR B C 1
ATOM 14571 O O . THR B 1 876 ? 7.25 37.938 -31.781 1 24.67 876 THR B O 1
ATOM 14574 N N . SER B 1 877 ? 6.734 37.719 -33.938 1 24.14 877 SER B N 1
ATOM 14575 C CA . SER B 1 877 ? 6.703 36.281 -34.188 1 24.14 877 SER B CA 1
ATOM 14576 C C . SER B 1 877 ? 8.062 35.625 -33.906 1 24.14 877 SER B C 1
ATOM 14578 O O . SER B 1 877 ? 8.984 35.75 -34.688 1 24.14 877 SER B O 1
ATOM 14580 N N . ILE B 1 878 ? 8.844 35.969 -32.969 1 24.48 878 ILE B N 1
ATOM 14581 C CA . ILE B 1 878 ? 9.945 35 -32.938 1 24.48 878 ILE B CA 1
ATOM 14582 C C . ILE B 1 878 ? 9.391 33.562 -33 1 24.48 878 ILE B C 1
ATOM 14584 O O . ILE B 1 878 ? 8.609 33.156 -32.156 1 24.48 878 ILE B O 1
ATOM 14588 N N . ASN B 1 879 ? 9.258 33.062 -34.219 1 23.75 879 ASN B N 1
ATOM 14589 C CA . ASN B 1 879 ? 9.109 31.672 -34.562 1 23.75 879 ASN B CA 1
ATOM 14590 C C . ASN B 1 879 ? 10.07 30.797 -33.781 1 23.75 879 ASN B C 1
ATOM 14592 O O . ASN B 1 879 ? 11.227 30.625 -34.156 1 23.75 879 ASN B O 1
ATOM 14596 N N . VAL B 1 880 ? 10.328 31.078 -32.594 1 24.41 880 VAL B N 1
ATOM 14597 C CA . VAL B 1 880 ? 11.172 30.016 -32.062 1 24.41 880 VAL B CA 1
ATOM 14598 C C . VAL B 1 880 ? 10.539 28.656 -32.312 1 24.41 880 VAL B C 1
ATOM 14600 O O . VAL B 1 880 ? 9.344 28.469 -32.062 1 24.41 880 VAL B O 1
ATOM 14603 N N . ASP B 1 881 ? 10.977 28.078 -33.375 1 23.25 881 ASP B N 1
ATOM 14604 C CA . ASP B 1 881 ? 10.789 26.656 -33.625 1 23.25 881 ASP B CA 1
ATOM 14605 C C . ASP B 1 881 ? 10.758 25.844 -32.344 1 23.25 881 ASP B C 1
ATOM 14607 O O . ASP B 1 881 ? 11.812 25.562 -31.75 1 23.25 881 ASP B O 1
ATOM 14611 N N . CYS B 1 882 ? 9.984 26.281 -31.484 1 24.75 882 CYS B N 1
ATOM 14612 C CA . CYS B 1 882 ? 9.859 25.344 -30.375 1 24.75 882 CYS B CA 1
ATOM 14613 C C . CYS B 1 882 ? 9.672 23.922 -30.875 1 24.75 882 CYS B C 1
ATOM 14615 O O . CYS B 1 882 ? 8.891 23.688 -31.797 1 24.75 882 CYS B O 1
ATOM 14617 N N . GLY B 1 883 ? 10.68 23.266 -31.047 1 24.09 883 GLY B N 1
ATOM 14618 C CA . GLY B 1 883 ? 10.578 21.859 -31.344 1 24.09 883 GLY B CA 1
ATOM 14619 C C . GLY B 1 883 ? 9.227 21.266 -30.969 1 24.09 883 GLY B C 1
ATOM 14620 O O . GLY B 1 883 ? 8.5 21.828 -30.156 1 24.09 883 GLY B O 1
ATOM 14621 N N . ASP B 1 884 ? 8.438 20.672 -31.875 1 26.56 884 ASP B N 1
ATOM 14622 C CA . ASP B 1 884 ? 7.238 19.844 -31.875 1 26.56 884 ASP B CA 1
ATOM 14623 C C . ASP B 1 884 ? 7.062 19.141 -30.531 1 26.56 884 ASP B C 1
ATOM 14625 O O . ASP B 1 884 ? 6.68 17.969 -30.469 1 26.56 884 ASP B O 1
ATOM 14629 N N . ASP B 1 885 ? 7.836 19.562 -29.594 1 28.22 885 ASP B N 1
ATOM 14630 C CA . ASP B 1 885 ? 7.566 18.719 -28.438 1 28.22 885 ASP B CA 1
ATOM 14631 C C . ASP B 1 885 ? 6.117 18.875 -27.969 1 28.22 885 ASP B C 1
ATOM 14633 O O . ASP B 1 885 ? 5.746 19.906 -27.406 1 28.22 885 ASP B O 1
ATOM 14637 N N . ASP B 1 886 ? 5.098 18.562 -28.828 1 30.28 886 ASP B N 1
ATOM 14638 C CA . ASP B 1 886 ? 3.65 18.375 -28.844 1 30.28 886 ASP B CA 1
ATOM 14639 C C . ASP B 1 886 ? 3.107 18.141 -27.438 1 30.28 886 ASP B C 1
ATOM 14641 O O . ASP B 1 886 ? 1.914 18.312 -27.188 1 30.28 886 ASP B O 1
ATOM 14645 N N . ASN B 1 887 ? 3.627 17.281 -26.75 1 29.14 887 ASN B N 1
ATOM 14646 C CA . ASN B 1 887 ? 2.943 16.594 -25.656 1 29.14 887 ASN B CA 1
ATOM 14647 C C . ASN B 1 887 ? 2.844 17.469 -24.422 1 29.14 887 ASN B C 1
ATOM 14649 O O . ASN B 1 887 ? 3.303 17.094 -23.344 1 29.14 887 ASN B O 1
ATOM 14653 N N . GLN B 1 888 ? 2.885 18.766 -24.641 1 29.69 888 GLN B N 1
ATOM 14654 C CA . GLN B 1 888 ? 2.74 19.312 -23.297 1 29.69 888 GLN B CA 1
ATOM 14655 C C . GLN B 1 888 ? 1.312 19.156 -22.797 1 29.69 888 GLN B C 1
ATOM 14657 O O . GLN B 1 888 ? 0.479 20.047 -22.969 1 29.69 888 GLN B O 1
ATOM 14662 N N . LYS B 1 889 ? 0.818 18.078 -22.734 1 36.03 889 LYS B N 1
ATOM 14663 C CA . LYS B 1 889 ? -0.451 17.766 -22.094 1 36.03 889 LYS B CA 1
ATOM 14664 C C . LYS B 1 889 ? -0.53 18.391 -20.703 1 36.03 889 LYS B C 1
ATOM 14666 O O . LYS B 1 889 ? 0.387 18.234 -19.891 1 36.03 889 LYS B O 1
ATOM 14671 N N . ILE B 1 890 ? -1.289 19.469 -20.656 1 33.47 890 ILE B N 1
ATOM 14672 C CA . ILE B 1 890 ? -1.682 19.984 -19.344 1 33.47 890 ILE B CA 1
ATOM 14673 C C . ILE B 1 890 ? -1.836 18.828 -18.359 1 33.47 890 ILE B C 1
ATOM 14675 O O . ILE B 1 890 ? -2.578 17.875 -18.625 1 33.47 890 ILE B O 1
ATOM 14679 N N . ARG B 1 891 ? -0.825 18.953 -17.578 1 41.47 891 ARG B N 1
ATOM 14680 C CA . ARG B 1 891 ? -0.974 17.906 -16.578 1 41.47 891 ARG B CA 1
ATOM 14681 C C . ARG B 1 891 ? -1.868 18.359 -15.43 1 41.47 891 ARG B C 1
ATOM 14683 O O . ARG B 1 891 ? -1.528 19.312 -14.711 1 41.47 891 ARG B O 1
ATOM 14690 N N . VAL B 1 892 ? -3.092 18.078 -15.516 1 34.59 892 VAL B N 1
ATOM 14691 C CA . VAL B 1 892 ? -3.896 18.219 -14.305 1 34.59 892 VAL B CA 1
ATOM 14692 C C . VAL B 1 892 ? -3.248 17.438 -13.156 1 34.59 892 VAL B C 1
ATOM 14694 O O . VAL B 1 892 ? -3.012 16.234 -13.273 1 34.59 892 VAL B O 1
ATOM 14697 N N . VAL B 1 893 ? -2.537 18.297 -12.344 1 44.06 893 VAL B N 1
ATOM 14698 C CA . VAL B 1 893 ? -1.821 17.672 -11.234 1 44.06 893 VAL B CA 1
ATOM 14699 C C . VAL B 1 893 ? -2.814 16.984 -10.297 1 44.06 893 VAL B C 1
ATOM 14701 O O . VAL B 1 893 ? -2.531 15.914 -9.758 1 44.06 893 VAL B O 1
ATOM 14704 N N . GLU B 1 894 ? -3.66 17.609 -9.977 1 44 894 GLU B N 1
ATOM 14705 C CA . GLU B 1 894 ? -4.684 17.078 -9.086 1 44 894 GLU B CA 1
ATOM 14706 C C . GLU B 1 894 ? -6.062 17.625 -9.438 1 44 894 GLU B C 1
ATOM 14708 O O . GLU B 1 894 ? -6.23 18.844 -9.586 1 44 894 GLU B O 1
ATOM 14713 N N . THR B 1 895 ? -6.516 16.906 -10.367 1 34.97 895 THR B N 1
ATOM 14714 C CA . THR B 1 895 ? -7.938 17.234 -10.445 1 34.97 895 THR B CA 1
ATOM 14715 C C . THR B 1 895 ? -8.742 16.344 -9.5 1 34.97 895 THR B C 1
ATOM 14717 O O . THR B 1 895 ? -8.641 15.117 -9.555 1 34.97 895 THR B O 1
ATOM 14720 N N . LEU B 1 896 ? -8.797 16.859 -8.594 1 33.5 896 LEU B N 1
ATOM 14721 C CA . LEU B 1 896 ? -9.672 16.062 -7.738 1 33.5 896 LEU B CA 1
ATOM 14722 C C . LEU B 1 896 ? -11.133 16.266 -8.125 1 33.5 896 LEU B C 1
ATOM 14724 O O . LEU B 1 896 ? -11.656 17.375 -8.047 1 33.5 896 LEU B O 1
ATOM 14728 N N . LYS B 1 897 ? -11.07 15.641 -9.438 1 34.03 897 LYS B N 1
ATOM 14729 C CA . LYS B 1 897 ? -12.508 15.523 -9.648 1 34.03 897 LYS B CA 1
ATOM 14730 C C . LYS B 1 897 ? -13.133 14.555 -8.664 1 34.03 897 LYS B C 1
ATOM 14732 O O . LYS B 1 897 ? -12.469 13.633 -8.172 1 34.03 897 LYS B O 1
ATOM 14737 N N . MET B 1 898 ? -14.148 14.812 -8.523 1 30.31 898 MET B N 1
ATOM 14738 C CA . MET B 1 898 ? -15.102 14.125 -7.66 1 30.31 898 MET B CA 1
ATOM 14739 C C . MET B 1 898 ? -15.25 12.664 -8.062 1 30.31 898 MET B C 1
ATOM 14741 O O . MET B 1 898 ? -15.68 12.359 -9.18 1 30.31 898 MET B O 1
ATOM 14745 N N . ILE B 1 899 ? -14.148 12.016 -8.094 1 25.8 899 ILE B N 1
ATOM 14746 C CA . ILE B 1 899 ? -14.508 10.641 -8.438 1 25.8 899 ILE B CA 1
ATOM 14747 C C . ILE B 1 899 ? -15.703 10.195 -7.59 1 25.8 899 ILE B C 1
ATOM 14749 O O . ILE B 1 899 ? -15.828 10.594 -6.43 1 25.8 899 ILE B O 1
ATOM 14753 N N . ALA B 1 900 ? -16.297 9.422 -8.344 1 22.67 900 ALA B N 1
ATOM 14754 C CA . ALA B 1 900 ? -17.406 8.562 -7.938 1 22.67 900 ALA B CA 1
ATOM 14755 C C . ALA B 1 900 ? -16.938 7.465 -6.988 1 22.67 900 ALA B C 1
ATOM 14757 O O . ALA B 1 900 ? -15.914 6.816 -7.238 1 22.67 900 ALA B O 1
ATOM 14758 N N . PHE B 1 901 ? -17.047 7.5 -5.668 1 23.55 901 PHE B N 1
ATOM 14759 C CA . PHE B 1 901 ? -17.125 6.34 -4.785 1 23.55 901 PHE B CA 1
ATOM 14760 C C . PHE B 1 901 ? -17.641 5.121 -5.539 1 23.55 901 PHE B C 1
ATOM 14762 O O . PHE B 1 901 ? -18.625 5.219 -6.289 1 23.55 901 PHE B O 1
#

Nearest PDB structures (foldseek):
  7yx8-assembly2_B  TM=6.902E-01  e=7.250E-10  Akkermansia muciniphila
  7sci-assembly1_A  TM=6.650E-01  e=2.727E-10  Akkermansia muciniphila ATCC BAA-835
  5kd8-assembly1_A  TM=5.679E-01  e=2.557E-11  Bacteroides thetaiotaomicron VPI-5482
  3afg-assembly2_B  TM=4.885E-01  e=3.357E-02  Thermococcus kodakarensis
  3afg-assembly1_A  TM=4.969E-01  e=9.890E-02  Thermococcus kodakarensis

pLDDT: mean 87.15, std 14.4, range [22.55, 98.75]